Protein 7BPP (pdb70)

Radius of gyration: 14.19 Å; Cα contacts (8 Å, |Δi|>4): 150; chains: 1; bounding box: 52×26×31 Å

Nearest PDB structures (foldseek):
  7bpp-assembly1_A  TM=9.429E-01  e=1.165E-19  synthetic construct
  3d2l-assembly1_A  TM=6.870E-01  e=1.429E+00  Exiguobacterium sibiricum 255-15
  2jjq-assembly1_A  TM=6.645E-01  e=1.250E+00  Pyrococcus abyssi
  3p83-assembly1_E  TM=3.292E-01  e=1.337E+00  Archaeoglobus fulgidus
  3qtt-assembly1_A  TM=3.866E-01  e=7.632E+00  Francisella tularensis subsp. tularensis

Solvent-accessible surface area: 7589 Å² total; per-residue (Å²): 80,97,33,92,113,25,30,107,136,2,74,41,42,34,180,147,69,108,120,65,56,0,0,2,10,15,37,134,110,38,121,5,62,44,37,83,0,52,54,104,148,37,0,105,108,0,2,152,156,32,62,14,25,105,84,0,11,138,94,0,38,80,7,22,187,79,51,140,79,31,4,3,1,4,0,55,64,112,120,17,42,116,28,0,142,71,6,81,151,173,6,73,91,56,1,54,50,10,119,17,41,113,137,173,182,150,171,165,240

Sequence (109 aa):
GEDDEILQRAKDILKEDPNRKILIILNPDGKIELYEVTSEEDIKRIAKKAGISEELLRRILQSFRDGQYDLFFIAKTEDDERRARELKERMGKPVEILRGSLEHHHHHHGEDDEILQRAKDILKEDPNRKILIILNPDGKIELYEVTSEEDIKRIAKKAGISEELLRRILQSFRDGQYDLFFIAKTEDDERRARELKERMGKPVEILRGSLEHHHHHHGEDDEILQRAKDILKEDPNRKILIILNPDGKIELYEVTSEEDIKRIAKKAGISEELLRRILQSFRDGQYDLFFIAKTEDDERRARELKERMGKPVEILRGSLEHHHHHHGEDDEILQRAKDILKEDPNRKILIILNPDGKIELYEVTSEEDIKRIAKKAGISEELLRRILQSFRDGQYDLFFIAKTEDDERRARELKERMGKPVEILRGSLEHHHHHHGEDDEILQRAKDILKEDPNRKILIILNPDGKIELYEVTSEEDIKRIAKKAGISEELLRRILQSFRDGQYDLFFIAKTEDDERRARELKERMGKPVEILRGSLEHHHHHHGEDDEILQRAKDILKEDPNRKILIILNPDGKIELYEVTSEEDIKRIAKKAGISEELLRRILQSFRDGQYDLFFIAKTEDDERRARELKERMGKPVEILRGSLEHHHHHHGEDDEILQRAKDILKEDPNRKILIILNPDGKIELYEVTSEEDIKRIAKKAGISEELLRRILQSFRDGQYDLFFIAKTEDDERRARELKERMGKPVEILRGSLEHHHHHHGEDDEILQRAKDILKEDPNRKILIILNPDGKIELYEVTSEEDIKRIAKKAGISEELLRRILQSFRDGQYDLFFIAKTEDDERRARELKERMGKPVEILRGSLEHHHHHHGEDDEILQRAKDILKEDPNRKILIILNPDGKIELYEVTSEEDIKRIAKKAGISEELLRRILQSFRDGQYDLFFIAKTEDDERRARELKERMGKPVEILRGSLEHHHHHHGEDDEILQRAKDILKEDPNRKILIILNPDGKIELYEVTSEEDIKRIAKKAGISEELLRRILQSFRDGQYDLFFIAKTEDDERRARELKERMGKPVEILRGSLEHHHHHHGEDDEILQRAKDILKEDPNRKILIILNPDGKIELYEVTSEEDIKRIAKKAGISEELLRRILQSFRDGQYDLFFIAKTEDDERRARELKERMGKPVEILRGSLEHHHHHHGEDDEILQRAKDILKEDPNRKILIILNPDGKIELYEVTSEEDIKRIAKKAGISEELLRRILQSFRDGQYDLFFIAKTEDDERRARELKERMGKPVEILRGSLEHHHHHHGEDDEILQRAKDILKEDPNRKILIILNPDGKIELYEVTSEEDIKRIAKKAGISEELLRRILQSFRDGQYDLFFIAKTEDDERRARELKERMGKPVEILRGSLEHHHHHHGEDDEILQRAKDILKEDPNRKILIILNPDGKIELYEVTSEEDIKRIAKKAGISEELLRRILQSFRDGQYDLFFIAKTEDDERRARELKERMGKPVEILRGSLEHHHHHHGEDDEILQRAKDILKEDPNRKILIILNPDGKIELYEVTSEEDIKRIAKKAGISEELLRRILQSFRDGQYDLFFIAKTEDDERRARELKERMGKPVEILRGSLEHHHHHHGEDDEILQRAKDILKEDPNRKILIILNPDGKIELYEVTSEEDIKRIAKKAGISEELLRRILQSFRDGQYDLFFIAKTEDDERRARELKERMGKPVEILRGSLEHHHHHHGEDDEILQRAKDILKEDPNRKILIILNPDGKIELYEVTSEEDIKRIAKKAGISEELLRRILQSFRDGQYDLFFIAKTEDDERRARELKERMGKPVEILRGSLEHHHHHHGEDDEILQRAKDILKEDPNRKILIILNPDGKIELYEVTSEEDIKRIAKKAGISEELLRRILQSFRDGQYDLFFIAKTEDDERRARELKERMGKPVEILRGSLEHHHHHHGEDDEILQRAKDILKEDPNRKILIILNPDGKIELYEVTSEEDIKRIAKKAGISEELLRRILQSFRDGQYDLFFIAKTEDDERRARELKERMGKPVEILRGSLEHHHHHHGEDDEILQRAKDILKEDPNRKILIILNPDGKIELYEVTSEEDIKRIAKKAGISEELLRRILQSFRDGQYDLFFIAKTEDDERRARELKERMGKPVEILRGSLEHHHHHH

Structure (mmCIF, N/CA/C/O backbone):
data_7BPP
#
_entry.id   7BPP
#
loop_
_atom_site.group_PDB
_atom_site.id
_atom_site.type_symbol
_atom_site.label_atom_id
_atom_site.label_alt_id
_atom_site.label_comp_id
_atom_site.label_asym_id
_atom_site.label_entity_id
_atom_site.label_seq_id
_atom_site.pdbx_PDB_ins_code
_atom_site.Cartn_x
_atom_site.Cartn_y
_atom_site.Cartn_z
_atom_site.occupancy
_atom_site.B_iso_or_equiv
_atom_site.auth_seq_id
_atom_site.auth_comp_id
_atom_site.auth_asym_id
_atom_site.auth_atom_id
_atom_site.pdbx_PDB_model_num
ATOM 1 N N . GLY A 1 1 ? -0.552 1.759 18.937 1.00 0.00 1 GLY A N 1
ATOM 2 C CA . GLY A 1 1 ? -0.182 2.927 18.110 1.00 0.00 1 GLY A CA 1
ATOM 3 C C . GLY A 1 1 ? -0.865 2.908 16.750 1.00 0.00 1 GLY A C 1
ATOM 4 O O . GLY A 1 1 ? -1.545 1.947 16.389 1.00 0.00 1 GLY A O 1
ATOM 10 N N . GLU A 1 2 ? -0.683 3.979 15.974 1.00 0.00 2 GLU A N 1
ATOM 11 C CA . GLU A 1 2 ? -1.368 4.216 14.688 1.00 0.00 2 GLU A CA 1
ATOM 12 C C . GLU A 1 2 ? -1.128 3.106 13.648 1.00 0.00 2 GLU A C 1
ATOM 13 O O . GLU A 1 2 ? -2.042 2.733 12.914 1.00 0.00 2 GLU A O 1
ATOM 25 N N . ASP A 1 3 ? 0.084 2.547 13.595 1.00 0.00 3 ASP A N 1
ATOM 26 C CA . ASP A 1 3 ? 0.435 1.463 12.670 1.00 0.00 3 ASP A CA 1
ATOM 27 C C . ASP A 1 3 ? -0.005 0.053 13.118 1.00 0.00 3 ASP A C 1
ATOM 28 O O . ASP A 1 3 ? 0.075 -0.880 12.323 1.00 0.00 3 ASP A O 1
ATOM 37 N N . ASP A 1 4 ? -0.490 -0.128 14.353 1.00 0.00 4 ASP A N 1
ATOM 38 C CA . ASP A 1 4 ? -1.057 -1.405 14.822 1.00 0.00 4 ASP A CA 1
ATOM 39 C C . ASP A 1 4 ? -2.501 -1.623 14.338 1.00 0.00 4 ASP A C 1
ATOM 40 O O . ASP A 1 4 ? -2.856 -2.707 13.875 1.00 0.00 4 ASP A O 1
ATOM 49 N N . GLU A 1 5 ? -3.349 -0.595 14.446 1.00 0.00 5 GLU A N 1
ATOM 50 C CA . GLU A 1 5 ? -4.785 -0.694 14.140 1.00 0.00 5 GLU A CA 1
ATOM 51 C C . GLU A 1 5 ? -5.052 -0.847 12.637 1.00 0.00 5 GLU A C 1
ATOM 52 O O . GLU A 1 5 ? -5.813 -1.717 12.211 1.00 0.00 5 GLU A O 1
ATOM 64 N N . ILE A 1 6 ? -4.365 -0.049 11.820 1.00 0.00 6 ILE A N 1
ATOM 65 C CA . ILE A 1 6 ? -4.487 -0.066 10.356 1.00 0.00 6 ILE A CA 1
ATOM 66 C C . ILE A 1 6 ? -4.004 -1.390 9.761 1.00 0.00 6 ILE A C 1
ATOM 67 O O . ILE A 1 6 ? -4.542 -1.852 8.757 1.00 0.00 6 ILE A O 1
ATOM 83 N N . LEU A 1 7 ? -3.016 -2.021 10.403 1.00 0.00 7 LEU A N 1
ATOM 84 C CA . LEU A 1 7 ? -2.451 -3.295 9.960 1.00 0.00 7 LEU A CA 1
ATOM 85 C C . LEU A 1 7 ? -3.524 -4.394 10.015 1.00 0.00 7 LEU A C 1
ATOM 86 O O . LEU A 1 7 ? -3.631 -5.220 9.108 1.00 0.00 7 LEU A O 1
ATOM 102 N N . GLN A 1 8 ? -4.358 -4.365 11.062 1.00 0.00 8 GLN A N 1
ATOM 103 C CA . GLN A 1 8 ? -5.519 -5.239 11.199 1.00 0.00 8 GLN A CA 1
ATOM 104 C C . GLN A 1 8 ? -6.653 -4.836 10.236 1.00 0.00 8 GLN A C 1
ATOM 105 O O . GLN A 1 8 ? -7.231 -5.697 9.572 1.00 0.00 8 GLN A O 1
ATOM 119 N N . ARG A 1 9 ? -6.943 -3.534 10.092 1.00 0.00 9 ARG A N 1
ATOM 120 C CA . ARG A 1 9 ? -8.023 -3.033 9.215 1.00 0.00 9 ARG A CA 1
ATOM 121 C C . ARG A 1 9 ? -7.805 -3.344 7.737 1.00 0.00 9 ARG A C 1
ATOM 122 O O . ARG A 1 9 ? -8.764 -3.668 7.043 1.00 0.00 9 ARG A O 1
ATOM 143 N N . ALA A 1 10 ? -6.559 -3.340 7.272 1.00 0.00 10 ALA A N 1
ATOM 144 C CA . ALA A 1 10 ? -6.197 -3.825 5.935 1.00 0.00 10 ALA A CA 1
ATOM 145 C C . ALA A 1 10 ? -6.692 -5.267 5.681 1.00 0.00 10 ALA A C 1
ATOM 146 O O . ALA A 1 10 ? -7.280 -5.546 4.634 1.00 0.00 10 ALA A O 1
ATOM 153 N N . LYS A 1 11 ? -6.530 -6.168 6.663 1.00 0.00 11 LYS A N 1
ATOM 154 C CA . LYS A 1 11 ? -7.042 -7.548 6.612 1.00 0.00 11 LYS A CA 1
ATOM 155 C C . LYS A 1 11 ? -8.568 -7.607 6.744 1.00 0.00 11 LYS A C 1
ATOM 156 O O . LYS A 1 11 ? -9.206 -8.398 6.055 1.00 0.00 11 LYS A O 1
ATOM 175 N N . ASP A 1 12 ? -9.164 -6.749 7.573 1.00 0.00 12 ASP A N 1
ATOM 176 C CA . ASP A 1 12 ? -10.619 -6.673 7.779 1.00 0.00 12 ASP A CA 1
ATOM 177 C C . ASP A 1 12 ? -11.366 -6.243 6.502 1.00 0.00 12 ASP A C 1
ATOM 178 O O . ASP A 1 12 ? -12.384 -6.845 6.149 1.00 0.00 12 ASP A O 1
ATOM 187 N N . ILE A 1 13 ? -10.839 -5.249 5.771 1.00 0.00 13 ILE A N 1
ATOM 188 C CA . ILE A 1 13 ? -11.380 -4.802 4.474 1.00 0.00 13 ILE A CA 1
ATOM 189 C C . ILE A 1 13 ? -11.403 -5.980 3.491 1.00 0.00 13 ILE A C 1
ATOM 190 O O . ILE A 1 13 ? -12.407 -6.218 2.823 1.00 0.00 13 ILE A O 1
ATOM 206 N N . LEU A 1 14 ? -10.318 -6.755 3.441 1.00 0.00 14 LEU A N 1
ATOM 207 C CA . LEU A 1 14 ? -10.161 -7.899 2.541 1.00 0.00 14 LEU A CA 1
ATOM 208 C C . LEU A 1 14 ? -11.032 -9.103 2.923 1.00 0.00 14 LEU A C 1
ATOM 209 O O . LEU A 1 14 ? -11.550 -9.798 2.052 1.00 0.00 14 LEU A O 1
ATOM 225 N N . LYS A 1 15 ? -11.209 -9.336 4.228 1.00 0.00 15 LYS A N 1
ATOM 226 C CA . LYS A 1 15 ? -12.086 -10.385 4.775 1.00 0.00 15 LYS A CA 1
ATOM 227 C C . LYS A 1 15 ? -13.547 -10.178 4.356 1.00 0.00 15 LYS A C 1
ATOM 228 O O . LYS A 1 15 ? -14.227 -11.144 4.009 1.00 0.00 15 LYS A O 1
ATOM 247 N N . GLU A 1 16 ? -14.021 -8.931 4.352 1.00 0.00 16 GLU A N 1
ATOM 248 C CA . GLU A 1 16 ? -15.383 -8.584 3.917 1.00 0.00 16 GLU A CA 1
ATOM 249 C C . GLU A 1 16 ? -15.510 -8.356 2.401 1.00 0.00 16 GLU A C 1
ATOM 250 O O . GLU A 1 16 ? -16.547 -8.695 1.828 1.00 0.00 16 GLU A O 1
ATOM 262 N N . ASP A 1 17 ? -14.477 -7.831 1.733 1.00 0.00 17 ASP A N 1
ATOM 263 C CA . ASP A 1 17 ? -14.475 -7.545 0.297 1.00 0.00 17 ASP A CA 1
ATOM 264 C C . ASP A 1 17 ? -13.148 -8.001 -0.351 1.00 0.00 17 ASP A C 1
ATOM 265 O O . ASP A 1 17 ? -12.272 -7.177 -0.630 1.00 0.00 17 ASP A O 1
ATOM 274 N N . PRO A 1 18 ? -12.978 -9.307 -0.638 1.00 0.00 18 PRO A N 1
ATOM 275 C CA . PRO A 1 18 ? -11.754 -9.849 -1.240 1.00 0.00 18 PRO A CA 1
ATOM 276 C C . PRO A 1 18 ? -11.540 -9.388 -2.692 1.00 0.00 18 PRO A C 1
ATOM 277 O O . PRO A 1 18 ? -10.441 -9.524 -3.231 1.00 0.00 18 PRO A O 1
ATOM 288 N N . ASN A 1 19 ? -12.577 -8.831 -3.332 1.00 0.00 19 ASN A N 1
ATOM 289 C CA . ASN A 1 19 ? -12.510 -8.224 -4.659 1.00 0.00 19 ASN A CA 1
ATOM 290 C C . ASN A 1 19 ? -11.877 -6.813 -4.650 1.00 0.00 19 ASN A C 1
ATOM 291 O O . ASN A 1 19 ? -11.449 -6.310 -5.694 1.00 0.00 19 ASN A O 1
ATOM 302 N N . ARG A 1 20 ? -11.811 -6.173 -3.473 1.00 0.00 20 ARG A N 1
ATOM 303 C CA . ARG A 1 20 ? -11.215 -4.847 -3.250 1.00 0.00 20 ARG A CA 1
ATOM 304 C C . ARG A 1 20 ? -9.729 -4.942 -2.885 1.00 0.00 20 ARG A C 1
ATOM 305 O O . ARG A 1 20 ? -9.207 -6.020 -2.595 1.00 0.00 20 ARG A O 1
ATOM 326 N N . LYS A 1 21 ? -9.045 -3.800 -2.951 1.00 0.00 21 LYS A N 1
ATOM 327 C CA . LYS A 1 21 ? -7.593 -3.647 -2.820 1.00 0.00 21 LYS A CA 1
ATOM 328 C C . LYS A 1 21 ? -7.257 -2.667 -1.696 1.00 0.00 21 LYS A C 1
ATOM 329 O O . LYS A 1 21 ? -8.088 -1.857 -1.275 1.00 0.00 21 LYS A O 1
ATOM 348 N N . ILE A 1 22 ? -6.015 -2.735 -1.226 1.00 0.00 22 ILE A N 1
ATOM 349 C CA . ILE A 1 22 ? -5.496 -1.879 -0.161 1.00 0.00 22 ILE A CA 1
ATOM 350 C C . ILE A 1 22 ? -4.179 -1.227 -0.583 1.00 0.00 22 ILE A C 1
ATOM 351 O O . ILE A 1 22 ? -3.256 -1.910 -1.030 1.00 0.00 22 ILE A O 1
ATOM 367 N N . LEU A 1 23 ? -4.085 0.085 -0.365 1.00 0.00 23 LEU A N 1
ATOM 368 C CA . LEU A 1 23 ? -2.859 0.873 -0.492 1.00 0.00 23 LEU A CA 1
ATOM 369 C C . LEU A 1 23 ? -2.397 1.381 0.879 1.00 0.00 23 LEU A C 1
ATOM 370 O O . LEU A 1 23 ? -3.213 1.790 1.707 1.00 0.00 23 LEU A O 1
ATOM 386 N N . ILE A 1 24 ? -1.083 1.394 1.089 1.00 0.00 24 ILE A N 1
ATOM 387 C CA . ILE A 1 24 ? -0.427 1.875 2.304 1.00 0.00 24 ILE A CA 1
ATOM 388 C C . ILE A 1 24 ? 0.649 2.900 1.934 1.00 0.00 24 ILE A C 1
ATOM 389 O O . ILE A 1 24 ? 1.505 2.639 1.080 1.00 0.00 2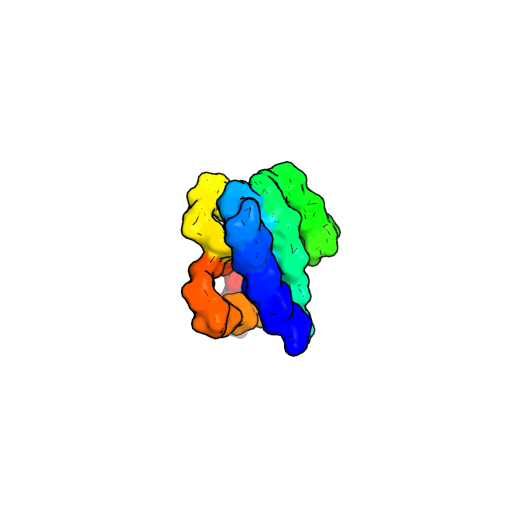4 ILE A O 1
ATOM 405 N N . ILE A 1 25 ? 0.625 4.055 2.602 1.00 0.00 25 ILE A N 1
ATOM 406 C CA . ILE A 1 25 ? 1.567 5.157 2.373 1.00 0.00 25 ILE A CA 1
ATOM 407 C C . ILE A 1 25 ? 2.598 5.188 3.501 1.00 0.00 25 ILE A C 1
ATOM 408 O O . ILE A 1 25 ? 2.254 5.326 4.677 1.00 0.00 25 ILE A O 1
ATOM 424 N N . LEU A 1 26 ? 3.868 5.098 3.116 1.00 0.00 26 LEU A N 1
ATOM 425 C CA . LEU A 1 26 ? 5.022 5.314 3.985 1.00 0.00 26 LEU A CA 1
ATOM 426 C C . LEU A 1 26 ? 5.209 6.821 4.235 1.00 0.00 26 LEU A C 1
ATOM 427 O O . LEU A 1 26 ? 5.341 7.590 3.279 1.00 0.00 26 LEU A O 1
ATOM 443 N N . ASN A 1 27 ? 5.260 7.248 5.500 1.00 0.00 27 ASN A N 1
ATOM 444 C CA . ASN A 1 27 ? 5.671 8.608 5.872 1.00 0.00 27 ASN A CA 1
ATOM 445 C C . ASN A 1 27 ? 7.126 8.602 6.401 1.00 0.00 27 ASN A C 1
ATOM 446 O O . ASN A 1 27 ? 7.490 7.689 7.153 1.00 0.00 27 ASN A O 1
ATOM 457 N N . PRO A 1 28 ? 7.957 9.619 6.093 1.00 0.00 28 PRO A N 1
ATOM 458 C CA . PRO A 1 28 ? 9.373 9.652 6.486 1.00 0.00 28 PRO A CA 1
ATOM 459 C C . PRO A 1 28 ? 9.587 9.818 8.002 1.00 0.00 28 PRO A C 1
ATOM 460 O O . PRO A 1 28 ? 10.646 9.471 8.525 1.00 0.00 28 PRO A O 1
ATOM 471 N N . ASP A 1 29 ? 8.573 10.309 8.723 1.00 0.00 29 ASP A N 1
ATOM 472 C CA . ASP A 1 29 ? 8.549 10.434 10.188 1.00 0.00 29 ASP A CA 1
ATOM 473 C C . ASP A 1 29 ? 8.267 9.097 10.920 1.00 0.00 29 ASP A C 1
ATOM 474 O O . ASP A 1 29 ? 8.245 9.050 12.151 1.00 0.00 29 ASP A O 1
ATOM 483 N N . GLY A 1 30 ? 8.028 8.000 10.186 1.00 0.00 30 GLY A N 1
ATOM 484 C CA . GLY A 1 30 ? 7.629 6.697 10.740 1.00 0.00 30 GLY A CA 1
ATOM 485 C C . GLY A 1 30 ? 6.118 6.538 10.968 1.00 0.00 30 GLY A C 1
ATOM 486 O O . GLY A 1 30 ? 5.669 5.466 11.385 1.00 0.00 30 GLY A O 1
ATOM 490 N N . LYS A 1 31 ? 5.305 7.553 10.644 1.00 0.00 31 LYS A N 1
ATOM 491 C CA . LYS A 1 31 ? 3.835 7.426 10.572 1.00 0.00 31 LYS A CA 1
ATOM 492 C C . LYS A 1 31 ? 3.432 6.519 9.395 1.00 0.00 31 LYS A C 1
ATOM 493 O O . LYS A 1 31 ? 4.271 6.186 8.550 1.00 0.00 31 LYS A O 1
ATOM 512 N N . ILE A 1 32 ? 2.181 6.065 9.358 1.00 0.00 32 ILE A N 1
ATOM 513 C CA . ILE A 1 32 ? 1.628 5.301 8.228 1.00 0.00 32 ILE A CA 1
ATOM 514 C C . ILE A 1 32 ? 0.194 5.752 7.905 1.00 0.00 32 ILE A C 1
ATOM 515 O O . ILE A 1 32 ? -0.538 6.194 8.794 1.00 0.00 32 ILE A O 1
ATOM 531 N N . GLU A 1 33 ? -0.233 5.600 6.650 1.00 0.00 33 GLU A N 1
ATOM 532 C CA . GLU A 1 33 ? -1.620 5.840 6.222 1.00 0.00 33 GLU A CA 1
ATOM 533 C C . GLU A 1 33 ? -2.176 4.625 5.469 1.00 0.00 33 GLU A C 1
ATOM 534 O O . GLU A 1 33 ? -1.487 4.052 4.623 1.00 0.00 33 GLU A O 1
ATOM 546 N N . LEU A 1 34 ? -3.437 4.272 5.734 1.00 0.00 34 LEU A N 1
ATOM 547 C CA . LEU A 1 34 ? -4.184 3.203 5.062 1.00 0.00 34 LEU A CA 1
ATOM 548 C C . LEU A 1 34 ? -5.254 3.800 4.140 1.00 0.00 34 LEU A C 1
ATOM 549 O O . LEU A 1 34 ? -6.009 4.686 4.548 1.00 0.00 34 LEU A O 1
ATOM 565 N N . TYR A 1 35 ? -5.349 3.262 2.925 1.00 0.00 35 TYR A N 1
ATOM 566 C CA . TYR A 1 35 ? -6.335 3.636 1.918 1.00 0.00 35 TYR A CA 1
ATOM 567 C C . TYR A 1 35 ? -7.062 2.425 1.331 1.00 0.00 35 TYR A C 1
ATOM 568 O O . TYR A 1 35 ? -6.462 1.395 1.015 1.00 0.00 35 TYR A O 1
ATOM 586 N N . GLU A 1 36 ? -8.368 2.598 1.130 1.00 0.00 36 GLU A N 1
ATOM 587 C CA . GLU A 1 36 ? -9.228 1.640 0.422 1.00 0.00 36 GLU A CA 1
ATOM 588 C C . GLU A 1 36 ? -9.355 2.021 -1.060 1.00 0.00 36 GLU A C 1
ATOM 589 O O . GLU A 1 36 ? -9.532 3.198 -1.391 1.00 0.00 36 GLU A O 1
ATOM 601 N N . VAL A 1 37 ? -9.248 1.036 -1.956 1.00 0.00 37 VAL A N 1
ATOM 602 C CA . VAL A 1 37 ? -9.230 1.226 -3.418 1.00 0.00 37 VAL A CA 1
ATOM 603 C C . VAL A 1 37 ? -9.795 -0.003 -4.141 1.00 0.00 37 VAL A C 1
ATOM 604 O O . VAL A 1 37 ? -9.674 -1.124 -3.652 1.00 0.00 37 VAL A O 1
ATOM 617 N N . THR A 1 38 ? -10.418 0.183 -5.308 1.00 0.00 38 THR A N 1
ATOM 618 C CA . THR A 1 38 ? -11.135 -0.905 -6.019 1.00 0.00 38 THR A CA 1
ATOM 619 C C . THR A 1 38 ? -10.600 -1.186 -7.433 1.00 0.00 38 THR A C 1
ATOM 620 O O . THR A 1 38 ? -10.704 -2.315 -7.919 1.00 0.00 38 THR A O 1
ATOM 631 N N . SER A 1 39 ? -9.991 -0.191 -8.082 1.00 0.00 39 SER A N 1
ATOM 632 C CA . SER A 1 39 ? -9.598 -0.184 -9.506 1.00 0.00 39 SER A CA 1
ATOM 633 C C . SER A 1 39 ? -8.535 0.892 -9.762 1.00 0.00 39 SER A C 1
ATOM 634 O O . SER A 1 39 ? -8.409 1.819 -8.965 1.00 0.00 39 SER A O 1
ATOM 642 N N . GLU A 1 40 ? -7.829 0.846 -10.898 1.00 0.00 40 GLU A N 1
ATOM 643 C CA . GLU A 1 40 ? -6.843 1.874 -11.303 1.00 0.00 40 GLU A CA 1
ATOM 644 C C . GLU A 1 40 ? -7.398 3.310 -11.305 1.00 0.00 40 GLU A C 1
ATOM 645 O O . GLU A 1 40 ? -6.695 4.240 -10.914 1.00 0.00 40 GLU A O 1
ATOM 657 N N . GLU A 1 41 ? -8.671 3.497 -11.672 1.00 0.00 41 GLU A N 1
ATOM 658 C CA . GLU A 1 41 ? -9.366 4.794 -11.625 1.00 0.00 41 GLU A CA 1
ATOM 659 C C . GLU A 1 41 ? -9.458 5.349 -10.190 1.00 0.00 41 GLU A C 1
ATOM 660 O O . GLU A 1 41 ? -9.397 6.561 -9.978 1.00 0.00 41 GLU A O 1
ATOM 672 N N . ASP A 1 42 ? -9.567 4.467 -9.194 1.00 0.00 42 ASP A N 1
ATOM 673 C CA . ASP A 1 42 ? -9.593 4.816 -7.776 1.00 0.00 42 ASP A CA 1
ATOM 674 C C . ASP A 1 42 ? -8.194 5.206 -7.256 1.00 0.00 42 ASP A C 1
ATOM 675 O O . ASP A 1 42 ? -8.055 6.132 -6.457 1.00 0.00 42 ASP A O 1
ATOM 684 N N . ILE A 1 43 ? -7.137 4.557 -7.767 1.00 0.00 43 ILE A N 1
ATOM 685 C CA . ILE A 1 43 ? -5.730 4.864 -7.436 1.00 0.00 43 ILE A CA 1
ATOM 686 C C . ILE A 1 43 ? -5.344 6.295 -7.844 1.00 0.00 43 ILE A C 1
ATOM 687 O O . ILE A 1 43 ? -4.581 6.945 -7.126 1.00 0.00 43 ILE A O 1
ATOM 703 N N . LYS A 1 44 ? -5.911 6.839 -8.933 1.00 0.00 44 LYS A N 1
ATOM 704 C CA . LYS A 1 44 ? -5.683 8.251 -9.322 1.00 0.00 44 LYS A CA 1
ATOM 705 C C . LYS A 1 44 ? -6.043 9.240 -8.203 1.00 0.00 44 LYS A C 1
ATOM 706 O O . LYS A 1 44 ? -5.377 10.269 -8.070 1.00 0.00 44 LYS A O 1
ATOM 725 N N . ARG A 1 45 ? -7.046 8.926 -7.368 1.00 0.00 45 ARG A N 1
ATOM 726 C CA . ARG A 1 45 ? -7.407 9.738 -6.188 1.00 0.00 45 ARG A CA 1
ATOM 727 C C . ARG A 1 45 ? -6.279 9.725 -5.154 1.00 0.00 45 ARG A C 1
ATOM 728 O O . ARG A 1 45 ? -5.871 10.774 -4.657 1.00 0.00 45 ARG A O 1
ATOM 749 N N . ILE A 1 46 ? -5.727 8.539 -4.895 1.00 0.00 46 ILE A N 1
ATOM 750 C CA . ILE A 1 46 ? -4.627 8.325 -3.943 1.00 0.00 46 ILE A CA 1
ATOM 751 C C . ILE A 1 46 ? -3.355 9.040 -4.401 1.00 0.00 46 ILE A C 1
ATOM 752 O O . ILE A 1 46 ? -2.669 9.638 -3.575 1.00 0.00 46 ILE A O 1
ATOM 768 N N . ALA A 1 47 ? -3.074 9.063 -5.709 1.00 0.00 47 ALA A N 1
ATOM 769 C CA . ALA A 1 47 ? -1.890 9.710 -6.279 1.00 0.00 47 ALA A CA 1
ATOM 770 C C . ALA A 1 47 ? -1.751 11.171 -5.827 1.00 0.00 47 ALA A C 1
ATOM 771 O O . ALA A 1 47 ? -0.694 11.577 -5.339 1.00 0.00 47 ALA A O 1
ATOM 778 N N . LYS A 1 48 ? -2.842 11.941 -5.929 1.00 0.00 48 LYS A N 1
ATOM 779 C CA . LYS A 1 48 ? -2.900 13.355 -5.530 1.00 0.00 48 LYS A CA 1
ATOM 780 C C . LYS A 1 48 ? -3.163 13.552 -4.027 1.00 0.00 48 LYS A C 1
ATOM 781 O O . LYS A 1 48 ? -2.694 14.543 -3.467 1.00 0.00 48 LYS A O 1
ATOM 800 N N . LYS A 1 49 ? -3.846 12.613 -3.351 1.00 0.00 49 LYS A N 1
ATOM 801 C CA . LYS A 1 49 ? -4.099 12.662 -1.892 1.00 0.00 49 LYS A CA 1
ATOM 802 C C . LYS A 1 49 ? -2.835 12.401 -1.059 1.00 0.00 49 LYS A C 1
ATOM 803 O O . LYS A 1 49 ? -2.584 13.107 -0.082 1.00 0.00 49 LYS A O 1
ATOM 822 N N . ALA A 1 50 ? -2.031 11.417 -1.463 1.00 0.00 50 ALA A N 1
ATOM 823 C CA . ALA A 1 50 ? -0.800 10.993 -0.790 1.00 0.00 50 ALA A CA 1
ATOM 824 C C . ALA A 1 50 ? 0.470 11.671 -1.354 1.00 0.00 50 ALA A C 1
ATOM 825 O O . ALA A 1 50 ? 1.504 11.703 -0.683 1.00 0.00 50 ALA A O 1
ATOM 832 N N . GLY A 1 51 ? 0.401 12.221 -2.574 1.00 0.00 51 GLY A N 1
ATOM 833 C CA . GLY A 1 51 ? 1.507 12.929 -3.234 1.00 0.00 51 GLY A CA 1
ATOM 834 C C . GLY A 1 51 ? 2.528 12.007 -3.915 1.00 0.00 51 GLY A C 1
ATOM 835 O O . GLY A 1 51 ? 3.732 12.268 -3.869 1.00 0.00 51 GLY A O 1
ATOM 839 N N . ILE A 1 52 ? 2.059 10.903 -4.504 1.00 0.00 52 ILE A N 1
ATOM 840 C CA . ILE A 1 52 ? 2.889 9.859 -5.125 1.00 0.00 52 ILE A CA 1
ATOM 841 C C . ILE A 1 52 ? 3.447 10.349 -6.476 1.00 0.00 52 ILE A C 1
ATOM 842 O O . ILE A 1 52 ? 2.717 10.944 -7.273 1.00 0.00 52 ILE A O 1
ATOM 858 N N . SER A 1 53 ? 4.731 10.084 -6.755 1.00 0.00 53 SER A N 1
ATOM 859 C CA . SER A 1 53 ? 5.363 10.411 -8.047 1.00 0.00 53 SER A CA 1
ATOM 860 C C . SER A 1 53 ? 4.735 9.605 -9.187 1.00 0.00 53 SER A C 1
ATOM 861 O O . SER A 1 53 ? 4.441 8.425 -9.019 1.00 0.00 53 SER A O 1
ATOM 869 N N . GLU A 1 54 ? 4.577 10.189 -10.375 1.00 0.00 54 GLU A N 1
ATOM 870 C CA . GLU A 1 54 ? 3.906 9.521 -11.507 1.00 0.00 54 GLU A CA 1
ATOM 871 C C . GLU A 1 54 ? 4.669 8.272 -12.007 1.00 0.00 54 GLU A C 1
ATOM 872 O O . GLU A 1 54 ? 4.059 7.321 -12.499 1.00 0.00 54 GLU A O 1
ATOM 884 N N . GLU A 1 55 ? 5.994 8.230 -11.818 1.00 0.00 55 GLU A N 1
ATOM 885 C CA . GLU A 1 55 ? 6.848 7.071 -12.142 1.00 0.00 55 GLU A CA 1
ATOM 886 C C . GLU A 1 55 ? 6.623 5.879 -11.199 1.00 0.00 55 GLU A C 1
ATOM 887 O O . GLU A 1 55 ? 6.731 4.721 -11.612 1.00 0.00 55 GLU A O 1
ATOM 899 N N . LEU A 1 56 ? 6.304 6.176 -9.935 1.00 0.00 56 LEU A N 1
ATOM 900 C CA . LEU A 1 56 ? 5.857 5.217 -8.919 1.00 0.00 56 LEU A CA 1
ATOM 901 C C . LEU A 1 56 ? 4.394 4.819 -9.184 1.00 0.00 56 LEU A C 1
ATOM 902 O O . LEU A 1 56 ? 4.058 3.637 -9.182 1.00 0.00 56 LEU A O 1
ATOM 918 N N . LEU A 1 57 ? 3.519 5.787 -9.471 1.00 0.00 57 LEU A N 1
ATOM 919 C CA . LEU A 1 57 ? 2.077 5.572 -9.614 1.00 0.00 57 LEU A CA 1
ATOM 920 C C . LEU A 1 57 ? 1.749 4.454 -10.618 1.00 0.00 57 LEU A C 1
ATOM 921 O O . LEU A 1 57 ? 0.930 3.583 -10.320 1.00 0.00 57 LEU A O 1
ATOM 937 N N . ARG A 1 58 ? 2.436 4.413 -11.769 1.00 0.00 58 ARG A N 1
ATOM 938 C CA . ARG A 1 58 ? 2.228 3.367 -12.790 1.00 0.00 58 ARG A CA 1
ATOM 939 C C . ARG A 1 58 ? 2.536 1.955 -12.271 1.00 0.00 58 ARG A C 1
ATOM 940 O O . ARG A 1 58 ? 1.908 0.996 -12.714 1.00 0.00 58 ARG A O 1
ATOM 961 N N . ARG A 1 59 ? 3.457 1.821 -11.307 1.00 0.00 59 ARG A N 1
ATOM 962 C CA . ARG A 1 59 ? 3.773 0.555 -10.615 1.00 0.00 59 ARG A CA 1
ATOM 963 C C . ARG A 1 59 ? 2.605 0.109 -9.734 1.00 0.00 59 ARG A C 1
ATOM 964 O O . ARG A 1 59 ? 2.278 -1.074 -9.726 1.00 0.00 59 ARG A O 1
ATOM 985 N N . ILE A 1 60 ? 1.929 1.044 -9.055 1.00 0.00 60 ILE A N 1
ATOM 986 C CA . ILE A 1 60 ? 0.708 0.752 -8.281 1.00 0.00 60 ILE A CA 1
ATOM 987 C C . ILE A 1 60 ? -0.392 0.221 -9.219 1.00 0.00 60 ILE A C 1
ATOM 988 O O . ILE A 1 60 ? -0.967 -0.839 -8.969 1.00 0.00 60 ILE A O 1
ATOM 1004 N N . LEU A 1 61 ? -0.644 0.917 -10.339 1.00 0.00 61 LEU A N 1
ATOM 1005 C CA . LEU A 1 61 ? -1.647 0.503 -11.332 1.00 0.00 61 LEU A CA 1
ATOM 1006 C C . LEU A 1 61 ? -1.329 -0.887 -11.926 1.00 0.00 61 LEU A C 1
ATOM 1007 O O . LEU A 1 61 ? -2.221 -1.727 -12.055 1.00 0.00 61 LEU A O 1
ATOM 1023 N N . GLN A 1 62 ? -0.057 -1.160 -12.240 1.00 0.00 62 GLN A N 1
ATOM 1024 C CA . GLN A 1 62 ? 0.401 -2.472 -12.716 1.00 0.00 62 GLN A CA 1
ATOM 1025 C C . GLN A 1 62 ? 0.211 -3.568 -11.652 1.00 0.00 62 GLN A C 1
ATOM 1026 O O . GLN A 1 62 ? -0.221 -4.675 -11.974 1.00 0.00 62 GLN A O 1
ATOM 1040 N N . SER A 1 63 ? 0.464 -3.256 -10.378 1.00 0.00 63 SER A N 1
ATOM 1041 C CA . SER A 1 63 ? 0.311 -4.198 -9.259 1.00 0.00 63 SER A CA 1
ATOM 1042 C C . SER A 1 63 ? -1.139 -4.654 -9.069 1.00 0.00 63 SER A C 1
ATOM 1043 O O . SER A 1 63 ? -1.381 -5.815 -8.739 1.00 0.00 63 SER A O 1
ATOM 1051 N N . PHE A 1 64 ? -2.115 -3.786 -9.359 1.00 0.00 64 PHE A N 1
ATOM 1052 C CA . PHE A 1 64 ? -3.540 -4.146 -9.369 1.00 0.00 64 PHE A CA 1
ATOM 1053 C C . PHE A 1 64 ? -3.873 -5.112 -10.518 1.00 0.00 64 PHE A C 1
ATOM 1054 O O . PHE A 1 64 ? -4.658 -6.046 -10.337 1.00 0.00 64 PHE A O 1
ATOM 1071 N N . ARG A 1 65 ? -3.269 -4.895 -11.697 1.00 0.00 65 ARG A N 1
ATOM 1072 C CA . ARG A 1 65 ? -3.462 -5.718 -12.905 1.00 0.00 65 ARG A CA 1
ATOM 1073 C C . ARG A 1 65 ? -2.852 -7.114 -12.763 1.00 0.00 65 ARG A C 1
ATOM 1074 O O . ARG A 1 65 ? -3.408 -8.074 -13.297 1.00 0.00 65 ARG A O 1
ATOM 1095 N N . ASP A 1 66 ? -1.743 -7.245 -12.038 1.00 0.00 66 ASP A N 1
ATOM 1096 C CA . ASP A 1 66 ? -1.170 -8.530 -11.635 1.00 0.00 66 ASP A CA 1
ATOM 1097 C C . ASP A 1 66 ? -1.989 -9.194 -10.509 1.00 0.00 66 ASP A C 1
ATOM 1098 O O . ASP A 1 66 ? -2.303 -10.383 -10.592 1.00 0.00 66 ASP A O 1
ATOM 1107 N N . GLY A 1 67 ? -2.379 -8.431 -9.479 1.00 0.00 67 GLY A N 1
ATOM 1108 C CA . GLY A 1 67 ? -3.342 -8.842 -8.447 1.00 0.00 67 GLY A CA 1
ATOM 1109 C C . GLY A 1 67 ? -2.894 -9.978 -7.514 1.00 0.00 67 GLY A C 1
ATOM 1110 O O . GLY A 1 67 ? -3.742 -10.678 -6.958 1.00 0.00 67 GLY A O 1
ATOM 1114 N N . GLN A 1 68 ? -1.582 -10.193 -7.348 1.00 0.00 68 GLN A N 1
ATOM 1115 C CA . GLN A 1 68 ? -1.032 -11.375 -6.657 1.00 0.00 68 GLN A CA 1
ATOM 1116 C C . GLN A 1 68 ? -0.925 -11.221 -5.124 1.00 0.00 68 GLN A C 1
ATOM 1117 O O . GLN A 1 68 ? -0.808 -12.226 -4.418 1.00 0.00 68 GLN A O 1
ATOM 1131 N N . TYR A 1 69 ? -0.974 -9.988 -4.605 1.00 0.00 69 TYR A N 1
ATOM 1132 C CA . TYR A 1 69 ? -0.777 -9.653 -3.185 1.00 0.00 69 TYR A CA 1
ATOM 1133 C C . TYR A 1 69 ? -2.039 -9.112 -2.495 1.00 0.00 69 TYR A C 1
ATOM 1134 O O . TYR A 1 69 ? -2.965 -8.610 -3.136 1.00 0.00 69 TYR A O 1
ATOM 1152 N N . ASP A 1 70 ? -2.056 -9.202 -1.164 1.00 0.00 70 ASP A N 1
ATOM 1153 C CA . ASP A 1 70 ? -3.199 -8.848 -0.311 1.00 0.00 70 ASP A CA 1
ATOM 1154 C C . ASP A 1 70 ? -3.271 -7.334 -0.004 1.00 0.00 70 ASP A C 1
ATOM 1155 O O . ASP A 1 70 ? -4.352 -6.808 0.266 1.00 0.00 70 ASP A O 1
ATOM 1164 N N . LEU A 1 71 ? -2.134 -6.628 -0.071 1.00 0.00 71 LEU A N 1
ATOM 1165 C CA . LEU A 1 71 ? -1.999 -5.174 0.098 1.00 0.00 71 LEU A CA 1
ATOM 1166 C C . LEU A 1 71 ? -0.731 -4.631 -0.593 1.00 0.00 71 LEU A C 1
ATOM 1167 O O . LEU A 1 71 ? 0.175 -5.399 -0.934 1.00 0.00 71 LEU A O 1
ATOM 1183 N N . PHE A 1 72 ? -0.651 -3.306 -0.755 1.00 0.00 72 PHE A N 1
ATOM 1184 C CA . PHE A 1 72 ? 0.433 -2.638 -1.494 1.00 0.00 72 PHE A CA 1
ATOM 1185 C C . PHE A 1 72 ? 1.108 -1.532 -0.658 1.00 0.00 72 PHE A C 1
ATOM 1186 O O . PHE A 1 72 ? 0.422 -0.691 -0.078 1.00 0.00 72 PHE A O 1
ATOM 1203 N N . PHE A 1 73 ? 2.445 -1.520 -0.605 1.00 0.00 73 PHE A N 1
ATOM 1204 C CA . PHE A 1 73 ? 3.281 -0.555 0.142 1.00 0.00 73 PHE A CA 1
ATOM 1205 C C . PHE A 1 73 ? 4.076 0.347 -0.821 1.00 0.00 73 PHE A C 1
ATOM 1206 O O . PHE A 1 73 ? 4.819 -0.146 -1.673 1.00 0.00 73 PHE A O 1
ATOM 1223 N N . ILE A 1 74 ? 3.969 1.670 -0.656 1.00 0.00 74 ILE A N 1
ATOM 1224 C CA . ILE A 1 74 ? 4.647 2.674 -1.503 1.00 0.00 74 ILE A CA 1
ATOM 1225 C C . ILE A 1 74 ? 5.981 3.085 -0.861 1.00 0.00 74 ILE A C 1
ATOM 1226 O O . ILE A 1 74 ? 6.070 4.066 -0.120 1.00 0.00 74 ILE A O 1
ATOM 1242 N N . ALA A 1 75 ? 7.049 2.355 -1.170 1.00 0.00 75 ALA A N 1
ATOM 1243 C CA . ALA A 1 75 ? 8.394 2.671 -0.710 1.00 0.00 75 ALA A CA 1
ATOM 1244 C C . ALA A 1 75 ? 9.067 3.625 -1.712 1.00 0.00 75 ALA A C 1
ATOM 1245 O O . ALA A 1 75 ? 9.873 3.219 -2.550 1.00 0.00 75 ALA A O 1
ATOM 1252 N N . LYS A 1 76 ? 8.734 4.920 -1.629 1.00 0.00 76 LYS A N 1
ATOM 1253 C CA . LYS A 1 76 ? 9.160 5.940 -2.608 1.00 0.00 76 LYS A CA 1
ATOM 1254 C C . LYS A 1 76 ? 10.683 6.138 -2.626 1.00 0.00 76 LYS A C 1
ATOM 1255 O O . LYS A 1 76 ? 11.249 6.501 -3.657 1.00 0.00 76 LYS A O 1
ATOM 1274 N N . THR A 1 77 ? 11.331 5.835 -1.506 1.00 0.00 77 THR A N 1
ATOM 1275 C CA . THR A 1 77 ? 12.785 5.837 -1.298 1.00 0.00 77 THR A CA 1
ATOM 1276 C C . THR A 1 77 ? 13.193 4.624 -0.455 1.00 0.00 77 THR A C 1
ATOM 1277 O O . THR A 1 77 ? 12.384 4.086 0.301 1.00 0.00 77 THR A O 1
ATOM 1288 N N . GLU A 1 78 ? 14.455 4.191 -0.521 1.00 0.00 78 GLU A N 1
ATOM 1289 C CA . GLU A 1 78 ? 14.956 3.078 0.313 1.00 0.00 78 GLU A CA 1
ATOM 1290 C C . GLU A 1 78 ? 14.898 3.381 1.828 1.00 0.00 78 GLU A C 1
ATOM 1291 O O . GLU A 1 78 ? 14.746 2.469 2.641 1.00 0.00 78 GLU A O 1
ATOM 1303 N N . ASP A 1 79 ? 14.934 4.663 2.211 1.00 0.00 79 ASP A N 1
ATOM 1304 C CA . ASP A 1 79 ? 14.713 5.131 3.587 1.00 0.00 79 ASP A CA 1
ATOM 1305 C C . ASP A 1 79 ? 13.274 4.873 4.081 1.00 0.00 79 ASP A C 1
ATOM 1306 O O . ASP A 1 79 ? 13.057 4.644 5.271 1.00 0.00 79 ASP A O 1
ATOM 1315 N N . ASP A 1 80 ? 12.291 4.873 3.173 1.00 0.00 80 ASP A N 1
ATOM 1316 C CA . ASP A 1 80 ? 10.912 4.449 3.447 1.00 0.00 80 ASP A CA 1
ATOM 1317 C C . ASP A 1 80 ? 10.784 2.919 3.435 1.00 0.00 80 ASP A C 1
ATOM 1318 O O . ASP A 1 80 ? 10.108 2.325 4.277 1.00 0.00 80 ASP A O 1
ATOM 1327 N N . GLU A 1 81 ? 11.484 2.262 2.507 1.00 0.00 81 GLU A N 1
ATOM 1328 C CA . GLU A 1 81 ? 11.503 0.803 2.373 1.00 0.00 81 GLU A CA 1
ATOM 1329 C C . GLU A 1 81 ? 12.013 0.088 3.631 1.00 0.00 81 GLU A C 1
ATOM 1330 O O . GLU A 1 81 ? 11.568 -1.018 3.941 1.00 0.00 81 GLU A O 1
ATOM 1342 N N . ARG A 1 82 ? 12.896 0.743 4.395 1.00 0.00 82 ARG A N 1
ATOM 1343 C CA . ARG A 1 82 ? 13.380 0.282 5.705 1.00 0.00 82 ARG A CA 1
ATOM 1344 C C . ARG A 1 82 ? 12.230 -0.054 6.657 1.00 0.00 82 ARG A C 1
ATOM 1345 O O . ARG A 1 82 ? 12.310 -1.045 7.379 1.00 0.00 82 ARG A O 1
ATOM 1366 N N . ARG A 1 83 ? 11.130 0.706 6.614 1.00 0.00 83 ARG A N 1
ATOM 1367 C CA . ARG A 1 83 ? 9.899 0.407 7.362 1.00 0.00 83 ARG A CA 1
ATOM 1368 C C . ARG A 1 83 ? 9.030 -0.649 6.671 1.00 0.00 83 ARG A C 1
ATOM 1369 O O . ARG A 1 83 ? 8.567 -1.573 7.334 1.00 0.00 83 ARG A O 1
ATOM 1390 N N . ALA A 1 84 ? 8.852 -0.561 5.351 1.00 0.00 84 ALA A N 1
ATOM 1391 C CA . ALA A 1 84 ? 8.053 -1.504 4.551 1.00 0.00 84 ALA A CA 1
ATOM 1392 C C . ALA A 1 84 ? 8.522 -2.970 4.703 1.00 0.00 84 ALA A C 1
ATOM 1393 O O . ALA A 1 84 ? 7.707 -3.866 4.939 1.00 0.00 84 ALA A O 1
ATOM 1400 N N . ARG A 1 85 ? 9.842 -3.212 4.631 1.00 0.00 85 ARG A N 1
ATOM 1401 C CA . ARG A 1 85 ? 10.457 -4.552 4.737 1.00 0.00 85 ARG A CA 1
ATOM 1402 C C . ARG A 1 85 ? 10.286 -5.173 6.134 1.00 0.00 85 ARG A C 1
ATOM 1403 O O . ARG A 1 85 ? 10.055 -6.373 6.266 1.00 0.00 85 ARG A O 1
ATOM 1424 N N . GLU A 1 86 ? 10.390 -4.346 7.175 1.00 0.00 86 GLU A N 1
ATOM 1425 C CA . GLU A 1 86 ? 10.309 -4.742 8.589 1.00 0.00 86 GLU A CA 1
ATOM 1426 C C . GLU A 1 86 ? 8.856 -4.929 9.052 1.00 0.00 86 GLU A C 1
ATOM 1427 O O . GLU A 1 86 ? 8.574 -5.814 9.863 1.00 0.00 86 GLU A O 1
ATOM 1439 N N . LEU A 1 87 ? 7.912 -4.167 8.488 1.00 0.00 87 LEU A N 1
ATOM 1440 C CA . LEU A 1 87 ? 6.478 -4.372 8.702 1.00 0.00 87 LEU A CA 1
ATOM 1441 C C . LEU A 1 87 ? 5.994 -5.704 8.108 1.00 0.00 87 LEU A C 1
ATOM 1442 O O . LEU A 1 87 ? 5.237 -6.425 8.759 1.00 0.00 87 LEU A O 1
ATOM 1458 N N . LYS A 1 88 ? 6.456 -6.068 6.905 1.00 0.00 88 LYS A N 1
ATOM 1459 C CA . LYS A 1 88 ? 6.080 -7.323 6.228 1.00 0.00 88 LYS A CA 1
ATOM 1460 C C . LYS A 1 88 ? 6.364 -8.571 7.084 1.00 0.00 88 LYS A C 1
ATOM 1461 O O . LYS A 1 88 ? 5.584 -9.522 7.063 1.00 0.00 88 LYS A O 1
ATOM 1480 N N . GLU A 1 89 ? 7.427 -8.543 7.890 1.00 0.00 89 GLU A N 1
ATOM 1481 C CA . GLU A 1 89 ? 7.794 -9.622 8.820 1.00 0.00 89 GLU A CA 1
ATOM 1482 C C . GLU A 1 89 ? 6.768 -9.803 9.956 1.00 0.00 89 GLU A C 1
ATOM 1483 O O . GLU A 1 89 ? 6.301 -10.919 10.198 1.00 0.00 89 GLU A O 1
ATOM 1495 N N . ARG A 1 90 ? 6.375 -8.710 10.630 1.00 0.00 90 ARG A N 1
ATOM 1496 C CA . ARG A 1 90 ? 5.393 -8.739 11.737 1.00 0.00 90 ARG A CA 1
ATOM 1497 C C . ARG A 1 90 ? 3.951 -8.944 11.265 1.00 0.00 90 ARG A C 1
ATOM 1498 O O . ARG A 1 90 ? 3.128 -9.471 12.014 1.00 0.00 90 ARG A O 1
ATOM 1519 N N . MET A 1 91 ? 3.646 -8.538 10.031 1.00 0.00 91 MET A N 1
ATOM 1520 C CA . MET A 1 91 ? 2.286 -8.576 9.473 1.00 0.00 91 MET A CA 1
ATOM 1521 C C . MET A 1 91 ? 1.814 -9.989 9.094 1.00 0.00 91 MET A C 1
ATOM 1522 O O . MET A 1 91 ? 0.610 -10.253 9.125 1.00 0.00 91 MET A O 1
ATOM 1536 N N . GLY A 1 92 ? 2.726 -10.898 8.733 1.00 0.00 92 GLY A N 1
ATOM 1537 C CA . GLY A 1 92 ? 2.446 -12.302 8.381 1.00 0.00 92 GLY A CA 1
ATOM 1538 C C . GLY A 1 92 ? 1.780 -12.519 7.010 1.00 0.00 92 GLY A C 1
ATOM 1539 O O . GLY A 1 92 ? 2.102 -13.484 6.312 1.00 0.00 92 GLY A O 1
ATOM 1543 N N . LYS A 1 93 ? 0.907 -11.596 6.586 1.00 0.00 93 LYS A N 1
ATOM 1544 C CA . LYS A 1 93 ? 0.323 -11.524 5.235 1.00 0.00 93 LYS A CA 1
ATOM 1545 C C . LYS A 1 93 ? 1.331 -10.951 4.222 1.00 0.00 93 LYS A C 1
ATOM 1546 O O . LYS A 1 93 ? 2.161 -10.121 4.603 1.00 0.00 93 LYS A O 1
ATOM 1565 N N . PRO A 1 94 ? 1.289 -11.380 2.946 1.00 0.00 94 PRO A N 1
ATOM 1566 C CA . PRO A 1 94 ? 2.277 -10.984 1.951 1.00 0.00 94 PRO A CA 1
ATOM 1567 C C . PRO A 1 94 ? 1.999 -9.567 1.425 1.00 0.00 94 PRO A C 1
ATOM 1568 O O . PRO A 1 94 ? 0.858 -9.190 1.145 1.00 0.00 94 PRO A O 1
ATOM 1579 N N . VAL A 1 95 ? 3.074 -8.795 1.265 1.00 0.00 95 VAL A N 1
ATOM 1580 C CA . VAL A 1 95 ? 3.063 -7.385 0.846 1.00 0.00 95 VAL A CA 1
ATOM 1581 C C . VAL A 1 95 ? 3.972 -7.212 -0.368 1.00 0.00 95 VAL A C 1
ATOM 1582 O O . VAL A 1 95 ? 5.089 -7.739 -0.376 1.00 0.00 95 VAL A O 1
ATOM 1595 N N . GLU A 1 96 ? 3.530 -6.449 -1.368 1.00 0.00 96 GLU A N 1
ATOM 1596 C CA . GLU A 1 96 ? 4.380 -6.035 -2.490 1.00 0.00 96 GLU A CA 1
ATOM 1597 C C . GLU A 1 96 ? 4.921 -4.616 -2.271 1.00 0.00 96 GLU A C 1
ATOM 1598 O O . GLU A 1 96 ? 4.187 -3.692 -1.906 1.00 0.00 96 GLU A O 1
ATOM 1610 N N . ILE A 1 97 ? 6.232 -4.473 -2.476 1.00 0.00 97 ILE A N 1
ATOM 1611 C CA . ILE A 1 97 ? 7.030 -3.291 -2.141 1.00 0.00 97 ILE A CA 1
ATOM 1612 C C . ILE A 1 97 ? 7.321 -2.512 -3.429 1.00 0.00 97 ILE A C 1
ATOM 1613 O O . ILE A 1 97 ? 8.037 -3.002 -4.307 1.00 0.00 97 ILE A O 1
ATOM 1629 N N . LEU A 1 98 ? 6.753 -1.311 -3.561 1.00 0.00 98 LEU A N 1
ATOM 1630 C CA . LEU A 1 98 ? 6.803 -0.519 -4.795 1.00 0.00 98 LEU A CA 1
ATOM 1631 C C . LEU A 1 98 ? 7.867 0.581 -4.698 1.00 0.00 98 LEU A C 1
ATOM 1632 O O . LEU A 1 98 ? 7.828 1.383 -3.767 1.00 0.00 98 LEU A O 1
ATOM 1648 N N . ARG A 1 99 ? 8.792 0.622 -5.667 1.00 0.00 99 ARG A N 1
ATOM 1649 C CA . ARG A 1 99 ? 9.934 1.555 -5.757 1.00 0.00 99 ARG A CA 1
ATOM 1650 C C . ARG A 1 99 ? 9.921 2.349 -7.069 1.00 0.00 99 ARG A C 1
ATOM 1651 O O . ARG A 1 99 ? 9.482 1.842 -8.103 1.00 0.00 99 ARG A O 1
ATOM 1672 N N . GLY A 1 100 ? 10.446 3.576 -7.033 1.00 0.00 100 GLY A N 1
ATOM 1673 C CA . GLY A 1 100 ? 10.599 4.448 -8.205 1.00 0.00 100 GLY A CA 1
ATOM 1674 C C . GLY A 1 100 ? 10.753 5.927 -7.833 1.00 0.00 100 GLY A C 1
ATOM 1675 O O . GLY A 1 100 ? 9.853 6.517 -7.233 1.00 0.00 100 GLY A O 1
ATOM 1679 N N . SER A 1 101 ? 11.891 6.528 -8.190 1.00 0.00 101 SER A N 1
ATOM 1680 C CA . SER A 1 101 ? 12.165 7.965 -8.031 1.00 0.00 101 SER A CA 1
ATOM 1681 C C . SER A 1 101 ? 13.115 8.503 -9.115 1.00 0.00 101 SER A C 1
ATOM 1682 O O . SER A 1 101 ? 13.796 7.734 -9.801 1.00 0.00 101 SER A O 1
ATOM 1690 N N . LEU A 1 102 ? 13.150 9.829 -9.275 1.00 0.00 102 LEU A N 1
ATOM 1691 C CA . LEU A 1 102 ? 13.824 10.536 -10.373 1.00 0.00 102 LEU A CA 1
ATOM 1692 C C . LEU A 1 102 ? 15.365 10.557 -10.246 1.00 0.00 102 LEU A C 1
ATOM 1693 O O . LEU A 1 102 ? 16.065 10.824 -11.226 1.00 0.00 102 LEU A O 1
ATOM 1709 N N . GLU A 1 103 ? 15.915 10.283 -9.062 1.00 0.00 103 GLU A N 1
ATOM 1710 C CA . GLU A 1 103 ? 17.354 10.353 -8.775 1.00 0.00 103 GLU A CA 1
ATOM 1711 C C . GLU A 1 103 ? 18.156 9.256 -9.507 1.00 0.00 103 GLU A C 1
ATOM 1712 O O . GLU A 1 103 ? 17.792 8.077 -9.492 1.00 0.00 103 GLU A O 1
ATOM 1724 N N . HIS A 1 104 ? 19.271 9.654 -10.130 1.00 0.00 104 HIS A N 1
ATOM 1725 C CA . HIS A 1 104 ? 20.201 8.781 -10.860 1.00 0.00 104 HIS A CA 1
ATOM 1726 C C . HIS A 1 104 ? 21.523 8.598 -10.089 1.00 0.00 104 HIS A C 1
ATOM 1727 O O . HIS A 1 104 ? 22.067 9.557 -9.532 1.00 0.00 104 HIS A O 1
ATOM 1741 N N . HIS A 1 105 ? 22.052 7.370 -10.061 1.00 0.00 105 HIS A N 1
ATOM 1742 C CA . HIS A 1 105 ? 23.311 7.033 -9.380 1.00 0.00 105 HIS A CA 1
ATOM 1743 C C . HIS A 1 105 ? 24.556 7.472 -10.178 1.00 0.00 105 HIS A C 1
ATOM 1744 O O . HIS A 1 105 ? 24.568 7.435 -11.413 1.00 0.00 105 HIS A O 1
ATOM 1758 N N . HIS A 1 106 ? 25.619 7.863 -9.466 1.00 0.00 106 HIS A N 1
ATOM 1759 C CA . HIS A 1 106 ? 26.920 8.269 -10.018 1.00 0.00 106 HIS A CA 1
ATOM 1760 C C . HIS A 1 106 ? 28.059 7.996 -9.011 1.00 0.00 106 HIS A C 1
ATOM 1761 O O . HIS A 1 106 ? 27.820 7.899 -7.803 1.00 0.00 106 HIS A O 1
ATOM 1775 N N . HIS A 1 107 ? 29.299 7.901 -9.499 1.00 0.00 107 HIS A N 1
ATOM 1776 C CA . HIS A 1 107 ? 30.522 7.794 -8.692 1.00 0.00 107 HIS A CA 1
ATOM 1777 C C . HIS A 1 107 ? 31.622 8.723 -9.239 1.00 0.00 107 HIS A C 1
ATOM 1778 O O . HIS A 1 107 ? 31.800 8.843 -10.454 1.00 0.00 107 HIS A O 1
ATOM 1792 N N . HIS A 1 108 ? 32.349 9.395 -8.340 1.00 0.00 108 HIS A N 1
ATOM 1793 C CA . HIS A 1 108 ? 33.288 10.472 -8.679 1.00 0.00 108 HIS A CA 1
ATOM 1794 C C . HIS A 1 108 ? 34.491 10.518 -7.716 1.00 0.00 108 HIS A C 1
ATOM 1795 O O . HIS A 1 108 ? 34.365 10.158 -6.540 1.00 0.00 108 HIS A O 1
ATOM 1809 N N . HIS A 1 109 ? 35.647 10.987 -8.204 1.00 0.00 109 HIS A N 1
ATOM 1810 C CA . HIS A 1 109 ? 36.881 11.187 -7.426 1.00 0.00 109 HIS A CA 1
ATOM 1811 C C . HIS A 1 109 ? 37.689 12.395 -7.945 1.00 0.00 109 HIS A C 1
ATOM 1812 O O . HIS A 1 109 ? 37.916 13.342 -7.158 1.00 0.00 109 HIS A O 1
ATOM 1827 N N . GLY A 1 1 ? -1.681 3.196 19.286 1.00 0.00 1 GLY A N 2
ATOM 1828 C CA . GLY A 1 1 ? -0.686 3.330 18.198 1.00 0.00 1 GLY A CA 2
ATOM 1829 C C . GLY A 1 1 ? -1.365 3.334 16.840 1.00 0.00 1 GLY A C 2
ATOM 1830 O O . GLY A 1 1 ? -2.040 2.370 16.485 1.00 0.00 1 GLY A O 2
ATOM 1836 N N . GLU A 1 2 ? -1.196 4.404 16.060 1.00 0.00 2 GLU A N 2
ATOM 1837 C CA . GLU A 1 2 ? -1.903 4.592 14.780 1.00 0.00 2 GLU A CA 2
ATOM 1838 C C . GLU A 1 2 ? -1.516 3.549 13.712 1.00 0.00 2 GLU A C 2
ATOM 1839 O O . GLU A 1 2 ? -2.355 3.135 12.917 1.00 0.00 2 GLU A O 2
ATOM 1851 N N . ASP A 1 3 ? -0.270 3.068 13.721 1.00 0.00 3 ASP A N 2
ATOM 1852 C CA . ASP A 1 3 ? 0.193 1.977 12.852 1.00 0.00 3 ASP A CA 2
ATOM 1853 C C . ASP A 1 3 ? -0.242 0.565 13.303 1.00 0.00 3 ASP A C 2
ATOM 1854 O O . ASP A 1 3 ? -0.083 -0.392 12.546 1.00 0.00 3 ASP A O 2
ATOM 1863 N N . ASP A 1 4 ? -0.786 0.414 14.516 1.00 0.00 4 ASP A N 2
ATOM 1864 C CA . ASP A 1 4 ? -1.307 -0.854 15.051 1.00 0.00 4 ASP A CA 2
ATOM 1865 C C . ASP A 1 4 ? -2.801 -1.065 14.752 1.00 0.00 4 ASP A C 2
ATOM 1866 O O . ASP A 1 4 ? -3.217 -2.162 14.382 1.00 0.00 4 ASP A O 2
ATOM 1875 N N . GLU A 1 5 ? -3.620 -0.015 14.875 1.00 0.00 5 GLU A N 2
ATOM 1876 C CA . GLU A 1 5 ? -5.068 -0.094 14.610 1.00 0.00 5 GLU A CA 2
ATOM 1877 C C . GLU A 1 5 ? -5.374 -0.356 13.128 1.00 0.00 5 GLU A C 2
ATOM 1878 O O . GLU A 1 5 ? -6.190 -1.214 12.789 1.00 0.00 5 GLU A O 2
ATOM 1890 N N . ILE A 1 6 ? -4.648 0.328 12.239 1.00 0.00 6 ILE A N 2
ATOM 1891 C CA . ILE A 1 6 ? -4.765 0.170 10.779 1.00 0.00 6 ILE A CA 2
ATOM 1892 C C . ILE A 1 6 ? -4.383 -1.239 10.332 1.00 0.00 6 ILE A C 2
ATOM 1893 O O . ILE A 1 6 ? -4.912 -1.744 9.344 1.00 0.00 6 ILE A O 2
ATOM 1909 N N . LEU A 1 7 ? -3.479 -1.883 11.073 1.00 0.00 7 LEU A N 2
ATOM 1910 C CA . LEU A 1 7 ? -2.964 -3.214 10.760 1.00 0.00 7 LEU A CA 2
ATOM 1911 C C . LEU A 1 7 ? -4.098 -4.255 10.838 1.00 0.00 7 LEU A C 2
ATOM 1912 O O . LEU A 1 7 ? -4.259 -5.087 9.941 1.00 0.00 7 LEU A O 2
ATOM 1928 N N . GLN A 1 8 ? -4.950 -4.142 11.866 1.00 0.00 8 GLN A N 2
ATOM 1929 C CA . GLN A 1 8 ? -6.171 -4.941 11.997 1.00 0.00 8 GLN A CA 2
ATOM 1930 C C . GLN A 1 8 ? -7.244 -4.513 10.985 1.00 0.00 8 GLN A C 2
ATOM 1931 O O . GLN A 1 8 ? -7.858 -5.374 10.354 1.00 0.00 8 GLN A O 2
ATOM 1945 N N . ARG A 1 9 ? -7.443 -3.205 10.765 1.00 0.00 9 ARG A N 2
ATOM 1946 C CA . ARG A 1 9 ? -8.438 -2.690 9.800 1.00 0.00 9 ARG A CA 2
ATOM 1947 C C . ARG A 1 9 ? -8.169 -3.167 8.374 1.00 0.00 9 ARG A C 2
ATOM 1948 O O . ARG A 1 9 ? -9.110 -3.532 7.679 1.00 0.00 9 ARG A O 2
ATOM 1969 N N . ALA A 1 10 ? -6.905 -3.261 7.963 1.00 0.00 10 ALA A N 2
ATOM 1970 C CA . ALA A 1 10 ? -6.520 -3.861 6.685 1.00 0.00 10 ALA A CA 2
ATOM 1971 C C . ALA A 1 10 ? -6.945 -5.341 6.584 1.00 0.00 10 ALA A C 2
ATOM 1972 O O . ALA A 1 10 ? -7.531 -5.758 5.584 1.00 0.00 10 ALA A O 2
ATOM 1979 N N . LYS A 1 11 ? -6.735 -6.124 7.653 1.00 0.00 11 LYS A N 2
ATOM 1980 C CA . LYS A 1 11 ? -7.219 -7.512 7.750 1.00 0.00 11 LYS A CA 2
ATOM 1981 C C . LYS A 1 11 ? -8.749 -7.602 7.742 1.00 0.00 11 LYS A C 2
ATOM 1982 O O . LYS A 1 11 ? -9.299 -8.528 7.154 1.00 0.00 11 LYS A O 2
ATOM 2001 N N . ASP A 1 12 ? -9.447 -6.645 8.349 1.00 0.00 12 ASP A N 2
ATOM 2002 C CA . ASP A 1 12 ? -10.916 -6.607 8.400 1.00 0.00 12 ASP A CA 2
ATOM 2003 C C . ASP A 1 12 ? -11.552 -6.180 7.064 1.00 0.00 12 ASP A C 2
ATOM 2004 O O . ASP A 1 12 ? -12.562 -6.757 6.660 1.00 0.00 12 ASP A O 2
ATOM 2013 N N . ILE A 1 13 ? -10.927 -5.261 6.316 1.00 0.00 13 ILE A N 2
ATOM 2014 C CA . ILE A 1 13 ? -11.314 -4.921 4.934 1.00 0.00 13 ILE A CA 2
ATOM 2015 C C . ILE A 1 13 ? -11.242 -6.168 4.043 1.00 0.00 13 ILE A C 2
ATOM 2016 O O . ILE A 1 13 ? -12.202 -6.475 3.340 1.00 0.00 13 ILE A O 2
ATOM 2032 N N . LEU A 1 14 ? -10.142 -6.928 4.102 1.00 0.00 14 LEU A N 2
ATOM 2033 C CA . LEU A 1 14 ? -9.970 -8.155 3.312 1.00 0.00 14 LEU A CA 2
ATOM 2034 C C . LEU A 1 14 ? -10.860 -9.318 3.796 1.00 0.00 14 LEU A C 2
ATOM 2035 O O . LEU A 1 14 ? -11.285 -10.140 2.984 1.00 0.00 14 LEU A O 2
ATOM 2051 N N . LYS A 1 15 ? -11.178 -9.381 5.096 1.00 0.00 15 LYS A N 2
ATOM 2052 C CA . LYS A 1 15 ? -12.128 -10.347 5.682 1.00 0.00 15 LYS A CA 2
ATOM 2053 C C . LYS A 1 15 ? -13.550 -10.132 5.154 1.00 0.00 15 LYS A C 2
ATOM 2054 O O . LYS A 1 15 ? -14.223 -11.097 4.792 1.00 0.00 15 LYS A O 2
ATOM 2073 N N . GLU A 1 16 ? -14.003 -8.879 5.087 1.00 0.00 16 GLU A N 2
ATOM 2074 C CA . GLU A 1 16 ? -15.339 -8.529 4.583 1.00 0.00 16 GLU A CA 2
ATOM 2075 C C . GLU A 1 16 ? -15.413 -8.459 3.047 1.00 0.00 16 GLU A C 2
ATOM 2076 O O . GLU A 1 16 ? -16.453 -8.793 2.477 1.00 0.00 16 GLU A O 2
ATOM 2088 N N . ASP A 1 17 ? -14.328 -8.073 2.366 1.00 0.00 17 ASP A N 2
ATOM 2089 C CA . ASP A 1 17 ? -14.267 -7.928 0.910 1.00 0.00 17 ASP A CA 2
ATOM 2090 C C . ASP A 1 17 ? -12.934 -8.489 0.360 1.00 0.00 17 ASP A C 2
ATOM 2091 O O . ASP A 1 17 ? -12.024 -7.727 0.018 1.00 0.00 17 ASP A O 2
ATOM 2100 N N . PRO A 1 18 ? -12.801 -9.825 0.218 1.00 0.00 18 PRO A N 2
ATOM 2101 C CA . PRO A 1 18 ? -11.590 -10.465 -0.310 1.00 0.00 18 PRO A CA 2
ATOM 2102 C C . PRO A 1 18 ? -11.346 -10.159 -1.800 1.00 0.00 18 PRO A C 2
ATOM 2103 O O . PRO A 1 18 ? -10.247 -10.385 -2.310 1.00 0.00 18 PRO A O 2
ATOM 2114 N N . ASN A 1 19 ? -12.357 -9.633 -2.504 1.00 0.00 19 ASN A N 2
ATOM 2115 C CA . ASN A 1 19 ? -12.271 -9.186 -3.892 1.00 0.00 19 ASN A CA 2
ATOM 2116 C C . ASN A 1 19 ? -11.554 -7.824 -4.052 1.00 0.00 19 ASN A C 2
ATOM 2117 O O . ASN A 1 19 ? -11.130 -7.473 -5.157 1.00 0.00 19 ASN A O 2
ATOM 2128 N N . ARG A 1 20 ? -11.423 -7.056 -2.960 1.00 0.00 20 ARG A N 2
ATOM 2129 C CA . ARG A 1 20 ? -10.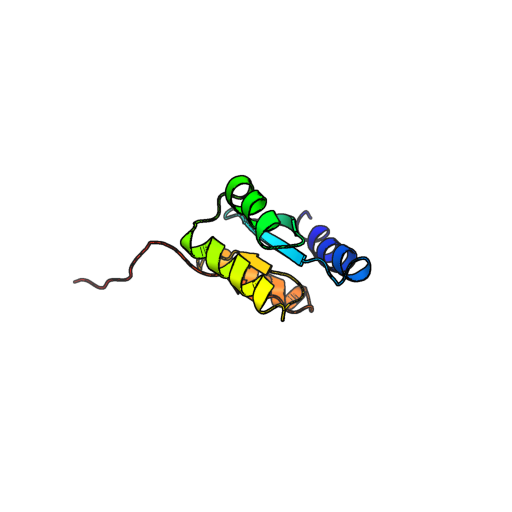817 -5.713 -2.920 1.00 0.00 20 ARG A CA 2
ATOM 2130 C C . ARG A 1 20 ? -9.315 -5.756 -2.609 1.00 0.00 20 ARG A C 2
ATOM 2131 O O . ARG A 1 20 ? -8.749 -6.816 -2.333 1.00 0.00 20 ARG A O 2
ATOM 2152 N N . LYS A 1 21 ? -8.673 -4.589 -2.673 1.00 0.00 21 LYS A N 2
ATOM 2153 C CA . LYS A 1 21 ? -7.231 -4.367 -2.492 1.00 0.00 21 LYS A CA 2
ATOM 2154 C C . LYS A 1 21 ? -6.968 -3.240 -1.488 1.00 0.00 21 LYS A C 2
ATOM 2155 O O . LYS A 1 21 ? -7.874 -2.512 -1.076 1.00 0.00 21 LYS A O 2
ATOM 2174 N N . ILE A 1 22 ? -5.711 -3.106 -1.077 1.00 0.00 22 ILE A N 2
ATOM 2175 C CA . ILE A 1 22 ? -5.254 -2.080 -0.137 1.00 0.00 22 ILE A CA 2
ATOM 2176 C C . ILE A 1 22 ? -4.019 -1.349 -0.681 1.00 0.00 22 ILE A C 2
ATOM 2177 O O . ILE A 1 22 ? -3.143 -1.955 -1.299 1.00 0.00 22 ILE A O 2
ATOM 2193 N N . LEU A 1 23 ? -3.933 -0.045 -0.414 1.00 0.00 23 LEU A N 2
ATOM 2194 C CA . LEU A 1 23 ? -2.760 0.790 -0.676 1.00 0.00 23 LEU A CA 2
ATOM 2195 C C . LEU A 1 23 ? -2.294 1.454 0.628 1.00 0.00 23 LEU A C 2
ATOM 2196 O O . LEU A 1 23 ? -3.112 1.833 1.469 1.00 0.00 23 LEU A O 2
ATOM 2212 N N . ILE A 1 24 ? -0.981 1.579 0.801 1.00 0.00 24 ILE A N 2
ATOM 2213 C CA . ILE A 1 24 ? -0.330 2.067 2.019 1.00 0.00 24 ILE A CA 2
ATOM 2214 C C . ILE A 1 24 ? 0.689 3.152 1.675 1.00 0.00 24 ILE A C 2
ATOM 2215 O O . ILE A 1 24 ? 1.543 2.958 0.804 1.00 0.00 24 ILE A O 2
ATOM 2231 N N . ILE A 1 25 ? 0.638 4.270 2.401 1.00 0.00 25 ILE A N 2
ATOM 2232 C CA . ILE A 1 25 ? 1.563 5.394 2.227 1.00 0.00 25 ILE A CA 2
ATOM 2233 C C . ILE A 1 25 ? 2.600 5.388 3.349 1.00 0.00 25 ILE A C 2
ATOM 2234 O O . ILE A 1 25 ? 2.262 5.406 4.536 1.00 0.00 25 ILE A O 2
ATOM 2250 N N . LEU A 1 26 ? 3.869 5.386 2.947 1.00 0.00 26 LEU A N 2
ATOM 2251 C CA . LEU A 1 26 ? 5.037 5.506 3.818 1.00 0.00 26 LEU A CA 2
ATOM 2252 C C . LEU A 1 26 ? 5.469 6.974 3.984 1.00 0.00 26 LEU A C 2
ATOM 2253 O O . LEU A 1 26 ? 5.685 7.683 2.997 1.00 0.00 26 LEU A O 2
ATOM 2269 N N . ASN A 1 27 ? 5.621 7.417 5.235 1.00 0.00 27 ASN A N 2
ATOM 2270 C CA . ASN A 1 27 ? 6.245 8.692 5.614 1.00 0.00 27 ASN A CA 2
ATOM 2271 C C . ASN A 1 27 ? 7.575 8.440 6.365 1.00 0.00 27 ASN A C 2
ATOM 2272 O O . ASN A 1 27 ? 7.667 7.451 7.104 1.00 0.00 27 ASN A O 2
ATOM 2283 N N . PRO A 1 28 ? 8.591 9.321 6.250 1.00 0.00 28 PRO A N 2
ATOM 2284 C CA . PRO A 1 28 ? 9.921 9.114 6.842 1.00 0.00 28 PRO A CA 2
ATOM 2285 C C . PRO A 1 28 ? 9.936 9.078 8.383 1.00 0.00 28 PRO A C 2
ATOM 2286 O O . PRO A 1 28 ? 10.861 8.526 8.979 1.00 0.00 28 PRO A O 2
ATOM 2297 N N . ASP A 1 29 ? 8.902 9.613 9.045 1.00 0.00 29 ASP A N 2
ATOM 2298 C CA . ASP A 1 29 ? 8.703 9.525 10.502 1.00 0.00 29 ASP A CA 2
ATOM 2299 C C . ASP A 1 29 ? 8.194 8.141 10.973 1.00 0.00 29 ASP A C 2
ATOM 2300 O O . ASP A 1 29 ? 8.000 7.921 12.170 1.00 0.00 29 ASP A O 2
ATOM 2309 N N . GLY A 1 30 ? 7.935 7.208 10.046 1.00 0.00 30 GLY A N 2
ATOM 2310 C CA . GLY A 1 30 ? 7.309 5.902 10.303 1.00 0.00 30 GLY A CA 2
ATOM 2311 C C . GLY A 1 30 ? 5.779 5.941 10.393 1.00 0.00 30 GLY A C 2
ATOM 2312 O O . GLY A 1 30 ? 5.145 4.886 10.481 1.00 0.00 30 GLY A O 2
ATOM 2316 N N . LYS A 1 31 ? 5.180 7.138 10.318 1.00 0.00 31 LYS A N 2
ATOM 2317 C CA . LYS A 1 31 ? 3.730 7.375 10.303 1.00 0.00 31 LYS A CA 2
ATOM 2318 C C . LYS A 1 31 ? 3.113 6.768 9.040 1.00 0.00 31 LYS A C 2
ATOM 2319 O O . LYS A 1 31 ? 3.371 7.238 7.932 1.00 0.00 31 LYS A O 2
ATOM 2338 N N . ILE A 1 32 ? 2.317 5.714 9.200 1.00 0.00 32 ILE A N 2
ATOM 2339 C CA . ILE A 1 32 ? 1.725 4.965 8.086 1.00 0.00 32 ILE A CA 2
ATOM 2340 C C . ILE A 1 32 ? 0.270 5.389 7.834 1.00 0.00 32 ILE A C 2
ATOM 2341 O O . ILE A 1 32 ? -0.457 5.708 8.778 1.00 0.00 32 ILE A O 2
ATOM 2357 N N . GLU A 1 33 ? -0.169 5.393 6.573 1.00 0.00 33 GLU A N 2
ATOM 2358 C CA . GLU A 1 33 ? -1.544 5.752 6.193 1.00 0.00 33 GLU A CA 2
ATOM 2359 C C . GLU A 1 33 ? -2.169 4.648 5.329 1.00 0.00 33 GLU A C 2
ATOM 2360 O O . GLU A 1 33 ? -1.553 4.187 4.366 1.00 0.00 33 GLU A O 2
ATOM 2372 N N . LEU A 1 34 ? -3.399 4.243 5.664 1.00 0.00 34 LEU A N 2
ATOM 2373 C CA . LEU A 1 34 ? -4.140 3.157 5.011 1.00 0.00 34 LEU A CA 2
ATOM 2374 C C . LEU A 1 34 ? -5.211 3.708 4.057 1.00 0.00 34 LEU A C 2
ATOM 2375 O O . LEU A 1 34 ? -6.015 4.561 4.444 1.00 0.00 34 LEU A O 2
ATOM 2391 N N . TYR A 1 35 ? -5.258 3.165 2.840 1.00 0.00 35 TYR A N 2
ATOM 2392 C CA . TYR A 1 35 ? -6.267 3.449 1.822 1.00 0.00 35 TYR A CA 2
ATOM 2393 C C . TYR A 1 35 ? -6.969 2.178 1.336 1.00 0.00 35 TYR A C 2
ATOM 2394 O O . TYR A 1 35 ? -6.341 1.141 1.103 1.00 0.00 35 TYR A O 2
ATOM 2412 N N . GLU A 1 36 ? -8.283 2.290 1.132 1.00 0.00 36 GLU A N 2
ATOM 2413 C CA . GLU A 1 36 ? -9.118 1.236 0.535 1.00 0.00 36 GLU A CA 2
ATOM 2414 C C . GLU A 1 36 ? -9.336 1.489 -0.965 1.00 0.00 36 GLU A C 2
ATOM 2415 O O . GLU A 1 36 ? -9.595 2.618 -1.389 1.00 0.00 36 GLU A O 2
ATOM 2427 N N . VAL A 1 37 ? -9.206 0.438 -1.777 1.00 0.00 37 VAL A N 2
ATOM 2428 C CA . VAL A 1 37 ? -9.150 0.513 -3.245 1.00 0.00 37 VAL A CA 2
ATOM 2429 C C . VAL A 1 37 ? -9.640 -0.794 -3.873 1.00 0.00 37 VAL A C 2
ATOM 2430 O O . VAL A 1 37 ? -9.487 -1.874 -3.306 1.00 0.00 37 VAL A O 2
ATOM 2443 N N . THR A 1 38 ? -10.220 -0.715 -5.064 1.00 0.00 38 THR A N 2
ATOM 2444 C CA . THR A 1 38 ? -10.667 -1.887 -5.835 1.00 0.00 38 THR A CA 2
ATOM 2445 C C . THR A 1 38 ? -10.032 -1.930 -7.230 1.00 0.00 38 THR A C 2
ATOM 2446 O O . THR A 1 38 ? -9.824 -3.017 -7.774 1.00 0.00 38 THR A O 2
ATOM 2457 N N . SER A 1 39 ? -9.672 -0.768 -7.790 1.00 0.00 39 SER A N 2
ATOM 2458 C CA . SER A 1 39 ? -9.295 -0.617 -9.207 1.00 0.00 39 SER A CA 2
ATOM 2459 C C . SER A 1 39 ? -8.301 0.523 -9.439 1.00 0.00 39 SER A C 2
ATOM 2460 O O . SER A 1 39 ? -8.141 1.405 -8.599 1.00 0.00 39 SER A O 2
ATOM 2468 N N . GLU A 1 40 ? -7.688 0.564 -10.624 1.00 0.00 40 GLU A N 2
ATOM 2469 C CA . GLU A 1 40 ? -6.789 1.648 -11.060 1.00 0.00 40 GLU A CA 2
ATOM 2470 C C . GLU A 1 40 ? -7.414 3.056 -10.955 1.00 0.00 40 GLU A C 2
ATOM 2471 O O . GLU A 1 40 ? -6.733 4.015 -10.593 1.00 0.00 40 GLU A O 2
ATOM 2483 N N . GLU A 1 41 ? -8.727 3.176 -11.175 1.00 0.00 41 GLU A N 2
ATOM 2484 C CA . GLU A 1 41 ? -9.495 4.420 -11.021 1.00 0.00 41 GLU A CA 2
ATOM 2485 C C . GLU A 1 41 ? -9.488 4.947 -9.573 1.00 0.00 41 GLU A C 2
ATOM 2486 O O . GLU A 1 41 ? -9.537 6.157 -9.350 1.00 0.00 41 GLU A O 2
ATOM 2498 N N . ASP A 1 42 ? -9.401 4.058 -8.579 1.00 0.00 42 ASP A N 2
ATOM 2499 C CA . ASP A 1 42 ? -9.314 4.421 -7.165 1.00 0.00 42 ASP A CA 2
ATOM 2500 C C . ASP A 1 42 ? -7.917 4.961 -6.810 1.00 0.00 42 ASP A C 2
ATOM 2501 O O . ASP A 1 42 ? -7.783 5.966 -6.108 1.00 0.00 42 ASP A O 2
ATOM 2510 N N . ILE A 1 43 ? -6.870 4.348 -7.374 1.00 0.00 43 ILE A N 2
ATOM 2511 C CA . ILE A 1 43 ? -5.461 4.751 -7.226 1.00 0.00 43 ILE A CA 2
ATOM 2512 C C . ILE A 1 43 ? -5.207 6.131 -7.856 1.00 0.00 43 ILE A C 2
ATOM 2513 O O . ILE A 1 43 ? -4.461 6.942 -7.302 1.00 0.00 43 ILE A O 2
ATOM 2529 N N . LYS A 1 44 ? -5.875 6.434 -8.978 1.00 0.00 44 LYS A N 2
ATOM 2530 C CA . LYS A 1 44 ? -5.817 7.734 -9.675 1.00 0.00 44 LYS A CA 2
ATOM 2531 C C . LYS A 1 44 ? -6.144 8.931 -8.774 1.00 0.00 44 LYS A C 2
ATOM 2532 O O . LYS A 1 44 ? -5.589 10.009 -8.996 1.00 0.00 44 LYS A O 2
ATOM 2551 N N . ARG A 1 45 ? -7.015 8.759 -7.771 1.00 0.00 45 ARG A N 2
ATOM 2552 C CA . ARG A 1 45 ? -7.319 9.767 -6.732 1.00 0.00 45 ARG A CA 2
ATOM 2553 C C . ARG A 1 45 ? -6.185 9.883 -5.709 1.00 0.00 45 ARG A C 2
ATOM 2554 O O . ARG A 1 45 ? -5.707 10.978 -5.411 1.00 0.00 45 ARG A O 2
ATOM 2575 N N . ILE A 1 46 ? -5.726 8.733 -5.209 1.00 0.00 46 ILE A N 2
ATOM 2576 C CA . ILE A 1 46 ? -4.694 8.609 -4.163 1.00 0.00 46 ILE A CA 2
ATOM 2577 C C . ILE A 1 46 ? -3.362 9.230 -4.604 1.00 0.00 46 ILE A C 2
ATOM 2578 O O . ILE A 1 46 ? -2.673 9.814 -3.774 1.00 0.00 46 ILE A O 2
ATOM 2594 N N . ALA A 1 47 ? -3.033 9.213 -5.902 1.00 0.00 47 ALA A N 2
ATOM 2595 C CA . ALA A 1 47 ? -1.846 9.887 -6.444 1.00 0.00 47 ALA A CA 2
ATOM 2596 C C . ALA A 1 47 ? -1.722 11.351 -5.981 1.00 0.00 47 ALA A C 2
ATOM 2597 O O . ALA A 1 47 ? -0.663 11.770 -5.509 1.00 0.00 47 ALA A O 2
ATOM 2604 N N . LYS A 1 48 ? -2.825 12.105 -6.059 1.00 0.00 48 LYS A N 2
ATOM 2605 C CA . LYS A 1 48 ? -2.920 13.502 -5.615 1.00 0.00 48 LYS A CA 2
ATOM 2606 C C . LYS A 1 48 ? -3.085 13.627 -4.096 1.00 0.00 48 LYS A C 2
ATOM 2607 O O . LYS A 1 48 ? -2.504 14.528 -3.489 1.00 0.00 48 LYS A O 2
ATOM 2626 N N . LYS A 1 49 ? -3.842 12.711 -3.474 1.00 0.00 49 LYS A N 2
ATOM 2627 C CA . LYS A 1 49 ? -4.144 12.712 -2.028 1.00 0.00 49 LYS A CA 2
ATOM 2628 C C . LYS A 1 49 ? -2.912 12.428 -1.153 1.00 0.00 49 LYS A C 2
ATOM 2629 O O . LYS A 1 49 ? -2.737 13.056 -0.109 1.00 0.00 49 LYS A O 2
ATOM 2648 N N . ALA A 1 50 ? -2.059 11.504 -1.598 1.00 0.00 50 ALA A N 2
ATOM 2649 C CA . ALA A 1 50 ? -0.852 11.045 -0.911 1.00 0.00 50 ALA A CA 2
ATOM 2650 C C . ALA A 1 50 ? 0.448 11.688 -1.446 1.00 0.00 50 ALA A C 2
ATOM 2651 O O . ALA A 1 50 ? 1.480 11.636 -0.772 1.00 0.00 50 ALA A O 2
ATOM 2658 N N . GLY A 1 51 ? 0.420 12.292 -2.643 1.00 0.00 51 GLY A N 2
ATOM 2659 C CA . GLY A 1 51 ? 1.582 12.942 -3.265 1.00 0.00 51 GLY A CA 2
ATOM 2660 C C . GLY A 1 51 ? 2.548 11.968 -3.951 1.00 0.00 51 GLY A C 2
ATOM 2661 O O . GLY A 1 51 ? 3.767 12.109 -3.824 1.00 0.00 51 GLY A O 2
ATOM 2665 N N . ILE A 1 52 ? 2.021 10.939 -4.619 1.00 0.00 52 ILE A N 2
ATOM 2666 C CA . ILE A 1 52 ? 2.809 9.872 -5.258 1.00 0.00 52 ILE A CA 2
ATOM 2667 C C . ILE A 1 52 ? 3.374 10.371 -6.599 1.00 0.00 52 ILE A C 2
ATOM 2668 O O . ILE A 1 52 ? 2.635 10.900 -7.433 1.00 0.00 52 ILE A O 2
ATOM 2684 N N . SER A 1 53 ? 4.680 10.186 -6.817 1.00 0.00 53 SER A N 2
ATOM 2685 C CA . SER A 1 53 ? 5.368 10.532 -8.072 1.00 0.00 53 SER A CA 2
ATOM 2686 C C . SER A 1 53 ? 4.798 9.746 -9.256 1.00 0.00 53 SER A C 2
ATOM 2687 O O . SER A 1 53 ? 4.519 8.558 -9.119 1.00 0.00 53 SER A O 2
ATOM 2695 N N . GLU A 1 54 ? 4.686 10.352 -10.441 1.00 0.00 54 GLU A N 2
ATOM 2696 C CA . GLU A 1 54 ? 4.082 9.693 -11.619 1.00 0.00 54 GLU A CA 2
ATOM 2697 C C . GLU A 1 54 ? 4.856 8.436 -12.064 1.00 0.00 54 GLU A C 2
ATOM 2698 O O . GLU A 1 54 ? 4.260 7.445 -12.494 1.00 0.00 54 GLU A O 2
ATOM 2710 N N . GLU A 1 55 ? 6.180 8.446 -11.891 1.00 0.00 55 GLU A N 2
ATOM 2711 C CA . GLU A 1 55 ? 7.085 7.332 -12.217 1.00 0.00 55 GLU A CA 2
ATOM 2712 C C . GLU A 1 55 ? 6.864 6.108 -11.317 1.00 0.00 55 GLU A C 2
ATOM 2713 O O . GLU A 1 55 ? 7.046 4.969 -11.751 1.00 0.00 55 GLU A O 2
ATOM 2725 N N . LEU A 1 56 ? 6.486 6.358 -10.061 1.00 0.00 56 LEU A N 2
ATOM 2726 C CA . LEU A 1 56 ? 6.069 5.342 -9.087 1.00 0.00 56 LEU A CA 2
ATOM 2727 C C . LEU A 1 56 ? 4.598 4.932 -9.297 1.00 0.00 56 LEU A C 2
ATOM 2728 O O . LEU A 1 56 ? 4.296 3.741 -9.353 1.00 0.00 56 LEU A O 2
ATOM 2744 N N . LEU A 1 57 ? 3.686 5.893 -9.490 1.00 0.00 57 LEU A N 2
ATOM 2745 C CA . LEU A 1 57 ? 2.243 5.670 -9.666 1.00 0.00 57 LEU A CA 2
ATOM 2746 C C . LEU A 1 57 ? 1.940 4.655 -10.780 1.00 0.00 57 LEU A C 2
ATOM 2747 O O . LEU A 1 57 ? 1.122 3.756 -10.578 1.00 0.00 57 LEU A O 2
ATOM 2763 N N . ARG A 1 58 ? 2.654 4.732 -11.913 1.00 0.00 58 ARG A N 2
ATOM 2764 C CA . ARG A 1 58 ? 2.597 3.754 -13.019 1.00 0.00 58 ARG A CA 2
ATOM 2765 C C . ARG A 1 58 ? 2.747 2.312 -12.523 1.00 0.00 58 ARG A C 2
ATOM 2766 O O . ARG A 1 58 ? 2.041 1.413 -12.977 1.00 0.00 58 ARG A O 2
ATOM 2787 N N . ARG A 1 59 ? 3.634 2.092 -11.557 1.00 0.00 59 ARG A N 2
ATOM 2788 C CA . ARG A 1 59 ? 3.948 0.773 -10.995 1.00 0.00 59 ARG A CA 2
ATOM 2789 C C . ARG A 1 59 ? 2.840 0.296 -10.056 1.00 0.00 59 ARG A C 2
ATOM 2790 O O . ARG A 1 59 ? 2.466 -0.868 -10.137 1.00 0.00 59 ARG A O 2
ATOM 2811 N N . ILE A 1 60 ? 2.234 1.196 -9.268 1.00 0.00 60 ILE A N 2
ATOM 2812 C CA . ILE A 1 60 ? 1.026 0.885 -8.472 1.00 0.00 60 ILE A CA 2
ATOM 2813 C C . ILE A 1 60 ? -0.112 0.417 -9.402 1.00 0.00 60 ILE A C 2
ATOM 2814 O O . ILE A 1 60 ? -0.722 -0.629 -9.181 1.00 0.00 60 ILE A O 2
ATOM 2830 N N . LEU A 1 61 ? -0.357 1.166 -10.487 1.00 0.00 61 LEU A N 2
ATOM 2831 C CA . LEU A 1 61 ? -1.382 0.863 -11.494 1.00 0.00 61 LEU A CA 2
ATOM 2832 C C . LEU A 1 61 ? -1.129 -0.492 -12.189 1.00 0.00 61 LEU A C 2
ATOM 2833 O O . LEU A 1 61 ? -2.071 -1.258 -12.402 1.00 0.00 61 LEU A O 2
ATOM 2849 N N . GLN A 1 62 ? 0.132 -0.829 -12.487 1.00 0.00 62 GLN A N 2
ATOM 2850 C CA . GLN A 1 62 ? 0.521 -2.133 -13.039 1.00 0.00 62 GLN A CA 2
ATOM 2851 C C . GLN A 1 62 ? 0.346 -3.280 -12.026 1.00 0.00 62 GLN A C 2
ATOM 2852 O O . GLN A 1 62 ? -0.184 -4.334 -12.383 1.00 0.00 62 GLN A O 2
ATOM 2866 N N . SER A 1 63 ? 0.725 -3.083 -10.759 1.00 0.00 63 SER A N 2
ATOM 2867 C CA . SER A 1 63 ? 0.607 -4.095 -9.697 1.00 0.00 63 SER A CA 2
ATOM 2868 C C . SER A 1 63 ? -0.826 -4.584 -9.487 1.00 0.00 63 SER A C 2
ATOM 2869 O O . SER A 1 63 ? -1.042 -5.759 -9.189 1.00 0.00 63 SER A O 2
ATOM 2877 N N . PHE A 1 64 ? -1.820 -3.720 -9.705 1.00 0.00 64 PHE A N 2
ATOM 2878 C CA . PHE A 1 64 ? -3.237 -4.088 -9.643 1.00 0.00 64 PHE A CA 2
ATOM 2879 C C . PHE A 1 64 ? -3.674 -5.003 -10.800 1.00 0.00 64 PHE A C 2
ATOM 2880 O O . PHE A 1 64 ? -4.540 -5.860 -10.613 1.00 0.00 64 PHE A O 2
ATOM 2897 N N . ARG A 1 65 ? -3.071 -4.840 -11.988 1.00 0.00 65 ARG A N 2
ATOM 2898 C CA . ARG A 1 65 ? -3.343 -5.654 -13.187 1.00 0.00 65 ARG A CA 2
ATOM 2899 C C . ARG A 1 65 ? -2.765 -7.063 -13.037 1.00 0.00 65 ARG A C 2
ATOM 2900 O O . ARG A 1 65 ? -3.421 -8.041 -13.392 1.00 0.00 65 ARG A O 2
ATOM 2921 N N . ASP A 1 66 ? -1.579 -7.177 -12.439 1.00 0.00 66 ASP A N 2
ATOM 2922 C CA . ASP A 1 66 ? -0.987 -8.449 -12.019 1.00 0.00 66 ASP A CA 2
ATOM 2923 C C . ASP A 1 66 ? -1.776 -9.092 -10.858 1.00 0.00 66 ASP A C 2
ATOM 2924 O O . ASP A 1 66 ? -2.032 -10.297 -10.872 1.00 0.00 66 ASP A O 2
ATOM 2933 N N . GLY A 1 67 ? -2.196 -8.294 -9.869 1.00 0.00 67 GLY A N 2
ATOM 2934 C CA . GLY A 1 67 ? -3.153 -8.666 -8.815 1.00 0.00 67 GLY A CA 2
ATOM 2935 C C . GLY A 1 67 ? -2.701 -9.718 -7.790 1.00 0.00 67 GLY A C 2
ATOM 2936 O O . GLY A 1 67 ? -3.530 -10.180 -7.004 1.00 0.00 67 GLY A O 2
ATOM 2940 N N . GLN A 1 68 ? -1.418 -10.097 -7.769 1.00 0.00 68 GLN A N 2
ATOM 2941 C CA . GLN A 1 68 ? -0.913 -11.244 -6.989 1.00 0.00 68 GLN A CA 2
ATOM 2942 C C . GLN A 1 68 ? -0.776 -10.973 -5.475 1.00 0.00 68 GLN A C 2
ATOM 2943 O O . GLN A 1 68 ? -0.659 -11.917 -4.689 1.00 0.00 68 GLN A O 2
ATOM 2957 N N . TYR A 1 69 ? -0.817 -9.704 -5.064 1.00 0.00 69 TYR A N 2
ATOM 2958 C CA . TYR A 1 69 ? -0.734 -9.244 -3.671 1.00 0.00 69 TYR A CA 2
ATOM 2959 C C . TYR A 1 69 ? -2.034 -8.538 -3.261 1.00 0.00 69 TYR A C 2
ATOM 2960 O O . TYR A 1 69 ? -2.714 -7.947 -4.103 1.00 0.00 69 TYR A O 2
ATOM 2978 N N . ASP A 1 70 ? -2.397 -8.591 -1.977 1.00 0.00 70 ASP A N 2
ATOM 2979 C CA . ASP A 1 70 ? -3.643 -7.986 -1.468 1.00 0.00 70 ASP A CA 2
ATOM 2980 C C . ASP A 1 70 ? -3.458 -6.565 -0.912 1.00 0.00 70 ASP A C 2
ATOM 2981 O O . ASP A 1 70 ? -4.423 -5.798 -0.864 1.00 0.00 70 ASP A O 2
ATOM 2990 N N . LEU A 1 71 ? -2.227 -6.194 -0.547 1.00 0.00 71 LEU A N 2
ATOM 2991 C CA . LEU A 1 71 ? -1.855 -4.832 -0.162 1.00 0.00 71 LEU A CA 2
ATOM 2992 C C . LEU A 1 71 ? -0.537 -4.372 -0.802 1.00 0.00 71 LEU A C 2
ATOM 2993 O O . LEU A 1 71 ? 0.321 -5.189 -1.156 1.00 0.00 71 LEU A O 2
ATOM 3009 N N . PHE A 1 72 ? -0.380 -3.053 -0.924 1.00 0.00 72 PHE A N 2
ATOM 3010 C CA . PHE A 1 72 ? 0.740 -2.427 -1.634 1.00 0.00 72 PHE A CA 2
ATOM 3011 C C . PHE A 1 72 ? 1.378 -1.300 -0.805 1.00 0.00 72 PHE A C 2
ATOM 3012 O O . PHE A 1 72 ? 0.666 -0.472 -0.243 1.00 0.00 72 PHE A O 2
ATOM 3029 N N . PHE A 1 73 ? 2.712 -1.260 -0.737 1.00 0.00 73 PHE A N 2
ATOM 3030 C CA . PHE A 1 73 ? 3.511 -0.257 -0.006 1.00 0.00 73 PHE A CA 2
ATOM 3031 C C . PHE A 1 73 ? 4.324 0.609 -0.988 1.00 0.00 73 PHE A C 2
ATOM 3032 O O . PHE A 1 73 ? 5.065 0.099 -1.834 1.00 0.00 73 PHE A O 2
ATOM 3049 N N . ILE A 1 74 ? 4.201 1.931 -0.849 1.00 0.00 74 ILE A N 2
ATOM 3050 C CA . ILE A 1 74 ? 4.810 2.939 -1.735 1.00 0.00 74 ILE A CA 2
ATOM 3051 C C . ILE A 1 74 ? 6.105 3.473 -1.107 1.00 0.00 74 ILE A C 2
ATOM 3052 O O . ILE A 1 74 ? 6.072 4.374 -0.269 1.00 0.00 74 ILE A O 2
ATOM 3068 N N . ALA A 1 75 ? 7.254 2.954 -1.534 1.00 0.00 75 ALA A N 2
ATOM 3069 C CA . ALA A 1 75 ? 8.568 3.374 -1.057 1.00 0.00 75 ALA A CA 2
ATOM 3070 C C . ALA A 1 75 ? 9.160 4.436 -2.004 1.00 0.00 75 ALA A C 2
ATOM 3071 O O . ALA A 1 75 ? 9.881 4.117 -2.949 1.00 0.00 75 ALA A O 2
ATOM 3078 N N . LYS A 1 76 ? 8.868 5.722 -1.759 1.00 0.00 76 LYS A N 2
ATOM 3079 C CA . LYS A 1 76 ? 9.424 6.830 -2.566 1.00 0.00 76 LYS A CA 2
ATOM 3080 C C . LYS A 1 76 ? 10.938 6.992 -2.367 1.00 0.00 76 LYS A C 2
ATOM 3081 O O . LYS A 1 76 ? 11.627 7.443 -3.283 1.00 0.00 76 LYS A O 2
ATOM 3100 N N . THR A 1 77 ? 11.461 6.573 -1.213 1.00 0.00 77 THR A N 2
ATOM 3101 C CA . THR A 1 77 ? 12.900 6.451 -0.918 1.00 0.00 77 THR A CA 2
ATOM 3102 C C . THR A 1 77 ? 13.287 5.022 -0.519 1.00 0.00 77 THR A C 2
ATOM 3103 O O . THR A 1 77 ? 12.449 4.211 -0.119 1.00 0.00 77 THR A O 2
ATOM 3114 N N . GLU A 1 78 ? 14.584 4.709 -0.572 1.00 0.00 78 GLU A N 2
ATOM 3115 C CA . GLU A 1 78 ? 15.138 3.448 -0.056 1.00 0.00 78 GLU A CA 2
ATOM 3116 C C . GLU A 1 78 ? 15.068 3.357 1.486 1.00 0.00 78 GLU A C 2
ATOM 3117 O O . GLU A 1 78 ? 15.057 2.261 2.047 1.00 0.00 78 GLU A O 2
ATOM 3129 N N . ASP A 1 79 ? 14.976 4.496 2.183 1.00 0.00 79 ASP A N 2
ATOM 3130 C CA . ASP A 1 79 ? 14.791 4.556 3.639 1.00 0.00 79 ASP A CA 2
ATOM 3131 C C . ASP A 1 79 ? 13.363 4.163 4.075 1.00 0.00 79 ASP A C 2
ATOM 3132 O O . ASP A 1 79 ? 13.189 3.537 5.122 1.00 0.00 79 ASP A O 2
ATOM 3141 N N . ASP A 1 80 ? 12.344 4.444 3.251 1.00 0.00 80 ASP A N 2
ATOM 3142 C CA . ASP A 1 80 ? 10.974 3.946 3.467 1.00 0.00 80 ASP A CA 2
ATOM 3143 C C . ASP A 1 80 ? 10.885 2.418 3.322 1.00 0.00 80 ASP A C 2
ATOM 3144 O O . ASP A 1 80 ? 10.107 1.754 4.011 1.00 0.00 80 ASP A O 2
ATOM 3153 N N . GLU A 1 81 ? 11.710 1.848 2.441 1.00 0.00 81 GLU A N 2
ATOM 3154 C CA . GLU A 1 81 ? 11.723 0.420 2.112 1.00 0.00 81 GLU A CA 2
ATOM 3155 C C . GLU A 1 81 ? 11.989 -0.471 3.341 1.00 0.00 81 GLU A C 2
ATOM 3156 O O . GLU A 1 81 ? 11.410 -1.553 3.473 1.00 0.00 81 GLU A O 2
ATOM 3168 N N . ARG A 1 82 ? 12.805 0.020 4.284 1.00 0.00 82 ARG A N 2
ATOM 3169 C CA . ARG A 1 82 ? 13.142 -0.651 5.551 1.00 0.00 82 ARG A CA 2
ATOM 3170 C C . ARG A 1 82 ? 11.911 -0.855 6.438 1.00 0.00 82 ARG A C 2
ATOM 3171 O O . ARG A 1 82 ? 11.720 -1.936 6.998 1.00 0.00 82 ARG A O 2
ATOM 3192 N N . ARG A 1 83 ? 11.059 0.171 6.542 1.00 0.00 83 ARG A N 2
ATOM 3193 C CA . ARG A 1 83 ? 9.849 0.172 7.385 1.00 0.00 83 ARG A CA 2
ATOM 3194 C C . ARG A 1 83 ? 8.785 -0.773 6.827 1.00 0.00 83 ARG A C 2
ATOM 3195 O O . ARG A 1 83 ? 8.127 -1.473 7.594 1.00 0.00 83 ARG A O 2
ATOM 3216 N N . ALA A 1 84 ? 8.674 -0.858 5.501 1.00 0.00 84 ALA A N 2
ATOM 3217 C CA . ALA A 1 84 ? 7.800 -1.804 4.806 1.00 0.00 84 ALA A CA 2
ATOM 3218 C C . ALA A 1 84 ? 8.246 -3.270 4.985 1.00 0.00 84 ALA A C 2
ATOM 3219 O O . ALA A 1 84 ? 7.423 -4.144 5.268 1.00 0.00 84 ALA A O 2
ATOM 3226 N N . ARG A 1 85 ? 9.557 -3.534 4.864 1.00 0.00 85 ARG A N 2
ATOM 3227 C CA . ARG A 1 85 ? 10.155 -4.878 4.958 1.00 0.00 85 ARG A CA 2
ATOM 3228 C C . ARG A 1 85 ? 9.939 -5.516 6.331 1.00 0.00 85 ARG A C 2
ATOM 3229 O O . ARG A 1 85 ? 9.543 -6.678 6.404 1.00 0.00 85 ARG A O 2
ATOM 3250 N N . GLU A 1 86 ? 10.133 -4.763 7.416 1.00 0.00 86 GLU A N 2
ATOM 3251 C CA . GLU A 1 86 ? 9.856 -5.247 8.779 1.00 0.00 86 GLU A CA 2
ATOM 3252 C C . GLU A 1 86 ? 8.353 -5.352 9.092 1.00 0.00 86 GLU A C 2
ATOM 3253 O O . GLU A 1 86 ? 7.949 -6.231 9.857 1.00 0.00 86 GLU A O 2
ATOM 3265 N N . LEU A 1 87 ? 7.508 -4.496 8.509 1.00 0.00 87 LEU A N 2
ATOM 3266 C CA . LEU A 1 87 ? 6.051 -4.547 8.688 1.00 0.00 87 LEU A CA 2
ATOM 3267 C C . LEU A 1 87 ? 5.442 -5.807 8.053 1.00 0.00 87 LEU A C 2
ATOM 3268 O O . LEU A 1 87 ? 4.658 -6.502 8.702 1.00 0.00 87 LEU A O 2
ATOM 3284 N N . LYS A 1 88 ? 5.836 -6.148 6.820 1.00 0.00 88 LYS A N 2
ATOM 3285 C CA . LYS A 1 88 ? 5.325 -7.316 6.078 1.00 0.00 88 LYS A CA 2
ATOM 3286 C C . LYS A 1 88 ? 5.430 -8.626 6.876 1.00 0.00 88 LYS A C 2
ATOM 3287 O O . LYS A 1 88 ? 4.507 -9.438 6.860 1.00 0.00 88 LYS A O 2
ATOM 3306 N N . GLU A 1 89 ? 6.519 -8.810 7.621 1.00 0.00 89 GLU A N 2
ATOM 3307 C CA . GLU A 1 89 ? 6.762 -10.012 8.431 1.00 0.00 89 GLU A CA 2
ATOM 3308 C C . GLU A 1 89 ? 5.758 -10.188 9.584 1.00 0.00 89 GLU A C 2
ATOM 3309 O O . GLU A 1 89 ? 5.215 -11.278 9.774 1.00 0.00 89 GLU A O 2
ATOM 3321 N N . ARG A 1 90 ? 5.485 -9.112 10.336 1.00 0.00 90 ARG A N 2
ATOM 3322 C CA . ARG A 1 90 ? 4.529 -9.108 11.463 1.00 0.00 90 ARG A CA 2
ATOM 3323 C C . ARG A 1 90 ? 3.063 -9.072 11.025 1.00 0.00 90 ARG A C 2
ATOM 3324 O O . ARG A 1 90 ? 2.186 -9.519 11.763 1.00 0.00 90 ARG A O 2
ATOM 3345 N N . MET A 1 91 ? 2.802 -8.568 9.819 1.00 0.00 91 MET A N 2
ATOM 3346 C CA . MET A 1 91 ? 1.452 -8.473 9.243 1.00 0.00 91 MET A CA 2
ATOM 3347 C C . MET A 1 91 ? 0.881 -9.827 8.785 1.00 0.00 91 MET A C 2
ATOM 3348 O O . MET A 1 91 ? -0.336 -10.017 8.808 1.00 0.00 91 MET A O 2
ATOM 3362 N N . GLY A 1 92 ? 1.734 -10.778 8.391 1.00 0.00 92 GLY A N 2
ATOM 3363 C CA . GLY A 1 92 ? 1.326 -12.142 8.018 1.00 0.00 92 GLY A CA 2
ATOM 3364 C C . GLY A 1 92 ? 0.651 -12.278 6.642 1.00 0.00 92 GLY A C 2
ATOM 3365 O O . GLY A 1 92 ? 0.109 -13.342 6.333 1.00 0.00 92 GLY A O 2
ATOM 3369 N N . LYS A 1 93 ? 0.690 -11.226 5.812 1.00 0.00 93 LYS A N 2
ATOM 3370 C CA . LYS A 1 93 ? 0.253 -11.209 4.401 1.00 0.00 93 LYS A CA 2
ATOM 3371 C C . LYS A 1 93 ? 1.420 -10.854 3.467 1.00 0.00 93 LYS A C 2
ATOM 3372 O O . LYS A 1 93 ? 2.311 -10.108 3.880 1.00 0.00 93 LYS A O 2
ATOM 3391 N N . PRO A 1 94 ? 1.425 -11.335 2.210 1.00 0.00 94 PRO A N 2
ATOM 3392 C CA . PRO A 1 94 ? 2.368 -10.883 1.188 1.00 0.00 94 PRO A CA 2
ATOM 3393 C C . PRO A 1 94 ? 2.188 -9.386 0.894 1.00 0.00 94 PRO A C 2
ATOM 3394 O O . PRO A 1 94 ? 1.057 -8.907 0.775 1.00 0.00 94 PRO A O 2
ATOM 3405 N N . VAL A 1 95 ? 3.294 -8.656 0.720 1.00 0.00 95 VAL A N 2
ATOM 3406 C CA . VAL A 1 95 ? 3.295 -7.231 0.339 1.00 0.00 95 VAL A CA 2
ATOM 3407 C C . VAL A 1 95 ? 4.258 -7.006 -0.825 1.00 0.00 95 VAL A C 2
ATOM 3408 O O . VAL A 1 95 ? 5.395 -7.481 -0.780 1.00 0.00 95 VAL A O 2
ATOM 3421 N N . GLU A 1 96 ? 3.836 -6.255 -1.844 1.00 0.00 96 GLU A N 2
ATOM 3422 C CA . GLU A 1 96 ? 4.729 -5.788 -2.912 1.00 0.00 96 GLU A CA 2
ATOM 3423 C C . GLU A 1 96 ? 5.184 -4.346 -2.650 1.00 0.00 96 GLU A C 2
ATOM 3424 O O . GLU A 1 96 ? 4.389 -3.473 -2.283 1.00 0.00 96 GLU A O 2
ATOM 3436 N N . ILE A 1 97 ? 6.487 -4.122 -2.833 1.00 0.00 97 ILE A N 2
ATOM 3437 C CA . ILE A 1 97 ? 7.185 -2.865 -2.555 1.00 0.00 97 ILE A CA 2
ATOM 3438 C C . ILE A 1 97 ? 7.488 -2.145 -3.869 1.00 0.00 97 ILE A C 2
ATOM 3439 O O . ILE A 1 97 ? 8.058 -2.743 -4.786 1.00 0.00 97 ILE A O 2
ATOM 3455 N N . LEU A 1 98 ? 7.120 -0.866 -3.959 1.00 0.00 98 LEU A N 2
ATOM 3456 C CA . LEU A 1 98 ? 7.194 -0.086 -5.198 1.00 0.00 98 LEU A CA 2
ATOM 3457 C C . LEU A 1 98 ? 8.093 1.146 -5.030 1.00 0.00 98 LEU A C 2
ATOM 3458 O O . LEU A 1 98 ? 7.865 1.961 -4.137 1.00 0.00 98 LEU A O 2
ATOM 3474 N N . ARG A 1 99 ? 9.093 1.278 -5.911 1.00 0.00 99 ARG A N 2
ATOM 3475 C CA . ARG A 1 99 ? 10.117 2.339 -5.932 1.00 0.00 99 ARG A CA 2
ATOM 3476 C C . ARG A 1 99 ? 9.907 3.291 -7.109 1.00 0.00 99 ARG A C 2
ATOM 3477 O O . ARG A 1 99 ? 9.507 2.852 -8.185 1.00 0.00 99 ARG A O 2
ATOM 3498 N N . GLY A 1 100 ? 10.199 4.578 -6.925 1.00 0.00 100 GLY A N 2
ATOM 3499 C CA . GLY A 1 100 ? 10.198 5.583 -7.998 1.00 0.00 100 GLY A CA 2
ATOM 3500 C C . GLY A 1 100 ? 11.576 5.756 -8.652 1.00 0.00 100 GLY A C 2
ATOM 3501 O O . GLY A 1 100 ? 12.601 5.650 -7.975 1.00 0.00 100 GLY A O 2
ATOM 3505 N N . SER A 1 101 ? 11.604 6.055 -9.957 1.00 0.00 101 SER A N 2
ATOM 3506 C CA . SER A 1 101 ? 12.826 6.399 -10.711 1.00 0.00 101 SER A CA 2
ATOM 3507 C C . SER A 1 101 ? 12.681 7.781 -11.365 1.00 0.00 101 SER A C 2
ATOM 3508 O O . SER A 1 101 ? 12.278 7.893 -12.523 1.00 0.00 101 SER A O 2
ATOM 3516 N N . LEU A 1 102 ? 12.996 8.846 -10.620 1.00 0.00 102 LEU A N 2
ATOM 3517 C CA . LEU A 1 102 ? 12.993 10.223 -11.133 1.00 0.00 102 LEU A CA 2
ATOM 3518 C C . LEU A 1 102 ? 14.214 10.483 -12.034 1.00 0.00 102 LEU A C 2
ATOM 3519 O O . LEU A 1 102 ? 15.298 9.938 -11.809 1.00 0.00 102 LEU A O 2
ATOM 3535 N N . GLU A 1 103 ? 14.050 11.329 -13.051 1.00 0.00 103 GLU A N 2
ATOM 3536 C CA . GLU A 1 103 ? 15.104 11.658 -14.017 1.00 0.00 103 GLU A CA 2
ATOM 3537 C C . GLU A 1 103 ? 16.242 12.481 -13.380 1.00 0.00 103 GLU A C 2
ATOM 3538 O O . GLU A 1 103 ? 15.996 13.413 -12.606 1.00 0.00 103 GLU A O 2
ATOM 3550 N N . HIS A 1 104 ? 17.490 12.167 -13.740 1.00 0.00 104 HIS A N 2
ATOM 3551 C CA . HIS A 1 104 ? 18.686 12.896 -13.305 1.00 0.00 104 HIS A CA 2
ATOM 3552 C C . HIS A 1 104 ? 19.118 13.934 -14.353 1.00 0.00 104 HIS A C 2
ATOM 3553 O O . HIS A 1 104 ? 19.177 13.636 -15.549 1.00 0.00 104 HIS A O 2
ATOM 3567 N N . HIS A 1 105 ? 19.457 15.146 -13.905 1.00 0.00 105 HIS A N 2
ATOM 3568 C CA . HIS A 1 105 ? 20.039 16.188 -14.759 1.00 0.00 105 HIS A CA 2
ATOM 3569 C C . HIS A 1 105 ? 21.513 15.882 -15.080 1.00 0.00 105 HIS A C 2
ATOM 3570 O O . HIS A 1 105 ? 22.232 15.307 -14.255 1.00 0.00 105 HIS A O 2
ATOM 3584 N N . HIS A 1 106 ? 21.969 16.255 -16.279 1.00 0.00 106 HIS A N 2
ATOM 3585 C CA . HIS A 1 106 ? 23.340 16.031 -16.769 1.00 0.00 106 HIS A CA 2
ATOM 3586 C C . HIS A 1 106 ? 23.944 17.318 -17.363 1.00 0.00 106 HIS A C 2
ATOM 3587 O O . HIS A 1 106 ? 23.229 18.154 -17.922 1.00 0.00 106 HIS A O 2
ATOM 3601 N N . HIS A 1 107 ? 25.269 17.459 -17.261 1.00 0.00 107 HIS A N 2
ATOM 3602 C CA . HIS A 1 107 ? 26.041 18.582 -17.806 1.00 0.00 107 HIS A CA 2
ATOM 3603 C C . HIS A 1 107 ? 26.737 18.202 -19.127 1.00 0.00 107 HIS A C 2
ATOM 3604 O O . HIS A 1 107 ? 27.105 17.039 -19.333 1.00 0.00 107 HIS A O 2
ATOM 3618 N N . HIS A 1 108 ? 26.931 19.174 -20.023 1.00 0.00 108 HIS A N 2
ATOM 3619 C CA . HIS A 1 108 ? 27.631 19.018 -21.307 1.00 0.00 108 HIS A CA 2
ATOM 3620 C C . HIS A 1 108 ? 28.702 20.114 -21.477 1.00 0.00 108 HIS A C 2
ATOM 3621 O O . HIS A 1 108 ? 28.476 21.273 -21.114 1.00 0.00 108 HIS A O 2
ATOM 3635 N N . HIS A 1 109 ? 29.862 19.746 -22.032 1.00 0.00 109 HIS A N 2
ATOM 3636 C CA . HIS A 1 109 ? 31.037 20.615 -22.225 1.00 0.00 109 HIS A CA 2
ATOM 3637 C C . HIS A 1 109 ? 31.792 20.278 -23.528 1.00 0.00 109 HIS A C 2
ATOM 3638 O O . HIS A 1 109 ? 32.275 21.224 -24.194 1.00 0.00 109 HIS A O 2
ATOM 3653 N N . GLY A 1 1 ? 1.461 2.245 17.618 1.00 0.00 1 GLY A N 3
ATOM 3654 C CA . GLY A 1 1 ? 0.436 3.276 17.889 1.00 0.00 1 GLY A CA 3
ATOM 3655 C C . GLY A 1 1 ? -0.600 3.318 16.781 1.00 0.00 1 GLY A C 3
ATOM 3656 O O . GLY A 1 1 ? -1.290 2.331 16.537 1.00 0.00 1 GLY A O 3
ATOM 3662 N N . GLU A 1 2 ? -0.692 4.440 16.061 1.00 0.00 2 GLU A N 3
ATOM 3663 C CA . GLU A 1 2 ? -1.625 4.643 14.930 1.00 0.00 2 GLU A CA 3
ATOM 3664 C C . GLU A 1 2 ? -1.388 3.660 13.760 1.00 0.00 2 GLU A C 3
ATOM 3665 O O . GLU A 1 2 ? -2.299 3.340 12.999 1.00 0.00 2 GLU A O 3
ATOM 3677 N N . ASP A 1 3 ? -0.169 3.132 13.644 1.00 0.00 3 ASP A N 3
ATOM 3678 C CA . ASP A 1 3 ? 0.238 2.063 12.726 1.00 0.00 3 ASP A CA 3
ATOM 3679 C C . ASP A 1 3 ? -0.161 0.632 13.153 1.00 0.00 3 ASP A C 3
ATOM 3680 O O . ASP A 1 3 ? -0.012 -0.298 12.362 1.00 0.00 3 ASP A O 3
ATOM 3689 N N . ASP A 1 4 ? -0.638 0.419 14.385 1.00 0.00 4 ASP A N 3
ATOM 3690 C CA . ASP A 1 4 ? -1.034 -0.904 14.903 1.00 0.00 4 ASP A CA 3
ATOM 3691 C C . ASP A 1 4 ? -2.511 -1.247 14.638 1.00 0.00 4 ASP A C 3
ATOM 3692 O O . ASP A 1 4 ? -2.843 -2.386 14.312 1.00 0.00 4 ASP A O 3
ATOM 3701 N N . GLU A 1 5 ? -3.408 -0.265 14.744 1.00 0.00 5 GLU A N 3
ATOM 3702 C CA . GLU A 1 5 ? -4.845 -0.456 14.492 1.00 0.00 5 GLU A CA 3
ATOM 3703 C C . GLU A 1 5 ? -5.129 -0.752 13.012 1.00 0.00 5 GLU A C 3
ATOM 3704 O O . GLU A 1 5 ? -5.862 -1.684 12.674 1.00 0.00 5 GLU A O 3
ATOM 3716 N N . ILE A 1 6 ? -4.465 -0.009 12.124 1.00 0.00 6 ILE A N 3
ATOM 3717 C CA . ILE A 1 6 ? -4.567 -0.150 10.663 1.00 0.00 6 ILE A CA 3
ATOM 3718 C C . ILE A 1 6 ? -4.070 -1.519 10.190 1.00 0.00 6 ILE A C 3
ATOM 3719 O O . ILE A 1 6 ? -4.565 -2.052 9.200 1.00 0.00 6 ILE A O 3
ATOM 3735 N N . LEU A 1 7 ? -3.107 -2.094 10.918 1.00 0.00 7 LEU A N 3
ATOM 3736 C CA . LEU A 1 7 ? -2.488 -3.383 10.611 1.00 0.00 7 LEU A CA 3
ATOM 3737 C C . LEU A 1 7 ? -3.553 -4.495 10.640 1.00 0.00 7 LEU A C 3
ATOM 3738 O O . LEU A 1 7 ? -3.654 -5.300 9.713 1.00 0.00 7 LEU A O 3
ATOM 3754 N N . GLN A 1 8 ? -4.406 -4.488 11.672 1.00 0.00 8 GLN A N 3
ATOM 3755 C CA . GLN A 1 8 ? -5.576 -5.364 11.784 1.00 0.00 8 GLN A CA 3
ATOM 3756 C C . GLN A 1 8 ? -6.713 -4.958 10.835 1.00 0.00 8 GLN A C 3
ATOM 3757 O O . GLN A 1 8 ? -7.308 -5.831 10.198 1.00 0.00 8 GLN A O 3
ATOM 3771 N N . ARG A 1 9 ? -6.992 -3.653 10.680 1.00 0.00 9 ARG A N 3
ATOM 3772 C CA . ARG A 1 9 ? -8.041 -3.151 9.766 1.00 0.00 9 ARG A CA 3
ATOM 3773 C C . ARG A 1 9 ? -7.810 -3.598 8.322 1.00 0.00 9 ARG A C 3
ATOM 3774 O O . ARG A 1 9 ? -8.773 -3.916 7.631 1.00 0.00 9 ARG A O 3
ATOM 3795 N N . ALA A 1 10 ? -6.557 -3.698 7.879 1.00 0.00 10 ALA A N 3
ATOM 3796 C CA . ALA A 1 10 ? -6.225 -4.189 6.545 1.00 0.00 10 ALA A CA 3
ATOM 3797 C C . ALA A 1 10 ? -6.688 -5.643 6.322 1.00 0.00 10 ALA A C 3
ATOM 3798 O O . ALA A 1 10 ? -7.357 -5.930 5.329 1.00 0.00 10 ALA A O 3
ATOM 3805 N N . LYS A 1 11 ? -6.423 -6.552 7.272 1.00 0.00 11 LYS A N 3
ATOM 3806 C CA . LYS A 1 11 ? -6.941 -7.932 7.213 1.00 0.00 11 LYS A CA 3
ATOM 3807 C C . LYS A 1 11 ? -8.469 -7.977 7.346 1.00 0.00 11 LYS A C 3
ATOM 3808 O O . LYS A 1 11 ? -9.120 -8.754 6.653 1.00 0.00 11 LYS A O 3
ATOM 3827 N N . ASP A 1 12 ? -9.050 -7.117 8.180 1.00 0.00 12 ASP A N 3
ATOM 3828 C CA . ASP A 1 12 ? -10.501 -7.024 8.390 1.00 0.00 12 ASP A CA 3
ATOM 3829 C C . ASP A 1 12 ? -11.269 -6.556 7.132 1.00 0.00 12 ASP A C 3
ATOM 3830 O O . ASP A 1 12 ? -12.338 -7.088 6.831 1.00 0.00 12 ASP A O 3
ATOM 3839 N N . ILE A 1 13 ? -10.699 -5.640 6.338 1.00 0.00 13 ILE A N 3
ATOM 3840 C CA . ILE A 1 13 ? -11.257 -5.215 5.040 1.00 0.00 13 ILE A CA 3
ATOM 3841 C C . ILE A 1 13 ? -11.276 -6.381 4.040 1.00 0.00 13 ILE A C 3
ATOM 3842 O O . ILE A 1 13 ? -12.283 -6.585 3.366 1.00 0.00 13 ILE A O 3
ATOM 3858 N N . LEU A 1 14 ? -10.213 -7.190 3.963 1.00 0.00 14 LEU A N 3
ATOM 3859 C CA . LEU A 1 14 ? -10.191 -8.387 3.106 1.00 0.00 14 LEU A CA 3
ATOM 3860 C C . LEU A 1 14 ? -11.102 -9.509 3.635 1.00 0.00 14 LEU A C 3
ATOM 3861 O O . LEU A 1 14 ? -11.641 -10.279 2.840 1.00 0.00 14 LEU A O 3
ATOM 3877 N N . LYS A 1 15 ? -11.315 -9.601 4.954 1.00 0.00 15 LYS A N 3
ATOM 3878 C CA . LYS A 1 15 ? -12.269 -10.541 5.566 1.00 0.00 15 LYS A CA 3
ATOM 3879 C C . LYS A 1 15 ? -13.702 -10.240 5.123 1.00 0.00 15 LYS A C 3
ATOM 3880 O O . LYS A 1 15 ? -14.442 -11.165 4.787 1.00 0.00 15 LYS A O 3
ATOM 3899 N N . GLU A 1 16 ? -14.093 -8.964 5.099 1.00 0.00 16 GLU A N 3
ATOM 3900 C CA . GLU A 1 16 ? -15.437 -8.543 4.679 1.00 0.00 16 GLU A CA 3
ATOM 3901 C C . GLU A 1 16 ? -15.608 -8.332 3.172 1.00 0.00 16 GLU A C 3
ATOM 3902 O O . GLU A 1 16 ? -16.718 -8.515 2.663 1.00 0.00 16 GLU A O 3
ATOM 3914 N N . ASP A 1 17 ? -14.542 -7.991 2.442 1.00 0.00 17 ASP A N 3
ATOM 3915 C CA . ASP A 1 17 ? -14.575 -7.927 0.982 1.00 0.00 17 ASP A CA 3
ATOM 3916 C C . ASP A 1 17 ? -13.260 -8.437 0.347 1.00 0.00 17 ASP A C 3
ATOM 3917 O O . ASP A 1 17 ? -12.369 -7.648 0.012 1.00 0.00 17 ASP A O 3
ATOM 3926 N N . PRO A 1 18 ? -13.119 -9.765 0.150 1.00 0.00 18 PRO A N 3
ATOM 3927 C CA . PRO A 1 18 ? -11.913 -10.399 -0.403 1.00 0.00 18 PRO A CA 3
ATOM 3928 C C . PRO A 1 18 ? -11.667 -10.036 -1.878 1.00 0.00 18 PRO A C 3
ATOM 3929 O O . PRO A 1 18 ? -10.599 -10.307 -2.428 1.00 0.00 18 PRO A O 3
ATOM 3940 N N . ASN A 1 19 ? -12.666 -9.431 -2.523 1.00 0.00 19 ASN A N 3
ATOM 3941 C CA . ASN A 1 19 ? -12.657 -8.981 -3.911 1.00 0.00 19 ASN A CA 3
ATOM 3942 C C . ASN A 1 19 ? -11.893 -7.649 -4.105 1.00 0.00 19 ASN A C 3
ATOM 3943 O O . ASN A 1 19 ? -11.574 -7.281 -5.239 1.00 0.00 19 ASN A O 3
ATOM 3954 N N . ARG A 1 20 ? -11.622 -6.914 -3.014 1.00 0.00 20 ARG A N 3
ATOM 3955 C CA . ARG A 1 20 ? -10.982 -5.583 -3.003 1.00 0.00 20 ARG A CA 3
ATOM 3956 C C . ARG A 1 20 ? -9.469 -5.647 -2.762 1.00 0.00 20 ARG A C 3
ATOM 3957 O O . ARG A 1 20 ? -8.908 -6.714 -2.506 1.00 0.00 20 ARG A O 3
ATOM 3978 N N . LYS A 1 21 ? -8.812 -4.487 -2.849 1.00 0.00 21 LYS A N 3
ATOM 3979 C CA . LYS A 1 21 ? -7.370 -4.272 -2.656 1.00 0.00 21 LYS A CA 3
ATOM 3980 C C . LYS A 1 21 ? -7.111 -3.191 -1.596 1.00 0.00 21 LYS A C 3
ATOM 3981 O O . LYS A 1 21 ? -8.023 -2.493 -1.148 1.00 0.00 21 LYS A O 3
ATOM 4000 N N . ILE A 1 22 ? -5.849 -3.048 -1.199 1.00 0.00 22 ILE A N 3
ATOM 4001 C CA . ILE A 1 22 ? -5.375 -2.027 -0.257 1.00 0.00 22 ILE A CA 3
ATOM 4002 C C . ILE A 1 22 ? -4.133 -1.310 -0.802 1.00 0.00 22 ILE A C 3
ATOM 4003 O O . ILE A 1 22 ? -3.263 -1.929 -1.416 1.00 0.00 22 ILE A O 3
ATOM 4019 N N . LEU A 1 23 ? -4.029 -0.009 -0.526 1.00 0.00 23 LEU A N 3
ATOM 4020 C CA . LEU A 1 23 ? -2.837 0.811 -0.756 1.00 0.00 23 LEU A CA 3
ATOM 4021 C C . LEU A 1 23 ? -2.377 1.435 0.570 1.00 0.00 23 LEU A C 3
ATOM 4022 O O . LEU A 1 23 ? -3.200 1.807 1.408 1.00 0.00 23 LEU A O 3
ATOM 4038 N N . ILE A 1 24 ? -1.065 1.549 0.757 1.00 0.00 24 ILE A N 3
ATOM 4039 C CA . ILE A 1 24 ? -0.429 2.043 1.979 1.00 0.00 24 ILE A CA 3
ATOM 4040 C C . ILE A 1 24 ? 0.587 3.131 1.634 1.00 0.00 24 ILE A C 3
ATOM 4041 O O . ILE A 1 24 ? 1.452 2.935 0.773 1.00 0.00 24 ILE A O 3
ATOM 4057 N N . ILE A 1 25 ? 0.515 4.254 2.349 1.00 0.00 25 ILE A N 3
ATOM 4058 C CA . ILE A 1 25 ? 1.439 5.383 2.207 1.00 0.00 25 ILE A CA 3
ATOM 4059 C C . ILE A 1 25 ? 2.401 5.395 3.391 1.00 0.00 25 ILE A C 3
ATOM 4060 O O . ILE A 1 25 ? 1.986 5.380 4.552 1.00 0.00 25 ILE A O 3
ATOM 4076 N N . LEU A 1 26 ? 3.691 5.425 3.079 1.00 0.00 26 LEU A N 3
ATOM 4077 C CA . LEU A 1 26 ? 4.791 5.448 4.038 1.00 0.00 26 LEU A CA 3
ATOM 4078 C C . LEU A 1 26 ? 5.248 6.902 4.243 1.00 0.00 26 LEU A C 3
ATOM 4079 O O . LEU A 1 26 ? 5.610 7.580 3.278 1.00 0.00 26 LEU A O 3
ATOM 4095 N N . ASN A 1 27 ? 5.232 7.387 5.487 1.00 0.00 27 ASN A N 3
ATOM 4096 C CA . ASN A 1 27 ? 5.667 8.743 5.835 1.00 0.00 27 ASN A CA 3
ATOM 4097 C C . ASN A 1 27 ? 7.138 8.749 6.317 1.00 0.00 27 ASN A C 3
ATOM 4098 O O . ASN A 1 27 ? 7.538 7.833 7.045 1.00 0.00 27 ASN A O 3
ATOM 4109 N N . PRO A 1 28 ? 7.941 9.784 5.994 1.00 0.00 28 PRO A N 3
ATOM 4110 C CA . PRO A 1 28 ? 9.356 9.861 6.386 1.00 0.00 28 PRO A CA 3
ATOM 4111 C C . PRO A 1 28 ? 9.567 9.998 7.906 1.00 0.00 28 PRO A C 3
ATOM 4112 O O . PRO A 1 28 ? 10.638 9.671 8.417 1.00 0.00 28 PRO A O 3
ATOM 4123 N N . ASP A 1 29 ? 8.539 10.429 8.648 1.00 0.00 29 ASP A N 3
ATOM 4124 C CA . ASP A 1 29 ? 8.510 10.463 10.119 1.00 0.00 29 ASP A CA 3
ATOM 4125 C C . ASP A 1 29 ? 8.274 9.077 10.770 1.00 0.00 29 ASP A C 3
ATOM 4126 O O . ASP A 1 29 ? 8.199 8.970 11.997 1.00 0.00 29 ASP A O 3
ATOM 4135 N N . GLY A 1 30 ? 8.133 8.009 9.972 1.00 0.00 30 GLY A N 3
ATOM 4136 C CA . GLY A 1 30 ? 7.858 6.636 10.421 1.00 0.00 30 GLY A CA 3
ATOM 4137 C C . GLY A 1 30 ? 6.369 6.290 10.562 1.00 0.00 30 GLY A C 3
ATOM 4138 O O . GLY A 1 30 ? 6.032 5.123 10.778 1.00 0.00 30 GLY A O 3
ATOM 4142 N N . LYS A 1 31 ? 5.461 7.261 10.394 1.00 0.00 31 LYS A N 3
ATOM 4143 C CA . LYS A 1 31 ? 4.010 7.015 10.319 1.00 0.00 31 LYS A CA 3
ATOM 4144 C C . LYS A 1 31 ? 3.602 6.263 9.042 1.00 0.00 31 LYS A C 3
ATOM 4145 O O . LYS A 1 31 ? 4.383 6.113 8.097 1.00 0.00 31 LYS A O 3
ATOM 4164 N N . ILE A 1 32 ? 2.367 5.766 9.049 1.00 0.00 32 ILE A N 3
ATOM 4165 C CA . ILE A 1 32 ? 1.740 5.036 7.944 1.00 0.00 32 ILE A CA 3
ATOM 4166 C C . ILE A 1 32 ? 0.295 5.521 7.724 1.00 0.00 32 ILE A C 3
ATOM 4167 O O . ILE A 1 32 ? -0.367 5.950 8.674 1.00 0.00 32 ILE A O 3
ATOM 4183 N N . GLU A 1 33 ? -0.222 5.424 6.497 1.00 0.00 33 GLU A N 3
ATOM 4184 C CA . GLU A 1 33 ? -1.622 5.732 6.163 1.00 0.00 33 GLU A CA 3
ATOM 4185 C C . GLU A 1 33 ? -2.238 4.605 5.320 1.00 0.00 33 GLU A C 3
ATOM 4186 O O . GLU A 1 33 ? -1.634 4.161 4.340 1.00 0.00 33 GLU A O 3
ATOM 4198 N N . LEU A 1 34 ? -3.449 4.167 5.680 1.00 0.00 34 LEU A N 3
ATOM 4199 C CA . LEU A 1 34 ? -4.192 3.090 5.015 1.00 0.00 34 LEU A CA 3
ATOM 4200 C C . LEU A 1 34 ? -5.267 3.660 4.076 1.00 0.00 34 LEU A C 3
ATOM 4201 O O . LEU A 1 34 ? -6.087 4.484 4.489 1.00 0.00 34 LEU A O 3
ATOM 4217 N N . TYR A 1 35 ? -5.290 3.174 2.833 1.00 0.00 35 TYR A N 3
ATOM 4218 C CA . TYR A 1 35 ? -6.280 3.504 1.808 1.00 0.00 35 TYR A CA 3
ATOM 4219 C C . TYR A 1 35 ? -7.012 2.260 1.288 1.00 0.00 35 TYR A C 3
ATOM 4220 O O . TYR A 1 35 ? -6.417 1.202 1.067 1.00 0.00 35 TYR A O 3
ATOM 4238 N N . GLU A 1 36 ? -8.311 2.425 1.032 1.00 0.00 36 GLU A N 3
ATOM 4239 C CA . GLU A 1 36 ? -9.158 1.414 0.384 1.00 0.00 36 GLU A CA 3
ATOM 4240 C C . GLU A 1 36 ? -9.279 1.677 -1.126 1.00 0.00 36 GLU A C 3
ATOM 4241 O O . GLU A 1 36 ? -9.449 2.818 -1.563 1.00 0.00 36 GLU A O 3
ATOM 4253 N N . VAL A 1 37 ? -9.165 0.617 -1.930 1.00 0.00 37 VAL A N 3
ATOM 4254 C CA . VAL A 1 37 ? -9.039 0.686 -3.396 1.00 0.00 37 VAL A CA 3
ATOM 4255 C C . VAL A 1 37 ? -9.585 -0.591 -4.041 1.00 0.00 37 VAL A C 3
ATOM 4256 O O . VAL A 1 37 ? -9.456 -1.688 -3.500 1.00 0.00 37 VAL A O 3
ATOM 4269 N N . THR A 1 38 ? -10.180 -0.464 -5.223 1.00 0.00 38 THR A N 3
ATOM 4270 C CA . THR A 1 38 ? -10.694 -1.595 -6.014 1.00 0.00 38 THR A CA 3
ATOM 4271 C C . THR A 1 38 ? -10.168 -1.567 -7.454 1.00 0.00 38 THR A C 3
ATOM 4272 O O . THR A 1 38 ? -10.018 -2.625 -8.072 1.00 0.00 38 THR A O 3
ATOM 4283 N N . SER A 1 39 ? -9.834 -0.378 -7.976 1.00 0.00 39 SER A N 3
ATOM 4284 C CA . SER A 1 39 ? -9.557 -0.144 -9.406 1.00 0.00 39 SER A CA 3
ATOM 4285 C C . SER A 1 39 ? -8.579 1.014 -9.632 1.00 0.00 39 SER A C 3
ATOM 4286 O O . SER A 1 39 ? -8.335 1.817 -8.733 1.00 0.00 39 SER A O 3
ATOM 4294 N N . GLU A 1 40 ? -8.067 1.166 -10.859 1.00 0.00 40 GLU A N 3
ATOM 4295 C CA . GLU A 1 40 ? -7.176 2.283 -11.225 1.00 0.00 40 GLU A CA 3
ATOM 4296 C C . GLU A 1 40 ? -7.776 3.672 -10.945 1.00 0.00 40 GLU A C 3
ATOM 4297 O O . GLU A 1 40 ? -7.047 4.583 -10.564 1.00 0.00 40 GLU A O 3
ATOM 4309 N N . GLU A 1 41 ? -9.096 3.835 -11.070 1.00 0.00 41 GLU A N 3
ATOM 4310 C CA . GLU A 1 41 ? -9.800 5.099 -10.799 1.00 0.00 41 GLU A CA 3
ATOM 4311 C C . GLU A 1 41 ? -9.722 5.515 -9.319 1.00 0.00 41 GLU A C 3
ATOM 4312 O O . GLU A 1 41 ? -9.748 6.707 -9.005 1.00 0.00 41 GLU A O 3
ATOM 4324 N N . ASP A 1 42 ? -9.585 4.547 -8.409 1.00 0.00 42 ASP A N 3
ATOM 4325 C CA . ASP A 1 42 ? -9.364 4.785 -6.983 1.00 0.00 42 ASP A CA 3
ATOM 4326 C C . ASP A 1 42 ? -7.914 5.252 -6.743 1.00 0.00 42 ASP A C 3
ATOM 4327 O O . ASP A 1 42 ? -7.674 6.250 -6.061 1.00 0.00 42 ASP A O 3
ATOM 4336 N N . ILE A 1 43 ? -6.945 4.587 -7.388 1.00 0.00 43 ILE A N 3
ATOM 4337 C CA . ILE A 1 43 ? -5.509 4.918 -7.328 1.00 0.00 43 ILE A CA 3
ATOM 4338 C C . ILE A 1 43 ? -5.215 6.303 -7.937 1.00 0.00 43 ILE A C 3
ATOM 4339 O O . ILE A 1 43 ? -4.410 7.057 -7.384 1.00 0.00 43 ILE A O 3
ATOM 4355 N N . LYS A 1 44 ? -5.903 6.682 -9.025 1.00 0.00 44 LYS A N 3
ATOM 4356 C CA . LYS A 1 44 ? -5.788 7.999 -9.690 1.00 0.00 44 LYS A CA 3
ATOM 4357 C C . LYS A 1 44 ? -5.968 9.174 -8.716 1.00 0.00 44 LYS A C 3
ATOM 4358 O O . LYS A 1 44 ? -5.223 10.152 -8.796 1.00 0.00 44 LYS A O 3
ATOM 4377 N N . ARG A 1 45 ? -6.919 9.068 -7.778 1.00 0.00 45 ARG A N 3
ATOM 4378 C CA . ARG A 1 45 ? -7.163 10.076 -6.727 1.00 0.00 45 ARG A CA 3
ATOM 4379 C C . ARG A 1 45 ? -6.068 10.057 -5.660 1.00 0.00 45 ARG A C 3
ATOM 4380 O O . ARG A 1 45 ? -5.538 11.109 -5.300 1.00 0.00 45 ARG A O 3
ATOM 4401 N N . ILE A 1 46 ? -5.688 8.864 -5.195 1.00 0.00 46 ILE A N 3
ATOM 4402 C CA . ILE A 1 46 ? -4.659 8.674 -4.157 1.00 0.00 46 ILE A CA 3
ATOM 4403 C C . ILE A 1 46 ? -3.304 9.236 -4.605 1.00 0.00 46 ILE A C 3
ATOM 4404 O O . ILE A 1 46 ? -2.599 9.810 -3.781 1.00 0.00 46 ILE A O 3
ATOM 4420 N N . ALA A 1 47 ? -2.974 9.193 -5.901 1.00 0.00 47 ALA A N 3
ATOM 4421 C CA . ALA A 1 47 ? -1.737 9.771 -6.433 1.00 0.00 47 ALA A CA 3
ATOM 4422 C C . ALA A 1 47 ? -1.548 11.243 -6.031 1.00 0.00 47 ALA A C 3
ATOM 4423 O O . ALA A 1 47 ? -0.501 11.617 -5.500 1.00 0.00 47 ALA A O 3
ATOM 4430 N N . LYS A 1 48 ? -2.586 12.064 -6.228 1.00 0.00 48 LYS A N 3
ATOM 4431 C CA . LYS A 1 48 ? -2.592 13.496 -5.884 1.00 0.00 48 LYS A CA 3
ATOM 4432 C C . LYS A 1 48 ? -2.863 13.746 -4.392 1.00 0.00 48 LYS A C 3
ATOM 4433 O O . LYS A 1 48 ? -2.351 14.722 -3.842 1.00 0.00 48 LYS A O 3
ATOM 4452 N N . LYS A 1 49 ? -3.610 12.858 -3.720 1.00 0.00 49 LYS A N 3
ATOM 4453 C CA . LYS A 1 49 ? -3.935 12.952 -2.281 1.00 0.00 49 LYS A CA 3
ATOM 4454 C C . LYS A 1 49 ? -2.744 12.636 -1.364 1.00 0.00 49 LYS A C 3
ATOM 4455 O O . LYS A 1 49 ? -2.511 13.344 -0.384 1.00 0.00 49 LYS A O 3
ATOM 4474 N N . ALA A 1 50 ? -1.981 11.596 -1.700 1.00 0.00 50 ALA A N 3
ATOM 4475 C CA . ALA A 1 50 ? -0.811 11.118 -0.963 1.00 0.00 50 ALA A CA 3
ATOM 4476 C C . ALA A 1 50 ? 0.513 11.741 -1.465 1.00 0.00 50 ALA A C 3
ATOM 4477 O O . ALA A 1 50 ? 1.522 11.699 -0.760 1.00 0.00 50 ALA A O 3
ATOM 4484 N N . GLY A 1 51 ? 0.518 12.321 -2.674 1.00 0.00 51 GLY A N 3
ATOM 4485 C CA . GLY A 1 51 ? 1.687 12.966 -3.287 1.00 0.00 51 GLY A CA 3
ATOM 4486 C C . GLY A 1 51 ? 2.676 11.988 -3.934 1.00 0.00 51 GLY A C 3
ATOM 4487 O O . GLY A 1 51 ? 3.890 12.182 -3.849 1.00 0.00 51 GLY A O 3
ATOM 4491 N N . ILE A 1 52 ? 2.167 10.914 -4.544 1.00 0.00 52 ILE A N 3
ATOM 4492 C CA . ILE A 1 52 ? 2.960 9.842 -5.164 1.00 0.00 52 ILE A CA 3
ATOM 4493 C C . ILE A 1 52 ? 3.508 10.313 -6.520 1.00 0.00 52 ILE A C 3
ATOM 4494 O O . ILE A 1 52 ? 2.759 10.836 -7.350 1.00 0.00 52 ILE A O 3
ATOM 4510 N N . SER A 1 53 ? 4.807 10.109 -6.764 1.00 0.00 53 SER A N 3
ATOM 4511 C CA . SER A 1 53 ? 5.458 10.457 -8.037 1.00 0.00 53 SER A CA 3
ATOM 4512 C C . SER A 1 53 ? 4.900 9.626 -9.197 1.00 0.00 53 SER A C 3
ATOM 4513 O O . SER A 1 53 ? 4.685 8.424 -9.053 1.00 0.00 53 SER A O 3
ATOM 4521 N N . GLU A 1 54 ? 4.735 10.226 -10.378 1.00 0.00 54 GLU A N 3
ATOM 4522 C CA . GLU A 1 54 ? 4.111 9.564 -11.543 1.00 0.00 54 GLU A CA 3
ATOM 4523 C C . GLU A 1 54 ? 4.910 8.335 -12.028 1.00 0.00 54 GLU A C 3
ATOM 4524 O O . GLU A 1 54 ? 4.340 7.353 -12.506 1.00 0.00 54 GLU A O 3
ATOM 4536 N N . GLU A 1 55 ? 6.233 8.356 -11.833 1.00 0.00 55 GLU A N 3
ATOM 4537 C CA . GLU A 1 55 ? 7.162 7.256 -12.142 1.00 0.00 55 GLU A CA 3
ATOM 4538 C C . GLU A 1 55 ? 6.950 5.990 -11.307 1.00 0.00 55 GLU A C 3
ATOM 4539 O O . GLU A 1 55 ? 7.165 4.873 -11.781 1.00 0.00 55 GLU A O 3
ATOM 4551 N N . LEU A 1 56 ? 6.531 6.185 -10.060 1.00 0.00 56 LEU A N 3
ATOM 4552 C CA . LEU A 1 56 ? 6.102 5.136 -9.138 1.00 0.00 56 LEU A CA 3
ATOM 4553 C C . LEU A 1 56 ? 4.624 4.795 -9.376 1.00 0.00 56 LEU A C 3
ATOM 4554 O O . LEU A 1 56 ? 4.253 3.624 -9.387 1.00 0.00 56 LEU A O 3
ATOM 4570 N N . LEU A 1 57 ? 3.781 5.793 -9.651 1.00 0.00 57 LEU A N 3
ATOM 4571 C CA . LEU A 1 57 ? 2.329 5.617 -9.800 1.00 0.00 57 LEU A CA 3
ATOM 4572 C C . LEU A 1 57 ? 1.975 4.576 -10.872 1.00 0.00 57 LEU A C 3
ATOM 4573 O O . LEU A 1 57 ? 1.142 3.703 -10.630 1.00 0.00 57 LEU A O 3
ATOM 4589 N N . ARG A 1 58 ? 2.652 4.613 -12.028 1.00 0.00 58 ARG A N 3
ATOM 4590 C CA . ARG A 1 58 ? 2.492 3.607 -13.096 1.00 0.00 58 ARG A CA 3
ATOM 4591 C C . ARG A 1 58 ? 2.791 2.175 -12.630 1.00 0.00 58 ARG A C 3
ATOM 4592 O O . ARG A 1 58 ? 2.198 1.233 -13.151 1.00 0.00 58 ARG A O 3
ATOM 4613 N N . ARG A 1 59 ? 3.653 2.001 -11.619 1.00 0.00 59 ARG A N 3
ATOM 4614 C CA . ARG A 1 59 ? 3.938 0.704 -10.977 1.00 0.00 59 ARG A CA 3
ATOM 4615 C C . ARG A 1 59 ? 2.791 0.275 -10.065 1.00 0.00 59 ARG A C 3
ATOM 4616 O O . ARG A 1 59 ? 2.379 -0.875 -10.160 1.00 0.00 59 ARG A O 3
ATOM 4637 N N . ILE A 1 60 ? 2.203 1.188 -9.279 1.00 0.00 60 ILE A N 3
ATOM 4638 C CA . ILE A 1 60 ? 0.971 0.904 -8.508 1.00 0.00 60 ILE A CA 3
ATOM 4639 C C . ILE A 1 60 ? -0.143 0.429 -9.460 1.00 0.00 60 ILE A C 3
ATOM 4640 O O . ILE A 1 60 ? -0.779 -0.600 -9.227 1.00 0.00 60 ILE A O 3
ATOM 4656 N N . LEU A 1 61 ? -0.336 1.144 -10.575 1.00 0.00 61 LEU A N 3
ATOM 4657 C CA . LEU A 1 61 ? -1.352 0.829 -11.584 1.00 0.00 61 LEU A CA 3
ATOM 4658 C C . LEU A 1 61 ? -1.092 -0.545 -12.246 1.00 0.00 61 LEU A C 3
ATOM 4659 O O . LEU A 1 61 ? -2.020 -1.337 -12.423 1.00 0.00 61 LEU A O 3
ATOM 4675 N N . GLN A 1 62 ? 0.171 -0.869 -12.552 1.00 0.00 62 GLN A N 3
ATOM 4676 C CA . GLN A 1 62 ? 0.588 -2.170 -13.095 1.00 0.00 62 GLN A CA 3
ATOM 4677 C C . GLN A 1 62 ? 0.434 -3.321 -12.081 1.00 0.00 62 GLN A C 3
ATOM 4678 O O . GLN A 1 62 ? 0.030 -4.420 -12.469 1.00 0.00 62 GLN A O 3
ATOM 4692 N N . SER A 1 63 ? 0.695 -3.086 -10.793 1.00 0.00 63 SER A N 3
ATOM 4693 C CA . SER A 1 63 ? 0.521 -4.079 -9.721 1.00 0.00 63 SER A CA 3
ATOM 4694 C C . SER A 1 63 ? -0.931 -4.521 -9.551 1.00 0.00 63 SER A C 3
ATOM 4695 O O . SER A 1 63 ? -1.191 -5.689 -9.260 1.00 0.00 63 SER A O 3
ATOM 4703 N N . PHE A 1 64 ? -1.894 -3.629 -9.802 1.00 0.00 64 PHE A N 3
ATOM 4704 C CA . PHE A 1 64 ? -3.318 -3.979 -9.801 1.00 0.00 64 PHE A CA 3
ATOM 4705 C C . PHE A 1 64 ? -3.694 -4.876 -10.991 1.00 0.00 64 PHE A C 3
ATOM 4706 O O . PHE A 1 64 ? -4.494 -5.802 -10.843 1.00 0.00 64 PHE A O 3
ATOM 4723 N N . ARG A 1 65 ? -3.087 -4.630 -12.163 1.00 0.00 65 ARG A N 3
ATOM 4724 C CA . ARG A 1 65 ? -3.226 -5.466 -13.368 1.00 0.00 65 ARG A CA 3
ATOM 4725 C C . ARG A 1 65 ? -2.596 -6.852 -13.199 1.00 0.00 65 ARG A C 3
ATOM 4726 O O . ARG A 1 65 ? -3.125 -7.827 -13.732 1.00 0.00 65 ARG A O 3
ATOM 4747 N N . ASP A 1 66 ? -1.505 -6.950 -12.440 1.00 0.00 66 ASP A N 3
ATOM 4748 C CA . ASP A 1 66 ? -0.893 -8.231 -12.059 1.00 0.00 66 ASP A CA 3
ATOM 4749 C C . ASP A 1 66 ? -1.753 -8.989 -11.025 1.00 0.00 66 ASP A C 3
ATOM 4750 O O . ASP A 1 66 ? -1.982 -10.192 -11.158 1.00 0.00 66 ASP A O 3
ATOM 4759 N N . GLY A 1 67 ? -2.273 -8.272 -10.022 1.00 0.00 67 GLY A N 3
ATOM 4760 C CA . GLY A 1 67 ? -3.303 -8.729 -9.080 1.00 0.00 67 GLY A CA 3
ATOM 4761 C C . GLY A 1 67 ? -2.891 -9.751 -8.011 1.00 0.00 67 GLY A C 3
ATOM 4762 O O . GLY A 1 67 ? -3.750 -10.167 -7.230 1.00 0.00 67 GLY A O 3
ATOM 4766 N N . GLN A 1 68 ? -1.615 -10.147 -7.931 1.00 0.00 68 GLN A N 3
ATOM 4767 C CA . GLN A 1 68 ? -1.155 -11.272 -7.096 1.00 0.00 68 GLN A CA 3
ATOM 4768 C C . GLN A 1 68 ? -1.089 -10.984 -5.580 1.00 0.00 68 GLN A C 3
ATOM 4769 O O . GLN A 1 68 ? -0.997 -11.926 -4.787 1.00 0.00 68 GLN A O 3
ATOM 4783 N N . TYR A 1 69 ? -1.160 -9.715 -5.165 1.00 0.00 69 TYR A N 3
ATOM 4784 C CA . TYR A 1 69 ? -1.092 -9.277 -3.761 1.00 0.00 69 TYR A CA 3
ATOM 4785 C C . TYR A 1 69 ? -2.397 -8.605 -3.312 1.00 0.00 69 TYR A C 3
ATOM 4786 O O . TYR A 1 69 ? -3.111 -8.013 -4.124 1.00 0.00 69 TYR A O 3
ATOM 4804 N N . ASP A 1 70 ? -2.713 -8.682 -2.017 1.00 0.00 70 ASP A N 3
ATOM 4805 C CA . ASP A 1 70 ? -3.925 -8.074 -1.440 1.00 0.00 70 ASP A CA 3
ATOM 4806 C C . ASP A 1 70 ? -3.715 -6.615 -0.995 1.00 0.00 70 ASP A C 3
ATOM 4807 O O . ASP A 1 70 ? -4.662 -5.825 -1.004 1.00 0.00 70 ASP A O 3
ATOM 4816 N N . LEU A 1 71 ? -2.478 -6.248 -0.637 1.00 0.00 71 LEU A N 3
ATOM 4817 C CA . LEU A 1 71 ? -2.086 -4.892 -0.246 1.00 0.00 71 LEU A CA 3
ATOM 4818 C C . LEU A 1 71 ? -0.754 -4.450 -0.874 1.00 0.00 71 LEU A C 3
ATOM 4819 O O . LEU A 1 71 ? 0.097 -5.279 -1.212 1.00 0.00 71 LEU A O 3
ATOM 4835 N N . PHE A 1 72 ? -0.575 -3.132 -0.992 1.00 0.00 72 PHE A N 3
ATOM 4836 C CA . PHE A 1 72 ? 0.566 -2.517 -1.682 1.00 0.00 72 PHE A CA 3
ATOM 4837 C C . PHE A 1 72 ? 1.224 -1.420 -0.830 1.00 0.00 72 PHE A C 3
ATOM 4838 O O . PHE A 1 72 ? 0.537 -0.543 -0.311 1.00 0.00 72 PHE A O 3
ATOM 4855 N N . PHE A 1 73 ? 2.552 -1.462 -0.701 1.00 0.00 73 PHE A N 3
ATOM 4856 C CA . PHE A 1 73 ? 3.379 -0.496 0.049 1.00 0.00 73 PHE A CA 3
ATOM 4857 C C . PHE A 1 73 ? 4.204 0.373 -0.912 1.00 0.00 73 PHE A C 3
ATOM 4858 O O . PHE A 1 73 ? 4.978 -0.133 -1.729 1.00 0.00 73 PHE A O 3
ATOM 4875 N N . ILE A 1 74 ? 4.075 1.694 -0.774 1.00 0.00 74 ILE A N 3
ATOM 4876 C CA . ILE A 1 74 ? 4.781 2.689 -1.599 1.00 0.00 74 ILE A CA 3
ATOM 4877 C C . ILE A 1 74 ? 6.091 3.086 -0.899 1.00 0.00 74 ILE A C 3
ATOM 4878 O O . ILE A 1 74 ? 6.165 4.066 -0.155 1.00 0.00 74 ILE A O 3
ATOM 4894 N N . ALA A 1 75 ? 7.159 2.337 -1.170 1.00 0.00 75 ALA A N 3
ATOM 4895 C CA . ALA A 1 75 ? 8.510 2.644 -0.712 1.00 0.00 75 ALA A CA 3
ATOM 4896 C C . ALA A 1 75 ? 9.157 3.649 -1.670 1.00 0.00 75 ALA A C 3
ATOM 4897 O O . ALA A 1 75 ? 9.996 3.310 -2.504 1.00 0.00 75 ALA A O 3
ATOM 4904 N N . LYS A 1 76 ? 8.774 4.925 -1.553 1.00 0.00 76 LYS A N 3
ATOM 4905 C CA . LYS A 1 76 ? 9.205 5.962 -2.501 1.00 0.00 76 LYS A CA 3
ATOM 4906 C C . LYS A 1 76 ? 10.717 6.186 -2.469 1.00 0.00 76 LYS A C 3
ATOM 4907 O O . LYS A 1 76 ? 11.316 6.509 -3.493 1.00 0.00 76 LYS A O 3
ATOM 4926 N N . THR A 1 77 ? 11.339 5.916 -1.328 1.00 0.00 77 THR A N 3
ATOM 4927 C CA . THR A 1 77 ? 12.776 6.055 -1.063 1.00 0.00 77 THR A CA 3
ATOM 4928 C C . THR A 1 77 ? 13.273 4.851 -0.253 1.00 0.00 77 THR A C 3
ATOM 4929 O O . THR A 1 77 ? 12.500 4.213 0.463 1.00 0.00 77 THR A O 3
ATOM 4940 N N . GLU A 1 78 ? 14.565 4.523 -0.334 1.00 0.00 78 GLU A N 3
ATOM 4941 C CA . GLU A 1 78 ? 15.144 3.365 0.379 1.00 0.00 78 GLU A CA 3
ATOM 4942 C C . GLU A 1 78 ? 15.045 3.478 1.916 1.00 0.00 78 GLU A C 3
ATOM 4943 O O . GLU A 1 78 ? 14.981 2.465 2.614 1.00 0.00 78 GLU A O 3
ATOM 4955 N N . ASP A 1 79 ? 14.967 4.702 2.447 1.00 0.00 79 ASP A N 3
ATOM 4956 C CA . ASP A 1 79 ? 14.706 4.977 3.866 1.00 0.00 79 ASP A CA 3
ATOM 4957 C C . ASP A 1 79 ? 13.271 4.596 4.293 1.00 0.00 79 ASP A C 3
ATOM 4958 O O . ASP A 1 79 ? 13.053 4.186 5.436 1.00 0.00 79 ASP A O 3
ATOM 4967 N N . ASP A 1 80 ? 12.297 4.671 3.377 1.00 0.00 80 ASP A N 3
ATOM 4968 C CA . ASP A 1 80 ? 10.924 4.200 3.603 1.00 0.00 80 ASP A CA 3
ATOM 4969 C C . ASP A 1 80 ? 10.822 2.672 3.472 1.00 0.00 80 ASP A C 3
ATOM 4970 O O . ASP A 1 80 ? 10.078 2.026 4.207 1.00 0.00 80 ASP A O 3
ATOM 4979 N N . GLU A 1 81 ? 11.607 2.073 2.573 1.00 0.00 81 GLU A N 3
ATOM 4980 C CA . GLU A 1 81 ? 11.602 0.631 2.284 1.00 0.00 81 GLU A CA 3
ATOM 4981 C C . GLU A 1 81 ? 11.853 -0.242 3.531 1.00 0.00 81 GLU A C 3
ATOM 4982 O O . GLU A 1 81 ? 11.256 -1.311 3.689 1.00 0.00 81 GLU A O 3
ATOM 4994 N N . ARG A 1 82 ? 12.671 0.257 4.469 1.00 0.00 82 ARG A N 3
ATOM 4995 C CA . ARG A 1 82 ? 12.942 -0.368 5.777 1.00 0.00 82 ARG A CA 3
ATOM 4996 C C . ARG A 1 82 ? 11.672 -0.513 6.628 1.00 0.00 82 ARG A C 3
ATOM 4997 O O . ARG A 1 82 ? 11.490 -1.527 7.305 1.00 0.00 82 ARG A O 3
ATOM 5018 N N . ARG A 1 83 ? 10.778 0.480 6.567 1.00 0.00 83 ARG A N 3
ATOM 5019 C CA . ARG A 1 83 ? 9.521 0.549 7.335 1.00 0.00 83 ARG A CA 3
ATOM 5020 C C . ARG A 1 83 ? 8.491 -0.460 6.820 1.00 0.00 83 ARG A C 3
ATOM 5021 O O . ARG A 1 83 ? 7.792 -1.087 7.613 1.00 0.00 83 ARG A O 3
ATOM 5042 N N . ALA A 1 84 ? 8.455 -0.670 5.503 1.00 0.00 84 ALA A N 3
ATOM 5043 C CA . ALA A 1 84 ? 7.669 -1.715 4.847 1.00 0.00 84 ALA A CA 3
ATOM 5044 C C . ALA A 1 84 ? 8.157 -3.128 5.217 1.00 0.00 84 ALA A C 3
ATOM 5045 O O . ALA A 1 84 ? 7.344 -3.990 5.547 1.00 0.00 84 ALA A O 3
ATOM 5052 N N . ARG A 1 85 ? 9.479 -3.364 5.207 1.00 0.00 85 ARG A N 3
ATOM 5053 C CA . ARG A 1 85 ? 10.075 -4.683 5.493 1.00 0.00 85 ARG A CA 3
ATOM 5054 C C . ARG A 1 85 ? 9.765 -5.174 6.911 1.00 0.00 85 ARG A C 3
ATOM 5055 O O . ARG A 1 85 ? 9.238 -6.274 7.077 1.00 0.00 85 ARG A O 3
ATOM 5076 N N . GLU A 1 86 ? 10.008 -4.340 7.925 1.00 0.00 86 GLU A N 3
ATOM 5077 C CA . GLU A 1 86 ? 9.731 -4.693 9.329 1.00 0.00 86 GLU A CA 3
ATOM 5078 C C . GLU A 1 86 ? 8.230 -4.822 9.635 1.00 0.00 86 GLU A C 3
ATOM 5079 O O . GLU A 1 86 ? 7.854 -5.513 10.586 1.00 0.00 86 GLU A O 3
ATOM 5091 N N . LEU A 1 87 ? 7.367 -4.181 8.838 1.00 0.00 87 LEU A N 3
ATOM 5092 C CA . LEU A 1 87 ? 5.918 -4.385 8.873 1.00 0.00 87 LEU A CA 3
ATOM 5093 C C . LEU A 1 87 ? 5.499 -5.718 8.225 1.00 0.00 87 LEU A C 3
ATOM 5094 O O . LEU A 1 87 ? 4.725 -6.470 8.815 1.00 0.00 87 LEU A O 3
ATOM 5110 N N . LYS A 1 88 ? 6.021 -6.056 7.042 1.00 0.00 88 LYS A N 3
ATOM 5111 C CA . LYS A 1 88 ? 5.700 -7.308 6.328 1.00 0.00 88 LYS A CA 3
ATOM 5112 C C . LYS A 1 88 ? 6.004 -8.551 7.169 1.00 0.00 88 LYS A C 3
ATOM 5113 O O . LYS A 1 88 ? 5.220 -9.498 7.201 1.00 0.00 88 LYS A O 3
ATOM 5132 N N . GLU A 1 89 ? 7.112 -8.504 7.903 1.00 0.00 89 GLU A N 3
ATOM 5133 C CA . GLU A 1 89 ? 7.578 -9.557 8.809 1.00 0.00 89 GLU A CA 3
ATOM 5134 C C . GLU A 1 89 ? 6.580 -9.872 9.943 1.00 0.00 89 GLU A C 3
ATOM 5135 O O . GLU A 1 89 ? 6.368 -11.043 10.268 1.00 0.00 89 GLU A O 3
ATOM 5147 N N . ARG A 1 90 ? 5.950 -8.844 10.529 1.00 0.00 90 ARG A N 3
ATOM 5148 C CA . ARG A 1 90 ? 4.940 -8.974 11.604 1.00 0.00 90 ARG A CA 3
ATOM 5149 C C . ARG A 1 90 ? 3.505 -9.171 11.104 1.00 0.00 90 ARG A C 3
ATOM 5150 O O . ARG A 1 90 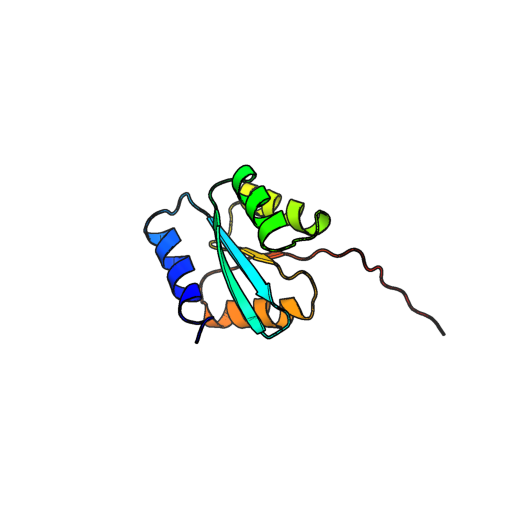? 2.679 -9.733 11.822 1.00 0.00 90 ARG A O 3
ATOM 5171 N N . MET A 1 91 ? 3.202 -8.707 9.890 1.00 0.00 91 MET A N 3
ATOM 5172 C CA . MET A 1 91 ? 1.832 -8.653 9.349 1.00 0.00 91 MET A CA 3
ATOM 5173 C C . MET A 1 91 ? 1.263 -10.025 8.946 1.00 0.00 91 MET A C 3
ATOM 5174 O O . MET A 1 91 ? 0.041 -10.200 8.944 1.00 0.00 91 MET A O 3
ATOM 5188 N N . GLY A 1 92 ? 2.118 -11.005 8.635 1.00 0.00 92 GLY A N 3
ATOM 5189 C CA . GLY A 1 92 ? 1.709 -12.392 8.360 1.00 0.00 92 GLY A CA 3
ATOM 5190 C C . GLY A 1 92 ? 1.003 -12.615 7.013 1.00 0.00 92 GLY A C 3
ATOM 5191 O O . GLY A 1 92 ? 0.377 -13.661 6.816 1.00 0.00 92 GLY A O 3
ATOM 5195 N N . LYS A 1 93 ? 1.093 -11.650 6.087 1.00 0.00 93 LYS A N 3
ATOM 5196 C CA . LYS A 1 93 ? 0.551 -11.705 4.717 1.00 0.00 93 LYS A CA 3
ATOM 5197 C C . LYS A 1 93 ? 1.555 -11.178 3.676 1.00 0.00 93 LYS A C 3
ATOM 5198 O O . LYS A 1 93 ? 2.437 -10.392 4.034 1.00 0.00 93 LYS A O 3
ATOM 5217 N N . PRO A 1 94 ? 1.440 -11.589 2.398 1.00 0.00 94 PRO A N 3
ATOM 5218 C CA . PRO A 1 94 ? 2.300 -11.104 1.322 1.00 0.00 94 PRO A CA 3
ATOM 5219 C C . PRO A 1 94 ? 1.995 -9.640 0.971 1.00 0.00 94 PRO A C 3
ATOM 5220 O O . PRO A 1 94 ? 0.840 -9.211 0.928 1.00 0.00 94 PRO A O 3
ATOM 5231 N N . VAL A 1 95 ? 3.057 -8.880 0.697 1.00 0.00 95 VAL A N 3
ATOM 5232 C CA . VAL A 1 95 ? 3.032 -7.450 0.346 1.00 0.00 95 VAL A CA 3
ATOM 5233 C C . VAL A 1 95 ? 4.035 -7.201 -0.780 1.00 0.00 95 VAL A C 3
ATOM 5234 O O . VAL A 1 95 ? 5.160 -7.706 -0.711 1.00 0.00 95 VAL A O 3
ATOM 5247 N N . GLU A 1 96 ? 3.661 -6.406 -1.783 1.00 0.00 96 GLU A N 3
ATOM 5248 C CA . GLU A 1 96 ? 4.586 -5.934 -2.822 1.00 0.00 96 GLU A CA 3
ATOM 5249 C C . GLU A 1 96 ? 5.086 -4.511 -2.522 1.00 0.00 96 GLU A C 3
ATOM 5250 O O . GLU A 1 96 ? 4.323 -3.634 -2.100 1.00 0.00 96 GLU A O 3
ATOM 5262 N N . ILE A 1 97 ? 6.388 -4.305 -2.738 1.00 0.00 97 ILE A N 3
ATOM 5263 C CA . ILE A 1 97 ? 7.135 -3.086 -2.413 1.00 0.00 97 ILE A CA 3
ATOM 5264 C C . ILE A 1 97 ? 7.382 -2.287 -3.702 1.00 0.00 97 ILE A C 3
ATOM 5265 O O . ILE A 1 97 ? 8.011 -2.797 -4.633 1.00 0.00 97 ILE A O 3
ATOM 5281 N N . LEU A 1 98 ? 6.890 -1.046 -3.768 1.00 0.00 98 LEU A N 3
ATOM 5282 C CA . LEU A 1 98 ? 6.888 -0.229 -4.990 1.00 0.00 98 LEU A CA 3
ATOM 5283 C C . LEU A 1 98 ? 7.807 0.995 -4.860 1.00 0.00 98 LEU A C 3
ATOM 5284 O O . LEU A 1 98 ? 7.666 1.776 -3.921 1.00 0.00 98 LEU A O 3
ATOM 5300 N N . ARG A 1 99 ? 8.740 1.149 -5.810 1.00 0.00 99 ARG A N 3
ATOM 5301 C CA . ARG A 1 99 ? 9.858 2.115 -5.799 1.00 0.00 99 ARG A CA 3
ATOM 5302 C C . ARG A 1 99 ? 9.893 3.001 -7.047 1.00 0.00 99 ARG A C 3
ATOM 5303 O O . ARG A 1 99 ? 9.421 2.597 -8.109 1.00 0.00 99 ARG A O 3
ATOM 5324 N N . GLY A 1 100 ? 10.505 4.180 -6.941 1.00 0.00 100 GLY A N 3
ATOM 5325 C CA . GLY A 1 100 ? 10.820 5.039 -8.094 1.00 0.00 100 GLY A CA 3
ATOM 5326 C C . GLY A 1 100 ? 11.875 4.428 -9.034 1.00 0.00 100 GLY A C 3
ATOM 5327 O O . GLY A 1 100 ? 12.406 3.344 -8.775 1.00 0.00 100 GLY A O 3
ATOM 5331 N N . SER A 1 101 ? 12.182 5.117 -10.135 1.00 0.00 101 SER A N 3
ATOM 5332 C CA . SER A 1 101 ? 13.201 4.712 -11.117 1.00 0.00 101 SER A CA 3
ATOM 5333 C C . SER A 1 101 ? 13.987 5.921 -11.641 1.00 0.00 101 SER A C 3
ATOM 5334 O O . SER A 1 101 ? 13.415 6.830 -12.250 1.00 0.00 101 SER A O 3
ATOM 5342 N N . LEU A 1 102 ? 15.306 5.927 -11.414 1.00 0.00 102 LEU A N 3
ATOM 5343 C CA . LEU A 1 102 ? 16.215 7.023 -11.769 1.00 0.00 102 LEU A CA 3
ATOM 5344 C C . LEU A 1 102 ? 17.205 6.592 -12.862 1.00 0.00 102 LEU A C 3
ATOM 5345 O O . LEU A 1 102 ? 18.116 5.796 -12.622 1.00 0.00 102 LEU A O 3
ATOM 5361 N N . GLU A 1 103 ? 17.050 7.148 -14.064 1.00 0.00 103 GLU A N 3
ATOM 5362 C CA . GLU A 1 103 ? 18.001 6.967 -15.167 1.00 0.00 103 GLU A CA 3
ATOM 5363 C C . GLU A 1 103 ? 19.261 7.827 -14.947 1.00 0.00 103 GLU A C 3
ATOM 5364 O O . GLU A 1 103 ? 19.168 9.018 -14.639 1.00 0.00 103 GLU A O 3
ATOM 5376 N N . HIS A 1 104 ? 20.439 7.219 -15.110 1.00 0.00 104 HIS A N 3
ATOM 5377 C CA . HIS A 1 104 ? 21.747 7.858 -14.926 1.00 0.00 104 HIS A CA 3
ATOM 5378 C C . HIS A 1 104 ? 22.446 8.086 -16.279 1.00 0.00 104 HIS A C 3
ATOM 5379 O O . HIS A 1 104 ? 22.467 7.198 -17.136 1.00 0.00 104 HIS A O 3
ATOM 5393 N N . HIS A 1 105 ? 23.032 9.271 -16.475 1.00 0.00 105 HIS A N 3
ATOM 5394 C CA . HIS A 1 105 ? 23.724 9.643 -17.715 1.00 0.00 105 HIS A CA 3
ATOM 5395 C C . HIS A 1 105 ? 25.072 8.911 -17.856 1.00 0.00 105 HIS A C 3
ATOM 5396 O O . HIS A 1 105 ? 25.921 8.973 -16.960 1.00 0.00 105 HIS A O 3
ATOM 5410 N N . HIS A 1 106 ? 25.286 8.235 -18.989 1.00 0.00 106 HIS A N 3
ATOM 5411 C CA . HIS A 1 106 ? 26.515 7.487 -19.272 1.00 0.00 106 HIS A CA 3
ATOM 5412 C C . HIS A 1 106 ? 27.652 8.406 -19.756 1.00 0.00 106 HIS A C 3
ATOM 5413 O O . HIS A 1 106 ? 27.460 9.232 -20.653 1.00 0.00 106 HIS A O 3
ATOM 5427 N N . HIS A 1 107 ? 28.846 8.225 -19.185 1.00 0.00 107 HIS A N 3
ATOM 5428 C CA . HIS A 1 107 ? 30.075 8.960 -19.512 1.00 0.00 107 HIS A CA 3
ATOM 5429 C C . HIS A 1 107 ? 31.305 8.032 -19.463 1.00 0.00 107 HIS A C 3
ATOM 5430 O O . HIS A 1 107 ? 31.306 7.022 -18.752 1.00 0.00 107 HIS A O 3
ATOM 5444 N N . HIS A 1 108 ? 32.361 8.383 -20.203 1.00 0.00 108 HIS A N 3
ATOM 5445 C CA . HIS A 1 108 ? 33.617 7.624 -20.287 1.00 0.00 108 HIS A CA 3
ATOM 5446 C C . HIS A 1 108 ? 34.839 8.554 -20.447 1.00 0.00 108 HIS A C 3
ATOM 5447 O O . HIS A 1 108 ? 34.711 9.691 -20.916 1.00 0.00 108 HIS A O 3
ATOM 5461 N N . HIS A 1 109 ? 36.026 8.059 -20.076 1.00 0.00 109 HIS A N 3
ATOM 5462 C CA . HIS A 1 109 ? 37.326 8.703 -20.322 1.00 0.00 109 HIS A CA 3
ATOM 5463 C C . HIS A 1 109 ? 37.645 8.807 -21.832 1.00 0.00 109 HIS A C 3
ATOM 5464 O O . HIS A 1 109 ? 37.341 7.854 -22.587 1.00 0.00 109 HIS A O 3
ATOM 5479 N N . GLY A 1 1 ? -0.017 2.059 18.503 1.00 0.00 1 GLY A N 4
ATOM 5480 C CA . GLY A 1 1 ? 0.701 2.751 17.410 1.00 0.00 1 GLY A CA 4
ATOM 5481 C C . GLY A 1 1 ? -0.166 2.869 16.169 1.00 0.00 1 GLY A C 4
ATOM 5482 O O . GLY A 1 1 ? -0.870 1.923 15.816 1.00 0.00 1 GLY A O 4
ATOM 5488 N N . GLU A 1 2 ? -0.108 4.012 15.479 1.00 0.00 2 GLU A N 4
ATOM 5489 C CA . GLU A 1 2 ? -0.961 4.319 14.310 1.00 0.00 2 GLU A CA 4
ATOM 5490 C C . GLU A 1 2 ? -0.748 3.361 13.121 1.00 0.00 2 GLU A C 4
ATOM 5491 O O . GLU A 1 2 ? -1.647 3.160 12.310 1.00 0.00 2 GLU A O 4
ATOM 5503 N N . ASP A 1 3 ? 0.431 2.744 13.030 1.00 0.00 3 ASP A N 4
ATOM 5504 C CA . ASP A 1 3 ? 0.801 1.720 12.047 1.00 0.00 3 ASP A CA 4
ATOM 5505 C C . ASP A 1 3 ? 0.472 0.268 12.459 1.00 0.00 3 ASP A C 4
ATOM 5506 O O . ASP A 1 3 ? 0.461 -0.618 11.604 1.00 0.00 3 ASP A O 4
ATOM 5515 N N . ASP A 1 4 ? 0.168 0.007 13.734 1.00 0.00 4 ASP A N 4
ATOM 5516 C CA . ASP A 1 4 ? -0.301 -1.302 14.217 1.00 0.00 4 ASP A CA 4
ATOM 5517 C C . ASP A 1 4 ? -1.831 -1.450 14.171 1.00 0.00 4 ASP A C 4
ATOM 5518 O O . ASP A 1 4 ? -2.339 -2.535 13.895 1.00 0.00 4 ASP A O 4
ATOM 5527 N N . GLU A 1 5 ? -2.589 -0.378 14.423 1.00 0.00 5 GLU A N 4
ATOM 5528 C CA . GLU A 1 5 ? -4.061 -0.426 14.387 1.00 0.00 5 GLU A CA 4
ATOM 5529 C C . GLU A 1 5 ? -4.598 -0.641 12.963 1.00 0.00 5 GLU A C 4
ATOM 5530 O O . GLU A 1 5 ? -5.475 -1.472 12.729 1.00 0.00 5 GLU A O 4
ATOM 5542 N N . ILE A 1 6 ? -4.001 0.050 11.992 1.00 0.00 6 ILE A N 4
ATOM 5543 C CA . ILE A 1 6 ? -4.348 -0.048 10.562 1.00 0.00 6 ILE A CA 4
ATOM 5544 C C . ILE A 1 6 ? -4.057 -1.437 10.001 1.00 0.00 6 ILE A C 4
ATOM 5545 O O . ILE A 1 6 ? -4.722 -1.884 9.069 1.00 0.00 6 ILE A O 4
ATOM 5561 N N . LEU A 1 7 ? -3.071 -2.128 10.577 1.00 0.00 7 LEU A N 4
ATOM 5562 C CA . LEU A 1 7 ? -2.634 -3.446 10.123 1.00 0.00 7 LEU A CA 4
ATOM 5563 C C . LEU A 1 7 ? -3.780 -4.467 10.230 1.00 0.00 7 LEU A C 4
ATOM 5564 O O . LEU A 1 7 ? -4.030 -5.223 9.290 1.00 0.00 7 LEU A O 4
ATOM 5580 N N . GLN A 1 8 ? -4.506 -4.466 11.355 1.00 0.00 8 GLN A N 4
ATOM 5581 C CA . GLN A 1 8 ? -5.670 -5.342 11.543 1.00 0.00 8 GLN A CA 4
ATOM 5582 C C . GLN A 1 8 ? -6.909 -4.846 10.787 1.00 0.00 8 GLN A C 4
ATOM 5583 O O . GLN A 1 8 ? -7.679 -5.645 10.253 1.00 0.00 8 GLN A O 4
ATOM 5597 N N . ARG A 1 9 ? -7.061 -3.522 10.669 1.00 0.00 9 ARG A N 4
ATOM 5598 C CA . ARG A 1 9 ? -8.114 -2.891 9.847 1.00 0.00 9 ARG A CA 4
ATOM 5599 C C . ARG A 1 9 ? -8.005 -3.303 8.380 1.00 0.00 9 ARG A C 4
ATOM 5600 O O . ARG A 1 9 ? -9.029 -3.569 7.760 1.00 0.00 9 ARG A O 4
ATOM 5621 N N . ALA A 1 10 ? -6.790 -3.455 7.847 1.00 0.00 10 ALA A N 4
ATOM 5622 C CA . ALA A 1 10 ? -6.550 -3.977 6.502 1.00 0.00 10 ALA A CA 4
ATOM 5623 C C . ALA A 1 10 ? -7.172 -5.373 6.311 1.00 0.00 10 ALA A C 4
ATOM 5624 O O . ALA A 1 10 ? -7.914 -5.616 5.357 1.00 0.00 10 ALA A O 4
ATOM 5631 N N . LYS A 1 11 ? -6.919 -6.273 7.267 1.00 0.00 11 LYS A N 4
ATOM 5632 C CA . LYS A 1 11 ? -7.441 -7.646 7.279 1.00 0.00 11 LYS A CA 4
ATOM 5633 C C . LYS A 1 11 ? -8.967 -7.685 7.438 1.00 0.00 11 LYS A C 4
ATOM 5634 O O . LYS A 1 11 ? -9.623 -8.486 6.776 1.00 0.00 11 LYS A O 4
ATOM 5653 N N . ASP A 1 12 ? -9.547 -6.777 8.224 1.00 0.00 12 ASP A N 4
ATOM 5654 C CA . ASP A 1 12 ? -11.004 -6.641 8.382 1.00 0.00 12 ASP A CA 4
ATOM 5655 C C . ASP A 1 12 ? -11.694 -6.068 7.127 1.00 0.00 12 ASP A C 4
ATOM 5656 O O . ASP A 1 12 ? -12.739 -6.581 6.721 1.00 0.00 12 ASP A O 4
ATOM 5665 N N . ILE A 1 13 ? -11.099 -5.067 6.460 1.00 0.00 13 ILE A N 4
ATOM 5666 C CA . ILE A 1 13 ? -11.577 -4.550 5.162 1.00 0.00 13 ILE A CA 4
ATOM 5667 C C . ILE A 1 13 ? -11.600 -5.684 4.132 1.00 0.00 13 ILE A C 4
ATOM 5668 O O . ILE A 1 13 ? -12.597 -5.861 3.438 1.00 0.00 13 ILE A O 4
ATOM 5684 N N . LEU A 1 14 ? -10.542 -6.498 4.067 1.00 0.00 14 LEU A N 4
ATOM 5685 C CA . LEU A 1 14 ? -10.442 -7.625 3.136 1.00 0.00 14 LEU A CA 4
ATOM 5686 C C . LEU A 1 14 ? -11.440 -8.750 3.444 1.00 0.00 14 LEU A C 4
ATOM 5687 O O . LEU A 1 14 ? -12.005 -9.351 2.531 1.00 0.00 14 LEU A O 4
ATOM 5703 N N . LYS A 1 15 ? -11.675 -9.021 4.732 1.00 0.00 15 LYS A N 4
ATOM 5704 C CA . LYS A 1 15 ? -12.665 -10.006 5.202 1.00 0.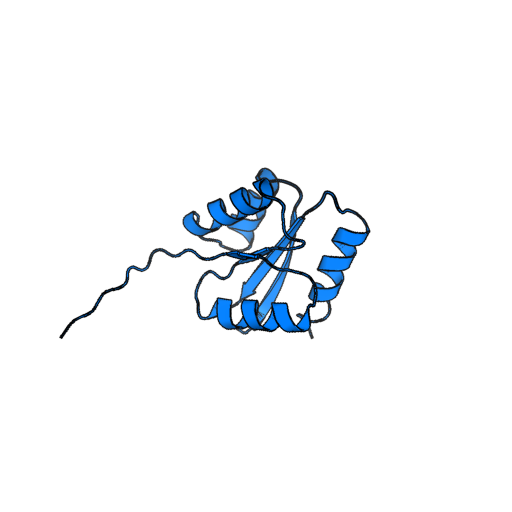00 15 LYS A CA 4
ATOM 5705 C C . LYS A 1 15 ? -14.092 -9.644 4.766 1.00 0.00 15 LYS A C 4
ATOM 5706 O O . LYS A 1 15 ? -14.859 -10.532 4.389 1.00 0.00 15 LYS A O 4
ATOM 5725 N N . GLU A 1 16 ? -14.444 -8.357 4.776 1.00 0.00 16 GLU A N 4
ATOM 5726 C CA . GLU A 1 16 ? -15.750 -7.865 4.310 1.00 0.00 16 GLU A CA 4
ATOM 5727 C C . GLU A 1 16 ? -15.813 -7.603 2.793 1.00 0.00 16 GLU A C 4
ATOM 5728 O O . GLU A 1 16 ? -16.870 -7.798 2.188 1.00 0.00 16 GLU A O 4
ATOM 5740 N N . ASP A 1 17 ? -14.702 -7.214 2.157 1.00 0.00 17 ASP A N 4
ATOM 5741 C CA . ASP A 1 17 ? -14.610 -6.902 0.731 1.00 0.00 17 ASP A CA 4
ATOM 5742 C C . ASP A 1 17 ? -13.394 -7.624 0.099 1.00 0.00 17 ASP A C 4
ATOM 5743 O O . ASP A 1 17 ? -12.364 -7.000 -0.181 1.00 0.00 17 ASP A O 4
ATOM 5752 N N . PRO A 1 18 ? -13.493 -8.943 -0.169 1.00 0.00 18 PRO A N 4
ATOM 5753 C CA . PRO A 1 18 ? -12.381 -9.759 -0.673 1.00 0.00 18 PRO A CA 4
ATOM 5754 C C . PRO A 1 18 ? -12.027 -9.465 -2.141 1.00 0.00 18 PRO A C 4
ATOM 5755 O O . PRO A 1 18 ? -10.959 -9.856 -2.616 1.00 0.00 18 PRO A O 4
ATOM 5766 N N . ASN A 1 19 ? -12.913 -8.765 -2.859 1.00 0.00 19 ASN A N 4
ATOM 5767 C CA . ASN A 1 19 ? -12.731 -8.349 -4.251 1.00 0.00 19 ASN A CA 4
ATOM 5768 C C . ASN A 1 19 ? -11.915 -7.042 -4.385 1.00 0.00 19 ASN A C 4
ATOM 5769 O O . ASN A 1 19 ? -11.560 -6.651 -5.501 1.00 0.00 19 ASN A O 4
ATOM 5780 N N . ARG A 1 20 ? -11.618 -6.360 -3.266 1.00 0.00 20 ARG A N 4
ATOM 5781 C CA . ARG A 1 20 ? -10.869 -5.093 -3.209 1.00 0.00 20 ARG A CA 4
ATOM 5782 C C . ARG A 1 20 ? -9.387 -5.303 -2.876 1.00 0.00 20 ARG A C 4
ATOM 5783 O O . ARG A 1 20 ? -8.957 -6.395 -2.501 1.00 0.00 20 ARG A O 4
ATOM 5804 N N . LYS A 1 21 ? -8.620 -4.224 -3.017 1.00 0.00 21 LYS A N 4
ATOM 5805 C CA . LYS A 1 21 ? -7.184 -4.095 -2.742 1.00 0.00 21 LYS A CA 4
ATOM 5806 C C . LYS A 1 21 ? -6.941 -2.950 -1.752 1.00 0.00 21 LYS A C 4
ATOM 5807 O O . LYS A 1 21 ? -7.848 -2.188 -1.405 1.00 0.00 21 LYS A O 4
ATOM 5826 N N . ILE A 1 22 ? -5.705 -2.842 -1.276 1.00 0.00 22 ILE A N 4
ATOM 5827 C CA . ILE A 1 22 ? -5.302 -1.873 -0.253 1.00 0.00 22 ILE A CA 4
ATOM 5828 C C . ILE A 1 22 ? -4.016 -1.158 -0.678 1.00 0.00 22 ILE A C 4
ATOM 5829 O O . ILE A 1 22 ? -3.082 -1.798 -1.160 1.00 0.00 22 ILE A O 4
ATOM 5845 N N . LEU A 1 23 ? -3.953 0.158 -0.460 1.00 0.00 23 LEU A N 4
ATOM 5846 C CA . LEU A 1 23 ? -2.759 0.985 -0.667 1.00 0.00 23 LEU A CA 4
ATOM 5847 C C . LEU A 1 23 ? -2.258 1.569 0.662 1.00 0.00 23 LEU A C 4
ATOM 5848 O O . LEU A 1 23 ? -3.052 1.943 1.525 1.00 0.00 23 LEU A O 4
ATOM 5864 N N . ILE A 1 24 ? -0.939 1.649 0.820 1.00 0.00 24 ILE A N 4
ATOM 5865 C CA . ILE A 1 24 ? -0.262 2.037 2.059 1.00 0.00 24 ILE A CA 4
ATOM 5866 C C . ILE A 1 24 ? 0.772 3.139 1.795 1.00 0.00 24 ILE A C 4
ATOM 5867 O O . ILE A 1 24 ? 1.634 3.005 0.921 1.00 0.00 24 ILE A O 4
ATOM 5883 N N . ILE A 1 25 ? 0.707 4.211 2.588 1.00 0.00 25 ILE A N 4
ATOM 5884 C CA . ILE A 1 25 ? 1.528 5.420 2.448 1.00 0.00 25 ILE A CA 4
ATOM 5885 C C . ILE A 1 25 ? 2.516 5.533 3.608 1.00 0.00 25 ILE A C 4
ATOM 5886 O O . ILE A 1 25 ? 2.118 5.716 4.760 1.00 0.00 25 ILE A O 4
ATOM 5902 N N . LEU A 1 26 ? 3.807 5.481 3.293 1.00 0.00 26 LEU A N 4
ATOM 5903 C CA . LEU A 1 26 ? 4.894 5.652 4.263 1.00 0.00 26 LEU A CA 4
ATOM 5904 C C . LEU A 1 26 ? 5.276 7.131 4.461 1.00 0.00 26 LEU A C 4
ATOM 5905 O O . LEU A 1 26 ? 5.514 7.863 3.497 1.00 0.00 26 LEU A O 4
ATOM 5921 N N . ASN A 1 27 ? 5.346 7.561 5.724 1.00 0.00 27 ASN A N 4
ATOM 5922 C CA . ASN A 1 27 ? 5.795 8.886 6.162 1.00 0.00 27 ASN A CA 4
ATOM 5923 C C . ASN A 1 27 ? 7.286 8.856 6.569 1.00 0.00 27 ASN A C 4
ATOM 5924 O O . ASN A 1 27 ? 7.748 7.840 7.096 1.00 0.00 27 ASN A O 4
ATOM 5935 N N . PRO A 1 28 ? 8.042 9.960 6.400 1.00 0.00 28 PRO A N 4
ATOM 5936 C CA . PRO A 1 28 ? 9.478 10.016 6.706 1.00 0.00 28 PRO A CA 4
ATOM 5937 C C . PRO A 1 28 ? 9.805 9.852 8.204 1.00 0.00 28 PRO A C 4
ATOM 5938 O O . PRO A 1 28 ? 10.923 9.471 8.555 1.00 0.00 28 PRO A O 4
ATOM 5949 N N . ASP A 1 29 ? 8.833 10.080 9.095 1.00 0.00 29 ASP A N 4
ATOM 5950 C CA . ASP A 1 29 ? 8.929 9.798 10.538 1.00 0.00 29 ASP A CA 4
ATOM 5951 C C . ASP A 1 29 ? 8.788 8.295 10.885 1.00 0.00 29 ASP A C 4
ATOM 5952 O O . ASP A 1 29 ? 8.926 7.907 12.047 1.00 0.00 29 ASP A O 4
ATOM 5961 N N . GLY A 1 30 ? 8.492 7.442 9.895 1.00 0.00 30 GLY A N 4
ATOM 5962 C CA . GLY A 1 30 ? 8.235 6.002 10.036 1.00 0.00 30 GLY A CA 4
ATOM 5963 C C . GLY A 1 30 ? 6.753 5.645 10.216 1.00 0.00 30 GLY A C 4
ATOM 5964 O O . GLY A 1 30 ? 6.403 4.462 10.217 1.00 0.00 30 GLY A O 4
ATOM 5968 N N . LYS A 1 31 ? 5.878 6.655 10.344 1.00 0.00 31 LYS A N 4
ATOM 5969 C CA . LYS A 1 31 ? 4.425 6.492 10.515 1.00 0.00 31 LYS A CA 4
ATOM 5970 C C . LYS A 1 31 ? 3.716 6.130 9.206 1.00 0.00 31 LYS A C 4
ATOM 5971 O O . LYS A 1 31 ? 4.291 6.262 8.122 1.00 0.00 31 LYS A O 4
ATOM 5990 N N . ILE A 1 32 ? 2.466 5.676 9.283 1.00 0.00 32 ILE A N 4
ATOM 5991 C CA . ILE A 1 32 ? 1.763 5.148 8.107 1.00 0.00 32 ILE A CA 4
ATOM 5992 C C . ILE A 1 32 ? 0.296 5.565 7.986 1.00 0.00 32 ILE A C 4
ATOM 5993 O O . ILE A 1 32 ? -0.377 5.832 8.981 1.00 0.00 32 ILE A O 4
ATOM 6009 N N . GLU A 1 33 ? -0.196 5.579 6.747 1.00 0.00 33 GLU A N 4
ATOM 6010 C CA . GLU A 1 33 ? -1.612 5.726 6.403 1.00 0.00 33 GLU A CA 4
ATOM 6011 C C . GLU A 1 33 ? -2.055 4.581 5.486 1.00 0.00 33 GLU A C 4
ATOM 6012 O O . GLU A 1 33 ? -1.266 4.056 4.697 1.00 0.00 33 GLU A O 4
ATOM 6024 N N . LEU A 1 34 ? -3.335 4.224 5.576 1.00 0.00 34 LEU A N 4
ATOM 6025 C CA . LEU A 1 34 ? -3.969 3.146 4.807 1.00 0.00 34 LEU A CA 4
ATOM 6026 C C . LEU A 1 34 ? -5.166 3.649 3.988 1.00 0.00 34 LEU A C 4
ATOM 6027 O O . LEU A 1 34 ? -5.973 4.449 4.466 1.00 0.00 34 LEU A O 4
ATOM 6043 N N . TYR A 1 35 ? -5.287 3.123 2.770 1.00 0.00 35 TYR A N 4
ATOM 6044 C CA . TYR A 1 35 ? -6.342 3.412 1.802 1.00 0.00 35 TYR A CA 4
ATOM 6045 C C . TYR A 1 35 ? -6.978 2.135 1.251 1.00 0.00 35 TYR A C 4
ATOM 6046 O O . TYR A 1 35 ? -6.307 1.125 1.036 1.00 0.00 35 TYR A O 4
ATOM 6064 N N . GLU A 1 36 ? -8.275 2.213 0.954 1.00 0.00 36 GLU A N 4
ATOM 6065 C CA . GLU A 1 36 ? -9.021 1.162 0.245 1.00 0.00 36 GLU A CA 4
ATOM 6066 C C . GLU A 1 36 ? -9.202 1.530 -1.236 1.00 0.00 36 GLU A C 4
ATOM 6067 O O . GLU A 1 36 ? -9.496 2.683 -1.564 1.00 0.00 36 GLU A O 4
ATOM 6079 N N . VAL A 1 37 ? -8.990 0.564 -2.134 1.00 0.00 37 VAL A N 4
ATOM 6080 C CA . VAL A 1 37 ? -8.952 0.772 -3.594 1.00 0.00 37 VAL A CA 4
ATOM 6081 C C . VAL A 1 37 ? -9.421 -0.478 -4.341 1.00 0.00 37 VAL A C 4
ATOM 6082 O O . VAL A 1 37 ? -9.155 -1.598 -3.913 1.00 0.00 37 VAL A O 4
ATOM 6095 N N . THR A 1 38 ? -10.096 -0.309 -5.478 1.00 0.00 38 THR A N 4
ATOM 6096 C CA . THR A 1 38 ? -10.787 -1.429 -6.160 1.00 0.00 38 THR A CA 4
ATOM 6097 C C . THR A 1 38 ? -10.298 -1.678 -7.594 1.00 0.00 38 THR A C 4
ATOM 6098 O O . THR A 1 38 ? -10.431 -2.789 -8.108 1.00 0.00 38 THR A O 4
ATOM 6109 N N . SER A 1 39 ? -9.717 -0.668 -8.252 1.00 0.00 39 SER A N 4
ATOM 6110 C CA . SER A 1 39 ? -9.193 -0.710 -9.632 1.00 0.00 39 SER A CA 4
ATOM 6111 C C . SER A 1 39 ? -8.249 0.474 -9.877 1.00 0.00 39 SER A C 4
ATOM 6112 O O . SER A 1 39 ? -8.235 1.425 -9.101 1.00 0.00 39 SER A O 4
ATOM 6120 N N . GLU A 1 40 ? -7.499 0.464 -10.979 1.00 0.00 40 GLU A N 4
ATOM 6121 C CA . GLU A 1 40 ? -6.551 1.518 -11.385 1.00 0.00 40 GLU A CA 4
ATOM 6122 C C . GLU A 1 40 ? -7.141 2.945 -11.378 1.00 0.00 40 GLU A C 4
ATOM 6123 O O . GLU A 1 40 ? -6.465 3.894 -10.978 1.00 0.00 40 GLU A O 4
ATOM 6135 N N . GLU A 1 41 ? -8.411 3.104 -11.762 1.00 0.00 41 GLU A N 4
ATOM 6136 C CA . GLU A 1 41 ? -9.134 4.389 -11.731 1.00 0.00 41 GLU A CA 4
ATOM 6137 C C . GLU A 1 41 ? -9.326 4.911 -10.291 1.00 0.00 41 GLU A C 4
ATOM 6138 O O . GLU A 1 41 ? -9.316 6.117 -10.048 1.00 0.00 41 GLU A O 4
ATOM 6150 N N . ASP A 1 42 ? -9.442 4.004 -9.316 1.00 0.00 42 ASP A N 4
ATOM 6151 C CA . ASP A 1 42 ? -9.499 4.318 -7.890 1.00 0.00 42 ASP A CA 4
ATOM 6152 C C . ASP A 1 42 ? -8.118 4.777 -7.376 1.00 0.00 42 ASP A C 4
ATOM 6153 O O . ASP A 1 42 ? -8.023 5.740 -6.617 1.00 0.00 42 ASP A O 4
ATOM 6162 N N . ILE A 1 43 ? -7.027 4.160 -7.861 1.00 0.00 43 ILE A N 4
ATOM 6163 C CA . ILE A 1 43 ? -5.637 4.514 -7.503 1.00 0.00 43 ILE A CA 4
ATOM 6164 C C . ILE A 1 43 ? -5.278 5.931 -7.978 1.00 0.00 43 ILE A C 4
ATOM 6165 O O . ILE A 1 43 ? -4.613 6.679 -7.257 1.00 0.00 43 ILE A O 4
ATOM 6181 N N . LYS A 1 44 ? -5.767 6.339 -9.158 1.00 0.00 44 LYS A N 4
ATOM 6182 C CA . LYS A 1 44 ? -5.590 7.698 -9.711 1.00 0.00 44 LYS A CA 4
ATOM 6183 C C . LYS A 1 44 ? -6.014 8.809 -8.734 1.00 0.00 44 LYS A C 4
ATOM 6184 O O . LYS A 1 44 ? -5.413 9.883 -8.727 1.00 0.00 44 LYS A O 4
ATOM 6203 N N . ARG A 1 45 ? -7.021 8.544 -7.893 1.00 0.00 45 ARG A N 4
ATOM 6204 C CA . ARG A 1 45 ? -7.528 9.453 -6.846 1.00 0.00 45 ARG A CA 4
ATOM 6205 C C . ARG A 1 45 ? -6.567 9.528 -5.653 1.00 0.00 45 ARG A C 4
ATOM 6206 O O . ARG A 1 45 ? -6.276 10.619 -5.160 1.00 0.00 45 ARG A O 4
ATOM 6227 N N . ILE A 1 46 ? -6.009 8.384 -5.245 1.00 0.00 46 ILE A N 4
ATOM 6228 C CA . ILE A 1 46 ? -4.994 8.282 -4.177 1.00 0.00 46 ILE A CA 4
ATOM 6229 C C . ILE A 1 46 ? -3.729 9.075 -4.533 1.00 0.00 46 ILE A C 4
ATOM 6230 O O . ILE A 1 46 ? -3.132 9.690 -3.655 1.00 0.00 46 ILE A O 4
ATOM 6246 N N . ALA A 1 47 ? -3.346 9.123 -5.815 1.00 0.00 47 ALA A N 4
ATOM 6247 C CA . ALA A 1 47 ? -2.143 9.822 -6.277 1.00 0.00 47 ALA A CA 4
ATOM 6248 C C . ALA A 1 47 ? -2.088 11.288 -5.815 1.00 0.00 47 ALA A C 4
ATOM 6249 O O . ALA A 1 47 ? -1.096 11.718 -5.220 1.00 0.00 47 ALA A O 4
ATOM 6256 N N . LYS A 1 48 ? -3.184 12.029 -6.023 1.00 0.00 48 LYS A N 4
ATOM 6257 C CA . LYS A 1 48 ? -3.342 13.422 -5.578 1.00 0.00 48 LYS A CA 4
ATOM 6258 C C . LYS A 1 48 ? -3.598 13.533 -4.068 1.00 0.00 48 LYS A C 4
ATOM 6259 O O . LYS A 1 48 ? -3.118 14.481 -3.444 1.00 0.00 48 LYS A O 4
ATOM 6278 N N . LYS A 1 49 ? -4.311 12.569 -3.467 1.00 0.00 49 LYS A N 4
ATOM 6279 C CA . LYS A 1 49 ? -4.653 12.562 -2.029 1.00 0.00 49 LYS A CA 4
ATOM 6280 C C . LYS A 1 49 ? -3.433 12.342 -1.122 1.00 0.00 49 LYS A C 4
ATOM 6281 O O . LYS A 1 49 ? -3.326 12.972 -0.070 1.00 0.00 49 LYS A O 4
ATOM 6300 N N . ALA A 1 50 ? -2.511 11.474 -1.543 1.00 0.00 50 ALA A N 4
ATOM 6301 C CA . ALA A 1 50 ? -1.332 11.051 -0.787 1.00 0.00 50 ALA A CA 4
ATOM 6302 C C . ALA A 1 50 ? -0.012 11.682 -1.278 1.00 0.00 50 ALA A C 4
ATOM 6303 O O . ALA A 1 50 ? 0.997 11.612 -0.571 1.00 0.00 50 ALA A O 4
ATOM 6310 N N . GLY A 1 51 ? 0.009 12.301 -2.467 1.00 0.00 51 GLY A N 4
ATOM 6311 C CA . GLY A 1 51 ? 1.216 12.919 -3.032 1.00 0.00 51 GLY A CA 4
ATOM 6312 C C . GLY A 1 51 ? 2.186 11.906 -3.653 1.00 0.00 51 GLY A C 4
ATOM 6313 O O . GLY A 1 51 ? 3.407 12.029 -3.506 1.00 0.00 51 GLY A O 4
ATOM 6317 N N . ILE A 1 52 ? 1.650 10.865 -4.294 1.00 0.00 52 ILE A N 4
ATOM 6318 C CA . ILE A 1 52 ? 2.433 9.800 -4.940 1.00 0.00 52 ILE A CA 4
ATOM 6319 C C . ILE A 1 52 ? 3.003 10.346 -6.256 1.00 0.00 52 ILE A C 4
ATOM 6320 O O . ILE A 1 52 ? 2.253 10.872 -7.084 1.00 0.00 52 ILE A O 4
ATOM 6336 N N . SER A 1 53 ? 4.317 10.218 -6.465 1.00 0.00 53 SER A N 4
ATOM 6337 C CA . SER A 1 53 ? 4.975 10.615 -7.718 1.00 0.00 53 SER A CA 4
ATOM 6338 C C . SER A 1 53 ? 4.380 9.841 -8.893 1.00 0.00 53 SER A C 4
ATOM 6339 O O . SER A 1 53 ? 4.206 8.627 -8.800 1.00 0.00 53 SER A O 4
ATOM 6347 N N . GLU A 1 54 ? 4.103 10.491 -10.022 1.00 0.00 54 GLU A N 4
ATOM 6348 C CA . GLU A 1 54 ? 3.391 9.829 -11.131 1.00 0.00 54 GLU A CA 4
ATOM 6349 C C . GLU A 1 54 ? 4.245 8.758 -11.846 1.00 0.00 54 GLU A C 4
ATOM 6350 O O . GLU A 1 54 ? 3.711 7.823 -12.444 1.00 0.00 54 GLU A O 4
ATOM 6362 N N . GLU A 1 55 ? 5.573 8.832 -11.702 1.00 0.00 55 GLU A N 4
ATOM 6363 C CA . GLU A 1 55 ? 6.524 7.787 -12.123 1.00 0.00 55 GLU A CA 4
ATOM 6364 C C . GLU A 1 55 ? 6.431 6.520 -11.259 1.00 0.00 55 GLU A C 4
ATOM 6365 O O . GLU A 1 55 ? 6.601 5.405 -11.757 1.00 0.00 55 GLU A O 4
ATOM 6377 N N . LEU A 1 56 ? 6.140 6.693 -9.966 1.00 0.00 56 LEU A N 4
ATOM 6378 C CA . LEU A 1 56 ? 5.830 5.608 -9.028 1.00 0.00 56 LEU A CA 4
ATOM 6379 C C . LEU A 1 56 ? 4.402 5.083 -9.249 1.00 0.00 56 LEU A C 4
ATOM 6380 O O . LEU A 1 56 ? 4.183 3.878 -9.295 1.00 0.00 56 LEU A O 4
ATOM 6396 N N . LEU A 1 57 ? 3.428 5.970 -9.459 1.00 0.00 57 LEU A N 4
ATOM 6397 C CA . LEU A 1 57 ? 2.002 5.640 -9.564 1.00 0.00 57 LEU A CA 4
ATOM 6398 C C . LEU A 1 57 ? 1.703 4.541 -10.597 1.00 0.00 57 LEU A C 4
ATOM 6399 O O . LEU A 1 57 ? 0.961 3.606 -10.295 1.00 0.00 57 LEU A O 4
ATOM 6415 N N . ARG A 1 58 ? 2.316 4.593 -11.787 1.00 0.00 58 ARG A N 4
ATOM 6416 C CA . ARG A 1 58 ? 2.145 3.557 -12.827 1.00 0.00 58 ARG A CA 4
ATOM 6417 C C . ARG A 1 58 ? 2.588 2.160 -12.367 1.00 0.00 58 ARG A C 4
ATOM 6418 O O . ARG A 1 58 ? 2.044 1.159 -12.828 1.00 0.00 58 ARG A O 4
ATOM 6439 N N . ARG A 1 59 ? 3.535 2.087 -11.424 1.00 0.00 59 ARG A N 4
ATOM 6440 C CA . ARG A 1 59 ? 4.011 0.853 -10.766 1.00 0.00 59 ARG A CA 4
ATOM 6441 C C . ARG A 1 59 ? 2.940 0.289 -9.823 1.00 0.00 59 ARG A C 4
ATOM 6442 O O . ARG A 1 59 ? 2.723 -0.922 -9.798 1.00 0.00 59 ARG A O 4
ATOM 6463 N N . ILE A 1 60 ? 2.208 1.162 -9.120 1.00 0.00 60 ILE A N 4
ATOM 6464 C CA . ILE A 1 60 ? 1.023 0.791 -8.323 1.00 0.00 60 ILE A CA 4
ATOM 6465 C C . ILE A 1 60 ? -0.063 0.206 -9.247 1.00 0.00 60 ILE A C 4
ATOM 6466 O O . ILE A 1 60 ? -0.560 -0.892 -8.998 1.00 0.00 60 ILE A O 4
ATOM 6482 N N . LEU A 1 61 ? -0.383 0.888 -10.360 1.00 0.00 61 LEU A N 4
ATOM 6483 C CA . LEU A 1 61 ? -1.368 0.402 -11.343 1.00 0.00 61 LEU A CA 4
ATOM 6484 C C . LEU A 1 61 ? -0.970 -0.957 -11.951 1.00 0.00 61 LEU A C 4
ATOM 6485 O O . LEU A 1 61 ? -1.803 -1.859 -12.055 1.00 0.00 61 LEU A O 4
ATOM 6501 N N . GLN A 1 62 ? 0.306 -1.139 -12.307 1.00 0.00 62 GLN A N 4
ATOM 6502 C CA . GLN A 1 62 ? 0.818 -2.410 -12.833 1.00 0.00 62 GLN A CA 4
ATOM 6503 C C . GLN A 1 62 ? 0.739 -3.544 -11.795 1.00 0.00 62 GLN A C 4
ATOM 6504 O O . GLN A 1 62 ? 0.477 -4.691 -12.156 1.00 0.00 62 GLN A O 4
ATOM 6518 N N . SER A 1 63 ? 0.888 -3.235 -10.504 1.00 0.00 63 SER A N 4
ATOM 6519 C CA . SER A 1 63 ? 0.757 -4.214 -9.414 1.00 0.00 63 SER A CA 4
ATOM 6520 C C . SER A 1 63 ? -0.676 -4.723 -9.241 1.00 0.00 63 SER A C 4
ATOM 6521 O O . SER A 1 63 ? -0.880 -5.900 -8.935 1.00 0.00 63 SER A O 4
ATOM 6529 N N . PHE A 1 64 ? -1.680 -3.881 -9.509 1.00 0.00 64 PHE A N 4
ATOM 6530 C CA . PHE A 1 64 ? -3.086 -4.304 -9.535 1.00 0.00 64 PHE A CA 4
ATOM 6531 C C . PHE A 1 64 ? -3.360 -5.252 -10.713 1.00 0.00 64 PHE A C 4
ATOM 6532 O O . PHE A 1 64 ? -4.096 -6.231 -10.562 1.00 0.00 64 PHE A O 4
ATOM 6549 N N . ARG A 1 65 ? -2.743 -4.973 -11.871 1.00 0.00 65 ARG A N 4
ATOM 6550 C CA . ARG A 1 65 ? -2.840 -5.779 -13.102 1.00 0.00 65 ARG A CA 4
ATOM 6551 C C . ARG A 1 65 ? -2.168 -7.147 -12.937 1.00 0.00 65 ARG A C 4
ATOM 6552 O O . ARG A 1 65 ? -2.713 -8.157 -13.379 1.00 0.00 65 ARG A O 4
ATOM 6573 N N . ASP A 1 66 ? -1.034 -7.197 -12.236 1.00 0.00 66 ASP A N 4
ATOM 6574 C CA . ASP A 1 66 ? -0.376 -8.445 -11.817 1.00 0.00 66 ASP A CA 4
ATOM 6575 C C . ASP A 1 66 ? -1.243 -9.237 -10.816 1.00 0.00 66 ASP A C 4
ATOM 6576 O O . ASP A 1 66 ? -1.381 -10.456 -10.931 1.00 0.00 66 ASP A O 4
ATOM 6585 N N . GLY A 1 67 ? -1.870 -8.540 -9.859 1.00 0.00 67 GLY A N 4
ATOM 6586 C CA . GLY A 1 67 ? -2.925 -9.069 -8.983 1.00 0.00 67 GLY A CA 4
ATOM 6587 C C . GLY A 1 67 ? -2.517 -10.136 -7.960 1.00 0.00 67 GLY A C 4
ATOM 6588 O O . GLY A 1 67 ? -3.386 -10.830 -7.431 1.00 0.00 67 GLY A O 4
ATOM 6592 N N . GLN A 1 68 ? -1.220 -10.286 -7.670 1.00 0.00 68 GLN A N 4
ATOM 6593 C CA . GLN A 1 68 ? -0.690 -11.381 -6.839 1.00 0.00 68 GLN A CA 4
ATOM 6594 C C . GLN A 1 68 ? -0.672 -11.083 -5.322 1.00 0.00 68 GLN A C 4
ATOM 6595 O O . GLN A 1 68 ? -0.347 -11.971 -4.530 1.00 0.00 68 GLN A O 4
ATOM 6609 N N . TYR A 1 69 ? -1.027 -9.860 -4.910 1.00 0.00 69 TYR A N 4
ATOM 6610 C CA . TYR A 1 69 ? -0.939 -9.374 -3.525 1.00 0.00 69 TYR A CA 4
ATOM 6611 C C . TYR A 1 69 ? -2.257 -8.743 -3.041 1.00 0.00 69 TYR A C 4
ATOM 6612 O O . TYR A 1 69 ? -3.019 -8.186 -3.835 1.00 0.00 69 TYR A O 4
ATOM 6630 N N . ASP A 1 70 ? -2.512 -8.797 -1.729 1.00 0.00 70 ASP A N 4
ATOM 6631 C CA . ASP A 1 70 ? -3.718 -8.214 -1.111 1.00 0.00 70 ASP A CA 4
ATOM 6632 C C . ASP A 1 70 ? -3.569 -6.708 -0.808 1.00 0.00 70 ASP A C 4
ATOM 6633 O O . ASP A 1 70 ? -4.559 -5.970 -0.804 1.00 0.00 70 ASP A O 4
ATOM 6642 N N . LEU A 1 71 ? -2.336 -6.251 -0.557 1.00 0.00 71 LEU A N 4
ATOM 6643 C CA . LEU A 1 71 ? -1.993 -4.876 -0.184 1.00 0.00 71 LEU A CA 4
ATOM 6644 C C . LEU A 1 71 ? -0.685 -4.395 -0.836 1.00 0.00 71 LEU A C 4
ATOM 6645 O O . LEU A 1 71 ? 0.137 -5.205 -1.279 1.00 0.00 71 LEU A O 4
ATOM 6661 N N . PHE A 1 72 ? -0.492 -3.074 -0.867 1.00 0.00 72 PHE A N 4
ATOM 6662 C CA . PHE A 1 72 ? 0.593 -2.428 -1.624 1.00 0.00 72 PHE A CA 4
ATOM 6663 C C . PHE A 1 72 ? 1.260 -1.294 -0.824 1.00 0.00 72 PHE A C 4
ATOM 6664 O O . PHE A 1 72 ? 0.574 -0.405 -0.331 1.00 0.00 72 PHE A O 4
ATOM 6681 N N . PHE A 1 73 ? 2.591 -1.311 -0.706 1.00 0.00 73 PHE A N 4
ATOM 6682 C CA . PHE A 1 73 ? 3.415 -0.331 0.031 1.00 0.00 73 PHE A CA 4
ATOM 6683 C C . PHE A 1 73 ? 4.196 0.578 -0.940 1.00 0.00 73 PHE A C 4
ATOM 6684 O O . PHE A 1 73 ? 4.889 0.096 -1.840 1.00 0.00 73 PHE A O 4
ATOM 6701 N N . ILE A 1 74 ? 4.112 1.899 -0.741 1.00 0.00 74 ILE A N 4
ATOM 6702 C CA . ILE A 1 74 ? 4.722 2.920 -1.618 1.00 0.00 74 ILE A CA 4
ATOM 6703 C C . ILE A 1 74 ? 6.056 3.399 -1.034 1.00 0.00 74 ILE A C 4
ATOM 6704 O O . ILE A 1 74 ? 6.093 4.266 -0.157 1.00 0.00 74 ILE A O 4
ATOM 6720 N N . ALA A 1 75 ? 7.171 2.889 -1.555 1.00 0.00 75 ALA A N 4
ATOM 6721 C CA . ALA A 1 75 ? 8.507 3.234 -1.090 1.00 0.00 75 ALA A CA 4
ATOM 6722 C C . ALA A 1 75 ? 9.175 4.259 -2.026 1.00 0.00 75 ALA A C 4
ATOM 6723 O O . ALA A 1 75 ? 9.934 3.914 -2.939 1.00 0.00 75 ALA A O 4
ATOM 6730 N N . LYS A 1 76 ? 8.911 5.551 -1.779 1.00 0.00 76 LYS A N 4
ATOM 6731 C CA . LYS A 1 76 ? 9.524 6.665 -2.526 1.00 0.00 76 LYS A CA 4
ATOM 6732 C C . LYS A 1 76 ? 11.034 6.789 -2.250 1.00 0.00 76 LYS A C 4
ATOM 6733 O O . LYS A 1 76 ? 11.759 7.313 -3.096 1.00 0.00 76 LYS A O 4
ATOM 6752 N N . THR A 1 77 ? 11.515 6.270 -1.114 1.00 0.00 77 THR A N 4
ATOM 6753 C CA . THR A 1 77 ? 12.941 6.185 -0.737 1.00 0.00 77 THR A CA 4
ATOM 6754 C C . THR A 1 77 ? 13.341 4.771 -0.290 1.00 0.00 77 THR A C 4
ATOM 6755 O O . THR A 1 77 ? 12.496 3.936 0.040 1.00 0.00 77 THR A O 4
ATOM 6766 N N . GLU A 1 78 ? 14.647 4.492 -0.240 1.00 0.00 78 GLU A N 4
ATOM 6767 C CA . GLU A 1 78 ? 15.193 3.201 0.214 1.00 0.00 78 GLU A CA 4
ATOM 6768 C C . GLU A 1 78 ? 14.913 2.913 1.704 1.00 0.00 78 GLU A C 4
ATOM 6769 O O . GLU A 1 78 ? 14.742 1.758 2.095 1.00 0.00 78 GLU A O 4
ATOM 6781 N N . ASP A 1 79 ? 14.800 3.950 2.540 1.00 0.00 79 ASP A N 4
ATOM 6782 C CA . ASP A 1 79 ? 14.464 3.808 3.963 1.00 0.00 79 ASP A CA 4
ATOM 6783 C C . ASP A 1 79 ? 12.967 3.517 4.208 1.00 0.00 79 ASP A C 4
ATOM 6784 O O . ASP A 1 79 ? 12.592 3.007 5.265 1.00 0.00 79 ASP A O 4
ATOM 6793 N N . ASP A 1 80 ? 12.097 3.778 3.228 1.00 0.00 80 ASP A N 4
ATOM 6794 C CA . ASP A 1 80 ? 10.703 3.325 3.294 1.00 0.00 80 ASP A CA 4
ATOM 6795 C C . ASP A 1 80 ? 10.600 1.810 3.071 1.00 0.00 80 ASP A C 4
ATOM 6796 O O . ASP A 1 80 ? 9.796 1.149 3.722 1.00 0.00 80 ASP A O 4
ATOM 6805 N N . GLU A 1 81 ? 11.452 1.220 2.225 1.00 0.00 81 GLU A N 4
ATOM 6806 C CA . GLU A 1 81 ? 11.505 -0.243 2.067 1.00 0.00 81 GLU A CA 4
ATOM 6807 C C . GLU A 1 81 ? 11.932 -0.951 3.356 1.00 0.00 81 GLU A C 4
ATOM 6808 O O . GLU A 1 81 ? 11.410 -2.022 3.674 1.00 0.00 81 GLU A O 4
ATOM 6820 N N . ARG A 1 82 ? 12.821 -0.325 4.143 1.00 0.00 82 ARG A N 4
ATOM 6821 C CA . ARG A 1 82 ? 13.187 -0.783 5.493 1.00 0.00 82 ARG A CA 4
ATOM 6822 C C . ARG A 1 82 ? 11.943 -0.847 6.377 1.00 0.00 82 ARG A C 4
ATOM 6823 O O . ARG A 1 82 ? 11.681 -1.883 6.989 1.00 0.00 82 ARG A O 4
ATOM 6844 N N . ARG A 1 83 ? 11.140 0.224 6.406 1.00 0.00 83 ARG A N 4
ATOM 6845 C CA . ARG A 1 83 ? 9.907 0.300 7.210 1.00 0.00 83 ARG A CA 4
ATOM 6846 C C . ARG A 1 83 ? 8.871 -0.720 6.733 1.00 0.00 83 ARG A C 4
ATOM 6847 O O . ARG A 1 83 ? 8.288 -1.416 7.563 1.00 0.00 83 ARG A O 4
ATOM 6868 N N . ALA A 1 84 ? 8.675 -0.842 5.423 1.00 0.00 84 ALA A N 4
ATOM 6869 C CA . ALA A 1 84 ? 7.747 -1.782 4.794 1.00 0.00 84 ALA A CA 4
ATOM 6870 C C . ALA A 1 84 ? 8.081 -3.249 5.119 1.00 0.00 84 ALA A C 4
ATOM 6871 O O . ALA A 1 84 ? 7.195 -4.023 5.480 1.00 0.00 84 ALA A O 4
ATOM 6878 N N . ARG A 1 85 ? 9.364 -3.630 5.042 1.00 0.00 85 ARG A N 4
ATOM 6879 C CA . ARG A 1 85 ? 9.821 -5.005 5.301 1.00 0.00 85 ARG A CA 4
ATOM 6880 C C . ARG A 1 85 ? 9.761 -5.359 6.794 1.00 0.00 85 ARG A C 4
ATOM 6881 O O . ARG A 1 85 ? 9.370 -6.470 7.149 1.00 0.00 85 ARG A O 4
ATOM 6902 N N . GLU A 1 86 ? 10.065 -4.403 7.677 1.00 0.00 86 GLU A N 4
ATOM 6903 C CA . GLU A 1 86 ? 9.862 -4.525 9.134 1.00 0.00 86 GLU A CA 4
ATOM 6904 C C . GLU A 1 86 ? 8.377 -4.688 9.508 1.00 0.00 86 GLU A C 4
ATOM 6905 O O . GLU A 1 86 ? 8.044 -5.489 10.383 1.00 0.00 86 GLU A O 4
ATOM 6917 N N . LEU A 1 87 ? 7.472 -3.973 8.826 1.00 0.00 87 LEU A N 4
ATOM 6918 C CA . LEU A 1 87 ? 6.021 -4.102 9.008 1.00 0.00 87 LEU A CA 4
ATOM 6919 C C . LEU A 1 87 ? 5.527 -5.471 8.515 1.00 0.00 87 LEU A C 4
ATOM 6920 O O . LEU A 1 87 ? 4.805 -6.163 9.232 1.00 0.00 87 LEU A O 4
ATOM 6936 N N . LYS A 1 88 ? 5.970 -5.916 7.332 1.00 0.00 88 LYS A N 4
ATOM 6937 C CA . LYS A 1 88 ? 5.624 -7.232 6.770 1.00 0.00 88 LYS A CA 4
ATOM 6938 C C . LYS A 1 88 ? 5.942 -8.387 7.731 1.00 0.00 88 LYS A C 4
ATOM 6939 O O . LYS A 1 88 ? 5.157 -9.330 7.836 1.00 0.00 88 LYS A O 4
ATOM 6958 N N . GLU A 1 89 ? 7.040 -8.289 8.481 1.00 0.00 89 GLU A N 4
ATOM 6959 C CA . GLU A 1 89 ? 7.481 -9.316 9.437 1.00 0.00 89 GLU A CA 4
ATOM 6960 C C . GLU A 1 89 ? 6.450 -9.541 10.562 1.00 0.00 89 GLU A C 4
ATOM 6961 O O . GLU A 1 89 ? 6.106 -10.688 10.862 1.00 0.00 89 GLU A O 4
ATOM 6973 N N . ARG A 1 90 ? 5.893 -8.459 11.129 1.00 0.00 90 ARG A N 4
ATOM 6974 C CA . ARG A 1 90 ? 4.797 -8.516 12.120 1.00 0.00 90 ARG A CA 4
ATOM 6975 C C . ARG A 1 90 ? 3.422 -8.797 11.505 1.00 0.00 90 ARG A C 4
ATOM 6976 O O . ARG A 1 90 ? 2.546 -9.341 12.177 1.00 0.00 90 ARG A O 4
ATOM 6997 N N . MET A 1 91 ? 3.238 -8.455 10.229 1.00 0.00 91 MET A N 4
ATOM 6998 C CA . MET A 1 91 ? 1.975 -8.636 9.495 1.00 0.00 91 MET A CA 4
ATOM 6999 C C . MET A 1 91 ? 1.698 -10.084 9.064 1.00 0.00 91 MET A C 4
ATOM 7000 O O . MET A 1 91 ? 0.542 -10.513 9.090 1.00 0.00 91 MET A O 4
ATOM 7014 N N . GLY A 1 92 ? 2.731 -10.838 8.678 1.00 0.00 92 GLY A N 4
ATOM 7015 C CA . GLY A 1 92 ? 2.622 -12.260 8.316 1.00 0.00 92 GLY A CA 4
ATOM 7016 C C . GLY A 1 92 ? 1.849 -12.558 7.020 1.00 0.00 92 GLY A C 4
ATOM 7017 O O . GLY A 1 92 ? 1.356 -13.677 6.853 1.00 0.00 92 GLY A O 4
ATOM 7021 N N . LYS A 1 93 ? 1.719 -11.577 6.112 1.00 0.00 93 LYS A N 4
ATOM 7022 C CA . LYS A 1 93 ? 1.001 -11.683 4.825 1.00 0.00 93 LYS A CA 4
ATOM 7023 C C . LYS A 1 93 ? 1.804 -11.122 3.636 1.00 0.00 93 LYS A C 4
ATOM 7024 O O . LYS A 1 93 ? 2.672 -10.267 3.842 1.00 0.00 93 LYS A O 4
ATOM 7043 N N . PRO A 1 94 ? 1.535 -11.580 2.395 1.00 0.00 94 PRO A N 4
ATOM 7044 C CA . PRO A 1 94 ? 2.225 -11.105 1.198 1.00 0.00 94 PRO A CA 4
ATOM 7045 C C . PRO A 1 94 ? 1.834 -9.658 0.851 1.00 0.00 94 PRO A C 4
ATOM 7046 O O . PRO A 1 94 ? 0.657 -9.290 0.815 1.00 0.00 94 PRO A O 4
ATOM 7057 N N . VAL A 1 95 ? 2.851 -8.844 0.567 1.00 0.00 95 VAL A N 4
ATOM 7058 C CA . VAL A 1 95 ? 2.764 -7.422 0.198 1.00 0.00 95 VAL A CA 4
ATOM 7059 C C . VAL A 1 95 ? 3.812 -7.105 -0.871 1.00 0.00 95 VAL A C 4
ATOM 7060 O O . VAL A 1 95 ? 4.924 -7.638 -0.820 1.00 0.00 95 VAL A O 4
ATOM 7073 N N . GLU A 1 96 ? 3.477 -6.237 -1.826 1.00 0.00 96 GLU A N 4
ATOM 7074 C CA . GLU A 1 96 ? 4.422 -5.735 -2.834 1.00 0.00 96 GLU A CA 4
ATOM 7075 C C . GLU A 1 96 ? 4.884 -4.306 -2.518 1.00 0.00 96 GLU A C 4
ATOM 7076 O O . GLU A 1 96 ? 4.103 -3.459 -2.071 1.00 0.00 96 GLU A O 4
ATOM 7088 N N . ILE A 1 97 ? 6.172 -4.059 -2.756 1.00 0.00 97 ILE A N 4
ATOM 7089 C CA . ILE A 1 97 ? 6.871 -2.797 -2.510 1.00 0.00 97 ILE A CA 4
ATOM 7090 C C . ILE A 1 97 ? 7.116 -2.085 -3.847 1.00 0.00 97 ILE A C 4
ATOM 7091 O O . ILE A 1 97 ? 7.738 -2.661 -4.744 1.00 0.00 97 ILE A O 4
ATOM 7107 N N . LEU A 1 98 ? 6.672 -0.831 -3.988 1.00 0.00 98 LEU A N 4
ATOM 7108 C CA . LEU A 1 98 ? 6.904 -0.032 -5.200 1.00 0.00 98 LEU A CA 4
ATOM 7109 C C . LEU A 1 98 ? 7.966 1.052 -5.004 1.00 0.00 98 LEU A C 4
ATOM 7110 O O . LEU A 1 98 ? 7.832 1.911 -4.136 1.00 0.00 98 LEU A O 4
ATOM 7126 N N . ARG A 1 99 ? 8.976 1.038 -5.884 1.00 0.00 99 ARG A N 4
ATOM 7127 C CA . ARG A 1 99 ? 10.053 2.038 -6.009 1.00 0.00 99 ARG A CA 4
ATOM 7128 C C . ARG A 1 99 ? 9.755 3.045 -7.119 1.00 0.00 99 ARG A C 4
ATOM 7129 O O . ARG A 1 99 ? 9.336 2.652 -8.210 1.00 0.00 99 ARG A O 4
ATOM 7150 N N . GLY A 1 100 ? 10.065 4.315 -6.863 1.00 0.00 100 GLY A N 4
ATOM 7151 C CA . GLY A 1 100 ? 9.954 5.417 -7.832 1.00 0.00 100 GLY A CA 4
ATOM 7152 C C . GLY A 1 100 ? 10.880 6.605 -7.541 1.00 0.00 100 GLY A C 4
ATOM 7153 O O . GLY A 1 100 ? 10.516 7.750 -7.815 1.00 0.00 100 GLY A O 4
ATOM 7157 N N . SER A 1 101 ? 12.057 6.349 -6.955 1.00 0.00 101 SER A N 4
ATOM 7158 C CA . SER A 1 101 ? 13.080 7.375 -6.683 1.00 0.00 101 SER A CA 4
ATOM 7159 C C . SER A 1 101 ? 13.704 7.921 -7.980 1.00 0.00 101 SER A C 4
ATOM 7160 O O . SER A 1 101 ? 13.718 7.240 -9.011 1.00 0.00 101 SER A O 4
ATOM 7168 N N . LEU A 1 102 ? 14.212 9.157 -7.939 1.00 0.00 102 LEU A N 4
ATOM 7169 C CA . LEU A 1 102 ? 14.708 9.908 -9.102 1.00 0.00 102 LEU A CA 4
ATOM 7170 C C . LEU A 1 102 ? 16.241 10.028 -9.113 1.00 0.00 102 LEU A C 4
ATOM 7171 O O . LEU A 1 102 ? 16.888 10.109 -8.065 1.00 0.00 102 LEU A O 4
ATOM 7187 N N . GLU A 1 103 ? 16.831 10.081 -10.310 1.00 0.00 103 GLU A N 4
ATOM 7188 C CA . GLU A 1 103 ? 18.281 10.236 -10.499 1.00 0.00 103 GLU A CA 4
ATOM 7189 C C . GLU A 1 103 ? 18.751 11.667 -10.167 1.00 0.00 103 GLU A C 4
ATOM 7190 O O . GLU A 1 103 ? 18.068 12.645 -10.485 1.00 0.00 103 GLU A O 4
ATOM 7202 N N . HIS A 1 104 ? 19.919 11.791 -9.527 1.00 0.00 104 HIS A N 4
ATOM 7203 C CA . HIS A 1 104 ? 20.511 13.060 -9.080 1.00 0.00 104 HIS A CA 4
ATOM 7204 C C . HIS A 1 104 ? 21.979 13.185 -9.526 1.00 0.00 104 HIS A C 4
ATOM 7205 O O . HIS A 1 104 ? 22.803 12.312 -9.240 1.00 0.00 104 HIS A O 4
ATOM 7219 N N . HIS A 1 105 ? 22.323 14.291 -10.196 1.00 0.00 105 HIS A N 4
ATOM 7220 C CA . HIS A 1 105 ? 23.688 14.568 -10.660 1.00 0.00 105 HIS A CA 4
ATOM 7221 C C . HIS A 1 105 ? 24.623 14.970 -9.501 1.00 0.00 105 HIS A C 4
ATOM 7222 O O . HIS A 1 105 ? 24.201 15.630 -8.546 1.00 0.00 105 HIS A O 4
ATOM 7236 N N . HIS A 1 106 ? 25.902 14.595 -9.587 1.00 0.00 106 HIS A N 4
ATOM 7237 C CA . HIS A 1 106 ? 26.894 14.845 -8.537 1.00 0.00 106 HIS A CA 4
ATOM 7238 C C . HIS A 1 106 ? 27.280 16.334 -8.431 1.00 0.00 106 HIS A C 4
ATOM 7239 O O . HIS A 1 106 ? 27.530 17.002 -9.438 1.00 0.00 106 HIS A O 4
ATOM 7253 N N . HIS A 1 107 ? 27.356 16.837 -7.196 1.00 0.00 107 HIS A N 4
ATOM 7254 C CA . HIS A 1 107 ? 27.710 18.219 -6.848 1.00 0.00 107 HIS A CA 4
ATOM 7255 C C . HIS A 1 107 ? 28.631 18.255 -5.611 1.00 0.00 107 HIS A C 4
ATOM 7256 O O . HIS A 1 107 ? 28.621 17.332 -4.790 1.00 0.00 107 HIS A O 4
ATOM 7270 N N . HIS A 1 108 ? 29.421 19.323 -5.471 1.00 0.00 108 HIS A N 4
ATOM 7271 C CA . HIS A 1 108 ? 30.373 19.527 -4.368 1.00 0.00 108 HIS A CA 4
ATOM 7272 C C . HIS A 1 108 ? 30.508 21.011 -3.969 1.00 0.00 108 HIS A C 4
ATOM 7273 O O . HIS A 1 108 ? 30.077 21.912 -4.696 1.00 0.00 108 HIS A O 4
ATOM 7287 N N . HIS A 1 109 ? 31.134 21.257 -2.811 1.00 0.00 109 HIS A N 4
ATOM 7288 C CA . HIS A 1 109 ? 31.541 22.588 -2.334 1.00 0.00 109 HIS A CA 4
ATOM 7289 C C . HIS A 1 109 ? 32.700 23.190 -3.161 1.00 0.00 109 HIS A C 4
ATOM 7290 O O . HIS A 1 109 ? 32.723 24.429 -3.338 1.00 0.00 109 HIS A O 4
ATOM 7305 N N . GLY A 1 1 ? -0.726 3.329 19.185 1.00 0.00 1 GLY A N 5
ATOM 7306 C CA . GLY A 1 1 ? 0.086 3.688 18.002 1.00 0.00 1 GLY A CA 5
ATOM 7307 C C . GLY A 1 1 ? -0.709 3.504 16.722 1.00 0.00 1 GLY A C 5
ATOM 7308 O O . GLY A 1 1 ? -1.357 2.475 16.541 1.00 0.00 1 GLY A O 5
ATOM 7314 N N . GLU A 1 2 ? -0.675 4.483 15.815 1.00 0.00 2 GLU A N 5
ATOM 7315 C CA . GLU A 1 2 ? -1.527 4.500 14.609 1.00 0.00 2 GLU A CA 5
ATOM 7316 C C . GLU A 1 2 ? -1.219 3.342 13.640 1.00 0.00 2 GLU A C 5
ATOM 7317 O O . GLU A 1 2 ? -2.123 2.788 13.018 1.00 0.00 2 GLU A O 5
ATOM 7329 N N . ASP A 1 3 ? 0.050 2.934 13.544 1.00 0.00 3 ASP A N 5
ATOM 7330 C CA . ASP A 1 3 ? 0.503 1.818 12.702 1.00 0.00 3 ASP A CA 5
ATOM 7331 C C . ASP A 1 3 ? 0.114 0.417 13.221 1.00 0.00 3 ASP A C 5
ATOM 7332 O O . ASP A 1 3 ? 0.256 -0.567 12.493 1.00 0.00 3 ASP A O 5
ATOM 7341 N N . ASP A 1 4 ? -0.373 0.306 14.461 1.00 0.00 4 ASP A N 5
ATOM 7342 C CA . ASP A 1 4 ? -0.882 -0.947 15.033 1.00 0.00 4 ASP A CA 5
ATOM 7343 C C . ASP A 1 4 ? -2.315 -1.275 14.577 1.00 0.00 4 ASP A C 5
ATOM 7344 O O . ASP A 1 4 ? -2.593 -2.408 14.179 1.00 0.00 4 ASP A O 5
ATOM 7353 N N . GLU A 1 5 ? -3.232 -0.298 14.606 1.00 0.00 5 GLU A N 5
ATOM 7354 C CA . GLU A 1 5 ? -4.651 -0.550 14.301 1.00 0.00 5 GLU A CA 5
ATOM 7355 C C . GLU A 1 5 ? -4.888 -0.822 12.818 1.00 0.00 5 GLU A C 5
ATOM 7356 O O . GLU A 1 5 ? -5.622 -1.736 12.447 1.00 0.00 5 GLU A O 5
ATOM 7368 N N . ILE A 1 6 ? -4.231 -0.039 11.966 1.00 0.00 6 ILE A N 5
ATOM 7369 C CA . ILE A 1 6 ? -4.409 -0.063 10.507 1.00 0.00 6 ILE A CA 5
ATOM 7370 C C . ILE A 1 6 ? -4.036 -1.421 9.927 1.00 0.00 6 ILE A C 5
ATOM 7371 O O . ILE A 1 6 ? -4.607 -1.857 8.932 1.00 0.00 6 ILE A O 5
ATOM 7387 N N . LEU A 1 7 ? -3.096 -2.105 10.580 1.00 0.00 7 LEU A N 5
ATOM 7388 C CA . LEU A 1 7 ? -2.643 -3.427 10.177 1.00 0.00 7 LEU A CA 5
ATOM 7389 C C . LEU A 1 7 ? -3.811 -4.430 10.266 1.00 0.00 7 LEU A C 5
ATOM 7390 O O . LEU A 1 7 ? -4.036 -5.227 9.355 1.00 0.00 7 LEU A O 5
ATOM 7406 N N . GLN A 1 8 ? -4.595 -4.338 11.348 1.00 0.00 8 GLN A N 5
ATOM 7407 C CA . GLN A 1 8 ? -5.824 -5.104 11.556 1.00 0.00 8 GLN A CA 5
ATOM 7408 C C . GLN A 1 8 ? -6.977 -4.613 10.664 1.00 0.00 8 GLN A C 5
ATOM 7409 O O . GLN A 1 8 ? -7.700 -5.433 10.098 1.00 0.00 8 GLN A O 5
ATOM 7423 N N . ARG A 1 9 ? -7.127 -3.291 10.477 1.00 0.00 9 ARG A N 5
ATOM 7424 C CA . ARG A 1 9 ? -8.142 -2.690 9.582 1.00 0.00 9 ARG A CA 5
ATOM 7425 C C . ARG A 1 9 ? -7.985 -3.197 8.143 1.00 0.00 9 ARG A C 5
ATOM 7426 O O . ARG A 1 9 ? -8.974 -3.567 7.520 1.00 0.00 9 ARG A O 5
ATOM 7447 N N . ALA A 1 10 ? -6.750 -3.286 7.642 1.00 0.00 10 ALA A N 5
ATOM 7448 C CA . ALA A 1 10 ? -6.430 -3.836 6.324 1.00 0.00 10 ALA A CA 5
ATOM 7449 C C . ALA A 1 10 ? -6.896 -5.299 6.191 1.00 0.00 10 ALA A C 5
ATOM 7450 O O . ALA A 1 10 ? -7.632 -5.635 5.260 1.00 0.00 10 ALA A O 5
ATOM 7457 N N . LYS A 1 11 ? -6.552 -6.161 7.160 1.00 0.00 11 LYS A N 5
ATOM 7458 C CA . LYS A 1 11 ? -7.009 -7.560 7.196 1.00 0.00 11 LYS A CA 5
ATOM 7459 C C . LYS A 1 11 ? -8.534 -7.685 7.288 1.00 0.00 11 LYS A C 5
ATOM 7460 O O . LYS A 1 11 ? -9.104 -8.572 6.658 1.00 0.00 11 LYS A O 5
ATOM 7479 N N . ASP A 1 12 ? -9.207 -6.788 8.007 1.00 0.00 12 ASP A N 5
ATOM 7480 C CA . ASP A 1 12 ? -10.669 -6.794 8.148 1.00 0.00 12 ASP A CA 5
ATOM 7481 C C . ASP A 1 12 ? -11.394 -6.319 6.873 1.00 0.00 12 ASP A C 5
ATOM 7482 O O . ASP A 1 12 ? -12.380 -6.933 6.466 1.00 0.00 12 ASP A O 5
ATOM 7491 N N . ILE A 1 13 ? -10.868 -5.302 6.175 1.00 0.00 13 ILE A N 5
ATOM 7492 C CA . ILE A 1 13 ? -11.356 -4.889 4.844 1.00 0.00 13 ILE A CA 5
ATOM 7493 C C . ILE A 1 13 ? -11.257 -6.064 3.861 1.00 0.00 13 ILE A C 5
ATOM 7494 O O . ILE A 1 13 ? -12.202 -6.326 3.122 1.00 0.00 13 ILE A O 5
ATOM 7510 N N . LEU A 1 14 ? -10.156 -6.819 3.888 1.00 0.00 14 LEU A N 5
ATOM 7511 C CA . LEU A 1 14 ? -9.942 -7.982 3.018 1.00 0.00 14 LEU A CA 5
ATOM 7512 C C . LEU A 1 14 ? -10.862 -9.166 3.356 1.00 0.00 14 LEU A C 5
ATOM 7513 O O . LEU A 1 14 ? -11.415 -9.810 2.465 1.00 0.00 14 LEU A O 5
ATOM 7529 N N . LYS A 1 15 ? -11.037 -9.428 4.653 1.00 0.00 15 LYS A N 5
ATOM 7530 C CA . LYS A 1 15 ? -11.958 -10.431 5.216 1.00 0.00 15 LYS A CA 5
ATOM 7531 C C . LYS A 1 15 ? -13.411 -10.188 4.787 1.00 0.00 15 LYS A C 5
ATOM 7532 O O . LYS A 1 15 ? -14.111 -11.143 4.449 1.00 0.00 15 LYS A O 5
ATOM 7551 N N . GLU A 1 16 ? -13.856 -8.930 4.760 1.00 0.00 16 GLU A N 5
ATOM 7552 C CA . GLU A 1 16 ? -15.206 -8.564 4.307 1.00 0.00 16 GLU A CA 5
ATOM 7553 C C . GLU A 1 16 ? -15.320 -8.396 2.781 1.00 0.00 16 GLU A C 5
ATOM 7554 O O . GLU A 1 16 ? -16.367 -8.718 2.217 1.00 0.00 16 GLU A O 5
ATOM 7566 N N . ASP A 1 17 ? -14.267 -7.935 2.095 1.00 0.00 17 ASP A N 5
ATOM 7567 C CA . ASP A 1 17 ? -14.260 -7.672 0.655 1.00 0.00 17 ASP A CA 5
ATOM 7568 C C . ASP A 1 17 ? -12.964 -8.205 0.000 1.00 0.00 17 ASP A C 5
ATOM 7569 O O . ASP A 1 17 ? -12.056 -7.432 -0.320 1.00 0.00 17 ASP A O 5
ATOM 7578 N N . PRO A 1 18 ? -12.865 -9.525 -0.262 1.00 0.00 18 PRO A N 5
ATOM 7579 C CA . PRO A 1 18 ? -11.689 -10.142 -0.889 1.00 0.00 18 PRO A CA 5
ATOM 7580 C C . PRO A 1 18 ? -11.510 -9.734 -2.363 1.00 0.00 18 PRO A C 5
ATOM 7581 O O . PRO A 1 18 ? -10.440 -9.928 -2.942 1.00 0.00 18 PRO A O 5
ATOM 7592 N N . ASN A 1 19 ? -12.552 -9.152 -2.969 1.00 0.00 19 ASN A N 5
ATOM 7593 C CA . ASN A 1 19 ? -12.552 -8.603 -4.329 1.00 0.00 19 ASN A CA 5
ATOM 7594 C C . ASN A 1 19 ? -11.918 -7.193 -4.410 1.00 0.00 19 ASN A C 5
ATOM 7595 O O . ASN A 1 19 ? -11.626 -6.701 -5.508 1.00 0.00 19 ASN A O 5
ATOM 7606 N N . ARG A 1 20 ? -11.707 -6.533 -3.260 1.00 0.00 20 ARG A N 5
ATOM 7607 C CA . ARG A 1 20 ? -11.109 -5.192 -3.142 1.00 0.00 20 ARG A CA 5
ATOM 7608 C C . ARG A 1 20 ? -9.604 -5.253 -2.860 1.00 0.00 20 ARG A C 5
ATOM 7609 O O . ARG A 1 20 ? -9.049 -6.310 -2.552 1.00 0.00 20 ARG A O 5
ATOM 7630 N N . LYS A 1 21 ? -8.948 -4.101 -3.006 1.00 0.00 21 LYS A N 5
ATOM 7631 C CA . LYS A 1 21 ? -7.498 -3.900 -2.940 1.00 0.00 21 LYS A CA 5
ATOM 7632 C C . LYS A 1 21 ? -7.166 -2.903 -1.825 1.00 0.00 21 LYS A C 5
ATOM 7633 O O . LYS A 1 21 ? -8.026 -2.151 -1.356 1.00 0.00 21 LYS A O 5
ATOM 7652 N N . ILE A 1 22 ? -5.907 -2.895 -1.396 1.00 0.00 22 ILE A N 5
ATOM 7653 C CA . ILE A 1 22 ? -5.423 -2.058 -0.292 1.00 0.00 22 ILE A CA 5
ATOM 7654 C C . ILE A 1 22 ? -4.132 -1.348 -0.707 1.00 0.00 22 ILE A C 5
ATOM 7655 O O . ILE A 1 22 ? -3.189 -1.994 -1.168 1.00 0.00 22 ILE A O 5
ATOM 7671 N N . LEU A 1 23 ? -4.081 -0.030 -0.499 1.00 0.00 23 LEU A N 5
ATOM 7672 C CA . LEU A 1 23 ? -2.879 0.794 -0.656 1.00 0.00 23 LEU A CA 5
ATOM 7673 C C . LEU A 1 23 ? -2.420 1.341 0.701 1.00 0.00 23 LEU A C 5
ATOM 7674 O O . LEU A 1 23 ? -3.242 1.715 1.540 1.00 0.00 23 LEU A O 5
ATOM 7690 N N . ILE A 1 24 ? -1.106 1.427 0.894 1.00 0.00 24 ILE A N 5
ATOM 7691 C CA . ILE A 1 24 ? -0.467 1.923 2.114 1.00 0.00 24 ILE A CA 5
ATOM 7692 C C . ILE A 1 24 ? 0.536 3.025 1.763 1.00 0.00 24 ILE A C 5
ATOM 7693 O O . ILE A 1 24 ? 1.372 2.853 0.871 1.00 0.00 24 ILE A O 5
ATOM 7709 N N . ILE A 1 25 ? 0.470 4.143 2.489 1.00 0.00 25 ILE A N 5
ATOM 7710 C CA . ILE A 1 25 ? 1.329 5.317 2.288 1.00 0.00 25 ILE A CA 5
ATOM 7711 C C . ILE A 1 25 ? 2.350 5.412 3.420 1.00 0.00 25 ILE A C 5
ATOM 7712 O O . ILE A 1 25 ? 1.999 5.431 4.602 1.00 0.00 25 ILE A O 5
ATOM 7728 N N . LEU A 1 26 ? 3.618 5.485 3.028 1.00 0.00 26 LEU A N 5
ATOM 7729 C CA . LEU A 1 26 ? 4.782 5.535 3.905 1.00 0.00 26 LEU A CA 5
ATOM 7730 C C . LEU A 1 26 ? 5.264 6.989 4.073 1.00 0.00 26 LEU A C 5
ATOM 7731 O O . LEU A 1 26 ? 5.602 7.648 3.086 1.00 0.00 26 LEU A O 5
ATOM 7747 N N . ASN A 1 27 ? 5.335 7.484 5.312 1.00 0.00 27 ASN A N 5
ATOM 7748 C CA . ASN A 1 27 ? 5.968 8.766 5.652 1.00 0.00 27 ASN A CA 5
ATOM 7749 C C . ASN A 1 27 ? 7.418 8.549 6.144 1.00 0.00 27 ASN A C 5
ATOM 7750 O O . ASN A 1 27 ? 7.689 7.541 6.805 1.00 0.00 27 ASN A O 5
ATOM 7761 N N . PRO A 1 28 ? 8.355 9.486 5.889 1.00 0.00 28 PRO A N 5
ATOM 7762 C CA . PRO A 1 28 ? 9.761 9.359 6.295 1.00 0.00 28 PRO A CA 5
ATOM 7763 C C . PRO A 1 28 ? 9.970 9.379 7.823 1.00 0.00 28 PRO A C 5
ATOM 7764 O O . PRO A 1 28 ? 10.986 8.890 8.317 1.00 0.00 28 PRO A O 5
ATOM 7775 N N . ASP A 1 29 ? 9.000 9.894 8.588 1.00 0.00 29 ASP A N 5
ATOM 7776 C CA . ASP A 1 29 ? 8.965 9.831 10.060 1.00 0.00 29 ASP A CA 5
ATOM 7777 C C . ASP A 1 29 ? 8.555 8.438 10.606 1.00 0.00 29 ASP A C 5
ATOM 7778 O O . ASP A 1 29 ? 8.580 8.204 11.815 1.00 0.00 29 ASP A O 5
ATOM 7787 N N . GLY A 1 30 ? 8.169 7.505 9.725 1.00 0.00 30 GLY A N 5
ATOM 7788 C CA . GLY A 1 30 ? 7.704 6.150 10.056 1.00 0.00 30 GLY A CA 5
ATOM 7789 C C . GLY A 1 30 ? 6.184 6.019 10.223 1.00 0.00 30 GLY A C 5
ATOM 7790 O O . GLY A 1 30 ? 5.675 4.897 10.296 1.00 0.00 30 GLY A O 5
ATOM 7794 N N . LYS A 1 31 ? 5.438 7.133 10.228 1.00 0.00 31 LYS A N 5
ATOM 7795 C CA . LYS A 1 31 ? 3.965 7.128 10.252 1.00 0.00 31 LYS A CA 5
ATOM 7796 C C . LYS A 1 31 ? 3.392 6.504 8.973 1.00 0.00 31 LYS A C 5
ATOM 7797 O O . LYS A 1 31 ? 3.904 6.732 7.874 1.00 0.00 31 LYS A O 5
ATOM 7816 N N . ILE A 1 32 ? 2.319 5.731 9.115 1.00 0.00 32 ILE A N 5
ATOM 7817 C CA . ILE A 1 32 ? 1.706 4.963 8.025 1.00 0.00 32 ILE A CA 5
ATOM 7818 C C . ILE A 1 32 ? 0.220 5.314 7.862 1.00 0.00 32 ILE A C 5
ATOM 7819 O O . ILE A 1 32 ? -0.464 5.590 8.851 1.00 0.00 32 ILE A O 5
ATOM 7835 N N . GLU A 1 33 ? -0.293 5.306 6.628 1.00 0.00 33 GLU A N 5
ATOM 7836 C CA . GLU A 1 33 ? -1.694 5.623 6.326 1.00 0.00 33 GLU A CA 5
ATOM 7837 C C . GLU A 1 33 ? -2.298 4.549 5.408 1.00 0.00 33 GLU A C 5
ATOM 7838 O O . GLU A 1 33 ? -1.673 4.141 4.427 1.00 0.00 33 GLU A O 5
ATOM 7850 N N . LEU A 1 34 ? -3.517 4.104 5.721 1.00 0.00 34 LEU A N 5
ATOM 7851 C CA . LEU A 1 34 ? -4.238 3.041 5.011 1.00 0.00 34 LEU A CA 5
ATOM 7852 C C . LEU A 1 34 ? -5.304 3.625 4.074 1.00 0.00 34 LEU A C 5
ATOM 7853 O O . LEU A 1 34 ? -6.076 4.502 4.470 1.00 0.00 34 LEU A O 5
ATOM 7869 N N . TYR A 1 35 ? -5.385 3.073 2.863 1.00 0.00 35 TYR A N 5
ATOM 7870 C CA . TYR A 1 35 ? -6.408 3.380 1.869 1.00 0.00 35 TYR A CA 5
ATOM 7871 C C . TYR A 1 35 ? -7.081 2.123 1.311 1.00 0.00 35 TYR A C 5
ATOM 7872 O O . TYR A 1 35 ? -6.434 1.130 0.970 1.00 0.00 35 TYR A O 5
ATOM 7890 N N . GLU A 1 36 ? -8.400 2.214 1.167 1.00 0.00 36 GLU A N 5
ATOM 7891 C CA . GLU A 1 36 ? -9.233 1.242 0.453 1.00 0.00 36 GLU A CA 5
ATOM 7892 C C . GLU A 1 36 ? -9.371 1.653 -1.023 1.00 0.00 36 GLU A C 5
ATOM 7893 O O . GLU A 1 36 ? -9.572 2.831 -1.332 1.00 0.00 36 GLU A O 5
ATOM 7905 N N . VAL A 1 37 ? -9.237 0.691 -1.938 1.00 0.00 37 VAL A N 5
ATOM 7906 C CA . VAL A 1 37 ? -9.214 0.921 -3.393 1.00 0.00 37 VAL A CA 5
ATOM 7907 C C . VAL A 1 37 ? -9.787 -0.295 -4.130 1.00 0.00 37 VAL A C 5
ATOM 7908 O O . VAL A 1 37 ? -9.648 -1.428 -3.674 1.00 0.00 37 VAL A O 5
ATOM 7921 N N . THR A 1 38 ? -10.451 -0.083 -5.267 1.00 0.00 38 THR A N 5
ATOM 7922 C CA . THR A 1 38 ? -11.209 -1.153 -5.963 1.00 0.00 38 THR A CA 5
ATOM 7923 C C . THR A 1 38 ? -10.710 -1.419 -7.391 1.00 0.00 38 THR A C 5
ATOM 7924 O O . THR A 1 38 ? -10.846 -2.536 -7.896 1.00 0.00 38 THR A O 5
ATOM 7935 N N . SER A 1 39 ? -10.081 -0.422 -8.019 1.00 0.00 39 SER A N 5
ATOM 7936 C CA . SER A 1 39 ? -9.648 -0.405 -9.427 1.00 0.00 39 SER A CA 5
ATOM 7937 C C . SER A 1 39 ? -8.529 0.627 -9.629 1.00 0.00 39 SER A C 5
ATOM 7938 O O . SER A 1 39 ? -8.385 1.543 -8.820 1.00 0.00 39 SER A O 5
ATOM 7946 N N . GLU A 1 40 ? -7.789 0.546 -10.738 1.00 0.00 40 GLU A N 5
ATOM 7947 C CA . GLU A 1 40 ? -6.749 1.525 -11.126 1.00 0.00 40 GLU A CA 5
ATOM 7948 C C . GLU A 1 40 ? -7.277 2.971 -11.196 1.00 0.00 40 GLU A C 5
ATOM 7949 O O . GLU A 1 40 ? -6.560 3.910 -10.856 1.00 0.00 40 GLU A O 5
ATOM 7961 N N . GLU A 1 41 ? -8.544 3.159 -11.575 1.00 0.00 41 GLU A N 5
ATOM 7962 C CA . GLU A 1 41 ? -9.213 4.470 -11.601 1.00 0.00 41 GLU A CA 5
ATOM 7963 C C . GLU A 1 41 ? -9.363 5.097 -10.201 1.00 0.00 41 GLU A C 5
ATOM 7964 O O . GLU A 1 41 ? -9.392 6.321 -10.072 1.00 0.00 41 GLU A O 5
ATOM 7976 N N . ASP A 1 42 ? -9.445 4.282 -9.144 1.00 0.00 42 ASP A N 5
ATOM 7977 C CA . ASP A 1 42 ? -9.499 4.745 -7.753 1.00 0.00 42 ASP A CA 5
ATOM 7978 C C . ASP A 1 42 ? -8.112 5.228 -7.275 1.00 0.00 42 ASP A C 5
ATOM 7979 O O . ASP A 1 42 ? -7.991 6.257 -6.608 1.00 0.00 42 ASP A O 5
ATOM 7988 N N . ILE A 1 43 ? -7.042 4.543 -7.706 1.00 0.00 43 ILE A N 5
ATOM 7989 C CA . ILE A 1 43 ? -5.633 4.876 -7.405 1.00 0.00 43 ILE A CA 5
ATOM 7990 C C . ILE A 1 43 ? -5.257 6.299 -7.861 1.00 0.00 43 ILE A C 5
ATOM 7991 O O . ILE A 1 43 ? -4.495 6.985 -7.176 1.00 0.00 43 ILE A O 5
ATOM 8007 N N . LYS A 1 44 ? -5.834 6.792 -8.968 1.00 0.00 44 LYS A N 5
ATOM 8008 C CA . LYS A 1 44 ? -5.625 8.174 -9.454 1.00 0.00 44 LYS A CA 5
ATOM 8009 C C . LYS A 1 44 ? -5.979 9.244 -8.407 1.00 0.00 44 LYS A C 5
ATOM 8010 O O . LYS A 1 44 ? -5.313 10.278 -8.356 1.00 0.00 44 LYS A O 5
ATOM 8029 N N . ARG A 1 45 ? -6.973 8.996 -7.545 1.00 0.00 45 ARG A N 5
ATOM 8030 C CA . ARG A 1 45 ? -7.328 9.886 -6.420 1.00 0.00 45 ARG A CA 5
ATOM 8031 C C . ARG A 1 45 ? -6.262 9.843 -5.321 1.00 0.00 45 ARG A C 5
ATOM 8032 O O . ARG A 1 45 ? -5.836 10.886 -4.824 1.00 0.00 45 ARG A O 5
ATOM 8053 N N . ILE A 1 46 ? -5.785 8.639 -4.995 1.00 0.00 46 ILE A N 5
ATOM 8054 C CA . ILE A 1 46 ? -4.724 8.408 -4.002 1.00 0.00 46 ILE A CA 5
ATOM 8055 C C . ILE A 1 46 ? -3.432 9.141 -4.393 1.00 0.00 46 ILE A C 5
ATOM 8056 O O . ILE A 1 46 ? -2.789 9.728 -3.529 1.00 0.00 46 ILE A O 5
ATOM 8072 N N . ALA A 1 47 ? -3.082 9.193 -5.684 1.00 0.00 47 ALA A N 5
ATOM 8073 C CA . ALA A 1 47 ? -1.884 9.887 -6.176 1.00 0.00 47 ALA A CA 5
ATOM 8074 C C . ALA A 1 47 ? -1.800 11.353 -5.720 1.00 0.00 47 ALA A C 5
ATOM 8075 O O . ALA A 1 47 ? -0.758 11.789 -5.227 1.00 0.00 47 ALA A O 5
ATOM 8082 N N . LYS A 1 48 ? -2.915 12.088 -5.823 1.00 0.00 48 LYS A N 5
ATOM 8083 C CA . LYS A 1 48 ? -3.026 13.492 -5.398 1.00 0.00 48 LYS A CA 5
ATOM 8084 C C . LYS A 1 48 ? -3.102 13.639 -3.875 1.00 0.00 48 LYS A C 5
ATOM 8085 O O . LYS A 1 48 ? -2.496 14.561 -3.327 1.00 0.00 48 LYS A O 5
ATOM 8104 N N . LYS A 1 49 ? -3.806 12.730 -3.185 1.00 0.00 49 LYS A N 5
ATOM 8105 C CA . LYS A 1 49 ? -3.924 12.746 -1.710 1.00 0.00 49 LYS A CA 5
ATOM 8106 C C . LYS A 1 49 ? -2.603 12.475 -1.008 1.00 0.00 49 LYS A C 5
ATOM 8107 O O . LYS A 1 49 ? -2.243 13.170 -0.057 1.00 0.00 49 LYS A O 5
ATOM 8126 N N . ALA A 1 50 ? -1.913 11.440 -1.470 1.00 0.00 50 ALA A N 5
ATOM 8127 C CA . ALA A 1 50 ? -0.753 10.884 -0.806 1.00 0.00 50 ALA A CA 5
ATOM 8128 C C . ALA A 1 50 ? 0.567 11.492 -1.322 1.00 0.00 50 ALA A C 5
ATOM 8129 O O . ALA A 1 50 ? 1.602 11.375 -0.664 1.00 0.00 50 ALA A O 5
ATOM 8136 N N . GLY A 1 51 ? 0.539 12.141 -2.497 1.00 0.00 51 GLY A N 5
ATOM 8137 C CA . GLY A 1 51 ? 1.714 12.765 -3.114 1.00 0.00 51 GLY A CA 5
ATOM 8138 C C . GLY A 1 51 ? 2.639 11.765 -3.819 1.00 0.00 51 GLY A C 5
ATOM 8139 O O . GLY A 1 51 ? 3.864 11.836 -3.681 1.00 0.00 51 GLY A O 5
ATOM 8143 N N . ILE A 1 52 ? 2.057 10.785 -4.515 1.00 0.00 52 ILE A N 5
ATOM 8144 C CA . ILE A 1 52 ? 2.786 9.693 -5.182 1.00 0.00 52 ILE A CA 5
ATOM 8145 C C . ILE A 1 52 ? 3.368 10.212 -6.508 1.00 0.00 52 ILE A C 5
ATOM 8146 O O . ILE A 1 52 ? 2.635 10.754 -7.340 1.00 0.00 52 ILE A O 5
ATOM 8162 N N . SER A 1 53 ? 4.679 10.040 -6.712 1.00 0.00 53 SER A N 5
ATOM 8163 C CA . SER A 1 53 ? 5.377 10.415 -7.953 1.00 0.00 53 SER A CA 5
ATOM 8164 C C . SER A 1 53 ? 4.791 9.680 -9.159 1.00 0.00 53 SER A C 5
ATOM 8165 O O . SER A 1 53 ? 4.472 8.499 -9.052 1.00 0.00 53 SER A O 5
ATOM 8173 N N . GLU A 1 54 ? 4.697 10.320 -10.327 1.00 0.00 54 GLU A N 5
ATOM 8174 C CA . GLU A 1 54 ? 4.070 9.711 -11.517 1.00 0.00 54 GLU A CA 5
ATOM 8175 C C . GLU A 1 54 ? 4.791 8.430 -11.986 1.00 0.00 54 GLU A C 5
ATOM 8176 O O . GLU A 1 54 ? 4.152 7.482 -12.445 1.00 0.00 54 GLU A O 5
ATOM 8188 N N . GLU A 1 55 ? 6.115 8.369 -11.809 1.00 0.00 55 GLU A N 5
ATOM 8189 C CA . GLU A 1 55 ? 6.940 7.202 -12.156 1.00 0.00 55 GLU A CA 5
ATOM 8190 C C . GLU A 1 55 ? 6.692 6.007 -11.226 1.00 0.00 55 GLU A C 5
ATOM 8191 O O . GLU A 1 55 ? 6.713 4.852 -11.657 1.00 0.00 55 GLU A O 5
ATOM 8203 N N . LEU A 1 56 ? 6.431 6.296 -9.949 1.00 0.00 56 LEU A N 5
ATOM 8204 C CA . LEU A 1 56 ? 6.057 5.310 -8.933 1.00 0.00 56 LEU A CA 5
ATOM 8205 C C . LEU A 1 56 ? 4.591 4.871 -9.116 1.00 0.00 56 LEU A C 5
ATOM 8206 O O . LEU A 1 56 ? 4.302 3.675 -9.150 1.00 0.00 56 LEU A O 5
ATOM 8222 N N . LEU A 1 57 ? 3.673 5.822 -9.323 1.00 0.00 57 LEU A N 5
ATOM 8223 C CA . LEU A 1 57 ? 2.233 5.593 -9.488 1.00 0.00 57 LEU A CA 5
ATOM 8224 C C . LEU A 1 57 ? 1.936 4.554 -10.577 1.00 0.00 57 LEU A C 5
ATOM 8225 O O . LEU A 1 57 ? 1.143 3.645 -10.335 1.00 0.00 57 LEU A O 5
ATOM 8241 N N . ARG A 1 58 ? 2.624 4.624 -11.726 1.00 0.00 58 ARG A N 5
ATOM 8242 C CA . ARG A 1 58 ? 2.535 3.633 -12.819 1.00 0.00 58 ARG A CA 5
ATOM 8243 C C . ARG A 1 58 ? 2.716 2.202 -12.303 1.00 0.00 58 ARG A C 5
ATOM 8244 O O . ARG A 1 58 ? 1.970 1.305 -12.696 1.00 0.00 58 ARG A O 5
ATOM 8265 N N . ARG A 1 59 ? 3.647 1.980 -11.376 1.00 0.00 59 ARG A N 5
ATOM 8266 C CA . ARG A 1 59 ? 3.892 0.651 -10.804 1.00 0.00 59 ARG A CA 5
ATOM 8267 C C . ARG A 1 59 ? 2.766 0.200 -9.874 1.00 0.00 59 ARG A C 5
ATOM 8268 O O . ARG A 1 59 ? 2.413 -0.975 -9.898 1.00 0.00 59 ARG A O 5
ATOM 8289 N N . ILE A 1 60 ? 2.127 1.123 -9.146 1.00 0.00 60 ILE A N 5
ATOM 8290 C CA . ILE A 1 60 ? 0.903 0.831 -8.376 1.00 0.00 60 ILE A CA 5
ATOM 8291 C C . ILE A 1 60 ? -0.223 0.372 -9.326 1.00 0.00 60 ILE A C 5
ATOM 8292 O O . ILE A 1 60 ? -0.872 -0.645 -9.072 1.00 0.00 60 ILE A O 5
ATOM 8308 N N . LEU A 1 61 ? -0.420 1.070 -10.457 1.00 0.00 61 LEU A N 5
ATOM 8309 C CA . LEU A 1 61 ? -1.415 0.685 -11.471 1.00 0.00 61 LEU A CA 5
ATOM 8310 C C . LEU A 1 61 ? -1.129 -0.727 -12.033 1.00 0.00 61 LEU A C 5
ATOM 8311 O O . LEU A 1 61 ? -2.036 -1.546 -12.181 1.00 0.00 61 LEU A O 5
ATOM 8327 N N . GLN A 1 62 ? 0.147 -1.036 -12.300 1.00 0.00 62 GLN A N 5
ATOM 8328 C CA . GLN A 1 62 ? 0.595 -2.343 -12.799 1.00 0.00 62 GLN A CA 5
ATOM 8329 C C . GLN A 1 62 ? 0.383 -3.478 -11.781 1.00 0.00 62 GLN A C 5
ATOM 8330 O O . GLN A 1 62 ? 0.015 -4.591 -12.163 1.00 0.00 62 GLN A O 5
ATOM 8344 N N . SER A 1 63 ? 0.584 -3.220 -10.490 1.00 0.00 63 SER A N 5
ATOM 8345 C CA . SER A 1 63 ? 0.323 -4.193 -9.418 1.00 0.00 63 SER A CA 5
ATOM 8346 C C . SER A 1 63 ? -1.142 -4.629 -9.349 1.00 0.00 63 SER A C 5
ATOM 8347 O O . SER A 1 63 ? -1.424 -5.796 -9.078 1.00 0.00 63 SER A O 5
ATOM 8355 N N . PHE A 1 64 ? -2.082 -3.730 -9.658 1.00 0.00 64 PHE A N 5
ATOM 8356 C CA . PHE A 1 64 ? -3.514 -4.049 -9.702 1.00 0.00 64 PHE A CA 5
ATOM 8357 C C . PHE A 1 64 ? -3.875 -4.979 -10.874 1.00 0.00 64 PHE A C 5
ATOM 8358 O O . PHE A 1 64 ? -4.748 -5.839 -10.731 1.00 0.00 64 PHE A O 5
ATOM 8375 N N . ARG A 1 65 ? -3.188 -4.835 -12.019 1.00 0.00 65 ARG A N 5
ATOM 8376 C CA . ARG A 1 65 ? -3.318 -5.709 -13.196 1.00 0.00 65 ARG A CA 5
ATOM 8377 C C . ARG A 1 65 ? -2.841 -7.127 -12.866 1.00 0.00 65 ARG A C 5
ATOM 8378 O O . ARG A 1 65 ? -3.468 -8.101 -13.280 1.00 0.00 65 ARG A O 5
ATOM 8399 N N . ASP A 1 66 ? -1.771 -7.246 -12.080 1.00 0.00 66 ASP A N 5
ATOM 8400 C CA . ASP A 1 66 ? -1.206 -8.536 -11.667 1.00 0.00 66 ASP A CA 5
ATOM 8401 C C . ASP A 1 66 ? -2.011 -9.225 -10.547 1.00 0.00 66 ASP A C 5
ATOM 8402 O O . ASP A 1 66 ? -2.310 -10.416 -10.646 1.00 0.00 66 ASP A O 5
ATOM 8411 N N . GLY A 1 67 ? -2.411 -8.480 -9.509 1.00 0.00 67 GLY A N 5
ATOM 8412 C CA . GLY A 1 67 ? -3.379 -8.908 -8.488 1.00 0.00 67 GLY A CA 5
ATOM 8413 C C . GLY A 1 67 ? -2.978 -10.076 -7.570 1.00 0.00 67 GLY A C 5
ATOM 8414 O O . GLY A 1 67 ? -3.854 -10.647 -6.916 1.00 0.00 67 GLY A O 5
ATOM 8418 N N . GLN A 1 68 ? -1.694 -10.451 -7.496 1.00 0.00 68 GLN A N 5
ATOM 8419 C CA . GLN A 1 68 ? -1.230 -11.622 -6.725 1.00 0.00 68 GLN A CA 5
ATOM 8420 C C . GLN A 1 68 ? -0.983 -11.342 -5.224 1.00 0.00 68 GLN A C 5
ATOM 8421 O O . GLN A 1 68 ? -0.744 -12.277 -4.456 1.00 0.00 68 GLN A O 5
ATOM 8435 N N . TYR A 1 69 ? -1.063 -10.078 -4.794 1.00 0.00 69 TYR A N 5
ATOM 8436 C CA . TYR A 1 69 ? -0.817 -9.627 -3.416 1.00 0.00 69 TYR A CA 5
ATOM 8437 C C . TYR A 1 69 ? -2.083 -9.092 -2.732 1.00 0.00 69 TYR A C 5
ATOM 8438 O O . TYR A 1 69 ? -3.012 -8.617 -3.390 1.00 0.00 69 TYR A O 5
ATOM 8456 N N . ASP A 1 70 ? -2.109 -9.149 -1.397 1.00 0.00 70 ASP A N 5
ATOM 8457 C CA . ASP A 1 70 ? -3.265 -8.729 -0.590 1.00 0.00 70 ASP A CA 5
ATOM 8458 C C . ASP A 1 70 ? -3.279 -7.214 -0.298 1.00 0.00 70 ASP A C 5
ATOM 8459 O O . ASP A 1 70 ? -4.346 -6.637 -0.076 1.00 0.00 70 ASP A O 5
ATOM 8468 N N . LEU A 1 71 ? -2.109 -6.567 -0.321 1.00 0.00 71 LEU A N 5
ATOM 8469 C CA . LEU A 1 71 ? -1.925 -5.125 -0.126 1.00 0.00 71 LEU A CA 5
ATOM 8470 C C . LEU A 1 71 ? -0.664 -4.602 -0.838 1.00 0.00 71 LEU A C 5
ATOM 8471 O O . LEU A 1 71 ? 0.222 -5.379 -1.214 1.00 0.00 71 LEU A O 5
ATOM 8487 N N . PHE A 1 72 ? -0.568 -3.277 -0.978 1.00 0.00 72 PHE A N 5
ATOM 8488 C CA . PHE A 1 72 ? 0.499 -2.605 -1.729 1.00 0.00 72 PHE A CA 5
ATOM 8489 C C . PHE A 1 72 ? 1.159 -1.484 -0.905 1.00 0.00 72 PHE A C 5
ATOM 8490 O O . PHE A 1 72 ? 0.468 -0.673 -0.288 1.00 0.00 72 PHE A O 5
ATOM 8507 N N . PHE A 1 73 ? 2.495 -1.435 -0.900 1.00 0.00 73 PHE A N 5
ATOM 8508 C CA . PHE A 1 73 ? 3.327 -0.454 -0.175 1.00 0.00 73 PHE A CA 5
ATOM 8509 C C . PHE A 1 73 ? 4.120 0.423 -1.159 1.00 0.00 73 PHE A C 5
ATOM 8510 O O . PHE A 1 73 ? 4.751 -0.069 -2.098 1.00 0.00 73 PHE A O 5
ATOM 8527 N N . ILE A 1 74 ? 4.109 1.735 -0.918 1.00 0.00 74 ILE A N 5
ATOM 8528 C CA . ILE A 1 74 ? 4.729 2.764 -1.771 1.00 0.00 74 ILE A CA 5
ATOM 8529 C C . ILE A 1 74 ? 6.074 3.217 -1.178 1.00 0.00 74 ILE A C 5
ATOM 8530 O O . ILE A 1 74 ? 6.118 4.124 -0.346 1.00 0.00 74 ILE A O 5
ATOM 8546 N N . ALA A 1 75 ? 7.184 2.632 -1.629 1.00 0.00 75 ALA A N 5
ATOM 8547 C CA . ALA A 1 75 ? 8.525 3.043 -1.219 1.00 0.00 75 ALA A CA 5
ATOM 8548 C C . ALA A 1 75 ? 9.076 4.131 -2.158 1.00 0.00 75 ALA A C 5
ATOM 8549 O O . ALA A 1 75 ? 9.474 3.856 -3.293 1.00 0.00 75 ALA A O 5
ATOM 8556 N N . LYS A 1 76 ? 9.130 5.378 -1.685 1.00 0.00 76 LYS A N 5
ATOM 8557 C CA . LYS A 1 76 ? 9.774 6.487 -2.406 1.00 0.00 76 LYS A CA 5
ATOM 8558 C C . LYS A 1 76 ? 11.276 6.573 -2.084 1.00 0.00 76 LYS A C 5
ATOM 8559 O O . LYS A 1 76 ? 12.042 7.042 -2.928 1.00 0.00 76 LYS A O 5
ATOM 8578 N N . THR A 1 77 ? 11.722 6.080 -0.919 1.00 0.00 77 THR A N 5
ATOM 8579 C CA . THR A 1 77 ? 13.142 6.093 -0.494 1.00 0.00 77 THR A CA 5
ATOM 8580 C C . THR A 1 77 ? 13.535 4.816 0.255 1.00 0.00 77 THR A C 5
ATOM 8581 O O . THR A 1 77 ? 12.688 4.118 0.803 1.00 0.00 77 THR A O 5
ATOM 8592 N N . GLU A 1 78 ? 14.833 4.509 0.323 1.00 0.00 78 GLU A N 5
ATOM 8593 C CA . GLU A 1 78 ? 15.361 3.284 0.961 1.00 0.00 78 GLU A CA 5
ATOM 8594 C C . GLU A 1 78 ? 14.989 3.161 2.452 1.00 0.00 78 GLU A C 5
ATOM 8595 O O . GLU A 1 78 ? 14.745 2.056 2.937 1.00 0.00 78 GLU A O 5
ATOM 8607 N N . ASP A 1 79 ? 14.917 4.276 3.186 1.00 0.00 79 ASP A N 5
ATOM 8608 C CA . ASP A 1 79 ? 14.563 4.260 4.612 1.00 0.00 79 ASP A CA 5
ATOM 8609 C C . ASP A 1 79 ? 13.074 3.943 4.848 1.00 0.00 79 ASP A C 5
ATOM 8610 O O . ASP A 1 79 ? 12.730 3.271 5.821 1.00 0.00 79 ASP A O 5
ATOM 8619 N N . ASP A 1 80 ? 12.186 4.357 3.937 1.00 0.00 80 ASP A N 5
ATOM 8620 C CA . ASP A 1 80 ? 10.787 3.914 3.950 1.00 0.00 80 ASP A CA 5
ATOM 8621 C C . ASP A 1 80 ? 10.606 2.505 3.348 1.00 0.00 80 ASP A C 5
ATOM 8622 O O . ASP A 1 80 ? 9.837 1.706 3.879 1.00 0.00 80 ASP A O 5
ATOM 8631 N N . GLU A 1 81 ? 11.407 2.116 2.354 1.00 0.00 81 GLU A N 5
ATOM 8632 C CA . GLU A 1 81 ? 11.474 0.736 1.852 1.00 0.00 81 GLU A CA 5
ATOM 8633 C C . GLU A 1 81 ? 11.819 -0.273 2.970 1.00 0.00 81 GLU A C 5
ATOM 8634 O O . GLU A 1 81 ? 11.218 -1.346 3.062 1.00 0.00 81 GLU A O 5
ATOM 8646 N N . ARG A 1 82 ? 12.734 0.106 3.873 1.00 0.00 82 ARG A N 5
ATOM 8647 C CA . ARG A 1 82 ? 13.076 -0.624 5.103 1.00 0.00 82 ARG A CA 5
ATOM 8648 C C . ARG A 1 82 ? 11.868 -0.746 6.038 1.00 0.00 82 ARG A C 5
ATOM 8649 O O . ARG A 1 82 ? 11.576 -1.841 6.521 1.00 0.00 82 ARG A O 5
ATOM 8670 N N . ARG A 1 83 ? 11.127 0.345 6.258 1.00 0.00 83 ARG A N 5
ATOM 8671 C CA . ARG A 1 83 ? 9.930 0.384 7.124 1.00 0.00 83 ARG A CA 5
ATOM 8672 C C . ARG A 1 83 ? 8.819 -0.553 6.634 1.00 0.00 83 ARG A C 5
ATOM 8673 O O . ARG A 1 83 ? 8.145 -1.185 7.447 1.00 0.00 83 ARG A O 5
ATOM 8694 N N . ALA A 1 84 ? 8.662 -0.684 5.318 1.00 0.00 84 ALA A N 5
ATOM 8695 C CA . ALA A 1 84 ? 7.714 -1.590 4.669 1.00 0.00 84 ALA A CA 5
ATOM 8696 C C . ALA A 1 84 ? 7.990 -3.072 4.980 1.00 0.00 84 ALA A C 5
ATOM 8697 O O . ALA A 1 84 ? 7.077 -3.793 5.389 1.00 0.00 84 ALA A O 5
ATOM 8704 N N . ARG A 1 85 ? 9.245 -3.532 4.850 1.00 0.00 85 ARG A N 5
ATOM 8705 C CA . ARG A 1 85 ? 9.606 -4.928 5.172 1.00 0.00 85 ARG A CA 5
ATOM 8706 C C . ARG A 1 85 ? 9.597 -5.216 6.678 1.00 0.00 85 ARG A C 5
ATOM 8707 O O . ARG A 1 85 ? 9.212 -6.312 7.081 1.00 0.00 85 ARG A O 5
ATOM 8728 N N . GLU A 1 86 ? 9.914 -4.228 7.519 1.00 0.00 86 GLU A N 5
ATOM 8729 C CA . GLU A 1 86 ? 9.725 -4.336 8.976 1.00 0.00 86 GLU A CA 5
ATOM 8730 C C . GLU A 1 86 ? 8.242 -4.472 9.363 1.00 0.00 86 GLU A C 5
ATOM 8731 O O . GLU A 1 86 ? 7.922 -5.209 10.297 1.00 0.00 86 GLU A O 5
ATOM 8743 N N . LEU A 1 87 ? 7.322 -3.835 8.624 1.00 0.00 87 LEU A N 5
ATOM 8744 C CA . LEU A 1 87 ? 5.886 -4.071 8.795 1.00 0.00 87 LEU A CA 5
ATOM 8745 C C . LEU A 1 87 ? 5.474 -5.460 8.282 1.00 0.00 87 LEU A C 5
ATOM 8746 O O . LEU A 1 87 ? 4.740 -6.168 8.968 1.00 0.00 87 LEU A O 5
ATOM 8762 N N . LYS A 1 88 ? 5.968 -5.897 7.117 1.00 0.00 88 LYS A N 5
ATOM 8763 C CA . LYS A 1 88 ? 5.661 -7.231 6.569 1.00 0.00 88 LYS A CA 5
ATOM 8764 C C . LYS A 1 88 ? 6.024 -8.362 7.547 1.00 0.00 88 LYS A C 5
ATOM 8765 O O . LYS A 1 88 ? 5.271 -9.327 7.676 1.00 0.00 88 LYS A O 5
ATOM 8784 N N . GLU A 1 89 ? 7.115 -8.199 8.295 1.00 0.00 89 GLU A N 5
ATOM 8785 C CA . GLU A 1 89 ? 7.596 -9.159 9.301 1.00 0.00 89 GLU A CA 5
ATOM 8786 C C . GLU A 1 89 ? 6.590 -9.386 10.447 1.00 0.00 89 GLU A C 5
ATOM 8787 O O . GLU A 1 89 ? 6.324 -10.534 10.814 1.00 0.00 89 GLU A O 5
ATOM 8799 N N . ARG A 1 90 ? 5.991 -8.311 10.984 1.00 0.00 90 ARG A N 5
ATOM 8800 C CA . ARG A 1 90 ? 4.929 -8.389 12.009 1.00 0.00 90 ARG A CA 5
ATOM 8801 C C . ARG A 1 90 ? 3.564 -8.784 11.427 1.00 0.00 90 ARG A C 5
ATOM 8802 O O . ARG A 1 90 ? 2.745 -9.381 12.125 1.00 0.00 90 ARG A O 5
ATOM 8823 N N . MET A 1 91 ? 3.314 -8.443 10.159 1.00 0.00 91 MET A N 5
ATOM 8824 C CA . MET A 1 91 ? 2.004 -8.588 9.510 1.00 0.00 91 MET A CA 5
ATOM 8825 C C . MET A 1 91 ? 1.715 -10.013 9.018 1.00 0.00 91 MET A C 5
ATOM 8826 O O . MET A 1 91 ? 0.568 -10.457 9.100 1.00 0.00 91 MET A O 5
ATOM 8840 N N . GLY A 1 92 ? 2.724 -10.735 8.518 1.00 0.00 92 GLY A N 5
ATOM 8841 C CA . GLY A 1 92 ? 2.578 -12.117 8.035 1.00 0.00 92 GLY A CA 5
ATOM 8842 C C . GLY A 1 92 ? 1.741 -12.272 6.751 1.00 0.00 92 GLY A C 5
ATOM 8843 O O . GLY A 1 92 ? 1.218 -13.357 6.486 1.00 0.00 92 GLY A O 5
ATOM 8847 N N . LYS A 1 93 ? 1.589 -11.194 5.969 1.00 0.00 93 LYS A N 5
ATOM 8848 C CA . LYS A 1 93 ? 0.819 -11.126 4.712 1.00 0.00 93 LYS A CA 5
ATOM 8849 C C . LYS A 1 93 ? 1.723 -10.933 3.485 1.00 0.00 93 LYS A C 5
ATOM 8850 O O . LYS A 1 93 ? 2.811 -10.367 3.619 1.00 0.00 93 LYS A O 5
ATOM 8869 N N . PRO A 1 94 ? 1.287 -11.353 2.282 1.00 0.00 94 PRO A N 5
ATOM 8870 C CA . PRO A 1 94 ? 1.967 -11.005 1.039 1.00 0.00 94 PRO A CA 5
ATOM 8871 C C . PRO A 1 94 ? 1.781 -9.507 0.740 1.00 0.00 94 PRO A C 5
ATOM 8872 O O . PRO A 1 94 ? 0.658 -9.006 0.644 1.00 0.00 94 PRO A O 5
ATOM 8883 N N . VAL A 1 95 ? 2.902 -8.811 0.537 1.00 0.00 95 VAL A N 5
ATOM 8884 C CA . VAL A 1 95 ? 2.977 -7.379 0.208 1.00 0.00 95 VAL A CA 5
ATOM 8885 C C . VAL A 1 95 ? 3.927 -7.188 -0.969 1.00 0.00 95 VAL A C 5
ATOM 8886 O O . VAL A 1 95 ? 5.023 -7.755 -0.968 1.00 0.00 95 VAL A O 5
ATOM 8899 N N . GLU A 1 96 ? 3.536 -6.369 -1.943 1.00 0.00 96 GLU A N 5
ATOM 8900 C CA . GLU A 1 96 ? 4.427 -5.910 -3.014 1.00 0.00 96 GLU A CA 5
ATOM 8901 C C . GLU A 1 96 ? 4.862 -4.460 -2.761 1.00 0.00 96 GLU A C 5
ATOM 8902 O O . GLU A 1 96 ? 4.038 -3.583 -2.477 1.00 0.00 96 GLU A O 5
ATOM 8914 N N . ILE A 1 97 ? 6.174 -4.224 -2.854 1.00 0.00 97 ILE A N 5
ATOM 8915 C CA . ILE A 1 97 ? 6.805 -2.913 -2.685 1.00 0.00 97 ILE A CA 5
ATOM 8916 C C . ILE A 1 97 ? 6.996 -2.273 -4.064 1.00 0.00 97 ILE A C 5
ATOM 8917 O O . ILE A 1 97 ? 7.647 -2.864 -4.931 1.00 0.00 97 ILE A O 5
ATOM 8933 N N . LEU A 1 98 ? 6.474 -1.060 -4.267 1.00 0.00 98 LEU A N 5
ATOM 8934 C CA . LEU A 1 98 ? 6.727 -0.260 -5.471 1.00 0.00 98 LEU A CA 5
ATOM 8935 C C . LEU A 1 98 ? 7.779 0.822 -5.217 1.00 0.00 98 LEU A C 5
ATOM 8936 O O . LEU A 1 98 ? 7.821 1.400 -4.133 1.00 0.00 98 LEU A O 5
ATOM 8952 N N . ARG A 1 99 ? 8.607 1.099 -6.234 1.00 0.00 99 ARG A N 5
ATOM 8953 C CA . ARG A 1 99 ? 9.757 2.020 -6.188 1.00 0.00 99 ARG A CA 5
ATOM 8954 C C . ARG A 1 99 ? 9.673 3.136 -7.231 1.00 0.00 99 ARG A C 5
ATOM 8955 O O . ARG A 1 99 ? 9.195 2.915 -8.344 1.00 0.00 99 ARG A O 5
ATOM 8976 N N . GLY A 1 100 ? 10.184 4.316 -6.884 1.00 0.00 100 GLY A N 5
ATOM 8977 C CA . GLY A 1 100 ? 10.352 5.453 -7.797 1.00 0.00 100 GLY A CA 5
ATOM 8978 C C . GLY A 1 100 ? 10.701 6.755 -7.064 1.00 0.00 100 GLY A C 5
ATOM 8979 O O . GLY A 1 100 ? 10.117 7.061 -6.026 1.00 0.00 100 GLY A O 5
ATOM 8983 N N . SER A 1 101 ? 11.659 7.518 -7.596 1.00 0.00 101 SER A N 5
ATOM 8984 C CA . SER A 1 101 ? 12.067 8.836 -7.082 1.00 0.00 101 SER A CA 5
ATOM 8985 C C . SER A 1 101 ? 12.531 9.761 -8.216 1.00 0.00 101 SER A C 5
ATOM 8986 O O . SER A 1 101 ? 13.020 9.291 -9.247 1.00 0.00 101 SER A O 5
ATOM 8994 N N . LEU A 1 102 ? 12.397 11.078 -8.027 1.00 0.00 102 LEU A N 5
ATOM 8995 C CA . LEU A 1 102 ? 12.838 12.099 -8.983 1.00 0.00 102 LEU A CA 5
ATOM 8996 C C . LEU A 1 102 ? 14.360 12.305 -8.884 1.00 0.00 102 LEU A C 5
ATOM 8997 O O . LEU A 1 102 ? 14.857 12.955 -7.961 1.00 0.00 102 LEU A O 5
ATOM 9013 N N . GLU A 1 103 ? 15.114 11.766 -9.843 1.00 0.00 103 GLU A N 5
ATOM 9014 C CA . GLU A 1 103 ? 16.572 11.938 -9.915 1.00 0.00 103 GLU A CA 5
ATOM 9015 C C . GLU A 1 103 ? 16.933 13.380 -10.325 1.00 0.00 103 GLU A C 5
ATOM 9016 O O . GLU A 1 103 ? 16.517 13.860 -11.384 1.00 0.00 103 GLU A O 5
ATOM 9028 N N . HIS A 1 104 ? 17.702 14.075 -9.481 1.00 0.00 104 HIS A N 5
ATOM 9029 C CA . HIS A 1 104 ? 18.100 15.474 -9.679 1.00 0.00 104 HIS A CA 5
ATOM 9030 C C . HIS A 1 104 ? 19.507 15.590 -10.293 1.00 0.00 104 HIS A C 5
ATOM 9031 O O . HIS A 1 104 ? 20.448 14.910 -9.871 1.00 0.00 104 HIS A O 5
ATOM 9045 N N . HIS A 1 105 ? 19.652 16.472 -11.285 1.00 0.00 105 HIS A N 5
ATOM 9046 C CA . HIS A 1 105 ? 20.909 16.746 -11.991 1.00 0.00 105 HIS A CA 5
ATOM 9047 C C . HIS A 1 105 ? 21.821 17.729 -11.230 1.00 0.00 105 HIS A C 5
ATOM 9048 O O . HIS A 1 105 ? 21.347 18.585 -10.476 1.00 0.00 105 HIS A O 5
ATOM 9062 N N . HIS A 1 106 ? 23.134 17.622 -11.457 1.00 0.00 106 HIS A N 5
ATOM 9063 C CA . HIS A 1 106 ? 24.172 18.519 -10.925 1.00 0.00 106 HIS A CA 5
ATOM 9064 C C . HIS A 1 106 ? 25.116 19.016 -12.040 1.00 0.00 106 HIS A C 5
ATOM 9065 O O . HIS A 1 106 ? 25.197 18.412 -13.115 1.00 0.00 106 HIS A O 5
ATOM 9079 N N . HIS A 1 107 ? 25.830 20.118 -11.789 1.00 0.00 107 HIS A N 5
ATOM 9080 C CA . HIS A 1 107 ? 26.751 20.751 -12.744 1.00 0.00 107 HIS A CA 5
ATOM 9081 C C . HIS A 1 107 ? 27.956 21.421 -12.053 1.00 0.00 107 HIS A C 5
ATOM 9082 O O . HIS A 1 107 ? 27.930 21.702 -10.852 1.00 0.00 107 HIS A O 5
ATOM 9096 N N . HIS A 1 108 ? 29.003 21.707 -12.831 1.00 0.00 108 HIS A N 5
ATOM 9097 C CA . HIS A 1 108 ? 30.161 22.507 -12.405 1.00 0.00 108 HIS A CA 5
ATOM 9098 C C . HIS A 1 108 ? 29.897 24.021 -12.544 1.00 0.00 108 HIS A C 5
ATOM 9099 O O . HIS A 1 108 ? 28.967 24.443 -13.243 1.00 0.00 108 HIS A O 5
ATOM 9113 N N . HIS A 1 109 ? 30.717 24.841 -11.877 1.00 0.00 109 HIS A N 5
ATOM 9114 C CA . HIS A 1 109 ? 30.660 26.313 -11.891 1.00 0.00 109 HIS A CA 5
ATOM 9115 C C . HIS A 1 109 ? 32.058 26.963 -11.795 1.00 0.00 109 HIS A C 5
ATOM 9116 O O . HIS A 1 109 ? 32.211 28.109 -12.275 1.00 0.00 109 HIS A O 5
ATOM 9131 N N . GLY A 1 1 ? 0.276 2.564 18.876 1.00 0.00 1 GLY A N 6
ATOM 9132 C CA . GLY A 1 1 ? 1.047 2.595 17.614 1.00 0.00 1 GLY A CA 6
ATOM 9133 C C . GLY A 1 1 ? 0.120 2.683 16.415 1.00 0.00 1 GLY A C 6
ATOM 9134 O O . GLY A 1 1 ? -0.759 1.840 16.254 1.00 0.00 1 GLY A O 6
ATOM 9140 N N . GLU A 1 2 ? 0.298 3.693 15.560 1.00 0.00 2 GLU A N 6
ATOM 9141 C CA . GLU A 1 2 ? -0.610 3.983 14.430 1.00 0.00 2 GLU A CA 6
ATOM 9142 C C . GLU A 1 2 ? -0.601 2.902 13.331 1.00 0.00 2 GLU A C 6
ATOM 9143 O O . GLU A 1 2 ? -1.586 2.746 12.611 1.00 0.00 2 GLU A O 6
ATOM 9155 N N . ASP A 1 3 ? 0.480 2.125 13.211 1.00 0.00 3 ASP A N 6
ATOM 9156 C CA . ASP A 1 3 ? 0.545 0.952 12.329 1.00 0.00 3 ASP A CA 6
ATOM 9157 C C . ASP A 1 3 ? -0.282 -0.244 12.834 1.00 0.00 3 ASP A C 6
ATOM 9158 O O . ASP A 1 3 ? -0.758 -1.033 12.027 1.00 0.00 3 ASP A O 6
ATOM 9167 N N . ASP A 1 4 ? -0.482 -0.403 14.145 1.00 0.00 4 ASP A N 6
ATOM 9168 C CA . ASP A 1 4 ? -1.163 -1.575 14.716 1.00 0.00 4 ASP A CA 6
ATOM 9169 C C . ASP A 1 4 ? -2.667 -1.601 14.393 1.00 0.00 4 ASP A C 6
ATOM 9170 O O . ASP A 1 4 ? -3.223 -2.643 14.034 1.00 0.00 4 ASP A O 6
ATOM 9179 N N . GLU A 1 5 ? -3.322 -0.441 14.479 1.00 0.00 5 GLU A N 6
ATOM 9180 C CA . GLU A 1 5 ? -4.756 -0.299 14.207 1.00 0.00 5 GLU A CA 6
ATOM 9181 C C . GLU A 1 5 ? -5.078 -0.466 12.719 1.00 0.00 5 GLU A C 6
ATOM 9182 O O . GLU A 1 5 ? -5.969 -1.234 12.354 1.00 0.00 5 GLU A O 6
ATOM 9194 N N . ILE A 1 6 ? -4.312 0.189 11.844 1.00 0.00 6 ILE A N 6
ATOM 9195 C CA . ILE A 1 6 ? -4.521 0.118 10.387 1.00 0.00 6 ILE A CA 6
ATOM 9196 C C . ILE A 1 6 ? -4.186 -1.272 9.850 1.00 0.00 6 ILE A C 6
ATOM 9197 O O . ILE A 1 6 ? -4.841 -1.744 8.921 1.00 0.00 6 ILE A O 6
ATOM 9213 N N . LEU A 1 7 ? -3.211 -1.954 10.461 1.00 0.00 7 LEU A N 6
ATOM 9214 C CA . LEU A 1 7 ? -2.837 -3.312 10.080 1.00 0.00 7 LEU A CA 6
ATOM 9215 C C . LEU A 1 7 ? -4.028 -4.258 10.304 1.00 0.00 7 LEU A C 6
ATOM 9216 O O . LEU A 1 7 ? -4.353 -5.073 9.441 1.00 0.00 7 LEU A O 6
ATOM 9232 N N . GLN A 1 8 ? -4.721 -4.104 11.439 1.00 0.00 8 GLN A N 6
ATOM 9233 C CA . GLN A 1 8 ? -5.922 -4.870 11.772 1.00 0.00 8 GLN A CA 6
ATOM 9234 C C . GLN A 1 8 ? -7.107 -4.517 10.856 1.00 0.00 8 GLN A C 6
ATOM 9235 O O . GLN A 1 8 ? -7.816 -5.412 10.390 1.00 0.00 8 GLN A O 6
ATOM 9249 N N . ARG A 1 9 ? -7.291 -3.230 10.527 1.00 0.00 9 ARG A N 6
ATOM 9250 C CA . ARG A 1 9 ? -8.312 -2.771 9.563 1.00 0.00 9 ARG A CA 6
ATOM 9251 C C . ARG A 1 9 ? -8.090 -3.349 8.167 1.00 0.00 9 ARG A C 6
ATOM 9252 O O . ARG A 1 9 ? -9.060 -3.703 7.504 1.00 0.00 9 ARG A O 6
ATOM 9273 N N . ALA A 1 10 ? -6.837 -3.523 7.744 1.00 0.00 10 ALA A N 6
ATOM 9274 C CA . ALA A 1 10 ? -6.521 -4.194 6.483 1.00 0.00 10 ALA A CA 6
ATOM 9275 C C . ALA A 1 10 ? -7.065 -5.634 6.445 1.00 0.00 10 ALA A C 6
ATOM 9276 O O . ALA A 1 10 ? -7.761 -6.009 5.501 1.00 0.00 10 ALA A O 6
ATOM 9283 N N . LYS A 1 11 ? -6.827 -6.421 7.505 1.00 0.00 11 LYS A N 6
ATOM 9284 C CA . LYS A 1 11 ? -7.373 -7.785 7.630 1.00 0.00 11 LYS A CA 6
ATOM 9285 C C . LYS A 1 11 ? -8.906 -7.783 7.636 1.00 0.00 11 LYS A C 6
ATOM 9286 O O . LYS A 1 11 ? -9.524 -8.618 6.980 1.00 0.00 11 LYS A O 6
ATOM 9305 N N . ASP A 1 12 ? -9.517 -6.818 8.322 1.00 0.00 12 ASP A N 6
ATOM 9306 C CA . ASP A 1 12 ? -10.977 -6.660 8.403 1.00 0.00 12 ASP A CA 6
ATOM 9307 C C . ASP A 1 12 ? -11.627 -6.321 7.042 1.00 0.00 12 ASP A C 6
ATOM 9308 O O . ASP A 1 12 ? -12.700 -6.840 6.731 1.00 0.00 12 ASP A O 6
ATOM 9317 N N . ILE A 1 13 ? -10.956 -5.528 6.193 1.00 0.00 13 ILE A N 6
ATOM 9318 C CA . ILE A 1 13 ? -11.383 -5.262 4.807 1.00 0.00 13 ILE A CA 6
ATOM 9319 C C . ILE A 1 13 ? -11.373 -6.557 3.982 1.00 0.00 13 ILE A C 6
ATOM 9320 O O . ILE A 1 13 ? -12.391 -6.901 3.384 1.00 0.00 13 ILE A O 6
ATOM 9336 N N . LEU A 1 14 ? -10.268 -7.317 3.980 1.00 0.00 14 LEU A N 6
ATOM 9337 C CA . LEU A 1 14 ? -10.168 -8.571 3.213 1.00 0.00 14 LEU A CA 6
ATOM 9338 C C . LEU A 1 14 ? -11.111 -9.672 3.734 1.00 0.00 14 LEU A C 6
ATOM 9339 O O . LEU A 1 14 ? -11.560 -10.506 2.948 1.00 0.00 14 LEU A O 6
ATOM 9355 N N . LYS A 1 15 ? -11.435 -9.681 5.036 1.00 0.00 15 LYS A N 6
ATOM 9356 C CA . LYS A 1 15 ? -12.366 -10.646 5.647 1.00 0.00 15 LYS A CA 6
ATOM 9357 C C . LYS A 1 15 ? -13.774 -10.547 5.046 1.00 0.00 15 LYS A C 6
ATOM 9358 O O . LYS A 1 15 ? -14.390 -11.575 4.763 1.00 0.00 15 LYS A O 6
ATOM 9377 N N . GLU A 1 16 ? -14.272 -9.329 4.829 1.00 0.00 16 GLU A N 6
ATOM 9378 C CA . GLU A 1 16 ? -15.572 -9.088 4.184 1.00 0.00 16 GLU A CA 6
ATOM 9379 C C . GLU A 1 16 ? -15.497 -8.962 2.654 1.00 0.00 16 GLU A C 6
ATOM 9380 O O . GLU A 1 16 ? -16.449 -9.344 1.970 1.00 0.00 16 GLU A O 6
ATOM 9392 N N . ASP A 1 17 ? -14.387 -8.465 2.098 1.00 0.00 17 ASP A N 6
ATOM 9393 C CA . ASP A 1 17 ? -14.219 -8.214 0.668 1.00 0.00 17 ASP A CA 6
ATOM 9394 C C . ASP A 1 17 ? -12.833 -8.706 0.191 1.00 0.00 17 ASP A C 6
ATOM 9395 O O . ASP A 1 17 ? -11.925 -7.901 -0.038 1.00 0.00 17 ASP A O 6
ATOM 9404 N N . PRO A 1 18 ? -12.653 -10.027 -0.013 1.00 0.00 18 PRO A N 6
ATOM 9405 C CA . PRO A 1 18 ? -11.377 -10.616 -0.434 1.00 0.00 18 PRO A CA 6
ATOM 9406 C C . PRO A 1 18 ? -10.993 -10.251 -1.880 1.00 0.00 18 PRO A C 6
ATOM 9407 O O . PRO A 1 18 ? -9.842 -10.425 -2.282 1.00 0.00 18 PRO A O 6
ATOM 9418 N N . ASN A 1 19 ? -11.951 -9.734 -2.660 1.00 0.00 19 ASN A N 6
ATOM 9419 C CA . ASN A 1 19 ? -11.763 -9.279 -4.039 1.00 0.00 19 ASN A CA 6
ATOM 9420 C C . ASN A 1 19 ? -11.290 -7.810 -4.136 1.00 0.00 19 ASN A C 6
ATOM 9421 O O . ASN A 1 19 ? -10.879 -7.366 -5.216 1.00 0.00 19 ASN A O 6
ATOM 9432 N N . ARG A 1 20 ? -11.337 -7.050 -3.029 1.00 0.00 20 ARG A N 6
ATOM 9433 C CA . ARG A 1 20 ? -10.877 -5.651 -2.943 1.00 0.00 20 ARG A CA 6
ATOM 9434 C C . ARG A 1 20 ? -9.389 -5.548 -2.594 1.00 0.00 20 ARG A C 6
ATOM 9435 O O . ARG A 1 20 ? -8.769 -6.506 -2.132 1.00 0.00 20 ARG A O 6
ATOM 9456 N N . LYS A 1 21 ? -8.816 -4.377 -2.881 1.00 0.00 21 LYS A N 6
ATOM 9457 C CA . LYS A 1 21 ? -7.381 -4.070 -2.814 1.00 0.00 21 LYS A CA 6
ATOM 9458 C C . LYS A 1 21 ? -7.123 -3.060 -1.686 1.00 0.00 21 LYS A C 6
ATOM 9459 O O . LYS A 1 21 ? -8.044 -2.416 -1.176 1.00 0.00 21 LYS A O 6
ATOM 9478 N N . ILE A 1 22 ? -5.861 -2.905 -1.295 1.00 0.00 22 ILE A N 6
ATOM 9479 C CA . ILE A 1 22 ? -5.426 -1.936 -0.280 1.00 0.00 22 ILE A CA 6
ATOM 9480 C C . ILE A 1 22 ? -4.165 -1.211 -0.758 1.00 0.00 22 ILE A C 6
ATOM 9481 O O . ILE A 1 22 ? -3.268 -1.830 -1.333 1.00 0.00 22 ILE A O 6
ATOM 9497 N N . LEU A 1 23 ? -4.078 0.090 -0.477 1.00 0.00 23 LEU A N 6
ATOM 9498 C CA . LEU A 1 23 ? -2.897 0.922 -0.716 1.00 0.00 23 LEU A CA 6
ATOM 9499 C C . LEU A 1 23 ? -2.420 1.555 0.600 1.00 0.00 23 LEU A C 6
ATOM 9500 O O . LEU A 1 23 ? -3.233 1.938 1.442 1.00 0.00 23 LEU A O 6
ATOM 9516 N N . ILE A 1 24 ? -1.105 1.656 0.777 1.00 0.00 24 ILE A N 6
ATOM 9517 C CA . ILE A 1 24 ? -0.451 2.089 2.015 1.00 0.00 24 ILE A CA 6
ATOM 9518 C C . ILE A 1 24 ? 0.581 3.178 1.718 1.00 0.00 24 ILE A C 6
ATOM 9519 O O . ILE A 1 24 ? 1.445 3.007 0.852 1.00 0.00 24 ILE A O 6
ATOM 9535 N N . ILE A 1 25 ? 0.524 4.281 2.470 1.00 0.00 25 ILE A N 6
ATOM 9536 C CA . ILE A 1 25 ? 1.403 5.439 2.283 1.00 0.00 25 ILE A CA 6
ATOM 9537 C C . ILE A 1 25 ? 2.512 5.428 3.332 1.00 0.00 25 ILE A C 6
ATOM 9538 O O . ILE A 1 25 ? 2.265 5.505 4.538 1.00 0.00 25 ILE A O 6
ATOM 9554 N N . LEU A 1 26 ? 3.746 5.362 2.840 1.00 0.00 26 LEU A N 6
ATOM 9555 C CA . LEU A 1 26 ? 4.985 5.456 3.608 1.00 0.00 26 LEU A CA 6
ATOM 9556 C C . LEU A 1 26 ? 5.397 6.939 3.723 1.00 0.00 26 LEU A C 6
ATOM 9557 O O . LEU A 1 26 ? 5.720 7.575 2.716 1.00 0.00 26 LEU A O 6
ATOM 9573 N N . ASN A 1 27 ? 5.337 7.506 4.932 1.00 0.00 27 ASN A N 6
ATOM 9574 C CA . ASN A 1 27 ? 5.764 8.881 5.243 1.00 0.00 27 ASN A CA 6
ATOM 9575 C C . ASN A 1 27 ? 7.201 8.927 5.819 1.00 0.00 27 ASN A C 6
ATOM 9576 O O . ASN A 1 27 ? 7.565 8.044 6.596 1.00 0.00 27 ASN A O 6
ATOM 9587 N N . PRO A 1 28 ? 8.012 9.963 5.543 1.00 0.00 28 PRO A N 6
ATOM 9588 C CA . PRO A 1 28 ? 9.426 10.012 5.939 1.00 0.00 28 PRO A CA 6
ATOM 9589 C C . PRO A 1 28 ? 9.653 10.041 7.464 1.00 0.00 28 PRO A C 6
ATOM 9590 O O . PRO A 1 28 ? 10.737 9.698 7.935 1.00 0.00 28 PRO A O 6
ATOM 9601 N N . ASP A 1 29 ? 8.632 10.411 8.247 1.00 0.00 29 ASP A N 6
ATOM 9602 C CA . ASP A 1 29 ? 8.643 10.387 9.718 1.00 0.00 29 ASP A CA 6
ATOM 9603 C C . ASP A 1 29 ? 8.420 8.978 10.329 1.00 0.00 29 ASP A C 6
ATOM 9604 O O . ASP A 1 29 ? 8.422 8.827 11.552 1.00 0.00 29 ASP A O 6
ATOM 9613 N N . GLY A 1 30 ? 8.211 7.936 9.510 1.00 0.00 30 GLY A N 6
ATOM 9614 C CA . GLY A 1 30 ? 7.963 6.555 9.962 1.00 0.00 30 GLY A CA 6
ATOM 9615 C C . GLY A 1 30 ? 6.483 6.205 10.183 1.00 0.00 30 GLY A C 6
ATOM 9616 O O . GLY A 1 30 ? 6.139 5.024 10.270 1.00 0.00 30 GLY A O 6
ATOM 9620 N N . LYS A 1 31 ? 5.587 7.200 10.180 1.00 0.00 31 LYS A N 6
ATOM 9621 C CA . LYS A 1 31 ? 4.124 7.025 10.273 1.00 0.00 31 LYS A CA 6
ATOM 9622 C C . LYS A 1 31 ? 3.532 6.382 9.012 1.00 0.00 31 LYS A C 6
ATOM 9623 O O . LYS A 1 31 ? 4.116 6.489 7.931 1.00 0.00 31 LYS A O 6
ATOM 9642 N N . ILE A 1 32 ? 2.387 5.713 9.134 1.00 0.00 32 ILE A N 6
ATOM 9643 C CA . ILE A 1 32 ? 1.739 4.978 8.035 1.00 0.00 32 ILE A CA 6
ATOM 9644 C C . ILE A 1 32 ? 0.254 5.354 7.892 1.00 0.00 32 ILE A C 6
ATOM 9645 O O . ILE A 1 32 ? -0.414 5.640 8.888 1.00 0.00 32 ILE A O 6
ATOM 9661 N N . GLU A 1 33 ? -0.273 5.353 6.663 1.00 0.00 33 GLU A N 6
ATOM 9662 C CA . GLU A 1 33 ? -1.682 5.643 6.359 1.00 0.00 33 GLU A CA 6
ATOM 9663 C C . GLU A 1 33 ? -2.240 4.581 5.402 1.00 0.00 33 GLU A C 6
ATOM 9664 O O . GLU A 1 33 ? -1.543 4.174 4.470 1.00 0.00 33 GLU A O 6
ATOM 9676 N N . LEU A 1 34 ? -3.492 4.152 5.599 1.00 0.00 34 LEU A N 6
ATOM 9677 C CA . LEU A 1 34 ? -4.154 3.133 4.774 1.00 0.00 34 LEU A CA 6
ATOM 9678 C C . LEU A 1 34 ? -5.299 3.725 3.944 1.00 0.00 34 LEU A C 6
ATOM 9679 O O . LEU A 1 34 ? -6.100 4.519 4.444 1.00 0.00 34 LEU A O 6
ATOM 9695 N N . TYR A 1 35 ? -5.393 3.279 2.692 1.00 0.00 35 TYR A N 6
ATOM 9696 C CA . TYR A 1 35 ? -6.452 3.610 1.743 1.00 0.00 35 TYR A CA 6
ATOM 9697 C C . TYR A 1 35 ? -7.154 2.356 1.215 1.00 0.00 35 TYR A C 6
ATOM 9698 O O . TYR A 1 35 ? -6.516 1.346 0.901 1.00 0.00 35 TYR A O 6
ATOM 9716 N N . GLU A 1 36 ? -8.477 2.451 1.075 1.00 0.00 36 GLU A N 6
ATOM 9717 C CA . GLU A 1 36 ? -9.299 1.414 0.434 1.00 0.00 36 GLU A CA 6
ATOM 9718 C C . GLU A 1 36 ? -9.480 1.700 -1.065 1.00 0.00 36 GLU A C 6
ATOM 9719 O O . GLU A 1 36 ? -9.709 2.842 -1.473 1.00 0.00 36 GLU A O 6
ATOM 9731 N N . VAL A 1 37 ? -9.351 0.660 -1.889 1.00 0.00 37 VAL A N 6
ATOM 9732 C CA . VAL A 1 37 ? -9.266 0.749 -3.354 1.00 0.00 37 VAL A CA 6
ATOM 9733 C C . VAL A 1 37 ? -9.769 -0.550 -3.991 1.00 0.00 37 VAL A C 6
ATOM 9734 O O . VAL A 1 37 ? -9.671 -1.627 -3.404 1.00 0.00 37 VAL A O 6
ATOM 9747 N N . THR A 1 38 ? -10.312 -0.469 -5.201 1.00 0.00 38 THR A N 6
ATOM 9748 C CA . THR A 1 38 ? -10.778 -1.635 -5.971 1.00 0.00 38 THR A CA 6
ATOM 9749 C C . THR A 1 38 ? -10.149 -1.685 -7.371 1.00 0.00 38 THR A C 6
ATOM 9750 O O . THR A 1 38 ? -9.936 -2.779 -7.902 1.00 0.00 38 THR A O 6
ATOM 9761 N N . SER A 1 39 ? -9.793 -0.525 -7.938 1.00 0.00 39 SER A N 6
ATOM 9762 C CA . SER A 1 39 ? -9.385 -0.365 -9.348 1.00 0.00 39 SER A CA 6
ATOM 9763 C C . SER A 1 39 ? -8.411 0.805 -9.524 1.00 0.00 39 SER A C 6
ATOM 9764 O O . SER A 1 39 ? -8.292 1.647 -8.634 1.00 0.00 39 SER A O 6
ATOM 9772 N N . GLU A 1 40 ? -7.753 0.934 -10.684 1.00 0.00 40 GLU A N 6
ATOM 9773 C CA . GLU A 1 40 ? -6.842 2.067 -10.946 1.00 0.00 40 GLU A CA 6
ATOM 9774 C C . GLU A 1 40 ? -7.514 3.442 -10.802 1.00 0.00 40 GLU A C 6
ATOM 9775 O O . GLU A 1 40 ? -6.872 4.399 -10.374 1.00 0.00 40 GLU A O 6
ATOM 9787 N N . GLU A 1 41 ? -8.809 3.550 -11.109 1.00 0.00 41 GLU A N 6
ATOM 9788 C CA . GLU A 1 41 ? -9.594 4.781 -10.949 1.00 0.00 41 GLU A CA 6
ATOM 9789 C C . GLU A 1 41 ? -9.650 5.264 -9.492 1.00 0.00 41 GLU A C 6
ATOM 9790 O O . GLU A 1 41 ? -9.793 6.462 -9.252 1.00 0.00 41 GLU A O 6
ATOM 9802 N N . ASP A 1 42 ? -9.515 4.359 -8.522 1.00 0.00 42 ASP A N 6
ATOM 9803 C CA . ASP A 1 42 ? -9.386 4.688 -7.103 1.00 0.00 42 ASP A CA 6
ATOM 9804 C C . ASP A 1 42 ? -7.971 5.230 -6.790 1.00 0.00 42 ASP A C 6
ATOM 9805 O O . ASP A 1 42 ? -7.816 6.199 -6.043 1.00 0.00 42 ASP A O 6
ATOM 9814 N N . ILE A 1 43 ? -6.939 4.661 -7.428 1.00 0.00 43 ILE A N 6
ATOM 9815 C CA . ILE A 1 43 ? -5.519 5.042 -7.284 1.00 0.00 43 ILE A CA 6
ATOM 9816 C C . ILE A 1 43 ? -5.212 6.448 -7.838 1.00 0.00 43 ILE A C 6
ATOM 9817 O O . ILE A 1 43 ? -4.499 7.208 -7.178 1.00 0.00 43 ILE A O 6
ATOM 9833 N N . LYS A 1 44 ? -5.764 6.851 -8.997 1.00 0.00 44 LYS A N 6
ATOM 9834 C CA . LYS A 1 44 ? -5.525 8.197 -9.579 1.00 0.00 44 LYS A CA 6
ATOM 9835 C C . LYS A 1 44 ? -5.849 9.364 -8.636 1.00 0.00 44 LYS A C 6
ATOM 9836 O O . LYS A 1 44 ? -5.185 10.399 -8.711 1.00 0.00 44 LYS A O 6
ATOM 9855 N N . ARG A 1 45 ? -6.845 9.224 -7.755 1.00 0.00 45 ARG A N 6
ATOM 9856 C CA . ARG A 1 45 ? -7.180 10.222 -6.715 1.00 0.00 45 ARG A CA 6
ATOM 9857 C C . ARG A 1 45 ? -6.172 10.216 -5.567 1.00 0.00 45 ARG A C 6
ATOM 9858 O O . ARG A 1 45 ? -5.674 11.271 -5.169 1.00 0.00 45 ARG A O 6
ATOM 9879 N N . ILE A 1 46 ? -5.829 9.021 -5.084 1.00 0.00 46 ILE A N 6
ATOM 9880 C CA . ILE A 1 46 ? -4.802 8.807 -4.045 1.00 0.00 46 ILE A CA 6
ATOM 9881 C C . ILE A 1 46 ? -3.451 9.411 -4.454 1.00 0.00 46 ILE A C 6
ATOM 9882 O O . ILE A 1 46 ? -2.756 9.948 -3.596 1.00 0.00 46 ILE A O 6
ATOM 9898 N N . ALA A 1 47 ? -3.108 9.442 -5.748 1.00 0.00 47 ALA A N 6
ATOM 9899 C CA . ALA A 1 47 ? -1.888 10.084 -6.248 1.00 0.00 47 ALA A CA 6
ATOM 9900 C C . ALA A 1 47 ? -1.721 11.538 -5.764 1.00 0.00 47 ALA A C 6
ATOM 9901 O O . ALA A 1 47 ? -0.662 11.896 -5.246 1.00 0.00 47 ALA A O 6
ATOM 9908 N N . LYS A 1 48 ? -2.778 12.357 -5.864 1.00 0.00 48 LYS A N 6
ATOM 9909 C CA . LYS A 1 48 ? -2.780 13.754 -5.391 1.00 0.00 48 LYS A CA 6
ATOM 9910 C C . LYS A 1 48 ? -2.907 13.874 -3.867 1.00 0.00 48 LYS A C 6
ATOM 9911 O O . LYS A 1 48 ? -2.271 14.747 -3.275 1.00 0.00 48 LYS A O 6
ATOM 9930 N N . LYS A 1 49 ? -3.682 12.991 -3.221 1.00 0.00 49 LYS A N 6
ATOM 9931 C CA . LYS A 1 49 ? -3.860 12.962 -1.751 1.00 0.00 49 LYS A CA 6
ATOM 9932 C C . LYS A 1 49 ? -2.581 12.609 -0.998 1.00 0.00 49 LYS A C 6
ATOM 9933 O O . LYS A 1 49 ? -2.246 13.255 -0.003 1.00 0.00 49 LYS A O 6
ATOM 9952 N N . ALA A 1 50 ? -1.882 11.582 -1.469 1.00 0.00 50 ALA A N 6
ATOM 9953 C CA . ALA A 1 50 ? -0.724 11.002 -0.806 1.00 0.00 50 ALA A CA 6
ATOM 9954 C C . ALA A 1 50 ? 0.612 11.597 -1.307 1.00 0.00 50 ALA A C 6
ATOM 9955 O O . ALA A 1 50 ? 1.650 11.428 -0.662 1.00 0.00 50 ALA A O 6
ATOM 9962 N N . GLY A 1 51 ? 0.593 12.286 -2.456 1.00 0.00 51 GLY A N 6
ATOM 9963 C CA . GLY A 1 51 ? 1.760 12.937 -3.063 1.00 0.00 51 GLY A CA 6
ATOM 9964 C C . GLY A 1 51 ? 2.661 11.994 -3.874 1.00 0.00 51 GLY A C 6
ATOM 9965 O O . GLY A 1 51 ? 3.887 12.116 -3.832 1.00 0.00 51 GLY A O 6
ATOM 9969 N N . ILE A 1 52 ? 2.064 11.024 -4.572 1.00 0.00 52 ILE A N 6
ATOM 9970 C CA . ILE A 1 52 ? 2.767 9.988 -5.349 1.00 0.00 52 ILE A CA 6
ATOM 9971 C C . ILE A 1 52 ? 3.168 10.563 -6.721 1.00 0.00 52 ILE A C 6
ATOM 9972 O O . ILE A 1 52 ? 2.334 11.156 -7.412 1.00 0.00 52 ILE A O 6
ATOM 9988 N N . SER A 1 53 ? 4.430 10.390 -7.132 1.00 0.00 53 SER A N 6
ATOM 9989 C CA . SER A 1 53 ? 4.913 10.796 -8.465 1.00 0.00 53 SER A CA 6
ATOM 9990 C C . SER A 1 53 ? 4.309 9.930 -9.568 1.00 0.00 53 SER A C 6
ATOM 9991 O O . SER A 1 53 ? 3.975 8.771 -9.337 1.00 0.00 53 SER A O 6
ATOM 9999 N N . GLU A 1 54 ? 4.221 10.441 -10.797 1.00 0.00 54 GLU A N 6
ATOM 10000 C CA . GLU A 1 54 ? 3.755 9.662 -11.955 1.00 0.00 54 GLU A CA 6
ATOM 10001 C C . GLU A 1 54 ? 4.629 8.416 -12.208 1.00 0.00 54 GLU A C 6
ATOM 10002 O O . GLU A 1 54 ? 4.133 7.374 -12.644 1.00 0.00 54 GLU A O 6
ATOM 10014 N N . GLU A 1 55 ? 5.923 8.502 -11.880 1.00 0.00 55 GLU A N 6
ATOM 10015 C CA . GLU A 1 55 ? 6.909 7.426 -12.044 1.00 0.00 55 GLU A CA 6
ATOM 10016 C C . GLU A 1 55 ? 6.664 6.257 -11.077 1.00 0.00 55 GLU A C 6
ATOM 10017 O O . GLU A 1 55 ? 6.781 5.091 -11.459 1.00 0.00 55 GLU A O 6
ATOM 10029 N N . LEU A 1 56 ? 6.295 6.570 -9.831 1.00 0.00 56 LEU A N 6
ATOM 10030 C CA . LEU A 1 56 ? 5.879 5.591 -8.824 1.00 0.00 56 LEU A CA 6
ATOM 10031 C C . LEU A 1 56 ? 4.443 5.101 -9.101 1.00 0.00 56 LEU A C 6
ATOM 10032 O O . LEU A 1 56 ? 4.185 3.900 -9.123 1.00 0.00 56 LEU A O 6
ATOM 10048 N N . LEU A 1 57 ? 3.509 6.014 -9.387 1.00 0.00 57 LEU A N 6
ATOM 10049 C CA . LEU A 1 57 ? 2.090 5.733 -9.640 1.00 0.00 57 LEU A CA 6
ATOM 10050 C C . LEU A 1 57 ? 1.877 4.700 -10.758 1.00 0.00 57 LEU A C 6
ATOM 10051 O O . LEU A 1 57 ? 1.029 3.818 -10.617 1.00 0.00 57 LEU A O 6
ATOM 10067 N N . ARG A 1 58 ? 2.704 4.742 -11.812 1.00 0.00 58 ARG A N 6
ATOM 10068 C CA . ARG A 1 58 ? 2.784 3.720 -12.874 1.00 0.00 58 ARG A CA 6
ATOM 10069 C C . ARG A 1 58 ? 2.925 2.309 -12.298 1.00 0.00 58 ARG A C 6
ATOM 10070 O O . ARG A 1 58 ? 2.223 1.393 -12.725 1.00 0.00 58 ARG A O 6
ATOM 10091 N N . ARG A 1 59 ? 3.797 2.129 -11.305 1.00 0.00 59 ARG A N 6
ATOM 10092 C CA . ARG A 1 59 ? 4.057 0.832 -10.669 1.00 0.00 59 ARG A CA 6
ATOM 10093 C C . ARG A 1 59 ? 2.872 0.386 -9.807 1.00 0.00 59 ARG A C 6
ATOM 10094 O O . ARG A 1 59 ? 2.505 -0.782 -9.873 1.00 0.00 59 ARG A O 6
ATOM 10115 N N . ILE A 1 60 ? 2.205 1.307 -9.094 1.00 0.00 60 ILE A N 6
ATOM 10116 C CA . ILE A 1 60 ? 0.961 0.993 -8.361 1.00 0.00 60 ILE A CA 6
ATOM 10117 C C . ILE A 1 60 ? -0.129 0.503 -9.334 1.00 0.00 60 ILE A C 6
ATOM 10118 O O . ILE A 1 60 ? -0.724 -0.555 -9.122 1.00 0.00 60 ILE A O 6
ATOM 10134 N N . LEU A 1 61 ? -0.344 1.227 -10.439 1.00 0.00 61 LEU A N 6
ATOM 10135 C CA . LEU A 1 61 ? -1.298 0.857 -11.493 1.00 0.00 61 LEU A CA 6
ATOM 10136 C C . LEU A 1 61 ? -0.988 -0.534 -12.095 1.00 0.00 61 LEU A C 6
ATOM 10137 O O . LEU A 1 61 ? -1.893 -1.351 -12.271 1.00 0.00 61 LEU A O 6
ATOM 10153 N N . GLN A 1 62 ? 0.288 -0.823 -12.373 1.00 0.00 62 GLN A N 6
ATOM 10154 C CA . GLN A 1 62 ? 0.753 -2.115 -12.896 1.00 0.00 62 GLN A CA 6
ATOM 10155 C C . GLN A 1 62 ? 0.504 -3.270 -11.908 1.00 0.00 62 GLN A C 6
ATOM 10156 O O . GLN A 1 62 ? 0.037 -4.339 -12.308 1.00 0.00 62 GLN A O 6
ATOM 10170 N N . SER A 1 63 ? 0.750 -3.058 -10.613 1.00 0.00 63 SER A N 6
ATOM 10171 C CA . SER A 1 63 ? 0.551 -4.074 -9.571 1.00 0.00 63 SER A CA 6
ATOM 10172 C C . SER A 1 63 ? -0.911 -4.514 -9.425 1.00 0.00 63 SER A C 6
ATOM 10173 O O . SER A 1 63 ? -1.180 -5.675 -9.115 1.00 0.00 63 SER A O 6
ATOM 10181 N N . PHE A 1 64 ? -1.868 -3.628 -9.718 1.00 0.00 64 PHE A N 6
ATOM 10182 C CA . PHE A 1 64 ? -3.300 -3.955 -9.711 1.00 0.00 64 PHE A CA 6
ATOM 10183 C C . PHE A 1 64 ? -3.695 -4.884 -10.870 1.00 0.00 64 PHE A C 6
ATOM 10184 O O . PHE A 1 64 ? -4.512 -5.788 -10.682 1.00 0.00 64 PHE A O 6
ATOM 10201 N N . ARG A 1 65 ? -3.090 -4.697 -12.053 1.00 0.00 65 ARG A N 6
ATOM 10202 C CA . ARG A 1 65 ? -3.243 -5.596 -13.212 1.00 0.00 65 ARG A CA 6
ATOM 10203 C C . ARG A 1 65 ? -2.677 -6.985 -12.916 1.00 0.00 65 ARG A C 6
ATOM 10204 O O . ARG A 1 65 ? -3.282 -7.988 -13.291 1.00 0.00 65 ARG A O 6
ATOM 10225 N N . ASP A 1 66 ? -1.542 -7.048 -12.222 1.00 0.00 66 ASP A N 6
ATOM 10226 C CA . ASP A 1 66 ? -0.875 -8.296 -11.854 1.00 0.00 66 ASP A CA 6
ATOM 10227 C C . ASP A 1 66 ? -1.599 -9.048 -10.714 1.00 0.00 66 ASP A C 6
ATOM 10228 O O . ASP A 1 66 ? -1.538 -10.277 -10.664 1.00 0.00 66 ASP A O 6
ATOM 10237 N N . GLY A 1 67 ? -2.300 -8.329 -9.825 1.00 0.00 67 GLY A N 6
ATOM 10238 C CA . GLY A 1 67 ? -3.293 -8.840 -8.861 1.00 0.00 67 GLY A CA 6
ATOM 10239 C C . GLY A 1 67 ? -2.881 -9.902 -7.828 1.00 0.00 67 GLY A C 6
ATOM 10240 O O . GLY A 1 67 ? -3.760 -10.543 -7.249 1.00 0.00 67 GLY A O 6
ATOM 10244 N N . GLN A 1 68 ? -1.587 -10.119 -7.580 1.00 0.00 68 GLN A N 6
ATOM 10245 C CA . GLN A 1 68 ? -1.086 -11.242 -6.763 1.00 0.00 68 GLN A CA 6
ATOM 10246 C C . GLN A 1 68 ? -0.990 -10.963 -5.249 1.00 0.00 68 GLN A C 6
ATOM 10247 O O . GLN A 1 68 ? -0.684 -11.877 -4.478 1.00 0.00 68 GLN A O 6
ATOM 10261 N N . TYR A 1 69 ? -1.267 -9.730 -4.811 1.00 0.00 69 TYR A N 6
ATOM 10262 C CA . TYR A 1 69 ? -1.118 -9.278 -3.421 1.00 0.00 69 TYR A CA 6
ATOM 10263 C C . TYR A 1 69 ? -2.412 -8.681 -2.845 1.00 0.00 69 TYR A C 6
ATOM 10264 O O . TYR A 1 69 ? -3.237 -8.128 -3.575 1.00 0.00 69 TYR A O 6
ATOM 10282 N N . ASP A 1 70 ? -2.574 -8.763 -1.522 1.00 0.00 70 ASP A N 6
ATOM 10283 C CA . ASP A 1 70 ? -3.749 -8.233 -0.810 1.00 0.00 70 ASP A CA 6
ATOM 10284 C C . ASP A 1 70 ? -3.637 -6.725 -0.507 1.00 0.00 70 ASP A C 6
ATOM 10285 O O . ASP A 1 70 ? -4.655 -6.035 -0.398 1.00 0.00 70 ASP A O 6
ATOM 10294 N N . LEU A 1 71 ? -2.408 -6.207 -0.391 1.00 0.00 71 LEU A N 6
ATOM 10295 C CA . LEU A 1 71 ? -2.099 -4.800 -0.117 1.00 0.00 71 LEU A CA 6
ATOM 10296 C C . LEU A 1 71 ? -0.781 -4.341 -0.765 1.00 0.00 71 LEU A C 6
ATOM 10297 O O . LEU A 1 71 ? 0.053 -5.167 -1.156 1.00 0.00 71 LEU A O 6
ATOM 10313 N N . PHE A 1 72 ? -0.588 -3.021 -0.844 1.00 0.00 72 PHE A N 6
ATOM 10314 C CA . PHE A 1 72 ? 0.528 -2.404 -1.580 1.00 0.00 72 PHE A CA 6
ATOM 10315 C C . PHE A 1 72 ? 1.205 -1.268 -0.793 1.00 0.00 72 PHE A C 6
ATOM 10316 O O . PHE A 1 72 ? 0.523 -0.399 -0.259 1.00 0.00 72 PHE A O 6
ATOM 10333 N N . PHE A 1 73 ? 2.542 -1.261 -0.746 1.00 0.00 73 PHE A N 6
ATOM 10334 C CA . PHE A 1 73 ? 3.390 -0.292 -0.018 1.00 0.00 73 PHE A CA 6
ATOM 10335 C C . PHE A 1 73 ? 4.206 0.576 -1.003 1.00 0.00 73 PHE A C 6
ATOM 10336 O O . PHE A 1 73 ? 4.930 0.052 -1.851 1.00 0.00 73 PHE A O 6
ATOM 10353 N N . ILE A 1 74 ? 4.117 1.906 -0.875 1.00 0.00 74 ILE A N 6
ATOM 10354 C CA . ILE A 1 74 ? 4.687 2.901 -1.817 1.00 0.00 74 ILE A CA 6
ATOM 10355 C C . ILE A 1 74 ? 6.061 3.394 -1.327 1.00 0.00 74 ILE A C 6
ATOM 10356 O O . ILE A 1 74 ? 6.182 4.441 -0.685 1.00 0.00 74 ILE A O 6
ATOM 10372 N N . ALA A 1 75 ? 7.115 2.624 -1.590 1.00 0.00 75 ALA A N 6
ATOM 10373 C CA . ALA A 1 75 ? 8.454 2.872 -1.059 1.00 0.00 75 ALA A CA 6
ATOM 10374 C C . ALA A 1 75 ? 9.249 3.805 -1.986 1.00 0.00 75 ALA A C 6
ATOM 10375 O O . ALA A 1 75 ? 10.028 3.375 -2.838 1.00 0.00 75 ALA A O 6
ATOM 10382 N N . LYS A 1 76 ? 9.078 5.117 -1.793 1.00 0.00 76 LYS A N 6
ATOM 10383 C CA . LYS A 1 76 ? 9.753 6.160 -2.591 1.00 0.00 76 LYS A CA 6
ATOM 10384 C C . LYS A 1 76 ? 11.262 6.209 -2.308 1.00 0.00 76 LYS A C 6
ATOM 10385 O O . LYS A 1 76 ? 12.052 6.464 -3.216 1.00 0.00 76 LYS A O 6
ATOM 10404 N N . THR A 1 77 ? 11.660 5.876 -1.079 1.00 0.00 77 THR A N 6
ATOM 10405 C CA . THR A 1 77 ? 13.055 5.807 -0.604 1.00 0.00 77 THR A CA 6
ATOM 10406 C C . THR A 1 77 ? 13.390 4.434 -0.014 1.00 0.00 77 THR A C 6
ATOM 10407 O O . THR A 1 77 ? 12.504 3.666 0.370 1.00 0.00 77 THR A O 6
ATOM 10418 N N . GLU A 1 78 ? 14.682 4.132 0.113 1.00 0.00 78 GLU A N 6
ATOM 10419 C CA . GLU A 1 78 ? 15.181 2.962 0.847 1.00 0.00 78 GLU A CA 6
ATOM 10420 C C . GLU A 1 78 ? 14.974 3.079 2.372 1.00 0.00 78 GLU A C 6
ATOM 10421 O O . GLU A 1 78 ? 14.829 2.064 3.054 1.00 0.00 78 GLU A O 6
ATOM 10433 N N . ASP A 1 79 ? 14.891 4.301 2.912 1.00 0.00 79 ASP A N 6
ATOM 10434 C CA . ASP A 1 79 ? 14.543 4.548 4.319 1.00 0.00 79 ASP A CA 6
ATOM 10435 C C . ASP A 1 79 ? 13.073 4.201 4.611 1.00 0.00 79 ASP A C 6
ATOM 10436 O O . ASP A 1 79 ? 12.759 3.659 5.673 1.00 0.00 79 ASP A O 6
ATOM 10445 N N . ASP A 1 80 ? 12.171 4.443 3.654 1.00 0.00 80 ASP A N 6
ATOM 10446 C CA . ASP A 1 80 ? 10.784 3.983 3.730 1.00 0.00 80 ASP A CA 6
ATOM 10447 C C . ASP A 1 80 ? 10.656 2.473 3.497 1.00 0.00 80 ASP A C 6
ATOM 10448 O O . ASP A 1 80 ? 9.932 1.802 4.235 1.00 0.00 80 ASP A O 6
ATOM 10457 N N . GLU A 1 81 ? 11.402 1.919 2.537 1.00 0.00 81 GLU A N 6
ATOM 10458 C CA . GLU A 1 81 ? 11.455 0.474 2.271 1.00 0.00 81 GLU A CA 6
ATOM 10459 C C . GLU A 1 81 ? 11.883 -0.333 3.512 1.00 0.00 81 GLU A C 6
ATOM 10460 O O . GLU A 1 81 ? 11.358 -1.420 3.761 1.00 0.00 81 GLU A O 6
ATOM 10472 N N . ARG A 1 82 ? 12.778 0.228 4.337 1.00 0.00 82 ARG A N 6
ATOM 10473 C CA . ARG A 1 82 ? 13.247 -0.384 5.591 1.00 0.00 82 ARG A CA 6
ATOM 10474 C C . ARG A 1 82 ? 12.108 -0.596 6.593 1.00 0.00 82 ARG A C 6
ATOM 10475 O O . ARG A 1 82 ? 12.039 -1.649 7.223 1.00 0.00 82 ARG A O 6
ATOM 10496 N N . ARG A 1 83 ? 11.183 0.363 6.704 1.00 0.00 83 ARG A N 6
ATOM 10497 C CA . ARG A 1 83 ? 9.957 0.236 7.513 1.00 0.00 83 ARG A CA 6
ATOM 10498 C C . ARG A 1 83 ? 8.897 -0.649 6.836 1.00 0.00 83 ARG A C 6
ATOM 10499 O O . ARG A 1 83 ? 8.247 -1.437 7.518 1.00 0.00 83 ARG A O 6
ATOM 10520 N N . ALA A 1 84 ? 8.763 -0.591 5.508 1.00 0.00 84 ALA A N 6
ATOM 10521 C CA . ALA A 1 84 ? 7.859 -1.441 4.717 1.00 0.00 84 ALA A CA 6
ATOM 10522 C C . ALA A 1 84 ? 8.122 -2.950 4.924 1.00 0.00 84 ALA A C 6
ATOM 10523 O O . ALA A 1 84 ? 7.198 -3.710 5.224 1.00 0.00 84 ALA A O 6
ATOM 10530 N N . ARG A 1 85 ? 9.388 -3.384 4.828 1.00 0.00 85 ARG A N 6
ATOM 10531 C CA . ARG A 1 85 ? 9.788 -4.796 4.999 1.00 0.00 85 ARG A CA 6
ATOM 10532 C C . ARG A 1 85 ? 9.689 -5.297 6.447 1.00 0.00 85 ARG A C 6
ATOM 10533 O O . ARG A 1 85 ? 9.364 -6.461 6.671 1.00 0.00 85 ARG A O 6
ATOM 10554 N N . GLU A 1 86 ? 9.897 -4.423 7.434 1.00 0.00 86 GLU A N 6
ATOM 10555 C CA . GLU A 1 86 ? 9.699 -4.751 8.857 1.00 0.00 86 GLU A CA 6
ATOM 10556 C C . GLU A 1 86 ? 8.211 -4.819 9.244 1.00 0.00 86 GLU A C 6
ATOM 10557 O O . GLU A 1 86 ? 7.826 -5.658 10.058 1.00 0.00 86 GLU A O 6
ATOM 10569 N N . LEU A 1 87 ? 7.354 -4.002 8.621 1.00 0.00 87 LEU A N 6
ATOM 10570 C CA . LEU A 1 87 ? 5.898 -4.088 8.770 1.00 0.00 87 LEU A CA 6
ATOM 10571 C C . LEU A 1 87 ? 5.366 -5.407 8.187 1.00 0.00 87 LEU A C 6
ATOM 10572 O O . LEU A 1 87 ? 4.611 -6.119 8.853 1.00 0.00 87 LEU A O 6
ATOM 10588 N N . LYS A 1 88 ? 5.815 -5.785 6.983 1.00 0.00 88 LYS A N 6
ATOM 10589 C CA . LYS A 1 88 ? 5.456 -7.054 6.322 1.00 0.00 88 LYS A CA 6
ATOM 10590 C C . LYS A 1 88 ? 5.710 -8.281 7.215 1.00 0.00 88 LYS A C 6
ATOM 10591 O O . LYS A 1 88 ? 4.895 -9.203 7.240 1.00 0.00 88 LYS A O 6
ATOM 10610 N N . GLU A 1 89 ? 6.791 -8.266 7.999 1.00 0.00 89 GLU A N 6
ATOM 10611 C CA . GLU A 1 89 ? 7.147 -9.338 8.941 1.00 0.00 89 GLU A CA 6
ATOM 10612 C C . GLU A 1 89 ? 6.101 -9.524 10.060 1.00 0.00 89 GLU A C 6
ATOM 10613 O O . GLU A 1 89 ? 5.637 -10.643 10.292 1.00 0.00 89 GLU A O 6
ATOM 10625 N N . ARG A 1 90 ? 5.681 -8.434 10.724 1.00 0.00 90 ARG A N 6
ATOM 10626 C CA . ARG A 1 90 ? 4.655 -8.474 11.792 1.00 0.00 90 ARG A CA 6
ATOM 10627 C C . ARG A 1 90 ? 3.235 -8.699 11.264 1.00 0.00 90 ARG A C 6
ATOM 10628 O O . ARG A 1 90 ? 2.387 -9.227 11.982 1.00 0.00 90 ARG A O 6
ATOM 10649 N N . MET A 1 91 ? 2.987 -8.324 10.009 1.00 0.00 91 MET A N 6
ATOM 10650 C CA . MET A 1 91 ? 1.682 -8.455 9.347 1.00 0.00 91 MET A CA 6
ATOM 10651 C C . MET A 1 91 ? 1.347 -9.888 8.904 1.00 0.00 91 MET A C 6
ATOM 10652 O O . MET A 1 91 ? 0.168 -10.240 8.839 1.00 0.00 91 MET A O 6
ATOM 10666 N N . GLY A 1 92 ? 2.352 -10.730 8.632 1.00 0.00 92 GLY A N 6
ATOM 10667 C CA . GLY A 1 92 ? 2.170 -12.166 8.368 1.00 0.00 92 GLY A CA 6
ATOM 10668 C C . GLY A 1 92 ? 1.402 -12.506 7.082 1.00 0.00 92 GLY A C 6
ATOM 10669 O O . GLY A 1 92 ? 0.824 -13.591 6.977 1.00 0.00 92 GLY A O 6
ATOM 10673 N N . LYS A 1 93 ? 1.354 -11.580 6.116 1.00 0.00 93 LYS A N 6
ATOM 10674 C CA . LYS A 1 93 ? 0.672 -11.698 4.812 1.00 0.00 93 LYS A CA 6
ATOM 10675 C C . LYS A 1 93 ? 1.528 -11.094 3.685 1.00 0.00 93 LYS A C 6
ATOM 10676 O O . LYS A 1 93 ? 2.360 -10.225 3.963 1.00 0.00 93 LYS A O 6
ATOM 10695 N N . PRO A 1 94 ? 1.357 -11.539 2.425 1.00 0.00 94 PRO A N 6
ATOM 10696 C CA . PRO A 1 94 ? 2.121 -11.032 1.288 1.00 0.00 94 PRO A CA 6
ATOM 10697 C C . PRO A 1 94 ? 1.805 -9.558 0.981 1.00 0.00 94 PRO A C 6
ATOM 10698 O O . PRO A 1 94 ? 0.647 -9.137 0.930 1.00 0.00 94 PRO A O 6
ATOM 10709 N N . VAL A 1 95 ? 2.868 -8.791 0.728 1.00 0.00 95 VAL A N 6
ATOM 10710 C CA . VAL A 1 95 ? 2.856 -7.367 0.354 1.00 0.00 95 VAL A CA 6
ATOM 10711 C C . VAL A 1 95 ? 3.885 -7.157 -0.755 1.00 0.00 95 VAL A C 6
ATOM 10712 O O . VAL A 1 95 ? 4.999 -7.682 -0.656 1.00 0.00 95 VAL A O 6
ATOM 10725 N N . GLU A 1 96 ? 3.546 -6.375 -1.778 1.00 0.00 96 GLU A N 6
ATOM 10726 C CA . GLU A 1 96 ? 4.510 -5.930 -2.790 1.00 0.00 96 GLU A CA 6
ATOM 10727 C C . GLU A 1 96 ? 5.002 -4.510 -2.481 1.00 0.00 96 GLU A C 6
ATOM 10728 O O . GLU A 1 96 ? 4.208 -3.599 -2.216 1.00 0.00 96 GLU A O 6
ATOM 10740 N N . ILE A 1 97 ? 6.327 -4.339 -2.503 1.00 0.00 97 ILE A N 6
ATOM 10741 C CA . ILE A 1 97 ? 7.011 -3.080 -2.200 1.00 0.00 97 ILE A CA 6
ATOM 10742 C C . ILE A 1 97 ? 7.350 -2.370 -3.514 1.00 0.00 97 ILE A C 6
ATOM 10743 O O . ILE A 1 97 ? 8.092 -2.903 -4.343 1.00 0.00 97 ILE A O 6
ATOM 10759 N N . LEU A 1 98 ? 6.789 -1.178 -3.719 1.00 0.00 98 LEU A N 6
ATOM 10760 C CA . LEU A 1 98 ? 6.841 -0.455 -4.992 1.00 0.00 98 LEU A CA 6
ATOM 10761 C C . LEU A 1 98 ? 7.923 0.628 -4.947 1.00 0.00 98 LEU A C 6
ATOM 10762 O O . LEU A 1 98 ? 7.888 1.488 -4.069 1.00 0.00 98 LEU A O 6
ATOM 10778 N N . ARG A 1 99 ? 8.876 0.594 -5.886 1.00 0.00 99 ARG A N 6
ATOM 10779 C CA . ARG A 1 99 ? 10.077 1.445 -5.908 1.00 0.00 99 ARG A CA 6
ATOM 10780 C C . ARG A 1 99 ? 10.081 2.421 -7.087 1.00 0.00 99 ARG A C 6
ATOM 10781 O O . ARG A 1 99 ? 9.619 2.090 -8.181 1.00 0.00 99 ARG A O 6
ATOM 10802 N N . GLY A 1 100 ? 10.643 3.612 -6.868 1.00 0.00 100 GLY A N 6
ATOM 10803 C CA . GLY A 1 100 ? 10.894 4.607 -7.917 1.00 0.00 100 GLY A CA 6
ATOM 10804 C C . GLY A 1 100 ? 12.123 4.268 -8.771 1.00 0.00 100 GLY A C 6
ATOM 10805 O O . GLY A 1 100 ? 13.034 3.571 -8.317 1.00 0.00 100 GLY A O 6
ATOM 10809 N N . SER A 1 101 ? 12.158 4.775 -10.008 1.00 0.00 101 SER A N 6
ATOM 10810 C CA . SER A 1 101 ? 13.276 4.598 -10.954 1.00 0.00 101 SER A CA 6
ATOM 10811 C C . SER A 1 101 ? 14.151 5.860 -11.007 1.00 0.00 101 SER A C 6
ATOM 10812 O O . SER A 1 101 ? 13.639 6.960 -11.233 1.00 0.00 101 SER A O 6
ATOM 10820 N N . LEU A 1 102 ? 15.464 5.714 -10.789 1.00 0.00 102 LEU A N 6
ATOM 10821 C CA . LEU A 1 102 ? 16.437 6.817 -10.715 1.00 0.00 102 LEU A CA 6
ATOM 10822 C C . LEU A 1 102 ? 17.845 6.356 -11.145 1.00 0.00 102 LEU A C 6
ATOM 10823 O O . LEU A 1 102 ? 18.242 5.220 -10.877 1.00 0.00 102 LEU A O 6
ATOM 10839 N N . GLU A 1 103 ? 18.619 7.240 -11.782 1.00 0.00 103 GLU A N 6
ATOM 10840 C CA . GLU A 1 103 ? 20.022 6.990 -12.147 1.00 0.00 103 GLU A CA 6
ATOM 10841 C C . GLU A 1 103 ? 20.956 7.111 -10.925 1.00 0.00 103 GLU A C 6
ATOM 10842 O O . GLU A 1 103 ? 20.926 8.110 -10.201 1.00 0.00 103 GLU A O 6
ATOM 10854 N N . HIS A 1 104 ? 21.801 6.099 -10.698 1.00 0.00 104 HIS A N 6
ATOM 10855 C CA . HIS A 1 104 ? 22.734 6.037 -9.566 1.00 0.00 104 HIS A CA 6
ATOM 10856 C C . HIS A 1 104 ? 24.103 6.661 -9.896 1.00 0.00 104 HIS A C 6
ATOM 10857 O O . HIS A 1 104 ? 24.644 6.469 -10.988 1.00 0.00 104 HIS A O 6
ATOM 10871 N N . HIS A 1 105 ? 24.689 7.391 -8.943 1.00 0.00 105 HIS A N 6
ATOM 10872 C CA . HIS A 1 105 ? 26.030 7.972 -9.062 1.00 0.00 105 HIS A CA 6
ATOM 10873 C C . HIS A 1 105 ? 27.127 6.886 -9.019 1.00 0.00 105 HIS A C 6
ATOM 10874 O O . HIS A 1 105 ? 27.194 6.084 -8.088 1.00 0.00 105 HIS A O 6
ATOM 10888 N N . HIS A 1 106 ? 27.997 6.865 -10.036 1.00 0.00 106 HIS A N 6
ATOM 10889 C CA . HIS A 1 106 ? 29.037 5.837 -10.219 1.00 0.00 106 HIS A CA 6
ATOM 10890 C C . HIS A 1 106 ? 30.442 6.257 -9.731 1.00 0.00 106 HIS A C 6
ATOM 10891 O O . HIS A 1 106 ? 31.362 5.434 -9.736 1.00 0.00 106 HIS A O 6
ATOM 10905 N N . HIS A 1 107 ? 30.624 7.510 -9.295 1.00 0.00 107 HIS A N 6
ATOM 10906 C CA . HIS A 1 107 ? 31.896 8.050 -8.788 1.00 0.00 107 HIS A CA 6
ATOM 10907 C C . HIS A 1 107 ? 31.831 8.382 -7.284 1.00 0.00 107 HIS A C 6
ATOM 10908 O O . HIS A 1 107 ? 30.760 8.684 -6.748 1.00 0.00 107 HIS A O 6
ATOM 10922 N N . HIS A 1 108 ? 32.976 8.315 -6.594 1.00 0.00 108 HIS A N 6
ATOM 10923 C CA . HIS A 1 108 ? 33.057 8.391 -5.126 1.00 0.00 108 HIS A CA 6
ATOM 10924 C C . HIS A 1 108 ? 33.213 9.817 -4.556 1.00 0.00 108 HIS A C 6
ATOM 10925 O O . HIS A 1 108 ? 33.021 10.011 -3.351 1.00 0.00 108 HIS A O 6
ATOM 10939 N N . HIS A 1 109 ? 33.543 10.811 -5.393 1.00 0.00 109 HIS A N 6
ATOM 10940 C CA . HIS A 1 109 ? 33.612 12.240 -5.036 1.00 0.00 109 HIS A CA 6
ATOM 10941 C C . HIS A 1 109 ? 33.137 13.174 -6.170 1.00 0.00 109 HIS A C 6
ATOM 10942 O O . HIS A 1 109 ? 32.772 14.333 -5.869 1.00 0.00 109 HIS A O 6
ATOM 10957 N N . GLY A 1 1 ? 2.264 2.235 16.991 1.00 0.00 1 GLY A N 7
ATOM 10958 C CA . GLY A 1 1 ? 1.417 3.445 16.981 1.00 0.00 1 GLY A CA 7
ATOM 10959 C C . GLY A 1 1 ? 0.261 3.285 16.010 1.00 0.00 1 GLY A C 7
ATOM 10960 O O . GLY A 1 1 ? -0.509 2.333 16.108 1.00 0.00 1 GLY A O 7
ATOM 10966 N N . GLU A 1 2 ? 0.147 4.185 15.031 1.00 0.00 2 GLU A N 7
ATOM 10967 C CA . GLU A 1 2 ? -0.868 4.119 13.959 1.00 0.00 2 GLU A CA 7
ATOM 10968 C C . GLU A 1 2 ? -0.752 2.853 13.093 1.00 0.00 2 GLU A C 7
ATOM 10969 O O . GLU A 1 2 ? -1.742 2.381 12.540 1.00 0.00 2 GLU A O 7
ATOM 10981 N N . ASP A 1 3 ? 0.441 2.263 13.020 1.00 0.00 3 ASP A N 7
ATOM 10982 C CA . ASP A 1 3 ? 0.706 1.010 12.317 1.00 0.00 3 ASP A CA 7
ATOM 10983 C C . ASP A 1 3 ? 0.047 -0.224 12.963 1.00 0.00 3 ASP A C 7
ATOM 10984 O O . ASP A 1 3 ? -0.143 -1.225 12.280 1.00 0.00 3 ASP A O 7
ATOM 10993 N N . ASP A 1 4 ? -0.328 -0.180 14.248 1.00 0.00 4 ASP A N 7
ATOM 10994 C CA . ASP A 1 4 ? -0.979 -1.309 14.929 1.00 0.00 4 ASP A CA 7
ATOM 10995 C C . ASP A 1 4 ? -2.441 -1.503 14.491 1.00 0.00 4 ASP A C 7
ATOM 10996 O O . ASP A 1 4 ? -2.875 -2.630 14.243 1.00 0.00 4 ASP A O 7
ATOM 11005 N N . GLU A 1 5 ? -3.210 -0.415 14.390 1.00 0.00 5 GLU A N 7
ATOM 11006 C CA . GLU A 1 5 ? -4.644 -0.476 14.073 1.00 0.00 5 GLU A CA 7
ATOM 11007 C C . GLU A 1 5 ? -4.894 -0.771 12.591 1.00 0.00 5 GLU A C 7
ATOM 11008 O O . GLU A 1 5 ? -5.653 -1.677 12.246 1.00 0.00 5 GLU A O 7
ATOM 11020 N N . ILE A 1 6 ? -4.202 -0.058 11.703 1.00 0.00 6 ILE A N 7
ATOM 11021 C CA . ILE A 1 6 ? -4.343 -0.194 10.245 1.00 0.00 6 ILE A CA 7
ATOM 11022 C C . ILE A 1 6 ? -3.970 -1.597 9.768 1.00 0.00 6 ILE A C 7
ATOM 11023 O O . ILE A 1 6 ? -4.539 -2.093 8.796 1.00 0.00 6 ILE A O 7
ATOM 11039 N N . LEU A 1 7 ? -3.038 -2.251 10.471 1.00 0.00 7 LEU A N 7
ATOM 11040 C CA . LEU A 1 7 ? -2.565 -3.590 10.135 1.00 0.00 7 LEU A CA 7
ATOM 11041 C C . LEU A 1 7 ? -3.715 -4.605 10.222 1.00 0.00 7 LEU A C 7
ATOM 11042 O O . LEU A 1 7 ? -3.921 -5.398 9.302 1.00 0.00 7 LEU A O 7
ATOM 11058 N N . GLN A 1 8 ? -4.485 -4.562 11.317 1.00 0.00 8 GLN A N 7
ATOM 11059 C CA . GLN A 1 8 ? -5.669 -5.406 11.479 1.00 0.00 8 GLN A CA 7
ATOM 11060 C C . GLN A 1 8 ? -6.844 -4.953 10.600 1.00 0.00 8 GLN A C 7
ATOM 11061 O O . GLN A 1 8 ? -7.542 -5.793 10.030 1.00 0.00 8 GLN A O 7
ATOM 11075 N N . ARG A 1 9 ? -7.018 -3.637 10.415 1.00 0.00 9 ARG A N 7
ATOM 11076 C CA . ARG A 1 9 ? -8.043 -3.067 9.513 1.00 0.00 9 ARG A CA 7
ATOM 11077 C C . ARG A 1 9 ? -7.873 -3.571 8.079 1.00 0.00 9 ARG A C 7
ATOM 11078 O O . ARG A 1 9 ? -8.868 -3.881 7.433 1.00 0.00 9 ARG A O 7
ATOM 11099 N N . ALA A 1 10 ? -6.635 -3.729 7.605 1.00 0.00 10 ALA A N 7
ATOM 11100 C CA . ALA A 1 10 ? -6.346 -4.293 6.289 1.00 0.00 10 ALA A CA 7
ATOM 11101 C C . ALA A 1 10 ? -6.896 -5.723 6.141 1.00 0.00 10 ALA A C 7
ATOM 11102 O O . ALA A 1 10 ? -7.601 -6.036 5.181 1.00 0.00 10 ALA A O 7
ATOM 11109 N N . LYS A 1 11 ? -6.629 -6.579 7.135 1.00 0.00 11 LYS A N 7
ATOM 11110 C CA . LYS A 1 11 ? -7.142 -7.953 7.183 1.00 0.00 11 LYS A CA 7
ATOM 11111 C C . LYS A 1 11 ? -8.669 -7.982 7.290 1.00 0.00 11 LYS A C 7
ATOM 11112 O O . LYS A 1 11 ? -9.303 -8.772 6.600 1.00 0.00 11 LYS A O 7
ATOM 11131 N N . ASP A 1 12 ? -9.274 -7.088 8.073 1.00 0.00 12 ASP A N 7
ATOM 11132 C CA . ASP A 1 12 ? -10.736 -6.974 8.193 1.00 0.00 12 ASP A CA 7
ATOM 11133 C C . ASP A 1 12 ? -11.412 -6.514 6.887 1.00 0.00 12 ASP A C 7
ATOM 11134 O O . ASP A 1 12 ? -12.426 -7.093 6.491 1.00 0.00 12 ASP A O 7
ATOM 11143 N N . ILE A 1 13 ? -10.821 -5.559 6.156 1.00 0.00 13 ILE A N 7
ATOM 11144 C CA . ILE A 1 13 ? -11.278 -5.153 4.814 1.00 0.00 13 ILE A CA 7
ATOM 11145 C C . ILE A 1 13 ? -11.278 -6.357 3.859 1.00 0.00 13 ILE A C 7
ATOM 11146 O O . ILE A 1 13 ? -12.261 -6.580 3.158 1.00 0.00 13 ILE A O 7
ATOM 11162 N N . LEU A 1 14 ? -10.218 -7.169 3.857 1.00 0.00 14 LEU A N 7
ATOM 11163 C CA . LEU A 1 14 ? -10.103 -8.356 2.998 1.00 0.00 14 LEU A CA 7
ATOM 11164 C C . LEU A 1 14 ? -11.021 -9.518 3.421 1.00 0.00 14 LEU A C 7
ATOM 11165 O O . LEU A 1 14 ? -11.543 -10.223 2.557 1.00 0.00 14 LEU A O 7
ATOM 11181 N N . LYS A 1 15 ? -11.254 -9.718 4.726 1.00 0.00 15 LYS A N 7
ATOM 11182 C CA . LYS A 1 15 ? -12.213 -10.710 5.255 1.00 0.00 15 LYS A CA 7
ATOM 11183 C C . LYS A 1 15 ? -13.640 -10.405 4.799 1.00 0.00 15 LYS A C 7
ATOM 11184 O O . LYS A 1 15 ? -14.371 -11.313 4.402 1.00 0.00 15 LYS A O 7
ATOM 11203 N N . GLU A 1 16 ? -14.034 -9.134 4.860 1.00 0.00 16 GLU A N 7
ATOM 11204 C CA . GLU A 1 16 ? -15.390 -8.686 4.528 1.00 0.00 16 GLU A CA 7
ATOM 11205 C C . GLU A 1 16 ? -15.593 -8.395 3.029 1.00 0.00 16 GLU A C 7
ATOM 11206 O O . GLU A 1 16 ? -16.697 -8.592 2.520 1.00 0.00 16 GLU A O 7
ATOM 11218 N N . ASP A 1 17 ? -14.547 -7.982 2.302 1.00 0.00 17 ASP A N 7
ATOM 11219 C CA . ASP A 1 17 ? -14.582 -7.699 0.864 1.00 0.00 17 ASP A CA 7
ATOM 11220 C C . ASP A 1 17 ? -13.296 -8.225 0.176 1.00 0.00 17 ASP A C 7
ATOM 11221 O O . ASP A 1 17 ? -12.398 -7.446 -0.165 1.00 0.00 17 ASP A O 7
ATOM 11230 N N . PRO A 1 18 ? -13.192 -9.545 -0.084 1.00 0.00 18 PRO A N 7
ATOM 11231 C CA . PRO A 1 18 ? -12.004 -10.167 -0.685 1.00 0.00 18 PRO A CA 7
ATOM 11232 C C . PRO A 1 18 ? -11.780 -9.764 -2.153 1.00 0.00 18 PRO A C 7
ATOM 11233 O O . PRO A 1 18 ? -10.696 -9.980 -2.697 1.00 0.00 18 PRO A O 7
ATOM 11244 N N . ASN A 1 19 ? -12.790 -9.170 -2.801 1.00 0.00 19 ASN A N 7
ATOM 11245 C CA . ASN A 1 19 ? -12.721 -8.663 -4.169 1.00 0.00 19 ASN A CA 7
ATOM 11246 C C . ASN A 1 19 ? -11.954 -7.326 -4.283 1.00 0.00 19 ASN A C 7
ATOM 11247 O O . ASN A 1 19 ? -11.539 -6.938 -5.378 1.00 0.00 19 ASN A O 7
ATOM 11258 N N . ARG A 1 20 ? -11.772 -6.616 -3.159 1.00 0.00 20 ARG A N 7
ATOM 11259 C CA . ARG A 1 20 ? -11.154 -5.282 -3.074 1.00 0.00 20 ARG A CA 7
ATOM 11260 C C . ARG A 1 20 ? -9.642 -5.342 -2.825 1.00 0.00 20 ARG A C 7
ATOM 11261 O O . ARG A 1 20 ? -9.085 -6.402 -2.529 1.00 0.00 20 ARG A O 7
ATOM 11282 N N . LYS A 1 21 ? -8.980 -4.189 -2.958 1.00 0.00 21 LYS A N 7
ATOM 11283 C CA . LYS A 1 21 ? -7.526 -3.996 -2.842 1.00 0.00 21 LYS A CA 7
ATOM 11284 C C . LYS A 1 21 ? -7.200 -2.936 -1.779 1.00 0.00 21 LYS A C 7
ATOM 11285 O O . LYS A 1 21 ? -8.084 -2.235 -1.282 1.00 0.00 21 LYS A O 7
ATOM 11304 N N . ILE A 1 22 ? -5.924 -2.838 -1.403 1.00 0.00 22 ILE A N 7
ATOM 11305 C CA . ILE A 1 22 ? -5.439 -1.954 -0.331 1.00 0.00 22 ILE A CA 7
ATOM 11306 C C . ILE A 1 22 ? -4.154 -1.244 -0.764 1.00 0.00 22 ILE A C 7
ATOM 11307 O O . ILE A 1 22 ? -3.240 -1.885 -1.282 1.00 0.00 22 ILE A O 7
ATOM 11323 N N . LEU A 1 23 ? -4.063 0.061 -0.496 1.00 0.00 23 LEU A N 7
ATOM 11324 C CA . LEU A 1 23 ? -2.876 0.891 -0.738 1.00 0.00 23 LEU A CA 7
ATOM 11325 C C . LEU A 1 23 ? -2.375 1.515 0.578 1.00 0.00 23 LEU A C 7
ATOM 11326 O O . LEU A 1 23 ? -3.178 1.884 1.435 1.00 0.00 23 LEU A O 7
ATOM 11342 N N . ILE A 1 24 ? -1.057 1.632 0.740 1.00 0.00 24 ILE A N 7
ATOM 11343 C CA . ILE A 1 24 ? -0.390 2.075 1.972 1.00 0.00 24 ILE A CA 7
ATOM 11344 C C . ILE A 1 24 ? 0.626 3.186 1.677 1.00 0.00 24 ILE A C 7
ATOM 11345 O O . ILE A 1 24 ? 1.460 3.040 0.778 1.00 0.00 24 ILE A O 7
ATOM 11361 N N . ILE A 1 25 ? 0.598 4.266 2.464 1.00 0.00 25 ILE A N 7
ATOM 11362 C CA . ILE A 1 25 ? 1.458 5.446 2.282 1.00 0.00 25 ILE A CA 7
ATOM 11363 C C . ILE A 1 25 ? 2.547 5.498 3.357 1.00 0.00 25 ILE A C 7
ATOM 11364 O O . ILE A 1 25 ? 2.273 5.594 4.557 1.00 0.00 25 ILE A O 7
ATOM 11380 N N . LEU A 1 26 ? 3.795 5.481 2.892 1.00 0.00 26 LEU A N 7
ATOM 11381 C CA . LEU A 1 26 ? 5.019 5.618 3.679 1.00 0.00 26 LEU A CA 7
ATOM 11382 C C . LEU A 1 26 ? 5.300 7.119 3.909 1.00 0.00 26 LEU A C 7
ATOM 11383 O O . LEU A 1 26 ? 5.599 7.846 2.958 1.00 0.00 26 LEU A O 7
ATOM 11399 N N . ASN A 1 27 ? 5.217 7.595 5.155 1.00 0.00 27 ASN A N 7
ATOM 11400 C CA . ASN A 1 27 ? 5.593 8.965 5.540 1.00 0.00 27 ASN A CA 7
ATOM 11401 C C . ASN A 1 27 ? 7.037 9.022 6.095 1.00 0.00 27 ASN A C 7
ATOM 11402 O O . ASN A 1 27 ? 7.448 8.101 6.804 1.00 0.00 27 ASN A O 7
ATOM 11413 N N . PRO A 1 28 ? 7.816 10.090 5.847 1.00 0.00 28 PRO A N 7
ATOM 11414 C CA . PRO A 1 28 ? 9.254 10.137 6.147 1.00 0.00 28 PRO A CA 7
ATOM 11415 C C . PRO A 1 28 ? 9.595 10.065 7.648 1.00 0.00 28 PRO A C 7
ATOM 11416 O O . PRO A 1 28 ? 10.716 9.711 8.012 1.00 0.00 28 PRO A O 7
ATOM 11427 N N . ASP A 1 29 ? 8.633 10.365 8.527 1.00 0.00 29 ASP A N 7
ATOM 11428 C CA . ASP A 1 29 ? 8.755 10.235 9.987 1.00 0.00 29 ASP A CA 7
ATOM 11429 C C . ASP A 1 29 ? 8.516 8.792 10.506 1.00 0.00 29 ASP A C 7
ATOM 11430 O O . ASP A 1 29 ? 8.481 8.565 11.717 1.00 0.00 29 ASP A O 7
ATOM 11439 N N . GLY A 1 30 ? 8.319 7.804 9.618 1.00 0.00 30 GLY A N 7
ATOM 11440 C CA . GLY A 1 30 ? 8.018 6.408 9.979 1.00 0.00 30 GLY A CA 7
ATOM 11441 C C . GLY A 1 30 ? 6.525 6.099 10.168 1.00 0.00 30 GLY A C 7
ATOM 11442 O O . GLY A 1 30 ? 6.146 4.928 10.248 1.00 0.00 30 GLY A O 7
ATOM 11446 N N . LYS A 1 31 ? 5.663 7.124 10.159 1.00 0.00 31 LYS A N 7
ATOM 11447 C CA . LYS A 1 31 ? 4.194 7.004 10.248 1.00 0.00 31 LYS A CA 7
ATOM 11448 C C . LYS A 1 31 ? 3.612 6.293 9.017 1.00 0.00 31 LYS A C 7
ATOM 11449 O O . LYS A 1 31 ? 4.222 6.320 7.944 1.00 0.00 31 LYS A O 7
ATOM 11468 N N . ILE A 1 32 ? 2.444 5.666 9.146 1.00 0.00 32 ILE A N 7
ATOM 11469 C CA . ILE A 1 32 ? 1.787 4.936 8.047 1.00 0.00 32 ILE A CA 7
ATOM 11470 C C . ILE A 1 32 ? 0.302 5.308 7.917 1.00 0.00 32 ILE A C 7
ATOM 11471 O O . ILE A 1 32 ? -0.364 5.582 8.916 1.00 0.00 32 ILE A O 7
ATOM 11487 N N . GLU A 1 33 ? -0.222 5.308 6.689 1.00 0.00 33 GLU A N 7
ATOM 11488 C CA . GLU A 1 33 ? -1.637 5.562 6.387 1.00 0.00 33 GLU A CA 7
ATOM 11489 C C . GLU A 1 33 ? -2.166 4.486 5.429 1.00 0.00 33 GLU A C 7
ATOM 11490 O O . GLU A 1 33 ? -1.465 4.108 4.488 1.00 0.00 33 GLU A O 7
ATOM 11502 N N . LEU A 1 34 ? -3.403 4.021 5.634 1.00 0.00 34 LEU A N 7
ATOM 11503 C CA . LEU A 1 34 ? -4.062 3.028 4.777 1.00 0.00 34 LEU A CA 7
ATOM 11504 C C . LEU A 1 34 ? -5.200 3.662 3.968 1.00 0.00 34 LEU A C 7
ATOM 11505 O O . LEU A 1 34 ? -5.995 4.447 4.491 1.00 0.00 34 LEU A O 7
ATOM 11521 N N . TYR A 1 35 ? -5.291 3.266 2.700 1.00 0.00 35 TYR A N 7
ATOM 11522 C CA . TYR A 1 35 ? -6.325 3.655 1.749 1.00 0.00 35 TYR A CA 7
ATOM 11523 C C . TYR A 1 35 ? -7.073 2.439 1.195 1.00 0.00 35 TYR A C 7
ATOM 11524 O O . TYR A 1 35 ? -6.485 1.390 0.916 1.00 0.00 35 TYR A O 7
ATOM 11542 N N . GLU A 1 36 ? -8.379 2.615 0.989 1.00 0.00 36 GLU A N 7
ATOM 11543 C CA . GLU A 1 36 ? -9.240 1.623 0.332 1.00 0.00 36 GLU A CA 7
ATOM 11544 C C . GLU A 1 36 ? -9.358 1.905 -1.174 1.00 0.00 36 GLU A C 7
ATOM 11545 O O . GLU A 1 36 ? -9.515 3.056 -1.594 1.00 0.00 36 GLU A O 7
ATOM 11557 N N . VAL A 1 37 ? -9.262 0.855 -1.993 1.00 0.00 37 VAL A N 7
ATOM 11558 C CA . VAL A 1 37 ? -9.184 0.950 -3.461 1.00 0.00 37 VAL A CA 7
ATOM 11559 C C . VAL A 1 37 ? -9.813 -0.283 -4.115 1.00 0.00 37 VAL A C 7
ATOM 11560 O O . VAL A 1 37 ? -9.678 -1.404 -3.622 1.00 0.00 37 VAL A O 7
ATOM 11573 N N . THR A 1 38 ? -10.490 -0.087 -5.245 1.00 0.00 38 THR A N 7
ATOM 11574 C CA . THR A 1 38 ? -11.136 -1.167 -6.015 1.00 0.00 38 THR A CA 7
ATOM 11575 C C . THR A 1 38 ? -10.625 -1.213 -7.462 1.00 0.00 38 THR A C 7
ATOM 11576 O O . THR A 1 38 ? -10.653 -2.271 -8.094 1.00 0.00 38 THR A O 7
ATOM 11587 N N . SER A 1 39 ? -10.117 -0.092 -7.987 1.00 0.00 39 SER A N 7
ATOM 11588 C CA . SER A 1 39 ? -9.707 0.077 -9.388 1.00 0.00 39 SER A CA 7
ATOM 11589 C C . SER A 1 39 ? -8.538 1.053 -9.536 1.00 0.00 39 SER A C 7
ATOM 11590 O O . SER A 1 39 ? -8.250 1.837 -8.633 1.00 0.00 39 SER A O 7
ATOM 11598 N N . GLU A 1 40 ? -7.905 1.075 -10.708 1.00 0.00 40 GLU A N 7
ATOM 11599 C CA . GLU A 1 40 ? -6.904 2.083 -11.087 1.00 0.00 40 GLU A CA 7
ATOM 11600 C C . GLU A 1 40 ? -7.429 3.530 -10.998 1.00 0.00 40 GLU A C 7
ATOM 11601 O O . GLU A 1 40 ? -6.659 4.446 -10.706 1.00 0.00 40 GLU A O 7
ATOM 11613 N N . GLU A 1 41 ? -8.736 3.751 -11.183 1.00 0.00 41 GLU A N 7
ATOM 11614 C CA . GLU A 1 41 ? -9.369 5.068 -11.026 1.00 0.00 41 GLU A CA 7
ATOM 11615 C C . GLU A 1 41 ? -9.348 5.543 -9.560 1.00 0.00 41 GLU A C 7
ATOM 11616 O O . GLU A 1 41 ? -9.171 6.734 -9.289 1.00 0.00 41 GLU A O 7
ATOM 11628 N N . ASP A 1 42 ? -9.455 4.615 -8.603 1.00 0.00 42 ASP A N 7
ATOM 11629 C CA . ASP A 1 42 ? -9.307 4.904 -7.176 1.00 0.00 42 ASP A CA 7
ATOM 11630 C C . ASP A 1 42 ? -7.846 5.246 -6.824 1.00 0.00 42 ASP A C 7
ATOM 11631 O O . ASP A 1 42 ? -7.596 6.148 -6.022 1.00 0.00 42 ASP A O 7
ATOM 11640 N N . ILE A 1 43 ? -6.870 4.597 -7.476 1.00 0.00 43 ILE A N 7
ATOM 11641 C CA . ILE A 1 43 ? -5.437 4.896 -7.308 1.00 0.00 43 ILE A CA 7
ATOM 11642 C C . ILE A 1 43 ? -5.100 6.293 -7.860 1.00 0.00 43 ILE A C 7
ATOM 11643 O O . ILE A 1 43 ? -4.343 7.040 -7.237 1.00 0.00 43 ILE A O 7
ATOM 11659 N N . LYS A 1 44 ? -5.710 6.692 -8.985 1.00 0.00 44 LYS A N 7
ATOM 11660 C CA . LYS A 1 44 ? -5.536 8.021 -9.602 1.00 0.00 44 LYS A CA 7
ATOM 11661 C C . LYS A 1 44 ? -5.888 9.183 -8.662 1.00 0.00 44 LYS A C 7
ATOM 11662 O O . LYS A 1 44 ? -5.199 10.205 -8.674 1.00 0.00 44 LYS A O 7
ATOM 11681 N N . ARG A 1 45 ? -6.912 9.019 -7.815 1.00 0.00 45 ARG A N 7
ATOM 11682 C CA . ARG A 1 45 ? -7.279 9.982 -6.756 1.00 0.00 45 ARG A CA 7
ATOM 11683 C C . ARG A 1 45 ? -6.213 10.046 -5.657 1.00 0.00 45 ARG A C 7
ATOM 11684 O O . ARG A 1 45 ? -5.784 11.131 -5.265 1.00 0.00 45 ARG A O 7
ATOM 11705 N N . ILE A 1 46 ? -5.745 8.883 -5.201 1.00 0.00 46 ILE A N 7
ATOM 11706 C CA . ILE A 1 46 ? -4.727 8.759 -4.143 1.00 0.00 46 ILE A CA 7
ATOM 11707 C C . ILE A 1 46 ? -3.383 9.347 -4.584 1.00 0.00 46 ILE A C 7
ATOM 11708 O O . ILE A 1 46 ? -2.695 9.935 -3.755 1.00 0.00 46 ILE A O 7
ATOM 11724 N N . ALA A 1 47 ? -3.035 9.297 -5.875 1.00 0.00 47 ALA A N 7
ATOM 11725 C CA . ALA A 1 47 ? -1.814 9.912 -6.404 1.00 0.00 47 ALA A CA 7
ATOM 11726 C C . ALA A 1 47 ? -1.669 11.386 -5.990 1.00 0.00 47 ALA A C 7
ATOM 11727 O O . ALA A 1 47 ? -0.639 11.783 -5.443 1.00 0.00 47 ALA A O 7
ATOM 11734 N N . LYS A 1 48 ? -2.729 12.181 -6.179 1.00 0.00 48 LYS A N 7
ATOM 11735 C CA . LYS A 1 48 ? -2.772 13.604 -5.800 1.00 0.00 48 LYS A CA 7
ATOM 11736 C C . LYS A 1 48 ? -2.993 13.811 -4.293 1.00 0.00 48 LYS A C 7
ATOM 11737 O O . LYS A 1 48 ? -2.477 14.781 -3.735 1.00 0.00 48 LYS A O 7
ATOM 11756 N N . LYS A 1 49 ? -3.713 12.901 -3.621 1.00 0.00 49 LYS A N 7
ATOM 11757 C CA . LYS A 1 49 ? -4.033 12.983 -2.180 1.00 0.00 49 LYS A CA 7
ATOM 11758 C C . LYS A 1 49 ? -2.843 12.660 -1.263 1.00 0.00 49 LYS A C 7
ATOM 11759 O O . LYS A 1 49 ? -2.612 13.363 -0.278 1.00 0.00 49 LYS A O 7
ATOM 11778 N N . ALA A 1 50 ? -2.079 11.625 -1.604 1.00 0.00 50 ALA A N 7
ATOM 11779 C CA . ALA A 1 50 ? -0.894 11.158 -0.882 1.00 0.00 50 ALA A CA 7
ATOM 11780 C C . ALA A 1 50 ? 0.412 11.810 -1.392 1.00 0.00 50 ALA A C 7
ATOM 11781 O O . ALA A 1 50 ? 1.429 11.785 -0.695 1.00 0.00 50 ALA A O 7
ATOM 11788 N N . GLY A 1 51 ? 0.397 12.393 -2.600 1.00 0.00 51 GLY A N 7
ATOM 11789 C CA . GLY A 1 51 ? 1.555 13.053 -3.219 1.00 0.00 51 GLY A CA 7
ATOM 11790 C C . GLY A 1 51 ? 2.528 12.094 -3.918 1.00 0.00 51 GLY A C 7
ATOM 11791 O O . GLY A 1 51 ? 3.745 12.294 -3.871 1.00 0.00 51 GLY A O 7
ATOM 11795 N N . ILE A 1 52 ? 2.007 11.029 -4.536 1.00 0.00 52 ILE A N 7
ATOM 11796 C CA . ILE A 1 52 ? 2.780 9.998 -5.246 1.00 0.00 52 ILE A CA 7
ATOM 11797 C C . ILE A 1 52 ? 3.169 10.515 -6.641 1.00 0.00 52 ILE A C 7
ATOM 11798 O O . ILE A 1 52 ? 2.312 10.960 -7.406 1.00 0.00 52 ILE A O 7
ATOM 11814 N N . SER A 1 53 ? 4.459 10.434 -6.987 1.00 0.00 53 SER A N 7
ATOM 11815 C CA . SER A 1 53 ? 4.962 10.822 -8.315 1.00 0.00 53 SER A CA 7
ATOM 11816 C C . SER A 1 53 ? 4.433 9.888 -9.404 1.00 0.00 53 SER A C 7
ATOM 11817 O O . SER A 1 53 ? 4.339 8.680 -9.194 1.00 0.00 53 SER A O 7
ATOM 11825 N N . GLU A 1 54 ? 4.143 10.422 -10.592 1.00 0.00 54 GLU A N 7
ATOM 11826 C CA . GLU A 1 54 ? 3.558 9.660 -11.713 1.00 0.00 54 GLU A CA 7
ATOM 11827 C C . GLU A 1 54 ? 4.444 8.474 -12.163 1.00 0.00 54 GLU A C 7
ATOM 11828 O O . GLU A 1 54 ? 3.942 7.449 -12.629 1.00 0.00 54 GLU A O 7
ATOM 11840 N N . GLU A 1 55 ? 5.762 8.585 -11.966 1.00 0.00 55 GLU A N 7
ATOM 11841 C CA . GLU A 1 55 ? 6.762 7.551 -12.281 1.00 0.00 55 GLU A CA 7
ATOM 11842 C C . GLU A 1 55 ? 6.657 6.328 -11.354 1.00 0.00 55 GLU A C 7
ATOM 11843 O O . GLU A 1 55 ? 6.827 5.191 -11.796 1.00 0.00 55 GLU A O 7
ATOM 11855 N N . LEU A 1 56 ? 6.349 6.559 -10.072 1.00 0.00 56 LEU A N 7
ATOM 11856 C CA . LEU A 1 56 ? 6.013 5.507 -9.108 1.00 0.00 56 LEU A CA 7
ATOM 11857 C C . LEU A 1 56 ? 4.568 5.020 -9.328 1.00 0.00 56 LEU A C 7
ATOM 11858 O O . LEU A 1 56 ? 4.320 3.817 -9.377 1.00 0.00 56 LEU A O 7
ATOM 11874 N N . LEU A 1 57 ? 3.617 5.935 -9.552 1.00 0.00 57 LEU A N 7
ATOM 11875 C CA . LEU A 1 57 ? 2.185 5.647 -9.721 1.00 0.00 57 LEU A CA 7
ATOM 11876 C C . LEU A 1 57 ? 1.897 4.583 -10.796 1.00 0.00 57 LEU A C 7
ATOM 11877 O O . LEU A 1 57 ? 1.068 3.698 -10.575 1.00 0.00 57 LEU A O 7
ATOM 11893 N N . ARG A 1 58 ? 2.635 4.614 -11.915 1.00 0.00 58 ARG A N 7
ATOM 11894 C CA . ARG A 1 58 ? 2.617 3.589 -12.977 1.00 0.00 58 ARG A CA 7
ATOM 11895 C C . ARG A 1 58 ? 2.776 2.176 -12.406 1.00 0.00 58 ARG A C 7
ATOM 11896 O O . ARG A 1 58 ? 2.058 1.260 -12.806 1.00 0.00 58 ARG A O 7
ATOM 11917 N N . ARG A 1 59 ? 3.674 2.000 -11.438 1.00 0.00 59 ARG A N 7
ATOM 11918 C CA . ARG A 1 59 ? 3.943 0.705 -10.802 1.00 0.00 59 ARG A CA 7
ATOM 11919 C C . ARG A 1 59 ? 2.817 0.276 -9.861 1.00 0.00 59 ARG A C 7
ATOM 11920 O O . ARG A 1 59 ? 2.499 -0.908 -9.815 1.00 0.00 59 ARG A O 7
ATOM 11941 N N . ILE A 1 60 ? 2.152 1.217 -9.179 1.00 0.00 60 ILE A N 7
ATOM 11942 C CA . ILE A 1 60 ? 0.949 0.918 -8.378 1.00 0.00 60 ILE A CA 7
ATOM 11943 C C . ILE A 1 60 ? -0.178 0.393 -9.283 1.00 0.00 60 ILE A C 7
ATOM 11944 O O . ILE A 1 60 ? -0.779 -0.643 -8.993 1.00 0.00 60 ILE A O 7
ATOM 11960 N N . LEU A 1 61 ? -0.424 1.048 -10.426 1.00 0.00 61 LEU A N 7
ATOM 11961 C CA . LEU A 1 61 ? -1.420 0.592 -11.404 1.00 0.00 61 LEU A CA 7
ATOM 11962 C C . LEU A 1 61 ? -1.054 -0.787 -11.997 1.00 0.00 61 LEU A C 7
ATOM 11963 O O . LEU A 1 61 ? -1.921 -1.649 -12.149 1.00 0.00 61 LEU A O 7
ATOM 11979 N N . GLN A 1 62 ? 0.231 -1.032 -12.285 1.00 0.00 62 GLN A N 7
ATOM 11980 C CA . GLN A 1 62 ? 0.718 -2.331 -12.769 1.00 0.00 62 GLN A CA 7
ATOM 11981 C C . GLN A 1 62 ? 0.588 -3.445 -11.711 1.00 0.00 62 GLN A C 7
ATOM 11982 O O . GLN A 1 62 ? 0.315 -4.595 -12.055 1.00 0.00 62 GLN A O 7
ATOM 11996 N N . SER A 1 63 ? 0.708 -3.112 -10.422 1.00 0.00 63 SER A N 7
ATOM 11997 C CA . SER A 1 63 ? 0.528 -4.057 -9.306 1.00 0.00 63 SER A CA 7
ATOM 11998 C C . SER A 1 63 ? -0.901 -4.593 -9.224 1.00 0.00 63 SER A C 7
ATOM 11999 O O . SER A 1 63 ? -1.113 -5.776 -8.954 1.00 0.00 63 SER A O 7
ATOM 12007 N N . PHE A 1 64 ? -1.890 -3.751 -9.538 1.00 0.00 64 PHE A N 7
ATOM 12008 C CA . PHE A 1 64 ? -3.292 -4.159 -9.651 1.00 0.00 64 PHE A CA 7
ATOM 12009 C C . PHE A 1 64 ? -3.511 -5.116 -10.834 1.00 0.00 64 PHE A C 7
ATOM 12010 O O . PHE A 1 64 ? -4.299 -6.059 -10.732 1.00 0.00 64 PHE A O 7
ATOM 12027 N N . ARG A 1 65 ? -2.795 -4.883 -11.944 1.00 0.00 65 ARG A N 7
ATOM 12028 C CA . ARG A 1 65 ? -2.819 -5.712 -13.162 1.00 0.00 65 ARG A CA 7
ATOM 12029 C C . ARG A 1 65 ? -2.201 -7.099 -12.937 1.00 0.00 65 ARG A C 7
ATOM 12030 O O . ARG A 1 65 ? -2.682 -8.077 -13.506 1.00 0.00 65 ARG A O 7
ATOM 12051 N N . ASP A 1 66 ? -1.184 -7.196 -12.078 1.00 0.00 66 ASP A N 7
ATOM 12052 C CA . ASP A 1 66 ? -0.635 -8.476 -11.604 1.00 0.00 66 ASP A CA 7
ATOM 12053 C C . ASP A 1 66 ? -1.598 -9.178 -10.625 1.00 0.00 66 ASP A C 7
ATOM 12054 O O . ASP A 1 66 ? -1.904 -10.360 -10.790 1.00 0.00 66 ASP A O 7
ATOM 12063 N N . GLY A 1 67 ? -2.120 -8.439 -9.637 1.00 0.00 67 GLY A N 7
ATOM 12064 C CA . GLY A 1 67 ? -3.226 -8.853 -8.763 1.00 0.00 67 GLY A CA 7
ATOM 12065 C C . GLY A 1 67 ? -2.942 -9.970 -7.745 1.00 0.00 67 GLY A C 7
ATOM 12066 O O . GLY A 1 67 ? -3.885 -10.474 -7.133 1.00 0.00 67 GLY A O 7
ATOM 12070 N N . GLN A 1 68 ? -1.680 -10.363 -7.539 1.00 0.00 68 GLN A N 7
ATOM 12071 C CA . GLN A 1 68 ? -1.309 -11.518 -6.702 1.00 0.00 68 GLN A CA 7
ATOM 12072 C C . GLN A 1 68 ? -1.219 -11.209 -5.193 1.00 0.00 68 GLN A C 7
ATOM 12073 O O . GLN A 1 68 ? -1.236 -12.139 -4.381 1.00 0.00 68 GLN A O 7
ATOM 12087 N N . TYR A 1 69 ? -1.130 -9.932 -4.806 1.00 0.00 69 TYR A N 7
ATOM 12088 C CA . TYR A 1 69 ? -0.904 -9.489 -3.422 1.00 0.00 69 TYR A CA 7
ATOM 12089 C C . TYR A 1 69 ? -2.150 -8.916 -2.727 1.00 0.00 69 TYR A C 7
ATOM 12090 O O . TYR A 1 69 ? -3.076 -8.407 -3.363 1.00 0.00 69 TYR A O 7
ATOM 12108 N N . ASP A 1 70 ? -2.149 -8.990 -1.394 1.00 0.00 70 ASP A N 7
ATOM 12109 C CA . ASP A 1 70 ? -3.266 -8.599 -0.525 1.00 0.00 70 ASP A CA 7
ATOM 12110 C C . ASP A 1 70 ? -3.298 -7.083 -0.240 1.00 0.00 70 ASP A C 7
ATOM 12111 O O . ASP A 1 70 ? -4.374 -6.498 -0.099 1.00 0.00 70 ASP A O 7
ATOM 12120 N N . LEU A 1 71 ? -2.125 -6.439 -0.187 1.00 0.00 71 LEU A N 7
ATOM 12121 C CA . LEU A 1 71 ? -1.950 -4.996 0.009 1.00 0.00 71 LEU A CA 7
ATOM 12122 C C . LEU A 1 71 ? -0.683 -4.473 -0.695 1.00 0.00 71 LEU A C 7
ATOM 12123 O O . LEU A 1 71 ? 0.235 -5.243 -1.001 1.00 0.00 71 LEU A O 7
ATOM 12139 N N . PHE A 1 72 ? -0.630 -3.157 -0.921 1.00 0.00 72 PHE A N 7
ATOM 12140 C CA . PHE A 1 72 ? 0.422 -2.510 -1.721 1.00 0.00 72 PHE A CA 7
ATOM 12141 C C . PHE A 1 72 ? 1.120 -1.382 -0.941 1.00 0.00 72 PHE A C 7
ATOM 12142 O O . PHE A 1 72 ? 0.459 -0.487 -0.417 1.00 0.00 72 PHE A O 7
ATOM 12159 N N . PHE A 1 73 ? 2.455 -1.415 -0.867 1.00 0.00 73 PHE A N 7
ATOM 12160 C CA . PHE A 1 73 ? 3.307 -0.474 -0.115 1.00 0.00 73 PHE A CA 7
ATOM 12161 C C . PHE A 1 73 ? 4.125 0.424 -1.060 1.00 0.00 73 PHE A C 7
ATOM 12162 O O . PHE A 1 73 ? 4.872 -0.062 -1.911 1.00 0.00 73 PHE A O 7
ATOM 12179 N N . ILE A 1 74 ? 4.026 1.743 -0.867 1.00 0.00 74 ILE A N 7
ATOM 12180 C CA . ILE A 1 74 ? 4.671 2.774 -1.708 1.00 0.00 74 ILE A CA 7
ATOM 12181 C C . ILE A 1 74 ? 6.006 3.208 -1.083 1.00 0.00 74 ILE A C 7
ATOM 12182 O O . ILE A 1 74 ? 6.084 4.189 -0.343 1.00 0.00 74 ILE A O 7
ATOM 12198 N N . ALA A 1 75 ? 7.089 2.509 -1.409 1.00 0.00 75 ALA A N 7
ATOM 12199 C CA . ALA A 1 75 ? 8.425 2.822 -0.911 1.00 0.00 75 ALA A CA 7
ATOM 12200 C C . ALA A 1 75 ? 9.059 3.939 -1.761 1.00 0.00 75 ALA A C 7
ATOM 12201 O O . ALA A 1 75 ? 9.864 3.689 -2.661 1.00 0.00 75 ALA A O 7
ATOM 12208 N N . LYS A 1 76 ? 8.717 5.203 -1.476 1.00 0.00 76 LYS A N 7
ATOM 12209 C CA . LYS A 1 76 ? 9.182 6.357 -2.274 1.00 0.00 76 LYS A CA 7
ATOM 12210 C C . LYS A 1 76 ? 10.695 6.574 -2.125 1.00 0.00 76 LYS A C 7
ATOM 12211 O O . LYS A 1 76 ? 11.352 7.042 -3.054 1.00 0.00 76 LYS A O 7
ATOM 12230 N N . THR A 1 77 ? 11.255 6.118 -1.003 1.00 0.00 77 THR A N 7
ATOM 12231 C CA . THR A 1 77 ? 12.694 5.999 -0.719 1.00 0.00 77 THR A CA 7
ATOM 12232 C C . THR A 1 77 ? 13.031 4.583 -0.234 1.00 0.00 77 THR A C 7
ATOM 12233 O O . THR A 1 77 ? 12.165 3.838 0.229 1.00 0.00 77 THR A O 7
ATOM 12244 N N . GLU A 1 78 ? 14.306 4.207 -0.300 1.00 0.00 78 GLU A N 7
ATOM 12245 C CA . GLU A 1 78 ? 14.827 2.979 0.319 1.00 0.00 78 GLU A CA 7
ATOM 12246 C C . GLU A 1 78 ? 14.889 3.074 1.858 1.00 0.00 78 GLU A C 7
ATOM 12247 O O . GLU A 1 78 ? 14.810 2.056 2.547 1.00 0.00 78 GLU A O 7
ATOM 12259 N N . ASP A 1 79 ? 14.969 4.289 2.414 1.00 0.00 79 ASP A N 7
ATOM 12260 C CA . ASP A 1 79 ? 14.870 4.536 3.860 1.00 0.00 79 ASP A CA 7
ATOM 12261 C C . ASP A 1 79 ? 13.451 4.257 4.399 1.00 0.00 79 ASP A C 7
ATOM 12262 O O . ASP A 1 79 ? 13.298 3.687 5.481 1.00 0.00 79 ASP A O 7
ATOM 12271 N N . ASP A 1 80 ? 12.410 4.573 3.622 1.00 0.00 80 ASP A N 7
ATOM 12272 C CA . ASP A 1 80 ? 11.030 4.162 3.910 1.00 0.00 80 ASP A CA 7
ATOM 12273 C C . ASP A 1 80 ? 10.824 2.649 3.752 1.00 0.00 80 ASP A C 7
ATOM 12274 O O . ASP A 1 80 ? 10.085 2.041 4.532 1.00 0.00 80 ASP A O 7
ATOM 12283 N N . GLU A 1 81 ? 11.500 2.026 2.782 1.00 0.00 81 GLU A N 7
ATOM 12284 C CA . GLU A 1 81 ? 11.386 0.590 2.503 1.00 0.00 81 GLU A CA 7
ATOM 12285 C C . GLU A 1 81 ? 11.829 -0.294 3.681 1.00 0.00 81 GLU A C 7
ATOM 12286 O O . GLU A 1 81 ? 11.270 -1.372 3.887 1.00 0.00 81 GLU A O 7
ATOM 12298 N N . ARG A 1 82 ? 12.776 0.174 4.508 1.00 0.00 82 ARG A N 7
ATOM 12299 C CA . ARG A 1 82 ? 13.197 -0.522 5.739 1.00 0.00 82 ARG A CA 7
ATOM 12300 C C . ARG A 1 82 ? 12.006 -0.764 6.675 1.00 0.00 82 ARG A C 7
ATOM 12301 O O . ARG A 1 82 ? 11.849 -1.865 7.206 1.00 0.00 82 ARG A O 7
ATOM 12322 N N . ARG A 1 83 ? 11.121 0.228 6.814 1.00 0.00 83 ARG A N 7
ATOM 12323 C CA . ARG A 1 83 ? 9.876 0.119 7.593 1.00 0.00 83 ARG A CA 7
ATOM 12324 C C . ARG A 1 83 ? 8.825 -0.745 6.882 1.00 0.00 83 ARG A C 7
ATOM 12325 O O . ARG A 1 83 ? 8.168 -1.533 7.553 1.00 0.00 83 ARG A O 7
ATOM 12346 N N . ALA A 1 84 ? 8.709 -0.687 5.551 1.00 0.00 84 ALA A N 7
ATOM 12347 C CA . ALA A 1 84 ? 7.845 -1.591 4.769 1.00 0.00 84 ALA A CA 7
ATOM 12348 C C . ALA A 1 84 ? 8.207 -3.078 4.994 1.00 0.00 84 ALA A C 7
ATOM 12349 O O . ALA A 1 84 ? 7.338 -3.911 5.262 1.00 0.00 84 ALA A O 7
ATOM 12356 N N . ARG A 1 85 ? 9.509 -3.399 4.946 1.00 0.00 85 ARG A N 7
ATOM 12357 C CA . ARG A 1 85 ? 10.061 -4.750 5.143 1.00 0.00 85 ARG A CA 7
ATOM 12358 C C . ARG A 1 85 ? 9.901 -5.261 6.576 1.00 0.00 85 ARG A C 7
ATOM 12359 O O . ARG A 1 85 ? 9.643 -6.450 6.763 1.00 0.00 85 ARG A O 7
ATOM 12380 N N . GLU A 1 86 ? 10.050 -4.416 7.593 1.00 0.00 86 GLU A N 7
ATOM 12381 C CA . GLU A 1 86 ? 9.813 -4.823 8.991 1.00 0.00 86 GLU A CA 7
ATOM 12382 C C . GLU A 1 86 ? 8.316 -4.914 9.340 1.00 0.00 86 GLU A C 7
ATOM 12383 O O . GLU A 1 86 ? 7.922 -5.794 10.106 1.00 0.00 86 GLU A O 7
ATOM 12395 N N . LEU A 1 87 ? 7.463 -4.081 8.731 1.00 0.00 87 LEU A N 7
ATOM 12396 C CA . LEU A 1 87 ? 6.004 -4.155 8.877 1.00 0.00 87 LEU A CA 7
ATOM 12397 C C . LEU A 1 87 ? 5.460 -5.484 8.331 1.00 0.00 87 LEU A C 7
ATOM 12398 O O . LEU A 1 87 ? 4.690 -6.160 9.017 1.00 0.00 87 LEU A O 7
ATOM 12414 N N . LYS A 1 88 ? 5.921 -5.918 7.150 1.00 0.00 88 LYS A N 7
ATOM 12415 C CA . LYS A 1 88 ? 5.562 -7.219 6.555 1.00 0.00 88 LYS A CA 7
ATOM 12416 C C . LYS A 1 88 ? 5.790 -8.389 7.527 1.00 0.00 88 LYS A C 7
ATOM 12417 O O . LYS A 1 88 ? 4.960 -9.293 7.612 1.00 0.00 88 LYS A O 7
ATOM 12436 N N . GLU A 1 89 ? 6.879 -8.356 8.297 1.00 0.00 89 GLU A N 7
ATOM 12437 C CA . GLU A 1 89 ? 7.265 -9.438 9.215 1.00 0.00 89 GLU A CA 7
ATOM 12438 C C . GLU A 1 89 ? 6.297 -9.607 10.398 1.00 0.00 89 GLU A C 7
ATOM 12439 O O . GLU A 1 89 ? 5.918 -10.733 10.728 1.00 0.00 89 GLU A O 7
ATOM 12451 N N . ARG A 1 90 ? 5.848 -8.497 11.005 1.00 0.00 90 ARG A N 7
ATOM 12452 C CA . ARG A 1 90 ? 4.814 -8.500 12.062 1.00 0.00 90 ARG A CA 7
ATOM 12453 C C . ARG A 1 90 ? 3.404 -8.746 11.518 1.00 0.00 90 ARG A C 7
ATOM 12454 O O . ARG A 1 90 ? 2.544 -9.255 12.236 1.00 0.00 90 ARG A O 7
ATOM 12475 N N . MET A 1 91 ? 3.176 -8.408 10.249 1.00 0.00 91 MET A N 7
ATOM 12476 C CA . MET A 1 91 ? 1.883 -8.563 9.571 1.00 0.00 91 MET A CA 7
ATOM 12477 C C . MET A 1 91 ? 1.604 -9.991 9.079 1.00 0.00 91 MET A C 7
ATOM 12478 O O . MET A 1 91 ? 0.457 -10.434 9.131 1.00 0.00 91 MET A O 7
ATOM 12492 N N . GLY A 1 92 ? 2.616 -10.722 8.605 1.00 0.00 92 GLY A N 7
ATOM 12493 C CA . GLY A 1 92 ? 2.509 -12.125 8.166 1.00 0.00 92 GLY A CA 7
ATOM 12494 C C . GLY A 1 92 ? 1.781 -12.370 6.830 1.00 0.00 92 GLY A C 7
ATOM 12495 O O . GLY A 1 92 ? 1.876 -13.470 6.282 1.00 0.00 92 GLY A O 7
ATOM 12499 N N . LYS A 1 93 ? 1.093 -11.362 6.277 1.00 0.00 93 LYS A N 7
ATOM 12500 C CA . LYS A 1 93 ? 0.468 -11.384 4.940 1.00 0.00 93 LYS A CA 7
ATOM 12501 C C . LYS A 1 93 ? 1.478 -11.025 3.837 1.00 0.00 93 LYS A C 7
ATOM 12502 O O . LYS A 1 93 ? 2.448 -10.313 4.115 1.00 0.00 93 LYS A O 7
ATOM 12521 N N . PRO A 1 94 ? 1.264 -11.464 2.580 1.00 0.00 94 PRO A N 7
ATOM 12522 C CA . PRO A 1 94 ? 2.057 -11.016 1.439 1.00 0.00 94 PRO A CA 7
ATOM 12523 C C . PRO A 1 94 ? 1.853 -9.515 1.174 1.00 0.00 94 PRO A C 7
ATOM 12524 O O . PRO A 1 94 ? 0.724 -9.018 1.171 1.00 0.00 94 PRO A O 7
ATOM 12535 N N . VAL A 1 95 ? 2.950 -8.807 0.903 1.00 0.00 95 VAL A N 7
ATOM 12536 C CA . VAL A 1 95 ? 2.983 -7.370 0.585 1.00 0.00 95 VAL A CA 7
ATOM 12537 C C . VAL A 1 95 ? 3.873 -7.153 -0.637 1.00 0.00 95 VAL A C 7
ATOM 12538 O O . VAL A 1 95 ? 4.992 -7.670 -0.674 1.00 0.00 95 VAL A O 7
ATOM 12551 N N . GLU A 1 96 ? 3.411 -6.373 -1.615 1.00 0.00 96 GLU A N 7
ATOM 12552 C CA . GLU A 1 96 ? 4.243 -5.940 -2.744 1.00 0.00 96 GLU A CA 7
ATOM 12553 C C . GLU A 1 96 ? 4.789 -4.523 -2.510 1.00 0.00 96 GLU A C 7
ATOM 12554 O O . GLU A 1 96 ? 4.058 -3.601 -2.135 1.00 0.00 96 GLU A O 7
ATOM 12566 N N . ILE A 1 97 ? 6.100 -4.383 -2.715 1.00 0.00 97 ILE A N 7
ATOM 12567 C CA . ILE A 1 97 ? 6.907 -3.205 -2.382 1.00 0.00 97 ILE A CA 7
ATOM 12568 C C . ILE A 1 97 ? 7.244 -2.438 -3.665 1.00 0.00 97 ILE A C 7
ATOM 12569 O O . ILE A 1 97 ? 7.784 -3.020 -4.610 1.00 0.00 97 ILE A O 7
ATOM 12585 N N . LEU A 1 98 ? 6.935 -1.139 -3.705 1.00 0.00 98 LEU A N 7
ATOM 12586 C CA . LEU A 1 98 ? 6.999 -0.333 -4.928 1.00 0.00 98 LEU A CA 7
ATOM 12587 C C . LEU A 1 98 ? 7.970 0.838 -4.784 1.00 0.00 98 LEU A C 7
ATOM 12588 O O . LEU A 1 98 ? 7.648 1.851 -4.164 1.00 0.00 98 LEU A O 7
ATOM 12604 N N . ARG A 1 99 ? 9.152 0.705 -5.397 1.00 0.00 99 ARG A N 7
ATOM 12605 C CA . ARG A 1 99 ? 10.189 1.744 -5.449 1.00 0.00 99 ARG A CA 7
ATOM 12606 C C . ARG A 1 99 ? 9.960 2.692 -6.627 1.00 0.00 99 ARG A C 7
ATOM 12607 O O . ARG A 1 99 ? 9.683 2.236 -7.741 1.00 0.00 99 ARG A O 7
ATOM 12628 N N . GLY A 1 100 ? 10.110 3.998 -6.402 1.00 0.00 100 GLY A N 7
ATOM 12629 C CA . GLY A 1 100 ? 10.098 5.003 -7.473 1.00 0.00 100 GLY A CA 7
ATOM 12630 C C . GLY A 1 100 ? 11.326 4.908 -8.388 1.00 0.00 100 GLY A C 7
ATOM 12631 O O . GLY A 1 100 ? 12.415 4.536 -7.944 1.00 0.00 100 GLY A O 7
ATOM 12635 N N . SER A 1 101 ? 11.147 5.261 -9.662 1.00 0.00 101 SER A N 7
ATOM 12636 C CA . SER A 1 101 ? 12.215 5.353 -10.672 1.00 0.00 101 SER A CA 7
ATOM 12637 C C . SER A 1 101 ? 12.397 6.799 -11.151 1.00 0.00 101 SER A C 7
ATOM 12638 O O . SER A 1 101 ? 11.456 7.597 -11.104 1.00 0.00 101 SER A O 7
ATOM 12646 N N . LEU A 1 102 ? 13.612 7.143 -11.584 1.00 0.00 102 LEU A N 7
ATOM 12647 C CA . LEU A 1 102 ? 14.013 8.483 -12.029 1.00 0.00 102 LEU A CA 7
ATOM 12648 C C . LEU A 1 102 ? 15.133 8.401 -13.082 1.00 0.00 102 LEU A C 7
ATOM 12649 O O . LEU A 1 102 ? 16.042 7.574 -12.972 1.00 0.00 102 LEU A O 7
ATOM 12665 N N . GLU A 1 103 ? 15.100 9.298 -14.068 1.00 0.00 103 GLU A N 7
ATOM 12666 C CA . GLU A 1 103 ? 16.181 9.530 -15.034 1.00 0.00 103 GLU A CA 7
ATOM 12667 C C . GLU A 1 103 ? 16.687 10.980 -14.913 1.00 0.00 103 GLU A C 7
ATOM 12668 O O . GLU A 1 103 ? 15.903 11.929 -14.991 1.00 0.00 103 GLU A O 7
ATOM 12680 N N . HIS A 1 104 ? 17.997 11.147 -14.711 1.00 0.00 104 HIS A N 7
ATOM 12681 C CA . HIS A 1 104 ? 18.674 12.440 -14.548 1.00 0.00 104 HIS A CA 7
ATOM 12682 C C . HIS A 1 104 ? 19.521 12.807 -15.779 1.00 0.00 104 HIS A C 7
ATOM 12683 O O . HIS A 1 104 ? 20.032 11.931 -16.485 1.00 0.00 104 HIS A O 7
ATOM 12697 N N . HIS A 1 105 ? 19.680 14.108 -16.043 1.00 0.00 105 HIS A N 7
ATOM 12698 C CA . HIS A 1 105 ? 20.491 14.611 -17.159 1.00 0.00 105 HIS A CA 7
ATOM 12699 C C . HIS A 1 105 ? 21.994 14.364 -16.924 1.00 0.00 105 HIS A C 7
ATOM 12700 O O . HIS A 1 105 ? 22.498 14.526 -15.806 1.00 0.00 105 HIS A O 7
ATOM 12714 N N . HIS A 1 106 ? 22.728 14.006 -17.982 1.00 0.00 106 HIS A N 7
ATOM 12715 C CA . HIS A 1 106 ? 24.182 13.824 -17.920 1.00 0.00 106 HIS A CA 7
ATOM 12716 C C . HIS A 1 106 ? 24.913 15.146 -17.611 1.00 0.00 106 HIS A C 7
ATOM 12717 O O . HIS A 1 106 ? 24.435 16.232 -17.952 1.00 0.00 106 HIS A O 7
ATOM 12731 N N . HIS A 1 107 ? 26.076 15.051 -16.967 1.00 0.00 107 HIS A N 7
ATOM 12732 C CA . HIS A 1 107 ? 26.942 16.188 -16.643 1.00 0.00 107 HIS A CA 7
ATOM 12733 C C . HIS A 1 107 ? 28.290 16.012 -17.360 1.00 0.00 107 HIS A C 7
ATOM 12734 O O . HIS A 1 107 ? 29.041 15.079 -17.059 1.00 0.00 107 HIS A O 7
ATOM 12748 N N . HIS A 1 108 ? 28.579 16.904 -18.317 1.00 0.00 108 HIS A N 7
ATOM 12749 C CA . HIS A 1 108 ? 29.694 16.802 -19.277 1.00 0.00 108 HIS A CA 7
ATOM 12750 C C . HIS A 1 108 ? 29.673 15.488 -20.102 1.00 0.00 108 HIS A C 7
ATOM 12751 O O . HIS A 1 108 ? 28.681 14.747 -20.093 1.00 0.00 108 HIS A O 7
ATOM 12765 N N . HIS A 1 109 ? 30.738 15.226 -20.868 1.00 0.00 109 HIS A N 7
ATOM 12766 C CA . HIS A 1 109 ? 30.931 14.025 -21.700 1.00 0.00 109 HIS A CA 7
ATOM 12767 C C . HIS A 1 109 ? 32.410 13.586 -21.769 1.00 0.00 109 HIS A C 7
ATOM 12768 O O . HIS A 1 109 ? 32.659 12.381 -22.004 1.00 0.00 109 HIS A O 7
ATOM 12783 N N . GLY A 1 1 ? 1.113 2.134 18.463 1.00 0.00 1 GLY A N 8
ATOM 12784 C CA . GLY A 1 1 ? 1.387 3.111 17.386 1.00 0.00 1 GLY A CA 8
ATOM 12785 C C . GLY A 1 1 ? 0.308 3.075 16.317 1.00 0.00 1 GLY A C 8
ATOM 12786 O O . GLY A 1 1 ? -0.399 2.079 16.168 1.00 0.00 1 GLY A O 8
ATOM 12792 N N . GLU A 1 2 ? 0.182 4.149 15.534 1.00 0.00 2 GLU A N 8
ATOM 12793 C CA . GLU A 1 2 ? -0.848 4.292 14.487 1.00 0.00 2 GLU A CA 8
ATOM 12794 C C . GLU A 1 2 ? -0.709 3.253 13.357 1.00 0.00 2 GLU A C 8
ATOM 12795 O O . GLU A 1 2 ? -1.690 2.910 12.699 1.00 0.00 2 GLU A O 8
ATOM 12807 N N . ASP A 1 3 ? 0.495 2.722 13.141 1.00 0.00 3 ASP A N 8
ATOM 12808 C CA . ASP A 1 3 ? 0.765 1.633 12.198 1.00 0.00 3 ASP A CA 8
ATOM 12809 C C . ASP A 1 3 ? 0.381 0.221 12.698 1.00 0.00 3 ASP A C 8
ATOM 12810 O O . ASP A 1 3 ? 0.337 -0.708 11.894 1.00 0.00 3 ASP A O 8
ATOM 12819 N N . ASP A 1 4 ? 0.075 0.036 13.990 1.00 0.00 4 ASP A N 8
ATOM 12820 C CA . ASP A 1 4 ? -0.428 -1.234 14.541 1.00 0.00 4 ASP A CA 8
ATOM 12821 C C . ASP A 1 4 ? -1.957 -1.375 14.455 1.00 0.00 4 ASP A C 8
ATOM 12822 O O . ASP A 1 4 ? -2.464 -2.465 14.191 1.00 0.00 4 ASP A O 8
ATOM 12831 N N . GLU A 1 5 ? -2.714 -0.295 14.678 1.00 0.00 5 GLU A N 8
ATOM 12832 C CA . GLU A 1 5 ? -4.187 -0.349 14.651 1.00 0.00 5 GLU A CA 8
ATOM 12833 C C . GLU A 1 5 ? -4.730 -0.567 13.236 1.00 0.00 5 GLU A C 8
ATOM 12834 O O . GLU A 1 5 ? -5.623 -1.383 13.021 1.00 0.00 5 GLU A O 8
ATOM 12846 N N . ILE A 1 6 ? -4.141 0.109 12.253 1.00 0.00 6 ILE A N 8
ATOM 12847 C CA . ILE A 1 6 ? -4.507 -0.010 10.830 1.00 0.00 6 ILE A CA 8
ATOM 12848 C C . ILE A 1 6 ? -4.205 -1.404 10.278 1.00 0.00 6 ILE A C 8
ATOM 12849 O O . ILE A 1 6 ? -4.876 -1.866 9.358 1.00 0.00 6 ILE A O 8
ATOM 12865 N N . LEU A 1 7 ? -3.203 -2.080 10.845 1.00 0.00 7 LEU A N 8
ATOM 12866 C CA . LEU A 1 7 ? -2.708 -3.376 10.377 1.00 0.00 7 LEU A CA 8
ATOM 12867 C C . LEU A 1 7 ? -3.785 -4.470 10.465 1.00 0.00 7 LEU A C 8
ATOM 12868 O O . LEU A 1 7 ? -3.954 -5.252 9.528 1.00 0.00 7 LEU A O 8
ATOM 12884 N N . GLN A 1 8 ? -4.544 -4.506 11.569 1.00 0.00 8 GLN A N 8
ATOM 12885 C CA . GLN A 1 8 ? -5.672 -5.432 11.715 1.00 0.00 8 GLN A CA 8
ATOM 12886 C C . GLN A 1 8 ? -6.887 -5.022 10.867 1.00 0.00 8 GLN A C 8
ATOM 12887 O O . GLN A 1 8 ? -7.540 -5.874 10.265 1.00 0.00 8 GLN A O 8
ATOM 12901 N N . ARG A 1 9 ? -7.164 -3.715 10.760 1.00 0.00 9 ARG A N 8
ATOM 12902 C CA . ARG A 1 9 ? -8.250 -3.171 9.919 1.00 0.00 9 ARG A CA 8
ATOM 12903 C C . ARG A 1 9 ? -8.044 -3.465 8.430 1.00 0.00 9 ARG A C 8
ATOM 12904 O O . ARG A 1 9 ? -9.005 -3.788 7.735 1.00 0.00 9 ARG A O 8
ATOM 12925 N N . ALA A 1 10 ? -6.798 -3.442 7.958 1.00 0.00 10 ALA A N 8
ATOM 12926 C CA . ALA A 1 10 ? -6.437 -3.854 6.602 1.00 0.00 10 ALA A CA 8
ATOM 12927 C C . ALA A 1 10 ? -6.843 -5.314 6.320 1.00 0.00 10 ALA A C 8
ATOM 12928 O O . ALA A 1 10 ? -7.508 -5.592 5.321 1.00 0.00 10 ALA A O 8
ATOM 12935 N N . LYS A 1 11 ? -6.531 -6.247 7.231 1.00 0.00 11 LYS A N 8
ATOM 12936 C CA . LYS A 1 11 ? -6.969 -7.649 7.121 1.00 0.00 11 LYS A CA 8
ATOM 12937 C C . LYS A 1 11 ? -8.492 -7.793 7.205 1.00 0.00 11 LYS A C 8
ATOM 12938 O O . LYS A 1 11 ? -9.067 -8.600 6.479 1.00 0.00 11 LYS A O 8
ATOM 12957 N N . ASP A 1 12 ? -9.156 -6.995 8.040 1.00 0.00 12 ASP A N 8
ATOM 12958 C CA . ASP A 1 12 ? -10.615 -7.026 8.213 1.00 0.00 12 ASP A CA 8
ATOM 12959 C C . ASP A 1 12 ? -11.384 -6.583 6.948 1.00 0.00 12 ASP A C 8
ATOM 12960 O O . ASP A 1 12 ? -12.425 -7.163 6.632 1.00 0.00 12 ASP A O 8
ATOM 12969 N N . ILE A 1 13 ? -10.842 -5.637 6.168 1.00 0.00 13 ILE A N 8
ATOM 12970 C CA . ILE A 1 13 ? -11.388 -5.263 4.848 1.00 0.00 13 ILE A CA 8
ATOM 12971 C C . ILE A 1 13 ? -11.349 -6.471 3.900 1.00 0.00 13 ILE A C 8
ATOM 12972 O O . ILE A 1 13 ? -12.366 -6.801 3.291 1.00 0.00 13 ILE A O 8
ATOM 12988 N N . LEU A 1 14 ? -10.218 -7.182 3.815 1.00 0.00 14 LEU A N 8
ATOM 12989 C CA . LEU A 1 14 ? -10.078 -8.383 2.974 1.00 0.00 14 LEU A CA 8
ATOM 12990 C C . LEU A 1 14 ? -10.910 -9.573 3.490 1.00 0.00 14 LEU A C 8
ATOM 12991 O O . LEU A 1 14 ? -11.337 -10.407 2.693 1.00 0.00 14 LEU A O 8
ATOM 13007 N N . LYS A 1 15 ? -11.165 -9.657 4.803 1.00 0.00 15 LYS A N 8
ATOM 13008 C CA . LYS A 1 15 ? -12.010 -10.702 5.410 1.00 0.00 15 LYS A CA 8
ATOM 13009 C C . LYS A 1 15 ? -13.470 -10.597 4.952 1.00 0.00 15 LYS A C 8
ATOM 13010 O O . LYS A 1 15 ? -14.105 -11.621 4.696 1.00 0.00 15 LYS A O 8
ATOM 13029 N N . GLU A 1 16 ? -13.995 -9.378 4.811 1.00 0.00 16 GLU A N 8
ATOM 13030 C CA . GLU A 1 16 ? -15.337 -9.128 4.259 1.00 0.00 16 GLU A CA 8
ATOM 13031 C C . GLU A 1 16 ? -15.366 -9.021 2.726 1.00 0.00 16 GLU A C 8
ATOM 13032 O O . GLU A 1 16 ? -16.340 -9.451 2.107 1.00 0.00 16 GLU A O 8
ATOM 13044 N N . ASP A 1 17 ? -14.312 -8.485 2.099 1.00 0.00 17 ASP A N 8
ATOM 13045 C CA . ASP A 1 17 ? -14.232 -8.255 0.656 1.00 0.00 17 ASP A CA 8
ATOM 13046 C C . ASP A 1 17 ? -12.872 -8.737 0.098 1.00 0.00 17 ASP A C 8
ATOM 13047 O O . ASP A 1 17 ? -11.992 -7.926 -0.205 1.00 0.00 17 ASP A O 8
ATOM 13056 N N . PRO A 1 18 ? -12.685 -10.059 -0.095 1.00 0.00 18 PRO A N 8
ATOM 13057 C CA . PRO A 1 18 ? -11.425 -10.647 -0.571 1.00 0.00 18 PRO A CA 8
ATOM 13058 C C . PRO A 1 18 ? -11.118 -10.313 -2.041 1.00 0.00 18 PRO A C 8
ATOM 13059 O O . PRO A 1 18 ? -9.990 -10.490 -2.503 1.00 0.00 18 PRO A O 8
ATOM 13070 N N . ASN A 1 19 ? -12.119 -9.819 -2.778 1.00 0.00 19 ASN A N 8
ATOM 13071 C CA . ASN A 1 19 ? -12.001 -9.364 -4.164 1.00 0.00 19 ASN A CA 8
ATOM 13072 C C . ASN A 1 19 ? -11.386 -7.951 -4.280 1.00 0.00 19 ASN A C 8
ATOM 13073 O O . ASN A 1 19 ? -10.932 -7.565 -5.360 1.00 0.00 19 ASN A O 8
ATOM 13084 N N . ARG A 1 20 ? -11.368 -7.177 -3.183 1.00 0.00 20 ARG A N 8
ATOM 13085 C CA . ARG A 1 20 ? -10.836 -5.804 -3.114 1.00 0.00 20 ARG A CA 8
ATOM 13086 C C . ARG A 1 20 ? -9.346 -5.769 -2.763 1.00 0.00 20 ARG A C 8
ATOM 13087 O O . ARG A 1 20 ? -8.732 -6.805 -2.504 1.00 0.00 20 ARG A O 8
ATOM 13108 N N . LYS A 1 21 ? -8.755 -4.572 -2.799 1.00 0.00 21 LYS A N 8
ATOM 13109 C CA . LYS A 1 21 ? -7.316 -4.319 -2.634 1.00 0.00 21 LYS A CA 8
ATOM 13110 C C . LYS A 1 21 ? -7.062 -3.161 -1.664 1.00 0.00 21 LYS A C 8
ATOM 13111 O O . LYS A 1 21 ? -7.961 -2.390 -1.321 1.00 0.00 21 LYS A O 8
ATOM 13130 N N . ILE A 1 22 ? -5.817 -3.041 -1.217 1.00 0.00 22 ILE A N 8
ATOM 13131 C CA . ILE A 1 22 ? -5.363 -1.993 -0.299 1.00 0.00 22 ILE A CA 8
ATOM 13132 C C . ILE A 1 22 ? -4.114 -1.294 -0.846 1.00 0.00 22 ILE A C 8
ATOM 13133 O O . ILE A 1 22 ? -3.238 -1.931 -1.433 1.00 0.00 22 ILE A O 8
ATOM 13149 N N . LEU A 1 23 ? -4.022 0.014 -0.610 1.00 0.00 23 LEU A N 8
ATOM 13150 C CA . LEU A 1 23 ? -2.845 0.841 -0.878 1.00 0.00 23 LEU A CA 8
ATOM 13151 C C . LEU A 1 23 ? -2.364 1.493 0.429 1.00 0.00 23 LEU A C 8
ATOM 13152 O O . LEU A 1 23 ? -3.174 1.856 1.284 1.00 0.00 23 LEU A O 8
ATOM 13168 N N . ILE A 1 24 ? -1.052 1.633 0.591 1.00 0.00 24 ILE A N 8
ATOM 13169 C CA . ILE A 1 24 ? -0.412 2.120 1.817 1.00 0.00 24 ILE A CA 8
ATOM 13170 C C . ILE A 1 24 ? 0.606 3.215 1.491 1.00 0.00 24 ILE A C 8
ATOM 13171 O O . ILE A 1 24 ? 1.440 3.043 0.598 1.00 0.00 24 ILE A O 8
ATOM 13187 N N . ILE A 1 25 ? 0.577 4.312 2.252 1.00 0.00 25 ILE A N 8
ATOM 13188 C CA . ILE A 1 25 ? 1.501 5.447 2.103 1.00 0.00 25 ILE A CA 8
ATOM 13189 C C . ILE A 1 25 ? 2.522 5.433 3.244 1.00 0.00 25 ILE A C 8
ATOM 13190 O O . ILE A 1 25 ? 2.163 5.427 4.424 1.00 0.00 25 ILE A O 8
ATOM 13206 N N . LEU A 1 26 ? 3.800 5.416 2.870 1.00 0.00 26 LEU A N 8
ATOM 13207 C CA . LEU A 1 26 ? 4.949 5.299 3.771 1.00 0.00 26 LEU A CA 8
ATOM 13208 C C . LEU A 1 26 ? 5.521 6.699 4.050 1.00 0.00 26 LEU A C 8
ATOM 13209 O O . LEU A 1 26 ? 6.068 7.336 3.143 1.00 0.00 26 LEU A O 8
ATOM 13225 N N . ASN A 1 27 ? 5.381 7.181 5.290 1.00 0.00 27 ASN A N 8
ATOM 13226 C CA . ASN A 1 27 ? 5.800 8.527 5.698 1.00 0.00 27 ASN A CA 8
ATOM 13227 C C . ASN A 1 27 ? 7.184 8.522 6.397 1.00 0.00 27 ASN A C 8
ATOM 13228 O O . ASN A 1 27 ? 7.477 7.602 7.170 1.00 0.00 27 ASN A O 8
ATOM 13239 N N . PRO A 1 28 ? 8.032 9.551 6.185 1.00 0.00 28 PRO A N 8
ATOM 13240 C CA . PRO A 1 28 ? 9.420 9.590 6.671 1.00 0.00 28 PRO A CA 8
ATOM 13241 C C . PRO A 1 28 ? 9.545 9.708 8.201 1.00 0.00 28 PRO A C 8
ATOM 13242 O O . PRO A 1 28 ? 10.585 9.364 8.765 1.00 0.00 28 PRO A O 8
ATOM 13253 N N . ASP A 1 29 ? 8.485 10.148 8.890 1.00 0.00 29 ASP A N 8
ATOM 13254 C CA . ASP A 1 29 ? 8.401 10.201 10.358 1.00 0.00 29 ASP A CA 8
ATOM 13255 C C . ASP A 1 29 ? 8.172 8.816 11.009 1.00 0.00 29 ASP A C 8
ATOM 13256 O O . ASP A 1 29 ? 8.055 8.713 12.233 1.00 0.00 29 ASP A O 8
ATOM 13265 N N . GLY A 1 30 ? 8.081 7.745 10.209 1.00 0.00 30 GLY A N 8
ATOM 13266 C CA . GLY A 1 30 ? 7.793 6.376 10.665 1.00 0.00 30 GLY A CA 8
ATOM 13267 C C . GLY A 1 30 ? 6.297 6.069 10.813 1.00 0.00 30 GLY A C 8
ATOM 13268 O O . GLY A 1 30 ? 5.924 4.962 11.211 1.00 0.00 30 GLY A O 8
ATOM 13272 N N . LYS A 1 31 ? 5.427 7.023 10.458 1.00 0.00 31 LYS A N 8
ATOM 13273 C CA . LYS A 1 31 ? 3.968 6.856 10.386 1.00 0.00 31 LYS A CA 8
ATOM 13274 C C . LYS A 1 31 ? 3.542 6.156 9.086 1.00 0.00 31 LYS A C 8
ATOM 13275 O O . LYS A 1 31 ? 4.337 5.993 8.154 1.00 0.00 31 LYS A O 8
ATOM 13294 N N . ILE A 1 32 ? 2.285 5.727 9.035 1.00 0.00 32 ILE A N 8
ATOM 13295 C CA . ILE A 1 32 ? 1.670 5.077 7.871 1.00 0.00 32 ILE A CA 8
ATOM 13296 C C . ILE A 1 32 ? 0.257 5.626 7.618 1.00 0.00 32 ILE A C 8
ATOM 13297 O O . ILE A 1 32 ? -0.409 6.072 8.556 1.00 0.00 32 ILE A O 8
ATOM 13313 N N . GLU A 1 33 ? -0.228 5.565 6.375 1.00 0.00 33 GLU A N 8
ATOM 13314 C CA . GLU A 1 33 ? -1.626 5.862 6.029 1.00 0.00 33 GLU A CA 8
ATOM 13315 C C . GLU A 1 33 ? -2.222 4.738 5.168 1.00 0.00 33 GLU A C 8
ATOM 13316 O O . GLU A 1 33 ? -1.574 4.249 4.240 1.00 0.00 33 GLU A O 8
ATOM 13328 N N . LEU A 1 34 ? -3.462 4.340 5.472 1.00 0.00 34 LEU A N 8
ATOM 13329 C CA . LEU A 1 34 ? -4.175 3.218 4.850 1.00 0.00 34 LEU A CA 8
ATOM 13330 C C . LEU A 1 34 ? -5.269 3.720 3.893 1.00 0.00 34 LEU A C 8
ATOM 13331 O O . LEU A 1 34 ? -6.107 4.539 4.278 1.00 0.00 34 LEU A O 8
ATOM 13347 N N . TYR A 1 35 ? -5.290 3.175 2.676 1.00 0.00 35 TYR A N 8
ATOM 13348 C CA . TYR A 1 35 ? -6.307 3.413 1.653 1.00 0.00 35 TYR A CA 8
ATOM 13349 C C . TYR A 1 35 ? -6.983 2.115 1.201 1.00 0.00 35 TYR A C 8
ATOM 13350 O O . TYR A 1 35 ? -6.342 1.081 1.005 1.00 0.00 35 TYR A O 8
ATOM 13368 N N . GLU A 1 36 ? -8.295 2.200 0.988 1.00 0.00 36 GLU A N 8
ATOM 13369 C CA . GLU A 1 36 ? -9.153 1.100 0.518 1.00 0.00 36 GLU A CA 8
ATOM 13370 C C . GLU A 1 36 ? -9.559 1.341 -0.941 1.00 0.00 36 GLU A C 8
ATOM 13371 O O . GLU A 1 36 ? -10.010 2.435 -1.287 1.00 0.00 36 GLU A O 8
ATOM 13383 N N . VAL A 1 37 ? -9.356 0.343 -1.809 1.00 0.00 37 VAL A N 8
ATOM 13384 C CA . VAL A 1 37 ? -9.430 0.495 -3.270 1.00 0.00 37 VAL A CA 8
ATOM 13385 C C . VAL A 1 37 ? -9.873 -0.788 -3.979 1.00 0.00 37 VAL A C 8
ATOM 13386 O O . VAL A 1 37 ? -9.815 -1.891 -3.438 1.00 0.00 37 VAL A O 8
ATOM 13399 N N . THR A 1 38 ? -10.323 -0.637 -5.223 1.00 0.00 38 THR A N 8
ATOM 13400 C CA . THR A 1 38 ? -10.799 -1.751 -6.066 1.00 0.00 38 THR A CA 8
ATOM 13401 C C . THR A 1 38 ? -10.156 -1.775 -7.460 1.00 0.00 38 THR A C 8
ATOM 13402 O O . THR A 1 38 ? -9.946 -2.849 -8.024 1.00 0.00 38 THR A O 8
ATOM 13413 N N . SER A 1 39 ? -9.808 -0.598 -7.996 1.00 0.00 39 SER A N 8
ATOM 13414 C CA . SER A 1 39 ? -9.418 -0.380 -9.400 1.00 0.00 39 SER A CA 8
ATOM 13415 C C . SER A 1 39 ? -8.554 0.878 -9.552 1.00 0.00 39 SER A C 8
ATOM 13416 O O . SER A 1 39 ? -8.498 1.714 -8.646 1.00 0.00 39 SER A O 8
ATOM 13424 N N . GLU A 1 40 ? -7.943 1.062 -10.727 1.00 0.00 40 GLU A N 8
ATOM 13425 C CA . GLU A 1 40 ? -7.104 2.229 -11.049 1.00 0.00 40 GLU A CA 8
ATOM 13426 C C . GLU A 1 40 ? -7.790 3.592 -10.854 1.00 0.00 40 GLU A C 8
ATOM 13427 O O . GLU A 1 40 ? -7.117 4.568 -10.537 1.00 0.00 40 GLU A O 8
ATOM 13439 N N . GLU A 1 41 ? -9.115 3.674 -11.006 1.00 0.00 41 GLU A N 8
ATOM 13440 C CA . GLU A 1 41 ? -9.869 4.928 -10.879 1.00 0.00 41 GLU A CA 8
ATOM 13441 C C . GLU A 1 41 ? -9.746 5.547 -9.476 1.00 0.00 41 GLU A C 8
ATOM 13442 O O . GLU A 1 41 ? -9.685 6.770 -9.339 1.00 0.00 41 GLU A O 8
ATOM 13454 N N . ASP A 1 42 ? -9.650 4.716 -8.432 1.00 0.00 42 ASP A N 8
ATOM 13455 C CA . ASP A 1 42 ? -9.389 5.185 -7.072 1.00 0.00 42 ASP A CA 8
ATOM 13456 C C . ASP A 1 42 ? -7.910 5.595 -6.900 1.00 0.00 42 ASP A C 8
ATOM 13457 O O . ASP A 1 42 ? -7.602 6.655 -6.354 1.00 0.00 42 ASP A O 8
ATOM 13466 N N . ILE A 1 43 ? -6.981 4.810 -7.464 1.00 0.00 43 ILE A N 8
ATOM 13467 C CA . ILE A 1 43 ? -5.530 5.092 -7.458 1.00 0.00 43 ILE A CA 8
ATOM 13468 C C . ILE A 1 43 ? -5.203 6.442 -8.124 1.00 0.00 43 ILE A C 8
ATOM 13469 O O . ILE A 1 43 ? -4.377 7.196 -7.606 1.00 0.00 43 ILE A O 8
ATOM 13485 N N . LYS A 1 44 ? -5.894 6.799 -9.218 1.00 0.00 44 LYS A N 8
ATOM 13486 C CA . LYS A 1 44 ? -5.779 8.111 -9.890 1.00 0.00 44 LYS A CA 8
ATOM 13487 C C . LYS A 1 44 ? -6.044 9.286 -8.936 1.00 0.00 44 LYS A C 8
ATOM 13488 O O . LYS A 1 44 ? -5.354 10.305 -9.020 1.00 0.00 44 LYS A O 8
ATOM 13507 N N . ARG A 1 45 ? -6.999 9.141 -8.007 1.00 0.00 45 ARG A N 8
ATOM 13508 C CA . ARG A 1 45 ? -7.274 10.113 -6.931 1.00 0.00 45 ARG A CA 8
ATOM 13509 C C . ARG A 1 45 ? -6.204 10.071 -5.837 1.00 0.00 45 ARG A C 8
ATOM 13510 O O . ARG A 1 45 ? -5.683 11.118 -5.454 1.00 0.00 45 ARG A O 8
ATOM 13531 N N . ILE A 1 46 ? -5.829 8.874 -5.371 1.00 0.00 46 ILE A N 8
ATOM 13532 C CA . ILE A 1 46 ? -4.819 8.686 -4.309 1.00 0.00 46 ILE A CA 8
ATOM 13533 C C . ILE A 1 46 ? -3.462 9.283 -4.702 1.00 0.00 46 ILE A C 8
ATOM 13534 O O . ILE A 1 46 ? -2.791 9.848 -3.842 1.00 0.00 46 ILE A O 8
ATOM 13550 N N . ALA A 1 47 ? -3.088 9.280 -5.986 1.00 0.00 47 ALA A N 8
ATOM 13551 C CA . ALA A 1 47 ? -1.858 9.920 -6.464 1.00 0.00 47 ALA A CA 8
ATOM 13552 C C . ALA A 1 47 ? -1.747 11.390 -6.027 1.00 0.00 47 ALA A C 8
ATOM 13553 O O . ALA A 1 47 ? -0.719 11.805 -5.487 1.00 0.00 47 ALA A O 8
ATOM 13560 N N . LYS A 1 48 ? -2.828 12.161 -6.198 1.00 0.00 48 LYS A N 8
ATOM 13561 C CA . LYS A 1 48 ? -2.917 13.577 -5.810 1.00 0.00 48 LYS A CA 8
ATOM 13562 C C . LYS A 1 48 ? -3.250 13.766 -4.320 1.00 0.00 48 LYS A C 8
ATOM 13563 O O . LYS A 1 48 ? -2.801 14.744 -3.722 1.00 0.00 48 LYS A O 8
ATOM 13582 N N . LYS A 1 49 ? -3.977 12.824 -3.702 1.00 0.00 49 LYS A N 8
ATOM 13583 C CA . LYS A 1 49 ? -4.337 12.844 -2.265 1.00 0.00 49 LYS A CA 8
ATOM 13584 C C . LYS A 1 49 ? -3.131 12.590 -1.345 1.00 0.00 49 LYS A C 8
ATOM 13585 O O . LYS A 1 49 ? -2.966 13.278 -0.337 1.00 0.00 49 LYS A O 8
ATOM 13604 N N . ALA A 1 50 ? -2.285 11.626 -1.712 1.00 0.00 50 ALA A N 8
ATOM 13605 C CA . ALA A 1 50 ? -1.101 11.193 -0.966 1.00 0.00 50 ALA A CA 8
ATOM 13606 C C . ALA A 1 50 ? 0.203 11.873 -1.440 1.00 0.00 50 ALA A C 8
ATOM 13607 O O . ALA A 1 50 ? 1.190 11.897 -0.702 1.00 0.00 50 ALA A O 8
ATOM 13614 N N . GLY A 1 51 ? 0.217 12.428 -2.659 1.00 0.00 51 GLY A N 8
ATOM 13615 C CA . GLY A 1 51 ? 1.378 13.100 -3.256 1.00 0.00 51 GLY A CA 8
ATOM 13616 C C . GLY A 1 51 ? 2.411 12.140 -3.859 1.00 0.00 51 GLY A C 8
ATOM 13617 O O . GLY A 1 51 ? 3.617 12.376 -3.754 1.00 0.00 51 GLY A O 8
ATOM 13621 N N . ILE A 1 52 ? 1.948 11.038 -4.457 1.00 0.00 52 ILE A N 8
ATOM 13622 C CA . ILE A 1 52 ? 2.790 10.003 -5.074 1.00 0.00 52 ILE A CA 8
ATOM 13623 C C . ILE A 1 52 ? 3.379 10.527 -6.395 1.00 0.00 52 ILE A C 8
ATOM 13624 O O . ILE A 1 52 ? 2.670 11.143 -7.196 1.00 0.00 52 ILE A O 8
ATOM 13640 N N . SER A 1 53 ? 4.670 10.274 -6.640 1.00 0.00 53 SER A N 8
ATOM 13641 C CA . SER A 1 53 ? 5.345 10.662 -7.890 1.00 0.00 53 SER A CA 8
ATOM 13642 C C . SER A 1 53 ? 4.768 9.891 -9.079 1.00 0.00 53 SER A C 8
ATOM 13643 O O . SER A 1 53 ? 4.498 8.698 -8.965 1.00 0.00 53 SER A O 8
ATOM 13651 N N . GLU A 1 54 ? 4.631 10.522 -10.246 1.00 0.00 54 GLU A N 8
ATOM 13652 C CA . GLU A 1 54 ? 3.999 9.895 -11.423 1.00 0.00 54 GLU A CA 8
ATOM 13653 C C . GLU A 1 54 ? 4.786 8.668 -11.940 1.00 0.00 54 GLU A C 8
ATOM 13654 O O . GLU A 1 54 ? 4.207 7.734 -12.497 1.00 0.00 54 GLU A O 8
ATOM 13666 N N . GLU A 1 55 ? 6.099 8.629 -11.695 1.00 0.00 55 GLU A N 8
ATOM 13667 C CA . GLU A 1 55 ? 6.974 7.496 -12.029 1.00 0.00 55 GLU A CA 8
ATOM 13668 C C . GLU A 1 55 ? 6.755 6.262 -11.142 1.00 0.00 55 GLU A C 8
ATOM 13669 O O . GLU A 1 55 ? 6.735 5.128 -11.621 1.00 0.00 55 GLU A O 8
ATOM 13681 N N . LEU A 1 56 ? 6.512 6.503 -9.853 1.00 0.00 56 LEU A N 8
ATOM 13682 C CA . LEU A 1 56 ? 6.072 5.493 -8.885 1.00 0.00 56 LEU A CA 8
ATOM 13683 C C . LEU A 1 56 ? 4.622 5.075 -9.195 1.00 0.00 56 LEU A C 8
ATOM 13684 O O . LEU A 1 56 ? 4.301 3.889 -9.218 1.00 0.00 56 LEU A O 8
ATOM 13700 N N . LEU A 1 57 ? 3.754 6.038 -9.522 1.00 0.00 57 LEU A N 8
ATOM 13701 C CA . LEU A 1 57 ? 2.326 5.815 -9.777 1.00 0.00 57 LEU A CA 8
ATOM 13702 C C . LEU A 1 57 ? 2.083 4.785 -10.891 1.00 0.00 57 LEU A C 8
ATOM 13703 O O . LEU A 1 57 ? 1.235 3.908 -10.733 1.00 0.00 57 LEU A O 8
ATOM 13719 N N . ARG A 1 58 ? 2.886 4.826 -11.965 1.00 0.00 58 ARG A N 8
ATOM 13720 C CA . ARG A 1 58 ? 2.900 3.813 -13.038 1.00 0.00 58 ARG A CA 8
ATOM 13721 C C . ARG A 1 58 ? 3.004 2.393 -12.476 1.00 0.00 58 ARG A C 8
ATOM 13722 O O . ARG A 1 58 ? 2.279 1.504 -12.921 1.00 0.00 58 ARG A O 8
ATOM 13743 N N . ARG A 1 59 ? 3.847 2.178 -11.464 1.00 0.00 59 ARG A N 8
ATOM 13744 C CA . ARG A 1 59 ? 4.035 0.865 -10.833 1.00 0.00 59 ARG A CA 8
ATOM 13745 C C . ARG A 1 59 ? 2.843 0.454 -9.971 1.00 0.00 59 ARG A C 8
ATOM 13746 O O . ARG A 1 59 ? 2.501 -0.724 -9.979 1.00 0.00 59 ARG A O 8
ATOM 13767 N N . ILE A 1 60 ? 2.156 1.390 -9.303 1.00 0.00 60 ILE A N 8
ATOM 13768 C CA . ILE A 1 60 ? 0.901 1.083 -8.587 1.00 0.00 60 ILE A CA 8
ATOM 13769 C C . ILE A 1 60 ? -0.168 0.609 -9.584 1.00 0.00 60 ILE A C 8
ATOM 13770 O O . ILE A 1 60 ? -0.777 -0.446 -9.406 1.00 0.00 60 ILE A O 8
ATOM 13786 N N . LEU A 1 61 ? -0.345 1.356 -10.677 1.00 0.00 61 LEU A N 8
ATOM 13787 C CA . LEU A 1 61 ? -1.331 1.064 -11.725 1.00 0.00 61 LEU A CA 8
ATOM 13788 C C . LEU A 1 61 ? -1.042 -0.290 -12.410 1.00 0.00 61 LEU A C 8
ATOM 13789 O O . LEU A 1 61 ? -1.954 -1.092 -12.618 1.00 0.00 61 LEU A O 8
ATOM 13805 N N . GLN A 1 62 ? 0.234 -0.580 -12.688 1.00 0.00 62 GLN A N 8
ATOM 13806 C CA . GLN A 1 62 ? 0.704 -1.863 -13.230 1.00 0.00 62 GLN A CA 8
ATOM 13807 C C . GLN A 1 62 ? 0.523 -3.029 -12.240 1.00 0.00 62 GLN A C 8
ATOM 13808 O O . GLN A 1 62 ? 0.191 -4.142 -12.658 1.00 0.00 62 GLN A O 8
ATOM 13822 N N . SER A 1 63 ? 0.697 -2.793 -10.936 1.00 0.00 63 SER A N 8
ATOM 13823 C CA . SER A 1 63 ? 0.543 -3.820 -9.894 1.00 0.00 63 SER A CA 8
ATOM 13824 C C . SER A 1 63 ? -0.903 -4.281 -9.726 1.00 0.00 63 SER A C 8
ATOM 13825 O O . SER A 1 63 ? -1.149 -5.460 -9.476 1.00 0.00 63 SER A O 8
ATOM 13833 N N . PHE A 1 64 ? -1.875 -3.391 -9.943 1.00 0.00 64 PHE A N 8
ATOM 13834 C CA . PHE A 1 64 ? -3.298 -3.747 -9.939 1.00 0.00 64 PHE A CA 8
ATOM 13835 C C . PHE A 1 64 ? -3.701 -4.616 -11.143 1.00 0.00 64 PHE A C 8
ATOM 13836 O O . PHE A 1 64 ? -4.599 -5.451 -11.023 1.00 0.00 64 PHE A O 8
ATOM 13853 N N . ARG A 1 65 ? -3.029 -4.447 -12.294 1.00 0.00 65 ARG A N 8
ATOM 13854 C CA . ARG A 1 65 ? -3.227 -5.277 -13.498 1.00 0.00 65 ARG A CA 8
ATOM 13855 C C . ARG A 1 65 ? -2.765 -6.722 -13.272 1.00 0.00 65 ARG A C 8
ATOM 13856 O O . ARG A 1 65 ? -3.374 -7.647 -13.809 1.00 0.00 65 ARG A O 8
ATOM 13877 N N . ASP A 1 66 ? -1.726 -6.929 -12.457 1.00 0.00 66 ASP A N 8
ATOM 13878 C CA . ASP A 1 66 ? -1.346 -8.261 -11.961 1.00 0.00 66 ASP A CA 8
ATOM 13879 C C . ASP A 1 66 ? -2.353 -8.746 -10.897 1.00 0.00 66 ASP A C 8
ATOM 13880 O O . ASP A 1 66 ? -2.895 -9.848 -10.996 1.00 0.00 66 ASP A O 8
ATOM 13889 N N . GLY A 1 67 ? -2.646 -7.889 -9.911 1.00 0.00 67 GLY A N 8
ATOM 13890 C CA . GLY A 1 67 ? -3.742 -8.028 -8.944 1.00 0.00 67 GLY A CA 8
ATOM 13891 C C . GLY A 1 67 ? -3.628 -9.146 -7.899 1.00 0.00 67 GLY A C 8
ATOM 13892 O O . GLY A 1 67 ? -4.611 -9.397 -7.199 1.00 0.00 67 GLY A O 8
ATOM 13896 N N . GLN A 1 68 ? -2.475 -9.810 -7.772 1.00 0.00 68 GLN A N 8
ATOM 13897 C CA . GLN A 1 68 ? -2.320 -11.034 -6.966 1.00 0.00 68 GLN A CA 8
ATOM 13898 C C . GLN A 1 68 ? -2.148 -10.802 -5.449 1.00 0.00 68 GLN A C 8
ATOM 13899 O O . GLN A 1 68 ? -2.350 -11.734 -4.667 1.00 0.00 68 GLN A O 8
ATOM 13913 N N . TYR A 1 69 ? -1.791 -9.588 -5.019 1.00 0.00 69 TYR A N 8
ATOM 13914 C CA . TYR A 1 69 ? -1.553 -9.241 -3.610 1.00 0.00 69 TYR A CA 8
ATOM 13915 C C . TYR A 1 69 ? -2.787 -8.635 -2.921 1.00 0.00 69 TYR A C 8
ATOM 13916 O O . TYR A 1 69 ? -3.646 -8.031 -3.564 1.00 0.00 69 TYR A O 8
ATOM 13934 N N . ASP A 1 70 ? -2.849 -8.756 -1.591 1.00 0.00 70 ASP A N 8
ATOM 13935 C CA . ASP A 1 70 ? -3.929 -8.189 -0.766 1.00 0.00 70 ASP A CA 8
ATOM 13936 C C . ASP A 1 70 ? -3.730 -6.680 -0.524 1.00 0.00 70 ASP A C 8
ATOM 13937 O O . ASP A 1 70 ? -4.704 -5.924 -0.476 1.00 0.00 70 ASP A O 8
ATOM 13946 N N . LEU A 1 71 ? -2.472 -6.238 -0.397 1.00 0.00 71 LEU A N 8
ATOM 13947 C CA . LEU A 1 71 ? -2.080 -4.850 -0.140 1.00 0.00 71 LEU A CA 8
ATOM 13948 C C . LEU A 1 71 ? -0.790 -4.447 -0.880 1.00 0.00 71 LEU A C 8
ATOM 13949 O O . LEU A 1 71 ? 0.036 -5.297 -1.232 1.00 0.00 71 LEU A O 8
ATOM 13965 N N . PHE A 1 72 ? -0.604 -3.137 -1.065 1.00 0.00 72 PHE A N 8
ATOM 13966 C CA . PHE A 1 72 ? 0.521 -2.543 -1.801 1.00 0.00 72 PHE A CA 8
ATOM 13967 C C . PHE A 1 72 ? 1.190 -1.418 -0.989 1.00 0.00 72 PHE A C 8
ATOM 13968 O O . PHE A 1 72 ? 0.512 -0.520 -0.494 1.00 0.00 72 PHE A O 8
ATOM 13985 N N . PHE A 1 73 ? 2.521 -1.460 -0.868 1.00 0.00 73 PHE A N 8
ATOM 13986 C CA . PHE A 1 73 ? 3.363 -0.495 -0.136 1.00 0.00 73 PHE A CA 8
ATOM 13987 C C . PHE A 1 73 ? 4.192 0.368 -1.113 1.00 0.00 73 PHE A C 8
ATOM 13988 O O . PHE A 1 73 ? 4.926 -0.154 -1.955 1.00 0.00 73 PHE A O 8
ATOM 14005 N N . ILE A 1 74 ? 4.102 1.695 -0.969 1.00 0.00 74 ILE A N 8
ATOM 14006 C CA . ILE A 1 74 ? 4.741 2.713 -1.828 1.00 0.00 74 ILE A CA 8
ATOM 14007 C C . ILE A 1 74 ? 6.086 3.151 -1.213 1.00 0.00 74 ILE A C 8
ATOM 14008 O O . ILE A 1 74 ? 6.164 4.133 -0.469 1.00 0.00 74 ILE A O 8
ATOM 14024 N N . ALA A 1 75 ? 7.171 2.446 -1.540 1.00 0.00 75 ALA A N 8
ATOM 14025 C CA . ALA A 1 75 ? 8.521 2.735 -1.052 1.00 0.00 75 ALA A CA 8
ATOM 14026 C C . ALA A 1 75 ? 9.280 3.671 -2.009 1.00 0.00 75 ALA A C 8
ATOM 14027 O O . ALA A 1 75 ? 10.042 3.240 -2.877 1.00 0.00 75 ALA A O 8
ATOM 14034 N N . LYS A 1 76 ? 9.112 4.984 -1.820 1.00 0.00 76 LYS A N 8
ATOM 14035 C CA . LYS A 1 76 ? 9.758 6.022 -2.649 1.00 0.00 76 LYS A CA 8
ATOM 14036 C C . LYS A 1 76 ? 11.278 6.045 -2.441 1.00 0.00 76 LYS A C 8
ATOM 14037 O O . LYS A 1 76 ? 12.033 6.170 -3.405 1.00 0.00 76 LYS A O 8
ATOM 14056 N N . THR A 1 77 ? 11.723 5.825 -1.204 1.00 0.00 77 THR A N 8
ATOM 14057 C CA . THR A 1 77 ? 13.139 5.723 -0.802 1.00 0.00 77 THR A CA 8
ATOM 14058 C C . THR A 1 77 ? 13.481 4.347 -0.216 1.00 0.00 77 THR A C 8
ATOM 14059 O O . THR A 1 77 ? 12.600 3.567 0.152 1.00 0.00 77 THR A O 8
ATOM 14070 N N . GLU A 1 78 ? 14.774 4.042 -0.076 1.00 0.00 78 GLU A N 8
ATOM 14071 C CA . GLU A 1 78 ? 15.234 2.860 0.676 1.00 0.00 78 GLU A CA 8
ATOM 14072 C C . GLU A 1 78 ? 14.956 2.977 2.190 1.00 0.00 78 GLU A C 8
ATOM 14073 O O . GLU A 1 78 ? 14.771 1.966 2.868 1.00 0.00 78 GLU A O 8
ATOM 14085 N N . ASP A 1 79 ? 14.852 4.203 2.720 1.00 0.00 79 ASP A N 8
ATOM 14086 C CA . ASP A 1 79 ? 14.416 4.466 4.098 1.00 0.00 79 ASP A CA 8
ATOM 14087 C C . ASP A 1 79 ? 12.925 4.133 4.299 1.00 0.00 79 ASP A C 8
ATOM 14088 O O . ASP A 1 79 ? 12.539 3.651 5.366 1.00 0.00 79 ASP A O 8
ATOM 14097 N N . ASP A 1 80 ? 12.092 4.313 3.268 1.00 0.00 80 ASP A N 8
ATOM 14098 C CA . ASP A 1 80 ? 10.710 3.820 3.276 1.00 0.00 80 ASP A CA 8
ATOM 14099 C C . ASP A 1 80 ? 10.665 2.292 3.163 1.00 0.00 80 ASP A C 8
ATOM 14100 O O . ASP A 1 80 ? 9.916 1.635 3.883 1.00 0.00 80 ASP A O 8
ATOM 14109 N N . GLU A 1 81 ? 11.495 1.695 2.304 1.00 0.00 81 GLU A N 8
ATOM 14110 C CA . GLU A 1 81 ? 11.527 0.239 2.130 1.00 0.00 81 GLU A CA 8
ATOM 14111 C C . GLU A 1 81 ? 11.921 -0.498 3.422 1.00 0.00 81 GLU A C 8
ATOM 14112 O O . GLU A 1 81 ? 11.394 -1.576 3.702 1.00 0.00 81 GLU A O 8
ATOM 14124 N N . ARG A 1 82 ? 12.743 0.129 4.277 1.00 0.00 82 ARG A N 8
ATOM 14125 C CA . ARG A 1 82 ? 13.062 -0.367 5.627 1.00 0.00 82 ARG A CA 8
ATOM 14126 C C . ARG A 1 82 ? 11.804 -0.466 6.491 1.00 0.00 82 ARG A C 8
ATOM 14127 O O . ARG A 1 82 ? 11.612 -1.475 7.175 1.00 0.00 82 ARG A O 8
ATOM 14148 N N . ARG A 1 83 ? 10.929 0.545 6.437 1.00 0.00 83 ARG A N 8
ATOM 14149 C CA . ARG A 1 83 ? 9.666 0.577 7.196 1.00 0.00 83 ARG A CA 8
ATOM 14150 C C . ARG A 1 83 ? 8.620 -0.384 6.621 1.00 0.00 83 ARG A C 8
ATOM 14151 O O . ARG A 1 83 ? 7.875 -0.995 7.381 1.00 0.00 83 ARG A O 8
ATOM 14172 N N . ALA A 1 84 ? 8.586 -0.568 5.302 1.00 0.00 84 ALA A N 8
ATOM 14173 C CA . ALA A 1 84 ? 7.763 -1.592 4.644 1.00 0.00 84 ALA A CA 8
ATOM 14174 C C . ALA A 1 84 ? 8.164 -3.016 5.087 1.00 0.00 84 ALA A C 8
ATOM 14175 O O . ALA A 1 84 ? 7.307 -3.838 5.424 1.00 0.00 84 ALA A O 8
ATOM 14182 N N . ARG A 1 85 ? 9.475 -3.288 5.148 1.00 0.00 85 ARG A N 8
ATOM 14183 C CA . ARG A 1 85 ? 10.060 -4.588 5.513 1.00 0.00 85 ARG A CA 8
ATOM 14184 C C . ARG A 1 85 ? 9.788 -4.982 6.967 1.00 0.00 85 ARG A C 8
ATOM 14185 O O . ARG A 1 85 ? 9.363 -6.109 7.217 1.00 0.00 85 ARG A O 8
ATOM 14206 N N . GLU A 1 86 ? 9.980 -4.076 7.933 1.00 0.00 86 GLU A N 8
ATOM 14207 C CA . GLU A 1 86 ? 9.671 -4.383 9.347 1.00 0.00 86 GLU A CA 8
ATOM 14208 C C . GLU A 1 86 ? 8.168 -4.567 9.594 1.00 0.00 86 GLU A C 8
ATOM 14209 O O . GLU A 1 86 ? 7.770 -5.424 10.385 1.00 0.00 86 GLU A O 8
ATOM 14221 N N . LEU A 1 87 ? 7.331 -3.816 8.872 1.00 0.00 87 LEU A N 8
ATOM 14222 C CA . LEU A 1 87 ? 5.881 -3.908 8.981 1.00 0.00 87 LEU A CA 8
ATOM 14223 C C . LEU A 1 87 ? 5.397 -5.274 8.482 1.00 0.00 87 LEU A C 8
ATOM 14224 O O . LEU A 1 87 ? 4.643 -5.943 9.185 1.00 0.00 87 LEU A O 8
ATOM 14240 N N . LYS A 1 88 ? 5.892 -5.759 7.335 1.00 0.00 88 LYS A N 8
ATOM 14241 C CA . LYS A 1 88 ? 5.581 -7.112 6.841 1.00 0.00 88 LYS A CA 8
ATOM 14242 C C . LYS A 1 88 ? 5.909 -8.207 7.871 1.00 0.00 88 LYS A C 8
ATOM 14243 O O . LYS A 1 88 ? 5.135 -9.152 8.020 1.00 0.00 88 LYS A O 8
ATOM 14262 N N . GLU A 1 89 ? 7.004 -8.062 8.619 1.00 0.00 89 GLU A N 8
ATOM 14263 C CA . GLU A 1 89 ? 7.436 -9.031 9.638 1.00 0.00 89 GLU A CA 8
ATOM 14264 C C . GLU A 1 89 ? 6.419 -9.182 10.787 1.00 0.00 89 GLU A C 8
ATOM 14265 O O . GLU A 1 89 ? 6.111 -10.308 11.186 1.00 0.00 89 GLU A O 8
ATOM 14277 N N . ARG A 1 90 ? 5.841 -8.075 11.289 1.00 0.00 90 ARG A N 8
ATOM 14278 C CA . ARG A 1 90 ? 4.744 -8.116 12.276 1.00 0.00 90 ARG A CA 8
ATOM 14279 C C . ARG A 1 90 ? 3.386 -8.467 11.663 1.00 0.00 90 ARG A C 8
ATOM 14280 O O . ARG A 1 90 ? 2.520 -9.003 12.355 1.00 0.00 90 ARG A O 8
ATOM 14301 N N . MET A 1 91 ? 3.204 -8.186 10.373 1.00 0.00 91 MET A N 8
ATOM 14302 C CA . MET A 1 91 ? 1.940 -8.415 9.655 1.00 0.00 91 MET A CA 8
ATOM 14303 C C . MET A 1 91 ? 1.694 -9.880 9.271 1.00 0.00 91 MET A C 8
ATOM 14304 O O . MET A 1 91 ? 0.552 -10.336 9.337 1.00 0.00 91 MET A O 8
ATOM 14318 N N . GLY A 1 92 ? 2.733 -10.629 8.890 1.00 0.00 92 GLY A N 8
ATOM 14319 C CA . GLY A 1 92 ? 2.633 -12.060 8.564 1.00 0.00 92 GLY A CA 8
ATOM 14320 C C . GLY A 1 92 ? 1.790 -12.400 7.319 1.00 0.00 92 GLY A C 8
ATOM 14321 O O . GLY A 1 92 ? 1.353 -13.545 7.178 1.00 0.00 92 GLY A O 8
ATOM 14325 N N . LYS A 1 93 ? 1.544 -11.426 6.430 1.00 0.00 93 LYS A N 8
ATOM 14326 C CA . LYS A 1 93 ? 0.767 -11.560 5.180 1.00 0.00 93 LYS A CA 8
ATOM 14327 C C . LYS A 1 93 ? 1.542 -11.052 3.951 1.00 0.00 93 LYS A C 8
ATOM 14328 O O . LYS A 1 93 ? 2.446 -10.225 4.106 1.00 0.00 93 LYS A O 8
ATOM 14347 N N . PRO A 1 94 ? 1.212 -11.525 2.730 1.00 0.00 94 PRO A N 8
ATOM 14348 C CA . PRO A 1 94 ? 1.890 -11.106 1.506 1.00 0.00 94 PRO A CA 8
ATOM 14349 C C . PRO A 1 94 ? 1.549 -9.653 1.139 1.00 0.00 94 PRO A C 8
ATOM 14350 O O . PRO A 1 94 ? 0.386 -9.250 1.079 1.00 0.00 94 PRO A O 8
ATOM 14361 N N . VAL A 1 95 ? 2.596 -8.878 0.863 1.00 0.00 95 VAL A N 8
ATOM 14362 C CA . VAL A 1 95 ? 2.558 -7.471 0.440 1.00 0.00 95 VAL A CA 8
ATOM 14363 C C . VAL A 1 95 ? 3.593 -7.251 -0.661 1.00 0.00 95 VAL A C 8
ATOM 14364 O O . VAL A 1 95 ? 4.693 -7.805 -0.595 1.00 0.00 95 VAL A O 8
ATOM 14377 N N . GLU A 1 96 ? 3.256 -6.447 -1.670 1.00 0.00 96 GLU A N 8
ATOM 14378 C CA . GLU A 1 96 ? 4.188 -6.069 -2.738 1.00 0.00 96 GLU A CA 8
ATOM 14379 C C . GLU A 1 96 ? 4.795 -4.678 -2.494 1.00 0.00 96 GLU A C 8
ATOM 14380 O O . GLU A 1 96 ? 4.115 -3.741 -2.061 1.00 0.00 96 GLU A O 8
ATOM 14392 N N . ILE A 1 97 ? 6.097 -4.570 -2.764 1.00 0.00 97 ILE A N 8
ATOM 14393 C CA . ILE A 1 97 ? 6.961 -3.428 -2.454 1.00 0.00 97 ILE A CA 8
ATOM 14394 C C . ILE A 1 97 ? 7.287 -2.674 -3.748 1.00 0.00 97 ILE A C 8
ATOM 14395 O O . ILE A 1 97 ? 7.992 -3.197 -4.618 1.00 0.00 97 ILE A O 8
ATOM 14411 N N . LEU A 1 98 ? 6.792 -1.443 -3.886 1.00 0.00 98 LEU A N 8
ATOM 14412 C CA . LEU A 1 98 ? 6.981 -0.623 -5.090 1.00 0.00 98 LEU A CA 8
ATOM 14413 C C . LEU A 1 98 ? 8.090 0.399 -4.884 1.00 0.00 98 LEU A C 8
ATOM 14414 O O . LEU A 1 98 ? 8.042 1.189 -3.945 1.00 0.00 98 LEU A O 8
ATOM 14430 N N . ARG A 1 99 ? 9.067 0.389 -5.793 1.00 0.00 99 ARG A N 8
ATOM 14431 C CA . ARG A 1 99 ? 10.285 1.210 -5.744 1.00 0.00 99 ARG A CA 8
ATOM 14432 C C . ARG A 1 99 ? 10.380 2.191 -6.915 1.00 0.00 99 ARG A C 8
ATOM 14433 O O . ARG A 1 99 ? 10.044 1.838 -8.047 1.00 0.00 99 ARG A O 8
ATOM 14454 N N . GLY A 1 100 ? 10.875 3.399 -6.649 1.00 0.00 100 GLY A N 8
ATOM 14455 C CA . GLY A 1 100 ? 11.101 4.427 -7.670 1.00 0.00 100 GLY A CA 8
ATOM 14456 C C . GLY A 1 100 ? 12.293 4.120 -8.587 1.00 0.00 100 GLY A C 8
ATOM 14457 O O . GLY A 1 100 ? 13.232 3.420 -8.191 1.00 0.00 100 GLY A O 8
ATOM 14461 N N . SER A 1 101 ? 12.262 4.653 -9.808 1.00 0.00 101 SER A N 8
ATOM 14462 C CA . SER A 1 101 ? 13.307 4.502 -10.836 1.00 0.00 101 SER A CA 8
ATOM 14463 C C . SER A 1 101 ? 14.141 5.779 -11.013 1.00 0.00 101 SER A C 8
ATOM 14464 O O . SER A 1 101 ? 13.627 6.897 -10.906 1.00 0.00 101 SER A O 8
ATOM 14472 N N . LEU A 1 102 ? 15.433 5.616 -11.318 1.00 0.00 102 LEU A N 8
ATOM 14473 C CA . LEU A 1 102 ? 16.371 6.714 -11.590 1.00 0.00 102 LEU A CA 8
ATOM 14474 C C . LEU A 1 102 ? 16.355 7.099 -13.081 1.00 0.00 102 LEU A C 8
ATOM 14475 O O . LEU A 1 102 ? 16.458 6.237 -13.956 1.00 0.00 102 LEU A O 8
ATOM 14491 N N . GLU A 1 103 ? 16.266 8.399 -13.372 1.00 0.00 103 GLU A N 8
ATOM 14492 C CA . GLU A 1 103 ? 16.374 8.953 -14.730 1.00 0.00 103 GLU A CA 8
ATOM 14493 C C . GLU A 1 103 ? 17.843 9.261 -15.070 1.00 0.00 103 GLU A C 8
ATOM 14494 O O . GLU A 1 103 ? 18.504 10.028 -14.364 1.00 0.00 103 GLU A O 8
ATOM 14506 N N . HIS A 1 104 ? 18.364 8.669 -16.149 1.00 0.00 104 HIS A N 8
ATOM 14507 C CA . HIS A 1 104 ? 19.766 8.823 -16.551 1.00 0.00 104 HIS A CA 8
ATOM 14508 C C . HIS A 1 104 ? 19.969 10.116 -17.359 1.00 0.00 104 HIS A C 8
ATOM 14509 O O . HIS A 1 104 ? 19.422 10.268 -18.458 1.00 0.00 104 HIS A O 8
ATOM 14523 N N . HIS A 1 105 ? 20.786 11.040 -16.846 1.00 0.00 105 HIS A N 8
ATOM 14524 C CA . HIS A 1 105 ? 21.151 12.275 -17.550 1.00 0.00 105 HIS A CA 8
ATOM 14525 C C . HIS A 1 105 ? 21.993 11.969 -18.801 1.00 0.00 105 HIS A C 8
ATOM 14526 O O . HIS A 1 105 ? 22.858 11.089 -18.773 1.00 0.00 105 HIS A O 8
ATOM 14540 N N . HIS A 1 106 ? 21.722 12.666 -19.907 1.00 0.00 106 HIS A N 8
ATOM 14541 C CA . HIS A 1 106 ? 22.362 12.439 -21.210 1.00 0.00 106 HIS A CA 8
ATOM 14542 C C . HIS A 1 106 ? 22.279 13.679 -22.122 1.00 0.00 106 HIS A C 8
ATOM 14543 O O . HIS A 1 106 ? 21.397 14.528 -21.963 1.00 0.00 106 HIS A O 8
ATOM 14557 N N . HIS A 1 107 ? 23.191 13.766 -23.096 1.00 0.00 107 HIS A N 8
ATOM 14558 C CA . HIS A 1 107 ? 23.190 14.793 -24.155 1.00 0.00 107 HIS A CA 8
ATOM 14559 C C . HIS A 1 107 ? 23.852 14.304 -25.461 1.00 0.00 107 HIS A C 8
ATOM 14560 O O . HIS A 1 107 ? 23.347 14.598 -26.548 1.00 0.00 107 HIS A O 8
ATOM 14574 N N . HIS A 1 108 ? 24.931 13.514 -25.351 1.00 0.00 108 HIS A N 8
ATOM 14575 C CA . HIS A 1 108 ? 25.709 12.929 -26.459 1.00 0.00 108 HIS A CA 8
ATOM 14576 C C . HIS A 1 108 ? 26.306 13.965 -27.443 1.00 0.00 108 HIS A C 8
ATOM 14577 O O . HIS A 1 108 ? 26.256 15.180 -27.210 1.00 0.00 108 HIS A O 8
ATOM 14591 N N . HIS A 1 109 ? 26.959 13.483 -28.509 1.00 0.00 109 HIS A N 8
ATOM 14592 C CA . HIS A 1 109 ? 27.702 14.277 -29.505 1.00 0.00 109 HIS A CA 8
ATOM 14593 C C . HIS A 1 109 ? 27.286 13.921 -30.947 1.00 0.00 109 HIS A C 8
ATOM 14594 O O . HIS A 1 109 ? 27.042 14.856 -31.743 1.00 0.00 109 HIS A O 8
ATOM 14609 N N . GLY A 1 1 ? 3.256 1.094 16.485 1.00 0.00 1 GLY A N 9
ATOM 14610 C CA . GLY A 1 1 ? 2.466 2.258 16.935 1.00 0.00 1 GLY A CA 9
ATOM 14611 C C . GLY A 1 1 ? 1.175 2.379 16.145 1.00 0.00 1 GLY A C 9
ATOM 14612 O O . GLY A 1 1 ? 0.394 1.431 16.086 1.00 0.00 1 GLY A O 9
ATOM 14618 N N . GLU A 1 2 ? 0.941 3.526 15.498 1.00 0.00 2 GLU A N 9
ATOM 14619 C CA . GLU A 1 2 ? -0.265 3.780 14.678 1.00 0.00 2 GLU A CA 9
ATOM 14620 C C . GLU A 1 2 ? -0.378 2.854 13.449 1.00 0.00 2 GLU A C 9
ATOM 14621 O O . GLU A 1 2 ? -1.459 2.674 12.890 1.00 0.00 2 GLU A O 9
ATOM 14633 N N . ASP A 1 3 ? 0.726 2.230 13.036 1.00 0.00 3 ASP A N 9
ATOM 14634 C CA . ASP A 1 3 ? 0.771 1.177 12.020 1.00 0.00 3 ASP A CA 9
ATOM 14635 C C . ASP A 1 3 ? 0.206 -0.185 12.468 1.00 0.00 3 ASP A C 9
ATOM 14636 O O . ASP A 1 3 ? -0.182 -0.976 11.614 1.00 0.00 3 ASP A O 9
ATOM 14645 N N . ASP A 1 4 ? 0.123 -0.482 13.769 1.00 0.00 4 ASP A N 9
ATOM 14646 C CA . ASP A 1 4 ? -0.428 -1.755 14.269 1.00 0.00 4 ASP A CA 9
ATOM 14647 C C . ASP A 1 4 ? -1.967 -1.807 14.269 1.00 0.00 4 ASP A C 9
ATOM 14648 O O . ASP A 1 4 ? -2.558 -2.859 14.019 1.00 0.00 4 ASP A O 9
ATOM 14657 N N . GLU A 1 5 ? -2.640 -0.686 14.544 1.00 0.00 5 GLU A N 9
ATOM 14658 C CA . GLU A 1 5 ? -4.111 -0.624 14.562 1.00 0.00 5 GLU A CA 9
ATOM 14659 C C . GLU A 1 5 ? -4.703 -0.665 13.150 1.00 0.00 5 GLU A C 9
ATOM 14660 O O . GLU A 1 5 ? -5.640 -1.415 12.875 1.00 0.00 5 GLU A O 9
ATOM 14672 N N . ILE A 1 6 ? -4.105 0.092 12.229 1.00 0.00 6 ILE A N 9
ATOM 14673 C CA . ILE A 1 6 ? -4.527 0.136 10.820 1.00 0.00 6 ILE A CA 9
ATOM 14674 C C . ILE A 1 6 ? -4.242 -1.192 10.126 1.00 0.00 6 ILE A C 9
ATOM 14675 O O . ILE A 1 6 ? -4.988 -1.583 9.235 1.00 0.00 6 ILE A O 9
ATOM 14691 N N . LEU A 1 7 ? -3.191 -1.903 10.550 1.00 0.00 7 LEU A N 9
ATOM 14692 C CA . LEU A 1 7 ? -2.859 -3.233 10.044 1.00 0.00 7 LEU A CA 9
ATOM 14693 C C . LEU A 1 7 ? -4.029 -4.197 10.280 1.00 0.00 7 LEU A C 9
ATOM 14694 O O . LEU A 1 7 ? -4.429 -4.943 9.385 1.00 0.00 7 LEU A O 9
ATOM 14710 N N . GLN A 1 8 ? -4.603 -4.147 11.487 1.00 0.00 8 GLN A N 9
ATOM 14711 C CA . GLN A 1 8 ? -5.740 -4.979 11.874 1.00 0.00 8 GLN A CA 9
ATOM 14712 C C . GLN A 1 8 ? -7.002 -4.595 11.086 1.00 0.00 8 GLN A C 9
ATOM 14713 O O . GLN A 1 8 ? -7.698 -5.472 10.573 1.00 0.00 8 GLN A O 9
ATOM 14727 N N . ARG A 1 9 ? -7.261 -3.288 10.913 1.00 0.00 9 ARG A N 9
ATOM 14728 C CA . ARG A 1 9 ? -8.366 -2.770 10.082 1.00 0.00 9 ARG A CA 9
ATOM 14729 C C . ARG A 1 9 ? -8.224 -3.172 8.609 1.00 0.00 9 ARG A C 9
ATOM 14730 O O . ARG A 1 9 ? -9.209 -3.572 7.995 1.00 0.00 9 ARG A O 9
ATOM 14751 N N . ALA A 1 10 ? -7.011 -3.150 8.059 1.00 0.00 10 ALA A N 9
ATOM 14752 C CA . ALA A 1 10 ? -6.718 -3.583 6.694 1.00 0.00 10 ALA A CA 9
ATOM 14753 C C . ALA A 1 10 ? -7.044 -5.072 6.480 1.00 0.00 10 ALA A C 9
ATOM 14754 O O . ALA A 1 10 ? -7.770 -5.425 5.549 1.00 0.00 10 ALA A O 9
ATOM 14761 N N . LYS A 1 11 ? -6.579 -5.947 7.381 1.00 0.00 11 LYS A N 9
ATOM 14762 C CA . LYS A 1 11 ? -6.883 -7.388 7.343 1.00 0.00 11 LYS A CA 9
ATOM 14763 C C . LYS A 1 11 ? -8.369 -7.689 7.581 1.00 0.00 11 LYS A C 9
ATOM 14764 O O . LYS A 1 11 ? -8.901 -8.599 6.952 1.00 0.00 11 LYS A O 9
ATOM 14783 N N . ASP A 1 12 ? -9.069 -6.893 8.390 1.00 0.00 12 ASP A N 9
ATOM 14784 C CA . ASP A 1 12 ? -10.527 -6.992 8.559 1.00 0.00 12 ASP A CA 9
ATOM 14785 C C . ASP A 1 12 ? -11.303 -6.578 7.290 1.00 0.00 12 ASP A C 9
ATOM 14786 O O . ASP A 1 12 ? -12.223 -7.286 6.877 1.00 0.00 12 ASP A O 9
ATOM 14795 N N . ILE A 1 13 ? -10.893 -5.497 6.612 1.00 0.00 13 ILE A N 9
ATOM 14796 C CA . ILE A 1 13 ? -11.465 -5.076 5.318 1.00 0.00 13 ILE A CA 9
ATOM 14797 C C . ILE A 1 13 ? -11.266 -6.173 4.262 1.00 0.00 13 ILE A C 9
ATOM 14798 O O . ILE A 1 13 ? -12.213 -6.534 3.570 1.00 0.00 13 ILE A O 9
ATOM 14814 N N . LEU A 1 14 ? -10.069 -6.759 4.167 1.00 0.00 14 LEU A N 9
ATOM 14815 C CA . LEU A 1 14 ? -9.766 -7.841 3.218 1.00 0.00 14 LEU A CA 9
ATOM 14816 C C . LEU A 1 14 ? -10.508 -9.152 3.543 1.00 0.00 14 LEU A C 9
ATOM 14817 O O . LEU A 1 14 ? -10.905 -9.870 2.625 1.00 0.00 14 LEU A O 9
ATOM 14833 N N . LYS A 1 15 ? -10.729 -9.459 4.829 1.00 0.00 15 LYS A N 9
ATOM 14834 C CA . LYS A 1 15 ? -11.530 -10.609 5.282 1.00 0.00 15 LYS A CA 9
ATOM 14835 C C . LYS A 1 15 ? -12.998 -10.474 4.864 1.00 0.00 15 LYS A C 9
ATOM 14836 O O . LYS A 1 15 ? -13.582 -11.430 4.350 1.00 0.00 15 LYS A O 9
ATOM 14855 N N . GLU A 1 16 ? -13.591 -9.298 5.066 1.00 0.00 16 GLU A N 9
ATOM 14856 C CA . GLU A 1 16 ? -15.004 -9.044 4.755 1.00 0.00 16 GLU A CA 9
ATOM 14857 C C . GLU A 1 16 ? -15.254 -8.720 3.270 1.00 0.00 16 GLU A C 9
ATOM 14858 O O . GLU A 1 16 ? -16.342 -9.003 2.763 1.00 0.00 16 GLU A O 9
ATOM 14870 N N . ASP A 1 17 ? -14.262 -8.182 2.551 1.00 0.00 17 ASP A N 9
ATOM 14871 C CA . ASP A 1 17 ? -14.334 -7.872 1.118 1.00 0.00 17 ASP A CA 9
ATOM 14872 C C . ASP A 1 17 ? -13.085 -8.414 0.379 1.00 0.00 17 ASP A C 9
ATOM 14873 O O . ASP A 1 17 ? -12.173 -7.653 0.038 1.00 0.00 17 ASP A O 9
ATOM 14882 N N . PRO A 1 18 ? -13.033 -9.731 0.085 1.00 0.00 18 PRO A N 9
ATOM 14883 C CA . PRO A 1 18 ? -11.871 -10.389 -0.529 1.00 0.00 18 PRO A CA 9
ATOM 14884 C C . PRO A 1 18 ? -11.673 -10.031 -2.013 1.00 0.00 18 PRO A C 9
ATOM 14885 O O . PRO A 1 18 ? -10.612 -10.293 -2.583 1.00 0.00 18 PRO A O 9
ATOM 14896 N N . ASN A 1 19 ? -12.685 -9.422 -2.643 1.00 0.00 19 ASN A N 9
ATOM 14897 C CA . ASN A 1 19 ? -12.660 -8.953 -4.032 1.00 0.00 19 ASN A CA 9
ATOM 14898 C C . ASN A 1 19 ? -11.977 -7.574 -4.192 1.00 0.00 19 ASN A C 9
ATOM 14899 O O . ASN A 1 19 ? -11.810 -7.095 -5.317 1.00 0.00 19 ASN A O 9
ATOM 14910 N N . ARG A 1 20 ? -11.593 -6.927 -3.080 1.00 0.00 20 ARG A N 9
ATOM 14911 C CA . ARG A 1 20 ? -10.977 -5.588 -3.025 1.00 0.00 20 ARG A CA 9
ATOM 14912 C C . ARG A 1 20 ? -9.468 -5.651 -2.751 1.00 0.00 20 ARG A C 9
ATOM 14913 O O . ARG A 1 20 ? -8.920 -6.713 -2.445 1.00 0.00 20 ARG A O 9
ATOM 14934 N N . LYS A 1 21 ? -8.801 -4.501 -2.866 1.00 0.00 21 LYS A N 9
ATOM 14935 C CA . LYS A 1 21 ? -7.363 -4.285 -2.644 1.00 0.00 21 LYS A CA 9
ATOM 14936 C C . LYS A 1 21 ? -7.136 -3.199 -1.582 1.00 0.00 21 LYS A C 9
ATOM 14937 O O . LYS A 1 21 ? -8.060 -2.486 -1.181 1.00 0.00 21 LYS A O 9
ATOM 14956 N N . ILE A 1 22 ? -5.892 -3.061 -1.130 1.00 0.00 22 ILE A N 9
ATOM 14957 C CA . ILE A 1 22 ? -5.464 -2.013 -0.194 1.00 0.00 22 ILE A CA 9
ATOM 14958 C C . ILE A 1 22 ? -4.182 -1.326 -0.685 1.00 0.00 22 ILE A C 9
ATOM 14959 O O . ILE A 1 22 ? -3.282 -1.981 -1.212 1.00 0.00 22 ILE A O 9
ATOM 14975 N N . LEU A 1 23 ? -4.090 -0.009 -0.478 1.00 0.00 23 LEU A N 9
ATOM 14976 C CA . LEU A 1 23 ? -2.896 0.807 -0.713 1.00 0.00 23 LEU A CA 9
ATOM 14977 C C . LEU A 1 23 ? -2.443 1.462 0.602 1.00 0.00 23 LEU A C 9
ATOM 14978 O O . LEU A 1 23 ? -3.266 1.854 1.431 1.00 0.00 23 LEU A O 9
ATOM 14994 N N . ILE A 1 24 ? -1.132 1.579 0.790 1.00 0.00 24 ILE A N 9
ATOM 14995 C CA . ILE A 1 24 ? -0.496 2.069 2.015 1.00 0.00 24 ILE A CA 9
ATOM 14996 C C . ILE A 1 24 ? 0.524 3.158 1.678 1.00 0.00 24 ILE A C 9
ATOM 14997 O O . ILE A 1 24 ? 1.396 2.957 0.826 1.00 0.00 24 ILE A O 9
ATOM 15013 N N . ILE A 1 25 ? 0.451 4.288 2.384 1.00 0.00 25 ILE A N 9
ATOM 15014 C CA . ILE A 1 25 ? 1.362 5.426 2.215 1.00 0.00 25 ILE A CA 9
ATOM 15015 C C . ILE A 1 25 ? 2.335 5.472 3.390 1.00 0.00 25 ILE A C 9
ATOM 15016 O O . ILE A 1 25 ? 1.928 5.512 4.551 1.00 0.00 25 ILE A O 9
ATOM 15032 N N . LEU A 1 26 ? 3.623 5.483 3.072 1.00 0.00 26 LEU A N 9
ATOM 15033 C CA . LEU A 1 26 ? 4.723 5.555 4.031 1.00 0.00 26 LEU A CA 9
ATOM 15034 C C . LEU A 1 26 ? 5.138 7.021 4.231 1.00 0.00 26 LEU A C 9
ATOM 15035 O O . LEU A 1 26 ? 5.489 7.711 3.271 1.00 0.00 26 LEU A O 9
ATOM 15051 N N . ASN A 1 27 ? 5.107 7.500 5.477 1.00 0.00 27 ASN A N 9
ATOM 15052 C CA . ASN A 1 27 ? 5.535 8.852 5.849 1.00 0.00 27 ASN A CA 9
ATOM 15053 C C . ASN A 1 27 ? 7.033 8.871 6.234 1.00 0.00 27 ASN A C 9
ATOM 15054 O O . ASN A 1 27 ? 7.504 7.926 6.877 1.00 0.00 27 ASN A O 9
ATOM 15065 N N . PRO A 1 28 ? 7.787 9.945 5.921 1.00 0.00 28 PRO A N 9
ATOM 15066 C CA . PRO A 1 28 ? 9.224 10.040 6.213 1.00 0.00 28 PRO A CA 9
ATOM 15067 C C . PRO A 1 28 ? 9.551 10.074 7.719 1.00 0.00 28 PRO A C 9
ATOM 15068 O O . PRO A 1 28 ? 10.671 9.751 8.117 1.00 0.00 28 PRO A O 9
ATOM 15079 N N . ASP A 1 29 ? 8.575 10.413 8.570 1.00 0.00 29 ASP A N 9
ATOM 15080 C CA . ASP A 1 29 ? 8.666 10.339 10.037 1.00 0.00 29 ASP A CA 9
ATOM 15081 C C . ASP A 1 29 ? 8.539 8.895 10.592 1.00 0.00 29 ASP A C 9
ATOM 15082 O O . ASP A 1 29 ? 8.608 8.680 11.804 1.00 0.00 29 ASP A O 9
ATOM 15091 N N . GLY A 1 30 ? 8.340 7.895 9.723 1.00 0.00 30 GLY A N 9
ATOM 15092 C CA . GLY A 1 30 ? 8.137 6.483 10.073 1.00 0.00 30 GLY A CA 9
ATOM 15093 C C . GLY A 1 30 ? 6.668 6.083 10.260 1.00 0.00 30 GLY A C 9
ATOM 15094 O O . GLY A 1 30 ? 6.382 4.899 10.444 1.00 0.00 30 GLY A O 9
ATOM 15098 N N . LYS A 1 31 ? 5.727 7.031 10.183 1.00 0.00 31 LYS A N 9
ATOM 15099 C CA . LYS A 1 31 ? 4.275 6.779 10.262 1.00 0.00 31 LYS A CA 9
ATOM 15100 C C . LYS A 1 31 ? 3.704 6.167 8.971 1.00 0.00 31 LYS A C 9
ATOM 15101 O O . LYS A 1 31 ? 4.405 6.038 7.962 1.00 0.00 31 LYS A O 9
ATOM 15120 N N . ILE A 1 32 ? 2.436 5.755 9.026 1.00 0.00 32 ILE A N 9
ATOM 15121 C CA . ILE A 1 32 ? 1.721 5.097 7.924 1.00 0.00 32 ILE A CA 9
ATOM 15122 C C . ILE A 1 32 ? 0.296 5.653 7.739 1.00 0.00 32 ILE A C 9
ATOM 15123 O O . ILE A 1 32 ? -0.331 6.091 8.707 1.00 0.00 32 ILE A O 9
ATOM 15139 N N . GLU A 1 33 ? -0.248 5.583 6.519 1.00 0.00 33 GLU A N 9
ATOM 15140 C CA . GLU A 1 33 ? -1.654 5.885 6.208 1.00 0.00 33 GLU A CA 9
ATOM 15141 C C . GLU A 1 33 ? -2.264 4.777 5.332 1.00 0.00 33 GLU A C 9
ATOM 15142 O O . GLU A 1 33 ? -1.608 4.267 4.422 1.00 0.00 33 GLU A O 9
ATOM 15154 N N . LEU A 1 34 ? -3.526 4.417 5.594 1.00 0.00 34 LEU A N 9
ATOM 15155 C CA . LEU A 1 34 ? -4.257 3.334 4.922 1.00 0.00 34 LEU A CA 9
ATOM 15156 C C . LEU A 1 34 ? -5.306 3.885 3.942 1.00 0.00 34 LEU A C 9
ATOM 15157 O O . LEU A 1 34 ? -6.080 4.779 4.297 1.00 0.00 34 LEU A O 9
ATOM 15173 N N . TYR A 1 35 ? -5.378 3.296 2.745 1.00 0.00 35 TYR A N 9
ATOM 15174 C CA . TYR A 1 35 ? -6.395 3.564 1.729 1.00 0.00 35 TYR A CA 9
ATOM 15175 C C . TYR A 1 35 ? -7.050 2.281 1.205 1.00 0.00 35 TYR A C 9
ATOM 15176 O O . TYR A 1 35 ? -6.391 1.265 0.964 1.00 0.00 35 TYR A O 9
ATOM 15194 N N . GLU A 1 36 ? -8.358 2.359 0.974 1.00 0.00 36 GLU A N 9
ATOM 15195 C CA . GLU A 1 36 ? -9.158 1.309 0.333 1.00 0.00 36 GLU A CA 9
ATOM 15196 C C . GLU A 1 36 ? -9.295 1.563 -1.178 1.00 0.00 36 GLU A C 9
ATOM 15197 O O . GLU A 1 36 ? -9.534 2.691 -1.616 1.00 0.00 36 GLU A O 9
ATOM 15209 N N . VAL A 1 37 ? -9.113 0.512 -1.984 1.00 0.00 37 VAL A N 9
ATOM 15210 C CA . VAL A 1 37 ? -8.986 0.593 -3.450 1.00 0.00 37 VAL A CA 9
ATOM 15211 C C . VAL A 1 37 ? -9.542 -0.671 -4.109 1.00 0.00 37 VAL A C 9
ATOM 15212 O O . VAL A 1 37 ? -9.437 -1.772 -3.575 1.00 0.00 37 VAL A O 9
ATOM 15225 N N . THR A 1 38 ? -10.140 -0.525 -5.287 1.00 0.00 38 THR A N 9
ATOM 15226 C CA . THR A 1 38 ? -10.743 -1.632 -6.051 1.00 0.00 38 THR A CA 9
ATOM 15227 C C . THR A 1 38 ? -10.264 -1.647 -7.508 1.00 0.00 38 THR A C 9
ATOM 15228 O O . THR A 1 38 ? -10.293 -2.696 -8.155 1.00 0.00 38 THR A O 9
ATOM 15239 N N . SER A 1 39 ? -9.810 -0.505 -8.041 1.00 0.00 39 SER A N 9
ATOM 15240 C CA . SER A 1 39 ? -9.400 -0.333 -9.449 1.00 0.00 39 SER A CA 9
ATOM 15241 C C . SER A 1 39 ? -8.437 0.847 -9.633 1.00 0.00 39 SER A C 9
ATOM 15242 O O . SER A 1 39 ? -8.284 1.684 -8.746 1.00 0.00 39 SER A O 9
ATOM 15250 N N . GLU A 1 40 ? -7.820 0.962 -10.812 1.00 0.00 40 GLU A N 9
ATOM 15251 C CA . GLU A 1 40 ? -6.909 2.066 -11.172 1.00 0.00 40 GLU A CA 9
ATOM 15252 C C . GLU A 1 40 ? -7.510 3.471 -10.968 1.00 0.00 40 GLU A C 9
ATOM 15253 O O . GLU A 1 40 ? -6.796 4.391 -10.575 1.00 0.00 40 GLU A O 9
ATOM 15265 N N . GLU A 1 41 ? -8.823 3.638 -11.154 1.00 0.00 41 GLU A N 9
ATOM 15266 C CA . GLU A 1 41 ? -9.536 4.906 -10.922 1.00 0.00 41 GLU A CA 9
ATOM 15267 C C . GLU A 1 41 ? -9.522 5.342 -9.444 1.00 0.00 41 GLU A C 9
ATOM 15268 O O . GLU A 1 41 ? -9.578 6.537 -9.144 1.00 0.00 41 GLU A O 9
ATOM 15280 N N . ASP A 1 42 ? -9.429 4.389 -8.514 1.00 0.00 42 ASP A N 9
ATOM 15281 C CA . ASP A 1 42 ? -9.263 4.645 -7.085 1.00 0.00 42 ASP A CA 9
ATOM 15282 C C . ASP A 1 42 ? -7.822 5.098 -6.782 1.00 0.00 42 ASP A C 9
ATOM 15283 O O . ASP A 1 42 ? -7.603 6.069 -6.057 1.00 0.00 42 ASP A O 9
ATOM 15292 N N . ILE A 1 43 ? -6.829 4.458 -7.413 1.00 0.00 43 ILE A N 9
ATOM 15293 C CA . ILE A 1 43 ? -5.401 4.806 -7.294 1.00 0.00 43 ILE A CA 9
ATOM 15294 C C . ILE A 1 43 ? -5.106 6.201 -7.875 1.00 0.00 43 ILE A C 9
ATOM 15295 O O . ILE A 1 43 ? -4.363 6.978 -7.271 1.00 0.00 43 ILE A O 9
ATOM 15311 N N . LYS A 1 44 ? -5.730 6.565 -9.006 1.00 0.00 44 LYS A N 9
ATOM 15312 C CA . LYS A 1 44 ? -5.602 7.892 -9.645 1.00 0.00 44 LYS A CA 9
ATOM 15313 C C . LYS A 1 44 ? -5.981 9.049 -8.710 1.00 0.00 44 LYS A C 9
ATOM 15314 O O . LYS A 1 44 ? -5.339 10.099 -8.743 1.00 0.00 44 LYS A O 9
ATOM 15333 N N . ARG A 1 45 ? -6.984 8.847 -7.845 1.00 0.00 45 ARG A N 9
ATOM 15334 C CA . ARG A 1 45 ? -7.387 9.804 -6.796 1.00 0.00 45 ARG A CA 9
ATOM 15335 C C . ARG A 1 45 ? -6.339 9.881 -5.684 1.00 0.00 45 ARG A C 9
ATOM 15336 O O . ARG A 1 45 ? -5.911 10.973 -5.310 1.00 0.00 45 ARG A O 9
ATOM 15357 N N . ILE A 1 46 ? -5.871 8.726 -5.205 1.00 0.00 46 ILE A N 9
ATOM 15358 C CA . ILE A 1 46 ? -4.855 8.625 -4.140 1.00 0.00 46 ILE A CA 9
ATOM 15359 C C . ILE A 1 46 ? -3.535 9.285 -4.558 1.00 0.00 46 ILE A C 9
ATOM 15360 O O . ILE A 1 46 ? -2.886 9.902 -3.717 1.00 0.00 46 ILE A O 9
ATOM 15376 N N . ALA A 1 47 ? -3.166 9.261 -5.843 1.00 0.00 47 ALA A N 9
ATOM 15377 C CA . ALA A 1 47 ? -1.940 9.894 -6.338 1.00 0.00 47 ALA A CA 9
ATOM 15378 C C . ALA A 1 47 ? -1.819 11.378 -5.950 1.00 0.00 47 ALA A C 9
ATOM 15379 O O . ALA A 1 47 ? -0.771 11.804 -5.463 1.00 0.00 47 ALA A O 9
ATOM 15386 N N . LYS A 1 48 ? -2.901 12.151 -6.098 1.00 0.00 48 LYS A N 9
ATOM 15387 C CA . LYS A 1 48 ? -2.954 13.577 -5.727 1.00 0.00 48 LYS A CA 9
ATOM 15388 C C . LYS A 1 48 ? -3.086 13.805 -4.214 1.00 0.00 48 LYS A C 9
ATOM 15389 O O . LYS A 1 48 ? -2.549 14.784 -3.696 1.00 0.00 48 LYS A O 9
ATOM 15408 N N . LYS A 1 49 ? -3.762 12.896 -3.499 1.00 0.00 49 LYS A N 9
ATOM 15409 C CA . LYS A 1 49 ? -3.959 12.940 -2.031 1.00 0.00 49 LYS A CA 9
ATOM 15410 C C . LYS A 1 49 ? -2.680 12.646 -1.245 1.00 0.00 49 LYS A C 9
ATOM 15411 O O . LYS A 1 49 ? -2.337 13.365 -0.306 1.00 0.00 49 LYS A O 9
ATOM 15430 N N . ALA A 1 50 ? -1.986 11.586 -1.645 1.00 0.00 50 ALA A N 9
ATOM 15431 C CA . ALA A 1 50 ? -0.788 11.053 -1.003 1.00 0.00 50 ALA A CA 9
ATOM 15432 C C . ALA A 1 50 ? 0.514 11.657 -1.572 1.00 0.00 50 ALA A C 9
ATOM 15433 O O . ALA A 1 50 ? 1.570 11.561 -0.943 1.00 0.00 50 ALA A O 9
ATOM 15440 N N . GLY A 1 51 ? 0.450 12.279 -2.758 1.00 0.00 51 GLY A N 9
ATOM 15441 C CA . GLY A 1 51 ? 1.591 12.920 -3.421 1.00 0.00 51 GLY A CA 9
ATOM 15442 C C . GLY A 1 51 ? 2.507 11.951 -4.183 1.00 0.00 51 GLY A C 9
ATOM 15443 O O . GLY A 1 51 ? 3.730 12.099 -4.168 1.00 0.00 51 GLY A O 9
ATOM 15447 N N . ILE A 1 52 ? 1.921 10.928 -4.809 1.00 0.00 52 ILE A N 9
ATOM 15448 C CA . ILE A 1 52 ? 2.627 9.873 -5.550 1.00 0.00 52 ILE A CA 9
ATOM 15449 C C . ILE A 1 52 ? 3.011 10.411 -6.943 1.00 0.00 52 ILE A C 9
ATOM 15450 O O . ILE A 1 52 ? 2.139 10.775 -7.736 1.00 0.00 52 ILE A O 9
ATOM 15466 N N . SER A 1 53 ? 4.313 10.456 -7.249 1.00 0.00 53 SER A N 9
ATOM 15467 C CA . SER A 1 53 ? 4.851 10.892 -8.552 1.00 0.00 53 SER A CA 9
ATOM 15468 C C . SER A 1 53 ? 4.417 9.966 -9.686 1.00 0.00 53 SER A C 9
ATOM 15469 O O . SER A 1 53 ? 4.319 8.763 -9.476 1.00 0.00 53 SER A O 9
ATOM 15477 N N . GLU A 1 54 ? 4.233 10.477 -10.904 1.00 0.00 54 GLU A N 9
ATOM 15478 C CA . GLU A 1 54 ? 3.762 9.683 -12.057 1.00 0.00 54 GLU A CA 9
ATOM 15479 C C . GLU A 1 54 ? 4.688 8.495 -12.398 1.00 0.00 54 GLU A C 9
ATOM 15480 O O . GLU A 1 54 ? 4.212 7.416 -12.756 1.00 0.00 54 GLU A O 9
ATOM 15492 N N . GLU A 1 55 ? 6.004 8.662 -12.220 1.00 0.00 55 GLU A N 9
ATOM 15493 C CA . GLU A 1 55 ? 7.013 7.622 -12.485 1.00 0.00 55 GLU A CA 9
ATOM 15494 C C . GLU A 1 55 ? 6.906 6.437 -11.511 1.00 0.00 55 GLU A C 9
ATOM 15495 O O . GLU A 1 55 ? 7.092 5.279 -11.889 1.00 0.00 55 GLU A O 9
ATOM 15507 N N . LEU A 1 56 ? 6.564 6.738 -10.256 1.00 0.00 56 LEU A N 9
ATOM 15508 C CA . LEU A 1 56 ? 6.214 5.759 -9.225 1.00 0.00 56 LEU A CA 9
ATOM 15509 C C . LEU A 1 56 ? 4.797 5.195 -9.443 1.00 0.00 56 LEU A C 9
ATOM 15510 O O . LEU A 1 56 ? 4.585 3.987 -9.353 1.00 0.00 56 LEU A O 9
ATOM 15526 N N . LEU A 1 57 ? 3.821 6.060 -9.724 1.00 0.00 57 LEU A N 9
ATOM 15527 C CA . LEU A 1 57 ? 2.397 5.729 -9.787 1.00 0.00 57 LEU A CA 9
ATOM 15528 C C . LEU A 1 57 ? 2.116 4.639 -10.837 1.00 0.00 57 LEU A C 9
ATOM 15529 O O . LEU A 1 57 ? 1.321 3.732 -10.585 1.00 0.00 57 LEU A O 9
ATOM 15545 N N . ARG A 1 58 ? 2.846 4.670 -11.962 1.00 0.00 58 ARG A N 9
ATOM 15546 C CA . ARG A 1 58 ? 2.892 3.616 -12.995 1.00 0.00 58 ARG A CA 9
ATOM 15547 C C . ARG A 1 58 ? 3.085 2.223 -12.388 1.00 0.00 58 ARG A C 9
ATOM 15548 O O . ARG A 1 58 ? 2.417 1.273 -12.795 1.00 0.00 58 ARG A O 9
ATOM 15569 N N . ARG A 1 59 ? 3.952 2.098 -11.384 1.00 0.00 59 ARG A N 9
ATOM 15570 C CA . ARG A 1 59 ? 4.253 0.824 -10.719 1.00 0.00 59 ARG A CA 9
ATOM 15571 C C . ARG A 1 59 ? 3.099 0.361 -9.826 1.00 0.00 59 ARG A C 9
ATOM 15572 O O . ARG A 1 59 ? 2.757 -0.816 -9.862 1.00 0.00 59 ARG A O 9
ATOM 15593 N N . ILE A 1 60 ? 2.429 1.280 -9.118 1.00 0.00 60 ILE A N 9
ATOM 15594 C CA . ILE A 1 60 ? 1.218 0.960 -8.332 1.00 0.00 60 ILE A CA 9
ATOM 15595 C C . ILE A 1 60 ? 0.102 0.444 -9.264 1.00 0.00 60 ILE A C 9
ATOM 15596 O O . ILE A 1 60 ? -0.516 -0.590 -9.004 1.00 0.00 60 ILE A O 9
ATOM 15612 N N . LEU A 1 61 ? -0.113 1.134 -10.390 1.00 0.00 61 LEU A N 9
ATOM 15613 C CA . LEU A 1 61 ? -1.090 0.769 -11.422 1.00 0.00 61 LEU A CA 9
ATOM 15614 C C . LEU A 1 61 ? -0.774 -0.610 -12.044 1.00 0.00 61 LEU A C 9
ATOM 15615 O O . LEU A 1 61 ? -1.681 -1.415 -12.260 1.00 0.00 61 LEU A O 9
ATOM 15631 N N . GLN A 1 62 ? 0.508 -0.918 -12.281 1.00 0.00 62 GLN A N 9
ATOM 15632 C CA . GLN A 1 62 ? 0.961 -2.225 -12.777 1.00 0.00 62 GLN A CA 9
ATOM 15633 C C . GLN A 1 62 ? 0.751 -3.352 -11.749 1.00 0.00 62 GLN A C 9
ATOM 15634 O O . GLN A 1 62 ? 0.303 -4.437 -12.124 1.00 0.00 62 GLN A O 9
ATOM 15648 N N . SER A 1 63 ? 0.995 -3.107 -10.457 1.00 0.00 63 SER A N 9
ATOM 15649 C CA . SER A 1 63 ? 0.766 -4.094 -9.388 1.00 0.00 63 SER A CA 9
ATOM 15650 C C . SER A 1 63 ? -0.682 -4.584 -9.322 1.00 0.00 63 SER A C 9
ATOM 15651 O O . SER A 1 63 ? -0.925 -5.756 -9.033 1.00 0.00 63 SER A O 9
ATOM 15659 N N . PHE A 1 64 ? -1.648 -3.725 -9.654 1.00 0.00 64 PHE A N 9
ATOM 15660 C CA . PHE A 1 64 ? -3.059 -4.106 -9.756 1.00 0.00 64 PHE A CA 9
ATOM 15661 C C . PHE A 1 64 ? -3.347 -5.012 -10.965 1.00 0.00 64 PHE A C 9
ATOM 15662 O O . PHE A 1 64 ? -4.208 -5.890 -10.888 1.00 0.00 64 PHE A O 9
ATOM 15679 N N . ARG A 1 65 ? -2.618 -4.814 -12.074 1.00 0.00 65 ARG A N 9
ATOM 15680 C CA . ARG A 1 65 ? -2.725 -5.610 -13.311 1.00 0.00 65 ARG A CA 9
ATOM 15681 C C . ARG A 1 65 ? -2.171 -7.024 -13.105 1.00 0.00 65 ARG A C 9
ATOM 15682 O O . ARG A 1 65 ? -2.773 -7.993 -13.565 1.00 0.00 65 ARG A O 9
ATOM 15703 N N . ASP A 1 66 ? -1.077 -7.151 -12.353 1.00 0.00 66 ASP A N 9
ATOM 15704 C CA . ASP A 1 66 ? -0.554 -8.431 -11.872 1.00 0.00 66 ASP A CA 9
ATOM 15705 C C . ASP A 1 66 ? -1.517 -9.076 -10.852 1.00 0.00 66 ASP A C 9
ATOM 15706 O O . ASP A 1 66 ? -1.873 -10.248 -10.984 1.00 0.00 66 ASP A O 9
ATOM 15715 N N . GLY A 1 67 ? -1.981 -8.305 -9.862 1.00 0.00 67 GLY A N 9
ATOM 15716 C CA . GLY A 1 67 ? -3.085 -8.650 -8.954 1.00 0.00 67 GLY A CA 9
ATOM 15717 C C . GLY A 1 67 ? -2.842 -9.753 -7.910 1.00 0.00 67 GLY A C 9
ATOM 15718 O O . GLY A 1 67 ? -3.787 -10.115 -7.206 1.00 0.00 67 GLY A O 9
ATOM 15722 N N . GLN A 1 68 ? -1.618 -10.273 -7.767 1.00 0.00 68 GLN A N 9
ATOM 15723 C CA . GLN A 1 68 ? -1.321 -11.464 -6.945 1.00 0.00 68 GLN A CA 9
ATOM 15724 C C . GLN A 1 68 ? -1.208 -11.191 -5.428 1.00 0.00 68 GLN A C 9
ATOM 15725 O O . GLN A 1 68 ? -1.095 -12.132 -4.638 1.00 0.00 68 GLN A O 9
ATOM 15739 N N . TYR A 1 69 ? -1.250 -9.922 -5.010 1.00 0.00 69 TYR A N 9
ATOM 15740 C CA . TYR A 1 69 ? -1.078 -9.470 -3.622 1.00 0.00 69 TYR A CA 9
ATOM 15741 C C . TYR A 1 69 ? -2.372 -8.878 -3.049 1.00 0.00 69 TYR A C 9
ATOM 15742 O O . TYR A 1 69 ? -3.212 -8.363 -3.792 1.00 0.00 69 TYR A O 9
ATOM 15760 N N . ASP A 1 70 ? -2.536 -8.930 -1.724 1.00 0.00 70 ASP A N 9
ATOM 15761 C CA . ASP A 1 70 ? -3.731 -8.404 -1.045 1.00 0.00 70 ASP A CA 9
ATOM 15762 C C . ASP A 1 70 ? -3.636 -6.891 -0.765 1.00 0.00 70 ASP A C 9
ATOM 15763 O O . ASP A 1 70 ? -4.645 -6.183 -0.807 1.00 0.00 70 ASP A O 9
ATOM 15772 N N . LEU A 1 71 ? -2.421 -6.387 -0.513 1.00 0.00 71 LEU A N 9
ATOM 15773 C CA . LEU A 1 71 ? -2.134 -4.978 -0.233 1.00 0.00 71 LEU A CA 9
ATOM 15774 C C . LEU A 1 71 ? -0.814 -4.501 -0.864 1.00 0.00 71 LEU A C 9
ATOM 15775 O O . LEU A 1 71 ? 0.048 -5.311 -1.223 1.00 0.00 71 LEU A O 9
ATOM 15791 N N . PHE A 1 72 ? -0.650 -3.180 -0.959 1.00 0.00 72 PHE A N 9
ATOM 15792 C CA . PHE A 1 72 ? 0.484 -2.542 -1.640 1.00 0.00 72 PHE A CA 9
ATOM 15793 C C . PHE A 1 72 ? 1.132 -1.445 -0.779 1.00 0.00 72 PHE A C 9
ATOM 15794 O O . PHE A 1 72 ? 0.429 -0.627 -0.189 1.00 0.00 72 PHE A O 9
ATOM 15811 N N . PHE A 1 73 ? 2.467 -1.420 -0.718 1.00 0.00 73 PHE A N 9
ATOM 15812 C CA . PHE A 1 73 ? 3.275 -0.483 0.084 1.00 0.00 73 PHE A CA 9
ATOM 15813 C C . PHE A 1 73 ? 4.133 0.413 -0.825 1.00 0.00 73 PHE A C 9
ATOM 15814 O O . PHE A 1 73 ? 4.858 -0.077 -1.691 1.00 0.00 73 PHE A O 9
ATOM 15831 N N . ILE A 1 74 ? 4.074 1.730 -0.610 1.00 0.00 74 ILE A N 9
ATOM 15832 C CA . ILE A 1 74 ? 4.786 2.736 -1.424 1.00 0.00 74 ILE A CA 9
ATOM 15833 C C . ILE A 1 74 ? 6.092 3.192 -0.745 1.00 0.00 74 ILE A C 9
ATOM 15834 O O . ILE A 1 74 ? 6.102 4.135 0.047 1.00 0.00 74 ILE A O 9
ATOM 15850 N N . ALA A 1 75 ? 7.224 2.589 -1.107 1.00 0.00 75 ALA A N 9
ATOM 15851 C CA . ALA A 1 75 ? 8.548 3.024 -0.663 1.00 0.00 75 ALA A CA 9
ATOM 15852 C C . ALA A 1 75 ? 9.109 4.082 -1.631 1.00 0.00 75 ALA A C 9
ATOM 15853 O O . ALA A 1 75 ? 9.791 3.766 -2.610 1.00 0.00 75 ALA A O 9
ATOM 15860 N N . LYS A 1 76 ? 8.835 5.369 -1.375 1.00 0.00 76 LYS A N 9
ATOM 15861 C CA . LYS A 1 76 ? 9.229 6.452 -2.298 1.00 0.00 76 LYS A CA 9
ATOM 15862 C C . LYS A 1 76 ? 10.756 6.627 -2.358 1.00 0.00 76 LYS A C 9
ATOM 15863 O O . LYS A 1 76 ? 11.293 6.946 -3.418 1.00 0.00 76 LYS A O 9
ATOM 15882 N N . THR A 1 77 ? 11.450 6.306 -1.264 1.00 0.00 77 THR A N 9
ATOM 15883 C CA . THR A 1 77 ? 12.917 6.182 -1.145 1.00 0.00 77 THR A CA 9
ATOM 15884 C C . THR A 1 77 ? 13.340 4.774 -0.689 1.00 0.00 77 THR A C 9
ATOM 15885 O O . THR A 1 77 ? 12.516 3.974 -0.240 1.00 0.00 77 THR A O 9
ATOM 15896 N N . GLU A 1 78 ? 14.641 4.463 -0.765 1.00 0.00 78 GLU A N 9
ATOM 15897 C CA . GLU A 1 78 ? 15.226 3.245 -0.169 1.00 0.00 78 GLU A CA 9
ATOM 15898 C C . GLU A 1 78 ? 15.085 3.224 1.369 1.00 0.00 78 GLU A C 9
ATOM 15899 O O . GLU A 1 78 ? 15.019 2.152 1.972 1.00 0.00 78 GLU A O 9
ATOM 15911 N N . ASP A 1 79 ? 15.028 4.394 2.018 1.00 0.00 79 ASP A N 9
ATOM 15912 C CA . ASP A 1 79 ? 14.918 4.520 3.479 1.00 0.00 79 ASP A CA 9
ATOM 15913 C C . ASP A 1 79 ? 13.502 4.204 3.993 1.00 0.00 79 ASP A C 9
ATOM 15914 O O . ASP A 1 79 ? 13.347 3.670 5.093 1.00 0.00 79 ASP A O 9
ATOM 15923 N N . ASP A 1 80 ? 12.467 4.467 3.185 1.00 0.00 80 ASP A N 9
ATOM 15924 C CA . ASP A 1 80 ? 11.088 4.049 3.479 1.00 0.00 80 ASP A CA 9
ATOM 15925 C C . ASP A 1 80 ? 10.930 2.519 3.420 1.00 0.00 80 ASP A C 9
ATOM 15926 O O . ASP A 1 80 ? 10.127 1.940 4.151 1.00 0.00 80 ASP A O 9
ATOM 15935 N N . GLU A 1 81 ? 11.718 1.848 2.576 1.00 0.00 81 GLU A N 9
ATOM 15936 C CA . GLU A 1 81 ? 11.609 0.408 2.306 1.00 0.00 81 GLU A CA 9
ATOM 15937 C C . GLU A 1 81 ? 11.780 -0.463 3.567 1.00 0.00 81 GLU A C 9
ATOM 15938 O O . GLU A 1 81 ? 11.150 -1.517 3.693 1.00 0.00 81 GLU A O 9
ATOM 15950 N N . ARG A 1 82 ? 12.579 0.006 4.537 1.00 0.00 82 ARG A N 9
ATOM 15951 C CA . ARG A 1 82 ? 12.798 -0.659 5.833 1.00 0.00 82 ARG A CA 9
ATOM 15952 C C . ARG A 1 82 ? 11.496 -0.798 6.623 1.00 0.00 82 ARG A C 9
ATOM 15953 O O . ARG A 1 82 ? 11.176 -1.891 7.087 1.00 0.00 82 ARG A O 9
ATOM 15974 N N . ARG A 1 83 ? 10.710 0.278 6.746 1.00 0.00 83 ARG A N 9
ATOM 15975 C CA . ARG A 1 83 ? 9.484 0.306 7.573 1.00 0.00 83 ARG A CA 9
ATOM 15976 C C . ARG A 1 83 ? 8.355 -0.548 6.989 1.00 0.00 83 ARG A C 9
ATOM 15977 O O . ARG A 1 83 ? 7.487 -1.007 7.728 1.00 0.00 83 ARG A O 9
ATOM 15998 N N . ALA A 1 84 ? 8.383 -0.779 5.678 1.00 0.00 84 ALA A N 9
ATOM 15999 C CA . ALA A 1 84 ? 7.527 -1.743 4.981 1.00 0.00 84 ALA A CA 9
ATOM 16000 C C . ALA A 1 84 ? 7.884 -3.199 5.328 1.00 0.00 84 ALA A C 9
ATOM 16001 O O . ALA A 1 84 ? 7.013 -3.988 5.699 1.00 0.00 84 ALA A O 9
ATOM 16008 N N . ARG A 1 85 ? 9.174 -3.555 5.242 1.00 0.00 85 ARG A N 9
ATOM 16009 C CA . ARG A 1 85 ? 9.666 -4.926 5.478 1.00 0.00 85 ARG A CA 9
ATOM 16010 C C . ARG A 1 85 ? 9.498 -5.356 6.942 1.00 0.00 85 ARG A C 9
ATOM 16011 O O . ARG A 1 85 ? 9.103 -6.489 7.214 1.00 0.00 85 ARG A O 9
ATOM 16032 N N . GLU A 1 86 ? 9.721 -4.433 7.880 1.00 0.00 86 GLU A N 9
ATOM 16033 C CA . GLU A 1 86 ? 9.463 -4.621 9.321 1.00 0.00 86 GLU A CA 9
ATOM 16034 C C . GLU A 1 86 ? 7.971 -4.864 9.622 1.00 0.00 86 GLU A C 9
ATOM 16035 O O . GLU A 1 86 ? 7.631 -5.675 10.486 1.00 0.00 86 GLU A O 9
ATOM 16047 N N . LEU A 1 87 ? 7.076 -4.189 8.891 1.00 0.00 87 LEU A N 9
ATOM 16048 C CA . LEU A 1 87 ? 5.623 -4.314 9.034 1.00 0.00 87 LEU A CA 9
ATOM 16049 C C . LEU A 1 87 ? 5.112 -5.638 8.443 1.00 0.00 87 LEU A C 9
ATOM 16050 O O . LEU A 1 87 ? 4.342 -6.339 9.100 1.00 0.00 87 LEU A O 9
ATOM 16066 N N . LYS A 1 88 ? 5.584 -6.041 7.256 1.00 0.00 88 LYS A N 9
ATOM 16067 C CA . LYS A 1 88 ? 5.193 -7.314 6.620 1.00 0.00 88 LYS A CA 9
ATOM 16068 C C . LYS A 1 88 ? 5.452 -8.529 7.523 1.00 0.00 88 LYS A C 9
ATOM 16069 O O . LYS A 1 88 ? 4.632 -9.446 7.573 1.00 0.00 88 LYS A O 9
ATOM 16088 N N . GLU A 1 89 ? 6.552 -8.510 8.277 1.00 0.00 89 GLU A N 9
ATOM 16089 C CA . GLU A 1 89 ? 6.967 -9.603 9.169 1.00 0.00 89 GLU A CA 9
ATOM 16090 C C . GLU A 1 89 ? 5.934 -9.869 10.282 1.00 0.00 89 GLU A C 9
ATOM 16091 O O . GLU A 1 89 ? 5.560 -11.022 10.515 1.00 0.00 89 GLU A O 9
ATOM 16103 N N . ARG A 1 90 ? 5.412 -8.808 10.914 1.00 0.00 90 ARG A N 9
ATOM 16104 C CA . ARG A 1 90 ? 4.329 -8.889 11.917 1.00 0.00 90 ARG A CA 9
ATOM 16105 C C . ARG A 1 90 ? 2.937 -9.099 11.310 1.00 0.00 90 ARG A C 9
ATOM 16106 O O . ARG A 1 90 ? 2.052 -9.641 11.971 1.00 0.00 90 ARG A O 9
ATOM 16127 N N . MET A 1 91 ? 2.745 -8.686 10.056 1.00 0.00 91 MET A N 9
ATOM 16128 C CA . MET A 1 91 ? 1.453 -8.737 9.354 1.00 0.00 91 MET A CA 9
ATOM 16129 C C . MET A 1 91 ? 1.055 -10.130 8.845 1.00 0.00 91 MET A C 9
ATOM 16130 O O . MET A 1 91 ? -0.136 -10.456 8.829 1.00 0.00 91 MET A O 9
ATOM 16144 N N . GLY A 1 92 ? 2.022 -10.951 8.419 1.00 0.00 92 GLY A N 9
ATOM 16145 C CA . GLY A 1 92 ? 1.773 -12.319 7.936 1.00 0.00 92 GLY A CA 9
ATOM 16146 C C . GLY A 1 92 ? 0.974 -12.400 6.623 1.00 0.00 92 GLY A C 9
ATOM 16147 O O . GLY A 1 92 ? 0.277 -13.391 6.387 1.00 0.00 92 GLY A O 9
ATOM 16151 N N . LYS A 1 93 ? 1.041 -11.354 5.788 1.00 0.00 93 LYS A N 9
ATOM 16152 C CA . LYS A 1 93 ? 0.327 -11.212 4.503 1.00 0.00 93 LYS A CA 9
ATOM 16153 C C . LYS A 1 93 ? 1.292 -11.006 3.326 1.00 0.00 93 LYS A C 9
ATOM 16154 O O . LYS A 1 93 ? 2.387 -10.474 3.527 1.00 0.00 93 LYS A O 9
ATOM 16173 N N . PRO A 1 94 ? 0.900 -11.380 2.092 1.00 0.00 94 PRO A N 9
ATOM 16174 C CA . PRO A 1 94 ? 1.640 -11.013 0.891 1.00 0.00 94 PRO A CA 9
ATOM 16175 C C . PRO A 1 94 ? 1.492 -9.504 0.631 1.00 0.00 94 PRO A C 9
ATOM 16176 O O . PRO A 1 94 ? 0.381 -8.974 0.546 1.00 0.00 94 PRO A O 9
ATOM 16187 N N . VAL A 1 95 ? 2.628 -8.827 0.461 1.00 0.00 95 VAL A N 9
ATOM 16188 C CA . VAL A 1 95 ? 2.724 -7.389 0.157 1.00 0.00 95 VAL A CA 9
ATOM 16189 C C . VAL A 1 95 ? 3.741 -7.189 -0.961 1.00 0.00 95 VAL A C 9
ATOM 16190 O O . VAL A 1 95 ? 4.832 -7.760 -0.907 1.00 0.00 95 VAL A O 9
ATOM 16203 N N . GLU A 1 96 ? 3.408 -6.357 -1.946 1.00 0.00 96 GLU A N 9
ATOM 16204 C CA . GLU A 1 96 ? 4.372 -5.896 -2.951 1.00 0.00 96 GLU A CA 9
ATOM 16205 C C . GLU A 1 96 ? 4.801 -4.455 -2.648 1.00 0.00 96 GLU A C 9
ATOM 16206 O O . GLU A 1 96 ? 3.970 -3.579 -2.381 1.00 0.00 96 GLU A O 9
ATOM 16218 N N . ILE A 1 97 ? 6.117 -4.226 -2.678 1.00 0.00 97 ILE A N 9
ATOM 16219 C CA . ILE A 1 97 ? 6.736 -2.922 -2.441 1.00 0.00 97 ILE A CA 9
ATOM 16220 C C . ILE A 1 97 ? 6.950 -2.224 -3.786 1.00 0.00 97 ILE A C 9
ATOM 16221 O O . ILE A 1 97 ? 7.616 -2.775 -4.668 1.00 0.00 97 ILE A O 9
ATOM 16237 N N . LEU A 1 98 ? 6.436 -1.003 -3.936 1.00 0.00 98 LEU A N 9
ATOM 16238 C CA . LEU A 1 98 ? 6.752 -0.136 -5.072 1.00 0.00 98 LEU A CA 9
ATOM 16239 C C . LEU A 1 98 ? 7.850 0.856 -4.701 1.00 0.00 98 LEU A C 9
ATOM 16240 O O . LEU A 1 98 ? 7.754 1.536 -3.680 1.00 0.00 98 LEU A O 9
ATOM 16256 N N . ARG A 1 99 ? 8.876 0.951 -5.553 1.00 0.00 99 ARG A N 9
ATOM 16257 C CA . ARG A 1 99 ? 10.017 1.860 -5.402 1.00 0.00 99 ARG A CA 9
ATOM 16258 C C . ARG A 1 99 ? 9.960 2.996 -6.424 1.00 0.00 99 ARG A C 9
ATOM 16259 O O . ARG A 1 99 ? 9.909 2.747 -7.629 1.00 0.00 99 ARG A O 9
ATOM 16280 N N . GLY A 1 100 ? 9.987 4.240 -5.943 1.00 0.00 100 GLY A N 9
ATOM 16281 C CA . GLY A 1 100 ? 10.176 5.429 -6.779 1.00 0.00 100 GLY A CA 9
ATOM 16282 C C . GLY A 1 100 ? 11.617 5.501 -7.296 1.00 0.00 100 GLY A C 9
ATOM 16283 O O . GLY A 1 100 ? 12.553 5.637 -6.501 1.00 0.00 100 GLY A O 9
ATOM 16287 N N . SER A 1 101 ? 11.785 5.384 -8.616 1.00 0.00 101 SER A N 9
ATOM 16288 C CA . SER A 1 101 ? 13.083 5.282 -9.306 1.00 0.00 101 SER A CA 9
ATOM 16289 C C . SER A 1 101 ? 13.216 6.279 -10.468 1.00 0.00 101 SER A C 9
ATOM 16290 O O . SER A 1 101 ? 12.217 6.770 -11.002 1.00 0.00 101 SER A O 9
ATOM 16298 N N . LEU A 1 102 ? 14.459 6.553 -10.878 1.00 0.00 102 LEU A N 9
ATOM 16299 C CA . LEU A 1 102 ? 14.824 7.419 -12.008 1.00 0.00 102 LEU A CA 9
ATOM 16300 C C . LEU A 1 102 ? 16.056 6.850 -12.742 1.00 0.00 102 LEU A C 9
ATOM 16301 O O . LEU A 1 102 ? 16.942 6.265 -12.115 1.00 0.00 102 LEU A O 9
ATOM 16317 N N . GLU A 1 103 ? 16.127 7.025 -14.063 1.00 0.00 103 GLU A N 9
ATOM 16318 C CA . GLU A 1 103 ? 17.236 6.538 -14.897 1.00 0.00 103 GLU A CA 9
ATOM 16319 C C . GLU A 1 103 ? 18.548 7.298 -14.614 1.00 0.00 103 GLU A C 9
ATOM 16320 O O . GLU A 1 103 ? 18.556 8.523 -14.461 1.00 0.00 103 GLU A O 9
ATOM 16332 N N . HIS A 1 104 ? 19.669 6.572 -14.564 1.00 0.00 104 HIS A N 9
ATOM 16333 C CA . HIS A 1 104 ? 20.988 7.126 -14.239 1.00 0.00 104 HIS A CA 9
ATOM 16334 C C . HIS A 1 104 ? 21.696 7.714 -15.473 1.00 0.00 104 HIS A C 9
ATOM 16335 O O . HIS A 1 104 ? 21.739 7.089 -16.538 1.00 0.00 104 HIS A O 9
ATOM 16349 N N . HIS A 1 105 ? 22.287 8.903 -15.322 1.00 0.00 105 HIS A N 9
ATOM 16350 C CA . HIS A 1 105 ? 23.125 9.549 -16.341 1.00 0.00 105 HIS A CA 9
ATOM 16351 C C . HIS A 1 105 ? 24.569 9.006 -16.315 1.00 0.00 105 HIS A C 9
ATOM 16352 O O . HIS A 1 105 ? 25.093 8.657 -15.252 1.00 0.00 105 HIS A O 9
ATOM 16366 N N . HIS A 1 106 ? 25.228 8.951 -17.476 1.00 0.00 106 HIS A N 9
ATOM 16367 C CA . HIS A 1 106 ? 26.644 8.575 -17.597 1.00 0.00 106 HIS A CA 9
ATOM 16368 C C . HIS A 1 106 ? 27.583 9.589 -16.907 1.00 0.00 106 HIS A C 9
ATOM 16369 O O . HIS A 1 106 ? 27.242 10.769 -16.763 1.00 0.00 106 HIS A O 9
ATOM 16383 N N . HIS A 1 107 ? 28.780 9.145 -16.512 1.00 0.00 107 HIS A N 9
ATOM 16384 C CA . HIS A 1 107 ? 29.828 9.992 -15.927 1.00 0.00 107 HIS A CA 9
ATOM 16385 C C . HIS A 1 107 ? 31.215 9.651 -16.502 1.00 0.00 107 HIS A C 9
ATOM 16386 O O . HIS A 1 107 ? 31.502 8.489 -16.804 1.00 0.00 107 HIS A O 9
ATOM 16400 N N . HIS A 1 108 ? 32.071 10.667 -16.650 1.00 0.00 108 HIS A N 9
ATOM 16401 C CA . HIS A 1 108 ? 33.384 10.582 -17.304 1.00 0.00 108 HIS A CA 9
ATOM 16402 C C . HIS A 1 108 ? 34.458 11.382 -16.540 1.00 0.00 108 HIS A C 9
ATOM 16403 O O . HIS A 1 108 ? 34.141 12.318 -15.798 1.00 0.00 108 HIS A O 9
ATOM 16417 N N . HIS A 1 109 ? 35.730 11.009 -16.732 1.00 0.00 109 HIS A N 9
ATOM 16418 C CA . HIS A 1 109 ? 36.905 11.557 -16.034 1.00 0.00 109 HIS A CA 9
ATOM 16419 C C . HIS A 1 109 ? 38.052 11.885 -17.010 1.00 0.00 109 HIS A C 9
ATOM 16420 O O . HIS A 1 109 ? 38.621 12.997 -16.910 1.00 0.00 109 HIS A O 9
ATOM 16435 N N . GLY A 1 1 ? 0.337 4.122 18.527 1.00 0.00 1 GLY A N 10
ATOM 16436 C CA . GLY A 1 1 ? 0.976 4.063 17.194 1.00 0.00 1 GLY A CA 10
ATOM 16437 C C . GLY A 1 1 ? -0.056 3.844 16.102 1.00 0.00 1 GLY A C 10
ATOM 16438 O O . GLY A 1 1 ? -0.801 2.867 16.148 1.00 0.00 1 GLY A O 10
ATOM 16444 N N . GLU A 1 2 ? -0.110 4.736 15.108 1.00 0.00 2 GLU A N 10
ATOM 16445 C CA . GLU A 1 2 ? -1.098 4.695 14.008 1.00 0.00 2 GLU A CA 10
ATOM 16446 C C . GLU A 1 2 ? -1.012 3.398 13.178 1.00 0.00 2 GLU A C 10
ATOM 16447 O O . GLU A 1 2 ? -2.026 2.862 12.732 1.00 0.00 2 GLU A O 10
ATOM 16459 N N . ASP A 1 3 ? 0.198 2.859 13.015 1.00 0.00 3 ASP A N 10
ATOM 16460 C CA . ASP A 1 3 ? 0.483 1.625 12.274 1.00 0.00 3 ASP A CA 10
ATOM 16461 C C . ASP A 1 3 ? 0.034 0.321 12.966 1.00 0.00 3 ASP A C 10
ATOM 16462 O O . ASP A 1 3 ? 0.011 -0.729 12.325 1.00 0.00 3 ASP A O 10
ATOM 16471 N N . ASP A 1 4 ? -0.346 0.362 14.248 1.00 0.00 4 ASP A N 10
ATOM 16472 C CA . ASP A 1 4 ? -0.829 -0.810 14.989 1.00 0.00 4 ASP A CA 10
ATOM 16473 C C . ASP A 1 4 ? -2.277 -1.190 14.625 1.00 0.00 4 ASP A C 10
ATOM 16474 O O . ASP A 1 4 ? -2.572 -2.356 14.355 1.00 0.00 4 ASP A O 10
ATOM 16483 N N . GLU A 1 5 ? -3.191 -0.214 14.610 1.00 0.00 5 GLU A N 10
ATOM 16484 C CA . GLU A 1 5 ? -4.628 -0.463 14.417 1.00 0.00 5 GLU A CA 10
ATOM 16485 C C . GLU A 1 5 ? -5.010 -0.764 12.966 1.00 0.00 5 GLU A C 10
ATOM 16486 O O . GLU A 1 5 ? -5.786 -1.680 12.685 1.00 0.00 5 GLU A O 10
ATOM 16498 N N . ILE A 1 6 ? -4.435 -0.005 12.035 1.00 0.00 6 ILE A N 10
ATOM 16499 C CA . ILE A 1 6 ? -4.685 -0.105 10.586 1.00 0.00 6 ILE A CA 10
ATOM 16500 C C . ILE A 1 6 ? -4.289 -1.476 10.043 1.00 0.00 6 ILE A C 10
ATOM 16501 O O . ILE A 1 6 ? -4.872 -1.957 9.073 1.00 0.00 6 ILE A O 10
ATOM 16517 N N . LEU A 1 7 ? -3.313 -2.119 10.691 1.00 0.00 7 LEU A N 10
ATOM 16518 C CA . LEU A 1 7 ? -2.843 -3.447 10.323 1.00 0.00 7 LEU A CA 10
ATOM 16519 C C . LEU A 1 7 ? -4.003 -4.460 10.426 1.00 0.00 7 LEU A C 10
ATOM 16520 O O . LEU A 1 7 ? -4.208 -5.274 9.528 1.00 0.00 7 LEU A O 10
ATOM 16536 N N . GLN A 1 8 ? -4.814 -4.349 11.487 1.00 0.00 8 GLN A N 10
ATOM 16537 C CA . GLN A 1 8 ? -6.026 -5.148 11.692 1.00 0.00 8 GLN A CA 10
ATOM 16538 C C . GLN A 1 8 ? -7.174 -4.733 10.754 1.00 0.00 8 GLN A C 10
ATOM 16539 O O . GLN A 1 8 ? -7.876 -5.600 10.227 1.00 0.00 8 GLN A O 10
ATOM 16553 N N . ARG A 1 9 ? -7.331 -3.428 10.478 1.00 0.00 9 ARG A N 10
ATOM 16554 C CA . ARG A 1 9 ? -8.312 -2.913 9.496 1.00 0.00 9 ARG A CA 10
ATOM 16555 C C . ARG A 1 9 ? -8.086 -3.528 8.113 1.00 0.00 9 ARG A C 10
ATOM 16556 O O . ARG A 1 9 ? -9.051 -3.880 7.441 1.00 0.00 9 ARG A O 10
ATOM 16577 N N . ALA A 1 10 ? -6.827 -3.718 7.712 1.00 0.00 10 ALA A N 10
ATOM 16578 C CA . ALA A 1 10 ? -6.484 -4.342 6.437 1.00 0.00 10 ALA A CA 10
ATOM 16579 C C . ALA A 1 10 ? -7.038 -5.771 6.322 1.00 0.00 10 ALA A C 10
ATOM 16580 O O . ALA A 1 10 ? -7.698 -6.108 5.337 1.00 0.00 10 ALA A O 10
ATOM 16587 N N . LYS A 1 11 ? -6.838 -6.596 7.359 1.00 0.00 11 LYS A N 10
ATOM 16588 C CA . LYS A 1 11 ? -7.374 -7.965 7.414 1.00 0.00 11 LYS A CA 10
ATOM 16589 C C . LYS A 1 11 ? -8.906 -7.971 7.378 1.00 0.00 11 LYS A C 10
ATOM 16590 O O . LYS A 1 11 ? -9.501 -8.774 6.663 1.00 0.00 11 LYS A O 10
ATOM 16609 N N . ASP A 1 12 ? -9.539 -7.043 8.095 1.00 0.00 12 ASP A N 10
ATOM 16610 C CA . ASP A 1 12 ? -11.000 -6.893 8.137 1.00 0.00 12 ASP A CA 10
ATOM 16611 C C . ASP A 1 12 ? -11.604 -6.501 6.771 1.00 0.00 12 ASP A C 10
ATOM 16612 O O . ASP A 1 12 ? -12.629 -7.060 6.375 1.00 0.00 12 ASP A O 10
ATOM 16621 N N . ILE A 1 13 ? -10.939 -5.618 6.011 1.00 0.00 13 ILE A N 10
ATOM 16622 C CA . ILE A 1 13 ? -11.342 -5.252 4.640 1.00 0.00 13 ILE A CA 10
ATOM 16623 C C . ILE A 1 13 ? -11.341 -6.489 3.732 1.00 0.00 13 ILE A C 10
ATOM 16624 O O . ILE A 1 13 ? -12.349 -6.751 3.081 1.00 0.00 13 ILE A O 10
ATOM 16640 N N . LEU A 1 14 ? -10.271 -7.292 3.713 1.00 0.00 14 LEU A N 10
ATOM 16641 C CA . LEU A 1 14 ? -10.216 -8.506 2.879 1.00 0.00 14 LEU A CA 10
ATOM 16642 C C . LEU A 1 14 ? -11.178 -9.607 3.362 1.00 0.00 14 LEU A C 10
ATOM 16643 O O . LEU A 1 14 ? -11.698 -10.364 2.542 1.00 0.00 14 LEU A O 10
ATOM 16659 N N . LYS A 1 15 ? -11.438 -9.700 4.672 1.00 0.00 15 LYS A N 10
ATOM 16660 C CA . LYS A 1 15 ? -12.365 -10.684 5.257 1.00 0.00 15 LYS A CA 10
ATOM 16661 C C . LYS A 1 15 ? -13.825 -10.429 4.856 1.00 0.00 15 LYS A C 10
ATOM 16662 O O . LYS A 1 15 ? -14.594 -11.384 4.727 1.00 0.00 15 LYS A O 10
ATOM 16681 N N . GLU A 1 16 ? -14.210 -9.172 4.639 1.00 0.00 16 GLU A N 10
ATOM 16682 C CA . GLU A 1 16 ? -15.525 -8.791 4.098 1.00 0.00 16 GLU A CA 10
ATOM 16683 C C . GLU A 1 16 ? -15.553 -8.653 2.564 1.00 0.00 16 GLU A C 10
ATOM 16684 O O . GLU A 1 16 ? -16.562 -8.990 1.939 1.00 0.00 16 GLU A O 10
ATOM 16696 N N . ASP A 1 17 ? -14.462 -8.196 1.942 1.00 0.00 17 ASP A N 10
ATOM 16697 C CA . ASP A 1 17 ? -14.365 -7.902 0.512 1.00 0.00 17 ASP A CA 10
ATOM 16698 C C . ASP A 1 17 ? -13.053 -8.486 -0.065 1.00 0.00 17 ASP A C 10
ATOM 16699 O O . ASP A 1 17 ? -12.099 -7.750 -0.337 1.00 0.00 17 ASP A O 10
ATOM 16708 N N . PRO A 1 18 ? -12.985 -9.813 -0.305 1.00 0.00 18 PRO A N 10
ATOM 16709 C CA . PRO A 1 18 ? -11.792 -10.485 -0.833 1.00 0.00 18 PRO A CA 10
ATOM 16710 C C . PRO A 1 18 ? -11.495 -10.120 -2.300 1.00 0.00 18 PRO A C 10
ATOM 16711 O O . PRO A 1 18 ? -10.399 -10.376 -2.800 1.00 0.00 18 PRO A O 10
ATOM 16722 N N . ASN A 1 19 ? -12.468 -9.514 -2.991 1.00 0.00 19 ASN A N 10
ATOM 16723 C CA . ASN A 1 19 ? -12.361 -9.034 -4.370 1.00 0.00 19 ASN A CA 10
ATOM 16724 C C . ASN A 1 19 ? -11.698 -7.639 -4.475 1.00 0.00 19 ASN A C 10
ATOM 16725 O O . ASN A 1 19 ? -11.436 -7.166 -5.584 1.00 0.00 19 ASN A O 10
ATOM 16736 N N . ARG A 1 20 ? -11.434 -6.974 -3.339 1.00 0.00 20 ARG A N 10
ATOM 16737 C CA . ARG A 1 20 ? -10.832 -5.630 -3.243 1.00 0.00 20 ARG A CA 10
ATOM 16738 C C . ARG A 1 20 ? -9.360 -5.688 -2.826 1.00 0.00 20 ARG A C 10
ATOM 16739 O O . ARG A 1 20 ? -8.844 -6.742 -2.456 1.00 0.00 20 ARG A O 10
ATOM 16760 N N . LYS A 1 21 ? -8.682 -4.545 -2.917 1.00 0.00 21 LYS A N 10
ATOM 16761 C CA . LYS A 1 21 ? -7.242 -4.357 -2.684 1.00 0.00 21 LYS A CA 10
ATOM 16762 C C . LYS A 1 21 ? -7.008 -3.222 -1.676 1.00 0.00 21 LYS A C 10
ATOM 16763 O O . LYS A 1 21 ? -7.929 -2.503 -1.282 1.00 0.00 21 LYS A O 10
ATOM 16782 N N . ILE A 1 22 ? -5.762 -3.063 -1.243 1.00 0.00 22 ILE A N 10
ATOM 16783 C CA . ILE A 1 22 ? -5.340 -2.026 -0.295 1.00 0.00 22 ILE A CA 10
ATOM 16784 C C . ILE A 1 22 ? -4.085 -1.316 -0.812 1.00 0.00 22 ILE A C 10
ATOM 16785 O O . ILE A 1 22 ? -3.180 -1.951 -1.351 1.00 0.00 22 ILE A O 10
ATOM 16801 N N . LEU A 1 23 ? -4.009 -0.004 -0.593 1.00 0.00 23 LEU A N 10
ATOM 16802 C CA . LEU A 1 23 ? -2.817 0.814 -0.817 1.00 0.00 23 LEU A CA 10
ATOM 16803 C C . LEU A 1 23 ? -2.369 1.446 0.509 1.00 0.00 23 LEU A C 10
ATOM 16804 O O . LEU A 1 23 ? -3.196 1.831 1.336 1.00 0.00 23 LEU A O 10
ATOM 16820 N N . ILE A 1 24 ? -1.059 1.552 0.707 1.00 0.00 24 ILE A N 10
ATOM 16821 C CA . ILE A 1 24 ? -0.427 2.021 1.937 1.00 0.00 24 ILE A CA 10
ATOM 16822 C C . ILE A 1 24 ? 0.584 3.117 1.616 1.00 0.00 24 ILE A C 10
ATOM 16823 O O . ILE A 1 24 ? 1.459 2.943 0.762 1.00 0.00 24 ILE A O 10
ATOM 16839 N N . ILE A 1 25 ? 0.492 4.229 2.343 1.00 0.00 25 ILE A N 10
ATOM 16840 C CA . ILE A 1 25 ? 1.361 5.390 2.173 1.00 0.00 25 ILE A CA 10
ATOM 16841 C C . ILE A 1 25 ? 2.330 5.472 3.349 1.00 0.00 25 ILE A C 10
ATOM 16842 O O . ILE A 1 25 ? 1.928 5.485 4.516 1.00 0.00 25 ILE A O 10
ATOM 16858 N N . LEU A 1 26 ? 3.613 5.540 3.014 1.00 0.00 26 LEU A N 10
ATOM 16859 C CA . LEU A 1 26 ? 4.719 5.684 3.951 1.00 0.00 26 LEU A CA 10
ATOM 16860 C C . LEU A 1 26 ? 5.044 7.174 4.116 1.00 0.00 26 LEU A C 10
ATOM 16861 O O . LEU A 1 26 ? 5.450 7.839 3.158 1.00 0.00 26 LEU A O 10
ATOM 16877 N N . ASN A 1 27 ? 4.865 7.700 5.329 1.00 0.00 27 ASN A N 10
ATOM 16878 C CA . ASN A 1 27 ? 5.153 9.094 5.668 1.00 0.00 27 ASN A CA 10
ATOM 16879 C C . ASN A 1 27 ? 6.604 9.228 6.188 1.00 0.00 27 ASN A C 10
ATOM 16880 O O . ASN A 1 27 ? 7.107 8.300 6.831 1.00 0.00 27 ASN A O 10
ATOM 16891 N N . PRO A 1 28 ? 7.301 10.353 5.931 1.00 0.00 28 PRO A N 10
ATOM 16892 C CA . PRO A 1 28 ? 8.743 10.499 6.188 1.00 0.00 28 PRO A CA 10
ATOM 16893 C C . PRO A 1 28 ? 9.136 10.425 7.677 1.00 0.00 28 PRO A C 10
ATOM 16894 O O . PRO A 1 28 ? 10.288 10.135 8.000 1.00 0.00 28 PRO A O 10
ATOM 16905 N N . ASP A 1 29 ? 8.184 10.637 8.590 1.00 0.00 29 ASP A N 10
ATOM 16906 C CA . ASP A 1 29 ? 8.341 10.440 10.041 1.00 0.00 29 ASP A CA 10
ATOM 16907 C C . ASP A 1 29 ? 8.306 8.950 10.474 1.00 0.00 29 ASP A C 10
ATOM 16908 O O . ASP A 1 29 ? 8.462 8.632 11.655 1.00 0.00 29 ASP A O 10
ATOM 16917 N N . GLY A 1 30 ? 8.088 8.021 9.532 1.00 0.00 30 GLY A N 10
ATOM 16918 C CA . GLY A 1 30 ? 7.952 6.572 9.753 1.00 0.00 30 GLY A CA 10
ATOM 16919 C C . GLY A 1 30 ? 6.511 6.095 9.990 1.00 0.00 30 GLY A C 10
ATOM 16920 O O . GLY A 1 30 ? 6.254 4.886 9.975 1.00 0.00 30 GLY A O 10
ATOM 16924 N N . LYS A 1 31 ? 5.560 7.025 10.167 1.00 0.00 31 LYS A N 10
ATOM 16925 C CA . LYS A 1 31 ? 4.122 6.739 10.304 1.00 0.00 31 LYS A CA 10
ATOM 16926 C C . LYS A 1 31 ? 3.502 6.248 8.987 1.00 0.00 31 LYS A C 10
ATOM 16927 O O . LYS A 1 31 ? 4.090 6.382 7.911 1.00 0.00 31 LYS A O 10
ATOM 16946 N N . ILE A 1 32 ? 2.304 5.676 9.088 1.00 0.00 32 ILE A N 10
ATOM 16947 C CA . ILE A 1 32 ? 1.592 5.029 7.980 1.00 0.00 32 ILE A CA 10
ATOM 16948 C C . ILE A 1 32 ? 0.145 5.529 7.857 1.00 0.00 32 ILE A C 10
ATOM 16949 O O . ILE A 1 32 ? -0.475 5.919 8.848 1.00 0.00 32 ILE A O 10
ATOM 16965 N N . GLU A 1 33 ? -0.411 5.483 6.647 1.00 0.00 33 GLU A N 10
ATOM 16966 C CA . GLU A 1 33 ? -1.846 5.670 6.389 1.00 0.00 33 GLU A CA 10
ATOM 16967 C C . GLU A 1 33 ? -2.330 4.685 5.311 1.00 0.00 33 GLU A C 10
ATOM 16968 O O . GLU A 1 33 ? -1.616 4.395 4.348 1.00 0.00 33 GLU A O 10
ATOM 16980 N N . LEU A 1 34 ? -3.538 4.147 5.504 1.00 0.00 34 LEU A N 10
ATOM 16981 C CA . LEU A 1 34 ? -4.120 3.067 4.702 1.00 0.00 34 LEU A CA 10
ATOM 16982 C C . LEU A 1 34 ? -5.308 3.572 3.874 1.00 0.00 34 LEU A C 10
ATOM 16983 O O . LEU A 1 34 ? -6.148 4.325 4.373 1.00 0.00 34 LEU A O 10
ATOM 16999 N N . TYR A 1 35 ? -5.393 3.103 2.629 1.00 0.00 35 TYR A N 10
ATOM 17000 C CA . TYR A 1 35 ? -6.473 3.396 1.692 1.00 0.00 35 TYR A CA 10
ATOM 17001 C C . TYR A 1 35 ? -7.131 2.119 1.166 1.00 0.00 35 TYR A C 10
ATOM 17002 O O . TYR A 1 35 ? -6.465 1.152 0.788 1.00 0.00 35 TYR A O 10
ATOM 17020 N N . GLU A 1 36 ? -8.460 2.151 1.116 1.00 0.00 36 GLU A N 10
ATOM 17021 C CA . GLU A 1 36 ? -9.309 1.082 0.575 1.00 0.00 36 GLU A CA 10
ATOM 17022 C C . GLU A 1 36 ? -9.656 1.361 -0.896 1.00 0.00 36 GLU A C 10
ATOM 17023 O O . GLU A 1 36 ? -10.097 2.459 -1.245 1.00 0.00 36 GLU A O 10
ATOM 17035 N N . VAL A 1 37 ? -9.430 0.377 -1.773 1.00 0.00 37 VAL A N 10
ATOM 17036 C CA . VAL A 1 37 ? -9.460 0.546 -3.233 1.00 0.00 37 VAL A CA 10
ATOM 17037 C C . VAL A 1 37 ? -9.829 -0.749 -3.956 1.00 0.00 37 VAL A C 10
ATOM 17038 O O . VAL A 1 37 ? -9.624 -1.854 -3.457 1.00 0.00 37 VAL A O 10
ATOM 17051 N N . THR A 1 38 ? -10.373 -0.619 -5.161 1.00 0.00 38 THR A N 10
ATOM 17052 C CA . THR A 1 38 ? -10.806 -1.748 -5.997 1.00 0.00 38 THR A CA 10
ATOM 17053 C C . THR A 1 38 ? -10.229 -1.674 -7.417 1.00 0.00 38 THR A C 10
ATOM 17054 O O . THR A 1 38 ? -10.078 -2.714 -8.064 1.00 0.00 38 THR A O 10
ATOM 17065 N N . SER A 1 39 ? -9.853 -0.477 -7.891 1.00 0.00 39 SER A N 10
ATOM 17066 C CA . SER A 1 39 ? -9.513 -0.225 -9.305 1.00 0.00 39 SER A CA 10
ATOM 17067 C C . SER A 1 39 ? -8.454 0.867 -9.476 1.00 0.00 39 SER A C 10
ATOM 17068 O O . SER A 1 39 ? -8.272 1.708 -8.602 1.00 0.00 39 SER A O 10
ATOM 17076 N N . GLU A 1 40 ? -7.809 0.923 -10.644 1.00 0.00 40 GLU A N 10
ATOM 17077 C CA . GLU A 1 40 ? -6.835 1.970 -11.013 1.00 0.00 40 GLU A CA 10
ATOM 17078 C C . GLU A 1 40 ? -7.411 3.396 -10.900 1.00 0.00 40 GLU A C 10
ATOM 17079 O O . GLU A 1 40 ? -6.709 4.324 -10.499 1.00 0.00 40 GLU A O 10
ATOM 17091 N N . GLU A 1 41 ? -8.708 3.570 -11.177 1.00 0.00 41 GLU A N 10
ATOM 17092 C CA . GLU A 1 41 ? -9.430 4.836 -10.979 1.00 0.00 41 GLU A CA 10
ATOM 17093 C C . GLU A 1 41 ? -9.471 5.284 -9.507 1.00 0.00 41 GLU A C 10
ATOM 17094 O O . GLU A 1 41 ? -9.477 6.488 -9.241 1.00 0.00 41 GLU A O 10
ATOM 17106 N N . ASP A 1 42 ? -9.464 4.358 -8.544 1.00 0.00 42 ASP A N 10
ATOM 17107 C CA . ASP A 1 42 ? -9.401 4.686 -7.119 1.00 0.00 42 ASP A CA 10
ATOM 17108 C C . ASP A 1 42 ? -7.990 5.183 -6.741 1.00 0.00 42 ASP A C 10
ATOM 17109 O O . ASP A 1 42 ? -7.835 6.149 -5.991 1.00 0.00 42 ASP A O 10
ATOM 17118 N N . ILE A 1 43 ? -6.954 4.579 -7.338 1.00 0.00 43 ILE A N 10
ATOM 17119 C CA . ILE A 1 43 ? -5.537 4.948 -7.167 1.00 0.00 43 ILE A CA 10
ATOM 17120 C C . ILE A 1 43 ? -5.244 6.348 -7.736 1.00 0.00 43 ILE A C 10
ATOM 17121 O O . ILE A 1 43 ? -4.491 7.113 -7.130 1.00 0.00 43 ILE A O 10
ATOM 17137 N N . LYS A 1 44 ? -5.877 6.718 -8.860 1.00 0.00 44 LYS A N 10
ATOM 17138 C CA . LYS A 1 44 ? -5.733 8.041 -9.508 1.00 0.00 44 LYS A CA 10
ATOM 17139 C C . LYS A 1 44 ? -5.937 9.212 -8.535 1.00 0.00 44 LYS A C 10
ATOM 17140 O O . LYS A 1 44 ? -5.198 10.195 -8.592 1.00 0.00 44 LYS A O 10
ATOM 17159 N N . ARG A 1 45 ? -6.925 9.103 -7.635 1.00 0.00 45 ARG A N 10
ATOM 17160 C CA . ARG A 1 45 ? -7.236 10.117 -6.607 1.00 0.00 45 ARG A CA 10
ATOM 17161 C C . ARG A 1 45 ? -6.239 10.082 -5.445 1.00 0.00 45 ARG A C 10
ATOM 17162 O O . ARG A 1 45 ? -5.834 11.135 -4.950 1.00 0.00 45 ARG A O 10
ATOM 17183 N N . ILE A 1 46 ? -5.786 8.889 -5.050 1.00 0.00 46 ILE A N 10
ATOM 17184 C CA . ILE A 1 46 ? -4.790 8.702 -3.980 1.00 0.00 46 ILE A CA 10
ATOM 17185 C C . ILE A 1 46 ? -3.446 9.341 -4.344 1.00 0.00 46 ILE A C 10
ATOM 17186 O O . ILE A 1 46 ? -2.796 9.888 -3.462 1.00 0.00 46 ILE A O 10
ATOM 17202 N N . ALA A 1 47 ? -3.056 9.385 -5.623 1.00 0.00 47 ALA A N 10
ATOM 17203 C CA . ALA A 1 47 ? -1.808 10.030 -6.054 1.00 0.00 47 ALA A CA 10
ATOM 17204 C C . ALA A 1 47 ? -1.669 11.480 -5.552 1.00 0.00 47 ALA A C 10
ATOM 17205 O O . ALA A 1 47 ? -0.608 11.863 -5.051 1.00 0.00 47 ALA A O 10
ATOM 17212 N N . LYS A 1 48 ? -2.756 12.262 -5.621 1.00 0.00 48 LYS A N 10
ATOM 17213 C CA . LYS A 1 48 ? -2.834 13.644 -5.113 1.00 0.00 48 LYS A CA 10
ATOM 17214 C C . LYS A 1 48 ? -2.966 13.721 -3.586 1.00 0.00 48 LYS A C 10
ATOM 17215 O O . LYS A 1 48 ? -2.376 14.612 -2.975 1.00 0.00 48 LYS A O 10
ATOM 17234 N N . LYS A 1 49 ? -3.698 12.787 -2.961 1.00 0.00 49 LYS A N 10
ATOM 17235 C CA . LYS A 1 49 ? -3.857 12.709 -1.487 1.00 0.00 49 LYS A CA 10
ATOM 17236 C C . LYS A 1 49 ? -2.548 12.398 -0.777 1.00 0.00 49 LYS A C 10
ATOM 17237 O O . LYS A 1 49 ? -2.236 12.981 0.262 1.00 0.00 49 LYS A O 10
ATOM 17256 N N . ALA A 1 50 ? -1.804 11.460 -1.351 1.00 0.00 50 ALA A N 10
ATOM 17257 C CA . ALA A 1 50 ? -0.649 10.840 -0.740 1.00 0.00 50 ALA A CA 10
ATOM 17258 C C . ALA A 1 50 ? 0.685 11.478 -1.181 1.00 0.00 50 ALA A C 10
ATOM 17259 O O . ALA A 1 50 ? 1.705 11.312 -0.507 1.00 0.00 50 ALA A O 10
ATOM 17266 N N . GLY A 1 51 ? 0.693 12.186 -2.319 1.00 0.00 51 GLY A N 10
ATOM 17267 C CA . GLY A 1 51 ? 1.898 12.778 -2.906 1.00 0.00 51 GLY A CA 10
ATOM 17268 C C . GLY A 1 51 ? 2.796 11.761 -3.623 1.00 0.00 51 GLY A C 10
ATOM 17269 O O . GLY A 1 51 ? 4.009 11.730 -3.399 1.00 0.00 51 GLY A O 10
ATOM 17273 N N . ILE A 1 52 ? 2.200 10.873 -4.427 1.00 0.00 52 ILE A N 10
ATOM 17274 C CA . ILE A 1 52 ? 2.906 9.807 -5.160 1.00 0.00 52 ILE A CA 10
ATOM 17275 C C . ILE A 1 52 ? 3.449 10.357 -6.489 1.00 0.00 52 ILE A C 10
ATOM 17276 O O . ILE A 1 52 ? 2.710 10.966 -7.267 1.00 0.00 52 ILE A O 10
ATOM 17292 N N . SER A 1 53 ? 4.736 10.125 -6.756 1.00 0.00 53 SER A N 10
ATOM 17293 C CA . SER A 1 53 ? 5.413 10.508 -8.007 1.00 0.00 53 SER A CA 10
ATOM 17294 C C . SER A 1 53 ? 4.817 9.764 -9.207 1.00 0.00 53 SER A C 10
ATOM 17295 O O . SER A 1 53 ? 4.483 8.589 -9.084 1.00 0.00 53 SER A O 10
ATOM 17303 N N . GLU A 1 54 ? 4.708 10.388 -10.381 1.00 0.00 54 GLU A N 10
ATOM 17304 C CA . GLU A 1 54 ? 4.076 9.765 -11.563 1.00 0.00 54 GLU A CA 10
ATOM 17305 C C . GLU A 1 54 ? 4.779 8.464 -12.007 1.00 0.00 54 GLU A C 10
ATOM 17306 O O . GLU A 1 54 ? 4.128 7.500 -12.413 1.00 0.00 54 GLU A O 10
ATOM 17318 N N . GLU A 1 55 ? 6.104 8.406 -11.858 1.00 0.00 55 GLU A N 10
ATOM 17319 C CA . GLU A 1 55 ? 6.937 7.229 -12.138 1.00 0.00 55 GLU A CA 10
ATOM 17320 C C . GLU A 1 55 ? 6.680 6.036 -11.213 1.00 0.00 55 GLU A C 10
ATOM 17321 O O . GLU A 1 55 ? 6.719 4.883 -11.641 1.00 0.00 55 GLU A O 10
ATOM 17333 N N . LEU A 1 56 ? 6.402 6.332 -9.947 1.00 0.00 56 LEU A N 10
ATOM 17334 C CA . LEU A 1 56 ? 5.971 5.367 -8.932 1.00 0.00 56 LEU A CA 10
ATOM 17335 C C . LEU A 1 56 ? 4.502 4.975 -9.175 1.00 0.00 56 LEU A C 10
ATOM 17336 O O . LEU A 1 56 ? 4.156 3.797 -9.160 1.00 0.00 56 LEU A O 10
ATOM 17352 N N . LEU A 1 57 ? 3.639 5.945 -9.484 1.00 0.00 57 LEU A N 10
ATOM 17353 C CA . LEU A 1 57 ? 2.192 5.746 -9.634 1.00 0.00 57 LEU A CA 10
ATOM 17354 C C . LEU A 1 57 ? 1.864 4.727 -10.741 1.00 0.00 57 LEU A C 10
ATOM 17355 O O . LEU A 1 57 ? 1.025 3.850 -10.537 1.00 0.00 57 LEU A O 10
ATOM 17371 N N . ARG A 1 58 ? 2.597 4.773 -11.862 1.00 0.00 58 ARG A N 10
ATOM 17372 C CA . ARG A 1 58 ? 2.551 3.770 -12.946 1.00 0.00 58 ARG A CA 10
ATOM 17373 C C . ARG A 1 58 ? 2.722 2.343 -12.414 1.00 0.00 58 ARG A C 10
ATOM 17374 O O . ARG A 1 58 ? 2.018 1.430 -12.846 1.00 0.00 58 ARG A O 10
ATOM 17395 N N . ARG A 1 59 ? 3.609 2.151 -11.439 1.00 0.00 59 ARG A N 10
ATOM 17396 C CA . ARG A 1 59 ? 3.915 0.849 -10.829 1.00 0.00 59 ARG A CA 10
ATOM 17397 C C . ARG A 1 59 ? 2.784 0.401 -9.906 1.00 0.00 59 ARG A C 10
ATOM 17398 O O . ARG A 1 59 ? 2.424 -0.772 -9.949 1.00 0.00 59 ARG A O 10
ATOM 17419 N N . ILE A 1 60 ? 2.149 1.321 -9.168 1.00 0.00 60 ILE A N 10
ATOM 17420 C CA . ILE A 1 60 ? 0.938 1.011 -8.384 1.00 0.00 60 ILE A CA 10
ATOM 17421 C C . ILE A 1 60 ? -0.186 0.528 -9.319 1.00 0.00 60 ILE A C 10
ATOM 17422 O O . ILE A 1 60 ? -0.778 -0.528 -9.094 1.00 0.00 60 ILE A O 10
ATOM 17438 N N . LEU A 1 61 ? -0.437 1.260 -10.415 1.00 0.00 61 LEU A N 10
ATOM 17439 C CA . LEU A 1 61 ? -1.429 0.885 -11.434 1.00 0.00 61 LEU A CA 10
ATOM 17440 C C . LEU A 1 61 ? -1.129 -0.500 -12.051 1.00 0.00 61 LEU A C 10
ATOM 17441 O O . LEU A 1 61 ? -2.034 -1.325 -12.198 1.00 0.00 61 LEU A O 10
ATOM 17457 N N . GLN A 1 62 ? 0.141 -0.793 -12.357 1.00 0.00 62 GLN A N 10
ATOM 17458 C CA . GLN A 1 62 ? 0.577 -2.093 -12.887 1.00 0.00 62 GLN A CA 10
ATOM 17459 C C . GLN A 1 62 ? 0.420 -3.239 -11.867 1.00 0.00 62 GLN A C 10
ATOM 17460 O O . GLN A 1 62 ? 0.026 -4.344 -12.242 1.00 0.00 62 GLN A O 10
ATOM 17474 N N . SER A 1 63 ? 0.661 -2.992 -10.578 1.00 0.00 63 SER A N 10
ATOM 17475 C CA . SER A 1 63 ? 0.444 -3.985 -9.515 1.00 0.00 63 SER A CA 10
ATOM 17476 C C . SER A 1 63 ? -1.023 -4.400 -9.379 1.00 0.00 63 SER A C 10
ATOM 17477 O O . SER A 1 63 ? -1.301 -5.561 -9.081 1.00 0.00 63 SER A O 10
ATOM 17485 N N . PHE A 1 64 ? -1.972 -3.501 -9.662 1.00 0.00 64 PHE A N 10
ATOM 17486 C CA . PHE A 1 64 ? -3.405 -3.823 -9.662 1.00 0.00 64 PHE A CA 10
ATOM 17487 C C . PHE A 1 64 ? -3.827 -4.698 -10.853 1.00 0.00 64 PHE A C 10
ATOM 17488 O O . PHE A 1 64 ? -4.715 -5.542 -10.708 1.00 0.00 64 PHE A O 10
ATOM 17505 N N . ARG A 1 65 ? -3.186 -4.522 -12.018 1.00 0.00 65 ARG A N 10
ATOM 17506 C CA . ARG A 1 65 ? -3.416 -5.334 -13.228 1.00 0.00 65 ARG A CA 10
ATOM 17507 C C . ARG A 1 65 ? -3.084 -6.809 -12.986 1.00 0.00 65 ARG A C 10
ATOM 17508 O O . ARG A 1 65 ? -3.818 -7.685 -13.443 1.00 0.00 65 ARG A O 10
ATOM 17529 N N . ASP A 1 66 ? -2.019 -7.087 -12.237 1.00 0.00 66 ASP A N 10
ATOM 17530 C CA . ASP A 1 66 ? -1.665 -8.434 -11.782 1.00 0.00 66 ASP A CA 10
ATOM 17531 C C . ASP A 1 66 ? -2.519 -8.878 -10.574 1.00 0.00 66 ASP A C 10
ATOM 17532 O O . ASP A 1 66 ? -3.036 -9.996 -10.561 1.00 0.00 66 ASP A O 10
ATOM 17541 N N . GLY A 1 67 ? -2.702 -8.008 -9.573 1.00 0.00 67 GLY A N 10
ATOM 17542 C CA . GLY A 1 67 ? -3.658 -8.165 -8.466 1.00 0.00 67 GLY A CA 10
ATOM 17543 C C . GLY A 1 67 ? -3.391 -9.297 -7.462 1.00 0.00 67 GLY A C 10
ATOM 17544 O O . GLY A 1 67 ? -4.263 -9.588 -6.639 1.00 0.00 67 GLY A O 10
ATOM 17548 N N . GLN A 1 68 ? -2.217 -9.941 -7.502 1.00 0.00 68 GLN A N 10
ATOM 17549 C CA . GLN A 1 68 ? -1.934 -11.173 -6.742 1.00 0.00 68 GLN A CA 10
ATOM 17550 C C . GLN A 1 68 ? -1.641 -10.932 -5.247 1.00 0.00 68 GLN A C 10
ATOM 17551 O O . GLN A 1 68 ? -1.829 -11.835 -4.429 1.00 0.00 68 GLN A O 10
ATOM 17565 N N . TYR A 1 69 ? -1.221 -9.717 -4.882 1.00 0.00 69 TYR A N 10
ATOM 17566 C CA . TYR A 1 69 ? -1.039 -9.264 -3.496 1.00 0.00 69 TYR A CA 10
ATOM 17567 C C . TYR A 1 69 ? -2.276 -8.496 -3.011 1.00 0.00 69 TYR A C 10
ATOM 17568 O O . TYR A 1 69 ? -2.975 -7.867 -3.808 1.00 0.00 69 TYR A O 10
ATOM 17586 N N . ASP A 1 70 ? -2.570 -8.544 -1.709 1.00 0.00 70 ASP A N 10
ATOM 17587 C CA . ASP A 1 70 ? -3.778 -7.924 -1.138 1.00 0.00 70 ASP A CA 10
ATOM 17588 C C . ASP A 1 70 ? -3.570 -6.493 -0.625 1.00 0.00 70 ASP A C 10
ATOM 17589 O O . ASP A 1 70 ? -4.520 -5.707 -0.632 1.00 0.00 70 ASP A O 10
ATOM 17598 N N . LEU A 1 71 ? -2.339 -6.135 -0.246 1.00 0.00 71 LEU A N 10
ATOM 17599 C CA . LEU A 1 71 ? -1.942 -4.769 0.097 1.00 0.00 71 LEU A CA 10
ATOM 17600 C C . LEU A 1 71 ? -0.633 -4.351 -0.591 1.00 0.00 71 LEU A C 10
ATOM 17601 O O . LEU A 1 71 ? 0.203 -5.191 -0.939 1.00 0.00 71 LEU A O 10
ATOM 17617 N N . PHE A 1 72 ? -0.463 -3.038 -0.761 1.00 0.00 72 PHE A N 10
ATOM 17618 C CA . PHE A 1 72 ? 0.632 -2.449 -1.544 1.00 0.00 72 PHE A CA 10
ATOM 17619 C C . PHE A 1 72 ? 1.343 -1.329 -0.770 1.00 0.00 72 PHE A C 10
ATOM 17620 O O . PHE A 1 72 ? 0.700 -0.389 -0.312 1.00 0.00 72 PHE A O 10
ATOM 17637 N N . PHE A 1 73 ? 2.670 -1.421 -0.641 1.00 0.00 73 PHE A N 10
ATOM 17638 C CA . PHE A 1 73 ? 3.543 -0.469 0.074 1.00 0.00 73 PHE A CA 10
ATOM 17639 C C . PHE A 1 73 ? 4.368 0.379 -0.912 1.00 0.00 73 PHE A C 10
ATOM 17640 O O . PHE A 1 73 ? 5.082 -0.151 -1.769 1.00 0.00 73 PHE A O 10
ATOM 17657 N N . ILE A 1 74 ? 4.298 1.703 -0.754 1.00 0.00 74 ILE A N 10
ATOM 17658 C CA . ILE A 1 74 ? 4.943 2.705 -1.622 1.00 0.00 74 ILE A CA 10
ATOM 17659 C C . ILE A 1 74 ? 6.274 3.153 -0.987 1.00 0.00 74 ILE A C 10
ATOM 17660 O O . ILE A 1 74 ? 6.302 4.050 -0.143 1.00 0.00 74 ILE A O 10
ATOM 17676 N N . ALA A 1 75 ? 7.394 2.575 -1.419 1.00 0.00 75 ALA A N 10
ATOM 17677 C CA . ALA A 1 75 ? 8.730 2.951 -0.959 1.00 0.00 75 ALA A CA 10
ATOM 17678 C C . ALA A 1 75 ? 9.409 3.883 -1.984 1.00 0.00 75 ALA A C 10
ATOM 17679 O O . ALA A 1 75 ? 10.102 3.432 -2.897 1.00 0.00 75 ALA A O 10
ATOM 17686 N N . LYS A 1 76 ? 9.230 5.205 -1.843 1.00 0.00 76 LYS A N 10
ATOM 17687 C CA . LYS A 1 76 ? 9.844 6.189 -2.760 1.00 0.00 76 LYS A CA 10
ATOM 17688 C C . LYS A 1 76 ? 11.372 6.227 -2.615 1.00 0.00 76 LYS A C 10
ATOM 17689 O O . LYS A 1 76 ? 12.081 6.367 -3.613 1.00 0.00 76 LYS A O 10
ATOM 17708 N N . THR A 1 77 ? 11.868 6.035 -1.394 1.00 0.00 77 THR A N 10
ATOM 17709 C CA . THR A 1 77 ? 13.290 5.822 -1.058 1.00 0.00 77 THR A CA 10
ATOM 17710 C C . THR A 1 77 ? 13.540 4.444 -0.427 1.00 0.00 77 THR A C 10
ATOM 17711 O O . THR A 1 77 ? 12.620 3.758 0.020 1.00 0.00 77 THR A O 10
ATOM 17722 N N . GLU A 1 78 ? 14.807 4.034 -0.336 1.00 0.00 78 GLU A N 10
ATOM 17723 C CA . GLU A 1 78 ? 15.211 2.808 0.373 1.00 0.00 78 GLU A CA 10
ATOM 17724 C C . GLU A 1 78 ? 15.051 2.927 1.906 1.00 0.00 78 GLU A C 10
ATOM 17725 O O . GLU A 1 78 ? 14.840 1.924 2.586 1.00 0.00 78 GLU A O 10
ATOM 17737 N N . ASP A 1 79 ? 15.080 4.146 2.461 1.00 0.00 79 ASP A N 10
ATOM 17738 C CA . ASP A 1 79 ? 14.732 4.394 3.870 1.00 0.00 79 ASP A CA 10
ATOM 17739 C C . ASP A 1 79 ? 13.224 4.217 4.137 1.00 0.00 79 ASP A C 10
ATOM 17740 O O . ASP A 1 79 ? 12.829 3.790 5.222 1.00 0.00 79 ASP A O 10
ATOM 17749 N N . ASP A 1 80 ? 12.366 4.474 3.141 1.00 0.00 80 ASP A N 10
ATOM 17750 C CA . ASP A 1 80 ? 10.952 4.089 3.219 1.00 0.00 80 ASP A CA 10
ATOM 17751 C C . ASP A 1 80 ? 10.817 2.559 3.128 1.00 0.00 80 ASP A C 10
ATOM 17752 O O . ASP A 1 80 ? 10.056 1.941 3.869 1.00 0.00 80 ASP A O 10
ATOM 17761 N N . GLU A 1 81 ? 11.628 1.907 2.292 1.00 0.00 81 GLU A N 10
ATOM 17762 C CA . GLU A 1 81 ? 11.651 0.443 2.196 1.00 0.00 81 GLU A CA 10
ATOM 17763 C C . GLU A 1 81 ? 12.033 -0.241 3.523 1.00 0.00 81 GLU A C 10
ATOM 17764 O O . GLU A 1 81 ? 11.510 -1.307 3.851 1.00 0.00 81 GLU A O 10
ATOM 17776 N N . ARG A 1 82 ? 12.875 0.409 4.336 1.00 0.00 82 ARG A N 10
ATOM 17777 C CA . ARG A 1 82 ? 13.235 -0.012 5.703 1.00 0.00 82 ARG A CA 10
ATOM 17778 C C . ARG A 1 82 ? 12.021 -0.051 6.645 1.00 0.00 82 ARG A C 10
ATOM 17779 O O . ARG A 1 82 ? 11.943 -0.931 7.504 1.00 0.00 82 ARG A O 10
ATOM 17800 N N . ARG A 1 83 ? 11.035 0.833 6.445 1.00 0.00 83 ARG A N 10
ATOM 17801 C CA . ARG A 1 83 ? 9.736 0.841 7.150 1.00 0.00 83 ARG A CA 10
ATOM 17802 C C . ARG A 1 83 ? 8.836 -0.304 6.661 1.00 0.00 83 ARG A C 10
ATOM 17803 O O . ARG A 1 83 ? 8.230 -1.010 7.469 1.00 0.00 83 ARG A O 10
ATOM 17824 N N . ALA A 1 84 ? 8.780 -0.524 5.348 1.00 0.00 84 ALA A N 10
ATOM 17825 C CA . ALA A 1 84 ? 7.993 -1.591 4.716 1.00 0.00 84 ALA A CA 10
ATOM 17826 C C . ALA A 1 84 ? 8.479 -3.008 5.093 1.00 0.00 84 ALA A C 10
ATOM 17827 O O . ALA A 1 84 ? 7.662 -3.891 5.358 1.00 0.00 84 ALA A O 10
ATOM 17834 N N . ARG A 1 85 ? 9.802 -3.216 5.163 1.00 0.00 85 ARG A N 10
ATOM 17835 C CA . ARG A 1 85 ? 10.448 -4.498 5.506 1.00 0.00 85 ARG A CA 10
ATOM 17836 C C . ARG A 1 85 ? 10.094 -4.944 6.924 1.00 0.00 85 ARG A C 10
ATOM 17837 O O . ARG A 1 85 ? 9.727 -6.097 7.142 1.00 0.00 85 ARG A O 10
ATOM 17858 N N . GLU A 1 86 ? 10.144 -4.007 7.869 1.00 0.00 86 GLU A N 10
ATOM 17859 C CA . GLU A 1 86 ? 9.694 -4.206 9.250 1.00 0.00 86 GLU A CA 10
ATOM 17860 C C . GLU A 1 86 ? 8.215 -4.590 9.321 1.00 0.00 86 GLU A C 10
ATOM 17861 O O . GLU A 1 86 ? 7.849 -5.522 10.038 1.00 0.00 86 GLU A O 10
ATOM 17873 N N . LEU A 1 87 ? 7.354 -3.897 8.573 1.00 0.00 87 LEU A N 10
ATOM 17874 C CA . LEU A 1 87 ? 5.912 -4.128 8.612 1.00 0.00 87 LEU A CA 10
ATOM 17875 C C . LEU A 1 87 ? 5.533 -5.501 8.034 1.00 0.00 87 LEU A C 10
ATOM 17876 O O . LEU A 1 87 ? 4.803 -6.258 8.675 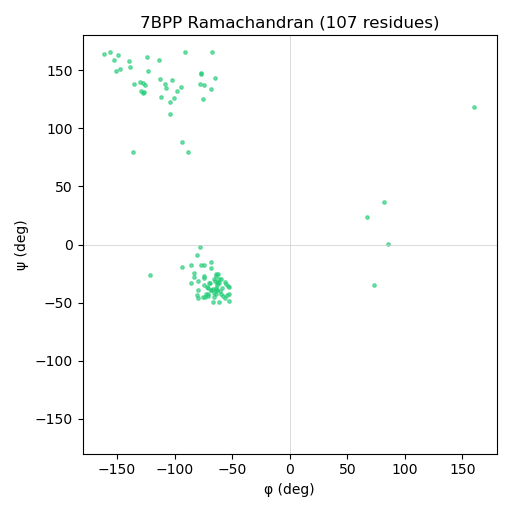1.00 0.00 87 LEU A O 10
ATOM 17892 N N . LYS A 1 88 ? 6.077 -5.859 6.865 1.00 0.00 88 LYS A N 10
ATOM 17893 C CA . LYS A 1 88 ? 5.804 -7.135 6.179 1.00 0.00 88 LYS A CA 10
ATOM 17894 C C . LYS A 1 88 ? 6.124 -8.361 7.049 1.00 0.00 88 LYS A C 10
ATOM 17895 O O . LYS A 1 88 ? 5.401 -9.354 6.999 1.00 0.00 88 LYS A O 10
ATOM 17914 N N . GLU A 1 89 ? 7.161 -8.277 7.884 1.00 0.00 89 GLU A N 10
ATOM 17915 C CA . GLU A 1 89 ? 7.573 -9.352 8.798 1.00 0.00 89 GLU A CA 10
ATOM 17916 C C . GLU A 1 89 ? 6.517 -9.629 9.885 1.00 0.00 89 GLU A C 10
ATOM 17917 O O . GLU A 1 89 ? 6.110 -10.777 10.077 1.00 0.00 89 GLU A O 10
ATOM 17929 N N . ARG A 1 90 ? 6.031 -8.577 10.562 1.00 0.00 90 ARG A N 10
ATOM 17930 C CA . ARG A 1 90 ? 5.041 -8.683 11.654 1.00 0.00 90 ARG A CA 10
ATOM 17931 C C . ARG A 1 90 ? 3.605 -8.924 11.182 1.00 0.00 90 ARG A C 10
ATOM 17932 O O . ARG A 1 90 ? 2.799 -9.478 11.930 1.00 0.00 90 ARG A O 10
ATOM 17953 N N . MET A 1 91 ? 3.284 -8.510 9.957 1.00 0.00 91 MET A N 10
ATOM 17954 C CA . MET A 1 91 ? 1.907 -8.522 9.431 1.00 0.00 91 MET A CA 10
ATOM 17955 C C . MET A 1 91 ? 1.379 -9.923 9.068 1.00 0.00 91 MET A C 10
ATOM 17956 O O . MET A 1 91 ? 0.165 -10.138 9.077 1.00 0.00 91 MET A O 10
ATOM 17970 N N . GLY A 1 92 ? 2.255 -10.889 8.772 1.00 0.00 92 GLY A N 10
ATOM 17971 C CA . GLY A 1 92 ? 1.879 -12.296 8.554 1.00 0.00 92 GLY A CA 10
ATOM 17972 C C . GLY A 1 92 ? 1.144 -12.605 7.235 1.00 0.00 92 GLY A C 10
ATOM 17973 O O . GLY A 1 92 ? 0.662 -13.726 7.056 1.00 0.00 92 GLY A O 10
ATOM 17977 N N . LYS A 1 93 ? 1.065 -11.637 6.311 1.00 0.00 93 LYS A N 10
ATOM 17978 C CA . LYS A 1 93 ? 0.569 -11.786 4.926 1.00 0.00 93 LYS A CA 10
ATOM 17979 C C . LYS A 1 93 ? 1.567 -11.191 3.918 1.00 0.00 93 LYS A C 10
ATOM 17980 O O . LYS A 1 93 ? 2.343 -10.307 4.294 1.00 0.00 93 LYS A O 10
ATOM 17999 N N . PRO A 1 94 ? 1.572 -11.648 2.649 1.00 0.00 94 PRO A N 10
ATOM 18000 C CA . PRO A 1 94 ? 2.465 -11.123 1.623 1.00 0.00 94 PRO A CA 10
ATOM 18001 C C . PRO A 1 94 ? 2.097 -9.683 1.232 1.00 0.00 94 PRO A C 10
ATOM 18002 O O . PRO A 1 94 ? 0.926 -9.302 1.181 1.00 0.00 94 PRO A O 10
ATOM 18013 N N . VAL A 1 95 ? 3.127 -8.893 0.923 1.00 0.00 95 VAL A N 10
ATOM 18014 C CA . VAL A 1 95 ? 3.055 -7.473 0.537 1.00 0.00 95 VAL A CA 10
ATOM 18015 C C . VAL A 1 95 ? 4.021 -7.250 -0.624 1.00 0.00 95 VAL A C 10
ATOM 18016 O O . VAL A 1 95 ? 5.148 -7.756 -0.577 1.00 0.00 95 VAL A O 10
ATOM 18029 N N . GLU A 1 96 ? 3.624 -6.483 -1.637 1.00 0.00 96 GLU A N 10
ATOM 18030 C CA . GLU A 1 96 ? 4.524 -6.095 -2.732 1.00 0.00 96 GLU A CA 10
ATOM 18031 C C . GLU A 1 96 ? 5.108 -4.696 -2.484 1.00 0.00 96 GLU A C 10
ATOM 18032 O O . GLU A 1 96 ? 4.401 -3.754 -2.112 1.00 0.00 96 GLU A O 10
ATOM 18044 N N . ILE A 1 97 ? 6.425 -4.593 -2.676 1.00 0.00 97 ILE A N 10
ATOM 18045 C CA . ILE A 1 97 ? 7.248 -3.418 -2.382 1.00 0.00 97 ILE A CA 10
ATOM 18046 C C . ILE A 1 97 ? 7.526 -2.659 -3.682 1.00 0.00 97 ILE A C 10
ATOM 18047 O O . ILE A 1 97 ? 8.190 -3.188 -4.578 1.00 0.00 97 ILE A O 10
ATOM 18063 N N . LEU A 1 98 ? 7.034 -1.421 -3.791 1.00 0.00 98 LEU A N 10
ATOM 18064 C CA . LEU A 1 98 ? 7.207 -0.588 -4.986 1.00 0.00 98 LEU A CA 10
ATOM 18065 C C . LEU A 1 98 ? 8.297 0.458 -4.773 1.00 0.00 98 LEU A C 10
ATOM 18066 O O . LEU A 1 98 ? 8.225 1.250 -3.835 1.00 0.00 98 LEU A O 10
ATOM 18082 N N . ARG A 1 99 ? 9.270 0.469 -5.688 1.00 0.00 99 ARG A N 10
ATOM 18083 C CA . ARG A 1 99 ? 10.422 1.380 -5.745 1.00 0.00 99 ARG A CA 10
ATOM 18084 C C . ARG A 1 99 ? 10.396 2.211 -7.027 1.00 0.00 99 ARG A C 10
ATOM 18085 O O . ARG A 1 99 ? 10.018 1.700 -8.082 1.00 0.00 99 ARG A O 10
ATOM 18106 N N . GLY A 1 100 ? 10.820 3.471 -6.941 1.00 0.00 100 GLY A N 10
ATOM 18107 C CA . GLY A 1 100 ? 10.970 4.375 -8.089 1.00 0.00 100 GLY A CA 10
ATOM 18108 C C . GLY A 1 100 ? 12.301 4.200 -8.837 1.00 0.00 100 GLY A C 10
ATOM 18109 O O . GLY A 1 100 ? 13.233 3.567 -8.332 1.00 0.00 100 GLY A O 10
ATOM 18113 N N . SER A 1 101 ? 12.392 4.781 -10.038 1.00 0.00 101 SER A N 10
ATOM 18114 C CA . SER A 1 101 ? 13.624 4.870 -10.847 1.00 0.00 101 SER A CA 10
ATOM 18115 C C . SER A 1 101 ? 14.015 6.328 -11.118 1.00 0.00 101 SER A C 10
ATOM 18116 O O . SER A 1 101 ? 13.146 7.192 -11.257 1.00 0.00 101 SER A O 10
ATOM 18124 N N . LEU A 1 102 ? 15.320 6.594 -11.236 1.00 0.00 102 LEU A N 10
ATOM 18125 C CA . LEU A 1 102 ? 15.892 7.882 -11.648 1.00 0.00 102 LEU A CA 10
ATOM 18126 C C . LEU A 1 102 ? 16.966 7.672 -12.730 1.00 0.00 102 LEU A C 10
ATOM 18127 O O . LEU A 1 102 ? 17.611 6.620 -12.788 1.00 0.00 102 LEU A O 10
ATOM 18143 N N . GLU A 1 103 ? 17.182 8.678 -13.579 1.00 0.00 103 GLU A N 10
ATOM 18144 C CA . GLU A 1 103 ? 18.217 8.656 -14.623 1.00 0.00 103 GLU A CA 10
ATOM 18145 C C . GLU A 1 103 ? 19.633 8.790 -14.027 1.00 0.00 103 GLU A C 10
ATOM 18146 O O . GLU A 1 103 ? 19.853 9.528 -13.061 1.00 0.00 103 GLU A O 10
ATOM 18158 N N . HIS A 1 104 ? 20.608 8.097 -14.624 1.00 0.00 104 HIS A N 10
ATOM 18159 C CA . HIS A 1 104 ? 22.020 8.161 -14.225 1.00 0.00 104 HIS A CA 10
ATOM 18160 C C . HIS A 1 104 ? 22.648 9.522 -14.575 1.00 0.00 104 HIS A C 10
ATOM 18161 O O . HIS A 1 104 ? 22.380 10.085 -15.640 1.00 0.00 104 HIS A O 10
ATOM 18175 N N . HIS A 1 105 ? 23.512 10.047 -13.697 1.00 0.00 105 HIS A N 10
ATOM 18176 C CA . HIS A 1 105 ? 24.195 11.337 -13.878 1.00 0.00 105 HIS A CA 10
ATOM 18177 C C . HIS A 1 105 ? 25.401 11.223 -14.839 1.00 0.00 105 HIS A C 10
ATOM 18178 O O . HIS A 1 105 ? 26.558 11.444 -14.469 1.00 0.00 105 HIS A O 10
ATOM 18192 N N . HIS A 1 106 ? 25.132 10.874 -16.099 1.00 0.00 106 HIS A N 10
ATOM 18193 C CA . HIS A 1 106 ? 26.123 10.866 -17.177 1.00 0.00 106 HIS A CA 10
ATOM 18194 C C . HIS A 1 106 ? 26.432 12.306 -17.624 1.00 0.00 106 HIS A C 10
ATOM 18195 O O . HIS A 1 106 ? 25.519 13.077 -17.940 1.00 0.00 106 HIS A O 10
ATOM 18209 N N . HIS A 1 107 ? 27.713 12.677 -17.628 1.00 0.00 107 HIS A N 10
ATOM 18210 C CA . HIS A 1 107 ? 28.186 14.048 -17.862 1.00 0.00 107 HIS A CA 10
ATOM 18211 C C . HIS A 1 107 ? 29.595 14.079 -18.488 1.00 0.00 107 HIS A C 10
ATOM 18212 O O . HIS A 1 107 ? 30.302 13.066 -18.518 1.00 0.00 107 HIS A O 10
ATOM 18226 N N . HIS A 1 108 ? 30.008 15.254 -18.972 1.00 0.00 108 HIS A N 10
ATOM 18227 C CA . HIS A 1 108 ? 31.319 15.511 -19.581 1.00 0.00 108 HIS A CA 10
ATOM 18228 C C . HIS A 1 108 ? 32.012 16.729 -18.936 1.00 0.00 108 HIS A C 10
ATOM 18229 O O . HIS A 1 108 ? 31.346 17.707 -18.579 1.00 0.00 108 HIS A O 10
ATOM 18243 N N . HIS A 1 109 ? 33.347 16.661 -18.810 1.00 0.00 109 HIS A N 10
ATOM 18244 C CA . HIS A 1 109 ? 34.228 17.661 -18.179 1.00 0.00 109 HIS A CA 10
ATOM 18245 C C . HIS A 1 109 ? 33.727 18.127 -16.784 1.00 0.00 109 HIS A C 10
ATOM 18246 O O . HIS A 1 109 ? 33.666 17.262 -15.878 1.00 0.00 109 HIS A O 10
ATOM 18261 N N . GLY A 1 1 ? -0.000 2.136 19.041 1.00 0.00 1 GLY A N 11
ATOM 18262 C CA . GLY A 1 1 ? 0.705 2.692 17.865 1.00 0.00 1 GLY A CA 11
ATOM 18263 C C . GLY A 1 1 ? -0.168 2.628 16.622 1.00 0.00 1 GLY A C 11
ATOM 18264 O O . GLY A 1 1 ? -0.839 1.623 16.388 1.00 0.00 1 GLY A O 11
ATOM 18270 N N . GLU A 1 2 ? -0.164 3.684 15.805 1.00 0.00 2 GLU A N 11
ATOM 18271 C CA . GLU A 1 2 ? -1.009 3.786 14.599 1.00 0.00 2 GLU A CA 11
ATOM 18272 C C . GLU A 1 2 ? -0.761 2.664 13.574 1.00 0.00 2 GLU A C 11
ATOM 18273 O O . GLU A 1 2 ? -1.704 2.184 12.949 1.00 0.00 2 GLU A O 11
ATOM 18285 N N . ASP A 1 3 ? 0.483 2.201 13.429 1.00 0.00 3 ASP A N 11
ATOM 18286 C CA . ASP A 1 3 ? 0.850 1.110 12.518 1.00 0.00 3 ASP A CA 11
ATOM 18287 C C . ASP A 1 3 ? 0.404 -0.305 12.960 1.00 0.00 3 ASP A C 11
ATOM 18288 O O . ASP A 1 3 ? 0.596 -1.264 12.213 1.00 0.00 3 ASP A O 11
ATOM 18297 N N . ASP A 1 4 ? -0.191 -0.454 14.151 1.00 0.00 4 ASP A N 11
ATOM 18298 C CA . ASP A 1 4 ? -0.744 -1.716 14.668 1.00 0.00 4 ASP A CA 11
ATOM 18299 C C . ASP A 1 4 ? -2.257 -1.875 14.416 1.00 0.00 4 ASP A C 11
ATOM 18300 O O . ASP A 1 4 ? -2.719 -2.947 14.027 1.00 0.00 4 ASP A O 11
ATOM 18309 N N . GLU A 1 5 ? -3.043 -0.811 14.607 1.00 0.00 5 GLU A N 11
ATOM 18310 C CA . GLU A 1 5 ? -4.507 -0.851 14.429 1.00 0.00 5 GLU A CA 11
ATOM 18311 C C . GLU A 1 5 ? -4.907 -0.989 12.953 1.00 0.00 5 GLU A C 11
ATOM 18312 O O . GLU A 1 5 ? -5.762 -1.800 12.592 1.00 0.00 5 GLU A O 11
ATOM 18324 N N . ILE A 1 6 ? -4.220 -0.249 12.083 1.00 0.00 6 ILE A N 11
ATOM 18325 C CA . ILE A 1 6 ? -4.396 -0.286 10.624 1.00 0.00 6 ILE A CA 11
ATOM 18326 C C . ILE A 1 6 ? -4.030 -1.652 10.044 1.00 0.00 6 ILE A C 11
ATOM 18327 O O . ILE A 1 6 ? -4.603 -2.075 9.043 1.00 0.00 6 ILE A O 11
ATOM 18343 N N . LEU A 1 7 ? -3.081 -2.346 10.680 1.00 0.00 7 LEU A N 11
ATOM 18344 C CA . LEU A 1 7 ? -2.605 -3.656 10.245 1.00 0.00 7 LEU A CA 11
ATOM 18345 C C . LEU A 1 7 ? -3.761 -4.667 10.316 1.00 0.00 7 LEU A C 11
ATOM 18346 O O . LEU A 1 7 ? -4.054 -5.361 9.341 1.00 0.00 7 LEU A O 11
ATOM 18362 N N . GLN A 1 8 ? -4.477 -4.678 11.447 1.00 0.00 8 GLN A N 11
ATOM 18363 C CA . GLN A 1 8 ? -5.698 -5.464 11.635 1.00 0.00 8 GLN A CA 11
ATOM 18364 C C . GLN A 1 8 ? -6.809 -5.015 10.675 1.00 0.00 8 GLN A C 11
ATOM 18365 O O . GLN A 1 8 ? -7.468 -5.862 10.070 1.00 0.00 8 GLN A O 11
ATOM 18379 N N . ARG A 1 9 ? -6.993 -3.702 10.469 1.00 0.00 9 ARG A N 11
ATOM 18380 C CA . ARG A 1 9 ? -8.012 -3.176 9.544 1.00 0.00 9 ARG A CA 11
ATOM 18381 C C . ARG A 1 9 ? -7.795 -3.575 8.091 1.00 0.00 9 ARG A C 11
ATOM 18382 O O . ARG A 1 9 ? -8.766 -3.850 7.396 1.00 0.00 9 ARG A O 11
ATOM 18403 N N . ALA A 1 10 ? -6.549 -3.689 7.644 1.00 0.00 10 ALA A N 11
ATOM 18404 C CA . ALA A 1 10 ? -6.252 -4.208 6.306 1.00 0.00 10 ALA A CA 11
ATOM 18405 C C . ALA A 1 10 ? -6.778 -5.647 6.106 1.00 0.00 10 ALA A C 11
ATOM 18406 O O . ALA A 1 10 ? -7.399 -5.939 5.083 1.00 0.00 10 ALA A O 11
ATOM 18413 N N . LYS A 1 11 ? -6.621 -6.529 7.107 1.00 0.00 11 LYS A N 11
ATOM 18414 C CA . LYS A 1 11 ? -7.234 -7.873 7.098 1.00 0.00 11 LYS A CA 11
ATOM 18415 C C . LYS A 1 11 ? -8.763 -7.805 7.220 1.00 0.00 11 LYS A C 11
ATOM 18416 O O . LYS A 1 11 ? -9.465 -8.552 6.545 1.00 0.00 11 LYS A O 11
ATOM 18435 N N . ASP A 1 12 ? -9.285 -6.893 8.039 1.00 0.00 12 ASP A N 11
ATOM 18436 C CA . ASP A 1 12 ? -10.722 -6.721 8.323 1.00 0.00 12 ASP A CA 11
ATOM 18437 C C . ASP A 1 12 ? -11.522 -6.250 7.092 1.00 0.00 12 ASP A C 11
ATOM 18438 O O . ASP A 1 12 ? -12.588 -6.791 6.793 1.00 0.00 12 ASP A O 11
ATOM 18447 N N . ILE A 1 13 ? -10.973 -5.300 6.323 1.00 0.00 13 ILE A N 11
ATOM 18448 C CA . ILE A 1 13 ? -11.534 -4.835 5.043 1.00 0.00 13 ILE A CA 11
ATOM 18449 C C . ILE A 1 13 ? -11.618 -6.005 4.054 1.00 0.00 13 ILE A C 11
ATOM 18450 O O . ILE A 1 13 ? -12.652 -6.209 3.422 1.00 0.00 13 ILE A O 11
ATOM 18466 N N . LEU A 1 14 ? -10.553 -6.803 3.951 1.00 0.00 14 LEU A N 11
ATOM 18467 C CA . LEU A 1 14 ? -10.456 -7.931 3.019 1.00 0.00 14 LEU A CA 11
ATOM 18468 C C . LEU A 1 14 ? -11.345 -9.119 3.411 1.00 0.00 14 LEU A C 11
ATOM 18469 O O . LEU A 1 14 ? -11.895 -9.799 2.547 1.00 0.00 14 LEU A O 11
ATOM 18485 N N . LYS A 1 15 ? -11.507 -9.348 4.716 1.00 0.00 15 LYS A N 11
ATOM 18486 C CA . LYS A 1 15 ? -12.406 -10.365 5.286 1.00 0.00 15 LYS A CA 11
ATOM 18487 C C . LYS A 1 15 ? -13.866 -10.109 4.897 1.00 0.00 15 LYS A C 11
ATOM 18488 O O . LYS A 1 15 ? -14.570 -11.049 4.528 1.00 0.00 15 LYS A O 11
ATOM 18507 N N . GLU A 1 16 ? -14.318 -8.855 4.955 1.00 0.00 16 GLU A N 11
ATOM 18508 C CA . GLU A 1 16 ? -15.683 -8.471 4.561 1.00 0.00 16 GLU A CA 11
ATOM 18509 C C . GLU A 1 16 ? -15.851 -8.163 3.067 1.00 0.00 16 GLU A C 11
ATOM 18510 O O . GLU A 1 16 ? -16.941 -8.375 2.530 1.00 0.00 16 GLU A O 11
ATOM 18522 N N . ASP A 1 17 ? -14.804 -7.706 2.373 1.00 0.00 17 ASP A N 11
ATOM 18523 C CA . ASP A 1 17 ? -14.838 -7.478 0.927 1.00 0.00 17 ASP A CA 11
ATOM 18524 C C . ASP A 1 17 ? -13.517 -7.911 0.248 1.00 0.00 17 ASP A C 11
ATOM 18525 O O . ASP A 1 17 ? -12.632 -7.084 0.001 1.00 0.00 17 ASP A O 11
ATOM 18534 N N . PRO A 1 18 ? -13.364 -9.210 -0.082 1.00 0.00 18 PRO A N 11
ATOM 18535 C CA . PRO A 1 18 ? -12.158 -9.758 -0.711 1.00 0.00 18 PRO A CA 11
ATOM 18536 C C . PRO A 1 18 ? -11.963 -9.279 -2.160 1.00 0.00 18 PRO A C 11
ATOM 18537 O O . PRO A 1 18 ? -10.909 -9.509 -2.755 1.00 0.00 18 PRO A O 11
ATOM 18548 N N . ASN A 1 19 ? -12.977 -8.625 -2.740 1.00 0.00 19 ASN A N 11
ATOM 18549 C CA . ASN A 1 19 ? -12.951 -8.060 -4.087 1.00 0.00 19 ASN A CA 11
ATOM 18550 C C . ASN A 1 19 ? -12.371 -6.627 -4.127 1.00 0.00 19 ASN A C 11
ATOM 18551 O O . ASN A 1 19 ? -12.053 -6.131 -5.212 1.00 0.00 19 ASN A O 11
ATOM 18562 N N . ARG A 1 20 ? -12.187 -5.971 -2.969 1.00 0.00 20 ARG A N 11
ATOM 18563 C CA . ARG A 1 20 ? -11.450 -4.696 -2.837 1.00 0.00 20 ARG A CA 11
ATOM 18564 C C . ARG A 1 20 ? -9.937 -4.927 -2.762 1.00 0.00 20 ARG A C 11
ATOM 18565 O O . ARG A 1 20 ? -9.471 -6.013 -2.416 1.00 0.00 20 ARG A O 11
ATOM 18586 N N . LYS A 1 21 ? -9.175 -3.877 -3.069 1.00 0.00 21 LYS A N 11
ATOM 18587 C CA . LYS A 1 21 ? -7.710 -3.795 -2.977 1.00 0.00 21 LYS A CA 11
ATOM 18588 C C . LYS A 1 21 ? -7.312 -2.749 -1.930 1.00 0.00 21 LYS A C 11
ATOM 18589 O O . LYS A 1 21 ? -8.132 -1.932 -1.499 1.00 0.00 21 LYS A O 11
ATOM 18608 N N . ILE A 1 22 ? -6.050 -2.780 -1.505 1.00 0.00 22 ILE A N 11
ATOM 18609 C CA . ILE A 1 22 ? -5.526 -1.920 -0.438 1.00 0.00 22 ILE A CA 11
ATOM 18610 C C . ILE A 1 22 ? -4.215 -1.251 -0.861 1.00 0.00 22 ILE A C 11
ATOM 18611 O O . ILE A 1 22 ? -3.292 -1.922 -1.324 1.00 0.00 22 ILE A O 11
ATOM 18627 N N . LEU A 1 23 ? -4.122 0.061 -0.629 1.00 0.00 23 LEU A N 11
ATOM 18628 C CA . LEU A 1 23 ? -2.895 0.850 -0.736 1.00 0.00 23 LEU A CA 11
ATOM 18629 C C . LEU A 1 23 ? -2.453 1.328 0.653 1.00 0.00 23 LEU A C 11
ATOM 18630 O O . LEU A 1 23 ? -3.278 1.706 1.486 1.00 0.00 23 LEU A O 11
ATOM 18646 N N . ILE A 1 24 ? -1.143 1.350 0.885 1.00 0.00 24 ILE A N 11
ATOM 18647 C CA . ILE A 1 24 ? -0.515 1.815 2.122 1.00 0.00 24 ILE A CA 11
ATOM 18648 C C . ILE A 1 24 ? 0.478 2.927 1.790 1.00 0.00 24 ILE A C 11
ATOM 18649 O O . ILE A 1 24 ? 1.356 2.761 0.937 1.00 0.00 24 ILE A O 11
ATOM 18665 N N . ILE A 1 25 ? 0.353 4.051 2.493 1.00 0.00 25 ILE A N 11
ATOM 18666 C CA . ILE A 1 25 ? 1.235 5.212 2.362 1.00 0.00 25 ILE A CA 11
ATOM 18667 C C . ILE A 1 25 ? 2.120 5.285 3.601 1.00 0.00 25 ILE A C 11
ATOM 18668 O O . ILE A 1 25 ? 1.631 5.325 4.729 1.00 0.00 25 ILE A O 11
ATOM 18684 N N . LEU A 1 26 ? 3.427 5.312 3.377 1.00 0.00 26 LEU A N 11
ATOM 18685 C CA . LEU A 1 26 ? 4.452 5.421 4.408 1.00 0.00 26 LEU A CA 11
ATOM 18686 C C . LEU A 1 26 ? 5.050 6.833 4.458 1.00 0.00 26 LEU A C 11
ATOM 18687 O O . LEU A 1 26 ? 5.506 7.372 3.447 1.00 0.00 26 LEU A O 11
ATOM 18703 N N . ASN A 1 27 ? 5.018 7.432 5.649 1.00 0.00 27 ASN A N 11
ATOM 18704 C CA . ASN A 1 27 ? 5.442 8.802 5.932 1.00 0.00 27 ASN A CA 11
ATOM 18705 C C . ASN A 1 27 ? 6.928 8.852 6.357 1.00 0.00 27 ASN A C 11
ATOM 18706 O O . ASN A 1 27 ? 7.397 7.925 7.026 1.00 0.00 27 ASN A O 11
ATOM 18717 N N . PRO A 1 28 ? 7.663 9.942 6.060 1.00 0.00 28 PRO A N 11
ATOM 18718 C CA . PRO A 1 28 ? 9.081 10.091 6.415 1.00 0.00 28 PRO A CA 11
ATOM 18719 C C . PRO A 1 28 ? 9.341 10.148 7.934 1.00 0.00 28 PRO A C 11
ATOM 18720 O O . PRO A 1 28 ? 10.452 9.869 8.384 1.00 0.00 28 PRO A O 11
ATOM 18731 N N . ASP A 1 29 ? 8.316 10.454 8.740 1.00 0.00 29 ASP A N 11
ATOM 18732 C CA . ASP A 1 29 ? 8.338 10.365 10.210 1.00 0.00 29 ASP A CA 11
ATOM 18733 C C . ASP A 1 29 ? 8.222 8.915 10.751 1.00 0.00 29 ASP A C 11
ATOM 18734 O O . ASP A 1 29 ? 8.210 8.698 11.964 1.00 0.00 29 ASP A O 11
ATOM 18743 N N . GLY A 1 30 ? 8.108 7.915 9.866 1.00 0.00 30 GLY A N 11
ATOM 18744 C CA . GLY A 1 30 ? 7.908 6.495 10.190 1.00 0.00 30 GLY A CA 11
ATOM 18745 C C . GLY A 1 30 ? 6.441 6.071 10.343 1.00 0.00 30 GLY A C 11
ATOM 18746 O O . GLY A 1 30 ? 6.154 4.873 10.417 1.00 0.00 30 GLY A O 11
ATOM 18750 N N . LYS A 1 31 ? 5.500 7.024 10.349 1.00 0.00 31 LYS A N 11
ATOM 18751 C CA . LYS A 1 31 ? 4.048 6.777 10.412 1.00 0.00 31 LYS A CA 11
ATOM 18752 C C . LYS A 1 31 ? 3.505 6.121 9.133 1.00 0.00 31 LYS A C 11
ATOM 18753 O O . LYS A 1 31 ? 4.196 6.039 8.113 1.00 0.00 31 LYS A O 11
ATOM 18772 N N . ILE A 1 32 ? 2.271 5.622 9.212 1.00 0.00 32 ILE A N 11
ATOM 18773 C CA . ILE A 1 32 ? 1.593 4.898 8.130 1.00 0.00 32 ILE A CA 11
ATOM 18774 C C . ILE A 1 32 ? 0.133 5.355 7.960 1.00 0.00 32 ILE A C 11
ATOM 18775 O O . ILE A 1 32 ? -0.519 5.736 8.936 1.00 0.00 32 ILE A O 11
ATOM 18791 N N . GLU A 1 33 ? -0.401 5.283 6.738 1.00 0.00 33 GLU A N 11
ATOM 18792 C CA . GLU A 1 33 ? -1.801 5.576 6.407 1.00 0.00 33 GLU A CA 11
ATOM 18793 C C . GLU A 1 33 ? -2.378 4.471 5.504 1.00 0.00 33 GLU A C 11
ATOM 18794 O O . GLU A 1 33 ? -1.701 3.987 4.593 1.00 0.00 33 GLU A O 11
ATOM 18806 N N . LEU A 1 34 ? -3.638 4.090 5.741 1.00 0.00 34 LEU A N 11
ATOM 18807 C CA . LEU A 1 34 ? -4.331 2.998 5.046 1.00 0.00 34 LEU A CA 11
ATOM 18808 C C . LEU A 1 34 ? -5.384 3.567 4.080 1.00 0.00 34 LEU A C 11
ATOM 18809 O O . LEU A 1 34 ? -6.202 4.403 4.478 1.00 0.00 34 LEU A O 11
ATOM 18825 N N . TYR A 1 35 ? -5.402 3.084 2.837 1.00 0.00 35 TYR A N 11
ATOM 18826 C CA . TYR A 1 35 ? -6.414 3.399 1.828 1.00 0.00 35 TYR A CA 11
ATOM 18827 C C . TYR A 1 35 ? -7.056 2.141 1.241 1.00 0.00 35 TYR A C 11
ATOM 18828 O O . TYR A 1 35 ? -6.377 1.161 0.928 1.00 0.00 35 TYR A O 11
ATOM 18846 N N . GLU A 1 36 ? -8.370 2.205 1.031 1.00 0.00 36 GLU A N 11
ATOM 18847 C CA . GLU A 1 36 ? -9.117 1.189 0.275 1.00 0.00 36 GLU A CA 11
ATOM 18848 C C . GLU A 1 36 ? -9.420 1.695 -1.143 1.00 0.00 36 GLU A C 11
ATOM 18849 O O . GLU A 1 36 ? -9.712 2.876 -1.348 1.00 0.00 36 GLU A O 11
ATOM 18861 N N . VAL A 1 37 ? -9.308 0.801 -2.124 1.00 0.00 37 VAL A N 11
ATOM 18862 C CA . VAL A 1 37 ? -9.325 1.114 -3.561 1.00 0.00 37 VAL A CA 11
ATOM 18863 C C . VAL A 1 37 ? -9.860 -0.085 -4.349 1.00 0.00 37 VAL A C 11
ATOM 18864 O O . VAL A 1 37 ? -9.680 -1.229 -3.936 1.00 0.00 37 VAL A O 11
ATOM 18877 N N . THR A 1 38 ? -10.538 0.145 -5.476 1.00 0.00 38 THR A N 11
ATOM 18878 C CA . THR A 1 38 ? -11.273 -0.926 -6.199 1.00 0.00 38 THR A CA 11
ATOM 18879 C C . THR A 1 38 ? -10.825 -1.120 -7.653 1.00 0.00 38 THR A C 11
ATOM 18880 O O . THR A 1 38 ? -11.096 -2.158 -8.256 1.00 0.00 38 THR A O 11
ATOM 18891 N N . SER A 1 39 ? -10.124 -0.140 -8.230 1.00 0.00 39 SER A N 11
ATOM 18892 C CA . SER A 1 39 ? -9.653 -0.132 -9.623 1.00 0.00 39 SER A CA 11
ATOM 18893 C C . SER A 1 39 ? -8.483 0.841 -9.788 1.00 0.00 39 SER A C 11
ATOM 18894 O O . SER A 1 39 ? -8.330 1.763 -8.987 1.00 0.00 39 SER A O 11
ATOM 18902 N N . GLU A 1 40 ? -7.700 0.691 -10.860 1.00 0.00 40 GLU A N 11
ATOM 18903 C CA . GLU A 1 40 ? -6.694 1.672 -11.298 1.00 0.00 40 GLU A CA 11
ATOM 18904 C C . GLU A 1 40 ? -7.287 3.082 -11.488 1.00 0.00 40 GLU A C 11
ATOM 18905 O O . GLU A 1 40 ? -6.608 4.077 -11.238 1.00 0.00 40 GLU A O 11
ATOM 18917 N N . GLU A 1 41 ? -8.574 3.173 -11.836 1.00 0.00 41 GLU A N 11
ATOM 18918 C CA . GLU A 1 41 ? -9.334 4.430 -11.900 1.00 0.00 41 GLU A CA 11
ATOM 18919 C C . GLU A 1 41 ? -9.453 5.126 -10.531 1.00 0.00 41 GLU A C 11
ATOM 18920 O O . GLU A 1 41 ? -9.531 6.353 -10.472 1.00 0.00 41 GLU A O 11
ATOM 18932 N N . ASP A 1 42 ? -9.468 4.371 -9.425 1.00 0.00 42 ASP A N 11
ATOM 18933 C CA . ASP A 1 42 ? -9.509 4.919 -8.069 1.00 0.00 42 ASP A CA 11
ATOM 18934 C C . ASP A 1 42 ? -8.118 5.355 -7.566 1.00 0.00 42 ASP A C 11
ATOM 18935 O O . ASP A 1 42 ? -7.987 6.378 -6.892 1.00 0.00 42 ASP A O 11
ATOM 18944 N N . ILE A 1 43 ? -7.057 4.633 -7.955 1.00 0.00 43 ILE A N 11
ATOM 18945 C CA . ILE A 1 43 ? -5.654 4.957 -7.608 1.00 0.00 43 ILE A CA 11
ATOM 18946 C C . ILE A 1 43 ? -5.261 6.366 -8.082 1.00 0.00 43 ILE A C 11
ATOM 18947 O O . ILE A 1 43 ? -4.511 7.066 -7.398 1.00 0.00 43 ILE A O 11
ATOM 18963 N N . LYS A 1 44 ? -5.822 6.831 -9.207 1.00 0.00 44 LYS A N 11
ATOM 18964 C CA . LYS A 1 44 ? -5.653 8.209 -9.709 1.00 0.00 44 LYS A CA 11
ATOM 18965 C C . LYS A 1 44 ? -5.981 9.284 -8.658 1.00 0.00 44 LYS A C 11
ATOM 18966 O O . LYS A 1 44 ? -5.339 10.335 -8.656 1.00 0.00 44 LYS A O 11
ATOM 18985 N N . ARG A 1 45 ? -6.932 9.036 -7.744 1.00 0.00 45 ARG A N 11
ATOM 18986 C CA . ARG A 1 45 ? -7.237 9.938 -6.612 1.00 0.00 45 ARG A CA 11
ATOM 18987 C C . ARG A 1 45 ? -6.156 9.862 -5.535 1.00 0.00 45 ARG A C 11
ATOM 18988 O O . ARG A 1 45 ? -5.684 10.897 -5.065 1.00 0.00 45 ARG A O 11
ATOM 19009 N N . ILE A 1 46 ? -5.714 8.647 -5.195 1.00 0.00 46 ILE A N 11
ATOM 19010 C CA . ILE A 1 46 ? -4.655 8.397 -4.202 1.00 0.00 46 ILE A CA 11
ATOM 19011 C C . ILE A 1 46 ? -3.352 9.106 -4.597 1.00 0.00 46 ILE A C 11
ATOM 19012 O O . ILE A 1 46 ? -2.682 9.660 -3.731 1.00 0.00 46 ILE A O 11
ATOM 19028 N N . ALA A 1 47 ? -3.032 9.188 -5.894 1.00 0.00 47 ALA A N 11
ATOM 19029 C CA . ALA A 1 47 ? -1.856 9.906 -6.398 1.00 0.00 47 ALA A CA 11
ATOM 19030 C C . ALA A 1 47 ? -1.783 11.364 -5.908 1.00 0.00 47 ALA A C 11
ATOM 19031 O O . ALA A 1 47 ? -0.747 11.789 -5.395 1.00 0.00 47 ALA A O 11
ATOM 19038 N N . LYS A 1 48 ? -2.892 12.112 -6.008 1.00 0.00 48 LYS A N 11
ATOM 19039 C CA . LYS A 1 48 ? -2.992 13.500 -5.522 1.00 0.00 48 LYS A CA 11
ATOM 19040 C C . LYS A 1 48 ? -3.120 13.594 -3.995 1.00 0.00 48 LYS A C 11
ATOM 19041 O O . LYS A 1 48 ? -2.540 14.500 -3.392 1.00 0.00 48 LYS A O 11
ATOM 19060 N N . LYS A 1 49 ? -3.841 12.660 -3.361 1.00 0.00 49 LYS A N 11
ATOM 19061 C CA . LYS A 1 49 ? -4.063 12.615 -1.897 1.00 0.00 49 LYS A CA 11
ATOM 19062 C C . LYS A 1 49 ? -2.789 12.325 -1.096 1.00 0.00 49 LYS A C 11
ATOM 19063 O O . LYS A 1 49 ? -2.496 13.007 -0.115 1.00 0.00 49 LYS A O 11
ATOM 19082 N N . ALA A 1 50 ? -2.043 11.315 -1.530 1.00 0.00 50 ALA A N 11
ATOM 19083 C CA . ALA A 1 50 ? -0.822 10.820 -0.895 1.00 0.00 50 ALA A CA 11
ATOM 19084 C C . ALA A 1 50 ? 0.459 11.496 -1.434 1.00 0.00 50 ALA A C 11
ATOM 19085 O O . ALA A 1 50 ? 1.501 11.459 -0.777 1.00 0.00 50 ALA A O 11
ATOM 19092 N N . GLY A 1 51 ? 0.388 12.118 -2.619 1.00 0.00 51 GLY A N 11
ATOM 19093 C CA . GLY A 1 51 ? 1.498 12.847 -3.245 1.00 0.00 51 GLY A CA 11
ATOM 19094 C C . GLY A 1 51 ? 2.486 11.959 -4.016 1.00 0.00 51 GLY A C 11
ATOM 19095 O O . GLY A 1 51 ? 3.699 12.178 -3.955 1.00 0.00 51 GLY A O 11
ATOM 19099 N N . ILE A 1 52 ? 1.986 10.920 -4.689 1.00 0.00 52 ILE A N 11
ATOM 19100 C CA . ILE A 1 52 ? 2.794 9.890 -5.364 1.00 0.00 52 ILE A CA 11
ATOM 19101 C C . ILE A 1 52 ? 3.298 10.406 -6.724 1.00 0.00 52 ILE A C 11
ATOM 19102 O O . ILE A 1 52 ? 2.521 10.927 -7.529 1.00 0.00 52 ILE A O 11
ATOM 19118 N N . SER A 1 53 ? 4.597 10.240 -6.993 1.00 0.00 53 SER A N 11
ATOM 19119 C CA . SER A 1 53 ? 5.247 10.590 -8.267 1.00 0.00 53 SER A CA 11
ATOM 19120 C C . SER A 1 53 ? 4.681 9.776 -9.436 1.00 0.00 53 SER A C 11
ATOM 19121 O O . SER A 1 53 ? 4.376 8.599 -9.268 1.00 0.00 53 SER A O 11
ATOM 19129 N N . GLU A 1 54 ? 4.599 10.346 -10.641 1.00 0.00 54 GLU A N 11
ATOM 19130 C CA . GLU A 1 54 ? 4.016 9.658 -11.812 1.00 0.00 54 GLU A CA 11
ATOM 19131 C C . GLU A 1 54 ? 4.778 8.372 -12.197 1.00 0.00 54 GLU A C 11
ATOM 19132 O O . GLU A 1 54 ? 4.168 7.372 -12.578 1.00 0.00 54 GLU A O 11
ATOM 19144 N N . GLU A 1 55 ? 6.104 8.369 -12.028 1.00 0.00 55 GLU A N 11
ATOM 19145 C CA . GLU A 1 55 ? 6.976 7.212 -12.301 1.00 0.00 55 GLU A CA 11
ATOM 19146 C C . GLU A 1 55 ? 6.731 6.053 -11.322 1.00 0.00 55 GLU A C 11
ATOM 19147 O O . GLU A 1 55 ? 6.807 4.879 -11.691 1.00 0.00 55 GLU A O 11
ATOM 19159 N N . LEU A 1 56 ? 6.418 6.397 -10.070 1.00 0.00 56 LEU A N 11
ATOM 19160 C CA . LEU A 1 56 ? 6.055 5.461 -9.001 1.00 0.00 56 LEU A CA 11
ATOM 19161 C C . LEU A 1 56 ? 4.613 4.953 -9.197 1.00 0.00 56 LEU A C 11
ATOM 19162 O O . LEU A 1 56 ? 4.368 3.747 -9.218 1.00 0.00 56 LEU A O 11
ATOM 19178 N N . LEU A 1 57 ? 3.667 5.870 -9.419 1.00 0.00 57 LEU A N 11
ATOM 19179 C CA . LEU A 1 57 ? 2.237 5.613 -9.616 1.00 0.00 57 LEU A CA 11
ATOM 19180 C C . LEU A 1 57 ? 1.965 4.589 -10.729 1.00 0.00 57 LEU A C 11
ATOM 19181 O O . LEU A 1 57 ? 1.128 3.703 -10.552 1.00 0.00 57 LEU A O 11
ATOM 19197 N N . ARG A 1 58 ? 2.721 4.652 -11.835 1.00 0.00 58 ARG A N 11
ATOM 19198 C CA . ARG A 1 58 ? 2.691 3.665 -12.932 1.00 0.00 58 ARG A CA 11
ATOM 19199 C C . ARG A 1 58 ? 2.805 2.228 -12.411 1.00 0.00 58 ARG A C 11
ATOM 19200 O O . ARG A 1 58 ? 2.070 1.346 -12.858 1.00 0.00 58 ARG A O 11
ATOM 19221 N N . ARG A 1 59 ? 3.678 1.992 -11.428 1.00 0.00 59 ARG A N 11
ATOM 19222 C CA . ARG A 1 59 ? 3.891 0.660 -10.849 1.00 0.00 59 ARG A CA 11
ATOM 19223 C C . ARG A 1 59 ? 2.736 0.235 -9.938 1.00 0.00 59 ARG A C 11
ATOM 19224 O O . ARG A 1 59 ? 2.363 -0.933 -9.956 1.00 0.00 59 ARG A O 11
ATOM 19245 N N . ILE A 1 60 ? 2.114 1.176 -9.217 1.00 0.00 60 ILE A N 11
ATOM 19246 C CA . ILE A 1 60 ? 0.911 0.910 -8.404 1.00 0.00 60 ILE A CA 11
ATOM 19247 C C . ILE A 1 60 ? -0.237 0.413 -9.302 1.00 0.00 60 ILE A C 11
ATOM 19248 O O . ILE A 1 60 ? -0.881 -0.593 -8.999 1.00 0.00 60 ILE A O 11
ATOM 19264 N N . LEU A 1 61 ? -0.462 1.070 -10.449 1.00 0.00 61 LEU A N 11
ATOM 19265 C CA . LEU A 1 61 ? -1.475 0.633 -11.419 1.00 0.00 61 LEU A CA 11
ATOM 19266 C C . LEU A 1 61 ? -1.159 -0.759 -12.009 1.00 0.00 61 LEU A C 11
ATOM 19267 O O . LEU A 1 61 ? -2.071 -1.565 -12.201 1.00 0.00 61 LEU A O 11
ATOM 19283 N N . GLN A 1 62 ? 0.118 -1.081 -12.242 1.00 0.00 62 GLN A N 11
ATOM 19284 C CA . GLN A 1 62 ? 0.537 -2.416 -12.691 1.00 0.00 62 GLN A CA 11
ATOM 19285 C C . GLN A 1 62 ? 0.292 -3.500 -11.621 1.00 0.00 62 GLN A C 11
ATOM 19286 O O . GLN A 1 62 ? -0.162 -4.594 -11.956 1.00 0.00 62 GLN A O 11
ATOM 19300 N N . SER A 1 63 ? 0.500 -3.199 -10.334 1.00 0.00 63 SER A N 11
ATOM 19301 C CA . SER A 1 63 ? 0.216 -4.130 -9.228 1.00 0.00 63 SER A CA 11
ATOM 19302 C C . SER A 1 63 ? -1.249 -4.558 -9.163 1.00 0.00 63 SER A C 11
ATOM 19303 O O . SER A 1 63 ? -1.539 -5.712 -8.850 1.00 0.00 63 SER A O 11
ATOM 19311 N N . PHE A 1 64 ? -2.179 -3.668 -9.520 1.00 0.00 64 PHE A N 11
ATOM 19312 C CA . PHE A 1 64 ? -3.607 -3.990 -9.614 1.00 0.00 64 PHE A CA 11
ATOM 19313 C C . PHE A 1 64 ? -3.916 -4.938 -10.780 1.00 0.00 64 PHE A C 11
ATOM 19314 O O . PHE A 1 64 ? -4.761 -5.826 -10.646 1.00 0.00 64 PHE A O 11
ATOM 19331 N N . ARG A 1 65 ? -3.221 -4.758 -11.912 1.00 0.00 65 ARG A N 11
ATOM 19332 C CA . ARG A 1 65 ? -3.360 -5.578 -13.124 1.00 0.00 65 ARG A CA 11
ATOM 19333 C C . ARG A 1 65 ? -2.804 -6.994 -12.936 1.00 0.00 65 ARG A C 11
ATOM 19334 O O . ARG A 1 65 ? -3.366 -7.946 -13.475 1.00 0.00 65 ARG A O 11
ATOM 19355 N N . ASP A 1 66 ? -1.748 -7.145 -12.136 1.00 0.00 66 ASP A N 11
ATOM 19356 C CA . ASP A 1 66 ? -1.219 -8.440 -11.703 1.00 0.00 66 ASP A CA 11
ATOM 19357 C C . ASP A 1 66 ? -2.068 -9.087 -10.587 1.00 0.00 66 ASP A C 11
ATOM 19358 O O . ASP A 1 66 ? -2.414 -10.265 -10.683 1.00 0.00 66 ASP A O 11
ATOM 19367 N N . GLY A 1 67 ? -2.445 -8.326 -9.551 1.00 0.00 67 GLY A N 11
ATOM 19368 C CA . GLY A 1 67 ? -3.420 -8.732 -8.525 1.00 0.00 67 GLY A CA 11
ATOM 19369 C C . GLY A 1 67 ? -2.981 -9.854 -7.565 1.00 0.00 67 GLY A C 11
ATOM 19370 O O . GLY A 1 67 ? -3.839 -10.534 -7.000 1.00 0.00 67 GLY A O 11
ATOM 19374 N N . GLN A 1 68 ? -1.674 -10.070 -7.377 1.00 0.00 68 GLN A N 11
ATOM 19375 C CA . GLN A 1 68 ? -1.132 -11.239 -6.657 1.00 0.00 68 GLN A CA 11
ATOM 19376 C C . GLN A 1 68 ? -1.011 -11.068 -5.126 1.00 0.00 68 GLN A C 11
ATOM 19377 O O . GLN A 1 68 ? -0.825 -12.064 -4.421 1.00 0.00 68 GLN A O 11
ATOM 19391 N N . TYR A 1 69 ? -1.120 -9.841 -4.601 1.00 0.00 69 TYR A N 11
ATOM 19392 C CA . TYR A 1 69 ? -0.901 -9.508 -3.181 1.00 0.00 69 TYR A CA 11
ATOM 19393 C C . TYR A 1 69 ? -2.158 -8.972 -2.478 1.00 0.00 69 TYR A C 11
ATOM 19394 O O . TYR A 1 69 ? -3.085 -8.460 -3.109 1.00 0.00 69 TYR A O 11
ATOM 19412 N N . ASP A 1 70 ? -2.169 -9.066 -1.145 1.00 0.00 70 ASP A N 11
ATOM 19413 C CA . ASP A 1 70 ? -3.297 -8.680 -0.283 1.00 0.00 70 ASP A CA 11
ATOM 19414 C C . ASP A 1 70 ? -3.329 -7.161 0.013 1.00 0.00 70 ASP A C 11
ATOM 19415 O O . ASP A 1 70 ? -4.388 -6.610 0.321 1.00 0.00 70 ASP A O 11
ATOM 19424 N N . LEU A 1 71 ? -2.179 -6.485 -0.099 1.00 0.00 71 LEU A N 11
ATOM 19425 C CA . LEU A 1 71 ? -1.985 -5.038 0.062 1.00 0.00 71 LEU A CA 11
ATOM 19426 C C . LEU A 1 71 ? -0.752 -4.550 -0.727 1.00 0.00 71 LEU A C 11
ATOM 19427 O O . LEU A 1 71 ? 0.125 -5.350 -1.074 1.00 0.00 71 LEU A O 11
ATOM 19443 N N . PHE A 1 72 ? -0.663 -3.238 -0.962 1.00 0.00 72 PHE A N 11
ATOM 19444 C CA . PHE A 1 72 ? 0.410 -2.621 -1.757 1.00 0.00 72 PHE A CA 11
ATOM 19445 C C . PHE A 1 72 ? 1.114 -1.479 -0.998 1.00 0.00 72 PHE A C 11
ATOM 19446 O O . PHE A 1 72 ? 0.457 -0.680 -0.330 1.00 0.00 72 PHE A O 11
ATOM 19463 N N . PHE A 1 73 ? 2.444 -1.393 -1.103 1.00 0.00 73 PHE A N 11
ATOM 19464 C CA . PHE A 1 73 ? 3.316 -0.429 -0.402 1.00 0.00 73 PHE A CA 11
ATOM 19465 C C . PHE A 1 73 ? 4.115 0.456 -1.379 1.00 0.00 73 PHE A C 11
ATOM 19466 O O . PHE A 1 73 ? 4.630 -0.013 -2.396 1.00 0.00 73 PHE A O 11
ATOM 19483 N N . ILE A 1 74 ? 4.269 1.738 -1.028 1.00 0.00 74 ILE A N 11
ATOM 19484 C CA . ILE A 1 74 ? 4.880 2.787 -1.868 1.00 0.00 74 ILE A CA 11
ATOM 19485 C C . ILE A 1 74 ? 6.239 3.226 -1.290 1.00 0.00 74 ILE A C 11
ATOM 19486 O O . ILE A 1 74 ? 6.313 4.124 -0.450 1.00 0.00 74 ILE A O 11
ATOM 19502 N N . ALA A 1 75 ? 7.340 2.635 -1.756 1.00 0.00 75 ALA A N 11
ATOM 19503 C CA . ALA A 1 75 ? 8.688 3.007 -1.329 1.00 0.00 75 ALA A CA 11
ATOM 19504 C C . ALA A 1 75 ? 9.281 4.078 -2.261 1.00 0.00 75 ALA A C 11
ATOM 19505 O O . ALA A 1 75 ? 9.764 3.772 -3.351 1.00 0.00 75 ALA A O 11
ATOM 19512 N N . LYS A 1 76 ? 9.297 5.344 -1.829 1.00 0.00 76 LYS A N 11
ATOM 19513 C CA . LYS A 1 76 ? 9.944 6.439 -2.582 1.00 0.00 76 LYS A CA 11
ATOM 19514 C C . LYS A 1 76 ? 11.413 6.662 -2.181 1.00 0.00 76 LYS A C 11
ATOM 19515 O O . LYS A 1 76 ? 12.186 7.189 -2.982 1.00 0.00 76 LYS A O 11
ATOM 19534 N N . THR A 1 77 ? 11.806 6.229 -0.979 1.00 0.00 77 THR A N 11
ATOM 19535 C CA . THR A 1 77 ? 13.183 6.321 -0.443 1.00 0.00 77 THR A CA 11
ATOM 19536 C C . THR A 1 77 ? 13.560 5.069 0.359 1.00 0.00 77 THR A C 11
ATOM 19537 O O . THR A 1 77 ? 12.691 4.345 0.845 1.00 0.00 77 THR A O 11
ATOM 19548 N N . GLU A 1 78 ? 14.856 4.788 0.518 1.00 0.00 78 GLU A N 11
ATOM 19549 C CA . GLU A 1 78 ? 15.341 3.537 1.132 1.00 0.00 78 GLU A CA 11
ATOM 19550 C C . GLU A 1 78 ? 15.032 3.400 2.637 1.00 0.00 78 GLU A C 11
ATOM 19551 O O . GLU A 1 78 ? 14.797 2.291 3.114 1.00 0.00 78 GLU A O 11
ATOM 19563 N N . ASP A 1 79 ? 14.952 4.505 3.386 1.00 0.00 79 ASP A N 11
ATOM 19564 C CA . ASP A 1 79 ? 14.542 4.475 4.802 1.00 0.00 79 ASP A CA 11
ATOM 19565 C C . ASP A 1 79 ? 13.020 4.276 4.971 1.00 0.00 79 ASP A C 11
ATOM 19566 O O . ASP A 1 79 ? 12.557 3.802 6.010 1.00 0.00 79 ASP A O 11
ATOM 19575 N N . ASP A 1 80 ? 12.233 4.587 3.938 1.00 0.00 80 ASP A N 11
ATOM 19576 C CA . ASP A 1 80 ? 10.814 4.232 3.884 1.00 0.00 80 ASP A CA 11
ATOM 19577 C C . ASP A 1 80 ? 10.660 2.754 3.495 1.00 0.00 80 ASP A C 11
ATOM 19578 O O . ASP A 1 80 ? 9.944 1.997 4.147 1.00 0.00 80 ASP A O 11
ATOM 19587 N N . GLU A 1 81 ? 11.425 2.289 2.505 1.00 0.00 81 GLU A N 11
ATOM 19588 C CA . GLU A 1 81 ? 11.487 0.870 2.138 1.00 0.00 81 GLU A CA 11
ATOM 19589 C C . GLU A 1 81 ? 11.876 -0.028 3.330 1.00 0.00 81 GLU A C 11
ATOM 19590 O O . GLU A 1 81 ? 11.347 -1.131 3.488 1.00 0.00 81 GLU A O 11
ATOM 19602 N N . ARG A 1 82 ? 12.722 0.485 4.234 1.00 0.00 82 ARG A N 11
ATOM 19603 C CA . ARG A 1 82 ? 13.063 -0.142 5.518 1.00 0.00 82 ARG A CA 11
ATOM 19604 C C . ARG A 1 82 ? 11.828 -0.336 6.406 1.00 0.00 82 ARG A C 11
ATOM 19605 O O . ARG A 1 82 ? 11.627 -1.441 6.910 1.00 0.00 82 ARG A O 11
ATOM 19626 N N . ARG A 1 83 ? 10.966 0.676 6.578 1.00 0.00 83 ARG A N 11
ATOM 19627 C CA . ARG A 1 83 ? 9.757 0.568 7.431 1.00 0.00 83 ARG A CA 11
ATOM 19628 C C . ARG A 1 83 ? 8.689 -0.342 6.821 1.00 0.00 83 ARG A C 11
ATOM 19629 O O . ARG A 1 83 ? 7.924 -0.972 7.553 1.00 0.00 83 ARG A O 11
ATOM 19650 N N . ALA A 1 84 ? 8.647 -0.431 5.494 1.00 0.00 84 ALA A N 11
ATOM 19651 C CA . ALA A 1 84 ? 7.844 -1.411 4.757 1.00 0.00 84 ALA A CA 11
ATOM 19652 C C . ALA A 1 84 ? 8.331 -2.853 5.000 1.00 0.00 84 ALA A C 11
ATOM 19653 O O . ALA A 1 84 ? 7.528 -3.750 5.262 1.00 0.00 84 ALA A O 11
ATOM 19660 N N . ARG A 1 85 ? 9.654 -3.070 4.987 1.00 0.00 85 ARG A N 11
ATOM 19661 C CA . ARG A 1 85 ? 10.281 -4.361 5.315 1.00 0.00 85 ARG A CA 11
ATOM 19662 C C . ARG A 1 85 ? 10.081 -4.751 6.785 1.00 0.00 85 ARG A C 11
ATOM 19663 O O . ARG A 1 85 ? 9.919 -5.935 7.074 1.00 0.00 85 ARG A O 11
ATOM 19684 N N . GLU A 1 86 ? 10.037 -3.787 7.708 1.00 0.00 86 GLU A N 11
ATOM 19685 C CA . GLU A 1 86 ? 9.653 -4.029 9.111 1.00 0.00 86 GLU A CA 11
ATOM 19686 C C . GLU A 1 86 ? 8.172 -4.433 9.249 1.00 0.00 86 GLU A C 11
ATOM 19687 O O . GLU A 1 86 ? 7.858 -5.357 10.001 1.00 0.00 86 GLU A O 11
ATOM 19699 N N . LEU A 1 87 ? 7.264 -3.801 8.494 1.00 0.00 87 LEU A N 11
ATOM 19700 C CA . LEU A 1 87 ? 5.838 -4.157 8.460 1.00 0.00 87 LEU A CA 11
ATOM 19701 C C . LEU A 1 87 ? 5.630 -5.578 7.910 1.00 0.00 87 LEU A C 11
ATOM 19702 O O . LEU A 1 87 ? 4.920 -6.373 8.526 1.00 0.00 87 LEU A O 11
ATOM 19718 N N . LYS A 1 88 ? 6.298 -5.941 6.805 1.00 0.00 88 LYS A N 11
ATOM 19719 C CA . LYS A 1 88 ? 6.231 -7.279 6.195 1.00 0.00 88 LYS A CA 11
ATOM 19720 C C . LYS A 1 88 ? 6.550 -8.411 7.184 1.00 0.00 88 LYS A C 11
ATOM 19721 O O . LYS A 1 88 ? 5.897 -9.452 7.157 1.00 0.00 88 LYS A O 11
ATOM 19740 N N . GLU A 1 89 ? 7.512 -8.199 8.083 1.00 0.00 89 GLU A N 11
ATOM 19741 C CA . GLU A 1 89 ? 7.932 -9.192 9.081 1.00 0.00 89 GLU A CA 11
ATOM 19742 C C . GLU A 1 89 ? 6.824 -9.516 10.100 1.00 0.00 89 GLU A C 11
ATOM 19743 O O . GLU A 1 89 ? 6.546 -10.686 10.374 1.00 0.00 89 GLU A O 11
ATOM 19755 N N . ARG A 1 90 ? 6.176 -8.479 10.649 1.00 0.00 90 ARG A N 11
ATOM 19756 C CA . ARG A 1 90 ? 5.122 -8.605 11.674 1.00 0.00 90 ARG A CA 11
ATOM 19757 C C . ARG A 1 90 ? 3.757 -9.037 11.127 1.00 0.00 90 ARG A C 11
ATOM 19758 O O . ARG A 1 90 ? 2.937 -9.564 11.876 1.00 0.00 90 ARG A O 11
ATOM 19779 N N . MET A 1 91 ? 3.504 -8.801 9.836 1.00 0.00 91 MET A N 11
ATOM 19780 C CA . MET A 1 91 ? 2.156 -8.929 9.253 1.00 0.00 91 MET A CA 11
ATOM 19781 C C . MET A 1 91 ? 1.641 -10.365 9.067 1.00 0.00 91 MET A C 11
ATOM 19782 O O . MET A 1 91 ? 0.426 -10.566 9.013 1.00 0.00 91 MET A O 11
ATOM 19796 N N . GLY A 1 92 ? 2.530 -11.354 8.912 1.00 0.00 92 GLY A N 11
ATOM 19797 C CA . GLY A 1 92 ? 2.159 -12.747 8.598 1.00 0.00 92 GLY A CA 11
ATOM 19798 C C . GLY A 1 92 ? 1.506 -12.946 7.216 1.00 0.00 92 GLY A C 11
ATOM 19799 O O . GLY A 1 92 ? 0.910 -13.995 6.959 1.00 0.00 92 GLY A O 11
ATOM 19803 N N . LYS A 1 93 ? 1.592 -11.936 6.339 1.00 0.00 93 LYS A N 11
ATOM 19804 C CA . LYS A 1 93 ? 0.979 -11.842 5.000 1.00 0.00 93 LYS A CA 11
ATOM 19805 C C . LYS A 1 93 ? 1.963 -11.208 4.000 1.00 0.00 93 LYS A C 11
ATOM 19806 O O . LYS A 1 93 ? 2.799 -10.400 4.419 1.00 0.00 93 LYS A O 11
ATOM 19825 N N . PRO A 1 94 ? 1.899 -11.552 2.699 1.00 0.00 94 PRO A N 11
ATOM 19826 C CA . PRO A 1 94 ? 2.824 -11.035 1.698 1.00 0.00 94 PRO A CA 11
ATOM 19827 C C . PRO A 1 94 ? 2.461 -9.597 1.292 1.00 0.00 94 PRO A C 11
ATOM 19828 O O . PRO A 1 94 ? 1.287 -9.221 1.239 1.00 0.00 94 PRO A O 11
ATOM 19839 N N . VAL A 1 95 ? 3.482 -8.793 0.980 1.00 0.00 95 VAL A N 11
ATOM 19840 C CA . VAL A 1 95 ? 3.359 -7.365 0.632 1.00 0.00 95 VAL A CA 11
ATOM 19841 C C . VAL A 1 95 ? 4.256 -7.056 -0.566 1.00 0.00 95 VAL A C 11
ATOM 19842 O O . VAL A 1 95 ? 5.429 -7.438 -0.568 1.00 0.00 95 VAL A O 11
ATOM 19855 N N . GLU A 1 96 ? 3.746 -6.332 -1.563 1.00 0.00 96 GLU A N 11
ATOM 19856 C CA . GLU A 1 96 ? 4.554 -5.888 -2.706 1.00 0.00 96 GLU A CA 11
ATOM 19857 C C . GLU A 1 96 ? 5.079 -4.463 -2.489 1.00 0.00 96 GLU A C 11
ATOM 19858 O O . GLU A 1 96 ? 4.314 -3.533 -2.216 1.00 0.00 96 GLU A O 11
ATOM 19870 N N . ILE A 1 97 ? 6.400 -4.316 -2.618 1.00 0.00 97 ILE A N 11
ATOM 19871 C CA . ILE A 1 97 ? 7.135 -3.056 -2.480 1.00 0.00 97 ILE A CA 11
ATOM 19872 C C . ILE A 1 97 ? 7.356 -2.451 -3.871 1.00 0.00 97 ILE A C 11
ATOM 19873 O O . ILE A 1 97 ? 7.857 -3.131 -4.771 1.00 0.00 97 ILE A O 11
ATOM 19889 N N . LEU A 1 98 ? 7.014 -1.172 -4.046 1.00 0.00 98 LEU A N 11
ATOM 19890 C CA . LEU A 1 98 ? 7.103 -0.464 -5.327 1.00 0.00 98 LEU A CA 11
ATOM 19891 C C . LEU A 1 98 ? 8.063 0.723 -5.226 1.00 0.00 98 LEU A C 11
ATOM 19892 O O . LEU A 1 98 ? 7.876 1.576 -4.360 1.00 0.00 98 LEU A O 11
ATOM 19908 N N . ARG A 1 99 ? 9.064 0.780 -6.117 1.00 0.00 99 ARG A N 11
ATOM 19909 C CA . ARG A 1 99 ? 10.102 1.827 -6.161 1.00 0.00 99 ARG A CA 11
ATOM 19910 C C . ARG A 1 99 ? 10.322 2.394 -7.566 1.00 0.00 99 ARG A C 11
ATOM 19911 O O . ARG A 1 99 ? 10.169 1.674 -8.554 1.00 0.00 99 ARG A O 11
ATOM 19932 N N . GLY A 1 100 ? 10.725 3.661 -7.652 1.00 0.00 100 GLY A N 11
ATOM 19933 C CA . GLY A 1 100 ? 11.202 4.295 -8.887 1.00 0.00 100 GLY A CA 11
ATOM 19934 C C . GLY A 1 100 ? 12.712 4.104 -9.103 1.00 0.00 100 GLY A C 11
ATOM 19935 O O . GLY A 1 100 ? 13.389 3.444 -8.309 1.00 0.00 100 GLY A O 11
ATOM 19939 N N . SER A 1 101 ? 13.252 4.721 -10.158 1.00 0.00 101 SER A N 11
ATOM 19940 C CA . SER A 1 101 ? 14.700 4.790 -10.425 1.00 0.00 101 SER A CA 11
ATOM 19941 C C . SER A 1 101 ? 15.278 6.109 -9.896 1.00 0.00 101 SER A C 11
ATOM 19942 O O . SER A 1 101 ? 14.991 7.181 -10.439 1.00 0.00 101 SER A O 11
ATOM 19950 N N . LEU A 1 102 ? 16.076 6.043 -8.825 1.00 0.00 102 LEU A N 11
ATOM 19951 C CA . LEU A 1 102 ? 16.637 7.223 -8.148 1.00 0.00 102 LEU A CA 11
ATOM 19952 C C . LEU A 1 102 ? 17.920 7.761 -8.818 1.00 0.00 102 LEU A C 11
ATOM 19953 O O . LEU A 1 102 ? 18.243 8.940 -8.670 1.00 0.00 102 LEU A O 11
ATOM 19969 N N . GLU A 1 103 ? 18.629 6.925 -9.580 1.00 0.00 103 GLU A N 11
ATOM 19970 C CA . GLU A 1 103 ? 19.799 7.302 -10.391 1.00 0.00 103 GLU A CA 11
ATOM 19971 C C . GLU A 1 103 ? 19.401 7.572 -11.855 1.00 0.00 103 GLU A C 11
ATOM 19972 O O . GLU A 1 103 ? 18.519 6.904 -12.404 1.00 0.00 103 GLU A O 11
ATOM 19984 N N . HIS A 1 104 ? 20.052 8.547 -12.499 1.00 0.00 104 HIS A N 11
ATOM 19985 C CA . HIS A 1 104 ? 19.717 9.004 -13.854 1.00 0.00 104 HIS A CA 11
ATOM 19986 C C . HIS A 1 104 ? 20.601 8.348 -14.929 1.00 0.00 104 HIS A C 11
ATOM 19987 O O . HIS A 1 104 ? 21.833 8.456 -14.895 1.00 0.00 104 HIS A O 11
ATOM 20001 N N . HIS A 1 105 ? 19.975 7.709 -15.922 1.00 0.00 105 HIS A N 11
ATOM 20002 C CA . HIS A 1 105 ? 20.664 7.182 -17.106 1.00 0.00 105 HIS A CA 11
ATOM 20003 C C . HIS A 1 105 ? 21.131 8.321 -18.032 1.00 0.00 105 HIS A C 11
ATOM 20004 O O . HIS A 1 105 ? 20.473 9.360 -18.147 1.00 0.00 105 HIS A O 11
ATOM 20018 N N . HIS A 1 106 ? 22.284 8.136 -18.677 1.00 0.00 106 HIS A N 11
ATOM 20019 C CA . HIS A 1 106 ? 22.964 9.168 -19.469 1.00 0.00 106 HIS A CA 11
ATOM 20020 C C . HIS A 1 106 ? 23.882 8.566 -20.550 1.00 0.00 106 HIS A C 11
ATOM 20021 O O . HIS A 1 106 ? 24.345 7.426 -20.435 1.00 0.00 106 HIS A O 11
ATOM 20035 N N . HIS A 1 107 ? 24.157 9.348 -21.598 1.00 0.00 107 HIS A N 11
ATOM 20036 C CA . HIS A 1 107 ? 25.052 9.007 -22.710 1.00 0.00 107 HIS A CA 11
ATOM 20037 C C . HIS A 1 107 ? 25.799 10.258 -23.213 1.00 0.00 107 HIS A C 11
ATOM 20038 O O . HIS A 1 107 ? 25.249 11.364 -23.174 1.00 0.00 107 HIS A O 11
ATOM 20052 N N . HIS A 1 108 ? 27.033 10.074 -23.706 1.00 0.00 108 HIS A N 11
ATOM 20053 C CA . HIS A 1 108 ? 28.000 11.127 -24.066 1.00 0.00 108 HIS A CA 11
ATOM 20054 C C . HIS A 1 108 ? 28.422 12.035 -22.882 1.00 0.00 108 HIS A C 11
ATOM 20055 O O . HIS A 1 108 ? 27.804 12.039 -21.810 1.00 0.00 108 HIS A O 11
ATOM 20069 N N . HIS A 1 109 ? 29.508 12.795 -23.067 1.00 0.00 109 HIS A N 11
ATOM 20070 C CA . HIS A 1 109 ? 29.969 13.853 -22.154 1.00 0.00 109 HIS A CA 11
ATOM 20071 C C . HIS A 1 109 ? 29.287 15.213 -22.422 1.00 0.00 109 HIS A C 11
ATOM 20072 O O . HIS A 1 109 ? 29.197 16.028 -21.475 1.00 0.00 109 HIS A O 11
ATOM 20087 N N . GLY A 1 1 ? -1.342 2.538 18.794 1.00 0.00 1 GLY A N 12
ATOM 20088 C CA . GLY A 1 1 ? -0.263 2.058 17.902 1.00 0.00 1 GLY A CA 12
ATOM 20089 C C . GLY A 1 1 ? -0.701 2.167 16.457 1.00 0.00 1 GLY A C 12
ATOM 20090 O O . GLY A 1 1 ? -1.222 1.203 15.902 1.00 0.00 1 GLY A O 12
ATOM 20096 N N . GLU A 1 2 ? -0.475 3.329 15.841 1.00 0.00 2 GLU A N 12
ATOM 20097 C CA . GLU A 1 2 ? -1.041 3.733 14.542 1.00 0.00 2 GLU A CA 12
ATOM 20098 C C . GLU A 1 2 ? -0.774 2.757 13.384 1.00 0.00 2 GLU A C 12
ATOM 20099 O O . GLU A 1 2 ? -1.620 2.611 12.507 1.00 0.00 2 GLU A O 12
ATOM 20111 N N . ASP A 1 3 ? 0.371 2.075 13.375 1.00 0.00 3 ASP A N 12
ATOM 20112 C CA . ASP A 1 3 ? 0.759 1.080 12.368 1.00 0.00 3 ASP A CA 12
ATOM 20113 C C . ASP A 1 3 ? 0.359 -0.373 12.697 1.00 0.00 3 ASP A C 12
ATOM 20114 O O . ASP A 1 3 ? 0.430 -1.230 11.820 1.00 0.00 3 ASP A O 12
ATOM 20123 N N . ASP A 1 4 ? -0.074 -0.661 13.928 1.00 0.00 4 ASP A N 12
ATOM 20124 C CA . ASP A 1 4 ? -0.576 -1.979 14.360 1.00 0.00 4 ASP A CA 12
ATOM 20125 C C . ASP A 1 4 ? -2.112 -2.072 14.371 1.00 0.00 4 ASP A C 12
ATOM 20126 O O . ASP A 1 4 ? -2.678 -3.141 14.134 1.00 0.00 4 ASP A O 12
ATOM 20135 N N . GLU A 1 5 ? -2.810 -0.964 14.630 1.00 0.00 5 GLU A N 12
ATOM 20136 C CA . GLU A 1 5 ? -4.278 -0.916 14.580 1.00 0.00 5 GLU A CA 12
ATOM 20137 C C . GLU A 1 5 ? -4.800 -1.012 13.143 1.00 0.00 5 GLU A C 12
ATOM 20138 O O . GLU A 1 5 ? -5.725 -1.764 12.857 1.00 0.00 5 GLU A O 12
ATOM 20150 N N . ILE A 1 6 ? -4.144 -0.321 12.212 1.00 0.00 6 ILE A N 12
ATOM 20151 C CA . ILE A 1 6 ? -4.468 -0.370 10.773 1.00 0.00 6 ILE A CA 12
ATOM 20152 C C . ILE A 1 6 ? -4.183 -1.747 10.170 1.00 0.00 6 ILE A C 12
ATOM 20153 O O . ILE A 1 6 ? -4.856 -2.166 9.231 1.00 0.00 6 ILE A O 12
ATOM 20169 N N . LEU A 1 7 ? -3.192 -2.455 10.719 1.00 0.00 7 LEU A N 12
ATOM 20170 C CA . LEU A 1 7 ? -2.707 -3.746 10.221 1.00 0.00 7 LEU A CA 12
ATOM 20171 C C . LEU A 1 7 ? -3.823 -4.804 10.248 1.00 0.00 7 LEU A C 12
ATOM 20172 O O . LEU A 1 7 ? -4.057 -5.504 9.264 1.00 0.00 7 LEU A O 12
ATOM 20188 N N . GLN A 1 8 ? -4.541 -4.884 11.371 1.00 0.00 8 GLN A N 12
ATOM 20189 C CA . GLN A 1 8 ? -5.694 -5.773 11.546 1.00 0.00 8 GLN A CA 12
ATOM 20190 C C . GLN A 1 8 ? -6.944 -5.310 10.783 1.00 0.00 8 GLN A C 12
ATOM 20191 O O . GLN A 1 8 ? -7.650 -6.135 10.197 1.00 0.00 8 GLN A O 12
ATOM 20205 N N . ARG A 1 9 ? -7.195 -3.995 10.712 1.00 0.00 9 ARG A N 12
ATOM 20206 C CA . ARG A 1 9 ? -8.289 -3.426 9.905 1.00 0.00 9 ARG A CA 12
ATOM 20207 C C . ARG A 1 9 ? -8.132 -3.719 8.414 1.00 0.00 9 ARG A C 12
ATOM 20208 O O . ARG A 1 9 ? -9.111 -4.072 7.765 1.00 0.00 9 ARG A O 12
ATOM 20229 N N . ALA A 1 10 ? -6.910 -3.654 7.889 1.00 0.00 10 ALA A N 12
ATOM 20230 C CA . ALA A 1 10 ? -6.603 -4.002 6.503 1.00 0.00 10 ALA A CA 12
ATOM 20231 C C . ALA A 1 10 ? -7.016 -5.447 6.166 1.00 0.00 10 ALA A C 12
ATOM 20232 O O . ALA A 1 10 ? -7.714 -5.682 5.178 1.00 0.00 10 ALA A O 12
ATOM 20239 N N . LYS A 1 11 ? -6.664 -6.411 7.028 1.00 0.00 11 LYS A N 12
ATOM 20240 C CA . LYS A 1 11 ? -7.070 -7.819 6.886 1.00 0.00 11 LYS A CA 12
ATOM 20241 C C . LYS A 1 11 ? -8.593 -7.995 6.938 1.00 0.00 11 LYS A C 12
ATOM 20242 O O . LYS A 1 11 ? -9.155 -8.756 6.150 1.00 0.00 11 LYS A O 12
ATOM 20261 N N . ASP A 1 12 ? -9.275 -7.260 7.818 1.00 0.00 12 ASP A N 12
ATOM 20262 C CA . ASP A 1 12 ? -10.736 -7.325 7.967 1.00 0.00 12 ASP A CA 12
ATOM 20263 C C . ASP A 1 12 ? -11.498 -6.709 6.775 1.00 0.00 12 ASP A C 12
ATOM 20264 O O . ASP A 1 12 ? -12.535 -7.236 6.371 1.00 0.00 12 ASP A O 12
ATOM 20273 N N . ILE A 1 13 ? -10.960 -5.654 6.149 1.00 0.00 13 ILE A N 12
ATOM 20274 C CA . ILE A 1 13 ? -11.513 -5.070 4.914 1.00 0.00 13 ILE A CA 12
ATOM 20275 C C . ILE A 1 13 ? -11.529 -6.111 3.785 1.00 0.00 13 ILE A C 12
ATOM 20276 O O . ILE A 1 13 ? -12.558 -6.273 3.134 1.00 0.00 13 ILE A O 12
ATOM 20292 N N . LEU A 1 14 ? -10.448 -6.874 3.586 1.00 0.00 14 LEU A N 12
ATOM 20293 C CA . LEU A 1 14 ? -10.423 -7.960 2.592 1.00 0.00 14 LEU A CA 12
ATOM 20294 C C . LEU A 1 14 ? -11.315 -9.151 2.985 1.00 0.00 14 LEU A C 12
ATOM 20295 O O . LEU A 1 14 ? -11.879 -9.800 2.103 1.00 0.00 14 LEU A O 12
ATOM 20311 N N . LYS A 1 15 ? -11.473 -9.437 4.285 1.00 0.00 15 LYS A N 12
ATOM 20312 C CA . LYS A 1 15 ? -12.363 -10.503 4.778 1.00 0.00 15 LYS A CA 12
ATOM 20313 C C . LYS A 1 15 ? -13.835 -10.218 4.448 1.00 0.00 15 LYS A C 12
ATOM 20314 O O . LYS A 1 15 ? -14.560 -11.132 4.055 1.00 0.00 15 LYS A O 12
ATOM 20333 N N . GLU A 1 16 ? -14.269 -8.961 4.562 1.00 0.00 16 GLU A N 12
ATOM 20334 C CA . GLU A 1 16 ? -15.632 -8.537 4.201 1.00 0.00 16 GLU A CA 12
ATOM 20335 C C . GLU A 1 16 ? -15.801 -8.181 2.712 1.00 0.00 16 GLU A C 12
ATOM 20336 O O . GLU A 1 16 ? -16.882 -8.394 2.160 1.00 0.00 16 GLU A O 12
ATOM 20348 N N . ASP A 1 17 ? -14.756 -7.678 2.042 1.00 0.00 17 ASP A N 12
ATOM 20349 C CA . ASP A 1 17 ? -14.786 -7.258 0.636 1.00 0.00 17 ASP A CA 12
ATOM 20350 C C . ASP A 1 17 ? -13.556 -7.802 -0.129 1.00 0.00 17 ASP A C 12
ATOM 20351 O O . ASP A 1 17 ? -12.608 -7.061 -0.411 1.00 0.00 17 ASP A O 12
ATOM 20360 N N . PRO A 1 18 ? -13.562 -9.093 -0.524 1.00 0.00 18 PRO A N 12
ATOM 20361 C CA . PRO A 1 18 ? -12.447 -9.740 -1.228 1.00 0.00 18 PRO A CA 12
ATOM 20362 C C . PRO A 1 18 ? -12.268 -9.241 -2.675 1.00 0.00 18 PRO A C 12
ATOM 20363 O O . PRO A 1 18 ? -11.239 -9.497 -3.304 1.00 0.00 18 PRO A O 12
ATOM 20374 N N . ASN A 1 19 ? -13.261 -8.520 -3.205 1.00 0.00 19 ASN A N 12
ATOM 20375 C CA . ASN A 1 19 ? -13.257 -7.903 -4.535 1.00 0.00 19 ASN A CA 12
ATOM 20376 C C . ASN A 1 19 ? -12.468 -6.573 -4.584 1.00 0.00 19 ASN A C 12
ATOM 20377 O O . ASN A 1 19 ? -12.301 -5.997 -5.663 1.00 0.00 19 ASN A O 12
ATOM 20388 N N . ARG A 1 20 ? -11.997 -6.073 -3.432 1.00 0.00 20 ARG A N 12
ATOM 20389 C CA . ARG A 1 20 ? -11.280 -4.794 -3.266 1.00 0.00 20 ARG A CA 12
ATOM 20390 C C . ARG A 1 20 ? -9.778 -4.998 -3.021 1.00 0.00 20 ARG A C 12
ATOM 20391 O O . ARG A 1 20 ? -9.304 -6.129 -2.905 1.00 0.00 20 ARG A O 12
ATOM 20412 N N . LYS A 1 21 ? -9.029 -3.894 -2.947 1.00 0.00 21 LYS A N 12
ATOM 20413 C CA . LYS A 1 21 ? -7.582 -3.820 -2.681 1.00 0.00 21 LYS A CA 12
ATOM 20414 C C . LYS A 1 21 ? -7.264 -2.712 -1.670 1.00 0.00 21 LYS A C 12
ATOM 20415 O O . LYS A 1 21 ? -8.119 -1.900 -1.307 1.00 0.00 21 LYS A O 12
ATOM 20434 N N . ILE A 1 22 ? -6.014 -2.686 -1.209 1.00 0.00 22 ILE A N 12
ATOM 20435 C CA . ILE A 1 22 ? -5.501 -1.713 -0.240 1.00 0.00 22 ILE A CA 12
ATOM 20436 C C . ILE A 1 22 ? -4.202 -1.065 -0.732 1.00 0.00 22 ILE A C 12
ATOM 20437 O O . ILE A 1 22 ? -3.316 -1.742 -1.257 1.00 0.00 22 ILE A O 12
ATOM 20453 N N . LEU A 1 23 ? -4.078 0.244 -0.501 1.00 0.00 23 LEU A N 12
ATOM 20454 C CA . LEU A 1 23 ? -2.851 1.023 -0.675 1.00 0.00 23 LEU A CA 12
ATOM 20455 C C . LEU A 1 23 ? -2.394 1.577 0.680 1.00 0.00 23 LEU A C 12
ATOM 20456 O O . LEU A 1 23 ? -3.211 1.966 1.514 1.00 0.00 23 LEU A O 12
ATOM 20472 N N . ILE A 1 24 ? -1.082 1.623 0.889 1.00 0.00 24 ILE A N 12
ATOM 20473 C CA . ILE A 1 24 ? -0.449 2.055 2.132 1.00 0.00 24 ILE A CA 12
ATOM 20474 C C . ILE A 1 24 ? 0.618 3.112 1.840 1.00 0.00 24 ILE A C 12
ATOM 20475 O O . ILE A 1 24 ? 1.481 2.924 0.975 1.00 0.00 24 ILE A O 12
ATOM 20491 N N . ILE A 1 25 ? 0.578 4.211 2.595 1.00 0.00 25 ILE A N 12
ATOM 20492 C CA . ILE A 1 25 ? 1.464 5.365 2.421 1.00 0.00 25 ILE A CA 12
ATOM 20493 C C . ILE A 1 25 ? 2.496 5.411 3.550 1.00 0.00 25 ILE A C 12
ATOM 20494 O O . ILE A 1 25 ? 2.155 5.480 4.733 1.00 0.00 25 ILE A O 12
ATOM 20510 N N . LEU A 1 26 ? 3.764 5.414 3.148 1.00 0.00 26 LEU A N 12
ATOM 20511 C CA . LEU A 1 26 ? 4.937 5.597 4.003 1.00 0.00 26 LEU A CA 12
ATOM 20512 C C . LEU A 1 26 ? 5.067 7.073 4.433 1.00 0.00 26 LEU A C 12
ATOM 20513 O O . LEU A 1 26 ? 5.154 7.960 3.578 1.00 0.00 26 LEU A O 12
ATOM 20529 N N . ASN A 1 27 ? 5.129 7.344 5.741 1.00 0.00 27 ASN A N 12
ATOM 20530 C CA . ASN A 1 27 ? 5.477 8.664 6.287 1.00 0.00 27 ASN A CA 12
ATOM 20531 C C . ASN A 1 27 ? 6.980 8.732 6.649 1.00 0.00 27 ASN A C 12
ATOM 20532 O O . ASN A 1 27 ? 7.528 7.744 7.149 1.00 0.00 27 ASN A O 12
ATOM 20543 N N . PRO A 1 28 ? 7.657 9.887 6.471 1.00 0.00 28 PRO A N 12
ATOM 20544 C CA . PRO A 1 28 ? 9.093 10.033 6.745 1.00 0.00 28 PRO A CA 12
ATOM 20545 C C . PRO A 1 28 ? 9.459 9.905 8.238 1.00 0.00 28 PRO A C 12
ATOM 20546 O O . PRO A 1 28 ? 10.605 9.600 8.569 1.00 0.00 28 PRO A O 12
ATOM 20557 N N . ASP A 1 29 ? 8.492 10.085 9.144 1.00 0.00 29 ASP A N 12
ATOM 20558 C CA . ASP A 1 29 ? 8.640 9.864 10.595 1.00 0.00 29 ASP A CA 12
ATOM 20559 C C . ASP A 1 29 ? 8.550 8.371 11.004 1.00 0.00 29 ASP A C 12
ATOM 20560 O O . ASP A 1 29 ? 8.635 8.035 12.186 1.00 0.00 29 ASP A O 12
ATOM 20569 N N . GLY A 1 30 ? 8.356 7.460 10.039 1.00 0.00 30 GLY A N 12
ATOM 20570 C CA . GLY A 1 30 ? 8.188 6.013 10.244 1.00 0.00 30 GLY A CA 12
ATOM 20571 C C . GLY A 1 30 ? 6.737 5.565 10.482 1.00 0.00 30 GLY A C 12
ATOM 20572 O O . GLY A 1 30 ? 6.458 4.363 10.477 1.00 0.00 30 GLY A O 12
ATOM 20576 N N . LYS A 1 31 ? 5.803 6.512 10.643 1.00 0.00 31 LYS A N 12
ATOM 20577 C CA . LYS A 1 31 ? 4.352 6.261 10.723 1.00 0.00 31 LYS A CA 12
ATOM 20578 C C . LYS A 1 31 ? 3.784 5.755 9.385 1.00 0.00 31 LYS A C 12
ATOM 20579 O O . LYS A 1 31 ? 4.479 5.737 8.363 1.00 0.00 31 LYS A O 12
ATOM 20598 N N . ILE A 1 32 ? 2.526 5.311 9.408 1.00 0.00 32 ILE A N 12
ATOM 20599 C CA . ILE A 1 32 ? 1.831 4.773 8.234 1.00 0.00 32 ILE A CA 12
ATOM 20600 C C . ILE A 1 32 ? 0.389 5.287 8.104 1.00 0.00 32 ILE A C 12
ATOM 20601 O O . ILE A 1 32 ? -0.258 5.598 9.106 1.00 0.00 32 ILE A O 12
ATOM 20617 N N . GLU A 1 33 ? -0.135 5.323 6.874 1.00 0.00 33 GLU A N 12
ATOM 20618 C CA . GLU A 1 33 ? -1.543 5.632 6.576 1.00 0.00 33 GLU A CA 12
ATOM 20619 C C . GLU A 1 33 ? -2.155 4.597 5.619 1.00 0.00 33 GLU A C 12
ATOM 20620 O O . GLU A 1 33 ? -1.515 4.174 4.653 1.00 0.00 33 GLU A O 12
ATOM 20632 N N . LEU A 1 34 ? -3.409 4.215 5.878 1.00 0.00 34 LEU A N 12
ATOM 20633 C CA . LEU A 1 34 ? -4.161 3.179 5.160 1.00 0.00 34 LEU A CA 12
ATOM 20634 C C . LEU A 1 34 ? -5.214 3.800 4.227 1.00 0.00 34 LEU A C 12
ATOM 20635 O O . LEU A 1 34 ? -6.007 4.643 4.654 1.00 0.00 34 LEU A O 12
ATOM 20651 N N . TYR A 1 35 ? -5.256 3.334 2.976 1.00 0.00 35 TYR A N 12
ATOM 20652 C CA . TYR A 1 35 ? -6.248 3.697 1.962 1.00 0.00 35 TYR A CA 12
ATOM 20653 C C . TYR A 1 35 ? -6.953 2.473 1.366 1.00 0.00 35 TYR A C 12
ATOM 20654 O O . TYR A 1 35 ? -6.347 1.430 1.110 1.00 0.00 35 TYR A O 12
ATOM 20672 N N . GLU A 1 36 ? -8.243 2.643 1.089 1.00 0.00 36 GLU A N 12
ATOM 20673 C CA . GLU A 1 36 ? -9.076 1.673 0.364 1.00 0.00 36 GLU A CA 12
ATOM 20674 C C . GLU A 1 36 ? -9.130 2.016 -1.135 1.00 0.00 36 GLU A C 12
ATOM 20675 O O . GLU A 1 36 ? -9.245 3.189 -1.501 1.00 0.00 36 GLU A O 12
ATOM 20687 N N . VAL A 1 37 ? -9.030 1.005 -2.004 1.00 0.00 37 VAL A N 12
ATOM 20688 C CA . VAL A 1 37 ? -8.987 1.177 -3.469 1.00 0.00 37 VAL A CA 12
ATOM 20689 C C . VAL A 1 37 ? -9.626 -0.015 -4.193 1.00 0.00 37 VAL A C 12
ATOM 20690 O O . VAL A 1 37 ? -9.489 -1.161 -3.771 1.00 0.00 37 VAL A O 12
ATOM 20703 N N . THR A 1 38 ? -10.324 0.247 -5.300 1.00 0.00 38 THR A N 12
ATOM 20704 C CA . THR A 1 38 ? -11.193 -0.749 -5.973 1.00 0.00 38 THR A CA 12
ATOM 20705 C C . THR A 1 38 ? -10.837 -1.006 -7.449 1.00 0.00 38 THR A C 12
ATOM 20706 O O . THR A 1 38 ? -11.281 -1.990 -8.040 1.00 0.00 38 THR A O 12
ATOM 20717 N N . SER A 1 39 ? -10.040 -0.126 -8.060 1.00 0.00 39 SER A N 12
ATOM 20718 C CA . SER A 1 39 ? -9.671 -0.117 -9.487 1.00 0.00 39 SER A CA 12
ATOM 20719 C C . SER A 1 39 ? -8.439 0.764 -9.695 1.00 0.00 39 SER A C 12
ATOM 20720 O O . SER A 1 39 ? -8.168 1.627 -8.861 1.00 0.00 39 SER A O 12
ATOM 20728 N N . GLU A 1 40 ? -7.735 0.633 -10.824 1.00 0.00 40 GLU A N 12
ATOM 20729 C CA . GLU A 1 40 ? -6.688 1.592 -11.210 1.00 0.00 40 GLU A CA 12
ATOM 20730 C C . GLU A 1 40 ? -7.213 3.035 -11.248 1.00 0.00 40 GLU A C 12
ATOM 20731 O O . GLU A 1 40 ? -6.503 3.945 -10.827 1.00 0.00 40 GLU A O 12
ATOM 20743 N N . GLU A 1 41 ? -8.481 3.246 -11.626 1.00 0.00 41 GLU A N 12
ATOM 20744 C CA . GLU A 1 41 ? -9.089 4.584 -11.659 1.00 0.00 41 GLU A CA 12
ATOM 20745 C C . GLU A 1 41 ? -9.241 5.190 -10.248 1.00 0.00 41 GLU A C 12
ATOM 20746 O O . GLU A 1 41 ? -9.258 6.410 -10.079 1.00 0.00 41 GLU A O 12
ATOM 20758 N N . ASP A 1 42 ? -9.331 4.341 -9.222 1.00 0.00 42 ASP A N 12
ATOM 20759 C CA . ASP A 1 42 ? -9.353 4.731 -7.813 1.00 0.00 42 ASP A CA 12
ATOM 20760 C C . ASP A 1 42 ? -7.942 5.159 -7.351 1.00 0.00 42 ASP A C 12
ATOM 20761 O O . ASP A 1 42 ? -7.781 6.183 -6.687 1.00 0.00 42 ASP A O 12
ATOM 20770 N N . ILE A 1 43 ? -6.895 4.446 -7.800 1.00 0.00 43 ILE A N 12
ATOM 20771 C CA . ILE A 1 43 ? -5.476 4.760 -7.526 1.00 0.00 43 ILE A CA 12
ATOM 20772 C C . ILE A 1 43 ? -5.090 6.146 -8.072 1.00 0.00 43 ILE A C 12
ATOM 20773 O O . ILE A 1 43 ? -4.338 6.875 -7.421 1.00 0.00 43 ILE A O 12
ATOM 20789 N N . LYS A 1 44 ? -5.648 6.565 -9.220 1.00 0.00 44 LYS A N 12
ATOM 20790 C CA . LYS A 1 44 ? -5.415 7.911 -9.789 1.00 0.00 44 LYS A CA 12
ATOM 20791 C C . LYS A 1 44 ? -5.797 9.041 -8.824 1.00 0.00 44 LYS A C 12
ATOM 20792 O O . LYS A 1 44 ? -5.148 10.088 -8.839 1.00 0.00 44 LYS A O 12
ATOM 20811 N N . ARG A 1 45 ? -6.809 8.843 -7.964 1.00 0.00 45 ARG A N 12
ATOM 20812 C CA . ARG A 1 45 ? -7.160 9.814 -6.909 1.00 0.00 45 ARG A CA 12
ATOM 20813 C C . ARG A 1 45 ? -6.141 9.790 -5.764 1.00 0.00 45 ARG A C 12
ATOM 20814 O O . ARG A 1 45 ? -5.710 10.852 -5.314 1.00 0.00 45 ARG A O 12
ATOM 20835 N N . ILE A 1 46 ? -5.688 8.600 -5.346 1.00 0.00 46 ILE A N 12
ATOM 20836 C CA . ILE A 1 46 ? -4.648 8.440 -4.310 1.00 0.00 46 ILE A CA 12
ATOM 20837 C C . ILE A 1 46 ? -3.344 9.139 -4.722 1.00 0.00 46 ILE A C 12
ATOM 20838 O O . ILE A 1 46 ? -2.685 9.729 -3.871 1.00 0.00 46 ILE A O 12
ATOM 20854 N N . ALA A 1 47 ? -3.001 9.162 -6.016 1.00 0.00 47 ALA A N 12
ATOM 20855 C CA . ALA A 1 47 ? -1.809 9.847 -6.528 1.00 0.00 47 ALA A CA 12
ATOM 20856 C C . ALA A 1 47 ? -1.735 11.321 -6.096 1.00 0.00 47 ALA A C 12
ATOM 20857 O O . ALA A 1 47 ? -0.707 11.766 -5.584 1.00 0.00 47 ALA A O 12
ATOM 20864 N N . LYS A 1 48 ? -2.846 12.058 -6.231 1.00 0.00 48 LYS A N 12
ATOM 20865 C CA . LYS A 1 48 ? -2.970 13.457 -5.791 1.00 0.00 48 LYS A CA 12
ATOM 20866 C C . LYS A 1 48 ? -3.114 13.584 -4.269 1.00 0.00 48 LYS A C 12
ATOM 20867 O O . LYS A 1 48 ? -2.559 14.515 -3.682 1.00 0.00 48 LYS A O 12
ATOM 20886 N N . LYS A 1 49 ? -3.825 12.650 -3.622 1.00 0.00 49 LYS A N 12
ATOM 20887 C CA . LYS A 1 49 ? -4.102 12.667 -2.170 1.00 0.00 49 LYS A CA 12
ATOM 20888 C C . LYS A 1 49 ? -2.840 12.434 -1.326 1.00 0.00 49 LYS A C 12
ATOM 20889 O O . LYS A 1 49 ? -2.575 13.166 -0.374 1.00 0.00 49 LYS A O 12
ATOM 20908 N N . ALA A 1 50 ? -2.065 11.420 -1.702 1.00 0.00 50 ALA A N 12
ATOM 20909 C CA . ALA A 1 50 ? -0.860 10.955 -1.016 1.00 0.00 50 ALA A CA 12
ATOM 20910 C C . ALA A 1 50 ? 0.434 11.606 -1.553 1.00 0.00 50 ALA A C 12
ATOM 20911 O O . ALA A 1 50 ? 1.461 11.583 -0.871 1.00 0.00 50 ALA A O 12
ATOM 20918 N N . GLY A 1 51 ? 0.401 12.183 -2.763 1.00 0.00 51 GLY A N 12
ATOM 20919 C CA . GLY A 1 51 ? 1.553 12.844 -3.387 1.00 0.00 51 GLY A CA 12
ATOM 20920 C C . GLY A 1 51 ? 2.527 11.887 -4.091 1.00 0.00 51 GLY A C 12
ATOM 20921 O O . GLY A 1 51 ? 3.747 12.016 -3.950 1.00 0.00 51 GLY A O 12
ATOM 20925 N N . ILE A 1 52 ? 1.996 10.885 -4.797 1.00 0.00 52 ILE A N 12
ATOM 20926 C CA . ILE A 1 52 ? 2.765 9.849 -5.509 1.00 0.00 52 ILE A CA 12
ATOM 20927 C C . ILE A 1 52 ? 3.177 10.381 -6.895 1.00 0.00 52 ILE A C 12
ATOM 20928 O O . ILE A 1 52 ? 2.352 10.961 -7.607 1.00 0.00 52 ILE A O 12
ATOM 20944 N N . SER A 1 53 ? 4.439 10.186 -7.295 1.00 0.00 53 SER A N 12
ATOM 20945 C CA . SER A 1 53 ? 4.929 10.551 -8.637 1.00 0.00 53 SER A CA 12
ATOM 20946 C C . SER A 1 53 ? 4.287 9.691 -9.728 1.00 0.00 53 SER A C 12
ATOM 20947 O O . SER A 1 53 ? 3.963 8.529 -9.496 1.00 0.00 53 SER A O 12
ATOM 20955 N N . GLU A 1 54 ? 4.150 10.219 -10.948 1.00 0.00 54 GLU A N 12
ATOM 20956 C CA . GLU A 1 54 ? 3.628 9.445 -12.091 1.00 0.00 54 GLU A CA 12
ATOM 20957 C C . GLU A 1 54 ? 4.513 8.225 -12.424 1.00 0.00 54 GLU A C 12
ATOM 20958 O O . GLU A 1 54 ? 4.022 7.201 -12.903 1.00 0.00 54 GLU A O 12
ATOM 20970 N N . GLU A 1 55 ? 5.813 8.316 -12.123 1.00 0.00 55 GLU A N 12
ATOM 20971 C CA . GLU A 1 55 ? 6.809 7.265 -12.367 1.00 0.00 55 GLU A CA 12
ATOM 20972 C C . GLU A 1 55 ? 6.625 6.062 -11.432 1.00 0.00 55 GLU A C 12
ATOM 20973 O O . GLU A 1 55 ? 6.691 4.913 -11.874 1.00 0.00 55 GLU A O 12
ATOM 20985 N N . LEU A 1 56 ? 6.356 6.321 -10.148 1.00 0.00 56 LEU A N 12
ATOM 20986 C CA . LEU A 1 56 ? 6.015 5.289 -9.166 1.00 0.00 56 LEU A CA 12
ATOM 20987 C C . LEU A 1 56 ? 4.564 4.811 -9.356 1.00 0.00 56 LEU A C 12
ATOM 20988 O O . LEU A 1 56 ? 4.310 3.609 -9.352 1.00 0.00 56 LEU A O 12
ATOM 21004 N N . LEU A 1 57 ? 3.621 5.723 -9.616 1.00 0.00 57 LEU A N 12
ATOM 21005 C CA . LEU A 1 57 ? 2.188 5.434 -9.760 1.00 0.00 57 LEU A CA 12
ATOM 21006 C C . LEU A 1 57 ? 1.913 4.321 -10.779 1.00 0.00 57 LEU A C 12
ATOM 21007 O O . LEU A 1 57 ? 1.146 3.411 -10.471 1.00 0.00 57 LEU A O 12
ATOM 21023 N N . ARG A 1 58 ? 2.601 4.330 -11.932 1.00 0.00 58 ARG A N 12
ATOM 21024 C CA . ARG A 1 58 ? 2.567 3.264 -12.955 1.00 0.00 58 ARG A CA 12
ATOM 21025 C C . ARG A 1 58 ? 2.766 1.873 -12.346 1.00 0.00 58 ARG A C 12
ATOM 21026 O O . ARG A 1 58 ? 2.050 0.934 -12.688 1.00 0.00 58 ARG A O 12
ATOM 21047 N N . ARG A 1 59 ? 3.692 1.745 -11.396 1.00 0.00 59 ARG A N 12
ATOM 21048 C CA . ARG A 1 59 ? 3.996 0.488 -10.700 1.00 0.00 59 ARG A CA 12
ATOM 21049 C C . ARG A 1 59 ? 2.864 0.074 -9.755 1.00 0.00 59 ARG A C 12
ATOM 21050 O O . ARG A 1 59 ? 2.551 -1.109 -9.674 1.00 0.00 59 ARG A O 12
ATOM 21071 N N . ILE A 1 60 ? 2.174 1.033 -9.128 1.00 0.00 60 ILE A N 12
ATOM 21072 C CA . ILE A 1 60 ? 0.954 0.764 -8.343 1.00 0.00 60 ILE A CA 12
ATOM 21073 C C . ILE A 1 60 ? -0.170 0.242 -9.266 1.00 0.00 60 ILE A C 12
ATOM 21074 O O . ILE A 1 60 ? -0.840 -0.737 -8.936 1.00 0.00 60 ILE A O 12
ATOM 21090 N N . LEU A 1 61 ? -0.347 0.835 -10.460 1.00 0.00 61 LEU A N 12
ATOM 21091 C CA . LEU A 1 61 ? -1.327 0.350 -11.445 1.00 0.00 61 LEU A CA 12
ATOM 21092 C C . LEU A 1 61 ? -0.991 -1.089 -11.904 1.00 0.00 61 LEU A C 12
ATOM 21093 O O . LEU A 1 61 ? -1.874 -1.941 -12.012 1.00 0.00 61 LEU A O 12
ATOM 21109 N N . GLN A 1 62 ? 0.298 -1.380 -12.132 1.00 0.00 62 GLN A N 12
ATOM 21110 C CA . GLN A 1 62 ? 0.804 -2.714 -12.495 1.00 0.00 62 GLN A CA 12
ATOM 21111 C C . GLN A 1 62 ? 0.555 -3.751 -11.383 1.00 0.00 62 GLN A C 12
ATOM 21112 O O . GLN A 1 62 ? 0.156 -4.880 -11.675 1.00 0.00 62 GLN A O 12
ATOM 21126 N N . SER A 1 63 ? 0.715 -3.367 -10.112 1.00 0.00 63 SER A N 12
ATOM 21127 C CA . SER A 1 63 ? 0.384 -4.211 -8.956 1.00 0.00 63 SER A CA 12
ATOM 21128 C C . SER A 1 63 ? -1.083 -4.645 -8.946 1.00 0.00 63 SER A C 12
ATOM 21129 O O . SER A 1 63 ? -1.380 -5.800 -8.642 1.00 0.00 63 SER A O 12
ATOM 21137 N N . PHE A 1 64 ? -2.005 -3.764 -9.345 1.00 0.00 64 PHE A N 12
ATOM 21138 C CA . PHE A 1 64 ? -3.423 -4.107 -9.492 1.00 0.00 64 PHE A CA 12
ATOM 21139 C C . PHE A 1 64 ? -3.687 -5.037 -10.685 1.00 0.00 64 PHE A C 12
ATOM 21140 O O . PHE A 1 64 ? -4.479 -5.975 -10.569 1.00 0.00 64 PHE A O 12
ATOM 21157 N N . ARG A 1 65 ? -3.014 -4.795 -11.821 1.00 0.00 65 ARG A N 12
ATOM 21158 C CA . ARG A 1 65 ? -3.102 -5.622 -13.040 1.00 0.00 65 ARG A CA 12
ATOM 21159 C C . ARG A 1 65 ? -2.685 -7.067 -12.772 1.00 0.00 65 ARG A C 12
ATOM 21160 O O . ARG A 1 65 ? -3.363 -7.995 -13.214 1.00 0.00 65 ARG A O 12
ATOM 21181 N N . ASP A 1 66 ? -1.601 -7.261 -12.026 1.00 0.00 66 ASP A N 12
ATOM 21182 C CA . ASP A 1 66 ? -1.109 -8.574 -11.619 1.00 0.00 66 ASP A CA 12
ATOM 21183 C C . ASP A 1 66 ? -1.954 -9.174 -10.476 1.00 0.00 66 ASP A C 12
ATOM 21184 O O . ASP A 1 66 ? -2.279 -10.361 -10.502 1.00 0.00 66 ASP A O 12
ATOM 21193 N N . GLY A 1 67 ? -2.359 -8.353 -9.498 1.00 0.00 67 GLY A N 12
ATOM 21194 C CA . GLY A 1 67 ? -3.365 -8.671 -8.475 1.00 0.00 67 GLY A CA 12
ATOM 21195 C C . GLY A 1 67 ? -3.001 -9.720 -7.415 1.00 0.00 67 GLY A C 12
ATOM 21196 O O . GLY A 1 67 ? -3.881 -10.116 -6.646 1.00 0.00 67 GLY A O 12
ATOM 21200 N N . GLN A 1 68 ? -1.740 -10.156 -7.330 1.00 0.00 68 GLN A N 12
ATOM 21201 C CA . GLN A 1 68 ? -1.311 -11.310 -6.515 1.00 0.00 68 GLN A CA 12
ATOM 21202 C C . GLN A 1 68 ? -1.248 -11.051 -4.992 1.00 0.00 68 GLN A C 12
ATOM 21203 O O . GLN A 1 68 ? -1.099 -12.003 -4.221 1.00 0.00 68 GLN A O 12
ATOM 21217 N N . TYR A 1 69 ? -1.373 -9.795 -4.550 1.00 0.00 69 TYR A N 12
ATOM 21218 C CA . TYR A 1 69 ? -1.244 -9.373 -3.146 1.00 0.00 69 TYR A CA 12
ATOM 21219 C C . TYR A 1 69 ? -2.509 -8.664 -2.641 1.00 0.00 69 TYR A C 12
ATOM 21220 O O . TYR A 1 69 ? -3.268 -8.083 -3.422 1.00 0.00 69 TYR A O 12
ATOM 21238 N N . ASP A 1 70 ? -2.739 -8.698 -1.327 1.00 0.00 70 ASP A N 12
ATOM 21239 C CA . ASP A 1 70 ? -3.907 -8.078 -0.680 1.00 0.00 70 ASP A CA 12
ATOM 21240 C C . ASP A 1 70 ? -3.722 -6.574 -0.396 1.00 0.00 70 ASP A C 12
ATOM 21241 O O . ASP A 1 70 ? -4.698 -5.821 -0.384 1.00 0.00 70 ASP A O 12
ATOM 21250 N N . LEU A 1 71 ? -2.473 -6.134 -0.196 1.00 0.00 71 LEU A N 12
ATOM 21251 C CA . LEU A 1 71 ? -2.094 -4.745 0.081 1.00 0.00 71 LEU A CA 12
ATOM 21252 C C . LEU A 1 71 ? -0.786 -4.338 -0.620 1.00 0.00 71 LEU A C 12
ATOM 21253 O O . LEU A 1 71 ? 0.055 -5.186 -0.938 1.00 0.00 71 LEU A O 12
ATOM 21269 N N . PHE A 1 72 ? -0.609 -3.029 -0.811 1.00 0.00 72 PHE A N 12
ATOM 21270 C CA . PHE A 1 72 ? 0.526 -2.440 -1.531 1.00 0.00 72 PHE A CA 12
ATOM 21271 C C . PHE A 1 72 ? 1.174 -1.292 -0.733 1.00 0.00 72 PHE A C 12
ATOM 21272 O O . PHE A 1 72 ? 0.468 -0.427 -0.220 1.00 0.00 72 PHE A O 12
ATOM 21289 N N . PHE A 1 73 ? 2.508 -1.270 -0.632 1.00 0.00 73 PHE A N 12
ATOM 21290 C CA . PHE A 1 73 ? 3.318 -0.254 0.081 1.00 0.00 73 PHE A CA 12
ATOM 21291 C C . PHE A 1 73 ? 4.131 0.599 -0.914 1.00 0.00 73 PHE A C 12
ATOM 21292 O O . PHE A 1 73 ? 4.778 0.069 -1.821 1.00 0.00 73 PHE A O 12
ATOM 21309 N N . ILE A 1 74 ? 4.126 1.923 -0.723 1.00 0.00 74 ILE A N 12
ATOM 21310 C CA . ILE A 1 74 ? 4.767 2.909 -1.620 1.00 0.00 74 ILE A CA 12
ATOM 21311 C C . ILE A 1 74 ? 6.092 3.428 -1.033 1.00 0.00 74 ILE A C 12
ATOM 21312 O O . ILE A 1 74 ? 6.103 4.311 -0.176 1.00 0.00 74 ILE A O 12
ATOM 21328 N N . ALA A 1 75 ? 7.226 2.958 -1.550 1.00 0.00 75 ALA A N 12
ATOM 21329 C CA . ALA A 1 75 ? 8.558 3.381 -1.121 1.00 0.00 75 ALA A CA 12
ATOM 21330 C C . ALA A 1 75 ? 9.190 4.351 -2.142 1.00 0.00 75 ALA A C 12
ATOM 21331 O O . ALA A 1 75 ? 9.913 3.946 -3.059 1.00 0.00 75 ALA A O 12
ATOM 21338 N N . LYS A 1 76 ? 8.979 5.662 -1.968 1.00 0.00 76 LYS A N 12
ATOM 21339 C CA . LYS A 1 76 ? 9.596 6.701 -2.824 1.00 0.00 76 LYS A CA 12
ATOM 21340 C C . LYS A 1 76 ? 11.119 6.786 -2.640 1.00 0.00 76 LYS A C 12
ATOM 21341 O O . LYS A 1 76 ? 11.822 7.186 -3.569 1.00 0.00 76 LYS A O 12
ATOM 21360 N N . THR A 1 77 ? 11.629 6.317 -1.501 1.00 0.00 77 THR A N 12
ATOM 21361 C CA . THR A 1 77 ? 13.066 6.201 -1.190 1.00 0.00 77 THR A CA 12
ATOM 21362 C C . THR A 1 77 ? 13.376 4.881 -0.475 1.00 0.00 77 THR A C 12
ATOM 21363 O O . THR A 1 77 ? 12.514 4.304 0.189 1.00 0.00 77 THR A O 12
ATOM 21374 N N . GLU A 1 78 ? 14.618 4.398 -0.563 1.00 0.00 78 GLU A N 12
ATOM 21375 C CA . GLU A 1 78 ? 15.065 3.177 0.136 1.00 0.00 78 GLU A CA 12
ATOM 21376 C C . GLU A 1 78 ? 14.994 3.320 1.672 1.00 0.00 78 GLU A C 12
ATOM 21377 O O . GLU A 1 78 ? 14.725 2.351 2.382 1.00 0.00 78 GLU A O 12
ATOM 21389 N N . ASP A 1 79 ? 15.147 4.545 2.187 1.00 0.00 79 ASP A N 12
ATOM 21390 C CA . ASP A 1 79 ? 14.954 4.882 3.604 1.00 0.00 79 ASP A CA 12
ATOM 21391 C C . ASP A 1 79 ? 13.502 4.666 4.078 1.00 0.00 79 ASP A C 12
ATOM 21392 O O . ASP A 1 79 ? 13.277 4.320 5.240 1.00 0.00 79 ASP A O 12
ATOM 21401 N N . ASP A 1 80 ? 12.514 4.822 3.188 1.00 0.00 80 ASP A N 12
ATOM 21402 C CA . ASP A 1 80 ? 11.113 4.478 3.460 1.00 0.00 80 ASP A CA 12
ATOM 21403 C C . ASP A 1 80 ? 10.872 2.967 3.333 1.00 0.00 80 ASP A C 12
ATOM 21404 O O . ASP A 1 80 ? 10.089 2.389 4.084 1.00 0.00 80 ASP A O 12
ATOM 21413 N N . GLU A 1 81 ? 11.573 2.297 2.416 1.00 0.00 81 GLU A N 12
ATOM 21414 C CA . GLU A 1 81 ? 11.422 0.858 2.186 1.00 0.00 81 GLU A CA 12
ATOM 21415 C C . GLU A 1 81 ? 11.762 0.008 3.424 1.00 0.00 81 GLU A C 12
ATOM 21416 O O . GLU A 1 81 ? 11.153 -1.040 3.646 1.00 0.00 81 GLU A O 12
ATOM 21428 N N . ARG A 1 82 ? 12.681 0.490 4.274 1.00 0.00 82 ARG A N 12
ATOM 21429 C CA . ARG A 1 82 ? 13.021 -0.131 5.565 1.00 0.00 82 ARG A CA 12
ATOM 21430 C C . ARG A 1 82 ? 11.778 -0.304 6.440 1.00 0.00 82 ARG A C 12
ATOM 21431 O O . ARG A 1 82 ? 11.544 -1.388 6.967 1.00 0.00 82 ARG A O 12
ATOM 21452 N N . ARG A 1 83 ? 10.943 0.734 6.545 1.00 0.00 83 ARG A N 12
ATOM 21453 C CA . ARG A 1 83 ? 9.677 0.725 7.302 1.00 0.00 83 ARG A CA 12
ATOM 21454 C C . ARG A 1 83 ? 8.724 -0.337 6.739 1.00 0.00 83 ARG A C 12
ATOM 21455 O O . ARG A 1 83 ? 8.174 -1.130 7.504 1.00 0.00 83 ARG A O 12
ATOM 21476 N N . ALA A 1 84 ? 8.568 -0.401 5.417 1.00 0.00 84 ALA A N 12
ATOM 21477 C CA . ALA A 1 84 ? 7.723 -1.395 4.747 1.00 0.00 84 ALA A CA 12
ATOM 21478 C C . ALA A 1 84 ? 8.191 -2.841 5.016 1.00 0.00 84 ALA A C 12
ATOM 21479 O O . ALA A 1 84 ? 7.375 -3.717 5.314 1.00 0.00 84 ALA A O 12
ATOM 21486 N N . ARG A 1 85 ? 9.509 -3.086 4.979 1.00 0.00 85 ARG A N 12
ATOM 21487 C CA . ARG A 1 85 ? 10.112 -4.397 5.278 1.00 0.00 85 ARG A CA 12
ATOM 21488 C C . ARG A 1 85 ? 9.895 -4.813 6.738 1.00 0.00 85 ARG A C 12
ATOM 21489 O O . ARG A 1 85 ? 9.517 -5.954 6.999 1.00 0.00 85 ARG A O 12
ATOM 21510 N N . GLU A 1 86 ? 10.085 -3.897 7.690 1.00 0.00 86 GLU A N 12
ATOM 21511 C CA . GLU A 1 86 ? 9.844 -4.164 9.119 1.00 0.00 86 GLU A CA 12
ATOM 21512 C C . GLU A 1 86 ? 8.358 -4.422 9.427 1.00 0.00 86 GLU A C 12
ATOM 21513 O O . GLU A 1 86 ? 8.040 -5.226 10.306 1.00 0.00 86 GLU A O 12
ATOM 21525 N N . LEU A 1 87 ? 7.440 -3.792 8.684 1.00 0.00 87 LEU A N 12
ATOM 21526 C CA . LEU A 1 87 ? 5.998 -4.040 8.783 1.00 0.00 87 LEU A CA 12
ATOM 21527 C C . LEU A 1 87 ? 5.618 -5.430 8.244 1.00 0.00 87 LEU A C 12
ATOM 21528 O O . LEU A 1 87 ? 4.888 -6.163 8.912 1.00 0.00 87 LEU A O 12
ATOM 21544 N N . LYS A 1 88 ? 6.152 -5.836 7.085 1.00 0.00 88 LYS A N 12
ATOM 21545 C CA . LYS A 1 88 ? 5.907 -7.154 6.480 1.00 0.00 88 LYS A CA 12
ATOM 21546 C C . LYS A 1 88 ? 6.212 -8.311 7.445 1.00 0.00 88 LYS A C 12
ATOM 21547 O O . LYS A 1 88 ? 5.447 -9.273 7.515 1.00 0.00 88 LYS A O 12
ATOM 21566 N N . GLU A 1 89 ? 7.282 -8.189 8.233 1.00 0.00 89 GLU A N 12
ATOM 21567 C CA . GLU A 1 89 ? 7.704 -9.204 9.209 1.00 0.00 89 GLU A CA 12
ATOM 21568 C C . GLU A 1 89 ? 6.657 -9.446 10.312 1.00 0.00 89 GLU A C 12
ATOM 21569 O O . GLU A 1 89 ? 6.288 -10.593 10.574 1.00 0.00 89 GLU A O 12
ATOM 21581 N N . ARG A 1 90 ? 6.143 -8.372 10.933 1.00 0.00 90 ARG A N 12
ATOM 21582 C CA . ARG A 1 90 ? 5.112 -8.456 11.989 1.00 0.00 90 ARG A CA 12
ATOM 21583 C C . ARG A 1 90 ? 3.722 -8.804 11.450 1.00 0.00 90 ARG A C 12
ATOM 21584 O O . ARG A 1 90 ? 2.906 -9.376 12.172 1.00 0.00 90 ARG A O 12
ATOM 21605 N N . MET A 1 91 ? 3.456 -8.472 10.185 1.00 0.00 91 MET A N 12
ATOM 21606 C CA . MET A 1 91 ? 2.149 -8.671 9.545 1.00 0.00 91 MET A CA 12
ATOM 21607 C C . MET A 1 91 ? 1.857 -10.136 9.187 1.00 0.00 91 MET A C 12
ATOM 21608 O O . MET A 1 91 ? 0.688 -10.522 9.132 1.00 0.00 91 MET A O 12
ATOM 21622 N N . GLY A 1 92 ? 2.888 -10.962 8.968 1.00 0.00 92 GLY A N 12
ATOM 21623 C CA . GLY A 1 92 ? 2.746 -12.404 8.705 1.00 0.00 92 GLY A CA 12
ATOM 21624 C C . GLY A 1 92 ? 2.061 -12.752 7.372 1.00 0.00 92 GLY A C 12
ATOM 21625 O O . GLY A 1 92 ? 1.573 -13.872 7.201 1.00 0.00 92 GLY A O 12
ATOM 21629 N N . LYS A 1 93 ? 2.003 -11.790 6.443 1.00 0.00 93 LYS A N 12
ATOM 21630 C CA . LYS A 1 93 ? 1.328 -11.853 5.135 1.00 0.00 93 LYS A CA 12
ATOM 21631 C C . LYS A 1 93 ? 2.237 -11.296 4.026 1.00 0.00 93 LYS A C 12
ATOM 21632 O O . LYS A 1 93 ? 3.047 -10.408 4.305 1.00 0.00 93 LYS A O 12
ATOM 21651 N N . PRO A 1 94 ? 2.108 -11.776 2.774 1.00 0.00 94 PRO A N 12
ATOM 21652 C CA . PRO A 1 94 ? 2.810 -11.204 1.630 1.00 0.00 94 PRO A CA 12
ATOM 21653 C C . PRO A 1 94 ? 2.323 -9.774 1.334 1.00 0.00 94 PRO A C 12
ATOM 21654 O O . PRO A 1 94 ? 1.123 -9.489 1.351 1.00 0.00 94 PRO A O 12
ATOM 21665 N N . VAL A 1 95 ? 3.268 -8.879 1.039 1.00 0.00 95 VAL A N 12
ATOM 21666 C CA . VAL A 1 95 ? 3.051 -7.456 0.710 1.00 0.00 95 VAL A CA 12
ATOM 21667 C C . VAL A 1 95 ? 3.969 -7.091 -0.456 1.00 0.00 95 VAL A C 12
ATOM 21668 O O . VAL A 1 95 ? 5.160 -7.413 -0.414 1.00 0.00 95 VAL A O 12
ATOM 21681 N N . GLU A 1 96 ? 3.456 -6.402 -1.474 1.00 0.00 96 GLU A N 12
ATOM 21682 C CA . GLU A 1 96 ? 4.275 -5.930 -2.597 1.00 0.00 96 GLU A CA 12
ATOM 21683 C C . GLU A 1 96 ? 4.674 -4.457 -2.425 1.00 0.00 96 GLU A C 12
ATOM 21684 O O . GLU A 1 96 ? 3.864 -3.597 -2.066 1.00 0.00 96 GLU A O 12
ATOM 21696 N N . ILE A 1 97 ? 5.958 -4.193 -2.674 1.00 0.00 97 ILE A N 12
ATOM 21697 C CA . ILE A 1 97 ? 6.605 -2.887 -2.545 1.00 0.00 97 ILE A CA 12
ATOM 21698 C C . ILE A 1 97 ? 6.753 -2.251 -3.930 1.00 0.00 97 ILE A C 12
ATOM 21699 O O . ILE A 1 97 ? 7.285 -2.890 -4.842 1.00 0.00 97 ILE A O 12
ATOM 21715 N N . LEU A 1 98 ? 6.360 -0.984 -4.077 1.00 0.00 98 LEU A N 12
ATOM 21716 C CA . LEU A 1 98 ? 6.651 -0.182 -5.269 1.00 0.00 98 LEU A CA 12
ATOM 21717 C C . LEU A 1 98 ? 7.736 0.854 -4.966 1.00 0.00 98 LEU A C 12
ATOM 21718 O O . LEU A 1 98 ? 7.606 1.624 -4.015 1.00 0.00 98 LEU A O 12
ATOM 21734 N N . ARG A 1 99 ? 8.794 0.883 -5.786 1.00 0.00 99 ARG A N 12
ATOM 21735 C CA . ARG A 1 99 ? 9.964 1.758 -5.616 1.00 0.00 99 ARG A CA 12
ATOM 21736 C C . ARG A 1 99 ? 10.019 2.873 -6.663 1.00 0.00 99 ARG A C 12
ATOM 21737 O O . ARG A 1 99 ? 9.967 2.600 -7.864 1.00 0.00 99 ARG A O 12
ATOM 21758 N N . GLY A 1 100 ? 10.174 4.115 -6.205 1.00 0.00 100 GLY A N 12
ATOM 21759 C CA . GLY A 1 100 ? 10.483 5.274 -7.053 1.00 0.00 100 GLY A CA 12
ATOM 21760 C C . GLY A 1 100 ? 11.984 5.355 -7.361 1.00 0.00 100 GLY A C 12
ATOM 21761 O O . GLY A 1 100 ? 12.803 5.377 -6.437 1.00 0.00 100 GLY A O 12
ATOM 21765 N N . SER A 1 101 ? 12.350 5.381 -8.645 1.00 0.00 101 SER A N 12
ATOM 21766 C CA . SER A 1 101 ? 13.741 5.429 -9.134 1.00 0.00 101 SER A CA 12
ATOM 21767 C C . SER A 1 101 ? 13.958 6.555 -10.160 1.00 0.00 101 SER A C 12
ATOM 21768 O O . SER A 1 101 ? 12.997 7.055 -10.751 1.00 0.00 101 SER A O 12
ATOM 21776 N N . LEU A 1 102 ? 15.216 6.960 -10.368 1.00 0.00 102 LEU A N 12
ATOM 21777 C CA . LEU A 1 102 ? 15.630 8.068 -11.240 1.00 0.00 102 LEU A CA 12
ATOM 21778 C C . LEU A 1 102 ? 16.766 7.656 -12.195 1.00 0.00 102 LEU A C 12
ATOM 21779 O O . LEU A 1 102 ? 17.689 6.934 -11.812 1.00 0.00 102 LEU A O 12
ATOM 21795 N N . GLU A 1 103 ? 16.719 8.158 -13.431 1.00 0.00 103 GLU A N 12
ATOM 21796 C CA . GLU A 1 103 ? 17.781 8.046 -14.443 1.00 0.00 103 GLU A CA 12
ATOM 21797 C C . GLU A 1 103 ? 17.899 9.350 -15.259 1.00 0.00 103 GLU A C 12
ATOM 21798 O O . GLU A 1 103 ? 16.892 10.017 -15.521 1.00 0.00 103 GLU A O 12
ATOM 21810 N N . HIS A 1 104 ? 19.120 9.724 -15.655 1.00 0.00 104 HIS A N 12
ATOM 21811 C CA . HIS A 1 104 ? 19.422 10.964 -16.384 1.00 0.00 104 HIS A CA 12
ATOM 21812 C C . HIS A 1 104 ? 19.678 10.711 -17.882 1.00 0.00 104 HIS A C 12
ATOM 21813 O O . HIS A 1 104 ? 20.401 9.783 -18.256 1.00 0.00 104 HIS A O 12
ATOM 21827 N N . HIS A 1 105 ? 19.106 11.553 -18.749 1.00 0.00 105 HIS A N 12
ATOM 21828 C CA . HIS A 1 105 ? 19.325 11.519 -20.202 1.00 0.00 105 HIS A CA 12
ATOM 21829 C C . HIS A 1 105 ? 20.761 11.928 -20.586 1.00 0.00 105 HIS A C 12
ATOM 21830 O O . HIS A 1 105 ? 21.383 12.752 -19.908 1.00 0.00 105 HIS A O 12
ATOM 21844 N N . HIS A 1 106 ? 21.289 11.363 -21.678 1.00 0.00 106 HIS A N 12
ATOM 21845 C CA . HIS A 1 106 ? 22.624 11.667 -22.214 1.00 0.00 106 HIS A CA 12
ATOM 21846 C C . HIS A 1 106 ? 22.548 12.526 -23.493 1.00 0.00 106 HIS A C 12
ATOM 21847 O O . HIS A 1 106 ? 21.585 12.439 -24.261 1.00 0.00 106 HIS A O 12
ATOM 21861 N N . HIS A 1 107 ? 23.578 13.342 -23.739 1.00 0.00 107 HIS A N 12
ATOM 21862 C CA . HIS A 1 107 ? 23.706 14.180 -24.939 1.00 0.00 107 HIS A CA 12
ATOM 21863 C C . HIS A 1 107 ? 24.131 13.374 -26.186 1.00 0.00 107 HIS A C 12
ATOM 21864 O O . HIS A 1 107 ? 24.666 12.264 -26.078 1.00 0.00 107 HIS A O 12
ATOM 21878 N N . HIS A 1 108 ? 23.911 13.943 -27.375 1.00 0.00 108 HIS A N 12
ATOM 21879 C CA . HIS A 1 108 ? 24.293 13.372 -28.675 1.00 0.00 108 HIS A CA 12
ATOM 21880 C C . HIS A 1 108 ? 24.711 14.471 -29.680 1.00 0.00 108 HIS A C 12
ATOM 21881 O O . HIS A 1 108 ? 24.496 15.666 -29.445 1.00 0.00 108 HIS A O 12
ATOM 21895 N N . HIS A 1 109 ? 25.311 14.054 -30.802 1.00 0.00 109 HIS A N 12
ATOM 21896 C CA . HIS A 1 109 ? 25.698 14.876 -31.958 1.00 0.00 109 HIS A CA 12
ATOM 21897 C C . HIS A 1 109 ? 24.529 15.714 -32.526 1.00 0.00 109 HIS A C 12
ATOM 21898 O O . HIS A 1 109 ? 24.748 16.911 -32.827 1.00 0.00 109 HIS A O 12
ATOM 21913 N N . GLY A 1 1 ? 2.516 2.128 18.112 1.00 0.00 1 GLY A N 13
ATOM 21914 C CA . GLY A 1 1 ? 2.563 3.096 16.996 1.00 0.00 1 GLY A CA 13
ATOM 21915 C C . GLY A 1 1 ? 1.305 3.039 16.142 1.00 0.00 1 GLY A C 13
ATOM 21916 O O . GLY A 1 1 ? 0.497 2.120 16.259 1.00 0.00 1 GLY A O 13
ATOM 21922 N N . GLU A 1 2 ? 1.127 4.013 15.246 1.00 0.00 2 GLU A N 13
ATOM 21923 C CA . GLU A 1 2 ? -0.041 4.090 14.344 1.00 0.00 2 GLU A CA 13
ATOM 21924 C C . GLU A 1 2 ? -0.111 2.909 13.353 1.00 0.00 2 GLU A C 13
ATOM 21925 O O . GLU A 1 2 ? -1.193 2.505 12.927 1.00 0.00 2 GLU A O 13
ATOM 21937 N N . ASP A 1 3 ? 1.032 2.296 13.039 1.00 0.00 3 ASP A N 13
ATOM 21938 C CA . ASP A 1 3 ? 1.132 1.073 12.237 1.00 0.00 3 ASP A CA 13
ATOM 21939 C C . ASP A 1 3 ? 0.672 -0.217 12.945 1.00 0.00 3 ASP A C 13
ATOM 21940 O O . ASP A 1 3 ? 0.585 -1.252 12.287 1.00 0.00 3 ASP A O 13
ATOM 21949 N N . ASP A 1 4 ? 0.364 -0.192 14.248 1.00 0.00 4 ASP A N 13
ATOM 21950 C CA . ASP A 1 4 ? -0.228 -1.334 14.966 1.00 0.00 4 ASP A CA 13
ATOM 21951 C C . ASP A 1 4 ? -1.758 -1.427 14.819 1.00 0.00 4 ASP A C 13
ATOM 21952 O O . ASP A 1 4 ? -2.301 -2.521 14.669 1.00 0.00 4 ASP A O 13
ATOM 21961 N N . GLU A 1 5 ? -2.474 -0.298 14.877 1.00 0.00 5 GLU A N 13
ATOM 21962 C CA . GLU A 1 5 ? -3.949 -0.276 14.841 1.00 0.00 5 GLU A CA 13
ATOM 21963 C C . GLU A 1 5 ? -4.508 -0.521 13.434 1.00 0.00 5 GLU A C 13
ATOM 21964 O O . GLU A 1 5 ? -5.416 -1.332 13.245 1.00 0.00 5 GLU A O 13
ATOM 21976 N N . ILE A 1 6 ? -3.920 0.138 12.434 1.00 0.00 6 ILE A N 13
ATOM 21977 C CA . ILE A 1 6 ? -4.317 0.044 11.015 1.00 0.00 6 ILE A CA 13
ATOM 21978 C C . ILE A 1 6 ? -4.087 -1.357 10.444 1.00 0.00 6 ILE A C 13
ATOM 21979 O O . ILE A 1 6 ? -4.742 -1.763 9.487 1.00 0.00 6 ILE A O 13
ATOM 21995 N N . LEU A 1 7 ? -3.149 -2.090 11.048 1.00 0.00 7 LEU A N 13
ATOM 21996 C CA . LEU A 1 7 ? -2.746 -3.441 10.670 1.00 0.00 7 LEU A CA 13
ATOM 21997 C C . LEU A 1 7 ? -3.962 -4.384 10.667 1.00 0.00 7 LEU A C 13
ATOM 21998 O O . LEU A 1 7 ? -4.240 -5.063 9.677 1.00 0.00 7 LEU A O 13
ATOM 22014 N N . GLN A 1 8 ? -4.737 -4.361 11.756 1.00 0.00 8 GLN A N 13
ATOM 22015 C CA . GLN A 1 8 ? -5.970 -5.138 11.900 1.00 0.00 8 GLN A CA 13
ATOM 22016 C C . GLN A 1 8 ? -7.085 -4.609 10.985 1.00 0.00 8 GLN A C 13
ATOM 22017 O O . GLN A 1 8 ? -7.812 -5.407 10.397 1.00 0.00 8 GLN A O 13
ATOM 22031 N N . ARG A 1 9 ? -7.188 -3.283 10.798 1.00 0.00 9 ARG A N 13
ATOM 22032 C CA . ARG A 1 9 ? -8.171 -2.655 9.892 1.00 0.00 9 ARG A CA 13
ATOM 22033 C C . ARG A 1 9 ? -7.988 -3.112 8.443 1.00 0.00 9 ARG A C 13
ATOM 22034 O O . ARG A 1 9 ? -8.975 -3.425 7.783 1.00 0.00 9 ARG A O 13
ATOM 22055 N N . ALA A 1 10 ? -6.749 -3.243 7.969 1.00 0.00 10 ALA A N 13
ATOM 22056 C CA . ALA A 1 10 ? -6.453 -3.746 6.627 1.00 0.00 10 ALA A CA 13
ATOM 22057 C C . ALA A 1 10 ? -6.941 -5.195 6.422 1.00 0.00 10 ALA A C 13
ATOM 22058 O O . ALA A 1 10 ? -7.648 -5.487 5.455 1.00 0.00 10 ALA A O 13
ATOM 22065 N N . LYS A 1 11 ? -6.632 -6.099 7.361 1.00 0.00 11 LYS A N 13
ATOM 22066 C CA . LYS A 1 11 ? -7.088 -7.501 7.311 1.00 0.00 11 LYS A CA 13
ATOM 22067 C C . LYS A 1 11 ? -8.601 -7.648 7.530 1.00 0.00 11 LYS A C 13
ATOM 22068 O O . LYS A 1 11 ? -9.214 -8.513 6.908 1.00 0.00 11 LYS A O 13
ATOM 22087 N N . ASP A 1 12 ? -9.230 -6.775 8.315 1.00 0.00 12 ASP A N 13
ATOM 22088 C CA . ASP A 1 12 ? -10.692 -6.715 8.468 1.00 0.00 12 ASP A CA 13
ATOM 22089 C C . ASP A 1 12 ? -11.403 -6.254 7.178 1.00 0.00 12 ASP A C 13
ATOM 22090 O O . ASP A 1 12 ? -12.400 -6.855 6.776 1.00 0.00 12 ASP A O 13
ATOM 22099 N N . ILE A 1 13 ? -10.853 -5.257 6.471 1.00 0.00 13 ILE A N 13
ATOM 22100 C CA . ILE A 1 13 ? -11.335 -4.836 5.143 1.00 0.00 13 ILE A CA 13
ATOM 22101 C C . ILE A 1 13 ? -11.232 -5.997 4.144 1.00 0.00 13 ILE A C 13
ATOM 22102 O O . ILE A 1 13 ? -12.203 -6.291 3.452 1.00 0.00 13 ILE A O 13
ATOM 22118 N N . LEU A 1 14 ? -10.101 -6.708 4.100 1.00 0.00 14 LEU A N 13
ATOM 22119 C CA . LEU A 1 14 ? -9.901 -7.853 3.198 1.00 0.00 14 LEU A CA 13
ATOM 22120 C C . LEU A 1 14 ? -10.785 -9.067 3.543 1.00 0.00 14 LEU A C 13
ATOM 22121 O O . LEU A 1 14 ? -11.198 -9.791 2.638 1.00 0.00 14 LEU A O 13
ATOM 22137 N N . LYS A 1 15 ? -11.108 -9.286 4.826 1.00 0.00 15 LYS A N 13
ATOM 22138 C CA . LYS A 1 15 ? -12.051 -10.329 5.274 1.00 0.00 15 LYS A CA 13
ATOM 22139 C C . LYS A 1 15 ? -13.455 -10.081 4.710 1.00 0.00 15 LYS A C 13
ATOM 22140 O O . LYS A 1 15 ? -14.077 -11.000 4.175 1.00 0.00 15 LYS A O 13
ATOM 22159 N N . GLU A 1 16 ? -13.950 -8.849 4.825 1.00 0.00 16 GLU A N 13
ATOM 22160 C CA . GLU A 1 16 ? -15.305 -8.479 4.394 1.00 0.00 16 GLU A CA 13
ATOM 22161 C C . GLU A 1 16 ? -15.401 -8.179 2.885 1.00 0.00 16 GLU A C 13
ATOM 22162 O O . GLU A 1 16 ? -16.451 -8.412 2.282 1.00 0.00 16 GLU A O 13
ATOM 22174 N N . ASP A 1 17 ? -14.313 -7.725 2.254 1.00 0.00 17 ASP A N 13
ATOM 22175 C CA . ASP A 1 17 ? -14.230 -7.401 0.828 1.00 0.00 17 ASP A CA 13
ATOM 22176 C C . ASP A 1 17 ? -12.953 -8.028 0.211 1.00 0.00 17 ASP A C 13
ATOM 22177 O O . ASP A 1 17 ? -11.968 -7.330 -0.052 1.00 0.00 17 ASP A O 13
ATOM 22186 N N . PRO A 1 18 ? -12.953 -9.349 -0.069 1.00 0.00 18 PRO A N 13
ATOM 22187 C CA . PRO A 1 18 ? -11.792 -10.062 -0.618 1.00 0.00 18 PRO A CA 13
ATOM 22188 C C . PRO A 1 18 ? -11.514 -9.729 -2.094 1.00 0.00 18 PRO A C 13
ATOM 22189 O O . PRO A 1 18 ? -10.435 -10.030 -2.610 1.00 0.00 18 PRO A O 13
ATOM 22200 N N . ASN A 1 19 ? -12.479 -9.102 -2.779 1.00 0.00 19 ASN A N 13
ATOM 22201 C CA . ASN A 1 19 ? -12.381 -8.672 -4.178 1.00 0.00 19 ASN A CA 13
ATOM 22202 C C . ASN A 1 19 ? -11.731 -7.278 -4.335 1.00 0.00 19 ASN A C 13
ATOM 22203 O O . ASN A 1 19 ? -11.451 -6.855 -5.460 1.00 0.00 19 ASN A O 13
ATOM 22214 N N . ARG A 1 20 ? -11.484 -6.564 -3.225 1.00 0.00 20 ARG A N 13
ATOM 22215 C CA . ARG A 1 20 ? -10.779 -5.270 -3.188 1.00 0.00 20 ARG A CA 13
ATOM 22216 C C . ARG A 1 20 ? -9.273 -5.447 -2.971 1.00 0.00 20 ARG A C 13
ATOM 22217 O O . ARG A 1 20 ? -8.796 -6.527 -2.615 1.00 0.00 20 ARG A O 13
ATOM 22238 N N . LYS A 1 21 ? -8.540 -4.352 -3.156 1.00 0.00 21 LYS A N 13
ATOM 22239 C CA . LYS A 1 21 ? -7.112 -4.183 -2.865 1.00 0.00 21 LYS A CA 13
ATOM 22240 C C . LYS A 1 21 ? -6.911 -3.090 -1.813 1.00 0.00 21 LYS A C 13
ATOM 22241 O O . LYS A 1 21 ? -7.820 -2.320 -1.488 1.00 0.00 21 LYS A O 13
ATOM 22260 N N . ILE A 1 22 ? -5.700 -3.022 -1.272 1.00 0.00 22 ILE A N 13
ATOM 22261 C CA . ILE A 1 22 ? -5.289 -2.008 -0.299 1.00 0.00 22 ILE A CA 13
ATOM 22262 C C . ILE A 1 22 ? -4.014 -1.305 -0.772 1.00 0.00 22 ILE A C 13
ATOM 22263 O O . ILE A 1 22 ? -3.112 -1.940 -1.320 1.00 0.00 22 ILE A O 13
ATOM 22279 N N . LEU A 1 23 ? -3.927 0.003 -0.527 1.00 0.00 23 LEU A N 13
ATOM 22280 C CA . LEU A 1 23 ? -2.726 0.814 -0.719 1.00 0.00 23 LEU A CA 13
ATOM 22281 C C . LEU A 1 23 ? -2.229 1.360 0.625 1.00 0.00 23 LEU A C 13
ATOM 22282 O O . LEU A 1 23 ? -3.025 1.729 1.490 1.00 0.00 23 LEU A O 13
ATOM 22298 N N . ILE A 1 24 ? -0.911 1.424 0.789 1.00 0.00 24 ILE A N 13
ATOM 22299 C CA . ILE A 1 24 ? -0.237 1.852 2.013 1.00 0.00 24 ILE A CA 13
ATOM 22300 C C . ILE A 1 24 ? 0.800 2.930 1.692 1.00 0.00 24 ILE A C 13
ATOM 22301 O O . ILE A 1 24 ? 1.643 2.753 0.807 1.00 0.00 24 ILE A O 13
ATOM 22317 N N . ILE A 1 25 ? 0.769 4.024 2.456 1.00 0.00 25 ILE A N 13
ATOM 22318 C CA . ILE A 1 25 ? 1.687 5.159 2.310 1.00 0.00 25 ILE A CA 13
ATOM 22319 C C . ILE A 1 25 ? 2.688 5.158 3.467 1.00 0.00 25 ILE A C 13
ATOM 22320 O O . ILE A 1 25 ? 2.306 5.151 4.638 1.00 0.00 25 ILE A O 13
ATOM 22336 N N . LEU A 1 26 ? 3.972 5.174 3.121 1.00 0.00 26 LEU A N 13
ATOM 22337 C CA . LEU A 1 26 ? 5.115 5.213 4.037 1.00 0.00 26 LEU A CA 13
ATOM 22338 C C . LEU A 1 26 ? 5.497 6.684 4.275 1.00 0.00 26 LEU A C 13
ATOM 22339 O O . LEU A 1 26 ? 5.877 7.383 3.332 1.00 0.00 26 LEU A O 13
ATOM 22355 N N . ASN A 1 27 ? 5.404 7.166 5.517 1.00 0.00 27 ASN A N 13
ATOM 22356 C CA . ASN A 1 27 ? 5.742 8.551 5.868 1.00 0.00 27 ASN A CA 13
ATOM 22357 C C . ASN A 1 27 ? 7.207 8.678 6.350 1.00 0.00 27 ASN A C 13
ATOM 22358 O O . ASN A 1 27 ? 7.685 7.798 7.073 1.00 0.00 27 ASN A O 13
ATOM 22369 N N . PRO A 1 28 ? 7.916 9.783 6.032 1.00 0.00 28 PRO A N 13
ATOM 22370 C CA . PRO A 1 28 ? 9.312 9.996 6.440 1.00 0.00 28 PRO A CA 13
ATOM 22371 C C . PRO A 1 28 ? 9.487 10.174 7.960 1.00 0.00 28 PRO A C 13
ATOM 22372 O O . PRO A 1 28 ? 10.576 9.953 8.491 1.00 0.00 28 PRO A O 13
ATOM 22383 N N . ASP A 1 29 ? 8.412 10.520 8.679 1.00 0.00 29 ASP A N 13
ATOM 22384 C CA . ASP A 1 29 ? 8.347 10.564 10.151 1.00 0.00 29 ASP A CA 13
ATOM 22385 C C . ASP A 1 29 ? 8.193 9.163 10.803 1.00 0.00 29 ASP A C 13
ATOM 22386 O O . ASP A 1 29 ? 7.999 9.042 12.015 1.00 0.00 29 ASP A O 13
ATOM 22395 N N . GLY A 1 30 ? 8.244 8.090 10.002 1.00 0.00 30 GLY A N 13
ATOM 22396 C CA . GLY A 1 30 ? 8.135 6.687 10.429 1.00 0.00 30 GLY A CA 13
ATOM 22397 C C . GLY A 1 30 ? 6.694 6.173 10.531 1.00 0.00 30 GLY A C 13
ATOM 22398 O O . GLY A 1 30 ? 6.472 4.990 10.795 1.00 0.00 30 GLY A O 13
ATOM 22402 N N . LYS A 1 31 ? 5.708 7.045 10.306 1.00 0.00 31 LYS A N 13
ATOM 22403 C CA . LYS A 1 31 ? 4.268 6.751 10.360 1.00 0.00 31 LYS A CA 13
ATOM 22404 C C . LYS A 1 31 ? 3.778 6.001 9.109 1.00 0.00 31 LYS A C 13
ATOM 22405 O O . LYS A 1 31 ? 4.537 5.791 8.157 1.00 0.00 31 LYS A O 13
ATOM 22424 N N . ILE A 1 32 ? 2.515 5.570 9.134 1.00 0.00 32 ILE A N 13
ATOM 22425 C CA . ILE A 1 32 ? 1.854 4.872 8.023 1.00 0.00 32 ILE A CA 13
ATOM 22426 C C . ILE A 1 32 ? 0.428 5.402 7.782 1.00 0.00 32 ILE A C 13
ATOM 22427 O O . ILE A 1 32 ? -0.241 5.845 8.718 1.00 0.00 32 ILE A O 13
ATOM 22443 N N . GLU A 1 33 ? -0.064 5.302 6.545 1.00 0.00 33 GLU A N 13
ATOM 22444 C CA . GLU A 1 33 ? -1.463 5.577 6.175 1.00 0.00 33 GLU A CA 13
ATOM 22445 C C . GLU A 1 33 ? -2.061 4.413 5.371 1.00 0.00 33 GLU A C 13
ATOM 22446 O O . GLU A 1 33 ? -1.388 3.837 4.514 1.00 0.00 33 GLU A O 13
ATOM 22458 N N . LEU A 1 34 ? -3.333 4.092 5.631 1.00 0.00 34 LEU A N 13
ATOM 22459 C CA . LEU A 1 34 ? -4.067 2.951 5.071 1.00 0.00 34 LEU A CA 13
ATOM 22460 C C . LEU A 1 34 ? -5.188 3.440 4.139 1.00 0.00 34 LEU A C 13
ATOM 22461 O O . LEU A 1 34 ? -6.022 4.257 4.542 1.00 0.00 34 LEU A O 13
ATOM 22477 N N . TYR A 1 35 ? -5.220 2.918 2.910 1.00 0.00 35 TYR A N 13
ATOM 22478 C CA . TYR A 1 35 ? -6.214 3.230 1.876 1.00 0.00 35 TYR A CA 13
ATOM 22479 C C . TYR A 1 35 ? -6.846 1.967 1.279 1.00 0.00 35 TYR A C 13
ATOM 22480 O O . TYR A 1 35 ? -6.177 0.958 1.069 1.00 0.00 35 TYR A O 13
ATOM 22498 N N . GLU A 1 36 ? -8.136 2.045 0.948 1.00 0.00 36 GLU A N 13
ATOM 22499 C CA . GLU A 1 36 ? -8.885 0.967 0.275 1.00 0.00 36 GLU A CA 13
ATOM 22500 C C . GLU A 1 36 ? -9.210 1.358 -1.173 1.00 0.00 36 GLU A C 13
ATOM 22501 O O . GLU A 1 36 ? -9.599 2.500 -1.439 1.00 0.00 36 GLU A O 13
ATOM 22513 N N . VAL A 1 37 ? -9.007 0.428 -2.110 1.00 0.00 37 VAL A N 13
ATOM 22514 C CA . VAL A 1 37 ? -9.021 0.685 -3.559 1.00 0.00 37 VAL A CA 13
ATOM 22515 C C . VAL A 1 37 ? -9.451 -0.556 -4.346 1.00 0.00 37 VAL A C 13
ATOM 22516 O O . VAL A 1 37 ? -9.139 -1.683 -3.967 1.00 0.00 37 VAL A O 13
ATOM 22529 N N . THR A 1 38 ? -10.158 -0.370 -5.464 1.00 0.00 38 THR A N 13
ATOM 22530 C CA . THR A 1 38 ? -10.782 -1.486 -6.219 1.00 0.00 38 THR A CA 13
ATOM 22531 C C . THR A 1 38 ? -10.320 -1.577 -7.683 1.00 0.00 38 THR A C 13
ATOM 22532 O O . THR A 1 38 ? -10.452 -2.627 -8.313 1.00 0.00 38 THR A O 13
ATOM 22543 N N . SER A 1 39 ? -9.755 -0.500 -8.235 1.00 0.00 39 SER A N 13
ATOM 22544 C CA . SER A 1 39 ? -9.348 -0.383 -9.645 1.00 0.00 39 SER A CA 13
ATOM 22545 C C . SER A 1 39 ? -8.301 0.715 -9.850 1.00 0.00 39 SER A C 13
ATOM 22546 O O . SER A 1 39 ? -8.139 1.596 -9.005 1.00 0.00 39 SER A O 13
ATOM 22554 N N . GLU A 1 40 ? -7.647 0.715 -11.015 1.00 0.00 40 GLU A N 13
ATOM 22555 C CA . GLU A 1 40 ? -6.742 1.789 -11.457 1.00 0.00 40 GLU A CA 13
ATOM 22556 C C . GLU A 1 40 ? -7.379 3.192 -11.427 1.00 0.00 40 GLU A C 13
ATOM 22557 O O . GLU A 1 40 ? -6.684 4.179 -11.179 1.00 0.00 40 GLU A O 13
ATOM 22569 N N . GLU A 1 41 ? -8.699 3.289 -11.612 1.00 0.00 41 GLU A N 13
ATOM 22570 C CA . GLU A 1 41 ? -9.434 4.560 -11.555 1.00 0.00 41 GLU A CA 13
ATOM 22571 C C . GLU A 1 41 ? -9.461 5.137 -10.130 1.00 0.00 41 GLU A C 13
ATOM 22572 O O . GLU A 1 41 ? -9.438 6.356 -9.949 1.00 0.00 41 GLU A O 13
ATOM 22584 N N . ASP A 1 42 ? -9.486 4.273 -9.110 1.00 0.00 42 ASP A N 13
ATOM 22585 C CA . ASP A 1 42 ? -9.414 4.664 -7.705 1.00 0.00 42 ASP A CA 13
ATOM 22586 C C . ASP A 1 42 ? -7.977 5.049 -7.293 1.00 0.00 42 ASP A C 13
ATOM 22587 O O . ASP A 1 42 ? -7.776 6.017 -6.560 1.00 0.00 42 ASP A O 13
ATOM 22596 N N . ILE A 1 43 ? -6.952 4.371 -7.833 1.00 0.00 43 ILE A N 13
ATOM 22597 C CA . ILE A 1 43 ? -5.530 4.680 -7.560 1.00 0.00 43 ILE A CA 13
ATOM 22598 C C . ILE A 1 43 ? -5.164 6.095 -8.036 1.00 0.00 43 ILE A C 13
ATOM 22599 O O . ILE A 1 43 ? -4.430 6.813 -7.352 1.00 0.00 43 ILE A O 13
ATOM 22615 N N . LYS A 1 44 ? -5.741 6.545 -9.159 1.00 0.00 44 LYS A N 13
ATOM 22616 C CA . LYS A 1 44 ? -5.624 7.930 -9.658 1.00 0.00 44 LYS A CA 13
ATOM 22617 C C . LYS A 1 44 ? -6.054 8.987 -8.624 1.00 0.00 44 LYS A C 13
ATOM 22618 O O . LYS A 1 44 ? -5.451 10.059 -8.563 1.00 0.00 44 LYS A O 13
ATOM 22637 N N . ARG A 1 45 ? -7.046 8.675 -7.778 1.00 0.00 45 ARG A N 13
ATOM 22638 C CA . ARG A 1 45 ? -7.490 9.510 -6.643 1.00 0.00 45 ARG A CA 13
ATOM 22639 C C . ARG A 1 45 ? -6.480 9.489 -5.487 1.00 0.00 45 ARG A C 13
ATOM 22640 O O . ARG A 1 45 ? -6.186 10.542 -4.920 1.00 0.00 45 ARG A O 13
ATOM 22661 N N . ILE A 1 46 ? -5.894 8.327 -5.177 1.00 0.00 46 ILE A N 13
ATOM 22662 C CA . ILE A 1 46 ? -4.853 8.202 -4.138 1.00 0.00 46 ILE A CA 13
ATOM 22663 C C . ILE A 1 46 ? -3.602 9.019 -4.496 1.00 0.00 46 ILE A C 13
ATOM 22664 O O . ILE A 1 46 ? -2.992 9.608 -3.607 1.00 0.00 46 ILE A O 13
ATOM 22680 N N . ALA A 1 47 ? -3.247 9.123 -5.784 1.00 0.00 47 ALA A N 13
ATOM 22681 C CA . ALA A 1 47 ? -2.043 9.828 -6.238 1.00 0.00 47 ALA A CA 13
ATOM 22682 C C . ALA A 1 47 ? -1.955 11.271 -5.716 1.00 0.00 47 ALA A C 13
ATOM 22683 O O . ALA A 1 47 ? -0.947 11.652 -5.119 1.00 0.00 47 ALA A O 13
ATOM 22690 N N . LYS A 1 48 ? -3.030 12.054 -5.870 1.00 0.00 48 LYS A N 13
ATOM 22691 C CA . LYS A 1 48 ? -3.123 13.434 -5.366 1.00 0.00 48 LYS A CA 13
ATOM 22692 C C . LYS A 1 48 ? -3.431 13.523 -3.864 1.00 0.00 48 LYS A C 13
ATOM 22693 O O . LYS A 1 48 ? -2.999 14.486 -3.228 1.00 0.00 48 LYS A O 13
ATOM 22712 N N . LYS A 1 49 ? -4.114 12.531 -3.273 1.00 0.00 49 LYS A N 13
ATOM 22713 C CA . LYS A 1 49 ? -4.378 12.478 -1.818 1.00 0.00 49 LYS A CA 13
ATOM 22714 C C . LYS A 1 49 ? -3.096 12.249 -1.002 1.00 0.00 49 LYS A C 13
ATOM 22715 O O . LYS A 1 49 ? -2.873 12.930 -0.000 1.00 0.00 49 LYS A O 13
ATOM 22734 N N . ALA A 1 50 ? -2.260 11.307 -1.437 1.00 0.00 50 ALA A N 13
ATOM 22735 C CA . ALA A 1 50 ? -1.050 10.863 -0.741 1.00 0.00 50 ALA A CA 13
ATOM 22736 C C . ALA A 1 50 ? 0.241 11.533 -1.261 1.00 0.00 50 ALA A C 13
ATOM 22737 O O . ALA A 1 50 ? 1.277 11.477 -0.595 1.00 0.00 50 ALA A O 13
ATOM 22744 N N . GLY A 1 51 ? 0.192 12.171 -2.438 1.00 0.00 51 GLY A N 13
ATOM 22745 C CA . GLY A 1 51 ? 1.331 12.856 -3.061 1.00 0.00 51 GLY A CA 13
ATOM 22746 C C . GLY A 1 51 ? 2.296 11.915 -3.795 1.00 0.00 51 GLY A C 13
ATOM 22747 O O . GLY A 1 51 ? 3.513 12.112 -3.752 1.00 0.00 51 GLY A O 13
ATOM 22751 N N . ILE A 1 52 ? 1.766 10.868 -4.436 1.00 0.00 52 ILE A N 13
ATOM 22752 C CA . ILE A 1 52 ? 2.543 9.840 -5.144 1.00 0.00 52 ILE A CA 13
ATOM 22753 C C . ILE A 1 52 ? 2.964 10.381 -6.518 1.00 0.00 52 ILE A C 13
ATOM 22754 O O . ILE A 1 52 ? 2.113 10.760 -7.327 1.00 0.00 52 ILE A O 13
ATOM 22770 N N . SER A 1 53 ? 4.270 10.397 -6.796 1.00 0.00 53 SER A N 13
ATOM 22771 C CA . SER A 1 53 ? 4.822 10.802 -8.096 1.00 0.00 53 SER A CA 13
ATOM 22772 C C . SER A 1 53 ? 4.372 9.862 -9.209 1.00 0.00 53 SER A C 13
ATOM 22773 O O . SER A 1 53 ? 4.330 8.647 -9.022 1.00 0.00 53 SER A O 13
ATOM 22781 N N . GLU A 1 54 ? 4.100 10.403 -10.394 1.00 0.00 54 GLU A N 13
ATOM 22782 C CA . GLU A 1 54 ? 3.534 9.654 -11.524 1.00 0.00 54 GLU A CA 13
ATOM 22783 C C . GLU A 1 54 ? 4.448 8.507 -12.010 1.00 0.00 54 GLU A C 13
ATOM 22784 O O . GLU A 1 54 ? 3.969 7.477 -12.487 1.00 0.00 54 GLU A O 13
ATOM 22796 N N . GLU A 1 55 ? 5.762 8.648 -11.809 1.00 0.00 55 GLU A N 13
ATOM 22797 C CA . GLU A 1 55 ? 6.786 7.638 -12.125 1.00 0.00 55 GLU A CA 13
ATOM 22798 C C . GLU A 1 55 ? 6.687 6.383 -11.248 1.00 0.00 55 GLU A C 13
ATOM 22799 O O . GLU A 1 55 ? 7.001 5.274 -11.686 1.00 0.00 55 GLU A O 13
ATOM 22811 N N . LEU A 1 56 ? 6.258 6.568 -9.998 1.00 0.00 56 LEU A N 13
ATOM 22812 C CA . LEU A 1 56 ? 5.919 5.489 -9.066 1.00 0.00 56 LEU A CA 13
ATOM 22813 C C . LEU A 1 56 ? 4.466 5.030 -9.253 1.00 0.00 56 LEU A C 13
ATOM 22814 O O . LEU A 1 56 ? 4.205 3.832 -9.306 1.00 0.00 56 LEU A O 13
ATOM 22830 N N . LEU A 1 57 ? 3.522 5.954 -9.445 1.00 0.00 57 LEU A N 13
ATOM 22831 C CA . LEU A 1 57 ? 2.089 5.667 -9.583 1.00 0.00 57 LEU A CA 13
ATOM 22832 C C . LEU A 1 57 ? 1.794 4.614 -10.665 1.00 0.00 57 LEU A C 13
ATOM 22833 O O . LEU A 1 57 ? 0.996 3.705 -10.436 1.00 0.00 57 LEU A O 13
ATOM 22849 N N . ARG A 1 58 ? 2.481 4.672 -11.815 1.00 0.00 58 ARG A N 13
ATOM 22850 C CA . ARG A 1 58 ? 2.335 3.669 -12.888 1.00 0.00 58 ARG A CA 13
ATOM 22851 C C . ARG A 1 58 ? 2.734 2.248 -12.453 1.00 0.00 58 ARG A C 13
ATOM 22852 O O . ARG A 1 58 ? 2.156 1.277 -12.937 1.00 0.00 58 ARG A O 13
ATOM 22873 N N . ARG A 1 59 ? 3.668 2.117 -11.499 1.00 0.00 59 ARG A N 13
ATOM 22874 C CA . ARG A 1 59 ? 4.043 0.841 -10.854 1.00 0.00 59 ARG A CA 13
ATOM 22875 C C . ARG A 1 59 ? 2.905 0.315 -9.972 1.00 0.00 59 ARG A C 13
ATOM 22876 O O . ARG A 1 59 ? 2.634 -0.881 -9.993 1.00 0.00 59 ARG A O 13
ATOM 22897 N N . ILE A 1 60 ? 2.188 1.202 -9.270 1.00 0.00 60 ILE A N 13
ATOM 22898 C CA . ILE A 1 60 ? 0.969 0.853 -8.512 1.00 0.00 60 ILE A CA 13
ATOM 22899 C C . ILE A 1 60 ? -0.107 0.302 -9.462 1.00 0.00 60 ILE A C 13
ATOM 22900 O O . ILE A 1 60 ? -0.648 -0.777 -9.212 1.00 0.00 60 ILE A O 13
ATOM 22916 N N . LEU A 1 61 ? -0.368 0.982 -10.588 1.00 0.00 61 LEU A N 13
ATOM 22917 C CA . LEU A 1 61 ? -1.355 0.515 -11.576 1.00 0.00 61 LEU A CA 13
ATOM 22918 C C . LEU A 1 61 ? -0.961 -0.852 -12.180 1.00 0.00 61 LEU A C 13
ATOM 22919 O O . LEU A 1 61 ? -1.807 -1.736 -12.318 1.00 0.00 61 LEU A O 13
ATOM 22935 N N . GLN A 1 62 ? 0.326 -1.062 -12.484 1.00 0.00 62 GLN A N 13
ATOM 22936 C CA . GLN A 1 62 ? 0.849 -2.353 -12.952 1.00 0.00 62 GLN A CA 13
ATOM 22937 C C . GLN A 1 62 ? 0.708 -3.460 -11.890 1.00 0.00 62 GLN A C 13
ATOM 22938 O O . GLN A 1 62 ? 0.338 -4.588 -12.221 1.00 0.00 62 GLN A O 13
ATOM 22952 N N . SER A 1 63 ? 0.924 -3.143 -10.612 1.00 0.00 63 SER A N 13
ATOM 22953 C CA . SER A 1 63 ? 0.738 -4.090 -9.504 1.00 0.00 63 SER A CA 13
ATOM 22954 C C . SER A 1 63 ? -0.709 -4.585 -9.387 1.00 0.00 63 SER A C 13
ATOM 22955 O O . SER A 1 63 ? -0.940 -5.764 -9.115 1.00 0.00 63 SER A O 13
ATOM 22963 N N . PHE A 1 64 ? -1.694 -3.726 -9.678 1.00 0.00 64 PHE A N 13
ATOM 22964 C CA . PHE A 1 64 ? -3.110 -4.113 -9.747 1.00 0.00 64 PHE A CA 13
ATOM 22965 C C . PHE A 1 64 ? -3.413 -5.012 -10.957 1.00 0.00 64 PHE A C 13
ATOM 22966 O O . PHE A 1 64 ? -4.178 -5.971 -10.836 1.00 0.00 64 PHE A O 13
ATOM 22983 N N . ARG A 1 65 ? -2.803 -4.719 -12.118 1.00 0.00 65 ARG A N 13
ATOM 22984 C CA . ARG A 1 65 ? -2.910 -5.520 -13.353 1.00 0.00 65 ARG A CA 13
ATOM 22985 C C . ARG A 1 65 ? -2.401 -6.949 -13.152 1.00 0.00 65 ARG A C 13
ATOM 22986 O O . ARG A 1 65 ? -3.023 -7.893 -13.639 1.00 0.00 65 ARG A O 13
ATOM 23007 N N . ASP A 1 66 ? -1.307 -7.119 -12.412 1.00 0.00 66 ASP A N 13
ATOM 23008 C CA . ASP A 1 66 ? -0.784 -8.427 -12.017 1.00 0.00 66 ASP A CA 13
ATOM 23009 C C . ASP A 1 66 ? -1.649 -9.070 -10.913 1.00 0.00 66 ASP A C 13
ATOM 23010 O O . ASP A 1 66 ? -1.976 -10.256 -10.991 1.00 0.00 66 ASP A O 13
ATOM 23019 N N . GLY A 1 67 ? -2.062 -8.287 -9.910 1.00 0.00 67 GLY A N 13
ATOM 23020 C CA . GLY A 1 67 ? -3.088 -8.639 -8.920 1.00 0.00 67 GLY A CA 13
ATOM 23021 C C . GLY A 1 67 ? -2.757 -9.744 -7.909 1.00 0.00 67 GLY A C 13
ATOM 23022 O O . GLY A 1 67 ? -3.662 -10.190 -7.203 1.00 0.00 67 GLY A O 13
ATOM 23026 N N . GLN A 1 68 ? -1.497 -10.182 -7.802 1.00 0.00 68 GLN A N 13
ATOM 23027 C CA . GLN A 1 68 ? -1.104 -11.367 -7.012 1.00 0.00 68 GLN A CA 13
ATOM 23028 C C . GLN A 1 68 ? -1.020 -11.124 -5.488 1.00 0.00 68 GLN A C 13
ATOM 23029 O O . GLN A 1 68 ? -0.866 -12.077 -4.720 1.00 0.00 68 GLN A O 13
ATOM 23043 N N . TYR A 1 69 ? -1.135 -9.867 -5.044 1.00 0.00 69 TYR A N 13
ATOM 23044 C CA . TYR A 1 69 ? -1.012 -9.434 -3.645 1.00 0.00 69 TYR A CA 13
ATOM 23045 C C . TYR A 1 69 ? -2.310 -8.801 -3.129 1.00 0.00 69 TYR A C 13
ATOM 23046 O O . TYR A 1 69 ? -3.097 -8.259 -3.909 1.00 0.00 69 TYR A O 13
ATOM 23064 N N . ASP A 1 70 ? -2.544 -8.856 -1.815 1.00 0.00 70 ASP A N 13
ATOM 23065 C CA . ASP A 1 70 ? -3.756 -8.294 -1.194 1.00 0.00 70 ASP A CA 13
ATOM 23066 C C . ASP A 1 70 ? -3.617 -6.791 -0.888 1.00 0.00 70 ASP A C 13
ATOM 23067 O O . ASP A 1 70 ? -4.602 -6.049 -0.929 1.00 0.00 70 ASP A O 13
ATOM 23076 N N . LEU A 1 71 ? -2.391 -6.337 -0.611 1.00 0.00 71 LEU A N 13
ATOM 23077 C CA . LEU A 1 71 ? -2.051 -4.945 -0.317 1.00 0.00 71 LEU A CA 13
ATOM 23078 C C . LEU A 1 71 ? -0.739 -4.508 -0.991 1.00 0.00 71 LEU A C 13
ATOM 23079 O O . LEU A 1 71 ? 0.067 -5.343 -1.414 1.00 0.00 71 LEU A O 13
ATOM 23095 N N . PHE A 1 72 ? -0.520 -3.194 -1.059 1.00 0.00 72 PHE A N 13
ATOM 23096 C CA . PHE A 1 72 ? 0.613 -2.588 -1.770 1.00 0.00 72 PHE A CA 13
ATOM 23097 C C . PHE A 1 72 ? 1.280 -1.483 -0.934 1.00 0.00 72 PHE A C 13
ATOM 23098 O O . PHE A 1 72 ? 0.590 -0.634 -0.374 1.00 0.00 72 PHE A O 13
ATOM 23115 N N . PHE A 1 73 ? 2.613 -1.477 -0.857 1.00 0.00 73 PHE A N 13
ATOM 23116 C CA . PHE A 1 73 ? 3.434 -0.524 -0.085 1.00 0.00 73 PHE A CA 13
ATOM 23117 C C . PHE A 1 73 ? 4.222 0.411 -1.025 1.00 0.00 73 PHE A C 13
ATOM 23118 O O . PHE A 1 73 ? 4.923 -0.051 -1.927 1.00 0.00 73 PHE A O 13
ATOM 23135 N N . ILE A 1 74 ? 4.128 1.726 -0.798 1.00 0.00 74 ILE A N 13
ATOM 23136 C CA . ILE A 1 74 ? 4.748 2.777 -1.634 1.00 0.00 74 ILE A CA 13
ATOM 23137 C C . ILE A 1 74 ? 6.036 3.293 -0.984 1.00 0.00 74 ILE A C 13
ATOM 23138 O O . ILE A 1 74 ? 5.992 4.063 -0.026 1.00 0.00 74 ILE A O 13
ATOM 23154 N N . ALA A 1 75 ? 7.189 2.964 -1.555 1.00 0.00 75 ALA A N 13
ATOM 23155 C CA . ALA A 1 75 ? 8.483 3.375 -1.034 1.00 0.00 75 ALA A CA 13
ATOM 23156 C C . ALA A 1 75 ? 9.244 4.206 -2.066 1.00 0.00 75 ALA A C 13
ATOM 23157 O O . ALA A 1 75 ? 9.914 3.654 -2.937 1.00 0.00 75 ALA A O 13
ATOM 23164 N N . LYS A 1 76 ? 9.188 5.541 -1.963 1.00 0.00 76 LYS A N 13
ATOM 23165 C CA . LYS A 1 76 ? 9.969 6.426 -2.848 1.00 0.00 76 LYS A CA 13
ATOM 23166 C C . LYS A 1 76 ? 11.481 6.323 -2.578 1.00 0.00 76 LYS A C 13
ATOM 23167 O O . LYS A 1 76 ? 12.278 6.413 -3.515 1.00 0.00 76 LYS A O 13
ATOM 23186 N N . THR A 1 77 ? 11.869 6.093 -1.319 1.00 0.00 77 THR A N 13
ATOM 23187 C CA . THR A 1 77 ? 13.270 6.078 -0.847 1.00 0.00 77 THR A CA 13
ATOM 23188 C C . THR A 1 77 ? 13.601 4.805 -0.062 1.00 0.00 77 THR A C 13
ATOM 23189 O O . THR A 1 77 ? 12.742 4.241 0.614 1.00 0.00 77 THR A O 13
ATOM 23200 N N . GLU A 1 78 ? 14.866 4.372 -0.078 1.00 0.00 78 GLU A N 13
ATOM 23201 C CA . GLU A 1 78 ? 15.330 3.203 0.697 1.00 0.00 78 GLU A CA 13
ATOM 23202 C C . GLU A 1 78 ? 15.236 3.387 2.226 1.00 0.00 78 GLU A C 13
ATOM 23203 O O . GLU A 1 78 ? 15.021 2.415 2.953 1.00 0.00 78 GLU A O 13
ATOM 23215 N N . ASP A 1 79 ? 15.322 4.626 2.724 1.00 0.00 79 ASP A N 13
ATOM 23216 C CA . ASP A 1 79 ? 15.096 4.942 4.144 1.00 0.00 79 ASP A CA 13
ATOM 23217 C C . ASP A 1 79 ? 13.611 4.836 4.546 1.00 0.00 79 ASP A C 13
ATOM 23218 O O . ASP A 1 79 ? 13.308 4.517 5.697 1.00 0.00 79 ASP A O 13
ATOM 23227 N N . ASP A 1 80 ? 12.681 5.054 3.607 1.00 0.00 80 ASP A N 13
ATOM 23228 C CA . ASP A 1 80 ? 11.259 4.764 3.824 1.00 0.00 80 ASP A CA 13
ATOM 23229 C C . ASP A 1 80 ? 11.015 3.253 3.791 1.00 0.00 80 ASP A C 13
ATOM 23230 O O . ASP A 1 80 ? 10.391 2.701 4.694 1.00 0.00 80 ASP A O 13
ATOM 23239 N N . GLU A 1 81 ? 11.562 2.561 2.789 1.00 0.00 81 GLU A N 13
ATOM 23240 C CA . GLU A 1 81 ? 11.379 1.123 2.572 1.00 0.00 81 GLU A CA 13
ATOM 23241 C C . GLU A 1 81 ? 11.783 0.256 3.776 1.00 0.00 81 GLU A C 13
ATOM 23242 O O . GLU A 1 81 ? 11.181 -0.789 4.039 1.00 0.00 81 GLU A O 13
ATOM 23254 N N . ARG A 1 82 ? 12.746 0.727 4.574 1.00 0.00 82 ARG A N 13
ATOM 23255 C CA . ARG A 1 82 ? 13.167 0.108 5.842 1.00 0.00 82 ARG A CA 13
ATOM 23256 C C . ARG A 1 82 ? 11.981 -0.167 6.788 1.00 0.00 82 ARG A C 13
ATOM 23257 O O . ARG A 1 82 ? 12.022 -1.131 7.553 1.00 0.00 82 ARG A O 13
ATOM 23278 N N . ARG A 1 83 ? 10.907 0.633 6.711 1.00 0.00 83 ARG A N 13
ATOM 23279 C CA . ARG A 1 83 ? 9.677 0.501 7.518 1.00 0.00 83 ARG A CA 13
ATOM 23280 C C . ARG A 1 83 ? 8.623 -0.472 6.969 1.00 0.00 83 ARG A C 13
ATOM 23281 O O . ARG A 1 83 ? 7.798 -0.959 7.742 1.00 0.00 83 ARG A O 13
ATOM 23302 N N . ALA A 1 84 ? 8.623 -0.752 5.665 1.00 0.00 84 ALA A N 13
ATOM 23303 C CA . ALA A 1 84 ? 7.750 -1.756 5.032 1.00 0.00 84 ALA A CA 13
ATOM 23304 C C . ALA A 1 84 ? 8.153 -3.198 5.389 1.00 0.00 84 ALA A C 13
ATOM 23305 O O . ALA A 1 84 ? 7.308 -4.024 5.743 1.00 0.00 84 ALA A O 13
ATOM 23312 N N . ARG A 1 85 ? 9.462 -3.488 5.331 1.00 0.00 85 ARG A N 13
ATOM 23313 C CA . ARG A 1 85 ? 10.030 -4.829 5.553 1.00 0.00 85 ARG A CA 13
ATOM 23314 C C . ARG A 1 85 ? 9.716 -5.370 6.955 1.00 0.00 85 ARG A C 13
ATOM 23315 O O . ARG A 1 85 ? 9.320 -6.524 7.107 1.00 0.00 85 ARG A O 13
ATOM 23336 N N . GLU A 1 86 ? 9.832 -4.513 7.971 1.00 0.00 86 GLU A N 13
ATOM 23337 C CA . GLU A 1 86 ? 9.517 -4.830 9.374 1.00 0.00 86 GLU A CA 13
ATOM 23338 C C . GLU A 1 86 ? 8.007 -4.986 9.629 1.00 0.00 86 GLU A C 13
ATOM 23339 O O . GLU A 1 86 ? 7.596 -5.716 10.533 1.00 0.00 86 GLU A O 13
ATOM 23351 N N . LEU A 1 87 ? 7.164 -4.309 8.841 1.00 0.00 87 LEU A N 13
ATOM 23352 C CA . LEU A 1 87 ? 5.706 -4.377 8.966 1.00 0.00 87 LEU A CA 13
ATOM 23353 C C . LEU A 1 87 ? 5.155 -5.708 8.434 1.00 0.00 87 LEU A C 13
ATOM 23354 O O . LEU A 1 87 ? 4.364 -6.351 9.124 1.00 0.00 87 LEU A O 13
ATOM 23370 N N . LYS A 1 88 ? 5.612 -6.185 7.267 1.00 0.00 88 LYS A N 13
ATOM 23371 C CA . LYS A 1 88 ? 5.165 -7.475 6.703 1.00 0.00 88 LYS A CA 13
ATOM 23372 C C . LYS A 1 88 ? 5.374 -8.651 7.672 1.00 0.00 88 LYS A C 13
ATOM 23373 O O . LYS A 1 88 ? 4.519 -9.533 7.764 1.00 0.00 88 LYS A O 13
ATOM 23392 N N . GLU A 1 89 ? 6.467 -8.634 8.436 1.00 0.00 89 GLU A N 13
ATOM 23393 C CA . GLU A 1 89 ? 6.846 -9.704 9.371 1.00 0.00 89 GLU A CA 13
ATOM 23394 C C . GLU A 1 89 ? 5.797 -9.903 10.483 1.00 0.00 89 GLU A C 13
ATOM 23395 O O . GLU A 1 89 ? 5.413 -11.039 10.773 1.00 0.00 89 GLU A O 13
ATOM 23407 N N . ARG A 1 90 ? 5.274 -8.805 11.050 1.00 0.00 90 ARG A N 13
ATOM 23408 C CA . ARG A 1 90 ? 4.153 -8.821 12.014 1.00 0.00 90 ARG A CA 13
ATOM 23409 C C . ARG A 1 90 ? 2.778 -9.025 11.368 1.00 0.00 90 ARG A C 13
ATOM 23410 O O . ARG A 1 90 ? 1.855 -9.505 12.024 1.00 0.00 90 ARG A O 13
ATOM 23431 N N . MET A 1 91 ? 2.640 -8.667 10.091 1.00 0.00 91 MET A N 13
ATOM 23432 C CA . MET A 1 91 ? 1.360 -8.685 9.364 1.00 0.00 91 MET A CA 13
ATOM 23433 C C . MET A 1 91 ? 0.904 -10.071 8.886 1.00 0.00 91 MET A C 13
ATOM 23434 O O . MET A 1 91 ? -0.293 -10.365 8.924 1.00 0.00 91 MET A O 13
ATOM 23448 N N . GLY A 1 92 ? 1.830 -10.920 8.426 1.00 0.00 92 GLY A N 13
ATOM 23449 C CA . GLY A 1 92 ? 1.526 -12.277 7.943 1.00 0.00 92 GLY A CA 13
ATOM 23450 C C . GLY A 1 92 ? 0.686 -12.359 6.653 1.00 0.00 92 GLY A C 13
ATOM 23451 O O . GLY A 1 92 ? 0.117 -13.416 6.366 1.00 0.00 92 GLY A O 13
ATOM 23455 N N . LYS A 1 93 ? 0.588 -11.265 5.880 1.00 0.00 93 LYS A N 13
ATOM 23456 C CA . LYS A 1 93 ? -0.137 -11.160 4.593 1.00 0.00 93 LYS A CA 13
ATOM 23457 C C . LYS A 1 93 ? 0.815 -10.860 3.421 1.00 0.00 93 LYS A C 13
ATOM 23458 O O . LYS A 1 93 ? 1.855 -10.232 3.638 1.00 0.00 93 LYS A O 13
ATOM 23477 N N . PRO A 1 94 ? 0.487 -11.282 2.182 1.00 0.00 94 PRO A N 13
ATOM 23478 C CA . PRO A 1 94 ? 1.326 -11.024 1.020 1.00 0.00 94 PRO A CA 13
ATOM 23479 C C . PRO A 1 94 ? 1.157 -9.574 0.551 1.00 0.00 94 PRO A C 13
ATOM 23480 O O . PRO A 1 94 ? 0.048 -9.094 0.295 1.00 0.00 94 PRO A O 13
ATOM 23491 N N . VAL A 1 95 ? 2.293 -8.894 0.408 1.00 0.00 95 VAL A N 13
ATOM 23492 C CA . VAL A 1 95 ? 2.418 -7.478 0.048 1.00 0.00 95 VAL A CA 13
ATOM 23493 C C . VAL A 1 95 ? 3.555 -7.285 -0.956 1.00 0.00 95 VAL A C 13
ATOM 23494 O O . VAL A 1 95 ? 4.592 -7.945 -0.852 1.00 0.00 95 VAL A O 13
ATOM 23507 N N . GLU A 1 96 ? 3.371 -6.376 -1.914 1.00 0.00 96 GLU A N 13
ATOM 23508 C CA . GLU A 1 96 ? 4.417 -5.961 -2.856 1.00 0.00 96 GLU A CA 13
ATOM 23509 C C . GLU A 1 96 ? 4.915 -4.538 -2.563 1.00 0.00 96 GLU A C 13
ATOM 23510 O O . GLU A 1 96 ? 4.138 -3.637 -2.229 1.00 0.00 96 GLU A O 13
ATOM 23522 N N . ILE A 1 97 ? 6.229 -4.359 -2.693 1.00 0.00 97 ILE A N 13
ATOM 23523 C CA . ILE A 1 97 ? 6.954 -3.103 -2.503 1.00 0.00 97 ILE A CA 13
ATOM 23524 C C . ILE A 1 97 ? 7.110 -2.394 -3.854 1.00 0.00 97 ILE A C 13
ATOM 23525 O O . ILE A 1 97 ? 7.548 -3.003 -4.833 1.00 0.00 97 ILE A O 13
ATOM 23541 N N . LEU A 1 98 ? 6.788 -1.099 -3.908 1.00 0.00 98 LEU A N 13
ATOM 23542 C CA . LEU A 1 98 ? 6.796 -0.303 -5.137 1.00 0.00 98 LEU A CA 13
ATOM 23543 C C . LEU A 1 98 ? 7.663 0.953 -4.986 1.00 0.00 98 LEU A C 13
ATOM 23544 O O . LEU A 1 98 ? 7.384 1.802 -4.138 1.00 0.00 98 LEU A O 13
ATOM 23560 N N . ARG A 1 99 ? 8.683 1.084 -5.843 1.00 0.00 99 ARG A N 13
ATOM 23561 C CA . ARG A 1 99 ? 9.579 2.250 -5.950 1.00 0.00 99 ARG A CA 13
ATOM 23562 C C . ARG A 1 99 ? 9.576 2.816 -7.375 1.00 0.00 99 ARG A C 13
ATOM 23563 O O . ARG A 1 99 ? 9.450 2.063 -8.341 1.00 0.00 99 ARG A O 13
ATOM 23584 N N . GLY A 1 100 ? 9.693 4.139 -7.505 1.00 0.00 100 GLY A N 13
ATOM 23585 C CA . GLY A 1 100 ? 9.660 4.841 -8.795 1.00 0.00 100 GLY A CA 13
ATOM 23586 C C . GLY A 1 100 ? 10.930 4.654 -9.635 1.00 0.00 100 GLY A C 13
ATOM 23587 O O . GLY A 1 100 ? 11.963 4.190 -9.143 1.00 0.00 100 GLY A O 13
ATOM 23591 N N . SER A 1 101 ? 10.860 5.049 -10.908 1.00 0.00 101 SER A N 13
ATOM 23592 C CA . SER A 1 101 ? 11.992 4.995 -11.845 1.00 0.00 101 SER A CA 13
ATOM 23593 C C . SER A 1 101 ? 13.107 5.968 -11.424 1.00 0.00 101 SER A C 13
ATOM 23594 O O . SER A 1 101 ? 12.837 7.137 -11.131 1.00 0.00 101 SER A O 13
ATOM 23602 N N . LEU A 1 102 ? 14.356 5.491 -11.383 1.00 0.00 102 LEU A N 13
ATOM 23603 C CA . LEU A 1 102 ? 15.517 6.238 -10.878 1.00 0.00 102 LEU A CA 13
ATOM 23604 C C . LEU A 1 102 ? 16.805 5.845 -11.622 1.00 0.00 102 LEU A C 13
ATOM 23605 O O . LEU A 1 102 ? 17.154 4.664 -11.702 1.00 0.00 102 LEU A O 13
ATOM 23621 N N . GLU A 1 103 ? 17.540 6.834 -12.132 1.00 0.00 103 GLU A N 13
ATOM 23622 C CA . GLU A 1 103 ? 18.843 6.627 -12.778 1.00 0.00 103 GLU A CA 13
ATOM 23623 C C . GLU A 1 103 ? 19.944 6.354 -11.736 1.00 0.00 103 GLU A C 13
ATOM 23624 O O . GLU A 1 103 ? 20.069 7.080 -10.745 1.00 0.00 103 GLU A O 13
ATOM 23636 N N . HIS A 1 104 ? 20.748 5.312 -11.965 1.00 0.00 104 HIS A N 13
ATOM 23637 C CA . HIS A 1 104 ? 21.860 4.899 -11.101 1.00 0.00 104 HIS A CA 13
ATOM 23638 C C . HIS A 1 104 ? 23.211 5.118 -11.805 1.00 0.00 104 HIS A C 13
ATOM 23639 O O . HIS A 1 104 ? 23.427 4.635 -12.921 1.00 0.00 104 HIS A O 13
ATOM 23653 N N . HIS A 1 105 ? 24.128 5.851 -11.163 1.00 0.00 105 HIS A N 13
ATOM 23654 C CA . HIS A 1 105 ? 25.425 6.229 -11.740 1.00 0.00 105 HIS A CA 13
ATOM 23655 C C . HIS A 1 105 ? 26.486 5.115 -11.622 1.00 0.00 105 HIS A C 13
ATOM 23656 O O . HIS A 1 105 ? 26.502 4.350 -10.652 1.00 0.00 105 HIS A O 13
ATOM 23670 N N . HIS A 1 106 ? 27.379 5.030 -12.612 1.00 0.00 106 HIS A N 13
ATOM 23671 C CA . HIS A 1 106 ? 28.461 4.037 -12.691 1.00 0.00 106 HIS A CA 13
ATOM 23672 C C . HIS A 1 106 ? 29.720 4.445 -11.893 1.00 0.00 106 HIS A C 13
ATOM 23673 O O . HIS A 1 106 ? 29.831 5.574 -11.405 1.00 0.00 106 HIS A O 13
ATOM 23687 N N . HIS A 1 107 ? 30.688 3.529 -11.786 1.00 0.00 107 HIS A N 13
ATOM 23688 C CA . HIS A 1 107 ? 32.009 3.760 -11.184 1.00 0.00 107 HIS A CA 13
ATOM 23689 C C . HIS A 1 107 ? 33.141 3.498 -12.196 1.00 0.00 107 HIS A C 13
ATOM 23690 O O . HIS A 1 107 ? 33.014 2.627 -13.062 1.00 0.00 107 HIS A O 13
ATOM 23704 N N . HIS A 1 108 ? 34.256 4.227 -12.054 1.00 0.00 108 HIS A N 13
ATOM 23705 C CA . HIS A 1 108 ? 35.418 4.225 -12.964 1.00 0.00 108 HIS A CA 13
ATOM 23706 C C . HIS A 1 108 ? 35.083 4.609 -14.429 1.00 0.00 108 HIS A C 13
ATOM 23707 O O . HIS A 1 108 ? 33.945 4.971 -14.756 1.00 0.00 108 HIS A O 13
ATOM 23721 N N . HIS A 1 109 ? 36.094 4.575 -15.309 1.00 0.00 109 HIS A N 13
ATOM 23722 C CA . HIS A 1 109 ? 36.017 4.941 -16.735 1.00 0.00 109 HIS A CA 13
ATOM 23723 C C . HIS A 1 109 ? 36.664 3.873 -17.640 1.00 0.00 109 HIS A C 13
ATOM 23724 O O . HIS A 1 109 ? 37.779 3.398 -17.319 1.00 0.00 109 HIS A O 13
ATOM 23739 N N . GLY A 1 1 ? 1.576 0.400 18.209 1.00 0.00 1 GLY A N 14
ATOM 23740 C CA . GLY A 1 1 ? 1.490 1.809 17.769 1.00 0.00 1 GLY A CA 14
ATOM 23741 C C . GLY A 1 1 ? 0.415 2.021 16.714 1.00 0.00 1 GLY A C 14
ATOM 23742 O O . GLY A 1 1 ? -0.358 1.117 16.396 1.00 0.00 1 GLY A O 14
ATOM 23748 N N . GLU A 1 2 ? 0.369 3.225 16.140 1.00 0.00 2 GLU A N 14
ATOM 23749 C CA . GLU A 1 2 ? -0.599 3.633 15.099 1.00 0.00 2 GLU A CA 14
ATOM 23750 C C . GLU A 1 2 ? -0.496 2.786 13.812 1.00 0.00 2 GLU A C 14
ATOM 23751 O O . GLU A 1 2 ? -1.469 2.604 13.084 1.00 0.00 2 GLU A O 14
ATOM 23763 N N . ASP A 1 3 ? 0.679 2.213 13.558 1.00 0.00 3 ASP A N 14
ATOM 23764 C CA . ASP A 1 3 ? 0.979 1.253 12.493 1.00 0.00 3 ASP A CA 14
ATOM 23765 C C . ASP A 1 3 ? 0.493 -0.190 12.750 1.00 0.00 3 ASP A C 14
ATOM 23766 O O . ASP A 1 3 ? 0.525 -1.007 11.832 1.00 0.00 3 ASP A O 14
ATOM 23775 N N . ASP A 1 4 ? 0.040 -0.524 13.963 1.00 0.00 4 ASP A N 14
ATOM 23776 C CA . ASP A 1 4 ? -0.497 -1.853 14.312 1.00 0.00 4 ASP A CA 14
ATOM 23777 C C . ASP A 1 4 ? -2.033 -1.919 14.340 1.00 0.00 4 ASP A C 14
ATOM 23778 O O . ASP A 1 4 ? -2.613 -2.960 14.031 1.00 0.00 4 ASP A O 14
ATOM 23787 N N . GLU A 1 5 ? -2.722 -0.826 14.681 1.00 0.00 5 GLU A N 14
ATOM 23788 C CA . GLU A 1 5 ? -4.193 -0.774 14.612 1.00 0.00 5 GLU A CA 14
ATOM 23789 C C . GLU A 1 5 ? -4.684 -0.851 13.160 1.00 0.00 5 GLU A C 14
ATOM 23790 O O . GLU A 1 5 ? -5.575 -1.635 12.831 1.00 0.00 5 GLU A O 14
ATOM 23802 N N . ILE A 1 6 ? -4.027 -0.109 12.266 1.00 0.00 6 ILE A N 14
ATOM 23803 C CA . ILE A 1 6 ? -4.315 -0.087 10.821 1.00 0.00 6 ILE A CA 14
ATOM 23804 C C . ILE A 1 6 ? -4.054 -1.446 10.174 1.00 0.00 6 ILE A C 14
ATOM 23805 O O . ILE A 1 6 ? -4.729 -1.824 9.219 1.00 0.00 6 ILE A O 14
ATOM 23821 N N . LEU A 1 7 ? -3.088 -2.195 10.716 1.00 0.00 7 LEU A N 14
ATOM 23822 C CA . LEU A 1 7 ? -2.704 -3.515 10.223 1.00 0.00 7 LEU A CA 14
ATOM 23823 C C . LEU A 1 7 ? -3.893 -4.490 10.347 1.00 0.00 7 LEU A C 14
ATOM 23824 O O . LEU A 1 7 ? -4.183 -5.256 9.427 1.00 0.00 7 LEU A O 14
ATOM 23840 N N . GLN A 1 8 ? -4.623 -4.406 11.465 1.00 0.00 8 GLN A N 14
ATOM 23841 C CA . GLN A 1 8 ? -5.839 -5.182 11.717 1.00 0.00 8 GLN A CA 14
ATOM 23842 C C . GLN A 1 8 ? -7.016 -4.707 10.849 1.00 0.00 8 GLN A C 14
ATOM 23843 O O . GLN A 1 8 ? -7.727 -5.533 10.273 1.00 0.00 8 GLN A O 14
ATOM 23857 N N . ARG A 1 9 ? -7.195 -3.387 10.687 1.00 0.00 9 ARG A N 14
ATOM 23858 C CA . ARG A 1 9 ? -8.224 -2.807 9.802 1.00 0.00 9 ARG A CA 14
ATOM 23859 C C . ARG A 1 9 ? -8.047 -3.232 8.345 1.00 0.00 9 ARG A C 14
ATOM 23860 O O . ARG A 1 9 ? -9.036 -3.547 7.687 1.00 0.00 9 ARG A O 14
ATOM 23881 N N . ALA A 1 10 ? -6.808 -3.325 7.861 1.00 0.00 10 ALA A N 14
ATOM 23882 C CA . ALA A 1 10 ? -6.506 -3.811 6.514 1.00 0.00 10 ALA A CA 14
ATOM 23883 C C . ALA A 1 10 ? -7.036 -5.239 6.282 1.00 0.00 10 ALA A C 14
ATOM 23884 O O . ALA A 1 10 ? -7.744 -5.489 5.304 1.00 0.00 10 ALA A O 14
ATOM 23891 N N . LYS A 1 11 ? -6.780 -6.166 7.213 1.00 0.00 11 LYS A N 14
ATOM 23892 C CA . LYS A 1 11 ? -7.303 -7.542 7.147 1.00 0.00 11 LYS A CA 14
ATOM 23893 C C . LYS A 1 11 ? -8.835 -7.594 7.251 1.00 0.00 11 LYS A C 14
ATOM 23894 O O . LYS A 1 11 ? -9.472 -8.390 6.564 1.00 0.00 11 LYS A O 14
ATOM 23913 N N . ASP A 1 12 ? -9.437 -6.713 8.051 1.00 0.00 12 ASP A N 14
ATOM 23914 C CA . ASP A 1 12 ? -10.896 -6.627 8.214 1.00 0.00 12 ASP A CA 14
ATOM 23915 C C . ASP A 1 12 ? -11.629 -6.083 6.967 1.00 0.00 12 ASP A C 14
ATOM 23916 O O . ASP A 1 12 ? -12.760 -6.486 6.700 1.00 0.00 12 ASP A O 14
ATOM 23925 N N . ILE A 1 13 ? -10.981 -5.237 6.151 1.00 0.00 13 ILE A N 14
ATOM 23926 C CA . ILE A 1 13 ? -11.500 -4.831 4.829 1.00 0.00 13 ILE A CA 14
ATOM 23927 C C . ILE A 1 13 ? -11.571 -6.047 3.893 1.00 0.00 13 ILE A C 14
ATOM 23928 O O . ILE A 1 13 ? -12.626 -6.315 3.319 1.00 0.00 13 ILE A O 14
ATOM 23944 N N . LEU A 1 14 ? -10.491 -6.830 3.779 1.00 0.00 14 LEU A N 14
ATOM 23945 C CA . LEU A 1 14 ? -10.443 -8.026 2.919 1.00 0.00 14 LEU A CA 14
ATOM 23946 C C . LEU A 1 14 ? -11.402 -9.140 3.381 1.00 0.00 14 LEU A C 14
ATOM 23947 O O . LEU A 1 14 ? -11.881 -9.913 2.549 1.00 0.00 14 LEU A O 14
ATOM 23963 N N . LYS A 1 15 ? -11.711 -9.220 4.683 1.00 0.00 15 LYS A N 14
ATOM 23964 C CA . LYS A 1 15 ? -12.694 -10.161 5.248 1.00 0.00 15 LYS A CA 14
ATOM 23965 C C . LYS A 1 15 ? -14.087 -9.967 4.635 1.00 0.00 15 LYS A C 14
ATOM 23966 O O . LYS A 1 15 ? -14.739 -10.945 4.268 1.00 0.00 15 LYS A O 14
ATOM 23985 N N . GLU A 1 16 ? -14.536 -8.717 4.506 1.00 0.00 16 GLU A N 14
ATOM 23986 C CA . GLU A 1 16 ? -15.825 -8.373 3.886 1.00 0.00 16 GLU A CA 14
ATOM 23987 C C . GLU A 1 16 ? -15.746 -8.191 2.360 1.00 0.00 16 GLU A C 14
ATOM 23988 O O . GLU A 1 16 ? -16.712 -8.504 1.659 1.00 0.00 16 GLU A O 14
ATOM 24000 N N . ASP A 1 17 ? -14.613 -7.720 1.829 1.00 0.00 17 ASP A N 14
ATOM 24001 C CA . ASP A 1 17 ? -14.430 -7.381 0.418 1.00 0.00 17 ASP A CA 14
ATOM 24002 C C . ASP A 1 17 ? -13.099 -7.967 -0.116 1.00 0.00 17 ASP A C 14
ATOM 24003 O O . ASP A 1 17 ? -12.133 -7.232 -0.340 1.00 0.00 17 ASP A O 14
ATOM 24012 N N . PRO A 1 18 ? -13.025 -9.292 -0.366 1.00 0.00 18 PRO A N 14
ATOM 24013 C CA . PRO A 1 18 ? -11.803 -9.969 -0.818 1.00 0.00 18 PRO A CA 14
ATOM 24014 C C . PRO A 1 18 ? -11.416 -9.624 -2.268 1.00 0.00 18 PRO A C 14
ATOM 24015 O O . PRO A 1 18 ? -10.288 -9.881 -2.690 1.00 0.00 18 PRO A O 14
ATOM 24026 N N . ASN A 1 19 ? -12.343 -9.031 -3.032 1.00 0.00 19 ASN A N 14
ATOM 24027 C CA . ASN A 1 19 ? -12.137 -8.574 -4.410 1.00 0.00 19 ASN A CA 14
ATOM 24028 C C . ASN A 1 19 ? -11.547 -7.146 -4.489 1.00 0.00 19 ASN A C 14
ATOM 24029 O O . ASN A 1 19 ? -11.146 -6.695 -5.570 1.00 0.00 19 ASN A O 14
ATOM 24040 N N . ARG A 1 20 ? -11.489 -6.429 -3.356 1.00 0.00 20 ARG A N 14
ATOM 24041 C CA . ARG A 1 20 ? -10.901 -5.085 -3.232 1.00 0.00 20 ARG A CA 14
ATOM 24042 C C . ARG A 1 20 ? -9.421 -5.147 -2.849 1.00 0.00 20 ARG A C 14
ATOM 24043 O O . ARG A 1 20 ? -8.893 -6.192 -2.467 1.00 0.00 20 ARG A O 14
ATOM 24064 N N . LYS A 1 21 ? -8.751 -4.006 -3.005 1.00 0.00 21 LYS A N 14
ATOM 24065 C CA . LYS A 1 21 ? -7.308 -3.805 -2.864 1.00 0.00 21 LYS A CA 14
ATOM 24066 C C . LYS A 1 21 ? -7.050 -2.767 -1.767 1.00 0.00 21 LYS A C 14
ATOM 24067 O O . LYS A 1 21 ? -7.945 -2.018 -1.362 1.00 0.00 21 LYS A O 14
ATOM 24086 N N . ILE A 1 22 ? -5.809 -2.697 -1.302 1.00 0.00 22 ILE A N 14
ATOM 24087 C CA . ILE A 1 22 ? -5.367 -1.717 -0.310 1.00 0.00 22 ILE A CA 14
ATOM 24088 C C . ILE A 1 22 ? -4.100 -1.008 -0.789 1.00 0.00 22 ILE A C 14
ATOM 24089 O O . ILE A 1 22 ? -3.187 -1.641 -1.316 1.00 0.00 22 ILE A O 14
ATOM 24105 N N . LEU A 1 23 ? -4.035 0.300 -0.545 1.00 0.00 23 LEU A N 14
ATOM 24106 C CA . LEU A 1 23 ? -2.844 1.126 -0.716 1.00 0.00 23 LEU A CA 14
ATOM 24107 C C . LEU A 1 23 ? -2.397 1.690 0.637 1.00 0.00 23 LEU A C 14
ATOM 24108 O O . LEU A 1 23 ? -3.223 2.098 1.454 1.00 0.00 23 LEU A O 14
ATOM 24124 N N . ILE A 1 24 ? -1.089 1.728 0.865 1.00 0.00 24 ILE A N 14
ATOM 24125 C CA . ILE A 1 24 ? -0.472 2.174 2.113 1.00 0.00 24 ILE A CA 14
ATOM 24126 C C . ILE A 1 24 ? 0.597 3.228 1.819 1.00 0.00 24 ILE A C 14
ATOM 24127 O O . ILE A 1 24 ? 1.483 3.016 0.982 1.00 0.00 24 ILE A O 14
ATOM 24143 N N . ILE A 1 25 ? 0.536 4.350 2.540 1.00 0.00 25 ILE A N 14
ATOM 24144 C CA . ILE A 1 25 ? 1.446 5.487 2.364 1.00 0.00 25 ILE A CA 14
ATOM 24145 C C . ILE A 1 25 ? 2.488 5.485 3.484 1.00 0.00 25 ILE A C 14
ATOM 24146 O O . ILE A 1 25 ? 2.150 5.530 4.669 1.00 0.00 25 ILE A O 14
ATOM 24162 N N . LEU A 1 26 ? 3.756 5.439 3.086 1.00 0.00 26 LEU A N 14
ATOM 24163 C CA . LEU A 1 26 ? 4.925 5.525 3.968 1.00 0.00 26 LEU A CA 14
ATOM 24164 C C . LEU A 1 26 ? 5.364 6.982 4.179 1.00 0.00 26 LEU A C 14
ATOM 24165 O O . LEU A 1 26 ? 5.729 7.674 3.225 1.00 0.00 26 LEU A O 14
ATOM 24181 N N . ASN A 1 27 ? 5.350 7.434 5.435 1.00 0.00 27 ASN A N 14
ATOM 24182 C CA . ASN A 1 27 ? 5.797 8.769 5.843 1.00 0.00 27 ASN A CA 14
ATOM 24183 C C . ASN A 1 27 ? 7.254 8.733 6.363 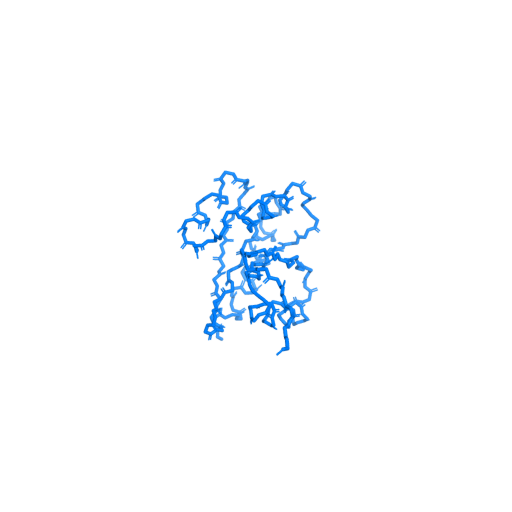1.00 0.00 27 ASN A C 14
ATOM 24184 O O . ASN A 1 27 ? 7.660 7.739 6.975 1.00 0.00 27 ASN A O 14
ATOM 24195 N N . PRO A 1 28 ? 8.055 9.800 6.164 1.00 0.00 28 PRO A N 14
ATOM 24196 C CA . PRO A 1 28 ? 9.481 9.828 6.518 1.00 0.00 28 PRO A CA 14
ATOM 24197 C C . PRO A 1 28 ? 9.757 9.733 8.032 1.00 0.00 28 PRO A C 14
ATOM 24198 O O . PRO A 1 28 ? 10.854 9.351 8.438 1.00 0.00 28 PRO A O 14
ATOM 24209 N N . ASP A 1 29 ? 8.763 10.027 8.877 1.00 0.00 29 ASP A N 14
ATOM 24210 C CA . ASP A 1 29 ? 8.811 9.838 10.336 1.00 0.00 29 ASP A CA 14
ATOM 24211 C C . ASP A 1 29 ? 8.645 8.363 10.780 1.00 0.00 29 ASP A C 14
ATOM 24212 O O . ASP A 1 29 ? 8.653 8.067 11.976 1.00 0.00 29 ASP A O 14
ATOM 24221 N N . GLY A 1 30 ? 8.460 7.430 9.836 1.00 0.00 30 GLY A N 14
ATOM 24222 C CA . GLY A 1 30 ? 8.176 6.005 10.079 1.00 0.00 30 GLY A CA 14
ATOM 24223 C C . GLY A 1 30 ? 6.687 5.676 10.263 1.00 0.00 30 GLY A C 14
ATOM 24224 O O . GLY A 1 30 ? 6.313 4.498 10.281 1.00 0.00 30 GLY A O 14
ATOM 24228 N N . LYS A 1 31 ? 5.833 6.705 10.356 1.00 0.00 31 LYS A N 14
ATOM 24229 C CA . LYS A 1 31 ? 4.367 6.592 10.398 1.00 0.00 31 LYS A CA 14
ATOM 24230 C C . LYS A 1 31 ? 3.786 6.039 9.092 1.00 0.00 31 LYS A C 14
ATOM 24231 O O . LYS A 1 31 ? 4.426 6.067 8.036 1.00 0.00 31 LYS A O 14
ATOM 24250 N N . ILE A 1 32 ? 2.550 5.551 9.180 1.00 0.00 32 ILE A N 14
ATOM 24251 C CA . ILE A 1 32 ? 1.841 4.884 8.086 1.00 0.00 32 ILE A CA 14
ATOM 24252 C C . ILE A 1 32 ? 0.386 5.364 7.962 1.00 0.00 32 ILE A C 14
ATOM 24253 O O . ILE A 1 32 ? -0.244 5.707 8.965 1.00 0.00 32 ILE A O 14
ATOM 24269 N N . GLU A 1 33 ? -0.161 5.372 6.743 1.00 0.00 33 GLU A N 14
ATOM 24270 C CA . GLU A 1 33 ? -1.563 5.727 6.465 1.00 0.00 33 GLU A CA 14
ATOM 24271 C C . GLU A 1 33 ? -2.214 4.720 5.503 1.00 0.00 33 GLU A C 14
ATOM 24272 O O . GLU A 1 33 ? -1.579 4.272 4.546 1.00 0.00 33 GLU A O 14
ATOM 24284 N N . LEU A 1 34 ? -3.484 4.374 5.750 1.00 0.00 34 LEU A N 14
ATOM 24285 C CA . LEU A 1 34 ? -4.217 3.298 5.066 1.00 0.00 34 LEU A CA 14
ATOM 24286 C C . LEU A 1 34 ? -5.282 3.873 4.111 1.00 0.00 34 LEU A C 14
ATOM 24287 O O . LEU A 1 34 ? -6.088 4.715 4.517 1.00 0.00 34 LEU A O 14
ATOM 24303 N N . TYR A 1 35 ? -5.318 3.383 2.871 1.00 0.00 35 TYR A N 14
ATOM 24304 C CA . TYR A 1 35 ? -6.313 3.714 1.851 1.00 0.00 35 TYR A CA 14
ATOM 24305 C C . TYR A 1 35 ? -6.962 2.474 1.220 1.00 0.00 35 TYR A C 14
ATOM 24306 O O . TYR A 1 35 ? -6.315 1.454 0.972 1.00 0.00 35 TYR A O 14
ATOM 24324 N N . GLU A 1 36 ? -8.252 2.599 0.908 1.00 0.00 36 GLU A N 14
ATOM 24325 C CA . GLU A 1 36 ? -9.055 1.568 0.226 1.00 0.00 36 GLU A CA 14
ATOM 24326 C C . GLU A 1 36 ? -9.229 1.890 -1.267 1.00 0.00 36 GLU A C 14
ATOM 24327 O O . GLU A 1 36 ? -9.472 3.046 -1.629 1.00 0.00 36 GLU A O 14
ATOM 24339 N N . VAL A 1 37 ? -9.084 0.880 -2.134 1.00 0.00 37 VAL A N 14
ATOM 24340 C CA . VAL A 1 37 ? -9.056 1.019 -3.603 1.00 0.00 37 VAL A CA 14
ATOM 24341 C C . VAL A 1 37 ? -9.562 -0.255 -4.299 1.00 0.00 37 VAL A C 14
ATOM 24342 O O . VAL A 1 37 ? -9.351 -1.356 -3.799 1.00 0.00 37 VAL A O 14
ATOM 24355 N N . THR A 1 38 ? -10.221 -0.142 -5.458 1.00 0.00 38 THR A N 14
ATOM 24356 C CA . THR A 1 38 ? -10.820 -1.305 -6.166 1.00 0.00 38 THR A CA 14
ATOM 24357 C C . THR A 1 38 ? -10.319 -1.508 -7.611 1.00 0.00 38 THR A C 14
ATOM 24358 O O . THR A 1 38 ? -10.343 -2.634 -8.114 1.00 0.00 38 THR A O 14
ATOM 24369 N N . SER A 1 39 ? -9.812 -0.449 -8.252 1.00 0.00 39 SER A N 14
ATOM 24370 C CA . SER A 1 39 ? -9.473 -0.348 -9.691 1.00 0.00 39 SER A CA 14
ATOM 24371 C C . SER A 1 39 ? -8.492 0.811 -9.932 1.00 0.00 39 SER A C 14
ATOM 24372 O O . SER A 1 39 ? -8.351 1.669 -9.062 1.00 0.00 39 SER A O 14
ATOM 24380 N N . GLU A 1 40 ? -7.856 0.916 -11.110 1.00 0.00 40 GLU A N 14
ATOM 24381 C CA . GLU A 1 40 ? -6.882 1.996 -11.389 1.00 0.00 40 GLU A CA 14
ATOM 24382 C C . GLU A 1 40 ? -7.449 3.417 -11.230 1.00 0.00 40 GLU A C 14
ATOM 24383 O O . GLU A 1 40 ? -6.760 4.287 -10.705 1.00 0.00 40 GLU A O 14
ATOM 24395 N N . GLU A 1 41 ? -8.707 3.660 -11.608 1.00 0.00 41 GLU A N 14
ATOM 24396 C CA . GLU A 1 41 ? -9.376 4.963 -11.447 1.00 0.00 41 GLU A CA 14
ATOM 24397 C C . GLU A 1 41 ? -9.481 5.366 -9.965 1.00 0.00 41 GLU A C 14
ATOM 24398 O O . GLU A 1 41 ? -9.420 6.545 -9.614 1.00 0.00 41 GLU A O 14
ATOM 24410 N N . ASP A 1 42 ? -9.578 4.373 -9.080 1.00 0.00 42 ASP A N 14
ATOM 24411 C CA . ASP A 1 42 ? -9.557 4.551 -7.635 1.00 0.00 42 ASP A CA 14
ATOM 24412 C C . ASP A 1 42 ? -8.137 4.906 -7.144 1.00 0.00 42 ASP A C 14
ATOM 24413 O O . ASP A 1 42 ? -7.978 5.777 -6.289 1.00 0.00 42 ASP A O 14
ATOM 24422 N N . ILE A 1 43 ? -7.092 4.318 -7.747 1.00 0.00 43 ILE A N 14
ATOM 24423 C CA . ILE A 1 43 ? -5.678 4.659 -7.490 1.00 0.00 43 ILE A CA 14
ATOM 24424 C C . ILE A 1 43 ? -5.355 6.084 -7.963 1.00 0.00 43 ILE A C 14
ATOM 24425 O O . ILE A 1 43 ? -4.648 6.812 -7.265 1.00 0.00 43 ILE A O 14
ATOM 24441 N N . LYS A 1 44 ? -5.914 6.529 -9.099 1.00 0.00 44 LYS A N 14
ATOM 24442 C CA . LYS A 1 44 ? -5.777 7.922 -9.574 1.00 0.00 44 LYS A CA 14
ATOM 24443 C C . LYS A 1 44 ? -6.280 8.929 -8.528 1.00 0.00 44 LYS A C 14
ATOM 24444 O O . LYS A 1 44 ? -5.699 10.007 -8.390 1.00 0.00 44 LYS A O 14
ATOM 24463 N N . ARG A 1 45 ? -7.305 8.566 -7.744 1.00 0.00 45 ARG A N 14
ATOM 24464 C CA . ARG A 1 45 ? -7.788 9.355 -6.595 1.00 0.00 45 ARG A CA 14
ATOM 24465 C C . ARG A 1 45 ? -6.729 9.438 -5.485 1.00 0.00 45 ARG A C 14
ATOM 24466 O O . ARG A 1 45 ? -6.468 10.525 -4.968 1.00 0.00 45 ARG A O 14
ATOM 24487 N N . ILE A 1 46 ? -6.065 8.322 -5.163 1.00 0.00 46 ILE A N 14
ATOM 24488 C CA . ILE A 1 46 ? -4.992 8.283 -4.153 1.00 0.00 46 ILE A CA 14
ATOM 24489 C C . ILE A 1 46 ? -3.769 9.092 -4.601 1.00 0.00 46 ILE A C 14
ATOM 24490 O O . ILE A 1 46 ? -3.148 9.749 -3.771 1.00 0.00 46 ILE A O 14
ATOM 24506 N N . ALA A 1 47 ? -3.446 9.118 -5.900 1.00 0.00 47 ALA A N 14
ATOM 24507 C CA . ALA A 1 47 ? -2.309 9.878 -6.432 1.00 0.00 47 ALA A CA 14
ATOM 24508 C C . ALA A 1 47 ? -2.344 11.359 -6.022 1.00 0.00 47 ALA A C 14
ATOM 24509 O O . ALA A 1 47 ? -1.338 11.897 -5.556 1.00 0.00 47 ALA A O 14
ATOM 24516 N N . LYS A 1 48 ? -3.519 11.993 -6.124 1.00 0.00 48 LYS A N 14
ATOM 24517 C CA . LYS A 1 48 ? -3.755 13.380 -5.693 1.00 0.00 48 LYS A CA 14
ATOM 24518 C C . LYS A 1 48 ? -3.857 13.518 -4.167 1.00 0.00 48 LYS A C 14
ATOM 24519 O O . LYS A 1 48 ? -3.373 14.508 -3.617 1.00 0.00 48 LYS A O 14
ATOM 24538 N N . LYS A 1 49 ? -4.454 12.536 -3.477 1.00 0.00 49 LYS A N 14
ATOM 24539 C CA . LYS A 1 49 ? -4.677 12.567 -2.016 1.00 0.00 49 LYS A CA 14
ATOM 24540 C C . LYS A 1 49 ? -3.388 12.380 -1.200 1.00 0.00 49 LYS A C 14
ATOM 24541 O O . LYS A 1 49 ? -3.174 13.088 -0.216 1.00 0.00 49 LYS A O 14
ATOM 24560 N N . ALA A 1 50 ? -2.532 11.452 -1.624 1.00 0.00 50 ALA A N 14
ATOM 24561 C CA . ALA A 1 50 ? -1.264 11.098 -0.980 1.00 0.00 50 ALA A CA 14
ATOM 24562 C C . ALA A 1 50 ? -0.044 11.821 -1.594 1.00 0.00 50 ALA A C 14
ATOM 24563 O O . ALA A 1 50 ? 1.020 11.866 -0.974 1.00 0.00 50 ALA A O 14
ATOM 24570 N N . GLY A 1 51 ? -0.182 12.387 -2.802 1.00 0.00 51 GLY A N 14
ATOM 24571 C CA . GLY A 1 51 ? 0.887 13.119 -3.498 1.00 0.00 51 GLY A CA 14
ATOM 24572 C C . GLY A 1 51 ? 1.914 12.223 -4.202 1.00 0.00 51 GLY A C 14
ATOM 24573 O O . GLY A 1 51 ? 3.113 12.512 -4.176 1.00 0.00 51 GLY A O 14
ATOM 24577 N N . ILE A 1 52 ? 1.467 11.104 -4.780 1.00 0.00 52 ILE A N 14
ATOM 24578 C CA . ILE A 1 52 ? 2.324 10.086 -5.413 1.00 0.00 52 ILE A CA 14
ATOM 24579 C C . ILE A 1 52 ? 2.840 10.588 -6.775 1.00 0.00 52 ILE A C 14
ATOM 24580 O O . ILE A 1 52 ? 2.069 11.111 -7.585 1.00 0.00 52 ILE A O 14
ATOM 24596 N N . SER A 1 53 ? 4.139 10.411 -7.042 1.00 0.00 53 SER A N 14
ATOM 24597 C CA . SER A 1 53 ? 4.783 10.783 -8.316 1.00 0.00 53 SER A CA 14
ATOM 24598 C C . SER A 1 53 ? 4.267 9.932 -9.479 1.00 0.00 53 SER A C 14
ATOM 24599 O O . SER A 1 53 ? 4.003 8.747 -9.298 1.00 0.00 53 SER A O 14
ATOM 24607 N N . GLU A 1 54 ? 4.186 10.481 -10.694 1.00 0.00 54 GLU A N 14
ATOM 24608 C CA . GLU A 1 54 ? 3.658 9.756 -11.869 1.00 0.00 54 GLU A CA 14
ATOM 24609 C C . GLU A 1 54 ? 4.468 8.488 -12.210 1.00 0.00 54 GLU A C 14
ATOM 24610 O O . GLU A 1 54 ? 3.902 7.463 -12.597 1.00 0.00 54 GLU A O 14
ATOM 24622 N N . GLU A 1 55 ? 5.789 8.530 -12.006 1.00 0.00 55 GLU A N 14
ATOM 24623 C CA . GLU A 1 55 ? 6.707 7.403 -12.244 1.00 0.00 55 GLU A CA 14
ATOM 24624 C C . GLU A 1 55 ? 6.477 6.245 -11.263 1.00 0.00 55 GLU A C 14
ATOM 24625 O O . GLU A 1 55 ? 6.605 5.074 -11.620 1.00 0.00 55 GLU A O 14
ATOM 24637 N N . LEU A 1 56 ? 6.119 6.585 -10.021 1.00 0.00 56 LEU A N 14
ATOM 24638 C CA . LEU A 1 56 ? 5.729 5.642 -8.972 1.00 0.00 56 LEU A CA 14
ATOM 24639 C C . LEU A 1 56 ? 4.291 5.134 -9.203 1.00 0.00 56 LEU A C 14
ATOM 24640 O O . LEU A 1 56 ? 4.040 3.934 -9.165 1.00 0.00 56 LEU A O 14
ATOM 24656 N N . LEU A 1 57 ? 3.348 6.024 -9.522 1.00 0.00 57 LEU A N 14
ATOM 24657 C CA . LEU A 1 57 ? 1.933 5.703 -9.740 1.00 0.00 57 LEU A CA 14
ATOM 24658 C C . LEU A 1 57 ? 1.720 4.654 -10.846 1.00 0.00 57 LEU A C 14
ATOM 24659 O O . LEU A 1 57 ? 0.892 3.758 -10.677 1.00 0.00 57 LEU A O 14
ATOM 24675 N N . ARG A 1 58 ? 2.517 4.699 -11.923 1.00 0.00 58 ARG A N 14
ATOM 24676 C CA . ARG A 1 58 ? 2.584 3.648 -12.959 1.00 0.00 58 ARG A CA 14
ATOM 24677 C C . ARG A 1 58 ? 2.819 2.265 -12.343 1.00 0.00 58 ARG A C 14
ATOM 24678 O O . ARG A 1 58 ? 2.159 1.297 -12.718 1.00 0.00 58 ARG A O 14
ATOM 24699 N N . ARG A 1 59 ? 3.710 2.169 -11.356 1.00 0.00 59 ARG A N 14
ATOM 24700 C CA . ARG A 1 59 ? 4.049 0.915 -10.670 1.00 0.00 59 ARG A CA 14
ATOM 24701 C C . ARG A 1 59 ? 2.908 0.438 -9.770 1.00 0.00 59 ARG A C 14
ATOM 24702 O O . ARG A 1 59 ? 2.623 -0.757 -9.760 1.00 0.00 59 ARG A O 14
ATOM 24723 N N . ILE A 1 60 ? 2.180 1.345 -9.106 1.00 0.00 60 ILE A N 14
ATOM 24724 C CA . ILE A 1 60 ? 0.944 1.001 -8.367 1.00 0.00 60 ILE A CA 14
ATOM 24725 C C . ILE A 1 60 ? -0.112 0.431 -9.332 1.00 0.00 60 ILE A C 14
ATOM 24726 O O . ILE A 1 60 ? -0.678 -0.634 -9.083 1.00 0.00 60 ILE A O 14
ATOM 24742 N N . LEU A 1 61 ? -0.328 1.098 -10.473 1.00 0.00 61 LEU A N 14
ATOM 24743 C CA . LEU A 1 61 ? -1.249 0.645 -11.523 1.00 0.00 61 LEU A CA 14
ATOM 24744 C C . LEU A 1 61 ? -0.884 -0.757 -12.056 1.00 0.00 61 LEU A C 14
ATOM 24745 O O . LEU A 1 61 ? -1.753 -1.614 -12.215 1.00 0.00 61 LEU A O 14
ATOM 24761 N N . GLN A 1 62 ? 0.405 -1.009 -12.304 1.00 0.00 62 GLN A N 14
ATOM 24762 C CA . GLN A 1 62 ? 0.918 -2.299 -12.782 1.00 0.00 62 GLN A CA 14
ATOM 24763 C C . GLN A 1 62 ? 0.768 -3.415 -11.733 1.00 0.00 62 GLN A C 14
ATOM 24764 O O . GLN A 1 62 ? 0.419 -4.548 -12.067 1.00 0.00 62 GLN A O 14
ATOM 24778 N N . SER A 1 63 ? 0.967 -3.085 -10.459 1.00 0.00 63 SER A N 14
ATOM 24779 C CA . SER A 1 63 ? 0.807 -4.006 -9.322 1.00 0.00 63 SER A CA 14
ATOM 24780 C C . SER A 1 63 ? -0.620 -4.554 -9.203 1.00 0.00 63 SER A C 14
ATOM 24781 O O . SER A 1 63 ? -0.817 -5.730 -8.887 1.00 0.00 63 SER A O 14
ATOM 24789 N N . PHE A 1 64 ? -1.628 -3.740 -9.535 1.00 0.00 64 PHE A N 14
ATOM 24790 C CA . PHE A 1 64 ? -3.030 -4.173 -9.588 1.00 0.00 64 PHE A CA 14
ATOM 24791 C C . PHE A 1 64 ? -3.283 -5.184 -10.720 1.00 0.00 64 PHE A C 14
ATOM 24792 O O . PHE A 1 64 ? -4.080 -6.110 -10.553 1.00 0.00 64 PHE A O 14
ATOM 24809 N N . ARG A 1 65 ? -2.589 -5.031 -11.859 1.00 0.00 65 ARG A N 14
ATOM 24810 C CA . ARG A 1 65 ? -2.636 -5.964 -12.999 1.00 0.00 65 ARG A CA 14
ATOM 24811 C C . ARG A 1 65 ? -1.953 -7.296 -12.682 1.00 0.00 65 ARG A C 14
ATOM 24812 O O . ARG A 1 65 ? -2.399 -8.332 -13.176 1.00 0.00 65 ARG A O 14
ATOM 24833 N N . ASP A 1 66 ? -0.903 -7.291 -11.859 1.00 0.00 66 ASP A N 14
ATOM 24834 C CA . ASP A 1 66 ? -0.301 -8.519 -11.318 1.00 0.00 66 ASP A CA 14
ATOM 24835 C C . ASP A 1 66 ? -1.278 -9.249 -10.373 1.00 0.00 66 ASP A C 14
ATOM 24836 O O . ASP A 1 66 ? -1.519 -10.448 -10.527 1.00 0.00 66 ASP A O 14
ATOM 24845 N N . GLY A 1 67 ? -1.894 -8.512 -9.438 1.00 0.00 67 GLY A N 14
ATOM 24846 C CA . GLY A 1 67 ? -3.031 -8.966 -8.622 1.00 0.00 67 GLY A CA 14
ATOM 24847 C C . GLY A 1 67 ? -2.762 -10.074 -7.591 1.00 0.00 67 GLY A C 14
ATOM 24848 O O . GLY A 1 67 ? -3.717 -10.631 -7.045 1.00 0.00 67 GLY A O 14
ATOM 24852 N N . GLN A 1 68 ? -1.499 -10.403 -7.299 1.00 0.00 68 GLN A N 14
ATOM 24853 C CA . GLN A 1 68 ? -1.120 -11.507 -6.396 1.00 0.00 68 GLN A CA 14
ATOM 24854 C C . GLN A 1 68 ? -1.100 -11.127 -4.898 1.00 0.00 68 GLN A C 14
ATOM 24855 O O . GLN A 1 68 ? -0.835 -11.984 -4.049 1.00 0.00 68 GLN A O 14
ATOM 24869 N N . TYR A 1 69 ? -1.384 -9.865 -4.560 1.00 0.00 69 TYR A N 14
ATOM 24870 C CA . TYR A 1 69 ? -1.239 -9.292 -3.215 1.00 0.00 69 TYR A CA 14
ATOM 24871 C C . TYR A 1 69 ? -2.528 -8.608 -2.731 1.00 0.00 69 TYR A C 14
ATOM 24872 O O . TYR A 1 69 ? -3.274 -8.030 -3.526 1.00 0.00 69 TYR A O 14
ATOM 24890 N N . ASP A 1 70 ? -2.774 -8.637 -1.417 1.00 0.00 70 ASP A N 14
ATOM 24891 C CA . ASP A 1 70 ? -3.959 -8.015 -0.798 1.00 0.00 70 ASP A CA 14
ATOM 24892 C C . ASP A 1 70 ? -3.773 -6.507 -0.534 1.00 0.00 70 ASP A C 14
ATOM 24893 O O . ASP A 1 70 ? -4.748 -5.750 -0.531 1.00 0.00 70 ASP A O 14
ATOM 24902 N N . LEU A 1 71 ? -2.526 -6.069 -0.322 1.00 0.00 71 LEU A N 14
ATOM 24903 C CA . LEU A 1 71 ? -2.151 -4.688 -0.006 1.00 0.00 71 LEU A CA 14
ATOM 24904 C C . LEU A 1 71 ? -0.828 -4.268 -0.669 1.00 0.00 71 LEU A C 14
ATOM 24905 O O . LEU A 1 71 ? 0.014 -5.110 -0.999 1.00 0.00 71 LEU A O 14
ATOM 24921 N N . PHE A 1 72 ? -0.641 -2.955 -0.826 1.00 0.00 72 PHE A N 14
ATOM 24922 C CA . PHE A 1 72 ? 0.510 -2.362 -1.521 1.00 0.00 72 PHE A CA 14
ATOM 24923 C C . PHE A 1 72 ? 1.147 -1.228 -0.696 1.00 0.00 72 PHE A C 14
ATOM 24924 O O . PHE A 1 72 ? 0.444 -0.326 -0.246 1.00 0.00 72 PHE A O 14
ATOM 24941 N N . PHE A 1 73 ? 2.472 -1.255 -0.513 1.00 0.00 73 PHE A N 14
ATOM 24942 C CA . PHE A 1 73 ? 3.267 -0.254 0.231 1.00 0.00 73 PHE A CA 14
ATOM 24943 C C . PHE A 1 73 ? 4.071 0.620 -0.752 1.00 0.00 73 PHE A C 14
ATOM 24944 O O . PHE A 1 73 ? 4.882 0.114 -1.534 1.00 0.00 73 PHE A O 14
ATOM 24961 N N . ILE A 1 74 ? 3.868 1.941 -0.694 1.00 0.00 74 ILE A N 14
ATOM 24962 C CA . ILE A 1 74 ? 4.515 2.932 -1.580 1.00 0.00 74 ILE A CA 14
ATOM 24963 C C . ILE A 1 74 ? 5.818 3.424 -0.945 1.00 0.00 74 ILE A C 14
ATOM 24964 O O . ILE A 1 74 ? 5.820 4.423 -0.219 1.00 0.00 74 ILE A O 14
ATOM 24980 N N . ALA A 1 75 ? 6.934 2.749 -1.220 1.00 0.00 75 ALA A N 14
ATOM 24981 C CA . ALA A 1 75 ? 8.245 3.284 -0.868 1.00 0.00 75 ALA A CA 14
ATOM 24982 C C . ALA A 1 75 ? 8.738 4.149 -2.041 1.00 0.00 75 ALA A C 14
ATOM 24983 O O . ALA A 1 75 ? 8.573 3.799 -3.208 1.00 0.00 75 ALA A O 14
ATOM 24990 N N . LYS A 1 76 ? 9.305 5.314 -1.746 1.00 0.00 76 LYS A N 14
ATOM 24991 C CA . LYS A 1 76 ? 9.990 6.194 -2.701 1.00 0.00 76 LYS A CA 14
ATOM 24992 C C . LYS A 1 76 ? 11.511 6.130 -2.533 1.00 0.00 76 LYS A C 14
ATOM 24993 O O . LYS A 1 76 ? 12.235 6.288 -3.517 1.00 0.00 76 LYS A O 14
ATOM 25012 N N . THR A 1 77 ? 11.990 5.850 -1.318 1.00 0.00 77 THR A N 14
ATOM 25013 C CA . THR A 1 77 ? 13.425 5.761 -0.975 1.00 0.00 77 THR A CA 14
ATOM 25014 C C . THR A 1 77 ? 13.727 4.517 -0.136 1.00 0.00 77 THR A C 14
ATOM 25015 O O . THR A 1 77 ? 12.847 3.964 0.519 1.00 0.00 77 THR A O 14
ATOM 25026 N N . GLU A 1 78 ? 14.984 4.064 -0.119 1.00 0.00 78 GLU A N 14
ATOM 25027 C CA . GLU A 1 78 ? 15.388 2.854 0.625 1.00 0.00 78 GLU A CA 14
ATOM 25028 C C . GLU A 1 78 ? 15.215 2.994 2.153 1.00 0.00 78 GLU A C 14
ATOM 25029 O O . GLU A 1 78 ? 14.975 2.004 2.846 1.00 0.00 78 GLU A O 14
ATOM 25041 N N . ASP A 1 79 ? 15.274 4.220 2.684 1.00 0.00 79 ASP A N 14
ATOM 25042 C CA . ASP A 1 79 ? 15.030 4.512 4.104 1.00 0.00 79 ASP A CA 14
ATOM 25043 C C . ASP A 1 79 ? 13.559 4.288 4.512 1.00 0.00 79 ASP A C 14
ATOM 25044 O O . ASP A 1 79 ? 13.288 3.743 5.584 1.00 0.00 79 ASP A O 14
ATOM 25053 N N . ASP A 1 80 ? 12.604 4.642 3.644 1.00 0.00 80 ASP A N 14
ATOM 25054 C CA . ASP A 1 80 ? 11.183 4.298 3.800 1.00 0.00 80 ASP A CA 14
ATOM 25055 C C . ASP A 1 80 ? 10.849 2.853 3.370 1.00 0.00 80 ASP A C 14
ATOM 25056 O O . ASP A 1 80 ? 9.963 2.228 3.950 1.00 0.00 80 ASP A O 14
ATOM 25065 N N . GLU A 1 81 ? 11.605 2.250 2.450 1.00 0.00 81 GLU A N 14
ATOM 25066 C CA . GLU A 1 81 ? 11.481 0.824 2.103 1.00 0.00 81 GLU A CA 14
ATOM 25067 C C . GLU A 1 81 ? 11.768 -0.107 3.301 1.00 0.00 81 GLU A C 14
ATOM 25068 O O . GLU A 1 81 ? 11.076 -1.109 3.497 1.00 0.00 81 GLU A O 14
ATOM 25080 N N . ARG A 1 82 ? 12.736 0.255 4.157 1.00 0.00 82 ARG A N 14
ATOM 25081 C CA . ARG A 1 82 ? 13.068 -0.467 5.400 1.00 0.00 82 ARG A CA 14
ATOM 25082 C C . ARG A 1 82 ? 11.874 -0.577 6.361 1.00 0.00 82 ARG A C 14
ATOM 25083 O O . ARG A 1 82 ? 11.674 -1.625 6.975 1.00 0.00 82 ARG A O 14
ATOM 25104 N N . ARG A 1 83 ? 11.043 0.469 6.451 1.00 0.00 83 ARG A N 14
ATOM 25105 C CA . ARG A 1 83 ? 9.811 0.500 7.268 1.00 0.00 83 ARG A CA 14
ATOM 25106 C C . ARG A 1 83 ? 8.795 -0.528 6.752 1.00 0.00 83 ARG A C 14
ATOM 25107 O O . ARG A 1 83 ? 8.238 -1.297 7.538 1.00 0.00 83 ARG A O 14
ATOM 25128 N N . ALA A 1 84 ? 8.591 -0.584 5.437 1.00 0.00 84 ALA A N 14
ATOM 25129 C CA . ALA A 1 84 ? 7.710 -1.549 4.769 1.00 0.00 84 ALA A CA 14
ATOM 25130 C C . ALA A 1 84 ? 8.170 -3.009 4.976 1.00 0.00 84 ALA A C 14
ATOM 25131 O O . ALA A 1 84 ? 7.347 -3.894 5.230 1.00 0.00 84 ALA A O 14
ATOM 25138 N N . ARG A 1 85 ? 9.488 -3.259 4.937 1.00 0.00 85 ARG A N 14
ATOM 25139 C CA . ARG A 1 85 ? 10.090 -4.587 5.158 1.00 0.00 85 ARG A CA 14
ATOM 25140 C C . ARG A 1 85 ? 9.855 -5.113 6.580 1.00 0.00 85 ARG A C 14
ATOM 25141 O O . ARG A 1 85 ? 9.457 -6.266 6.745 1.00 0.00 85 ARG A O 14
ATOM 25162 N N . GLU A 1 86 ? 10.042 -4.280 7.604 1.00 0.00 86 GLU A N 14
ATOM 25163 C CA . GLU A 1 86 ? 9.787 -4.676 9.002 1.00 0.00 86 GLU A CA 14
ATOM 25164 C C . GLU A 1 86 ? 8.289 -4.815 9.327 1.00 0.00 86 GLU A C 14
ATOM 25165 O O . GLU A 1 86 ? 7.915 -5.636 10.165 1.00 0.00 86 GLU A O 14
ATOM 25177 N N . LEU A 1 87 ? 7.416 -4.066 8.645 1.00 0.00 87 LEU A N 14
ATOM 25178 C CA . LEU A 1 87 ? 5.960 -4.227 8.750 1.00 0.00 87 LEU A CA 14
ATOM 25179 C C . LEU A 1 87 ? 5.499 -5.597 8.219 1.00 0.00 87 LEU A C 14
ATOM 25180 O O . LEU A 1 87 ? 4.720 -6.276 8.889 1.00 0.00 87 LEU A O 14
ATOM 25196 N N . LYS A 1 88 ? 6.016 -6.062 7.072 1.00 0.00 88 LYS A N 14
ATOM 25197 C CA . LYS A 1 88 ? 5.697 -7.388 6.517 1.00 0.00 88 LYS A CA 14
ATOM 25198 C C . LYS A 1 88 ? 5.960 -8.525 7.516 1.00 0.00 88 LYS A C 14
ATOM 25199 O O . LYS A 1 88 ? 5.154 -9.448 7.633 1.00 0.00 88 LYS A O 14
ATOM 25218 N N . GLU A 1 89 ? 7.050 -8.426 8.279 1.00 0.00 89 GLU A N 14
ATOM 25219 C CA . GLU A 1 89 ? 7.479 -9.436 9.255 1.00 0.00 89 GLU A CA 14
ATOM 25220 C C . GLU A 1 89 ? 6.454 -9.649 10.384 1.00 0.00 89 GLU A C 14
ATOM 25221 O O . GLU A 1 89 ? 6.125 -10.791 10.717 1.00 0.00 89 GLU A O 14
ATOM 25233 N N . ARG A 1 90 ? 5.909 -8.557 10.941 1.00 0.00 90 ARG A N 14
ATOM 25234 C CA . ARG A 1 90 ? 4.850 -8.601 11.969 1.00 0.00 90 ARG A CA 14
ATOM 25235 C C . ARG A 1 90 ? 3.465 -8.918 11.393 1.00 0.00 90 ARG A C 14
ATOM 25236 O O . ARG A 1 90 ? 2.621 -9.475 12.096 1.00 0.00 90 ARG A O 14
ATOM 25257 N N . MET A 1 91 ? 3.228 -8.571 10.126 1.00 0.00 91 MET A N 14
ATOM 25258 C CA . MET A 1 91 ? 1.919 -8.706 9.470 1.00 0.00 91 MET A CA 14
ATOM 25259 C C . MET A 1 91 ? 1.586 -10.147 9.062 1.00 0.00 91 MET A C 14
ATOM 25260 O O . MET A 1 91 ? 0.416 -10.534 9.117 1.00 0.00 91 MET A O 14
ATOM 25274 N N . GLY A 1 92 ? 2.584 -10.948 8.675 1.00 0.00 92 GLY A N 14
ATOM 25275 C CA . GLY A 1 92 ? 2.409 -12.376 8.363 1.00 0.00 92 GLY A CA 14
ATOM 25276 C C . GLY A 1 92 ? 1.588 -12.674 7.096 1.00 0.00 92 GLY A C 14
ATOM 25277 O O . GLY A 1 92 ? 1.093 -13.792 6.936 1.00 0.00 92 GLY A O 14
ATOM 25281 N N . LYS A 1 93 ? 1.428 -11.684 6.207 1.00 0.00 93 LYS A N 14
ATOM 25282 C CA . LYS A 1 93 ? 0.701 -11.762 4.925 1.00 0.00 93 LYS A CA 14
ATOM 25283 C C . LYS A 1 93 ? 1.536 -11.202 3.759 1.00 0.00 93 LYS A C 14
ATOM 25284 O O . LYS A 1 93 ? 2.462 -10.423 4.003 1.00 0.00 93 LYS A O 14
ATOM 25303 N N . PRO A 1 94 ? 1.239 -11.584 2.501 1.00 0.00 94 PRO A N 14
ATOM 25304 C CA . PRO A 1 94 ? 1.975 -11.113 1.330 1.00 0.00 94 PRO A CA 14
ATOM 25305 C C . PRO A 1 94 ? 1.730 -9.616 1.068 1.00 0.00 94 PRO A C 14
ATOM 25306 O O . PRO A 1 94 ? 0.590 -9.145 1.053 1.00 0.00 94 PRO A O 14
ATOM 25317 N N . VAL A 1 95 ? 2.817 -8.880 0.816 1.00 0.00 95 VAL A N 14
ATOM 25318 C CA . VAL A 1 95 ? 2.830 -7.444 0.474 1.00 0.00 95 VAL A CA 14
ATOM 25319 C C . VAL A 1 95 ? 3.839 -7.218 -0.650 1.00 0.00 95 VAL A C 14
ATOM 25320 O O . VAL A 1 95 ? 4.955 -7.738 -0.578 1.00 0.00 95 VAL A O 14
ATOM 25333 N N . GLU A 1 96 ? 3.490 -6.420 -1.656 1.00 0.00 96 GLU A N 14
ATOM 25334 C CA . GLU A 1 96 ? 4.435 -6.029 -2.710 1.00 0.00 96 GLU A CA 14
ATOM 25335 C C . GLU A 1 96 ? 5.030 -4.642 -2.428 1.00 0.00 96 GLU A C 14
ATOM 25336 O O . GLU A 1 96 ? 4.316 -3.688 -2.100 1.00 0.00 96 GLU A O 14
ATOM 25348 N N . ILE A 1 97 ? 6.358 -4.560 -2.539 1.00 0.00 97 ILE A N 14
ATOM 25349 C CA . ILE A 1 97 ? 7.162 -3.369 -2.261 1.00 0.00 97 ILE A CA 14
ATOM 25350 C C . ILE A 1 97 ? 7.501 -2.660 -3.572 1.00 0.00 97 ILE A C 14
ATOM 25351 O O . ILE A 1 97 ? 8.100 -3.251 -4.475 1.00 0.00 97 ILE A O 14
ATOM 25367 N N . LEU A 1 98 ? 7.126 -1.385 -3.661 1.00 0.00 98 LEU A N 14
ATOM 25368 C CA . LEU A 1 98 ? 7.382 -0.520 -4.813 1.00 0.00 98 LEU A CA 14
ATOM 25369 C C . LEU A 1 98 ? 8.501 0.473 -4.512 1.00 0.00 98 LEU A C 14
ATOM 25370 O O . LEU A 1 98 ? 8.680 0.878 -3.369 1.00 0.00 98 LEU A O 14
ATOM 25386 N N . ARG A 1 99 ? 9.220 0.871 -5.563 1.00 0.00 99 ARG A N 14
ATOM 25387 C CA . ARG A 1 99 ? 10.169 2.001 -5.578 1.00 0.00 99 ARG A CA 14
ATOM 25388 C C . ARG A 1 99 ? 10.248 2.596 -6.988 1.00 0.00 99 ARG A C 14
ATOM 25389 O O . ARG A 1 99 ? 9.983 1.883 -7.956 1.00 0.00 99 ARG A O 14
ATOM 25410 N N . GLY A 1 100 ? 10.557 3.888 -7.107 1.00 0.00 100 GLY A N 14
ATOM 25411 C CA . GLY A 1 100 ? 10.455 4.654 -8.359 1.00 0.00 100 GLY A CA 14
ATOM 25412 C C . GLY A 1 100 ? 11.430 4.245 -9.473 1.00 0.00 100 GLY A C 14
ATOM 25413 O O . GLY A 1 100 ? 12.470 3.628 -9.227 1.00 0.00 100 GLY A O 14
ATOM 25417 N N . SER A 1 101 ? 11.091 4.615 -10.712 1.00 0.00 101 SER A N 14
ATOM 25418 C CA . SER A 1 101 ? 11.900 4.360 -11.915 1.00 0.00 101 SER A CA 14
ATOM 25419 C C . SER A 1 101 ? 13.196 5.186 -11.959 1.00 0.00 101 SER A C 14
ATOM 25420 O O . SER A 1 101 ? 13.229 6.341 -11.525 1.00 0.00 101 SER A O 14
ATOM 25428 N N . LEU A 1 102 ? 14.258 4.596 -12.517 1.00 0.00 102 LEU A N 14
ATOM 25429 C CA . LEU A 1 102 ? 15.577 5.211 -12.716 1.00 0.00 102 LEU A CA 14
ATOM 25430 C C . LEU A 1 102 ? 16.297 4.571 -13.918 1.00 0.00 102 LEU A C 14
ATOM 25431 O O . LEU A 1 102 ? 16.303 3.347 -14.063 1.00 0.00 102 LEU A O 14
ATOM 25447 N N . GLU A 1 103 ? 16.937 5.389 -14.756 1.00 0.00 103 GLU A N 14
ATOM 25448 C CA . GLU A 1 103 ? 17.827 4.958 -15.843 1.00 0.00 103 GLU A CA 14
ATOM 25449 C C . GLU A 1 103 ? 19.316 5.053 -15.450 1.00 0.00 103 GLU A C 14
ATOM 25450 O O . GLU A 1 103 ? 19.721 5.956 -14.712 1.00 0.00 103 GLU A O 14
ATOM 25462 N N . HIS A 1 104 ? 20.135 4.111 -15.933 1.00 0.00 104 HIS A N 14
ATOM 25463 C CA . HIS A 1 104 ? 21.576 4.031 -15.659 1.00 0.00 104 HIS A CA 14
ATOM 25464 C C . HIS A 1 104 ? 22.394 3.854 -16.952 1.00 0.00 104 HIS A C 14
ATOM 25465 O O . HIS A 1 104 ? 22.016 3.079 -17.835 1.00 0.00 104 HIS A O 14
ATOM 25479 N N . HIS A 1 105 ? 23.524 4.557 -17.061 1.00 0.00 105 HIS A N 14
ATOM 25480 C CA . HIS A 1 105 ? 24.460 4.444 -18.187 1.00 0.00 105 HIS A CA 14
ATOM 25481 C C . HIS A 1 105 ? 25.211 3.098 -18.192 1.00 0.00 105 HIS A C 14
ATOM 25482 O O . HIS A 1 105 ? 25.462 2.511 -17.136 1.00 0.00 105 HIS A O 14
ATOM 25496 N N . HIS A 1 106 ? 25.583 2.613 -19.383 1.00 0.00 106 HIS A N 14
ATOM 25497 C CA . HIS A 1 106 ? 26.304 1.346 -19.588 1.00 0.00 106 HIS A CA 14
ATOM 25498 C C . HIS A 1 106 ? 27.454 1.505 -20.614 1.00 0.00 106 HIS A C 14
ATOM 25499 O O . HIS A 1 106 ? 27.715 0.624 -21.439 1.00 0.00 106 HIS A O 14
ATOM 25513 N N . HIS A 1 107 ? 28.118 2.666 -20.599 1.00 0.00 107 HIS A N 14
ATOM 25514 C CA . HIS A 1 107 ? 29.107 3.094 -21.599 1.00 0.00 107 HIS A CA 14
ATOM 25515 C C . HIS A 1 107 ? 30.415 3.588 -20.951 1.00 0.00 107 HIS A C 14
ATOM 25516 O O . HIS A 1 107 ? 30.403 4.142 -19.847 1.00 0.00 107 HIS A O 14
ATOM 25530 N N . HIS A 1 108 ? 31.540 3.419 -21.654 1.00 0.00 108 HIS A N 14
ATOM 25531 C CA . HIS A 1 108 ? 32.869 3.899 -21.251 1.00 0.00 108 HIS A CA 14
ATOM 25532 C C . HIS A 1 108 ? 33.743 4.222 -22.480 1.00 0.00 108 HIS A C 14
ATOM 25533 O O . HIS A 1 108 ? 33.676 3.520 -23.496 1.00 0.00 108 HIS A O 14
ATOM 25547 N N . HIS A 1 109 ? 34.563 5.275 -22.384 1.00 0.00 109 HIS A N 14
ATOM 25548 C CA . HIS A 1 109 ? 35.505 5.739 -23.416 1.00 0.00 109 HIS A CA 14
ATOM 25549 C C . HIS A 1 109 ? 36.718 6.481 -22.813 1.00 0.00 109 HIS A C 14
ATOM 25550 O O . HIS A 1 109 ? 37.813 6.408 -23.416 1.00 0.00 109 HIS A O 14
ATOM 25565 N N . GLY A 1 1 ? 2.137 1.457 18.582 1.00 0.00 1 GLY A N 15
ATOM 25566 C CA . GLY A 1 1 ? 2.117 2.579 17.617 1.00 0.00 1 GLY A CA 15
ATOM 25567 C C . GLY A 1 1 ? 0.884 2.543 16.727 1.00 0.00 1 GLY A C 15
ATOM 25568 O O . GLY A 1 1 ? 0.163 1.547 16.685 1.00 0.00 1 GLY A O 15
ATOM 25574 N N . GLU A 1 2 ? 0.634 3.623 15.981 1.00 0.00 2 GLU A N 15
ATOM 25575 C CA . GLU A 1 2 ? -0.550 3.773 15.106 1.00 0.00 2 GLU A CA 15
ATOM 25576 C C . GLU A 1 2 ? -0.559 2.803 13.904 1.00 0.00 2 GLU A C 15
ATOM 25577 O O . GLU A 1 2 ? -1.604 2.566 13.300 1.00 0.00 2 GLU A O 15
ATOM 25589 N N . ASP A 1 3 ? 0.589 2.210 13.563 1.00 0.00 3 ASP A N 15
ATOM 25590 C CA . ASP A 1 3 ? 0.694 1.131 12.574 1.00 0.00 3 ASP A CA 15
ATOM 25591 C C . ASP A 1 3 ? 0.139 -0.231 13.044 1.00 0.00 3 ASP A C 15
ATOM 25592 O O . ASP A 1 3 ? -0.051 -1.120 12.217 1.00 0.00 3 ASP A O 15
ATOM 25601 N N . ASP A 1 4 ? -0.154 -0.419 14.335 1.00 0.00 4 ASP A N 15
ATOM 25602 C CA . ASP A 1 4 ? -0.694 -1.678 14.877 1.00 0.00 4 ASP A CA 15
ATOM 25603 C C . ASP A 1 4 ? -2.189 -1.885 14.568 1.00 0.00 4 ASP A C 15
ATOM 25604 O O . ASP A 1 4 ? -2.612 -2.982 14.198 1.00 0.00 4 ASP A O 15
ATOM 25613 N N . GLU A 1 5 ? -3.000 -0.832 14.699 1.00 0.00 5 GLU A N 15
ATOM 25614 C CA . GLU A 1 5 ? -4.456 -0.899 14.502 1.00 0.00 5 GLU A CA 15
ATOM 25615 C C . GLU A 1 5 ? -4.834 -1.025 13.023 1.00 0.00 5 GLU A C 15
ATOM 25616 O O . GLU A 1 5 ? -5.649 -1.867 12.642 1.00 0.00 5 GLU A O 15
ATOM 25628 N N . ILE A 1 6 ? -4.180 -0.233 12.170 1.00 0.00 6 ILE A N 15
ATOM 25629 C CA . ILE A 1 6 ? -4.393 -0.231 10.715 1.00 0.00 6 ILE A CA 15
ATOM 25630 C C . ILE A 1 6 ? -3.977 -1.564 10.093 1.00 0.00 6 ILE A C 15
ATOM 25631 O O . ILE A 1 6 ? -4.584 -2.011 9.121 1.00 0.00 6 ILE A O 15
ATOM 25647 N N . LEU A 1 7 ? -2.968 -2.223 10.676 1.00 0.00 7 LEU A N 15
ATOM 25648 C CA . LEU A 1 7 ? -2.486 -3.519 10.208 1.00 0.00 7 LEU A CA 15
ATOM 25649 C C . LEU A 1 7 ? -3.595 -4.567 10.339 1.00 0.00 7 LEU A C 15
ATOM 25650 O O . LEU A 1 7 ? -3.812 -5.366 9.429 1.00 0.00 7 LEU A O 15
ATOM 25666 N N . GLN A 1 8 ? -4.328 -4.540 11.458 1.00 0.00 8 GLN A N 15
ATOM 25667 C CA . GLN A 1 8 ? -5.478 -5.414 11.675 1.00 0.00 8 GLN A CA 15
ATOM 25668 C C . GLN A 1 8 ? -6.681 -4.995 10.817 1.00 0.00 8 GLN A C 15
ATOM 25669 O O . GLN A 1 8 ? -7.352 -5.849 10.236 1.00 0.00 8 GLN A O 15
ATOM 25683 N N . ARG A 1 9 ? -6.919 -3.685 10.657 1.00 0.00 9 ARG A N 15
ATOM 25684 C CA . ARG A 1 9 ? -7.987 -3.148 9.791 1.00 0.00 9 ARG A CA 15
ATOM 25685 C C . ARG A 1 9 ? -7.832 -3.552 8.331 1.00 0.00 9 ARG A C 15
ATOM 25686 O O . ARG A 1 9 ? -8.831 -3.797 7.667 1.00 0.00 9 ARG A O 15
ATOM 25707 N N . ALA A 1 10 ? -6.604 -3.701 7.848 1.00 0.00 10 ALA A N 15
ATOM 25708 C CA . ALA A 1 10 ? -6.342 -4.237 6.512 1.00 0.00 10 ALA A CA 15
ATOM 25709 C C . ALA A 1 10 ? -6.953 -5.643 6.306 1.00 0.00 10 ALA A C 15
ATOM 25710 O O . ALA A 1 10 ? -7.588 -5.894 5.280 1.00 0.00 10 ALA A O 15
ATOM 25717 N N . LYS A 1 11 ? -6.858 -6.536 7.304 1.00 0.00 11 LYS A N 15
ATOM 25718 C CA . LYS A 1 11 ? -7.578 -7.825 7.299 1.00 0.00 11 LYS A CA 15
ATOM 25719 C C . LYS A 1 11 ? -9.089 -7.637 7.485 1.00 0.00 11 LYS A C 15
ATOM 25720 O O . LYS A 1 11 ? -9.874 -8.298 6.813 1.00 0.00 11 LYS A O 15
ATOM 25739 N N . ASP A 1 12 ? -9.503 -6.715 8.351 1.00 0.00 12 ASP A N 15
ATOM 25740 C CA . ASP A 1 12 ? -10.916 -6.446 8.676 1.00 0.00 12 ASP A CA 15
ATOM 25741 C C . ASP A 1 12 ? -11.730 -5.889 7.483 1.00 0.00 12 ASP A C 15
ATOM 25742 O O . ASP A 1 12 ? -12.919 -6.177 7.351 1.00 0.00 12 ASP A O 15
ATOM 25751 N N . ILE A 1 13 ? -11.082 -5.145 6.578 1.00 0.00 13 ILE A N 15
ATOM 25752 C CA . ILE A 1 13 ? -11.635 -4.696 5.290 1.00 0.00 13 ILE A CA 15
ATOM 25753 C C . ILE A 1 13 ? -11.819 -5.894 4.347 1.00 0.00 13 ILE A C 15
ATOM 25754 O O . ILE A 1 13 ? -12.914 -6.119 3.831 1.00 0.00 13 ILE A O 15
ATOM 25770 N N . LEU A 1 14 ? -10.770 -6.701 4.158 1.00 0.00 14 LEU A N 15
ATOM 25771 C CA . LEU A 1 14 ? -10.773 -7.855 3.246 1.00 0.00 14 LEU A CA 15
ATOM 25772 C C . LEU A 1 14 ? -11.703 -8.994 3.707 1.00 0.00 14 LEU A C 15
ATOM 25773 O O . LEU A 1 14 ? -12.224 -9.740 2.880 1.00 0.00 14 LEU A O 15
ATOM 25789 N N . LYS A 1 15 ? -11.963 -9.097 5.015 1.00 0.00 15 LYS A N 15
ATOM 25790 C CA . LYS A 1 15 ? -12.974 -9.979 5.624 1.00 0.00 15 LYS A CA 15
ATOM 25791 C C . LYS A 1 15 ? -14.378 -9.725 5.057 1.00 0.00 15 LYS A C 15
ATOM 25792 O O . LYS A 1 15 ? -15.102 -10.675 4.755 1.00 0.00 15 LYS A O 15
ATOM 25811 N N . GLU A 1 16 ? -14.762 -8.456 4.908 1.00 0.00 16 GLU A N 15
ATOM 25812 C CA . GLU A 1 16 ? -16.071 -8.041 4.375 1.00 0.00 16 GLU A CA 15
ATOM 25813 C C . GLU A 1 16 ? -16.079 -7.832 2.850 1.00 0.00 16 GLU A C 15
ATOM 25814 O O . GLU A 1 16 ? -17.109 -8.057 2.211 1.00 0.00 16 GLU A O 15
ATOM 25826 N N . ASP A 1 17 ? -14.945 -7.456 2.246 1.00 0.00 17 ASP A N 15
ATOM 25827 C CA . ASP A 1 17 ? -14.795 -7.234 0.804 1.00 0.00 17 ASP A CA 15
ATOM 25828 C C . ASP A 1 17 ? -13.507 -7.910 0.272 1.00 0.00 17 ASP A C 15
ATOM 25829 O O . ASP A 1 17 ? -12.506 -7.237 0.008 1.00 0.00 17 ASP A O 15
ATOM 25838 N N . PRO A 1 18 ? -13.511 -9.245 0.069 1.00 0.00 18 PRO A N 15
ATOM 25839 C CA . PRO A 1 18 ? -12.334 -10.011 -0.364 1.00 0.00 18 PRO A CA 15
ATOM 25840 C C . PRO A 1 18 ? -11.954 -9.768 -1.835 1.00 0.00 18 PRO A C 15
ATOM 25841 O O . PRO A 1 18 ? -10.854 -10.123 -2.265 1.00 0.00 18 PRO A O 15
ATOM 25852 N N . ASN A 1 19 ? -12.858 -9.162 -2.611 1.00 0.00 19 ASN A N 15
ATOM 25853 C CA . ASN A 1 19 ? -12.667 -8.814 -4.022 1.00 0.00 19 ASN A CA 15
ATOM 25854 C C . ASN A 1 19 ? -11.886 -7.493 -4.211 1.00 0.00 19 ASN A C 15
ATOM 25855 O O . ASN A 1 19 ? -11.497 -7.165 -5.335 1.00 0.00 19 ASN A O 15
ATOM 25866 N N . ARG A 1 20 ? -11.655 -6.736 -3.127 1.00 0.00 20 ARG A N 15
ATOM 25867 C CA . ARG A 1 20 ? -10.899 -5.472 -3.115 1.00 0.00 20 ARG A CA 15
ATOM 25868 C C . ARG A 1 20 ? -9.413 -5.684 -2.824 1.00 0.00 20 ARG A C 15
ATOM 25869 O O . ARG A 1 20 ? -8.975 -6.765 -2.428 1.00 0.00 20 ARG A O 15
ATOM 25890 N N . LYS A 1 21 ? -8.644 -4.620 -3.041 1.00 0.00 21 LYS A N 15
ATOM 25891 C CA . LYS A 1 21 ? -7.202 -4.490 -2.802 1.00 0.00 21 LYS A CA 15
ATOM 25892 C C . LYS A 1 21 ? -6.955 -3.338 -1.819 1.00 0.00 21 LYS A C 15
ATOM 25893 O O . LYS A 1 21 ? -7.852 -2.546 -1.518 1.00 0.00 21 LYS A O 15
ATOM 25912 N N . ILE A 1 22 ? -5.731 -3.243 -1.314 1.00 0.00 22 ILE A N 15
ATOM 25913 C CA . ILE A 1 22 ? -5.317 -2.214 -0.354 1.00 0.00 22 ILE A CA 15
ATOM 25914 C C . ILE A 1 22 ? -4.069 -1.473 -0.844 1.00 0.00 22 ILE A C 15
ATOM 25915 O O . ILE A 1 22 ? -3.166 -2.073 -1.427 1.00 0.00 22 ILE A O 15
ATOM 25931 N N . LEU A 1 23 ? -4.007 -0.171 -0.559 1.00 0.00 23 LEU A N 15
ATOM 25932 C CA . LEU A 1 23 ? -2.835 0.685 -0.745 1.00 0.00 23 LEU A CA 15
ATOM 25933 C C . LEU A 1 23 ? -2.396 1.278 0.603 1.00 0.00 23 LEU A C 15
ATOM 25934 O O . LEU A 1 23 ? -3.229 1.591 1.453 1.00 0.00 23 LEU A O 15
ATOM 25950 N N . ILE A 1 24 ? -1.090 1.439 0.797 1.00 0.00 24 ILE A N 15
ATOM 25951 C CA . ILE A 1 24 ? -0.474 1.914 2.041 1.00 0.00 24 ILE A CA 15
ATOM 25952 C C . ILE A 1 24 ? 0.529 3.025 1.726 1.00 0.00 24 ILE A C 15
ATOM 25953 O O . ILE A 1 24 ? 1.399 2.855 0.864 1.00 0.00 24 ILE A O 15
ATOM 25969 N N . ILE A 1 25 ? 0.439 4.144 2.450 1.00 0.00 25 ILE A N 15
ATOM 25970 C CA . ILE A 1 25 ? 1.304 5.315 2.250 1.00 0.00 25 ILE A CA 15
ATOM 25971 C C . ILE A 1 25 ? 2.344 5.394 3.366 1.00 0.00 25 ILE A C 15
ATOM 25972 O O . ILE A 1 25 ? 2.002 5.425 4.549 1.00 0.00 25 ILE A O 15
ATOM 25988 N N . LEU A 1 26 ? 3.612 5.455 2.966 1.00 0.00 26 LEU A N 15
ATOM 25989 C CA . LEU A 1 26 ? 4.773 5.600 3.844 1.00 0.00 26 LEU A CA 15
ATOM 25990 C C . LEU A 1 26 ? 5.236 7.066 3.894 1.00 0.00 26 LEU A C 15
ATOM 25991 O O . LEU A 1 26 ? 5.676 7.618 2.881 1.00 0.00 26 LEU A O 15
ATOM 26007 N N . ASN A 1 27 ? 5.184 7.678 5.079 1.00 0.00 27 ASN A N 15
ATOM 26008 C CA . ASN A 1 27 ? 5.730 9.011 5.351 1.00 0.00 27 ASN A CA 15
ATOM 26009 C C . ASN A 1 27 ? 7.162 8.910 5.923 1.00 0.00 27 ASN A C 15
ATOM 26010 O O . ASN A 1 27 ? 7.450 7.968 6.668 1.00 0.00 27 ASN A O 15
ATOM 26021 N N . PRO A 1 28 ? 8.057 9.880 5.643 1.00 0.00 28 PRO A N 15
ATOM 26022 C CA . PRO A 1 28 ? 9.454 9.849 6.096 1.00 0.00 28 PRO A CA 15
ATOM 26023 C C . PRO A 1 28 ? 9.615 9.947 7.627 1.00 0.00 28 PRO A C 15
ATOM 26024 O O . PRO A 1 28 ? 10.641 9.536 8.168 1.00 0.00 28 PRO A O 15
ATOM 26035 N N . ASP A 1 29 ? 8.594 10.438 8.340 1.00 0.00 29 ASP A N 15
ATOM 26036 C CA . ASP A 1 29 ? 8.508 10.431 9.810 1.00 0.00 29 ASP A CA 15
ATOM 26037 C C . ASP A 1 29 ? 8.152 9.045 10.403 1.00 0.00 29 ASP A C 15
ATOM 26038 O O . ASP A 1 29 ? 8.062 8.893 11.624 1.00 0.00 29 ASP A O 15
ATOM 26047 N N . GLY A 1 30 ? 7.925 8.031 9.558 1.00 0.00 30 GLY A N 15
ATOM 26048 C CA . GLY A 1 30 ? 7.530 6.666 9.938 1.00 0.00 30 GLY A CA 15
ATOM 26049 C C . GLY A 1 30 ? 6.015 6.447 10.053 1.00 0.00 30 GLY A C 15
ATOM 26050 O O . GLY A 1 30 ? 5.572 5.310 10.237 1.00 0.00 30 GLY A O 15
ATOM 26054 N N . LYS A 1 31 ? 5.204 7.504 9.913 1.00 0.00 31 LYS A N 15
ATOM 26055 C CA . LYS A 1 31 ? 3.733 7.439 9.959 1.00 0.00 31 LYS A CA 15
ATOM 26056 C C . LYS A 1 31 ? 3.167 6.711 8.734 1.00 0.00 31 LYS A C 15
ATOM 26057 O O . LYS A 1 31 ? 3.595 6.960 7.603 1.00 0.00 31 LYS A O 15
ATOM 26076 N N . ILE A 1 32 ? 2.189 5.835 8.959 1.00 0.00 32 ILE A N 15
ATOM 26077 C CA . ILE A 1 32 ? 1.551 5.014 7.921 1.00 0.00 32 ILE A CA 15
ATOM 26078 C C . ILE A 1 32 ? 0.073 5.396 7.731 1.00 0.00 32 ILE A C 15
ATOM 26079 O O . ILE A 1 32 ? -0.604 5.754 8.697 1.00 0.00 32 ILE A O 15
ATOM 26095 N N . GLU A 1 33 ? -0.443 5.315 6.501 1.00 0.00 33 GLU A N 15
ATOM 26096 C CA . GLU A 1 33 ? -1.848 5.611 6.174 1.00 0.00 33 GLU A CA 15
ATOM 26097 C C . GLU A 1 33 ? -2.433 4.501 5.288 1.00 0.00 33 GLU A C 15
ATOM 26098 O O . GLU A 1 33 ? -1.750 3.999 4.393 1.00 0.00 33 GLU A O 15
ATOM 26110 N N . LEU A 1 34 ? -3.695 4.121 5.529 1.00 0.00 34 LEU A N 15
ATOM 26111 C CA . LEU A 1 34 ? -4.356 2.964 4.910 1.00 0.00 34 LEU A CA 15
ATOM 26112 C C . LEU A 1 34 ? -5.453 3.417 3.928 1.00 0.00 34 LEU A C 15
ATOM 26113 O O . LEU A 1 34 ? -6.327 4.211 4.289 1.00 0.00 34 LEU A O 15
ATOM 26129 N N . TYR A 1 35 ? -5.435 2.874 2.711 1.00 0.00 35 TYR A N 15
ATOM 26130 C CA . TYR A 1 35 ? -6.446 3.061 1.670 1.00 0.00 35 TYR A CA 15
ATOM 26131 C C . TYR A 1 35 ? -7.036 1.732 1.189 1.00 0.00 35 TYR A C 15
ATOM 26132 O O . TYR A 1 35 ? -6.323 0.738 1.043 1.00 0.00 35 TYR A O 15
ATOM 26150 N N . GLU A 1 36 ? -8.328 1.742 0.862 1.00 0.00 36 GLU A N 15
ATOM 26151 C CA . GLU A 1 36 ? -8.994 0.621 0.170 1.00 0.00 36 GLU A CA 15
ATOM 26152 C C . GLU A 1 36 ? -9.355 1.020 -1.267 1.00 0.00 36 GLU A C 15
ATOM 26153 O O . GLU A 1 36 ? -9.784 2.147 -1.522 1.00 0.00 36 GLU A O 15
ATOM 26165 N N . VAL A 1 37 ? -9.146 0.099 -2.209 1.00 0.00 37 VAL A N 15
ATOM 26166 C CA . VAL A 1 37 ? -9.157 0.363 -3.654 1.00 0.00 37 VAL A CA 15
ATOM 26167 C C . VAL A 1 37 ? -9.536 -0.888 -4.447 1.00 0.00 37 VAL A C 15
ATOM 26168 O O . VAL A 1 37 ? -9.273 -2.011 -4.021 1.00 0.00 37 VAL A O 15
ATOM 26181 N N . THR A 1 38 ? -10.151 -0.707 -5.617 1.00 0.00 38 THR A N 15
ATOM 26182 C CA . THR A 1 38 ? -10.635 -1.829 -6.457 1.00 0.00 38 THR A CA 15
ATOM 26183 C C . THR A 1 38 ? -10.049 -1.814 -7.875 1.00 0.00 38 THR A C 15
ATOM 26184 O O . THR A 1 38 ? -9.885 -2.869 -8.489 1.00 0.00 38 THR A O 15
ATOM 26195 N N . SER A 1 39 ? -9.694 -0.627 -8.380 1.00 0.00 39 SER A N 15
ATOM 26196 C CA . SER A 1 39 ? -9.320 -0.365 -9.779 1.00 0.00 39 SER A CA 15
ATOM 26197 C C . SER A 1 39 ? -8.394 0.851 -9.885 1.00 0.00 39 SER A C 15
ATOM 26198 O O . SER A 1 39 ? -8.381 1.706 -8.998 1.00 0.00 39 SER A O 15
ATOM 26206 N N . GLU A 1 40 ? -7.681 0.979 -11.009 1.00 0.00 40 GLU A N 15
ATOM 26207 C CA . GLU A 1 40 ? -6.785 2.113 -11.305 1.00 0.00 40 GLU A CA 15
ATOM 26208 C C . GLU A 1 40 ? -7.456 3.494 -11.182 1.00 0.00 40 GLU A C 15
ATOM 26209 O O . GLU A 1 40 ? -6.811 4.457 -10.771 1.00 0.00 40 GLU A O 15
ATOM 26221 N N . GLU A 1 41 ? -8.757 3.583 -11.469 1.00 0.00 41 GLU A N 15
ATOM 26222 C CA . GLU A 1 41 ? -9.551 4.814 -11.365 1.00 0.00 41 GLU A CA 15
ATOM 26223 C C . GLU A 1 41 ? -9.602 5.372 -9.931 1.00 0.00 41 GLU A C 15
ATOM 26224 O O . GLU A 1 41 ? -9.643 6.589 -9.746 1.00 0.00 41 GLU A O 15
ATOM 26236 N N . ASP A 1 42 ? -9.579 4.508 -8.907 1.00 0.00 42 ASP A N 15
ATOM 26237 C CA . ASP A 1 42 ? -9.501 4.934 -7.509 1.00 0.00 42 ASP A CA 15
ATOM 26238 C C . ASP A 1 42 ? -8.061 5.313 -7.099 1.00 0.00 42 ASP A C 15
ATOM 26239 O O . ASP A 1 42 ? -7.856 6.305 -6.396 1.00 0.00 42 ASP A O 15
ATOM 26248 N N . ILE A 1 43 ? -7.048 4.599 -7.618 1.00 0.00 43 ILE A N 15
ATOM 26249 C CA . ILE A 1 43 ? -5.619 4.919 -7.410 1.00 0.00 43 ILE A CA 15
ATOM 26250 C C . ILE A 1 43 ? -5.267 6.309 -7.972 1.00 0.00 43 ILE A C 15
ATOM 26251 O O . ILE A 1 43 ? -4.503 7.050 -7.348 1.00 0.00 43 ILE A O 15
ATOM 26267 N N . LYS A 1 44 ? -5.871 6.708 -9.103 1.00 0.00 44 LYS A N 15
ATOM 26268 C CA . LYS A 1 44 ? -5.707 8.045 -9.713 1.00 0.00 44 LYS A CA 15
ATOM 26269 C C . LYS A 1 44 ? -5.964 9.196 -8.726 1.00 0.00 44 LYS A C 15
ATOM 26270 O O . LYS A 1 44 ? -5.274 10.215 -8.782 1.00 0.00 44 LYS A O 15
ATOM 26289 N N . ARG A 1 45 ? -6.923 9.031 -7.804 1.00 0.00 45 ARG A N 15
ATOM 26290 C CA . ARG A 1 45 ? -7.235 10.001 -6.737 1.00 0.00 45 ARG A CA 15
ATOM 26291 C C . ARG A 1 45 ? -6.167 9.997 -5.640 1.00 0.00 45 ARG A C 15
ATOM 26292 O O . ARG A 1 45 ? -5.698 11.056 -5.222 1.00 0.00 45 ARG A O 15
ATOM 26313 N N . ILE A 1 46 ? -5.748 8.804 -5.211 1.00 0.00 46 ILE A N 15
ATOM 26314 C CA . ILE A 1 46 ? -4.739 8.600 -4.156 1.00 0.00 46 ILE A CA 15
ATOM 26315 C C . ILE A 1 46 ? -3.390 9.205 -4.560 1.00 0.00 46 ILE A C 15
ATOM 26316 O O . ILE A 1 46 ? -2.707 9.752 -3.700 1.00 0.00 46 ILE A O 15
ATOM 26332 N N . ALA A 1 47 ? -3.040 9.229 -5.852 1.00 0.00 47 ALA A N 15
ATOM 26333 C CA . ALA A 1 47 ? -1.840 9.914 -6.347 1.00 0.00 47 ALA A CA 15
ATOM 26334 C C . ALA A 1 47 ? -1.729 11.363 -5.837 1.00 0.00 47 ALA A C 15
ATOM 26335 O O . ALA A 1 47 ? -0.701 11.756 -5.283 1.00 0.00 47 ALA A O 15
ATOM 26342 N N . LYS A 1 48 ? -2.815 12.134 -5.962 1.00 0.00 48 LYS A N 15
ATOM 26343 C CA . LYS A 1 48 ? -2.927 13.517 -5.477 1.00 0.00 48 LYS A CA 15
ATOM 26344 C C . LYS A 1 48 ? -3.144 13.608 -3.964 1.00 0.00 48 LYS A C 15
ATOM 26345 O O . LYS A 1 48 ? -2.586 14.493 -3.315 1.00 0.00 48 LYS A O 15
ATOM 26364 N N . LYS A 1 49 ? -3.921 12.678 -3.402 1.00 0.00 49 LYS A N 15
ATOM 26365 C CA . LYS A 1 49 ? -4.290 12.646 -1.969 1.00 0.00 49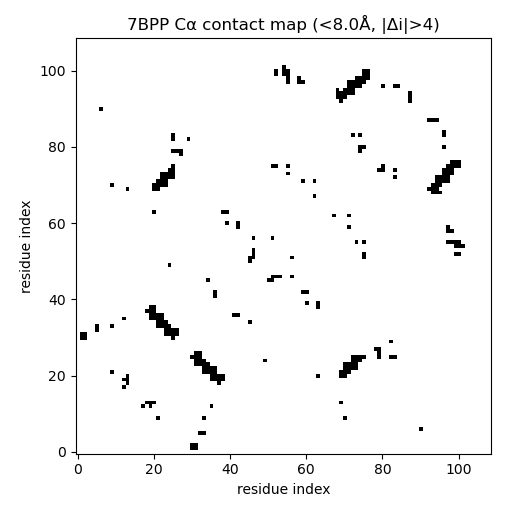 LYS A CA 15
ATOM 26366 C C . LYS A 1 49 ? -3.113 12.312 -1.040 1.00 0.00 49 LYS A C 15
ATOM 26367 O O . LYS A 1 49 ? -2.979 12.909 0.029 1.00 0.00 49 LYS A O 15
ATOM 26386 N N . ALA A 1 50 ? -2.251 11.390 -1.469 1.00 0.00 50 ALA A N 15
ATOM 26387 C CA . ALA A 1 50 ? -1.067 10.916 -0.752 1.00 0.00 50 ALA A CA 15
ATOM 26388 C C . ALA A 1 50 ? 0.245 11.599 -1.208 1.00 0.00 50 ALA A C 15
ATOM 26389 O O . ALA A 1 50 ? 1.244 11.555 -0.487 1.00 0.00 50 ALA A O 15
ATOM 26396 N N . GLY A 1 51 ? 0.256 12.228 -2.391 1.00 0.00 51 GLY A N 15
ATOM 26397 C CA . GLY A 1 51 ? 1.421 12.926 -2.955 1.00 0.00 51 GLY A CA 15
ATOM 26398 C C . GLY A 1 51 ? 2.432 12.010 -3.659 1.00 0.00 51 GLY A C 15
ATOM 26399 O O . GLY A 1 51 ? 3.642 12.219 -3.550 1.00 0.00 51 GLY A O 15
ATOM 26403 N N . ILE A 1 52 ? 1.949 10.969 -4.345 1.00 0.00 52 ILE A N 15
ATOM 26404 C CA . ILE A 1 52 ? 2.768 9.951 -5.023 1.00 0.00 52 ILE A CA 15
ATOM 26405 C C . ILE A 1 52 ? 3.302 10.504 -6.358 1.00 0.00 52 ILE A C 15
ATOM 26406 O O . ILE A 1 52 ? 2.545 11.081 -7.144 1.00 0.00 52 ILE A O 15
ATOM 26422 N N . SER A 1 53 ? 4.596 10.308 -6.633 1.00 0.00 53 SER A N 15
ATOM 26423 C CA . SER A 1 53 ? 5.236 10.711 -7.898 1.00 0.00 53 SER A CA 15
ATOM 26424 C C . SER A 1 53 ? 4.697 9.901 -9.080 1.00 0.00 53 SER A C 15
ATOM 26425 O O . SER A 1 53 ? 4.430 8.711 -8.933 1.00 0.00 53 SER A O 15
ATOM 26433 N N . GLU A 1 54 ? 4.590 10.492 -10.272 1.00 0.00 54 GLU A N 15
ATOM 26434 C CA . GLU A 1 54 ? 4.029 9.810 -11.458 1.00 0.00 54 GLU A CA 15
ATOM 26435 C C . GLU A 1 54 ? 4.824 8.550 -11.861 1.00 0.00 54 GLU A C 15
ATOM 26436 O O . GLU A 1 54 ? 4.249 7.558 -12.309 1.00 0.00 54 GLU A O 15
ATOM 26448 N N . GLU A 1 55 ? 6.142 8.561 -11.639 1.00 0.00 55 GLU A N 15
ATOM 26449 C CA . GLU A 1 55 ? 7.048 7.434 -11.915 1.00 0.00 55 GLU A CA 15
ATOM 26450 C C . GLU A 1 55 ? 6.806 6.243 -10.973 1.00 0.00 55 GLU A C 15
ATOM 26451 O O . GLU A 1 55 ? 6.918 5.084 -11.376 1.00 0.00 55 GLU A O 15
ATOM 26463 N N . LEU A 1 56 ? 6.445 6.538 -9.721 1.00 0.00 56 LEU A N 15
ATOM 26464 C CA . LEU A 1 56 ? 6.032 5.559 -8.713 1.00 0.00 56 LEU A CA 15
ATOM 26465 C C . LEU A 1 56 ? 4.594 5.077 -8.998 1.00 0.00 56 LEU A C 15
ATOM 26466 O O . LEU A 1 56 ? 4.336 3.877 -9.061 1.00 0.00 56 LEU A O 15
ATOM 26482 N N . LEU A 1 57 ? 3.667 6.006 -9.249 1.00 0.00 57 LEU A N 15
ATOM 26483 C CA . LEU A 1 57 ? 2.248 5.747 -9.520 1.00 0.00 57 LEU A CA 15
ATOM 26484 C C . LEU A 1 57 ? 2.032 4.741 -10.663 1.00 0.00 57 LEU A C 15
ATOM 26485 O O . LEU A 1 57 ? 1.188 3.852 -10.540 1.00 0.00 57 LEU A O 15
ATOM 26501 N N . ARG A 1 58 ? 2.846 4.815 -11.726 1.00 0.00 58 ARG A N 15
ATOM 26502 C CA . ARG A 1 58 ? 2.885 3.831 -12.825 1.00 0.00 58 ARG A CA 15
ATOM 26503 C C . ARG A 1 58 ? 3.021 2.399 -12.299 1.00 0.00 58 ARG A C 15
ATOM 26504 O O . ARG A 1 58 ? 2.307 1.506 -12.756 1.00 0.00 58 ARG A O 15
ATOM 26525 N N . ARG A 1 59 ? 3.888 2.178 -11.308 1.00 0.00 59 ARG A N 15
ATOM 26526 C CA . ARG A 1 59 ? 4.107 0.854 -10.710 1.00 0.00 59 ARG A CA 15
ATOM 26527 C C . ARG A 1 59 ? 2.915 0.403 -9.867 1.00 0.00 59 ARG A C 15
ATOM 26528 O O . ARG A 1 59 ? 2.538 -0.760 -9.960 1.00 0.00 59 ARG A O 15
ATOM 26549 N N . ILE A 1 60 ? 2.263 1.316 -9.133 1.00 0.00 60 ILE A N 15
ATOM 26550 C CA . ILE A 1 60 ? 1.017 1.001 -8.408 1.00 0.00 60 ILE A CA 15
ATOM 26551 C C . ILE A 1 60 ? -0.061 0.514 -9.391 1.00 0.00 60 ILE A C 15
ATOM 26552 O O . ILE A 1 60 ? -0.651 -0.547 -9.192 1.00 0.00 60 ILE A O 15
ATOM 26568 N N . LEU A 1 61 ? -0.276 1.245 -10.493 1.00 0.00 61 LEU A N 15
ATOM 26569 C CA . LEU A 1 61 ? -1.256 0.869 -11.520 1.00 0.00 61 LEU A CA 15
ATOM 26570 C C . LEU A 1 61 ? -0.909 -0.484 -12.177 1.00 0.00 61 LEU A C 15
ATOM 26571 O O . LEU A 1 61 ? -1.797 -1.310 -12.396 1.00 0.00 61 LEU A O 15
ATOM 26587 N N . GLN A 1 62 ? 0.376 -0.742 -12.448 1.00 0.00 62 GLN A N 15
ATOM 26588 C CA . GLN A 1 62 ? 0.851 -2.015 -13.009 1.00 0.00 62 GLN A CA 15
ATOM 26589 C C . GLN A 1 62 ? 0.650 -3.201 -12.047 1.00 0.00 62 GLN A C 15
ATOM 26590 O O . GLN A 1 62 ? 0.299 -4.295 -12.496 1.00 0.00 62 GLN A O 15
ATOM 26604 N N . SER A 1 63 ? 0.819 -3.001 -10.738 1.00 0.00 63 SER A N 15
ATOM 26605 C CA . SER A 1 63 ? 0.598 -4.039 -9.720 1.00 0.00 63 SER A CA 15
ATOM 26606 C C . SER A 1 63 ? -0.863 -4.489 -9.626 1.00 0.00 63 SER A C 15
ATOM 26607 O O . SER A 1 63 ? -1.128 -5.662 -9.355 1.00 0.00 63 SER A O 15
ATOM 26615 N N . PHE A 1 64 ? -1.823 -3.603 -9.914 1.00 0.00 64 PHE A N 15
ATOM 26616 C CA . PHE A 1 64 ? -3.253 -3.935 -9.911 1.00 0.00 64 PHE A CA 15
ATOM 26617 C C . PHE A 1 64 ? -3.676 -4.854 -11.069 1.00 0.00 64 PHE A C 15
ATOM 26618 O O . PHE A 1 64 ? -4.581 -5.674 -10.896 1.00 0.00 64 PHE A O 15
ATOM 26635 N N . ARG A 1 65 ? -3.011 -4.757 -12.231 1.00 0.00 65 ARG A N 15
ATOM 26636 C CA . ARG A 1 65 ? -3.202 -5.680 -13.369 1.00 0.00 65 ARG A CA 15
ATOM 26637 C C . ARG A 1 65 ? -2.902 -7.124 -12.965 1.00 0.00 65 ARG A C 15
ATOM 26638 O O . ARG A 1 65 ? -3.640 -8.035 -13.338 1.00 0.00 65 ARG A O 15
ATOM 26659 N N . ASP A 1 66 ? -1.838 -7.324 -12.190 1.00 0.00 66 ASP A N 15
ATOM 26660 C CA . ASP A 1 66 ? -1.459 -8.640 -11.661 1.00 0.00 66 ASP A CA 15
ATOM 26661 C C . ASP A 1 66 ? -2.328 -9.072 -10.468 1.00 0.00 66 ASP A C 15
ATOM 26662 O O . ASP A 1 66 ? -2.817 -10.203 -10.443 1.00 0.00 66 ASP A O 15
ATOM 26671 N N . GLY A 1 67 ? -2.546 -8.183 -9.491 1.00 0.00 67 GLY A N 15
ATOM 26672 C CA . GLY A 1 67 ? -3.474 -8.387 -8.368 1.00 0.00 67 GLY A CA 15
ATOM 26673 C C . GLY A 1 67 ? -3.115 -9.527 -7.401 1.00 0.00 67 GLY A C 15
ATOM 26674 O O . GLY A 1 67 ? -3.962 -9.930 -6.600 1.00 0.00 67 GLY A O 15
ATOM 26678 N N . GLN A 1 68 ? -1.881 -10.050 -7.455 1.00 0.00 68 GLN A N 15
ATOM 26679 C CA . GLN A 1 68 ? -1.460 -11.276 -6.751 1.00 0.00 68 GLN A CA 15
ATOM 26680 C C . GLN A 1 68 ? -1.277 -11.095 -5.228 1.00 0.00 68 GLN A C 15
ATOM 26681 O O . GLN A 1 68 ? -1.171 -12.081 -4.495 1.00 0.00 68 GLN A O 15
ATOM 26695 N N . TYR A 1 69 ? -1.252 -9.847 -4.751 1.00 0.00 69 TYR A N 15
ATOM 26696 C CA . TYR A 1 69 ? -1.054 -9.463 -3.350 1.00 0.00 69 TYR A CA 15
ATOM 26697 C C . TYR A 1 69 ? -2.337 -8.878 -2.745 1.00 0.00 69 TYR A C 15
ATOM 26698 O O . TYR A 1 69 ? -3.187 -8.340 -3.460 1.00 0.00 69 TYR A O 15
ATOM 26716 N N . ASP A 1 70 ? -2.484 -8.954 -1.421 1.00 0.00 70 ASP A N 15
ATOM 26717 C CA . ASP A 1 70 ? -3.658 -8.419 -0.710 1.00 0.00 70 ASP A CA 15
ATOM 26718 C C . ASP A 1 70 ? -3.542 -6.906 -0.443 1.00 0.00 70 ASP A C 15
ATOM 26719 O O . ASP A 1 70 ? -4.556 -6.206 -0.387 1.00 0.00 70 ASP A O 15
ATOM 26728 N N . LEU A 1 71 ? -2.310 -6.397 -0.325 1.00 0.00 71 LEU A N 15
ATOM 26729 C CA . LEU A 1 71 ? -1.991 -4.987 -0.096 1.00 0.00 71 LEU A CA 15
ATOM 26730 C C . LEU A 1 71 ? -0.700 -4.550 -0.812 1.00 0.00 71 LEU A C 15
ATOM 26731 O O . LEU A 1 71 ? 0.144 -5.380 -1.165 1.00 0.00 71 LEU A O 15
ATOM 26747 N N . PHE A 1 72 ? -0.538 -3.234 -0.974 1.00 0.00 72 PHE A N 15
ATOM 26748 C CA . PHE A 1 72 ? 0.582 -2.618 -1.697 1.00 0.00 72 PHE A CA 15
ATOM 26749 C C . PHE A 1 72 ? 1.237 -1.496 -0.874 1.00 0.00 72 PHE A C 15
ATOM 26750 O O . PHE A 1 72 ? 0.542 -0.648 -0.313 1.00 0.00 72 PHE A O 15
ATOM 26767 N N . PHE A 1 73 ? 2.572 -1.487 -0.806 1.00 0.00 73 PHE A N 15
ATOM 26768 C CA . PHE A 1 73 ? 3.390 -0.541 -0.023 1.00 0.00 73 PHE A CA 15
ATOM 26769 C C . PHE A 1 73 ? 4.200 0.385 -0.949 1.00 0.00 73 PHE A C 15
ATOM 26770 O O . PHE A 1 73 ? 4.969 -0.079 -1.797 1.00 0.00 73 PHE A O 15
ATOM 26787 N N . ILE A 1 74 ? 4.057 1.701 -0.759 1.00 0.00 74 ILE A N 15
ATOM 26788 C CA . ILE A 1 74 ? 4.687 2.751 -1.583 1.00 0.00 74 ILE A CA 15
ATOM 26789 C C . ILE A 1 74 ? 5.991 3.217 -0.916 1.00 0.00 74 ILE A C 15
ATOM 26790 O O . ILE A 1 74 ? 6.004 4.161 -0.123 1.00 0.00 74 ILE A O 15
ATOM 26806 N N . ALA A 1 75 ? 7.112 2.586 -1.258 1.00 0.00 75 ALA A N 15
ATOM 26807 C CA . ALA A 1 75 ? 8.429 2.976 -0.769 1.00 0.00 75 ALA A CA 15
ATOM 26808 C C . ALA A 1 75 ? 9.127 3.878 -1.800 1.00 0.00 75 ALA A C 15
ATOM 26809 O O . ALA A 1 75 ? 9.792 3.398 -2.713 1.00 0.00 75 ALA A O 15
ATOM 26816 N N . LYS A 1 76 ? 9.013 5.204 -1.663 1.00 0.00 76 LYS A N 15
ATOM 26817 C CA . LYS A 1 76 ? 9.690 6.144 -2.581 1.00 0.00 76 LYS A CA 15
ATOM 26818 C C . LYS A 1 76 ? 11.212 6.118 -2.384 1.00 0.00 76 LYS A C 15
ATOM 26819 O O . LYS A 1 76 ? 11.973 6.234 -3.345 1.00 0.00 76 LYS A O 15
ATOM 26838 N N . THR A 1 77 ? 11.639 5.909 -1.140 1.00 0.00 77 THR A N 15
ATOM 26839 C CA . THR A 1 77 ? 13.030 5.984 -0.666 1.00 0.00 77 THR A CA 15
ATOM 26840 C C . THR A 1 77 ? 13.462 4.661 -0.026 1.00 0.00 77 THR A C 15
ATOM 26841 O O . THR A 1 77 ? 12.633 3.916 0.486 1.00 0.00 77 THR A O 15
ATOM 26852 N N . GLU A 1 78 ? 14.762 4.376 0.038 1.00 0.00 78 GLU A N 15
ATOM 26853 C CA . GLU A 1 78 ? 15.309 3.241 0.810 1.00 0.00 78 GLU A CA 15
ATOM 26854 C C . GLU A 1 78 ? 15.003 3.365 2.319 1.00 0.00 78 GLU A C 15
ATOM 26855 O O . GLU A 1 78 ? 14.781 2.359 2.993 1.00 0.00 78 GLU A O 15
ATOM 26867 N N . ASP A 1 79 ? 14.899 4.594 2.837 1.00 0.00 79 ASP A N 15
ATOM 26868 C CA . ASP A 1 79 ? 14.418 4.880 4.197 1.00 0.00 79 ASP A CA 15
ATOM 26869 C C . ASP A 1 79 ? 12.938 4.491 4.400 1.00 0.00 79 ASP A C 15
ATOM 26870 O O . ASP A 1 79 ? 12.549 4.089 5.498 1.00 0.00 79 ASP A O 15
ATOM 26879 N N . ASP A 1 80 ? 12.120 4.551 3.342 1.00 0.00 80 ASP A N 15
ATOM 26880 C CA . ASP A 1 80 ? 10.749 4.025 3.349 1.00 0.00 80 ASP A CA 15
ATOM 26881 C C . ASP A 1 80 ? 10.749 2.496 3.201 1.00 0.00 80 ASP A C 15
ATOM 26882 O O . ASP A 1 80 ? 9.989 1.794 3.864 1.00 0.00 80 ASP A O 15
ATOM 26891 N N . GLU A 1 81 ? 11.638 1.948 2.373 1.00 0.00 81 GLU A N 15
ATOM 26892 C CA . GLU A 1 81 ? 11.722 0.507 2.130 1.00 0.00 81 GLU A CA 15
ATOM 26893 C C . GLU A 1 81 ? 12.050 -0.293 3.405 1.00 0.00 81 GLU A C 15
ATOM 26894 O O . GLU A 1 81 ? 11.540 -1.399 3.596 1.00 0.00 81 GLU A O 15
ATOM 26906 N N . ARG A 1 82 ? 12.817 0.307 4.326 1.00 0.00 82 ARG A N 15
ATOM 26907 C CA . ARG A 1 82 ? 13.073 -0.233 5.675 1.00 0.00 82 ARG A CA 15
ATOM 26908 C C . ARG A 1 82 ? 11.775 -0.363 6.478 1.00 0.00 82 ARG A C 15
ATOM 26909 O O . ARG A 1 82 ? 11.556 -1.372 7.149 1.00 0.00 82 ARG A O 15
ATOM 26930 N N . ARG A 1 83 ? 10.903 0.643 6.374 1.00 0.00 83 ARG A N 15
ATOM 26931 C CA . ARG A 1 83 ? 9.615 0.743 7.075 1.00 0.00 83 ARG A CA 15
ATOM 26932 C C . ARG A 1 83 ? 8.609 -0.283 6.548 1.00 0.00 83 ARG A C 15
ATOM 26933 O O . ARG A 1 83 ? 7.898 -0.900 7.338 1.00 0.00 83 ARG A O 15
ATOM 26954 N N . ALA A 1 84 ? 8.608 -0.526 5.235 1.00 0.00 84 ALA A N 15
ATOM 26955 C CA . ALA A 1 84 ? 7.846 -1.606 4.602 1.00 0.00 84 ALA A CA 15
ATOM 26956 C C . ALA A 1 84 ? 8.316 -2.999 5.064 1.00 0.00 84 ALA A C 15
ATOM 26957 O O . ALA A 1 84 ? 7.498 -3.837 5.451 1.00 0.00 84 ALA A O 15
ATOM 26964 N N . ARG A 1 85 ? 9.637 -3.231 5.065 1.00 0.00 85 ARG A N 15
ATOM 26965 C CA . ARG A 1 85 ? 10.264 -4.517 5.416 1.00 0.00 85 ARG A CA 15
ATOM 26966 C C . ARG A 1 85 ? 9.942 -4.953 6.845 1.00 0.00 85 ARG A C 15
ATOM 26967 O O . ARG A 1 85 ? 9.527 -6.094 7.045 1.00 0.00 85 ARG A O 15
ATOM 26988 N N . GLU A 1 86 ? 10.081 -4.066 7.833 1.00 0.00 86 GLU A N 15
ATOM 26989 C CA . GLU A 1 86 ? 9.755 -4.412 9.227 1.00 0.00 86 GLU A CA 15
ATOM 26990 C C . GLU A 1 86 ? 8.249 -4.623 9.458 1.00 0.00 86 GLU A C 15
ATOM 26991 O O . GLU A 1 86 ? 7.865 -5.460 10.277 1.00 0.00 86 GLU A O 15
ATOM 27003 N N . LEU A 1 87 ? 7.390 -3.910 8.718 1.00 0.00 87 LEU A N 15
ATOM 27004 C CA . LEU A 1 87 ? 5.936 -4.029 8.831 1.00 0.00 87 LEU A CA 15
ATOM 27005 C C . LEU A 1 87 ? 5.449 -5.362 8.242 1.00 0.00 87 LEU A C 15
ATOM 27006 O O . LEU A 1 87 ? 4.689 -6.078 8.894 1.00 0.00 87 LEU A O 15
ATOM 27022 N N . LYS A 1 88 ? 5.947 -5.762 7.064 1.00 0.00 88 LYS A N 15
ATOM 27023 C CA . LYS A 1 88 ? 5.590 -7.048 6.443 1.00 0.00 88 LYS A CA 15
ATOM 27024 C C . LYS A 1 88 ? 5.967 -8.247 7.322 1.00 0.00 88 LYS A C 15
ATOM 27025 O O . LYS A 1 88 ? 5.230 -9.230 7.366 1.00 0.00 88 LYS A O 15
ATOM 27044 N N . GLU A 1 89 ? 7.067 -8.151 8.070 1.00 0.00 89 GLU A N 15
ATOM 27045 C CA . GLU A 1 89 ? 7.542 -9.204 8.980 1.00 0.00 89 GLU A CA 15
ATOM 27046 C C . GLU A 1 89 ? 6.523 -9.495 10.097 1.00 0.00 89 GLU A C 15
ATOM 27047 O O . GLU A 1 89 ? 6.171 -10.655 10.327 1.00 0.00 89 GLU A O 15
ATOM 27059 N N . ARG A 1 90 ? 5.989 -8.445 10.741 1.00 0.00 90 ARG A N 15
ATOM 27060 C CA . ARG A 1 90 ? 4.942 -8.555 11.778 1.00 0.00 90 ARG A CA 15
ATOM 27061 C C . ARG A 1 90 ? 3.539 -8.821 11.217 1.00 0.00 90 ARG A C 15
ATOM 27062 O O . ARG A 1 90 ? 2.702 -9.399 11.909 1.00 0.00 90 ARG A O 15
ATOM 27083 N N . MET A 1 91 ? 3.293 -8.435 9.964 1.00 0.00 91 MET A N 15
ATOM 27084 C CA . MET A 1 91 ? 2.009 -8.633 9.268 1.00 0.00 91 MET A CA 15
ATOM 27085 C C . MET A 1 91 ? 1.803 -10.058 8.727 1.00 0.00 91 MET A C 15
ATOM 27086 O O . MET A 1 91 ? 0.666 -10.529 8.661 1.00 0.00 91 MET A O 15
ATOM 27100 N N . GLY A 1 92 ? 2.877 -10.755 8.340 1.00 0.00 92 GLY A N 15
ATOM 27101 C CA . GLY A 1 92 ? 2.872 -12.152 7.875 1.00 0.00 92 GLY A CA 15
ATOM 27102 C C . GLY A 1 92 ? 2.350 -12.363 6.445 1.00 0.00 92 GLY A C 15
ATOM 27103 O O . GLY A 1 92 ? 2.980 -13.084 5.664 1.00 0.00 92 GLY A O 15
ATOM 27107 N N . LYS A 1 93 ? 1.248 -11.698 6.068 1.00 0.00 93 LYS A N 15
ATOM 27108 C CA . LYS A 1 93 ? 0.677 -11.705 4.706 1.00 0.00 93 LYS A CA 15
ATOM 27109 C C . LYS A 1 93 ? 1.656 -11.117 3.672 1.00 0.00 93 LYS A C 15
ATOM 27110 O O . LYS A 1 93 ? 2.446 -10.236 4.021 1.00 0.00 93 LYS A O 15
ATOM 27129 N N . PRO A 1 94 ? 1.639 -11.591 2.411 1.00 0.00 94 PRO A N 15
ATOM 27130 C CA . PRO A 1 94 ? 2.559 -11.121 1.380 1.00 0.00 94 PRO A CA 15
ATOM 27131 C C . PRO A 1 94 ? 2.216 -9.691 0.935 1.00 0.00 94 PRO A C 15
ATOM 27132 O O . PRO A 1 94 ? 1.046 -9.330 0.781 1.00 0.00 94 PRO A O 15
ATOM 27143 N N . VAL A 1 95 ? 3.255 -8.887 0.697 1.00 0.00 95 VAL A N 15
ATOM 27144 C CA . VAL A 1 95 ? 3.167 -7.477 0.275 1.00 0.00 95 VAL A CA 15
ATOM 27145 C C . VAL A 1 95 ? 4.142 -7.242 -0.879 1.00 0.00 95 VAL A C 15
ATOM 27146 O O . VAL A 1 95 ? 5.275 -7.726 -0.829 1.00 0.00 95 VAL A O 15
ATOM 27159 N N . GLU A 1 96 ? 3.742 -6.471 -1.892 1.00 0.00 96 GLU A N 15
ATOM 27160 C CA . GLU A 1 96 ? 4.654 -6.029 -2.955 1.00 0.00 96 GLU A CA 15
ATOM 27161 C C . GLU A 1 96 ? 5.167 -4.608 -2.681 1.00 0.00 96 GLU A C 15
ATOM 27162 O O . GLU A 1 96 ? 4.400 -3.696 -2.353 1.00 0.00 96 GLU A O 15
ATOM 27174 N N . ILE A 1 97 ? 6.487 -4.444 -2.806 1.00 0.00 97 ILE A N 15
ATOM 27175 C CA . ILE A 1 97 ? 7.222 -3.210 -2.521 1.00 0.00 97 ILE A CA 15
ATOM 27176 C C . ILE A 1 97 ? 7.381 -2.410 -3.817 1.00 0.00 97 ILE A C 15
ATOM 27177 O O . ILE A 1 97 ? 7.973 -2.900 -4.782 1.00 0.00 97 ILE A O 15
ATOM 27193 N N . LEU A 1 98 ? 6.869 -1.179 -3.841 1.00 0.00 98 LEU A N 15
ATOM 27194 C CA . LEU A 1 98 ? 6.867 -0.322 -5.029 1.00 0.00 98 LEU A CA 15
ATOM 27195 C C . LEU A 1 98 ? 7.884 0.811 -4.855 1.00 0.00 98 LEU A C 15
ATOM 27196 O O . LEU A 1 98 ? 7.734 1.629 -3.947 1.00 0.00 98 LEU A O 15
ATOM 27212 N N . ARG A 1 99 ? 8.917 0.829 -5.710 1.00 0.00 99 ARG A N 15
ATOM 27213 C CA . ARG A 1 99 ? 10.096 1.716 -5.651 1.00 0.00 99 ARG A CA 15
ATOM 27214 C C . ARG A 1 99 ? 10.357 2.436 -6.974 1.00 0.00 99 ARG A C 15
ATOM 27215 O O . ARG A 1 99 ? 10.187 1.845 -8.042 1.00 0.00 99 ARG A O 15
ATOM 27236 N N . GLY A 1 100 ? 10.827 3.681 -6.910 1.00 0.00 100 GLY A N 15
ATOM 27237 C CA . GLY A 1 100 ? 11.322 4.421 -8.077 1.00 0.00 100 GLY A CA 15
ATOM 27238 C C . GLY A 1 100 ? 12.725 3.960 -8.495 1.00 0.00 100 GLY A C 15
ATOM 27239 O O . GLY A 1 100 ? 13.581 3.718 -7.639 1.00 0.00 100 GLY A O 15
ATOM 27243 N N . SER A 1 101 ? 12.967 3.832 -9.804 1.00 0.00 101 SER A N 15
ATOM 27244 C CA . SER A 1 101 ? 14.272 3.468 -10.382 1.00 0.00 101 SER A CA 15
ATOM 27245 C C . SER A 1 101 ? 14.530 4.202 -11.705 1.00 0.00 101 SER A C 15
ATOM 27246 O O . SER A 1 101 ? 13.606 4.394 -12.501 1.00 0.00 101 SER A O 15
ATOM 27254 N N . LEU A 1 102 ? 15.777 4.629 -11.933 1.00 0.00 102 LEU A N 15
ATOM 27255 C CA . LEU A 1 102 ? 16.231 5.365 -13.122 1.00 0.00 102 LEU A CA 15
ATOM 27256 C C . LEU A 1 102 ? 17.619 4.884 -13.586 1.00 0.00 102 LEU A C 15
ATOM 27257 O O . LEU A 1 102 ? 18.428 4.406 -12.786 1.00 0.00 102 LEU A O 15
ATOM 27273 N N . GLU A 1 103 ? 17.923 5.084 -14.872 1.00 0.00 103 GLU A N 15
ATOM 27274 C CA . GLU A 1 103 ? 19.255 4.896 -15.468 1.00 0.00 103 GLU A CA 15
ATOM 27275 C C . GLU A 1 103 ? 19.864 6.247 -15.891 1.00 0.00 103 GLU A C 15
ATOM 27276 O O . GLU A 1 103 ? 19.153 7.141 -16.360 1.00 0.00 103 GLU A O 15
ATOM 27288 N N . HIS A 1 104 ? 21.184 6.400 -15.750 1.00 0.00 104 HIS A N 15
ATOM 27289 C CA . HIS A 1 104 ? 21.910 7.610 -16.159 1.00 0.00 104 HIS A CA 15
ATOM 27290 C C . HIS A 1 104 ? 22.029 7.712 -17.691 1.00 0.00 104 HIS A C 15
ATOM 27291 O O . HIS A 1 104 ? 22.368 6.733 -18.365 1.00 0.00 104 HIS A O 15
ATOM 27305 N N . HIS A 1 105 ? 21.783 8.902 -18.249 1.00 0.00 105 HIS A N 15
ATOM 27306 C CA . HIS A 1 105 ? 21.937 9.174 -19.683 1.00 0.00 105 HIS A CA 15
ATOM 27307 C C . HIS A 1 105 ? 23.415 9.357 -20.079 1.00 0.00 105 HIS A C 15
ATOM 27308 O O . HIS A 1 105 ? 24.221 9.884 -19.305 1.00 0.00 105 HIS A O 15
ATOM 27322 N N . HIS A 1 106 ? 23.771 8.931 -21.293 1.00 0.00 106 HIS A N 15
ATOM 27323 C CA . HIS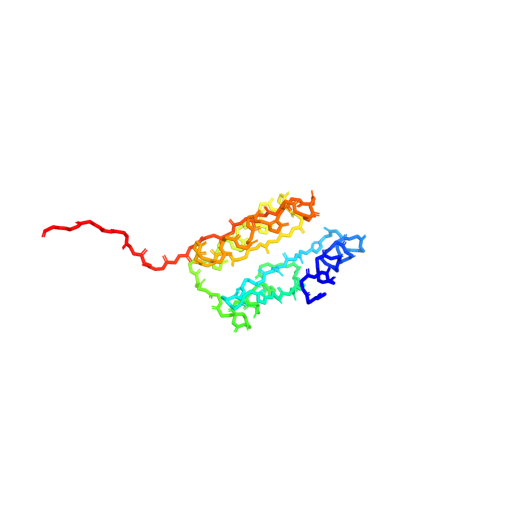 A 1 106 ? 25.118 9.058 -21.867 1.00 0.00 106 HIS A CA 15
ATOM 27324 C C . HIS A 1 106 ? 25.081 9.105 -23.406 1.00 0.00 106 HIS A C 15
ATOM 27325 O O . HIS A 1 106 ? 24.156 8.583 -24.034 1.00 0.00 106 HIS A O 15
ATOM 27339 N N . HIS A 1 107 ? 26.107 9.719 -24.007 1.00 0.00 107 HIS A N 15
ATOM 27340 C CA . HIS A 1 107 ? 26.260 9.884 -25.465 1.00 0.00 107 HIS A CA 15
ATOM 27341 C C . HIS A 1 107 ? 27.546 9.235 -26.022 1.00 0.00 107 HIS A C 15
ATOM 27342 O O . HIS A 1 107 ? 27.840 9.350 -27.216 1.00 0.00 107 HIS A O 15
ATOM 27356 N N . HIS A 1 108 ? 28.311 8.549 -25.164 1.00 0.00 108 HIS A N 15
ATOM 27357 C CA . HIS A 1 108 ? 29.606 7.920 -25.456 1.00 0.00 108 HIS A CA 15
ATOM 27358 C C . HIS A 1 108 ? 29.696 6.515 -24.829 1.00 0.00 108 HIS A C 15
ATOM 27359 O O . HIS A 1 108 ? 28.884 6.160 -23.965 1.00 0.00 108 HIS A O 15
ATOM 27373 N N . HIS A 1 109 ? 30.691 5.724 -25.252 1.00 0.00 109 HIS A N 15
ATOM 27374 C CA . HIS A 1 109 ? 30.946 4.343 -24.807 1.00 0.00 109 HIS A CA 15
ATOM 27375 C C . HIS A 1 109 ? 32.421 4.128 -24.411 1.00 0.00 109 HIS A C 15
ATOM 27376 O O . HIS A 1 109 ? 33.323 4.557 -25.169 1.00 0.00 109 HIS A O 15
ATOM 27391 N N . GLY A 1 1 ? -1.003 2.291 19.399 1.00 0.00 1 GLY A N 16
ATOM 27392 C CA . GLY A 1 1 ? -0.153 2.867 18.335 1.00 0.00 1 GLY A CA 16
ATOM 27393 C C . GLY A 1 1 ? -0.904 2.930 17.018 1.00 0.00 1 GLY A C 16
ATOM 27394 O O . GLY A 1 1 ? -1.259 1.889 16.463 1.00 0.00 1 GLY A O 16
ATOM 27400 N N . GLU A 1 2 ? -1.151 4.138 16.499 1.00 0.00 2 GLU A N 16
ATOM 27401 C CA . GLU A 1 2 ? -1.976 4.368 15.297 1.00 0.00 2 GLU A CA 16
ATOM 27402 C C . GLU A 1 2 ? -1.452 3.619 14.061 1.00 0.00 2 GLU A C 16
ATOM 27403 O O . GLU A 1 2 ? -2.223 3.047 13.296 1.00 0.00 2 GLU A O 16
ATOM 27415 N N . ASP A 1 3 ? -0.132 3.569 13.882 1.00 0.00 3 ASP A N 16
ATOM 27416 C CA . ASP A 1 3 ? 0.536 2.908 12.757 1.00 0.00 3 ASP A CA 16
ATOM 27417 C C . ASP A 1 3 ? 0.769 1.393 12.926 1.00 0.00 3 ASP A C 16
ATOM 27418 O O . ASP A 1 3 ? 1.423 0.772 12.083 1.00 0.00 3 ASP A O 16
ATOM 27427 N N . ASP A 1 4 ? 0.234 0.797 13.998 1.00 0.00 4 ASP A N 16
ATOM 27428 C CA . ASP A 1 4 ? 0.154 -0.657 14.208 1.00 0.00 4 ASP A CA 16
ATOM 27429 C C . ASP A 1 4 ? -1.289 -1.187 14.300 1.00 0.00 4 ASP A C 16
ATOM 27430 O O . ASP A 1 4 ? -1.544 -2.302 13.856 1.00 0.00 4 ASP A O 16
ATOM 27439 N N . GLU A 1 5 ? -2.264 -0.427 14.817 1.00 0.00 5 GLU A N 16
ATOM 27440 C CA . GLU A 1 5 ? -3.668 -0.896 14.883 1.00 0.00 5 GLU A CA 16
ATOM 27441 C C . GLU A 1 5 ? -4.309 -1.085 13.502 1.00 0.00 5 GLU A C 16
ATOM 27442 O O . GLU A 1 5 ? -5.100 -2.003 13.278 1.00 0.00 5 GLU A O 16
ATOM 27454 N N . ILE A 1 6 ? -3.912 -0.225 12.563 1.00 0.00 6 ILE A N 16
ATOM 27455 C CA . ILE A 1 6 ? -4.299 -0.231 11.140 1.00 0.00 6 ILE A CA 16
ATOM 27456 C C . ILE A 1 6 ? -3.966 -1.548 10.447 1.00 0.00 6 ILE A C 16
ATOM 27457 O O . ILE A 1 6 ? -4.596 -1.912 9.456 1.00 0.00 6 ILE A O 16
ATOM 27473 N N . LEU A 1 7 ? -2.978 -2.263 10.981 1.00 0.00 7 LEU A N 16
ATOM 27474 C CA . LEU A 1 7 ? -2.476 -3.509 10.413 1.00 0.00 7 LEU A CA 16
ATOM 27475 C C . LEU A 1 7 ? -3.606 -4.549 10.362 1.00 0.00 7 LEU A C 16
ATOM 27476 O O . LEU A 1 7 ? -3.839 -5.166 9.325 1.00 0.00 7 LEU A O 16
ATOM 27492 N N . GLN A 1 8 ? -4.352 -4.689 11.466 1.00 0.00 8 GLN A N 16
ATOM 27493 C CA . GLN A 1 8 ? -5.513 -5.579 11.563 1.00 0.00 8 GLN A CA 16
ATOM 27494 C C . GLN A 1 8 ? -6.729 -5.045 10.787 1.00 0.00 8 GLN A C 16
ATOM 27495 O O . GLN A 1 8 ? -7.441 -5.825 10.150 1.00 0.00 8 GLN A O 16
ATOM 27509 N N . ARG A 1 9 ? -6.940 -3.718 10.776 1.00 0.00 9 ARG A N 16
ATOM 27510 C CA . ARG A 1 9 ? -8.012 -3.057 9.998 1.00 0.00 9 ARG A CA 16
ATOM 27511 C C . ARG A 1 9 ? -7.897 -3.392 8.508 1.00 0.00 9 ARG A C 16
ATOM 27512 O O . ARG A 1 9 ? -8.900 -3.698 7.868 1.00 0.00 9 ARG A O 16
ATOM 27533 N N . ALA A 1 10 ? -6.672 -3.408 7.980 1.00 0.00 10 ALA A N 16
ATOM 27534 C CA . ALA A 1 10 ? -6.388 -3.784 6.601 1.00 0.00 10 ALA A CA 16
ATOM 27535 C C . ALA A 1 10 ? -6.848 -5.219 6.284 1.00 0.00 10 ALA A C 16
ATOM 27536 O O . ALA A 1 10 ? -7.563 -5.438 5.305 1.00 0.00 10 ALA A O 16
ATOM 27543 N N . LYS A 1 11 ? -6.517 -6.194 7.141 1.00 0.00 11 LYS A N 16
ATOM 27544 C CA . LYS A 1 11 ? -6.943 -7.596 6.956 1.00 0.00 11 LYS A CA 16
ATOM 27545 C C . LYS A 1 11 ? -8.469 -7.731 6.990 1.00 0.00 11 LYS A C 16
ATOM 27546 O O . LYS A 1 11 ? -9.057 -8.462 6.193 1.00 0.00 11 LYS A O 16
ATOM 27565 N N . ASP A 1 12 ? -9.112 -6.997 7.896 1.00 0.00 12 ASP A N 16
ATOM 27566 C CA . ASP A 1 12 ? -10.567 -7.013 8.098 1.00 0.00 12 ASP A CA 16
ATOM 27567 C C . ASP A 1 12 ? -11.361 -6.417 6.915 1.00 0.00 12 ASP A C 16
ATOM 27568 O O . ASP A 1 12 ? -12.470 -6.872 6.633 1.00 0.00 12 ASP A O 16
ATOM 27577 N N . ILE A 1 13 ? -10.788 -5.466 6.163 1.00 0.00 13 ILE A N 16
ATOM 27578 C CA . ILE A 1 13 ? -11.369 -4.986 4.894 1.00 0.00 13 ILE A CA 16
ATOM 27579 C C . ILE A 1 13 ? -11.389 -6.117 3.854 1.00 0.00 13 ILE A C 16
ATOM 27580 O O . ILE A 1 13 ? -12.431 -6.367 3.255 1.00 0.00 13 ILE A O 16
ATOM 27596 N N . LEU A 1 14 ? -10.283 -6.847 3.667 1.00 0.00 14 LEU A N 16
ATOM 27597 C CA . LEU A 1 14 ? -10.205 -7.960 2.703 1.00 0.00 14 LEU A CA 16
ATOM 27598 C C . LEU A 1 14 ? -11.079 -9.162 3.109 1.00 0.00 14 LEU A C 16
ATOM 27599 O O . LEU A 1 14 ? -11.584 -9.872 2.238 1.00 0.00 14 LEU A O 16
ATOM 27615 N N . LYS A 1 15 ? -11.297 -9.375 4.414 1.00 0.00 15 LYS A N 16
ATOM 27616 C CA . LYS A 1 15 ? -12.228 -10.386 4.948 1.00 0.00 15 LYS A CA 16
ATOM 27617 C C . LYS A 1 15 ? -13.665 -10.143 4.460 1.00 0.00 15 LYS A C 16
ATOM 27618 O O . LYS A 1 15 ? -14.350 -11.084 4.055 1.00 0.00 15 LYS A O 16
ATOM 27637 N N . GLU A 1 16 ? -14.110 -8.886 4.469 1.00 0.00 16 GLU A N 16
ATOM 27638 C CA . GLU A 1 16 ? -15.453 -8.479 4.029 1.00 0.00 16 GLU A CA 16
ATOM 27639 C C . GLU A 1 16 ? -15.549 -8.214 2.514 1.00 0.00 16 GLU A C 16
ATOM 27640 O O . GLU A 1 16 ? -16.590 -8.484 1.910 1.00 0.00 16 GLU A O 16
ATOM 27652 N N . ASP A 1 17 ? -14.477 -7.726 1.883 1.00 0.00 17 ASP A N 16
ATOM 27653 C CA . ASP A 1 17 ? -14.418 -7.345 0.472 1.00 0.00 17 ASP A CA 16
ATOM 27654 C C . ASP A 1 17 ? -13.157 -7.953 -0.193 1.00 0.00 17 ASP A C 16
ATOM 27655 O O . ASP A 1 17 ? -12.185 -7.243 -0.470 1.00 0.00 17 ASP A O 16
ATOM 27664 N N . PRO A 1 18 ? -13.154 -9.267 -0.500 1.00 0.00 18 PRO A N 16
ATOM 27665 C CA . PRO A 1 18 ? -12.004 -9.963 -1.093 1.00 0.00 18 PRO A CA 16
ATOM 27666 C C . PRO A 1 18 ? -11.750 -9.567 -2.559 1.00 0.00 18 PRO A C 16
ATOM 27667 O O . PRO A 1 18 ? -10.682 -9.844 -3.106 1.00 0.00 18 PRO A O 16
ATOM 27678 N N . ASN A 1 19 ? -12.727 -8.910 -3.196 1.00 0.00 19 ASN A N 16
ATOM 27679 C CA . ASN A 1 19 ? -12.659 -8.398 -4.569 1.00 0.00 19 ASN A CA 16
ATOM 27680 C C . ASN A 1 19 ? -11.992 -7.006 -4.660 1.00 0.00 19 ASN A C 16
ATOM 27681 O O . ASN A 1 19 ? -11.786 -6.494 -5.763 1.00 0.00 19 ASN A O 16
ATOM 27692 N N . ARG A 1 20 ? -11.658 -6.390 -3.515 1.00 0.00 20 ARG A N 16
ATOM 27693 C CA . ARG A 1 20 ? -10.981 -5.084 -3.396 1.00 0.00 20 ARG A CA 16
ATOM 27694 C C . ARG A 1 20 ? -9.499 -5.244 -3.039 1.00 0.00 20 ARG A C 16
ATOM 27695 O O . ARG A 1 20 ? -9.008 -6.355 -2.836 1.00 0.00 20 ARG A O 16
ATOM 27716 N N . LYS A 1 21 ? -8.791 -4.115 -2.970 1.00 0.00 21 LYS A N 16
ATOM 27717 C CA . LYS A 1 21 ? -7.364 -3.979 -2.655 1.00 0.00 21 LYS A CA 16
ATOM 27718 C C . LYS A 1 21 ? -7.130 -2.870 -1.624 1.00 0.00 21 LYS A C 16
ATOM 27719 O O . LYS A 1 21 ? -8.033 -2.114 -1.257 1.00 0.00 21 LYS A O 16
ATOM 27738 N N . ILE A 1 22 ? -5.889 -2.786 -1.156 1.00 0.00 22 ILE A N 16
ATOM 27739 C CA . ILE A 1 22 ? -5.422 -1.781 -0.199 1.00 0.00 22 ILE A CA 16
ATOM 27740 C C . ILE A 1 22 ? -4.148 -1.109 -0.704 1.00 0.00 22 ILE A C 16
ATOM 27741 O O . ILE A 1 22 ? -3.255 -1.776 -1.231 1.00 0.00 22 ILE A O 16
ATOM 27757 N N . LEU A 1 23 ? -4.057 0.200 -0.472 1.00 0.00 23 LEU A N 16
ATOM 27758 C CA . LEU A 1 23 ? -2.842 0.990 -0.642 1.00 0.00 23 LEU A CA 16
ATOM 27759 C C . LEU A 1 23 ? -2.394 1.542 0.715 1.00 0.00 23 LEU A C 16
ATOM 27760 O O . LEU A 1 23 ? -3.217 1.980 1.521 1.00 0.00 23 LEU A O 16
ATOM 27776 N N . ILE A 1 24 ? -1.088 1.541 0.954 1.00 0.00 24 ILE A N 16
ATOM 27777 C CA . ILE A 1 24 ? -0.470 2.026 2.187 1.00 0.00 24 ILE A CA 16
ATOM 27778 C C . ILE A 1 24 ? 0.540 3.122 1.854 1.00 0.00 24 ILE A C 16
ATOM 27779 O O . ILE A 1 24 ? 1.435 2.932 1.024 1.00 0.00 24 ILE A O 16
ATOM 27795 N N . ILE A 1 25 ? 0.408 4.259 2.536 1.00 0.00 25 ILE A N 16
ATOM 27796 C CA . ILE A 1 25 ? 1.257 5.438 2.355 1.00 0.00 25 ILE A CA 16
ATOM 27797 C C . ILE A 1 25 ? 2.221 5.545 3.531 1.00 0.00 25 ILE A C 16
ATOM 27798 O O . ILE A 1 25 ? 1.816 5.610 4.692 1.00 0.00 25 ILE A O 16
ATOM 27814 N N . LEU A 1 26 ? 3.507 5.577 3.207 1.00 0.00 26 LEU A N 16
ATOM 27815 C CA . LEU A 1 26 ? 4.605 5.719 4.157 1.00 0.00 26 LEU A CA 16
ATOM 27816 C C . LEU A 1 26 ? 4.939 7.202 4.374 1.00 0.00 26 LEU A C 16
ATOM 27817 O O . LEU A 1 26 ? 5.230 7.930 3.422 1.00 0.00 26 LEU A O 16
ATOM 27833 N N . ASN A 1 27 ? 4.921 7.645 5.633 1.00 0.00 27 ASN A N 16
ATOM 27834 C CA . ASN A 1 27 ? 5.355 8.980 6.052 1.00 0.00 27 ASN A CA 16
ATOM 27835 C C . ASN A 1 27 ? 6.850 8.955 6.454 1.00 0.00 27 ASN A C 16
ATOM 27836 O O . ASN A 1 27 ? 7.309 7.957 7.020 1.00 0.00 27 ASN A O 16
ATOM 27847 N N . PRO A 1 28 ? 7.622 10.037 6.219 1.00 0.00 28 PRO A N 16
ATOM 27848 C CA . PRO A 1 28 ? 9.070 10.071 6.468 1.00 0.00 28 PRO A CA 16
ATOM 27849 C C . PRO A 1 28 ? 9.457 9.926 7.953 1.00 0.00 28 PRO A C 16
ATOM 27850 O O . PRO A 1 28 ? 10.584 9.542 8.265 1.00 0.00 28 PRO A O 16
ATOM 27861 N N . ASP A 1 29 ? 8.526 10.183 8.878 1.00 0.00 29 ASP A N 16
ATOM 27862 C CA . ASP A 1 29 ? 8.684 9.951 10.325 1.00 0.00 29 ASP A CA 16
ATOM 27863 C C . ASP A 1 29 ? 8.552 8.464 10.739 1.00 0.00 29 ASP A C 16
ATOM 27864 O O . ASP A 1 29 ? 8.661 8.137 11.922 1.00 0.00 29 ASP A O 16
ATOM 27873 N N . GLY A 1 30 ? 8.286 7.554 9.791 1.00 0.00 30 GLY A N 16
ATOM 27874 C CA . GLY A 1 30 ? 8.007 6.126 10.026 1.00 0.00 30 GLY A CA 16
ATOM 27875 C C . GLY A 1 30 ? 6.528 5.801 10.289 1.00 0.00 30 GLY A C 16
ATOM 27876 O O . GLY A 1 30 ? 6.150 4.626 10.325 1.00 0.00 30 GLY A O 16
ATOM 27880 N N . LYS A 1 31 ? 5.686 6.836 10.424 1.00 0.00 31 LYS A N 16
ATOM 27881 C CA . LYS A 1 31 ? 4.221 6.766 10.485 1.00 0.00 31 LYS A CA 16
ATOM 27882 C C . LYS A 1 31 ? 3.625 6.232 9.169 1.00 0.00 31 LYS A C 16
ATOM 27883 O O . LYS A 1 31 ? 4.292 6.208 8.131 1.00 0.00 31 LYS A O 16
ATOM 27902 N N . ILE A 1 32 ? 2.368 5.795 9.219 1.00 0.00 32 ILE A N 16
ATOM 27903 C CA . ILE A 1 32 ? 1.668 5.151 8.101 1.00 0.00 32 ILE A CA 16
ATOM 27904 C C . ILE A 1 32 ? 0.238 5.685 7.923 1.00 0.00 32 ILE A C 16
ATOM 27905 O O . ILE A 1 32 ? -0.378 6.157 8.884 1.00 0.00 32 ILE A O 16
ATOM 27921 N N . GLU A 1 33 ? -0.317 5.562 6.717 1.00 0.00 33 GLU A N 16
ATOM 27922 C CA . GLU A 1 33 ? -1.732 5.819 6.414 1.00 0.00 33 GLU A CA 16
ATOM 27923 C C . GLU A 1 33 ? -2.310 4.691 5.541 1.00 0.00 33 GLU A C 16
ATOM 27924 O O . GLU A 1 33 ? -1.654 4.220 4.609 1.00 0.00 33 GLU A O 16
ATOM 27936 N N . LEU A 1 34 ? -3.548 4.277 5.830 1.00 0.00 34 LEU A N 16
ATOM 27937 C CA . LEU A 1 34 ? -4.258 3.180 5.160 1.00 0.00 34 LEU A CA 16
ATOM 27938 C C . LEU A 1 34 ? -5.346 3.725 4.220 1.00 0.00 34 LEU A C 16
ATOM 27939 O O . LEU A 1 34 ? -6.182 4.532 4.632 1.00 0.00 34 LEU A O 16
ATOM 27955 N N . TYR A 1 35 ? -5.364 3.231 2.979 1.00 0.00 35 TYR A N 16
ATOM 27956 C CA . TYR A 1 35 ? -6.376 3.517 1.962 1.00 0.00 35 TYR A CA 16
ATOM 27957 C C . TYR A 1 35 ? -7.007 2.241 1.396 1.00 0.00 35 TYR A C 16
ATOM 27958 O O . TYR A 1 35 ? -6.342 1.222 1.201 1.00 0.00 35 TYR A O 16
ATOM 27976 N N . GLU A 1 36 ? -8.294 2.335 1.067 1.00 0.00 36 GLU A N 16
ATOM 27977 C CA . GLU A 1 36 ? -9.048 1.292 0.356 1.00 0.00 36 GLU A CA 16
ATOM 27978 C C . GLU A 1 36 ? -9.250 1.680 -1.118 1.00 0.00 36 GLU A C 16
ATOM 27979 O O . GLU A 1 36 ? -9.520 2.842 -1.431 1.00 0.00 36 GLU A O 16
ATOM 27991 N N . VAL A 1 37 ? -9.078 0.716 -2.027 1.00 0.00 37 VAL A N 16
ATOM 27992 C CA . VAL A 1 37 ? -9.034 0.933 -3.484 1.00 0.00 37 VAL A CA 16
ATOM 27993 C C . VAL A 1 37 ? -9.525 -0.313 -4.227 1.00 0.00 37 VAL A C 16
ATOM 27994 O O . VAL A 1 37 ? -9.279 -1.433 -3.784 1.00 0.00 37 VAL A O 16
ATOM 28007 N N . THR A 1 38 ? -10.202 -0.152 -5.368 1.00 0.00 38 THR A N 16
ATOM 28008 C CA . THR A 1 38 ? -10.848 -1.287 -6.076 1.00 0.00 38 THR A CA 16
ATOM 28009 C C . THR A 1 38 ? -10.368 -1.471 -7.525 1.00 0.00 38 THR A C 16
ATOM 28010 O O . THR A 1 38 ? -10.429 -2.579 -8.062 1.00 0.00 38 THR A O 16
ATOM 28021 N N . SER A 1 39 ? -9.842 -0.409 -8.143 1.00 0.00 39 SER A N 16
ATOM 28022 C CA . SER A 1 39 ? -9.494 -0.311 -9.574 1.00 0.00 39 SER A CA 16
ATOM 28023 C C . SER A 1 39 ? -8.406 0.745 -9.799 1.00 0.00 39 SER A C 16
ATOM 28024 O O . SER A 1 39 ? -8.232 1.634 -8.967 1.00 0.00 39 SER A O 16
ATOM 28032 N N . GLU A 1 40 ? -7.723 0.729 -10.948 1.00 0.00 40 GLU A N 16
ATOM 28033 C CA . GLU A 1 40 ? -6.713 1.748 -11.308 1.00 0.00 40 GLU A CA 16
ATOM 28034 C C . GLU A 1 40 ? -7.261 3.189 -11.306 1.00 0.00 40 GLU A C 16
ATOM 28035 O O . GLU A 1 40 ? -6.562 4.118 -10.903 1.00 0.00 40 GLU A O 16
ATOM 28047 N N . GLU A 1 41 ? -8.534 3.377 -11.667 1.00 0.00 41 GLU A N 16
ATOM 28048 C CA . GLU A 1 41 ? -9.230 4.672 -11.607 1.00 0.00 41 GLU A CA 16
ATOM 28049 C C . GLU A 1 41 ? -9.378 5.199 -10.166 1.00 0.00 41 GLU A C 16
ATOM 28050 O O . GLU A 1 41 ? -9.430 6.410 -9.949 1.00 0.00 41 GLU A O 16
ATOM 28062 N N . ASP A 1 42 ? -9.421 4.304 -9.174 1.00 0.00 42 ASP A N 16
ATOM 28063 C CA . ASP A 1 42 ? -9.431 4.641 -7.752 1.00 0.00 42 ASP A CA 16
ATOM 28064 C C . ASP A 1 42 ? -8.027 5.097 -7.294 1.00 0.00 42 ASP A C 16
ATOM 28065 O O . ASP A 1 42 ? -7.884 6.112 -6.612 1.00 0.00 42 ASP A O 16
ATOM 28074 N N . ILE A 1 43 ? -6.971 4.413 -7.764 1.00 0.00 43 ILE A N 16
ATOM 28075 C CA . ILE A 1 43 ? -5.555 4.739 -7.486 1.00 0.00 43 ILE A CA 16
ATOM 28076 C C . ILE A 1 43 ? -5.176 6.132 -8.021 1.00 0.00 43 ILE A C 16
ATOM 28077 O O . ILE A 1 43 ? -4.421 6.862 -7.373 1.00 0.00 43 ILE A O 16
ATOM 28093 N N . LYS A 1 44 ? -5.746 6.546 -9.163 1.00 0.00 44 LYS A N 16
ATOM 28094 C CA . LYS A 1 44 ? -5.557 7.893 -9.739 1.00 0.00 44 LYS A CA 16
ATOM 28095 C C . LYS A 1 44 ? -5.898 9.031 -8.762 1.00 0.00 44 LYS A C 16
ATOM 28096 O O . LYS A 1 44 ? -5.243 10.074 -8.804 1.00 0.00 44 LYS A O 16
ATOM 28115 N N . ARG A 1 45 ? -6.867 8.837 -7.853 1.00 0.00 45 ARG A N 16
ATOM 28116 C CA . ARG A 1 45 ? -7.168 9.788 -6.764 1.00 0.00 45 ARG A CA 16
ATOM 28117 C C . ARG A 1 45 ? -6.101 9.749 -5.668 1.00 0.00 45 ARG A C 16
ATOM 28118 O O . ARG A 1 45 ? -5.614 10.802 -5.253 1.00 0.00 45 ARG A O 16
ATOM 28139 N N . ILE A 1 46 ? -5.701 8.549 -5.238 1.00 0.00 46 ILE A N 16
ATOM 28140 C CA . ILE A 1 46 ? -4.658 8.346 -4.213 1.00 0.00 46 ILE A CA 16
ATOM 28141 C C . ILE A 1 46 ? -3.346 9.045 -4.601 1.00 0.00 46 ILE A C 16
ATOM 28142 O O . ILE A 1 46 ? -2.687 9.606 -3.731 1.00 0.00 46 ILE A O 16
ATOM 28158 N N . ALA A 1 47 ? -3.003 9.115 -5.894 1.00 0.00 47 ALA A N 16
ATOM 28159 C CA . ALA A 1 47 ? -1.810 9.819 -6.381 1.00 0.00 47 ALA A CA 16
ATOM 28160 C C . ALA A 1 47 ? -1.727 11.270 -5.875 1.00 0.00 47 ALA A C 16
ATOM 28161 O O . ALA A 1 47 ? -0.711 11.680 -5.308 1.00 0.00 47 ALA A O 16
ATOM 28168 N N . LYS A 1 48 ? -2.823 12.023 -6.019 1.00 0.00 48 LYS A N 16
ATOM 28169 C CA . LYS A 1 48 ? -2.961 13.410 -5.548 1.00 0.00 48 LYS A CA 16
ATOM 28170 C C . LYS A 1 48 ? -3.192 13.516 -4.039 1.00 0.00 48 LYS A C 16
ATOM 28171 O O . LYS A 1 48 ? -2.689 14.441 -3.402 1.00 0.00 48 LYS A O 16
ATOM 28190 N N . LYS A 1 49 ? -3.920 12.554 -3.465 1.00 0.00 49 LYS A N 16
ATOM 28191 C CA . LYS A 1 49 ? -4.252 12.501 -2.025 1.00 0.00 49 LYS A CA 16
ATOM 28192 C C . LYS A 1 49 ? -3.030 12.217 -1.134 1.00 0.00 49 LYS A C 16
ATOM 28193 O O . LYS A 1 49 ? -2.926 12.773 -0.041 1.00 0.00 49 LYS A O 16
ATOM 28212 N N . ALA A 1 50 ? -2.103 11.390 -1.616 1.00 0.00 50 ALA A N 16
ATOM 28213 C CA . ALA A 1 50 ? -0.916 10.924 -0.895 1.00 0.00 50 ALA A CA 16
ATOM 28214 C C . ALA A 1 50 ? 0.406 11.576 -1.363 1.00 0.00 50 ALA A C 16
ATOM 28215 O O . ALA A 1 50 ? 1.408 11.506 -0.648 1.00 0.00 50 ALA A O 16
ATOM 28222 N N . GLY A 1 51 ? 0.430 12.205 -2.546 1.00 0.00 51 GLY A N 16
ATOM 28223 C CA . GLY A 1 51 ? 1.628 12.852 -3.106 1.00 0.00 51 GLY A CA 16
ATOM 28224 C C . GLY A 1 51 ? 2.580 11.889 -3.831 1.00 0.00 51 GLY A C 16
ATOM 28225 O O . GLY A 1 51 ? 3.801 11.989 -3.681 1.00 0.00 51 GLY A O 16
ATOM 28229 N N . ILE A 1 52 ? 2.034 10.915 -4.566 1.00 0.00 52 ILE A N 16
ATOM 28230 C CA . ILE A 1 52 ? 2.794 9.887 -5.296 1.00 0.00 52 ILE A CA 16
ATOM 28231 C C . ILE A 1 52 ? 3.193 10.431 -6.679 1.00 0.00 52 ILE A C 16
ATOM 28232 O O . ILE A 1 52 ? 2.336 10.882 -7.444 1.00 0.00 52 ILE A O 16
ATOM 28248 N N . SER A 1 53 ? 4.487 10.376 -7.013 1.00 0.00 53 SER A N 16
ATOM 28249 C CA . SER A 1 53 ? 5.003 10.774 -8.338 1.00 0.00 53 SER A CA 16
ATOM 28250 C C . SER A 1 53 ? 4.602 9.773 -9.420 1.00 0.00 53 SER A C 16
ATOM 28251 O O . SER A 1 53 ? 4.533 8.576 -9.152 1.00 0.00 53 SER A O 16
ATOM 28259 N N . GLU A 1 54 ? 4.395 10.231 -10.660 1.00 0.00 54 GLU A N 16
ATOM 28260 C CA . GLU A 1 54 ? 3.938 9.386 -11.784 1.00 0.00 54 GLU A CA 16
ATOM 28261 C C . GLU A 1 54 ? 4.854 8.171 -12.041 1.00 0.00 54 GLU A C 16
ATOM 28262 O O . GLU A 1 54 ? 4.387 7.085 -12.388 1.00 0.00 54 GLU A O 16
ATOM 28274 N N . GLU A 1 55 ? 6.156 8.342 -11.797 1.00 0.00 55 GLU A N 16
ATOM 28275 C CA . GLU A 1 55 ? 7.200 7.317 -11.942 1.00 0.00 55 GLU A CA 16
ATOM 28276 C C . GLU A 1 55 ? 7.023 6.132 -10.987 1.00 0.00 55 GLU A C 16
ATOM 28277 O O . GLU A 1 55 ? 7.391 5.003 -11.318 1.00 0.00 55 GLU A O 16
ATOM 28289 N N . LEU A 1 56 ? 6.488 6.401 -9.794 1.00 0.00 56 LEU A N 16
ATOM 28290 C CA . LEU A 1 56 ? 6.083 5.388 -8.816 1.00 0.00 56 LEU A CA 16
ATOM 28291 C C . LEU A 1 56 ? 4.631 4.950 -9.047 1.00 0.00 56 LEU A C 16
ATOM 28292 O O . LEU A 1 56 ? 4.355 3.755 -9.077 1.00 0.00 56 LEU A O 16
ATOM 28308 N N . LEU A 1 57 ? 3.710 5.879 -9.306 1.00 0.00 57 LEU A N 16
ATOM 28309 C CA . LEU A 1 57 ? 2.288 5.587 -9.509 1.00 0.00 57 LEU A CA 16
ATOM 28310 C C . LEU A 1 57 ? 2.065 4.508 -10.578 1.00 0.00 57 LEU A C 16
ATOM 28311 O O . LEU A 1 57 ? 1.274 3.594 -10.347 1.00 0.00 57 LEU A O 16
ATOM 28327 N N . ARG A 1 58 ? 2.806 4.539 -11.700 1.00 0.00 58 ARG A N 16
ATOM 28328 C CA . ARG A 1 58 ? 2.692 3.521 -12.766 1.00 0.00 58 ARG A CA 16
ATOM 28329 C C . ARG A 1 58 ? 3.000 2.096 -12.279 1.00 0.00 58 ARG A C 16
ATOM 28330 O O . ARG A 1 58 ? 2.422 1.130 -12.777 1.00 0.00 58 ARG A O 16
ATOM 28351 N N . ARG A 1 59 ? 3.866 1.965 -11.266 1.00 0.00 59 ARG A N 16
ATOM 28352 C CA . ARG A 1 59 ? 4.177 0.713 -10.555 1.00 0.00 59 ARG A CA 16
ATOM 28353 C C . ARG A 1 59 ? 2.976 0.229 -9.739 1.00 0.00 59 ARG A C 16
ATOM 28354 O O . ARG A 1 59 ? 2.644 -0.952 -9.789 1.00 0.00 59 ARG A O 16
ATOM 28375 N N . ILE A 1 60 ? 2.278 1.143 -9.054 1.00 0.00 60 ILE A N 16
ATOM 28376 C CA . ILE A 1 60 ? 1.051 0.830 -8.298 1.00 0.00 60 ILE A CA 16
ATOM 28377 C C . ILE A 1 60 ? -0.034 0.296 -9.255 1.00 0.00 60 ILE A C 16
ATOM 28378 O O . ILE A 1 60 ? -0.654 -0.731 -8.978 1.00 0.00 60 ILE A O 16
ATOM 28394 N N . LEU A 1 61 ? -0.222 0.940 -10.420 1.00 0.00 61 LEU A N 16
ATOM 28395 C CA . LEU A 1 61 ? -1.193 0.489 -11.428 1.00 0.00 61 LEU A CA 16
ATOM 28396 C C . LEU A 1 61 ? -0.862 -0.934 -11.945 1.00 0.00 61 LEU A C 16
ATOM 28397 O O . LEU A 1 61 ? -1.756 -1.768 -12.091 1.00 0.00 61 LEU A O 16
ATOM 28413 N N . GLN A 1 62 ? 0.426 -1.241 -12.170 1.00 0.00 62 GLN A N 16
ATOM 28414 C CA . GLN A 1 62 ? 0.900 -2.576 -12.581 1.00 0.00 62 GLN A CA 16
ATOM 28415 C C . GLN A 1 62 ? 0.652 -3.648 -11.505 1.00 0.00 62 GLN A C 16
ATOM 28416 O O . GLN A 1 62 ? 0.223 -4.756 -11.833 1.00 0.00 62 GLN A O 16
ATOM 28430 N N . SER A 1 63 ? 0.843 -3.322 -10.225 1.00 0.00 63 SER A N 16
ATOM 28431 C CA . SER A 1 63 ? 0.528 -4.234 -9.116 1.00 0.00 63 SER A CA 16
ATOM 28432 C C . SER A 1 63 ? -0.947 -4.644 -9.086 1.00 0.00 63 SER A C 16
ATOM 28433 O O . SER A 1 63 ? -1.259 -5.800 -8.803 1.00 0.00 63 SER A O 16
ATOM 28441 N N . PHE A 1 64 ? -1.862 -3.739 -9.450 1.00 0.00 64 PHE A N 16
ATOM 28442 C CA . PHE A 1 64 ? -3.291 -4.049 -9.571 1.00 0.00 64 PHE A CA 16
ATOM 28443 C C . PHE A 1 64 ? -3.623 -4.914 -10.799 1.00 0.00 64 PHE A C 16
ATOM 28444 O O . PHE A 1 64 ? -4.515 -5.762 -10.726 1.00 0.00 64 PHE A O 16
ATOM 28461 N N . ARG A 1 65 ? -2.910 -4.717 -11.920 1.00 0.00 65 ARG A N 16
ATOM 28462 C CA . ARG A 1 65 ? -3.076 -5.471 -13.173 1.00 0.00 65 ARG A CA 16
ATOM 28463 C C . ARG A 1 65 ? -2.811 -6.960 -12.946 1.00 0.00 65 ARG A C 16
ATOM 28464 O O . ARG A 1 65 ? -3.598 -7.803 -13.376 1.00 0.00 65 ARG A O 16
ATOM 28485 N N . ASP A 1 66 ? -1.743 -7.276 -12.217 1.00 0.00 66 ASP A N 16
ATOM 28486 C CA . ASP A 1 66 ? -1.392 -8.637 -11.821 1.00 0.00 66 ASP A CA 16
ATOM 28487 C C . ASP A 1 66 ? -2.219 -9.133 -10.619 1.00 0.00 66 ASP A C 16
ATOM 28488 O O . ASP A 1 66 ? -2.641 -10.291 -10.595 1.00 0.00 66 ASP A O 16
ATOM 28497 N N . GLY A 1 67 ? -2.494 -8.264 -9.641 1.00 0.00 67 GLY A N 16
ATOM 28498 C CA . GLY A 1 67 ? -3.471 -8.481 -8.563 1.00 0.00 67 GLY A CA 16
ATOM 28499 C C . GLY A 1 67 ? -3.195 -9.619 -7.572 1.00 0.00 67 GLY A C 16
ATOM 28500 O O . GLY A 1 67 ? -4.120 -10.035 -6.872 1.00 0.00 67 GLY A O 16
ATOM 28504 N N . GLN A 1 68 ? -1.962 -10.128 -7.478 1.00 0.00 68 GLN A N 16
ATOM 28505 C CA . GLN A 1 68 ? -1.645 -11.354 -6.721 1.00 0.00 68 GLN A CA 16
ATOM 28506 C C . GLN A 1 68 ? -1.524 -11.158 -5.193 1.00 0.00 68 GLN A C 16
ATOM 28507 O O . GLN A 1 68 ? -1.471 -12.142 -4.452 1.00 0.00 68 GLN A O 16
ATOM 28521 N N . TYR A 1 69 ? -1.488 -9.909 -4.713 1.00 0.00 69 TYR A N 16
ATOM 28522 C CA . TYR A 1 69 ? -1.215 -9.551 -3.312 1.00 0.00 69 TYR A CA 16
ATOM 28523 C C . TYR A 1 69 ? -2.447 -9.045 -2.546 1.00 0.00 69 TYR A C 16
ATOM 28524 O O . TYR A 1 69 ? -3.429 -8.584 -3.133 1.00 0.00 69 TYR A O 16
ATOM 28542 N N . ASP A 1 70 ? -2.376 -9.125 -1.216 1.00 0.00 70 ASP A N 16
ATOM 28543 C CA . ASP A 1 70 ? -3.448 -8.747 -0.284 1.00 0.00 70 ASP A CA 16
ATOM 28544 C C . ASP A 1 70 ? -3.466 -7.231 0.022 1.00 0.00 70 ASP A C 16
ATOM 28545 O O . ASP A 1 70 ? -4.521 -6.666 0.312 1.00 0.00 70 ASP A O 16
ATOM 28554 N N . LEU A 1 71 ? -2.307 -6.565 -0.089 1.00 0.00 71 LEU A N 16
ATOM 28555 C CA . LEU A 1 71 ? -2.100 -5.123 0.112 1.00 0.00 71 LEU A CA 16
ATOM 28556 C C . LEU A 1 71 ? -0.835 -4.610 -0.616 1.00 0.00 71 LEU A C 16
ATOM 28557 O O . LEU A 1 71 ? 0.019 -5.409 -1.017 1.00 0.00 71 LEU A O 16
ATOM 28573 N N . PHE A 1 72 ? -0.695 -3.284 -0.749 1.00 0.00 72 PHE A N 16
ATOM 28574 C CA . PHE A 1 72 ? 0.423 -2.637 -1.462 1.00 0.00 72 PHE A CA 16
ATOM 28575 C C . PHE A 1 72 ? 1.086 -1.506 -0.652 1.00 0.00 72 PHE A C 16
ATOM 28576 O O . PHE A 1 72 ? 0.391 -0.699 -0.034 1.00 0.00 72 PHE A O 16
ATOM 28593 N N . PHE A 1 73 ? 2.423 -1.423 -0.678 1.00 0.00 73 PHE A N 16
ATOM 28594 C CA . PHE A 1 73 ? 3.253 -0.429 0.037 1.00 0.00 73 PHE A CA 16
ATOM 28595 C C . PHE A 1 73 ? 4.043 0.461 -0.943 1.00 0.00 73 PHE A C 16
ATOM 28596 O O . PHE A 1 73 ? 4.633 -0.027 -1.910 1.00 0.00 73 PHE A O 16
ATOM 28613 N N . ILE A 1 74 ? 4.094 1.768 -0.663 1.00 0.00 74 ILE A N 16
ATOM 28614 C CA . ILE A 1 74 ? 4.755 2.794 -1.492 1.00 0.00 74 ILE A CA 16
ATOM 28615 C C . ILE A 1 74 ? 6.071 3.243 -0.841 1.00 0.00 74 ILE A C 16
ATOM 28616 O O . ILE A 1 74 ? 6.061 3.954 0.162 1.00 0.00 74 ILE A O 16
ATOM 28632 N N . ALA A 1 75 ? 7.214 2.913 -1.438 1.00 0.00 75 ALA A N 16
ATOM 28633 C CA . ALA A 1 75 ? 8.527 3.317 -0.954 1.00 0.00 75 ALA A CA 16
ATOM 28634 C C . ALA A 1 75 ? 9.134 4.344 -1.923 1.00 0.00 75 ALA A C 16
ATOM 28635 O O . ALA A 1 75 ? 9.748 3.977 -2.922 1.00 0.00 75 ALA A O 16
ATOM 28642 N N . LYS A 1 76 ? 8.984 5.644 -1.636 1.00 0.00 76 LYS A N 16
ATOM 28643 C CA . LYS A 1 76 ? 9.605 6.720 -2.440 1.00 0.00 76 LYS A CA 16
ATOM 28644 C C . LYS A 1 76 ? 11.129 6.794 -2.249 1.00 0.00 76 LYS A C 16
ATOM 28645 O O . LYS A 1 76 ? 11.836 7.271 -3.139 1.00 0.00 76 LYS A O 16
ATOM 28664 N N . THR A 1 77 ? 11.631 6.270 -1.130 1.00 0.00 77 THR A N 16
ATOM 28665 C CA . THR A 1 77 ? 13.060 6.180 -0.775 1.00 0.00 77 THR A CA 16
ATOM 28666 C C . THR A 1 77 ? 13.366 4.862 -0.052 1.00 0.00 77 THR A C 16
ATOM 28667 O O . THR A 1 77 ? 12.479 4.235 0.528 1.00 0.00 77 THR A O 16
ATOM 28678 N N . GLU A 1 78 ? 14.631 4.431 -0.038 1.00 0.00 78 GLU A N 16
ATOM 28679 C CA . GLU A 1 78 ? 15.052 3.180 0.626 1.00 0.00 78 GLU A CA 16
ATOM 28680 C C . GLU A 1 78 ? 14.873 3.196 2.160 1.00 0.00 78 GLU A C 16
ATOM 28681 O O . GLU A 1 78 ? 14.665 2.148 2.772 1.00 0.00 78 GLU A O 16
ATOM 28693 N N . ASP A 1 79 ? 14.881 4.379 2.785 1.00 0.00 79 ASP A N 16
ATOM 28694 C CA . ASP A 1 79 ? 14.557 4.556 4.209 1.00 0.00 79 ASP A CA 16
ATOM 28695 C C . ASP A 1 79 ? 13.052 4.381 4.506 1.00 0.00 79 ASP A C 16
ATOM 28696 O O . ASP A 1 79 ? 12.674 4.019 5.620 1.00 0.00 79 ASP A O 16
ATOM 28705 N N . ASP A 1 80 ? 12.181 4.593 3.512 1.00 0.00 80 ASP A N 16
ATOM 28706 C CA . ASP A 1 80 ? 10.763 4.227 3.607 1.00 0.00 80 ASP A CA 16
ATOM 28707 C C . ASP A 1 80 ? 10.604 2.716 3.380 1.00 0.00 80 ASP A C 16
ATOM 28708 O O . ASP A 1 80 ? 9.925 2.028 4.141 1.00 0.00 80 ASP A O 16
ATOM 28717 N N . GLU A 1 81 ? 11.317 2.166 2.393 1.00 0.00 81 GLU A N 16
ATOM 28718 C CA . GLU A 1 81 ? 11.345 0.728 2.096 1.00 0.00 81 GLU A CA 16
ATOM 28719 C C . GLU A 1 81 ? 11.740 -0.129 3.315 1.00 0.00 81 GLU A C 16
ATOM 28720 O O . GLU A 1 81 ? 11.213 -1.226 3.509 1.00 0.00 81 GLU A O 16
ATOM 28732 N N . ARG A 1 82 ? 12.610 0.410 4.179 1.00 0.00 82 ARG A N 16
ATOM 28733 C CA . ARG A 1 82 ? 13.001 -0.162 5.478 1.00 0.00 82 ARG A CA 16
ATOM 28734 C C . ARG A 1 82 ? 11.797 -0.393 6.397 1.00 0.00 82 ARG A C 16
ATOM 28735 O O . ARG A 1 82 ? 11.684 -1.465 6.989 1.00 0.00 82 ARG A O 16
ATOM 28756 N N . ARG A 1 83 ? 10.856 0.557 6.463 1.00 0.00 83 ARG A N 16
ATOM 28757 C CA . ARG A 1 83 ? 9.611 0.439 7.250 1.00 0.00 83 ARG A CA 16
ATOM 28758 C C . ARG A 1 83 ? 8.681 -0.624 6.656 1.00 0.00 83 ARG A C 16
ATOM 28759 O O . ARG A 1 83 ? 8.071 -1.387 7.401 1.00 0.00 83 ARG A O 16
ATOM 28780 N N . ALA A 1 84 ? 8.623 -0.729 5.327 1.00 0.00 84 ALA A N 16
ATOM 28781 C CA . ALA A 1 84 ? 7.806 -1.717 4.616 1.00 0.00 84 ALA A CA 16
ATOM 28782 C C . ALA A 1 84 ? 8.260 -3.171 4.857 1.00 0.00 84 ALA A C 16
ATOM 28783 O O . ALA A 1 84 ? 7.443 -4.033 5.193 1.00 0.00 84 ALA A O 16
ATOM 28790 N N . ARG A 1 85 ? 9.563 -3.454 4.720 1.00 0.00 85 ARG A N 16
ATOM 28791 C CA . ARG A 1 85 ? 10.101 -4.821 4.872 1.00 0.00 85 ARG A CA 16
ATOM 28792 C C . ARG A 1 85 ? 10.080 -5.336 6.316 1.00 0.00 85 ARG A C 16
ATOM 28793 O O . ARG A 1 85 ? 9.891 -6.533 6.529 1.00 0.00 85 ARG A O 16
ATOM 28814 N N . GLU A 1 86 ? 10.193 -4.452 7.308 1.00 0.00 86 GLU A N 16
ATOM 28815 C CA . GLU A 1 86 ? 10.020 -4.807 8.728 1.00 0.00 86 GLU A CA 16
ATOM 28816 C C . GLU A 1 86 ? 8.541 -5.012 9.112 1.00 0.00 86 GLU A C 16
ATOM 28817 O O . GLU A 1 86 ? 8.231 -5.873 9.938 1.00 0.00 86 GLU A O 16
ATOM 28829 N N . LEU A 1 87 ? 7.613 -4.285 8.478 1.00 0.00 87 LEU A N 16
ATOM 28830 C CA . LEU A 1 87 ? 6.164 -4.448 8.659 1.00 0.00 87 LEU A CA 16
ATOM 28831 C C . LEU A 1 87 ? 5.667 -5.808 8.134 1.00 0.00 87 LEU A C 16
ATOM 28832 O O . LEU A 1 87 ? 4.870 -6.465 8.805 1.00 0.00 87 LEU A O 16
ATOM 28848 N N . LYS A 1 88 ? 6.172 -6.280 6.986 1.00 0.00 88 LYS A N 16
ATOM 28849 C CA . LYS A 1 88 ? 5.806 -7.594 6.412 1.00 0.00 88 LYS A CA 16
ATOM 28850 C C . LYS A 1 88 ? 5.994 -8.753 7.403 1.00 0.00 88 LYS A C 16
ATOM 28851 O O . LYS A 1 88 ? 5.171 -9.666 7.440 1.00 0.00 88 LYS A O 16
ATOM 28870 N N . GLU A 1 89 ? 7.027 -8.701 8.246 1.00 0.00 89 GLU A N 16
ATOM 28871 C CA . GLU A 1 89 ? 7.326 -9.737 9.246 1.00 0.00 89 GLU A CA 16
ATOM 28872 C C . GLU A 1 89 ? 6.231 -9.863 10.323 1.00 0.00 89 GLU A C 16
ATOM 28873 O O . GLU A 1 89 ? 5.785 -10.973 10.625 1.00 0.00 89 GLU A O 16
ATOM 28885 N N . ARG A 1 90 ? 5.760 -8.732 10.871 1.00 0.00 90 ARG A N 16
ATOM 28886 C CA . ARG A 1 90 ? 4.674 -8.689 11.875 1.00 0.00 90 ARG A CA 16
ATOM 28887 C C . ARG A 1 90 ? 3.279 -8.888 11.272 1.00 0.00 90 ARG A C 16
ATOM 28888 O O . ARG A 1 90 ? 2.375 -9.368 11.954 1.00 0.00 90 ARG A O 16
ATOM 28909 N N . MET A 1 91 ? 3.119 -8.556 9.991 1.00 0.00 91 MET A N 16
ATOM 28910 C CA . MET A 1 91 ? 1.870 -8.733 9.232 1.00 0.00 91 MET A CA 16
ATOM 28911 C C . MET A 1 91 ? 1.656 -10.175 8.743 1.00 0.00 91 MET A C 16
ATOM 28912 O O . MET A 1 91 ? 0.514 -10.623 8.640 1.00 0.00 91 MET A O 16
ATOM 28926 N N . GLY A 1 92 ? 2.736 -10.921 8.482 1.00 0.00 92 GLY A N 16
ATOM 28927 C CA . GLY A 1 92 ? 2.713 -12.369 8.225 1.00 0.00 92 GLY A CA 16
ATOM 28928 C C . GLY A 1 92 ? 1.982 -12.815 6.951 1.00 0.00 92 GLY A C 16
ATOM 28929 O O . GLY A 1 92 ? 1.610 -13.986 6.844 1.00 0.00 92 GLY A O 16
ATOM 28933 N N . LYS A 1 93 ? 1.737 -11.900 6.005 1.00 0.00 93 LYS A N 16
ATOM 28934 C CA . LYS A 1 93 ? 1.018 -12.126 4.734 1.00 0.00 93 LYS A CA 16
ATOM 28935 C C . LYS A 1 93 ? 1.676 -11.381 3.558 1.00 0.00 93 LYS A C 16
ATOM 28936 O O . LYS A 1 93 ? 2.448 -10.448 3.794 1.00 0.00 93 LYS A O 16
ATOM 28955 N N . PRO A 1 94 ? 1.400 -11.779 2.298 1.00 0.00 94 PRO A N 16
ATOM 28956 C CA . PRO A 1 94 ? 2.054 -11.207 1.125 1.00 0.00 94 PRO A CA 16
ATOM 28957 C C . PRO A 1 94 ? 1.708 -9.723 0.922 1.00 0.00 94 PRO A C 16
ATOM 28958 O O . PRO A 1 94 ? 0.538 -9.334 0.888 1.00 0.00 94 PRO A O 16
ATOM 28969 N N . VAL A 1 95 ? 2.745 -8.913 0.715 1.00 0.00 95 VAL A N 16
ATOM 28970 C CA . VAL A 1 95 ? 2.684 -7.480 0.389 1.00 0.00 95 VAL A CA 16
ATOM 28971 C C . VAL A 1 95 ? 3.716 -7.175 -0.700 1.00 0.00 95 VAL A C 16
ATOM 28972 O O . VAL A 1 95 ? 4.832 -7.699 -0.657 1.00 0.00 95 VAL A O 16
ATOM 28985 N N . GLU A 1 96 ? 3.358 -6.345 -1.681 1.00 0.00 96 GLU A N 16
ATOM 28986 C CA . GLU A 1 96 ? 4.269 -5.921 -2.754 1.00 0.00 96 GLU A CA 16
ATOM 28987 C C . GLU A 1 96 ? 4.696 -4.453 -2.589 1.00 0.00 96 GLU A C 16
ATOM 28988 O O . GLU A 1 96 ? 3.895 -3.582 -2.234 1.00 0.00 96 GLU A O 16
ATOM 29000 N N . ILE A 1 97 ? 5.988 -4.208 -2.826 1.00 0.00 97 ILE A N 16
ATOM 29001 C CA . ILE A 1 97 ? 6.671 -2.925 -2.635 1.00 0.00 97 ILE A CA 16
ATOM 29002 C C . ILE A 1 97 ? 6.835 -2.213 -3.980 1.00 0.00 97 ILE A C 16
ATOM 29003 O O . ILE A 1 97 ? 7.394 -2.794 -4.916 1.00 0.00 97 ILE A O 16
ATOM 29019 N N . LEU A 1 98 ? 6.420 -0.947 -4.061 1.00 0.00 98 LEU A N 16
ATOM 29020 C CA . LEU A 1 98 ? 6.634 -0.097 -5.234 1.00 0.00 98 LEU A CA 16
ATOM 29021 C C . LEU A 1 98 ? 7.602 1.055 -4.947 1.00 0.00 98 LEU A C 16
ATOM 29022 O O . LEU A 1 98 ? 7.364 1.854 -4.043 1.00 0.00 98 LEU A O 16
ATOM 29038 N N . ARG A 1 99 ? 8.651 1.168 -5.770 1.00 0.00 99 ARG A N 16
ATOM 29039 C CA . ARG A 1 99 ? 9.587 2.304 -5.827 1.00 0.00 99 ARG A CA 16
ATOM 29040 C C . ARG A 1 99 ? 9.733 2.796 -7.274 1.00 0.00 99 ARG A C 16
ATOM 29041 O O . ARG A 1 99 ? 9.690 1.991 -8.206 1.00 0.00 99 ARG A O 16
ATOM 29062 N N . GLY A 1 100 ? 9.842 4.113 -7.465 1.00 0.00 100 GLY A N 16
ATOM 29063 C CA . GLY A 1 100 ? 9.739 4.766 -8.780 1.00 0.00 100 GLY A CA 16
ATOM 29064 C C . GLY A 1 100 ? 10.876 4.478 -9.768 1.00 0.00 100 GLY A C 16
ATOM 29065 O O . GLY A 1 100 ? 12.026 4.269 -9.374 1.00 0.00 100 GLY A O 16
ATOM 29069 N N . SER A 1 101 ? 10.547 4.503 -11.064 1.00 0.00 101 SER A N 16
ATOM 29070 C CA . SER A 1 101 ? 11.498 4.307 -12.171 1.00 0.00 101 SER A CA 16
ATOM 29071 C C . SER A 1 101 ? 12.128 5.634 -12.623 1.00 0.00 101 SER A C 16
ATOM 29072 O O . SER A 1 101 ? 11.468 6.457 -13.259 1.00 0.00 101 SER A O 16
ATOM 29080 N N . LEU A 1 102 ? 13.413 5.834 -12.317 1.00 0.00 102 LEU A N 16
ATOM 29081 C CA . LEU A 1 102 ? 14.193 7.018 -12.715 1.00 0.00 102 LEU A CA 16
ATOM 29082 C C . LEU A 1 102 ? 14.875 6.815 -14.083 1.00 0.00 102 LEU A C 16
ATOM 29083 O O . LEU A 1 102 ? 15.162 5.687 -14.489 1.00 0.00 102 LEU A O 16
ATOM 29099 N N . GLU A 1 103 ? 15.166 7.916 -14.783 1.00 0.00 103 GLU A N 16
ATOM 29100 C CA . GLU A 1 103 ? 15.869 7.941 -16.079 1.00 0.00 103 GLU A CA 16
ATOM 29101 C C . GLU A 1 103 ? 17.147 8.801 -16.029 1.00 0.00 103 GLU A C 16
ATOM 29102 O O . GLU A 1 103 ? 17.182 9.842 -15.365 1.00 0.00 103 GLU A O 16
ATOM 29114 N N . HIS A 1 104 ? 18.194 8.377 -16.747 1.00 0.00 104 HIS A N 16
ATOM 29115 C CA . HIS A 1 104 ? 19.477 9.082 -16.889 1.00 0.00 104 HIS A CA 16
ATOM 29116 C C . HIS A 1 104 ? 19.684 9.624 -18.317 1.00 0.00 104 HIS A C 16
ATOM 29117 O O . HIS A 1 104 ? 19.241 9.012 -19.295 1.00 0.00 104 HIS A O 16
ATOM 29131 N N . HIS A 1 105 ? 20.378 10.759 -18.452 1.00 0.00 105 HIS A N 16
ATOM 29132 C CA . HIS A 1 105 ? 20.752 11.345 -19.747 1.00 0.00 105 HIS A CA 16
ATOM 29133 C C . HIS A 1 105 ? 21.767 10.469 -20.515 1.00 0.00 105 HIS A C 16
ATOM 29134 O O . HIS A 1 105 ? 22.615 9.805 -19.909 1.00 0.00 105 HIS A O 16
ATOM 29148 N N . HIS A 1 106 ? 21.690 10.462 -21.849 1.00 0.00 106 HIS A N 16
ATOM 29149 C CA . HIS A 1 106 ? 22.561 9.664 -22.722 1.00 0.00 106 HIS A CA 16
ATOM 29150 C C . HIS A 1 106 ? 23.979 10.259 -22.856 1.00 0.00 106 HIS A C 16
ATOM 29151 O O . HIS A 1 106 ? 24.145 11.468 -23.037 1.00 0.00 106 HIS A O 16
ATOM 29165 N N . HIS A 1 107 ? 25.005 9.402 -22.820 1.00 0.00 107 HIS A N 16
ATOM 29166 C CA . HIS A 1 107 ? 26.407 9.774 -23.040 1.00 0.00 107 HIS A CA 16
ATOM 29167 C C . HIS A 1 107 ? 26.781 9.655 -24.532 1.00 0.00 107 HIS A C 16
ATOM 29168 O O . HIS A 1 107 ? 27.245 8.608 -24.996 1.00 0.00 107 HIS A O 16
ATOM 29182 N N . HIS A 1 108 ? 26.553 10.729 -25.291 1.00 0.00 108 HIS A N 16
ATOM 29183 C CA . HIS A 1 108 ? 26.880 10.816 -26.720 1.00 0.00 108 HIS A CA 16
ATOM 29184 C C . HIS A 1 108 ? 28.373 11.135 -26.965 1.00 0.00 108 HIS A C 16
ATOM 29185 O O . HIS A 1 108 ? 29.056 11.689 -26.096 1.00 0.00 108 HIS A O 16
ATOM 29199 N N . HIS A 1 109 ? 28.865 10.819 -28.170 1.00 0.00 109 HIS A N 16
ATOM 29200 C CA . HIS A 1 109 ? 30.183 11.234 -28.679 1.00 0.00 109 HIS A CA 16
ATOM 29201 C C . HIS A 1 109 ? 30.293 12.767 -28.837 1.00 0.00 109 HIS A C 16
ATOM 29202 O O . HIS A 1 109 ? 31.373 13.322 -28.526 1.00 0.00 109 HIS A O 16
ATOM 29217 N N . GLY A 1 1 ? -0.993 2.393 18.676 1.00 0.00 1 GLY A N 17
ATOM 29218 C CA . GLY A 1 1 ? 0.087 2.642 17.696 1.00 0.00 1 GLY A CA 17
ATOM 29219 C C . GLY A 1 1 ? -0.473 2.693 16.286 1.00 0.00 1 GLY A C 17
ATOM 29220 O O . GLY A 1 1 ? -1.129 1.748 15.856 1.00 0.00 1 GLY A O 17
ATOM 29226 N N . GLU A 1 2 ? -0.222 3.781 15.552 1.00 0.00 2 GLU A N 17
ATOM 29227 C CA . GLU A 1 2 ? -0.881 4.061 14.264 1.00 0.00 2 GLU A CA 17
ATOM 29228 C C . GLU A 1 2 ? -0.656 2.971 13.203 1.00 0.00 2 GLU A C 17
ATOM 29229 O O . GLU A 1 2 ? -1.613 2.539 12.565 1.00 0.00 2 GLU A O 17
ATOM 29241 N N . ASP A 1 3 ? 0.576 2.480 13.033 1.00 0.00 3 ASP A N 17
ATOM 29242 C CA . ASP A 1 3 ? 0.888 1.405 12.077 1.00 0.00 3 ASP A CA 17
ATOM 29243 C C . ASP A 1 3 ? 0.563 -0.019 12.579 1.00 0.00 3 ASP A C 17
ATOM 29244 O O . ASP A 1 3 ? 0.781 -0.992 11.859 1.00 0.00 3 ASP A O 17
ATOM 29253 N N . ASP A 1 4 ? 0.032 -0.151 13.800 1.00 0.00 4 ASP A N 17
ATOM 29254 C CA . ASP A 1 4 ? -0.422 -1.411 14.407 1.00 0.00 4 ASP A CA 17
ATOM 29255 C C . ASP A 1 4 ? -1.953 -1.575 14.398 1.00 0.00 4 ASP A C 17
ATOM 29256 O O . ASP A 1 4 ? -2.460 -2.674 14.183 1.00 0.00 4 ASP A O 17
ATOM 29265 N N . GLU A 1 5 ? -2.711 -0.490 14.591 1.00 0.00 5 GLU A N 17
ATOM 29266 C CA . GLU A 1 5 ? -4.183 -0.524 14.532 1.00 0.00 5 GLU A CA 17
ATOM 29267 C C . GLU A 1 5 ? -4.696 -0.721 13.100 1.00 0.00 5 GLU A C 17
ATOM 29268 O O . GLU A 1 5 ? -5.557 -1.564 12.842 1.00 0.00 5 GLU A O 17
ATOM 29280 N N . ILE A 1 6 ? -4.102 0.004 12.149 1.00 0.00 6 ILE A N 17
ATOM 29281 C CA . ILE A 1 6 ? -4.444 -0.077 10.716 1.00 0.00 6 ILE A CA 17
ATOM 29282 C C . ILE A 1 6 ? -4.104 -1.447 10.133 1.00 0.00 6 ILE A C 17
ATOM 29283 O O . ILE A 1 6 ? -4.757 -1.905 9.197 1.00 0.00 6 ILE A O 17
ATOM 29299 N N . LEU A 1 7 ? -3.093 -2.110 10.701 1.00 0.00 7 LEU A N 17
ATOM 29300 C CA . LEU A 1 7 ? -2.628 -3.428 10.272 1.00 0.00 7 LEU A CA 17
ATOM 29301 C C . LEU A 1 7 ? -3.761 -4.464 10.397 1.00 0.00 7 LEU A C 17
ATOM 29302 O O . LEU A 1 7 ? -3.982 -5.273 9.494 1.00 0.00 7 LEU A O 17
ATOM 29318 N N . GLN A 1 8 ? -4.518 -4.400 11.500 1.00 0.00 8 GLN A N 17
ATOM 29319 C CA . GLN A 1 8 ? -5.690 -5.243 11.748 1.00 0.00 8 GLN A CA 17
ATOM 29320 C C . GLN A 1 8 ? -6.883 -4.841 10.866 1.00 0.00 8 GLN A C 17
ATOM 29321 O O . GLN A 1 8 ? -7.562 -5.708 10.311 1.00 0.00 8 GLN A O 17
ATOM 29335 N N . ARG A 1 9 ? -7.113 -3.532 10.672 1.00 0.00 9 ARG A N 17
ATOM 29336 C CA . ARG A 1 9 ? -8.156 -3.005 9.768 1.00 0.00 9 ARG A CA 17
ATOM 29337 C C . ARG A 1 9 ? -7.948 -3.454 8.323 1.00 0.00 9 ARG A C 17
ATOM 29338 O O . ARG A 1 9 ? -8.918 -3.791 7.652 1.00 0.00 9 ARG A O 17
ATOM 29359 N N . ALA A 1 10 ? -6.699 -3.548 7.869 1.00 0.00 10 ALA A N 17
ATOM 29360 C CA . ALA A 1 10 ? -6.367 -4.071 6.546 1.00 0.00 10 ALA A CA 17
ATOM 29361 C C . ALA A 1 10 ? -6.880 -5.509 6.346 1.00 0.00 10 ALA A C 17
ATOM 29362 O O . ALA A 1 10 ? -7.576 -5.800 5.371 1.00 0.00 10 ALA A O 17
ATOM 29369 N N . LYS A 1 11 ? -6.604 -6.399 7.306 1.00 0.00 11 LYS A N 17
ATOM 29370 C CA . LYS A 1 11 ? -7.072 -7.794 7.280 1.00 0.00 11 LYS A CA 17
ATOM 29371 C C . LYS A 1 11 ? -8.599 -7.890 7.372 1.00 0.00 11 LYS A C 17
ATOM 29372 O O . LYS A 1 11 ? -9.203 -8.699 6.669 1.00 0.00 11 LYS A O 17
ATOM 29391 N N . ASP A 1 12 ? -9.237 -7.029 8.168 1.00 0.00 12 ASP A N 17
ATOM 29392 C CA . ASP A 1 12 ? -10.701 -6.953 8.282 1.00 0.00 12 ASP A CA 17
ATOM 29393 C C . ASP A 1 12 ? -11.381 -6.505 6.970 1.00 0.00 12 ASP A C 17
ATOM 29394 O O . ASP A 1 12 ? -12.399 -7.081 6.581 1.00 0.00 12 ASP A O 17
ATOM 29403 N N . ILE A 1 13 ? -10.788 -5.549 6.240 1.00 0.00 13 ILE A N 17
ATOM 29404 C CA . ILE A 1 13 ? -11.264 -5.122 4.911 1.00 0.00 13 ILE A CA 17
ATOM 29405 C C . ILE A 1 13 ? -11.231 -6.296 3.923 1.00 0.00 13 ILE A C 17
ATOM 29406 O O . ILE A 1 13 ? -12.234 -6.547 3.262 1.00 0.00 13 ILE A O 17
ATOM 29422 N N . LEU A 1 14 ? -10.137 -7.065 3.847 1.00 0.00 14 LEU A N 17
ATOM 29423 C CA . LEU A 1 14 ? -10.057 -8.231 2.950 1.00 0.00 14 LEU A CA 17
ATOM 29424 C C . LEU A 1 14 ? -10.972 -9.389 3.384 1.00 0.00 14 LEU A C 17
ATOM 29425 O O . LEU A 1 14 ? -11.466 -10.122 2.526 1.00 0.00 14 LEU A O 17
ATOM 29441 N N . LYS A 1 15 ? -11.226 -9.559 4.689 1.00 0.00 15 LYS A N 17
ATOM 29442 C CA . LYS A 1 15 ? -12.149 -10.585 5.208 1.00 0.00 15 LYS A CA 17
ATOM 29443 C C . LYS A 1 15 ? -13.593 -10.336 4.750 1.00 0.00 15 LYS A C 17
ATOM 29444 O O . LYS A 1 15 ? -14.293 -11.281 4.387 1.00 0.00 15 LYS A O 17
ATOM 29463 N N . GLU A 1 16 ? -14.023 -9.073 4.723 1.00 0.00 16 GLU A N 17
ATOM 29464 C CA . GLU A 1 16 ? -15.355 -8.669 4.248 1.00 0.00 16 GLU A CA 17
ATOM 29465 C C . GLU A 1 16 ? -15.426 -8.442 2.726 1.00 0.00 16 GLU A C 17
ATOM 29466 O O . GLU A 1 16 ? -16.459 -8.728 2.115 1.00 0.00 16 GLU A O 17
ATOM 29478 N N . ASP A 1 17 ? -14.346 -7.971 2.094 1.00 0.00 17 ASP A N 17
ATOM 29479 C CA . ASP A 1 17 ? -14.283 -7.617 0.675 1.00 0.00 17 ASP A CA 17
ATOM 29480 C C . ASP A 1 17 ? -12.987 -8.181 0.039 1.00 0.00 17 ASP A C 17
ATOM 29481 O O . ASP A 1 17 ? -12.047 -7.433 -0.249 1.00 0.00 17 ASP A O 17
ATOM 29490 N N . PRO A 1 18 ? -12.920 -9.501 -0.233 1.00 0.00 18 PRO A N 17
ATOM 29491 C CA . PRO A 1 18 ? -11.731 -10.160 -0.789 1.00 0.00 18 PRO A CA 17
ATOM 29492 C C . PRO A 1 18 ? -11.456 -9.778 -2.255 1.00 0.00 18 PRO A C 17
ATOM 29493 O O . PRO A 1 18 ? -10.365 -10.023 -2.772 1.00 0.00 18 PRO A O 17
ATOM 29504 N N . ASN A 1 19 ? -12.442 -9.172 -2.926 1.00 0.00 19 ASN A N 17
ATOM 29505 C CA . ASN A 1 19 ? -12.358 -8.695 -4.308 1.00 0.00 19 ASN A CA 17
ATOM 29506 C C . ASN A 1 19 ? -11.736 -7.283 -4.421 1.00 0.00 19 ASN A C 17
ATOM 29507 O O . ASN A 1 19 ? -11.487 -6.808 -5.534 1.00 0.00 19 ASN A O 17
ATOM 29518 N N . ARG A 1 20 ? -11.484 -6.609 -3.289 1.00 0.00 20 ARG A N 17
ATOM 29519 C CA . ARG A 1 20 ? -10.875 -5.267 -3.197 1.00 0.00 20 ARG A CA 17
ATOM 29520 C C . ARG A 1 20 ? -9.386 -5.339 -2.843 1.00 0.00 20 ARG A C 17
ATOM 29521 O O . ARG A 1 20 ? -8.854 -6.410 -2.544 1.00 0.00 20 ARG A O 17
ATOM 29542 N N . LYS A 1 21 ? -8.718 -4.187 -2.888 1.00 0.00 21 LYS A N 17
ATOM 29543 C CA . LYS A 1 21 ? -7.287 -3.991 -2.621 1.00 0.00 21 LYS A CA 17
ATOM 29544 C C . LYS A 1 21 ? -7.060 -2.864 -1.609 1.00 0.00 21 LYS A C 17
ATOM 29545 O O . LYS A 1 21 ? -7.973 -2.122 -1.237 1.00 0.00 21 LYS A O 17
ATOM 29564 N N . ILE A 1 22 ? -5.818 -2.754 -1.152 1.00 0.00 22 ILE A N 17
ATOM 29565 C CA . ILE A 1 22 ? -5.370 -1.741 -0.195 1.00 0.00 22 ILE A CA 17
ATOM 29566 C C . ILE A 1 22 ? -4.099 -1.063 -0.705 1.00 0.00 22 ILE A C 17
ATOM 29567 O O . ILE A 1 22 ? -3.199 -1.730 -1.215 1.00 0.00 22 ILE A O 17
ATOM 29583 N N . LEU A 1 23 ? -4.008 0.253 -0.506 1.00 0.00 23 LEU A N 17
ATOM 29584 C CA . LEU A 1 23 ? -2.794 1.044 -0.704 1.00 0.00 23 LEU A CA 17
ATOM 29585 C C . LEU A 1 23 ? -2.297 1.603 0.636 1.00 0.00 23 LEU A C 17
ATOM 29586 O O . LEU A 1 23 ? -3.097 1.984 1.491 1.00 0.00 23 LEU A O 17
ATOM 29602 N N . ILE A 1 24 ? -0.978 1.678 0.806 1.00 0.00 24 ILE A N 17
ATOM 29603 C CA . ILE A 1 24 ? -0.310 2.149 2.023 1.00 0.00 24 ILE A CA 17
ATOM 29604 C C . ILE A 1 24 ? 0.708 3.234 1.667 1.00 0.00 24 ILE A C 17
ATOM 29605 O O . ILE A 1 24 ? 1.529 3.054 0.763 1.00 0.00 24 ILE A O 17
ATOM 29621 N N . ILE A 1 25 ? 0.673 4.341 2.410 1.00 0.00 25 ILE A N 17
ATOM 29622 C CA . ILE A 1 25 ? 1.564 5.493 2.240 1.00 0.00 25 ILE A CA 17
ATOM 29623 C C . ILE A 1 25 ? 2.565 5.533 3.396 1.00 0.00 25 ILE A C 17
ATOM 29624 O O . ILE A 1 25 ? 2.194 5.584 4.571 1.00 0.00 25 ILE A O 17
ATOM 29640 N N . LEU A 1 26 ? 3.844 5.491 3.037 1.00 0.00 26 LEU A N 17
ATOM 29641 C CA . LEU A 1 26 ? 4.972 5.347 3.952 1.00 0.00 26 LEU A CA 17
ATOM 29642 C C . LEU A 1 26 ? 5.542 6.734 4.292 1.00 0.00 26 LEU A C 17
ATOM 29643 O O . LEU A 1 26 ? 6.140 7.382 3.430 1.00 0.00 26 LEU A O 17
ATOM 29659 N N . ASN A 1 27 ? 5.363 7.190 5.535 1.00 0.00 27 ASN A N 17
ATOM 29660 C CA . ASN A 1 27 ? 5.939 8.450 6.020 1.00 0.00 27 ASN A CA 17
ATOM 29661 C C . ASN A 1 27 ? 7.256 8.212 6.803 1.00 0.00 27 ASN A C 17
ATOM 29662 O O . ASN A 1 27 ? 7.350 7.237 7.559 1.00 0.00 27 ASN A O 17
ATOM 29673 N N . PRO A 1 28 ? 8.266 9.099 6.675 1.00 0.00 28 PRO A N 17
ATOM 29674 C CA . PRO A 1 28 ? 9.623 8.887 7.198 1.00 0.00 28 PRO A CA 17
ATOM 29675 C C . PRO A 1 28 ? 9.733 9.040 8.724 1.00 0.00 28 PRO A C 17
ATOM 29676 O O . PRO A 1 28 ? 10.667 8.519 9.333 1.00 0.00 28 PRO A O 17
ATOM 29687 N N . ASP A 1 29 ? 8.767 9.711 9.359 1.00 0.00 29 ASP A N 17
ATOM 29688 C CA . ASP A 1 29 ? 8.677 9.865 10.820 1.00 0.00 29 ASP A CA 17
ATOM 29689 C C . ASP A 1 29 ? 8.177 8.588 11.536 1.00 0.00 29 ASP A C 17
ATOM 29690 O O . ASP A 1 29 ? 8.000 8.583 12.756 1.00 0.00 29 ASP A O 17
ATOM 29699 N N . GLY A 1 30 ? 7.918 7.506 10.788 1.00 0.00 30 GLY A N 17
ATOM 29700 C CA . GLY A 1 30 ? 7.356 6.249 11.301 1.00 0.00 30 GLY A CA 17
ATOM 29701 C C . GLY A 1 30 ? 5.821 6.214 11.324 1.00 0.00 30 GLY A C 17
ATOM 29702 O O . GLY A 1 30 ? 5.235 5.186 11.668 1.00 0.00 30 GLY A O 17
ATOM 29706 N N . LYS A 1 31 ? 5.157 7.289 10.886 1.00 0.00 31 LYS A N 17
ATOM 29707 C CA . LYS A 1 31 ? 3.705 7.341 10.641 1.00 0.00 31 LYS A CA 17
ATOM 29708 C C . LYS A 1 31 ? 3.314 6.498 9.417 1.00 0.00 31 LYS A C 17
ATOM 29709 O O . LYS A 1 31 ? 4.154 6.269 8.543 1.00 0.00 31 LYS A O 17
ATOM 29728 N N . ILE A 1 32 ? 2.074 6.018 9.339 1.00 0.00 32 ILE A N 17
ATOM 29729 C CA . ILE A 1 32 ? 1.540 5.304 8.162 1.00 0.00 32 ILE A CA 17
ATOM 29730 C C . ILE A 1 32 ? 0.101 5.744 7.852 1.00 0.00 32 ILE A C 17
ATOM 29731 O O . ILE A 1 32 ? -0.658 6.099 8.756 1.00 0.00 32 ILE A O 17
ATOM 29747 N N . GLU A 1 33 ? -0.300 5.687 6.581 1.00 0.00 33 GLU A N 17
ATOM 29748 C CA . GLU A 1 33 ? -1.677 5.958 6.146 1.00 0.00 33 GLU A CA 17
ATOM 29749 C C . GLU A 1 33 ? -2.183 4.812 5.259 1.00 0.00 33 GLU A C 17
ATOM 29750 O O . GLU A 1 33 ? -1.447 4.332 4.394 1.00 0.00 33 GLU A O 17
ATOM 29762 N N . LEU A 1 34 ? -3.436 4.386 5.460 1.00 0.00 34 LEU A N 17
ATOM 29763 C CA . LEU A 1 34 ? -4.069 3.283 4.728 1.00 0.00 34 LEU A CA 17
ATOM 29764 C C . LEU A 1 34 ? -5.247 3.781 3.884 1.00 0.00 34 LEU A C 17
ATOM 29765 O O . LEU A 1 34 ? -6.075 4.565 4.352 1.00 0.00 34 LEU A O 17
ATOM 29781 N N . TYR A 1 35 ? -5.330 3.279 2.653 1.00 0.00 35 TYR A N 17
ATOM 29782 C CA . TYR A 1 35 ? -6.366 3.584 1.673 1.00 0.00 35 TYR A CA 17
ATOM 29783 C C . TYR A 1 35 ? -7.059 2.319 1.165 1.00 0.00 35 TYR A C 17
ATOM 29784 O O . TYR A 1 35 ? -6.416 1.302 0.897 1.00 0.00 35 TYR A O 17
ATOM 29802 N N . GLU A 1 36 ? -8.376 2.414 0.985 1.00 0.00 36 GLU A N 17
ATOM 29803 C CA . GLU A 1 36 ? -9.205 1.362 0.378 1.00 0.00 36 GLU A CA 17
ATOM 29804 C C . GLU A 1 36 ? -9.493 1.692 -1.096 1.00 0.00 36 GLU A C 17
ATOM 29805 O O . GLU A 1 36 ? -9.866 2.821 -1.426 1.00 0.00 36 GLU A O 17
ATOM 29817 N N . VAL A 1 37 ? -9.275 0.719 -1.986 1.00 0.00 37 VAL A N 17
ATOM 29818 C CA . VAL A 1 37 ? -9.267 0.900 -3.450 1.00 0.00 37 VAL A CA 17
ATOM 29819 C C . VAL A 1 37 ? -9.668 -0.407 -4.152 1.00 0.00 37 VAL A C 17
ATOM 29820 O O . VAL A 1 37 ? -9.351 -1.495 -3.682 1.00 0.00 37 VAL A O 17
ATOM 29833 N N . THR A 1 38 ? -10.375 -0.322 -5.283 1.00 0.00 38 THR A N 17
ATOM 29834 C CA . THR A 1 38 ? -10.987 -1.503 -5.947 1.00 0.00 38 THR A CA 17
ATOM 29835 C C . THR A 1 38 ? -10.529 -1.703 -7.402 1.00 0.00 38 THR A C 17
ATOM 29836 O O . THR A 1 38 ? -10.611 -2.809 -7.936 1.00 0.00 38 THR A O 17
ATOM 29847 N N . SER A 1 39 ? -10.014 -0.653 -8.049 1.00 0.00 39 SER A N 17
ATOM 29848 C CA . SER A 1 39 ? -9.548 -0.642 -9.444 1.00 0.00 39 SER A CA 17
ATOM 29849 C C . SER A 1 39 ? -8.438 0.395 -9.620 1.00 0.00 39 SER A C 17
ATOM 29850 O O . SER A 1 39 ? -8.352 1.343 -8.835 1.00 0.00 39 SER A O 17
ATOM 29858 N N . GLU A 1 40 ? -7.639 0.278 -10.687 1.00 0.00 40 GLU A N 17
ATOM 29859 C CA . GLU A 1 40 ? -6.683 1.319 -11.091 1.00 0.00 40 GLU A CA 17
ATOM 29860 C C . GLU A 1 40 ? -7.333 2.698 -11.254 1.00 0.00 40 GLU A C 17
ATOM 29861 O O . GLU A 1 40 ? -6.650 3.703 -11.087 1.00 0.00 40 GLU A O 17
ATOM 29873 N N . GLU A 1 41 ? -8.623 2.764 -11.591 1.00 0.00 41 GLU A N 17
ATOM 29874 C CA . GLU A 1 41 ? -9.379 4.016 -11.736 1.00 0.00 41 GLU A CA 17
ATOM 29875 C C . GLU A 1 41 ? -9.432 4.831 -10.433 1.00 0.00 41 GLU A C 17
ATOM 29876 O O . GLU A 1 41 ? -9.409 6.062 -10.477 1.00 0.00 41 GLU A O 17
ATOM 29888 N N . ASP A 1 42 ? -9.472 4.170 -9.271 1.00 0.00 42 ASP A N 17
ATOM 29889 C CA . ASP A 1 42 ? -9.507 4.841 -7.968 1.00 0.00 42 ASP A CA 17
ATOM 29890 C C . ASP A 1 42 ? -8.116 5.350 -7.536 1.00 0.00 42 ASP A C 17
ATOM 29891 O O . ASP A 1 42 ? -7.986 6.428 -6.954 1.00 0.00 42 ASP A O 17
ATOM 29900 N N . ILE A 1 43 ? -7.054 4.613 -7.889 1.00 0.00 43 ILE A N 17
ATOM 29901 C CA . ILE A 1 43 ? -5.645 4.945 -7.584 1.00 0.00 43 ILE A CA 17
ATOM 29902 C C . ILE A 1 43 ? -5.249 6.338 -8.104 1.00 0.00 43 ILE A C 17
ATOM 29903 O O . ILE A 1 43 ? -4.474 7.044 -7.455 1.00 0.00 43 ILE A O 17
ATOM 29919 N N . LYS A 1 44 ? -5.827 6.784 -9.231 1.00 0.00 44 LYS A N 17
ATOM 29920 C CA . LYS A 1 44 ? -5.592 8.136 -9.785 1.00 0.00 44 LYS A CA 17
ATOM 29921 C C . LYS A 1 44 ? -5.917 9.250 -8.785 1.00 0.00 44 LYS A C 17
ATOM 29922 O O . LYS A 1 44 ? -5.274 10.301 -8.835 1.00 0.00 44 LYS A O 17
ATOM 29941 N N . ARG A 1 45 ? -6.893 9.050 -7.888 1.00 0.00 45 ARG A N 17
ATOM 29942 C CA . ARG A 1 45 ? -7.208 10.010 -6.815 1.00 0.00 45 ARG A CA 17
ATOM 29943 C C . ARG A 1 45 ? -6.146 9.972 -5.711 1.00 0.00 45 ARG A C 17
ATOM 29944 O O . ARG A 1 45 ? -5.688 11.020 -5.257 1.00 0.00 45 ARG A O 17
ATOM 29965 N N . ILE A 1 46 ? -5.709 8.766 -5.333 1.00 0.00 46 ILE A N 17
ATOM 29966 C CA . ILE A 1 46 ? -4.683 8.528 -4.300 1.00 0.00 46 ILE A CA 17
ATOM 29967 C C . ILE A 1 46 ? -3.362 9.221 -4.662 1.00 0.00 46 ILE A C 17
ATOM 29968 O O . ILE A 1 46 ? -2.703 9.765 -3.781 1.00 0.00 46 ILE A O 17
ATOM 29984 N N . ALA A 1 47 ? -3.006 9.291 -5.952 1.00 0.00 47 ALA A N 17
ATOM 29985 C CA . ALA A 1 47 ? -1.803 9.981 -6.427 1.00 0.00 47 ALA A CA 17
ATOM 29986 C C . ALA A 1 47 ? -1.717 11.438 -5.941 1.00 0.00 47 ALA A C 17
ATOM 29987 O O . ALA A 1 47 ? -0.688 11.844 -5.396 1.00 0.00 47 ALA A O 17
ATOM 29994 N N . LYS A 1 48 ? -2.812 12.200 -6.072 1.00 0.00 48 LYS A N 17
ATOM 29995 C CA . LYS A 1 48 ? -2.925 13.578 -5.566 1.00 0.00 48 LYS A CA 17
ATOM 29996 C C . LYS A 1 48 ? -3.156 13.642 -4.051 1.00 0.00 48 LYS A C 17
ATOM 29997 O O . LYS A 1 48 ? -2.625 14.543 -3.397 1.00 0.00 48 LYS A O 17
ATOM 30016 N N . LYS A 1 49 ? -3.902 12.687 -3.477 1.00 0.00 49 LYS A N 17
ATOM 30017 C CA . LYS A 1 49 ? -4.207 12.634 -2.031 1.00 0.00 49 LYS A CA 17
ATOM 30018 C C . LYS A 1 49 ? -2.963 12.365 -1.164 1.00 0.00 49 LYS A C 17
ATOM 30019 O O . LYS A 1 49 ? -2.824 12.943 -0.087 1.00 0.00 49 LYS A O 17
ATOM 30038 N N . ALA A 1 50 ? -2.056 11.517 -1.652 1.00 0.00 50 ALA A N 17
ATOM 30039 C CA . ALA A 1 50 ? -0.856 11.053 -0.952 1.00 0.00 50 ALA A CA 17
ATOM 30040 C C . ALA A 1 50 ? 0.465 11.672 -1.469 1.00 0.00 50 ALA A C 17
ATOM 30041 O O . ALA A 1 50 ? 1.482 11.603 -0.774 1.00 0.00 50 ALA A O 17
ATOM 30048 N N . GLY A 1 51 ? 0.475 12.271 -2.668 1.00 0.00 51 GLY A N 17
ATOM 30049 C CA . GLY A 1 51 ? 1.674 12.880 -3.264 1.00 0.00 51 GLY A CA 17
ATOM 30050 C C . GLY A 1 51 ? 2.615 11.869 -3.935 1.00 0.00 51 GLY A C 17
ATOM 30051 O O . GLY A 1 51 ? 3.836 11.944 -3.765 1.00 0.00 51 GLY A O 17
ATOM 30055 N N . ILE A 1 52 ? 2.060 10.878 -4.640 1.00 0.00 52 ILE A N 17
ATOM 30056 C CA . ILE A 1 52 ? 2.817 9.786 -5.277 1.00 0.00 52 ILE A CA 17
ATOM 30057 C C . ILE A 1 52 ? 3.408 10.270 -6.614 1.00 0.00 52 ILE A C 17
ATOM 30058 O O . ILE A 1 52 ? 2.688 10.810 -7.459 1.00 0.00 52 ILE A O 17
ATOM 30074 N N . SER A 1 53 ? 4.713 10.061 -6.817 1.00 0.00 53 SER A N 17
ATOM 30075 C CA . SER A 1 53 ? 5.422 10.383 -8.068 1.00 0.00 53 SER A CA 17
ATOM 30076 C C . SER A 1 53 ? 4.866 9.582 -9.247 1.00 0.00 53 SER A C 17
ATOM 30077 O O . SER A 1 53 ? 4.579 8.398 -9.095 1.00 0.00 53 SER A O 17
ATOM 30085 N N . GLU A 1 54 ? 4.775 10.168 -10.445 1.00 0.00 54 GLU A N 17
ATOM 30086 C CA . GLU A 1 54 ? 4.182 9.496 -11.620 1.00 0.00 54 GLU A CA 17
ATOM 30087 C C . GLU A 1 54 ? 4.941 8.216 -12.026 1.00 0.00 54 GLU A C 17
ATOM 30088 O O . GLU A 1 54 ? 4.339 7.227 -12.450 1.00 0.00 54 GLU A O 17
ATOM 30100 N N . GLU A 1 55 ? 6.264 8.211 -11.831 1.00 0.00 55 GLU A N 17
ATOM 30101 C CA . GLU A 1 55 ? 7.161 7.082 -12.126 1.00 0.00 55 GLU A CA 17
ATOM 30102 C C . GLU A 1 55 ? 6.920 5.867 -11.224 1.00 0.00 55 GLU A C 17
ATOM 30103 O O . GLU A 1 55 ? 7.154 4.726 -11.629 1.00 0.00 55 GLU A O 17
ATOM 30115 N N . LEU A 1 56 ? 6.482 6.132 -9.993 1.00 0.00 56 LEU A N 17
ATOM 30116 C CA . LEU A 1 56 ? 6.031 5.139 -9.016 1.00 0.00 56 LEU A CA 17
ATOM 30117 C C . LEU A 1 56 ? 4.554 4.770 -9.244 1.00 0.00 56 LEU A C 17
ATOM 30118 O O . LEU A 1 56 ? 4.218 3.589 -9.305 1.00 0.00 56 LEU A O 17
ATOM 30134 N N . LEU A 1 57 ? 3.677 5.762 -9.448 1.00 0.00 57 LEU A N 17
ATOM 30135 C CA . LEU A 1 57 ? 2.228 5.588 -9.608 1.00 0.00 57 LEU A CA 17
ATOM 30136 C C . LEU A 1 57 ? 1.889 4.561 -10.691 1.00 0.00 57 LEU A C 17
ATOM 30137 O O . LEU A 1 57 ? 1.076 3.671 -10.443 1.00 0.00 57 LEU A O 17
ATOM 30153 N N . ARG A 1 58 ? 2.546 4.625 -11.859 1.00 0.00 58 ARG A N 17
ATOM 30154 C CA . ARG A 1 58 ? 2.325 3.668 -12.961 1.00 0.00 58 ARG A CA 17
ATOM 30155 C C . ARG A 1 58 ? 2.575 2.209 -12.551 1.00 0.00 58 ARG A C 17
ATOM 30156 O O . ARG A 1 58 ? 1.935 1.300 -13.078 1.00 0.00 58 ARG A O 17
ATOM 30177 N N . ARG A 1 59 ? 3.465 1.981 -11.577 1.00 0.00 59 ARG A N 17
ATOM 30178 C CA . ARG A 1 59 ? 3.759 0.663 -10.987 1.00 0.00 59 ARG A CA 17
ATOM 30179 C C . ARG A 1 59 ? 2.648 0.216 -10.040 1.00 0.00 59 ARG A C 17
ATOM 30180 O O . ARG A 1 59 ? 2.268 -0.948 -10.087 1.00 0.00 59 ARG A O 17
ATOM 30201 N N . ILE A 1 60 ? 2.048 1.138 -9.275 1.00 0.00 60 ILE A N 17
ATOM 30202 C CA . ILE A 1 60 ? 0.829 0.861 -8.491 1.00 0.00 60 ILE A CA 17
ATOM 30203 C C . ILE A 1 60 ? -0.300 0.383 -9.429 1.00 0.00 60 ILE A C 17
ATOM 30204 O O . ILE A 1 60 ? -0.934 -0.639 -9.161 1.00 0.00 60 ILE A O 17
ATOM 30220 N N . LEU A 1 61 ? -0.512 1.066 -10.569 1.00 0.00 61 LEU A N 17
ATOM 30221 C CA . LEU A 1 61 ? -1.515 0.655 -11.565 1.00 0.00 61 LEU A CA 17
ATOM 30222 C C . LEU A 1 61 ? -1.224 -0.759 -12.121 1.00 0.00 61 LEU A C 17
ATOM 30223 O O . LEU A 1 61 ? -2.123 -1.598 -12.203 1.00 0.00 61 LEU A O 17
ATOM 30239 N N . GLN A 1 62 ? 0.042 -1.048 -12.447 1.00 0.00 62 GLN A N 17
ATOM 30240 C CA . GLN A 1 62 ? 0.502 -2.361 -12.924 1.00 0.00 62 GLN A CA 17
ATOM 30241 C C . GLN A 1 62 ? 0.324 -3.475 -11.874 1.00 0.00 62 GLN A C 17
ATOM 30242 O O . GLN A 1 62 ? -0.035 -4.599 -12.235 1.00 0.00 62 GLN A O 17
ATOM 30256 N N . SER A 1 63 ? 0.512 -3.182 -10.585 1.00 0.00 63 SER A N 17
ATOM 30257 C CA . SER A 1 63 ? 0.307 -4.136 -9.486 1.00 0.00 63 SER A CA 17
ATOM 30258 C C . SER A 1 63 ? -1.155 -4.553 -9.320 1.00 0.00 63 SER A C 17
ATOM 30259 O O . SER A 1 63 ? -1.432 -5.715 -9.017 1.00 0.00 63 SER A O 17
ATOM 30267 N N . PHE A 1 64 ? -2.106 -3.653 -9.586 1.00 0.00 64 PHE A N 17
ATOM 30268 C CA . PHE A 1 64 ? -3.535 -3.995 -9.602 1.00 0.00 64 PHE A CA 17
ATOM 30269 C C . PHE A 1 64 ? -3.888 -4.895 -10.798 1.00 0.00 64 PHE A C 17
ATOM 30270 O O . PHE A 1 64 ? -4.712 -5.803 -10.669 1.00 0.00 64 PHE A O 17
ATOM 30287 N N . ARG A 1 65 ? -3.231 -4.672 -11.947 1.00 0.00 65 ARG A N 17
ATOM 30288 C CA . ARG A 1 65 ? -3.341 -5.501 -13.158 1.00 0.00 65 ARG A CA 17
ATOM 30289 C C . ARG A 1 65 ? -2.780 -6.915 -12.939 1.00 0.00 65 ARG A C 17
ATOM 30290 O O . ARG A 1 65 ? -3.299 -7.877 -13.503 1.00 0.00 65 ARG A O 17
ATOM 30311 N N . ASP A 1 66 ? -1.744 -7.055 -12.109 1.00 0.00 66 ASP A N 17
ATOM 30312 C CA . ASP A 1 66 ? -1.226 -8.357 -11.659 1.00 0.00 66 ASP A CA 17
ATOM 30313 C C . ASP A 1 66 ? -2.179 -9.034 -10.651 1.00 0.00 66 ASP A C 17
ATOM 30314 O O . ASP A 1 66 ? -2.531 -10.203 -10.807 1.00 0.00 66 ASP A O 17
ATOM 30323 N N . GLY A 1 67 ? -2.642 -8.279 -9.647 1.00 0.00 67 GLY A N 17
ATOM 30324 C CA . GLY A 1 67 ? -3.729 -8.651 -8.731 1.00 0.00 67 GLY A CA 17
ATOM 30325 C C . GLY A 1 67 ? -3.425 -9.714 -7.664 1.00 0.00 67 GLY A C 17
ATOM 30326 O O . GLY A 1 67 ? -4.345 -10.108 -6.944 1.00 0.00 67 GLY A O 17
ATOM 30330 N N . GLN A 1 68 ? -2.178 -10.170 -7.517 1.00 0.00 68 GLN A N 17
ATOM 30331 C CA . GLN A 1 68 ? -1.826 -11.333 -6.678 1.00 0.00 68 GLN A CA 17
ATOM 30332 C C . GLN A 1 68 ? -1.642 -11.033 -5.173 1.00 0.00 68 GLN A C 17
ATOM 30333 O O . GLN A 1 68 ? -1.545 -11.967 -4.374 1.00 0.00 68 GLN A O 17
ATOM 30347 N N . TYR A 1 69 ? -1.611 -9.758 -4.769 1.00 0.00 69 TYR A N 17
ATOM 30348 C CA . TYR A 1 69 ? -1.345 -9.316 -3.389 1.00 0.00 69 TYR A CA 17
ATOM 30349 C C . TYR A 1 69 ? -2.595 -8.764 -2.688 1.00 0.00 69 TYR A C 17
ATOM 30350 O O . TYR A 1 69 ? -3.528 -8.295 -3.342 1.00 0.00 69 TYR A O 17
ATOM 30368 N N . ASP A 1 70 ? -2.610 -8.796 -1.352 1.00 0.00 70 ASP A N 17
ATOM 30369 C CA . ASP A 1 70 ? -3.717 -8.267 -0.538 1.00 0.00 70 ASP A CA 17
ATOM 30370 C C . ASP A 1 70 ? -3.609 -6.746 -0.306 1.00 0.00 70 ASP A C 17
ATOM 30371 O O . ASP A 1 70 ? -4.621 -6.043 -0.292 1.00 0.00 70 ASP A O 17
ATOM 30380 N N . LEU A 1 71 ? -2.383 -6.233 -0.152 1.00 0.00 71 LEU A N 17
ATOM 30381 C CA . LEU A 1 71 ? -2.075 -4.821 0.096 1.00 0.00 71 LEU A CA 17
ATOM 30382 C C . LEU A 1 71 ? -0.793 -4.369 -0.626 1.00 0.00 71 LEU A C 17
ATOM 30383 O O . LEU A 1 71 ? 0.039 -5.195 -1.017 1.00 0.00 71 LEU A O 17
ATOM 30399 N N . PHE A 1 72 ? -0.628 -3.052 -0.777 1.00 0.00 72 PHE A N 17
ATOM 30400 C CA . PHE A 1 72 ? 0.457 -2.454 -1.570 1.00 0.00 72 PHE A CA 17
ATOM 30401 C C . PHE A 1 72 ? 1.193 -1.336 -0.816 1.00 0.00 72 PHE A C 17
ATOM 30402 O O . PHE A 1 72 ? 0.555 -0.456 -0.241 1.00 0.00 72 PHE A O 17
ATOM 30419 N N . PHE A 1 73 ? 2.529 -1.354 -0.836 1.00 0.00 73 PHE A N 17
ATOM 30420 C CA . PHE A 1 73 ? 3.414 -0.417 -0.120 1.00 0.00 73 PHE A CA 17
ATOM 30421 C C . PHE A 1 73 ? 4.226 0.452 -1.101 1.00 0.00 73 PHE A C 17
ATOM 30422 O O . PHE A 1 73 ? 4.950 -0.051 -1.965 1.00 0.00 73 PHE A O 17
ATOM 30439 N N . ILE A 1 74 ? 4.132 1.772 -0.927 1.00 0.00 74 ILE A N 17
ATOM 30440 C CA . ILE A 1 74 ? 4.766 2.797 -1.778 1.00 0.00 74 ILE A CA 17
ATOM 30441 C C . ILE A 1 74 ? 6.099 3.257 -1.157 1.00 0.00 74 ILE A C 17
ATOM 30442 O O . ILE A 1 74 ? 6.136 4.166 -0.326 1.00 0.00 74 ILE A O 17
ATOM 30458 N N . ALA A 1 75 ? 7.215 2.672 -1.591 1.00 0.00 75 ALA A N 17
ATOM 30459 C CA . ALA A 1 75 ? 8.560 3.020 -1.136 1.00 0.00 75 ALA A CA 17
ATOM 30460 C C . ALA A 1 75 ? 9.205 4.064 -2.067 1.00 0.00 75 ALA A C 17
ATOM 30461 O O . ALA A 1 75 ? 9.989 3.734 -2.960 1.00 0.00 75 ALA A O 17
ATOM 30468 N N . LYS A 1 76 ? 8.925 5.355 -1.832 1.00 0.00 76 LYS A N 17
ATOM 30469 C CA . LYS A 1 76 ? 9.565 6.457 -2.582 1.00 0.00 76 LYS A CA 17
ATOM 30470 C C . LYS A 1 76 ? 11.071 6.570 -2.274 1.00 0.00 76 LYS A C 17
ATOM 30471 O O . LYS A 1 76 ? 11.829 7.059 -3.113 1.00 0.00 76 LYS A O 17
ATOM 30490 N N . THR A 1 77 ? 11.509 6.078 -1.110 1.00 0.00 77 THR A N 17
ATOM 30491 C CA . THR A 1 77 ? 12.910 6.085 -0.644 1.00 0.00 77 THR A CA 17
ATOM 30492 C C . THR A 1 77 ? 13.298 4.752 0.009 1.00 0.00 77 THR A C 17
ATOM 30493 O O . THR A 1 77 ? 12.448 4.023 0.521 1.00 0.00 77 THR A O 17
ATOM 30504 N N . GLU A 1 78 ? 14.593 4.425 0.042 1.00 0.00 78 GLU A N 17
ATOM 30505 C CA . GLU A 1 78 ? 15.092 3.153 0.601 1.00 0.00 78 GLU A CA 17
ATOM 30506 C C . GLU A 1 78 ? 14.892 3.011 2.125 1.00 0.00 78 GLU A C 17
ATOM 30507 O O . GLU A 1 78 ? 14.728 1.898 2.625 1.00 0.00 78 GLU A O 17
ATOM 30519 N N . ASP A 1 79 ? 14.829 4.117 2.876 1.00 0.00 79 ASP A N 17
ATOM 30520 C CA . ASP A 1 79 ? 14.479 4.088 4.306 1.00 0.00 79 ASP A CA 17
ATOM 30521 C C . ASP A 1 79 ? 12.976 3.834 4.542 1.00 0.00 79 ASP A C 17
ATOM 30522 O O . ASP A 1 79 ? 12.577 3.332 5.595 1.00 0.00 79 ASP A O 17
ATOM 30531 N N . ASP A 1 80 ? 12.129 4.128 3.552 1.00 0.00 80 ASP A N 17
ATOM 30532 C CA . ASP A 1 80 ? 10.724 3.714 3.577 1.00 0.00 80 ASP A CA 17
ATOM 30533 C C . ASP A 1 80 ? 10.602 2.236 3.180 1.00 0.00 80 ASP A C 17
ATOM 30534 O O . ASP A 1 80 ? 9.880 1.475 3.820 1.00 0.00 80 ASP A O 17
ATOM 30543 N N . GLU A 1 81 ? 11.386 1.781 2.198 1.00 0.00 81 GLU A N 17
ATOM 30544 C CA . GLU A 1 81 ? 11.507 0.356 1.861 1.00 0.00 81 GLU A CA 17
ATOM 30545 C C . GLU A 1 81 ? 11.896 -0.499 3.085 1.00 0.00 81 GLU A C 17
ATOM 30546 O O . GLU A 1 81 ? 11.371 -1.597 3.290 1.00 0.00 81 GLU A O 17
ATOM 30558 N N . ARG A 1 82 ? 12.758 0.051 3.953 1.00 0.00 82 ARG A N 17
ATOM 30559 C CA . ARG A 1 82 ? 13.132 -0.517 5.255 1.00 0.00 82 ARG A CA 17
ATOM 30560 C C . ARG A 1 82 ? 11.918 -0.647 6.181 1.00 0.00 82 ARG A C 17
ATOM 30561 O O . ARG A 1 82 ? 11.680 -1.741 6.697 1.00 0.00 82 ARG A O 17
ATOM 30582 N N . ARG A 1 83 ? 11.112 0.410 6.377 1.00 0.00 83 ARG A N 17
ATOM 30583 C CA . ARG A 1 83 ? 9.930 0.347 7.268 1.00 0.00 83 ARG A CA 17
ATOM 30584 C C . ARG A 1 83 ? 8.834 -0.574 6.730 1.00 0.00 83 ARG A C 17
ATOM 30585 O O . ARG A 1 83 ? 8.161 -1.244 7.509 1.00 0.00 83 ARG A O 17
ATOM 30606 N N . ALA A 1 84 ? 8.680 -0.647 5.409 1.00 0.00 84 ALA A N 17
ATOM 30607 C CA . ALA A 1 84 ? 7.783 -1.587 4.730 1.00 0.00 84 ALA A CA 17
ATOM 30608 C C . ALA A 1 84 ? 8.131 -3.052 5.052 1.00 0.00 84 ALA A C 17
ATOM 30609 O O . ALA A 1 84 ? 7.247 -3.847 5.380 1.00 0.00 84 ALA A O 17
ATOM 30616 N N . ARG A 1 85 ? 9.426 -3.398 5.029 1.00 0.00 85 ARG A N 17
ATOM 30617 C CA . ARG A 1 85 ? 9.928 -4.732 5.397 1.00 0.00 85 ARG A CA 17
ATOM 30618 C C . ARG A 1 85 ? 9.698 -5.040 6.884 1.00 0.00 85 ARG A C 17
ATOM 30619 O O . ARG A 1 85 ? 9.213 -6.121 7.215 1.00 0.00 85 ARG A O 17
ATOM 30640 N N . GLU A 1 86 ? 9.974 -4.082 7.775 1.00 0.00 86 GLU A N 17
ATOM 30641 C CA . GLU A 1 86 ? 9.714 -4.212 9.223 1.00 0.00 86 GLU A CA 17
ATOM 30642 C C . GLU A 1 86 ? 8.218 -4.400 9.547 1.00 0.00 86 GLU A C 17
ATOM 30643 O O . GLU A 1 86 ? 7.867 -5.143 10.464 1.00 0.00 86 GLU A O 17
ATOM 30655 N N . LEU A 1 87 ? 7.327 -3.764 8.780 1.00 0.00 87 LEU A N 17
ATOM 30656 C CA . LEU A 1 87 ? 5.876 -3.924 8.895 1.00 0.00 87 LEU A CA 17
ATOM 30657 C C . LEU A 1 87 ? 5.423 -5.292 8.354 1.00 0.00 87 LEU A C 17
ATOM 30658 O O . LEU A 1 87 ? 4.676 -5.995 9.035 1.00 0.00 87 LEU A O 17
ATOM 30674 N N . LYS A 1 88 ? 5.921 -5.739 7.194 1.00 0.00 88 LYS A N 17
ATOM 30675 C CA . LYS A 1 88 ? 5.610 -7.078 6.658 1.00 0.00 88 LYS A CA 17
ATOM 30676 C C . LYS A 1 88 ? 6.002 -8.202 7.629 1.00 0.00 88 LYS A C 17
ATOM 30677 O O . LYS A 1 88 ? 5.262 -9.176 7.770 1.00 0.00 88 LYS A O 17
ATOM 30696 N N . GLU A 1 89 ? 7.113 -8.040 8.351 1.00 0.00 89 GLU A N 17
ATOM 30697 C CA . GLU A 1 89 ? 7.636 -9.029 9.305 1.00 0.00 89 GLU A CA 17
ATOM 30698 C C . GLU A 1 89 ? 6.664 -9.317 10.466 1.00 0.00 89 GLU A C 17
ATOM 30699 O O . GLU A 1 89 ? 6.443 -10.481 10.808 1.00 0.00 89 GLU A O 17
ATOM 30711 N N . ARG A 1 90 ? 6.040 -8.275 11.039 1.00 0.00 90 ARG A N 17
ATOM 30712 C CA . ARG A 1 90 ? 4.990 -8.416 12.068 1.00 0.00 90 ARG A CA 17
ATOM 30713 C C . ARG A 1 90 ? 3.629 -8.823 11.489 1.00 0.00 90 ARG A C 17
ATOM 30714 O O . ARG A 1 90 ? 2.832 -9.460 12.177 1.00 0.00 90 ARG A O 17
ATOM 30735 N N . MET A 1 91 ? 3.355 -8.444 10.237 1.00 0.00 91 MET A N 17
ATOM 30736 C CA . MET A 1 91 ? 2.035 -8.588 9.604 1.00 0.00 91 MET A CA 17
ATOM 30737 C C . MET A 1 91 ? 1.759 -10.003 9.077 1.00 0.00 91 MET A C 17
ATOM 30738 O O . MET A 1 91 ? 0.619 -10.465 9.156 1.00 0.00 91 MET A O 17
ATOM 30752 N N . GLY A 1 92 ? 2.772 -10.691 8.541 1.00 0.00 92 GLY A N 17
ATOM 30753 C CA . GLY A 1 92 ? 2.653 -12.058 8.007 1.00 0.00 92 GLY A CA 17
ATOM 30754 C C . GLY A 1 92 ? 1.840 -12.192 6.705 1.00 0.00 92 GLY A C 17
ATOM 30755 O O . GLY A 1 92 ? 1.503 -13.309 6.307 1.00 0.00 92 GLY A O 17
ATOM 30759 N N . LYS A 1 93 ? 1.512 -11.072 6.046 1.00 0.00 93 LYS A N 17
ATOM 30760 C CA . LYS A 1 93 ? 0.751 -10.995 4.784 1.00 0.00 93 LYS A CA 17
ATOM 30761 C C . LYS A 1 93 ? 1.664 -10.854 3.555 1.00 0.00 93 LYS A C 17
ATOM 30762 O O . LYS A 1 93 ? 2.782 -10.347 3.685 1.00 0.00 93 LYS A O 17
ATOM 30781 N N . PRO A 1 94 ? 1.204 -11.256 2.355 1.00 0.00 94 PRO A N 17
ATOM 30782 C CA . PRO A 1 94 ? 1.885 -10.941 1.105 1.00 0.00 94 PRO A CA 17
ATOM 30783 C C . PRO A 1 94 ? 1.739 -9.440 0.798 1.00 0.00 94 PRO A C 17
ATOM 30784 O O . PRO A 1 94 ? 0.631 -8.898 0.774 1.00 0.00 94 PRO A O 17
ATOM 30795 N N . VAL A 1 95 ? 2.866 -8.777 0.533 1.00 0.00 95 VAL A N 17
ATOM 30796 C CA . VAL A 1 95 ? 2.946 -7.341 0.208 1.00 0.00 95 VAL A CA 17
ATOM 30797 C C . VAL A 1 95 ? 3.914 -7.143 -0.956 1.00 0.00 95 VAL A C 17
ATOM 30798 O O . VAL A 1 95 ? 5.002 -7.722 -0.954 1.00 0.00 95 VAL A O 17
ATOM 30811 N N . GLU A 1 96 ? 3.549 -6.302 -1.924 1.00 0.00 96 GLU A N 17
ATOM 30812 C CA . GLU A 1 96 ? 4.464 -5.854 -2.982 1.00 0.00 96 GLU A CA 17
ATOM 30813 C C . GLU A 1 96 ? 4.963 -4.427 -2.702 1.00 0.00 96 GLU A C 17
ATOM 30814 O O . GLU A 1 96 ? 4.187 -3.534 -2.344 1.00 0.00 96 GLU A O 17
ATOM 30826 N N . ILE A 1 97 ? 6.279 -4.238 -2.853 1.00 0.00 97 ILE A N 17
ATOM 30827 C CA . ILE A 1 97 ? 7.007 -2.996 -2.566 1.00 0.00 97 ILE A CA 17
ATOM 30828 C C . ILE A 1 97 ? 7.314 -2.265 -3.880 1.00 0.00 97 ILE A C 17
ATOM 30829 O O . ILE A 1 97 ? 7.852 -2.873 -4.811 1.00 0.00 97 ILE A O 17
ATOM 30845 N N . LEU A 1 98 ? 6.994 -0.969 -3.965 1.00 0.00 98 LEU A N 17
ATOM 30846 C CA . LEU A 1 98 ? 7.040 -0.194 -5.214 1.00 0.00 98 LEU A CA 17
ATOM 30847 C C . LEU A 1 98 ? 7.970 1.027 -5.109 1.00 0.00 98 LEU A C 17
ATOM 30848 O O . LEU A 1 98 ? 7.795 1.856 -4.219 1.00 0.00 98 LEU A O 17
ATOM 30864 N N . ARG A 1 99 ? 8.933 1.144 -6.035 1.00 0.00 99 ARG A N 17
ATOM 30865 C CA . ARG A 1 99 ? 9.977 2.191 -6.100 1.00 0.00 99 ARG A CA 17
ATOM 30866 C C . ARG A 1 99 ? 9.716 3.215 -7.210 1.00 0.00 99 ARG A C 17
ATOM 30867 O O . ARG A 1 99 ? 9.132 2.872 -8.235 1.00 0.00 99 ARG A O 17
ATOM 30888 N N . GLY A 1 100 ? 10.204 4.449 -7.053 1.00 0.00 100 GLY A N 17
ATOM 30889 C CA . GLY A 1 100 ? 10.196 5.449 -8.133 1.00 0.00 100 GLY A CA 17
ATOM 30890 C C . GLY A 1 100 ? 10.562 6.871 -7.692 1.00 0.00 100 GLY A C 17
ATOM 30891 O O . GLY A 1 100 ? 9.674 7.672 -7.395 1.00 0.00 100 GLY A O 17
ATOM 30895 N N . SER A 1 101 ? 11.863 7.183 -7.698 1.00 0.00 101 SER A N 17
ATOM 30896 C CA . SER A 1 101 ? 12.427 8.537 -7.516 1.00 0.00 101 SER A CA 17
ATOM 30897 C C . SER A 1 101 ? 13.520 8.844 -8.553 1.00 0.00 101 SER A C 17
ATOM 30898 O O . SER A 1 101 ? 14.207 7.938 -9.036 1.00 0.00 101 SER A O 17
ATOM 30906 N N . LEU A 1 102 ? 13.695 10.126 -8.890 1.00 0.00 102 LEU A N 17
ATOM 30907 C CA . LEU A 1 102 ? 14.633 10.602 -9.917 1.00 0.00 102 LEU A CA 17
ATOM 30908 C C . LEU A 1 102 ? 16.087 10.646 -9.410 1.00 0.00 102 LEU A C 17
ATOM 30909 O O . LEU A 1 102 ? 16.371 11.205 -8.348 1.00 0.00 102 LEU A O 17
ATOM 30925 N N . GLU A 1 103 ? 17.029 10.127 -10.201 1.00 0.00 103 GLU A N 17
ATOM 30926 C CA . GLU A 1 103 ? 18.469 10.260 -9.935 1.00 0.00 103 GLU A CA 17
ATOM 30927 C C . GLU A 1 103 ? 18.940 11.717 -10.123 1.00 0.00 103 GLU A C 17
ATOM 30928 O O . GLU A 1 103 ? 18.770 12.325 -11.183 1.00 0.00 103 GLU A O 17
ATOM 30940 N N . HIS A 1 104 ? 19.499 12.306 -9.061 1.00 0.00 104 HIS A N 17
ATOM 30941 C CA . HIS A 1 104 ? 19.795 13.741 -9.006 1.00 0.00 104 HIS A CA 17
ATOM 30942 C C . HIS A 1 104 ? 21.022 14.116 -9.853 1.00 0.00 104 HIS A C 17
ATOM 30943 O O . HIS A 1 104 ? 22.077 13.477 -9.783 1.00 0.00 104 HIS A O 17
ATOM 30957 N N . HIS A 1 105 ? 20.889 15.179 -10.649 1.00 0.00 105 HIS A N 17
ATOM 30958 C CA . HIS A 1 105 ? 21.966 15.722 -11.483 1.00 0.00 105 HIS A CA 17
ATOM 30959 C C . HIS A 1 105 ? 22.923 16.590 -10.643 1.00 0.00 105 HIS A C 17
ATOM 30960 O O . HIS A 1 105 ? 22.495 17.283 -9.713 1.00 0.00 105 HIS A O 17
ATOM 30974 N N . HIS A 1 106 ? 24.219 16.551 -10.965 1.00 0.00 106 HIS A N 17
ATOM 30975 C CA . HIS A 1 106 ? 25.292 17.221 -10.216 1.00 0.00 106 HIS A CA 17
ATOM 30976 C C . HIS A 1 106 ? 26.064 18.213 -11.105 1.00 0.00 106 HIS A C 17
ATOM 30977 O O . HIS A 1 106 ? 26.349 17.926 -12.271 1.00 0.00 106 HIS A O 17
ATOM 30991 N N . HIS A 1 107 ? 26.400 19.381 -10.545 1.00 0.00 107 HIS A N 17
ATOM 30992 C CA . HIS A 1 107 ? 26.989 20.524 -11.259 1.00 0.00 107 HIS A CA 17
ATOM 30993 C C . HIS A 1 107 ? 28.064 21.236 -10.414 1.00 0.00 107 HIS A C 17
ATOM 30994 O O . HIS A 1 107 ? 27.960 21.289 -9.184 1.00 0.00 107 HIS A O 17
ATOM 31008 N N . HIS A 1 108 ? 29.076 21.810 -11.074 1.00 0.00 108 HIS A N 17
ATOM 31009 C CA . HIS A 1 108 ? 30.195 22.527 -10.436 1.00 0.00 108 HIS A CA 17
ATOM 31010 C C . HIS A 1 108 ? 30.151 24.060 -10.638 1.00 0.00 108 HIS A C 17
ATOM 31011 O O . HIS A 1 108 ? 30.745 24.805 -9.851 1.00 0.00 108 HIS A O 17
ATOM 31025 N N . HIS A 1 109 ? 29.444 24.543 -11.669 1.00 0.00 109 HIS A N 17
ATOM 31026 C CA . HIS A 1 109 ? 29.281 25.964 -12.031 1.00 0.00 109 HIS A CA 17
ATOM 31027 C C . HIS A 1 109 ? 27.801 26.307 -12.300 1.00 0.00 109 HIS A C 17
ATOM 31028 O O . HIS A 1 109 ? 27.321 27.329 -11.760 1.00 0.00 109 HIS A O 17
ATOM 31043 N N . GLY A 1 1 ? -0.423 5.492 18.206 1.00 0.00 1 GLY A N 18
ATOM 31044 C CA . GLY A 1 1 ? 0.004 4.204 17.611 1.00 0.00 1 GLY A CA 18
ATOM 31045 C C . GLY A 1 1 ? -0.896 3.793 16.457 1.00 0.00 1 GLY A C 18
ATOM 31046 O O . GLY A 1 1 ? -1.575 2.770 16.518 1.00 0.00 1 GLY A O 18
ATOM 31052 N N . GLU A 1 2 ? -0.910 4.589 15.388 1.00 0.00 2 GLU A N 18
ATOM 31053 C CA . GLU A 1 2 ? -1.828 4.456 14.245 1.00 0.00 2 GLU A CA 18
ATOM 31054 C C . GLU A 1 2 ? -1.494 3.247 13.352 1.00 0.00 2 GLU A C 18
ATOM 31055 O O . GLU A 1 2 ? -2.357 2.705 12.665 1.00 0.00 2 GLU A O 18
ATOM 31067 N N . ASP A 1 3 ? -0.239 2.806 13.373 1.00 0.00 3 ASP A N 18
ATOM 31068 C CA . ASP A 1 3 ? 0.296 1.712 12.555 1.00 0.00 3 ASP A CA 18
ATOM 31069 C C . ASP A 1 3 ? -0.203 0.324 13.009 1.00 0.00 3 ASP A C 18
ATOM 31070 O O . ASP A 1 3 ? -0.214 -0.622 12.222 1.00 0.00 3 ASP A O 18
ATOM 31079 N N . ASP A 1 4 ? -0.609 0.184 14.276 1.00 0.00 4 ASP A N 18
ATOM 31080 C CA . ASP A 1 4 ? -1.144 -1.060 14.848 1.00 0.00 4 ASP A CA 18
ATOM 31081 C C . ASP A 1 4 ? -2.600 -1.342 14.434 1.00 0.00 4 ASP A C 18
ATOM 31082 O O . ASP A 1 4 ? -2.958 -2.481 14.129 1.00 0.00 4 ASP A O 18
ATOM 31091 N N . GLU A 1 5 ? -3.455 -0.315 14.419 1.00 0.00 5 GLU A N 18
ATOM 31092 C CA . GLU A 1 5 ? -4.889 -0.458 14.124 1.00 0.00 5 GLU A CA 18
ATOM 31093 C C . GLU A 1 5 ? -5.154 -0.709 12.635 1.00 0.00 5 GLU A C 18
ATOM 31094 O O . GLU A 1 5 ? -5.915 -1.608 12.273 1.00 0.00 5 GLU A O 18
ATOM 31106 N N . ILE A 1 6 ? -4.468 0.034 11.762 1.00 0.00 6 ILE A N 18
ATOM 31107 C CA . ILE A 1 6 ? -4.575 -0.095 10.300 1.00 0.00 6 ILE A CA 18
ATOM 31108 C C . ILE A 1 6 ? -4.147 -1.485 9.831 1.00 0.00 6 ILE A C 18
ATOM 31109 O O . ILE A 1 6 ? -4.701 -2.014 8.868 1.00 0.00 6 ILE A O 18
ATOM 31125 N N . LEU A 1 7 ? -3.195 -2.097 10.541 1.00 0.00 7 LEU A N 18
ATOM 31126 C CA . LEU A 1 7 ? -2.669 -3.419 10.215 1.00 0.00 7 LEU A CA 18
ATOM 31127 C C . LEU A 1 7 ? -3.761 -4.485 10.364 1.00 0.00 7 LEU A C 18
ATOM 31128 O O . LEU A 1 7 ? -3.906 -5.359 9.509 1.00 0.00 7 LEU A O 18
ATOM 31144 N N . GLN A 1 8 ? -4.560 -4.384 11.431 1.00 0.00 8 GLN A N 18
ATOM 31145 C CA . GLN A 1 8 ? -5.720 -5.245 11.655 1.00 0.00 8 GLN A CA 18
ATOM 31146 C C . GLN A 1 8 ? -6.868 -4.900 10.695 1.00 0.00 8 GLN A C 18
ATOM 31147 O O . GLN A 1 8 ? -7.502 -5.800 10.143 1.00 0.00 8 GLN A O 18
ATOM 31161 N N . ARG A 1 9 ? -7.109 -3.607 10.434 1.00 0.00 9 ARG A N 18
ATOM 31162 C CA . ARG A 1 9 ? -8.159 -3.146 9.508 1.00 0.00 9 ARG A CA 18
ATOM 31163 C C . ARG A 1 9 ? -7.942 -3.594 8.069 1.00 0.00 9 ARG A C 18
ATOM 31164 O O . ARG A 1 9 ? -8.912 -3.895 7.383 1.00 0.00 9 ARG A O 18
ATOM 31185 N N . ALA A 1 10 ? -6.696 -3.717 7.628 1.00 0.00 10 ALA A N 18
ATOM 31186 C CA . ALA A 1 10 ? -6.383 -4.320 6.331 1.00 0.00 10 ALA A CA 18
ATOM 31187 C C . ALA A 1 10 ? -6.962 -5.745 6.195 1.00 0.00 10 ALA A C 18
ATOM 31188 O O . ALA A 1 10 ? -7.612 -6.064 5.198 1.00 0.00 10 ALA A O 18
ATOM 31195 N N . LYS A 1 11 ? -6.807 -6.583 7.231 1.00 0.00 11 LYS A N 18
ATOM 31196 C CA . LYS A 1 11 ? -7.413 -7.926 7.290 1.00 0.00 11 LYS A CA 18
ATOM 31197 C C . LYS A 1 11 ? -8.939 -7.866 7.467 1.00 0.00 11 LYS A C 18
ATOM 31198 O O . LYS A 1 11 ? -9.651 -8.659 6.857 1.00 0.00 11 LYS A O 18
ATOM 31217 N N . ASP A 1 12 ? -9.455 -6.900 8.227 1.00 0.00 12 ASP A N 18
ATOM 31218 C CA . ASP A 1 12 ? -10.898 -6.669 8.433 1.00 0.00 12 ASP A CA 18
ATOM 31219 C C . ASP A 1 12 ? -11.641 -6.290 7.131 1.00 0.00 12 ASP A C 18
ATOM 31220 O O . ASP A 1 12 ? -12.733 -6.797 6.869 1.00 0.00 12 ASP A O 18
ATOM 31229 N N . ILE A 1 13 ? -11.026 -5.462 6.273 1.00 0.00 13 ILE A N 18
ATOM 31230 C CA . ILE A 1 13 ? -11.531 -5.128 4.929 1.00 0.00 13 ILE A CA 18
ATOM 31231 C C . ILE A 1 13 ? -11.579 -6.391 4.060 1.00 0.00 13 ILE A C 18
ATOM 31232 O O . ILE A 1 13 ? -12.616 -6.704 3.479 1.00 0.00 13 ILE A O 18
ATOM 31248 N N . LEU A 1 14 ? -10.480 -7.149 4.001 1.00 0.00 14 LEU A N 18
ATOM 31249 C CA . LEU A 1 14 ? -10.356 -8.338 3.149 1.00 0.00 14 LEU A CA 18
ATOM 31250 C C . LEU A 1 14 ? -11.231 -9.519 3.605 1.00 0.00 14 LEU A C 18
ATOM 31251 O O . LEU A 1 14 ? -11.636 -10.330 2.773 1.00 0.00 14 LEU A O 18
ATOM 31267 N N . LYS A 1 15 ? -11.568 -9.608 4.898 1.00 0.00 15 LYS A N 18
ATOM 31268 C CA . LYS A 1 15 ? -12.526 -10.593 5.433 1.00 0.00 15 LYS A CA 18
ATOM 31269 C C . LYS A 1 15 ? -13.922 -10.426 4.819 1.00 0.00 15 LYS A C 18
ATOM 31270 O O . LYS A 1 15 ? -14.558 -11.416 4.454 1.00 0.00 15 LYS A O 18
ATOM 31289 N N . GLU A 1 16 ? -14.384 -9.183 4.676 1.00 0.00 16 GLU A N 18
ATOM 31290 C CA . GLU A 1 16 ? -15.682 -8.854 4.068 1.00 0.00 16 GLU A CA 18
ATOM 31291 C C . GLU A 1 16 ? -15.620 -8.716 2.538 1.00 0.00 16 GLU A C 18
ATOM 31292 O O . GLU A 1 16 ? -16.571 -9.093 1.851 1.00 0.00 16 GLU A O 18
ATOM 31304 N N . ASP A 1 17 ? -14.511 -8.207 1.993 1.00 0.00 17 ASP A N 18
ATOM 31305 C CA . ASP A 1 17 ? -14.327 -7.918 0.571 1.00 0.00 17 ASP A CA 18
ATOM 31306 C C . ASP A 1 17 ? -12.941 -8.410 0.088 1.00 0.00 17 ASP A C 18
ATOM 31307 O O . ASP A 1 17 ? -12.032 -7.605 -0.143 1.00 0.00 17 ASP A O 18
ATOM 31316 N N . PRO A 1 18 ? -12.755 -9.732 -0.111 1.00 0.00 18 PRO A N 18
ATOM 31317 C CA . PRO A 1 18 ? -11.474 -10.326 -0.516 1.00 0.00 18 PRO A CA 18
ATOM 31318 C C . PRO A 1 18 ? -11.084 -9.994 -1.967 1.00 0.00 18 PRO A C 18
ATOM 31319 O O . PRO A 1 18 ? -9.928 -10.169 -2.358 1.00 0.00 18 PRO A O 18
ATOM 31330 N N . ASN A 1 19 ? -12.039 -9.501 -2.764 1.00 0.00 19 ASN A N 18
ATOM 31331 C CA . ASN A 1 19 ? -11.849 -9.096 -4.158 1.00 0.00 19 ASN A CA 18
ATOM 31332 C C . ASN A 1 19 ? -11.288 -7.663 -4.301 1.00 0.00 19 ASN A C 18
ATOM 31333 O O . ASN A 1 19 ? -10.904 -7.259 -5.403 1.00 0.00 19 ASN A O 18
ATOM 31344 N N . ARG A 1 20 ? -11.244 -6.887 -3.208 1.00 0.00 20 ARG A N 18
ATOM 31345 C CA . ARG A 1 20 ? -10.758 -5.495 -3.170 1.00 0.00 20 ARG A CA 18
ATOM 31346 C C . ARG A 1 20 ? -9.257 -5.393 -2.879 1.00 0.00 20 ARG A C 18
ATOM 31347 O O . ARG A 1 20 ? -8.580 -6.397 -2.647 1.00 0.00 20 ARG A O 18
ATOM 31368 N N . LYS A 1 21 ? -8.736 -4.166 -2.939 1.00 0.00 21 LYS A N 18
ATOM 31369 C CA . LYS A 1 21 ? -7.309 -3.817 -2.912 1.00 0.00 21 LYS A CA 18
ATOM 31370 C C . LYS A 1 21 ? -7.021 -2.831 -1.773 1.00 0.00 21 LYS A C 18
ATOM 31371 O O . LYS A 1 21 ? -7.926 -2.178 -1.248 1.00 0.00 21 LYS A O 18
ATOM 31390 N N . ILE A 1 22 ? -5.752 -2.706 -1.391 1.00 0.00 22 ILE A N 18
ATOM 31391 C CA . ILE A 1 22 ? -5.312 -1.808 -0.315 1.00 0.00 22 ILE A CA 18
ATOM 31392 C C . ILE A 1 22 ? -4.022 -1.096 -0.725 1.00 0.00 22 ILE A C 18
ATOM 31393 O O . ILE A 1 22 ? -3.067 -1.744 -1.153 1.00 0.00 22 ILE A O 18
ATOM 31409 N N . LEU A 1 23 ? -3.976 0.223 -0.531 1.00 0.00 23 LEU A N 18
ATOM 31410 C CA . LEU A 1 23 ? -2.778 1.051 -0.696 1.00 0.00 23 LEU A CA 18
ATOM 31411 C C . LEU A 1 23 ? -2.295 1.593 0.654 1.00 0.00 23 LEU A C 18
ATOM 31412 O O . LEU A 1 23 ? -3.101 1.957 1.510 1.00 0.00 23 LEU A O 18
ATOM 31428 N N . ILE A 1 24 ? -0.979 1.662 0.836 1.00 0.00 24 ILE A N 18
ATOM 31429 C CA . ILE A 1 24 ? -0.314 2.074 2.073 1.00 0.00 24 ILE A CA 18
ATOM 31430 C C . ILE A 1 24 ? 0.734 3.153 1.782 1.00 0.00 24 ILE A C 18
ATOM 31431 O O . ILE A 1 24 ? 1.588 2.983 0.905 1.00 0.00 24 ILE A O 18
ATOM 31447 N N . ILE A 1 25 ? 0.696 4.243 2.550 1.00 0.00 25 ILE A N 18
ATOM 31448 C CA . ILE A 1 25 ? 1.564 5.411 2.364 1.00 0.00 25 ILE A CA 18
ATOM 31449 C C . ILE A 1 25 ? 2.659 5.422 3.434 1.00 0.00 25 ILE A C 18
ATOM 31450 O O . ILE A 1 25 ? 2.388 5.473 4.635 1.00 0.00 25 ILE A O 18
ATOM 31466 N N . LEU A 1 26 ? 3.904 5.385 2.966 1.00 0.00 26 LEU A N 18
ATOM 31467 C CA . LEU A 1 26 ? 5.130 5.445 3.761 1.00 0.00 26 LEU A CA 18
ATOM 31468 C C . LEU A 1 26 ? 5.583 6.911 3.931 1.00 0.00 26 LEU A C 18
ATOM 31469 O O . LEU A 1 26 ? 6.175 7.496 3.021 1.00 0.00 26 LEU A O 18
ATOM 31485 N N . ASN A 1 27 ? 5.309 7.507 5.094 1.00 0.00 27 ASN A N 18
ATOM 31486 C CA . ASN A 1 27 ? 5.733 8.872 5.437 1.00 0.00 27 ASN A CA 18
ATOM 31487 C C . ASN A 1 27 ? 7.195 8.901 5.945 1.00 0.00 27 ASN A C 18
ATOM 31488 O O . ASN A 1 27 ? 7.616 7.972 6.637 1.00 0.00 27 ASN A O 18
ATOM 31499 N N . PRO A 1 28 ? 7.986 9.954 5.671 1.00 0.00 28 PRO A N 18
ATOM 31500 C CA . PRO A 1 28 ? 9.418 9.999 5.998 1.00 0.00 28 PRO A CA 18
ATOM 31501 C C . PRO A 1 28 ? 9.710 9.976 7.511 1.00 0.00 28 PRO A C 18
ATOM 31502 O O . PRO A 1 28 ? 10.818 9.633 7.925 1.00 0.00 28 PRO A O 18
ATOM 31513 N N . ASP A 1 29 ? 8.718 10.301 8.344 1.00 0.00 29 ASP A N 18
ATOM 31514 C CA . ASP A 1 29 ? 8.780 10.231 9.810 1.00 0.00 29 ASP A CA 18
ATOM 31515 C C . ASP A 1 29 ? 8.593 8.802 10.382 1.00 0.00 29 ASP A C 18
ATOM 31516 O O . ASP A 1 29 ? 8.613 8.622 11.601 1.00 0.00 29 ASP A O 18
ATOM 31525 N N . GLY A 1 30 ? 8.393 7.770 9.544 1.00 0.00 30 GLY A N 18
ATOM 31526 C CA . GLY A 1 30 ? 8.183 6.383 9.991 1.00 0.00 30 GLY A CA 18
ATOM 31527 C C . GLY A 1 30 ? 6.719 6.007 10.281 1.00 0.00 30 GLY A C 18
ATOM 31528 O O . GLY A 1 30 ? 6.414 4.821 10.416 1.00 0.00 30 GLY A O 18
ATOM 31532 N N . LYS A 1 31 ? 5.797 6.980 10.301 1.00 0.00 31 LYS A N 18
ATOM 31533 C CA . LYS A 1 31 ? 4.341 6.763 10.426 1.00 0.00 31 LYS A CA 18
ATOM 31534 C C . LYS A 1 31 ? 3.723 6.218 9.135 1.00 0.00 31 LYS A C 18
ATOM 31535 O O . LYS A 1 31 ? 4.254 6.448 8.048 1.00 0.00 31 LYS A O 18
ATOM 31554 N N . ILE A 1 32 ? 2.606 5.505 9.240 1.00 0.00 32 ILE A N 18
ATOM 31555 C CA . ILE A 1 32 ? 1.913 4.879 8.105 1.00 0.00 32 ILE A CA 18
ATOM 31556 C C . ILE A 1 32 ? 0.448 5.330 7.981 1.00 0.00 32 ILE A C 18
ATOM 31557 O O . ILE A 1 32 ? -0.197 5.656 8.981 1.00 0.00 32 ILE A O 18
ATOM 31573 N N . GLU A 1 33 ? -0.097 5.322 6.760 1.00 0.00 33 GLU A N 18
ATOM 31574 C CA . GLU A 1 33 ? -1.514 5.593 6.476 1.00 0.00 33 GLU A CA 18
ATOM 31575 C C . GLU A 1 33 ? -2.068 4.561 5.480 1.00 0.00 33 GLU A C 18
ATOM 31576 O O . GLU A 1 33 ? -1.372 4.192 4.532 1.00 0.00 33 GLU A O 18
ATOM 31588 N N . LEU A 1 34 ? -3.312 4.106 5.674 1.00 0.00 34 LEU A N 18
ATOM 31589 C CA . LEU A 1 34 ? -3.970 3.095 4.835 1.00 0.00 34 LEU A CA 18
ATOM 31590 C C . LEU A 1 34 ? -5.128 3.691 4.022 1.00 0.00 34 LEU A C 18
ATOM 31591 O O . LEU A 1 34 ? -5.913 4.495 4.531 1.00 0.00 34 LEU A O 18
ATOM 31607 N N . TYR A 1 35 ? -5.249 3.239 2.774 1.00 0.00 35 TYR A N 18
ATOM 31608 C CA . TYR A 1 35 ? -6.299 3.595 1.824 1.00 0.00 35 TYR A CA 18
ATOM 31609 C C . TYR A 1 35 ? -6.998 2.361 1.243 1.00 0.00 35 TYR A C 18
ATOM 31610 O O . TYR A 1 35 ? -6.369 1.350 0.919 1.00 0.00 35 TYR A O 18
ATOM 31628 N N . GLU A 1 36 ? -8.314 2.479 1.077 1.00 0.00 36 GLU A N 18
ATOM 31629 C CA . GLU A 1 36 ? -9.197 1.449 0.509 1.00 0.00 36 GLU A CA 18
ATOM 31630 C C . GLU A 1 36 ? -9.539 1.775 -0.952 1.00 0.00 36 GLU A C 18
ATOM 31631 O O . GLU A 1 36 ? -9.932 2.900 -1.269 1.00 0.00 36 GLU A O 18
ATOM 31643 N N . VAL A 1 37 ? -9.344 0.803 -1.849 1.00 0.00 37 VAL A N 18
ATOM 31644 C CA . VAL A 1 37 ? -9.384 0.971 -3.312 1.00 0.00 37 VAL A CA 18
ATOM 31645 C C . VAL A 1 37 ? -9.750 -0.352 -4.000 1.00 0.00 37 VAL A C 18
ATOM 31646 O O . VAL A 1 37 ? -9.663 -1.424 -3.402 1.00 0.00 37 VAL A O 18
ATOM 31659 N N . THR A 1 38 ? -10.186 -0.296 -5.260 1.00 0.00 38 THR A N 18
ATOM 31660 C CA . THR A 1 38 ? -10.626 -1.493 -6.017 1.00 0.00 38 THR A CA 18
ATOM 31661 C C . THR A 1 38 ? -9.899 -1.685 -7.356 1.00 0.00 38 THR A C 18
ATOM 31662 O O . THR A 1 38 ? -9.635 -2.820 -7.766 1.00 0.00 38 THR A O 18
ATOM 31673 N N . SER A 1 39 ? -9.528 -0.587 -8.018 1.00 0.00 39 SER A N 18
ATOM 31674 C CA . SER A 1 39 ? -9.056 -0.553 -9.413 1.00 0.00 39 SER A CA 18
ATOM 31675 C C . SER A 1 39 ? -8.199 0.690 -9.678 1.00 0.00 39 SER A C 18
ATOM 31676 O O . SER A 1 39 ? -8.270 1.663 -8.928 1.00 0.00 39 SER A O 18
ATOM 31684 N N . GLU A 1 40 ? -7.456 0.691 -10.790 1.00 0.00 40 GLU A N 18
ATOM 31685 C CA . GLU A 1 40 ? -6.597 1.804 -11.243 1.00 0.00 40 GLU A CA 18
ATOM 31686 C C . GLU A 1 40 ? -7.296 3.173 -11.279 1.00 0.00 40 GLU A C 18
ATOM 31687 O O . GLU A 1 40 ? -6.671 4.189 -10.981 1.00 0.00 40 GLU A O 18
ATOM 31699 N N . GLU A 1 41 ? -8.598 3.209 -11.579 1.00 0.00 41 GLU A N 18
ATOM 31700 C CA . GLU A 1 41 ? -9.407 4.436 -11.615 1.00 0.00 41 GLU A CA 18
ATOM 31701 C C . GLU A 1 41 ? -9.501 5.128 -10.244 1.00 0.00 41 GLU A C 18
ATOM 31702 O O . GLU A 1 41 ? -9.557 6.357 -10.178 1.00 0.00 41 GLU A O 18
ATOM 31714 N N . ASP A 1 42 ? -9.506 4.364 -9.145 1.00 0.00 42 ASP A N 18
ATOM 31715 C CA . ASP A 1 42 ? -9.549 4.909 -7.789 1.00 0.00 42 ASP A CA 18
ATOM 31716 C C . ASP A 1 42 ? -8.170 5.459 -7.366 1.00 0.00 42 ASP A C 18
ATOM 31717 O O . ASP A 1 42 ? -8.073 6.527 -6.759 1.00 0.00 42 ASP A O 18
ATOM 31726 N N . ILE A 1 43 ? -7.091 4.775 -7.776 1.00 0.00 43 ILE A N 18
ATOM 31727 C CA . ILE A 1 43 ? -5.691 5.148 -7.494 1.00 0.00 43 ILE A CA 18
ATOM 31728 C C . ILE A 1 43 ? -5.348 6.562 -7.992 1.00 0.00 43 ILE A C 18
ATOM 31729 O O . ILE A 1 43 ? -4.584 7.269 -7.331 1.00 0.00 43 ILE A O 18
ATOM 31745 N N . LYS A 1 44 ? -5.950 7.027 -9.099 1.00 0.00 44 LYS A N 18
ATOM 31746 C CA . LYS A 1 44 ? -5.749 8.405 -9.600 1.00 0.00 44 LYS A CA 18
ATOM 31747 C C . LYS A 1 44 ? -6.031 9.477 -8.535 1.00 0.00 44 LYS A C 18
ATOM 31748 O O . LYS A 1 44 ? -5.337 10.495 -8.500 1.00 0.00 44 LYS A O 18
ATOM 31767 N N . ARG A 1 45 ? -7.013 9.250 -7.649 1.00 0.00 45 ARG A N 18
ATOM 31768 C CA . ARG A 1 45 ? -7.310 10.153 -6.519 1.00 0.00 45 ARG A CA 18
ATOM 31769 C C . ARG A 1 45 ? -6.260 10.036 -5.417 1.00 0.00 45 ARG A C 18
ATOM 31770 O O . ARG A 1 45 ? -5.793 11.056 -4.913 1.00 0.00 45 ARG A O 18
ATOM 31791 N N . ILE A 1 46 ? -5.824 8.812 -5.100 1.00 0.00 46 ILE A N 18
ATOM 31792 C CA . ILE A 1 46 ? -4.774 8.544 -4.099 1.00 0.00 46 ILE A CA 18
ATOM 31793 C C . ILE A 1 46 ? -3.456 9.237 -4.477 1.00 0.00 46 ILE A C 18
ATOM 31794 O O . ILE A 1 46 ? -2.777 9.760 -3.599 1.00 0.00 46 ILE A O 18
ATOM 31810 N N . ALA A 1 47 ? -3.119 9.331 -5.771 1.00 0.00 47 ALA A N 18
ATOM 31811 C CA . ALA A 1 47 ? -1.925 10.043 -6.242 1.00 0.00 47 ALA A CA 18
ATOM 31812 C C . ALA A 1 47 ? -1.869 11.499 -5.754 1.00 0.00 47 ALA A C 18
ATOM 31813 O O . ALA A 1 47 ? -0.842 11.937 -5.232 1.00 0.00 47 ALA A O 18
ATOM 31820 N N . LYS A 1 48 ? -2.990 12.225 -5.846 1.00 0.00 48 LYS A N 18
ATOM 31821 C CA . LYS A 1 48 ? -3.139 13.593 -5.320 1.00 0.00 48 LYS A CA 18
ATOM 31822 C C . LYS A 1 48 ? -3.288 13.624 -3.793 1.00 0.00 48 LYS A C 18
ATOM 31823 O O . LYS A 1 48 ? -2.745 14.521 -3.147 1.00 0.00 48 LYS A O 18
ATOM 31842 N N . LYS A 1 49 ? -3.989 12.644 -3.207 1.00 0.00 49 LYS A N 18
ATOM 31843 C CA . LYS A 1 49 ? -4.265 12.561 -1.755 1.00 0.00 49 LYS A CA 18
ATOM 31844 C C . LYS A 1 49 ? -3.007 12.285 -0.917 1.00 0.00 49 LYS A C 18
ATOM 31845 O O . LYS A 1 49 ? -2.862 12.835 0.176 1.00 0.00 49 LYS A O 18
ATOM 31864 N N . ALA A 1 50 ? -2.101 11.459 -1.442 1.00 0.00 50 ALA A N 18
ATOM 31865 C CA . ALA A 1 50 ? -0.877 10.998 -0.786 1.00 0.00 50 ALA A CA 18
ATOM 31866 C C . ALA A 1 50 ? 0.414 11.653 -1.328 1.00 0.00 50 ALA A C 18
ATOM 31867 O O . ALA A 1 50 ? 1.449 11.601 -0.661 1.00 0.00 50 ALA A O 18
ATOM 31874 N N . GLY A 1 51 ? 0.377 12.268 -2.519 1.00 0.00 51 GLY A N 18
ATOM 31875 C CA . GLY A 1 51 ? 1.543 12.913 -3.145 1.00 0.00 51 GLY A CA 18
ATOM 31876 C C . GLY A 1 51 ? 2.452 11.950 -3.923 1.00 0.00 51 GLY A C 18
ATOM 31877 O O . GLY A 1 51 ? 3.680 12.056 -3.855 1.00 0.00 51 GLY A O 18
ATOM 31881 N N . ILE A 1 52 ? 1.866 10.968 -4.613 1.00 0.00 52 ILE A N 18
ATOM 31882 C CA . ILE A 1 52 ? 2.589 9.919 -5.355 1.00 0.00 52 ILE A CA 18
ATOM 31883 C C . ILE A 1 52 ? 3.027 10.465 -6.726 1.00 0.00 52 ILE A C 18
ATOM 31884 O O . ILE A 1 52 ? 2.211 10.992 -7.484 1.00 0.00 52 ILE A O 18
ATOM 31900 N N . SER A 1 53 ? 4.317 10.327 -7.049 1.00 0.00 53 SER A N 18
ATOM 31901 C CA . SER A 1 53 ? 4.905 10.749 -8.331 1.00 0.00 53 SER A CA 18
ATOM 31902 C C . SER A 1 53 ? 4.464 9.837 -9.473 1.00 0.00 53 SER A C 18
ATOM 31903 O O . SER A 1 53 ? 4.333 8.633 -9.272 1.00 0.00 53 SER A O 18
ATOM 31911 N N . GLU A 1 54 ? 4.302 10.372 -10.687 1.00 0.00 54 GLU A N 18
ATOM 31912 C CA . GLU A 1 54 ? 3.818 9.611 -11.857 1.00 0.00 54 GLU A CA 18
ATOM 31913 C C . GLU A 1 54 ? 4.683 8.373 -12.172 1.00 0.00 54 GLU A C 18
ATOM 31914 O O . GLU A 1 54 ? 4.161 7.328 -12.564 1.00 0.00 54 GLU A O 18
ATOM 31926 N N . GLU A 1 55 ? 5.995 8.464 -11.931 1.00 0.00 55 GLU A N 18
ATOM 31927 C CA . GLU A 1 55 ? 6.963 7.377 -12.148 1.00 0.00 55 GLU A CA 18
ATOM 31928 C C . GLU A 1 55 ? 6.722 6.176 -11.223 1.00 0.00 55 GLU A C 18
ATOM 31929 O O . GLU A 1 55 ? 6.866 5.023 -11.633 1.00 0.00 55 GLU A O 18
ATOM 31941 N N . LEU A 1 56 ? 6.350 6.452 -9.969 1.00 0.00 56 LEU A N 18
ATOM 31942 C CA . LEU A 1 56 ? 5.993 5.436 -8.972 1.00 0.00 56 LEU A CA 18
ATOM 31943 C C . LEU A 1 56 ? 4.536 4.972 -9.152 1.00 0.00 56 LEU A C 18
ATOM 31944 O O . LEU A 1 56 ? 4.260 3.774 -9.177 1.00 0.00 56 LEU A O 18
ATOM 31960 N N . LEU A 1 57 ? 3.611 5.914 -9.362 1.00 0.00 57 LEU A N 18
ATOM 31961 C CA . LEU A 1 57 ? 2.176 5.688 -9.557 1.00 0.00 57 LEU A CA 18
ATOM 31962 C C . LEU A 1 57 ? 1.892 4.668 -10.674 1.00 0.00 57 LEU A C 18
ATOM 31963 O O . LEU A 1 57 ? 1.062 3.779 -10.483 1.00 0.00 57 LEU A O 18
ATOM 31979 N N . ARG A 1 58 ? 2.638 4.727 -11.787 1.00 0.00 58 ARG A N 18
ATOM 31980 C CA . ARG A 1 58 ? 2.595 3.734 -12.879 1.00 0.00 58 ARG A CA 18
ATOM 31981 C C . ARG A 1 58 ? 2.726 2.302 -12.348 1.00 0.00 58 ARG A C 18
ATOM 31982 O O . ARG A 1 58 ? 1.963 1.423 -12.755 1.00 0.00 58 ARG A O 18
ATOM 32003 N N . ARG A 1 59 ? 3.641 2.062 -11.405 1.00 0.00 59 ARG A N 18
ATOM 32004 C CA . ARG A 1 59 ? 3.847 0.729 -10.825 1.00 0.00 59 ARG A CA 18
ATOM 32005 C C . ARG A 1 59 ? 2.679 0.306 -9.934 1.00 0.00 59 ARG A C 18
ATOM 32006 O O . ARG A 1 59 ? 2.274 -0.849 -10.006 1.00 0.00 59 ARG A O 18
ATOM 32027 N N . ILE A 1 60 ? 2.082 1.232 -9.173 1.00 0.00 60 ILE A N 18
ATOM 32028 C CA . ILE A 1 60 ? 0.859 0.959 -8.389 1.00 0.00 60 ILE A CA 18
ATOM 32029 C C . ILE A 1 60 ? -0.269 0.478 -9.316 1.00 0.00 60 ILE A C 18
ATOM 32030 O O . ILE A 1 60 ? -0.863 -0.575 -9.078 1.00 0.00 60 ILE A O 18
ATOM 32046 N N . LEU A 1 61 ? -0.523 1.204 -10.414 1.00 0.00 61 LEU A N 18
ATOM 32047 C CA . LEU A 1 61 ? -1.549 0.822 -11.396 1.00 0.00 61 LEU A CA 18
ATOM 32048 C C . LEU A 1 61 ? -1.259 -0.559 -12.021 1.00 0.00 61 LEU A C 18
ATOM 32049 O O . LEU A 1 61 ? -2.178 -1.362 -12.200 1.00 0.00 61 LEU A O 18
ATOM 32065 N N . GLN A 1 62 ? 0.012 -0.867 -12.313 1.00 0.00 62 GLN A N 18
ATOM 32066 C CA . GLN A 1 62 ? 0.427 -2.162 -12.866 1.00 0.00 62 GLN A CA 18
ATOM 32067 C C . GLN A 1 62 ? 0.246 -3.323 -11.871 1.00 0.00 62 GLN A C 18
ATOM 32068 O O . GLN A 1 62 ? -0.223 -4.398 -12.258 1.00 0.00 62 GLN A O 18
ATOM 32082 N N . SER A 1 63 ? 0.561 -3.108 -10.592 1.00 0.00 63 SER A N 18
ATOM 32083 C CA . SER A 1 63 ? 0.400 -4.093 -9.512 1.00 0.00 63 SER A CA 18
ATOM 32084 C C . SER A 1 63 ? -1.059 -4.486 -9.270 1.00 0.00 63 SER A C 18
ATOM 32085 O O . SER A 1 63 ? -1.345 -5.638 -8.943 1.00 0.00 63 SER A O 18
ATOM 32093 N N . PHE A 1 64 ? -2.003 -3.566 -9.494 1.00 0.00 64 PHE A N 18
ATOM 32094 C CA . PHE A 1 64 ? -3.440 -3.843 -9.384 1.00 0.00 64 PHE A CA 18
ATOM 32095 C C . PHE A 1 64 ? -3.945 -4.783 -10.486 1.00 0.00 64 PHE A C 18
ATOM 32096 O O . PHE A 1 64 ? -4.823 -5.611 -10.228 1.00 0.00 64 PHE A O 18
ATOM 32113 N N . ARG A 1 65 ? -3.384 -4.679 -11.702 1.00 0.00 65 ARG A N 18
ATOM 32114 C CA . ARG A 1 65 ? -3.651 -5.608 -12.814 1.00 0.00 65 ARG A CA 18
ATOM 32115 C C . ARG A 1 65 ? -2.984 -6.969 -12.597 1.00 0.00 65 ARG A C 18
ATOM 32116 O O . ARG A 1 65 ? -3.547 -7.987 -12.999 1.00 0.00 65 ARG A O 18
ATOM 32137 N N . ASP A 1 66 ? -1.812 -6.998 -11.962 1.00 0.00 66 ASP A N 18
ATOM 32138 C CA . ASP A 1 66 ? -1.109 -8.240 -11.610 1.00 0.00 66 ASP A CA 18
ATOM 32139 C C . ASP A 1 66 ? -1.849 -9.031 -10.510 1.00 0.00 66 ASP A C 18
ATOM 32140 O O . ASP A 1 66 ? -2.019 -10.246 -10.626 1.00 0.00 66 ASP A O 18
ATOM 32149 N N . GLY A 1 67 ? -2.336 -8.342 -9.469 1.00 0.00 67 GLY A N 18
ATOM 32150 C CA . GLY A 1 67 ? -3.263 -8.880 -8.463 1.00 0.00 67 GLY A CA 18
ATOM 32151 C C . GLY A 1 67 ? -2.727 -9.988 -7.540 1.00 0.00 67 GLY A C 18
ATOM 32152 O O . GLY A 1 67 ? -3.523 -10.673 -6.896 1.00 0.00 67 GLY A O 18
ATOM 32156 N N . GLN A 1 68 ? -1.405 -10.187 -7.460 1.00 0.00 68 GLN A N 18
ATOM 32157 C CA . GLN A 1 68 ? -0.792 -11.293 -6.702 1.00 0.00 68 GLN A CA 18
ATOM 32158 C C . GLN A 1 68 ? -0.665 -11.023 -5.188 1.00 0.00 68 GLN A C 18
ATOM 32159 O O . GLN A 1 68 ? -0.475 -11.964 -4.412 1.00 0.00 68 GLN A O 18
ATOM 32173 N N . TYR A 1 69 ? -0.790 -9.762 -4.759 1.00 0.00 69 TYR A N 18
ATOM 32174 C CA . TYR A 1 69 ? -0.664 -9.321 -3.362 1.00 0.00 69 TYR A CA 18
ATOM 32175 C C . TYR A 1 69 ? -1.964 -8.733 -2.795 1.00 0.00 69 TYR A C 18
ATOM 32176 O O . TYR A 1 69 ? -2.802 -8.193 -3.521 1.00 0.00 69 TYR A O 18
ATOM 32194 N N . ASP A 1 70 ? -2.113 -8.824 -1.473 1.00 0.00 70 ASP A N 18
ATOM 32195 C CA . ASP A 1 70 ? -3.304 -8.389 -0.731 1.00 0.00 70 ASP A CA 18
ATOM 32196 C C . ASP A 1 70 ? -3.303 -6.878 -0.416 1.00 0.00 70 ASP A C 18
ATOM 32197 O O . ASP A 1 70 ? -4.366 -6.268 -0.281 1.00 0.00 70 ASP A O 18
ATOM 32206 N N . LEU A 1 71 ? -2.113 -6.275 -0.308 1.00 0.00 71 LEU A N 18
ATOM 32207 C CA . LEU A 1 71 ? -1.891 -4.853 -0.034 1.00 0.00 71 LEU A CA 18
ATOM 32208 C C . LEU A 1 71 ? -0.581 -4.342 -0.661 1.00 0.00 71 LEU A C 18
ATOM 32209 O O . LEU A 1 71 ? 0.304 -5.132 -1.009 1.00 0.00 71 LEU A O 18
ATOM 32225 N N . PHE A 1 72 ? -0.457 -3.017 -0.781 1.00 0.00 72 PHE A N 18
ATOM 32226 C CA . PHE A 1 72 ? 0.622 -2.374 -1.549 1.00 0.00 72 PHE A CA 18
ATOM 32227 C C . PHE A 1 72 ? 1.279 -1.216 -0.782 1.00 0.00 72 PHE A C 18
ATOM 32228 O O . PHE A 1 72 ? 0.591 -0.307 -0.331 1.00 0.00 72 PHE A O 18
ATOM 32245 N N . PHE A 1 73 ? 2.608 -1.231 -0.659 1.00 0.00 73 PHE A N 18
ATOM 32246 C CA . PHE A 1 73 ? 3.429 -0.227 0.047 1.00 0.00 73 PHE A CA 18
ATOM 32247 C C . PHE A 1 73 ? 4.213 0.647 -0.958 1.00 0.00 73 PHE A C 18
ATOM 32248 O O . PHE A 1 73 ? 4.947 0.137 -1.808 1.00 0.00 73 PHE A O 18
ATOM 32265 N N . ILE A 1 74 ? 4.079 1.973 -0.839 1.00 0.00 74 ILE A N 18
ATOM 32266 C CA . ILE A 1 74 ? 4.658 2.980 -1.756 1.00 0.00 74 ILE A CA 18
ATOM 32267 C C . ILE A 1 74 ? 5.981 3.511 -1.185 1.00 0.00 74 ILE A C 18
ATOM 32268 O O . ILE A 1 74 ? 6.001 4.479 -0.423 1.00 0.00 74 ILE A O 18
ATOM 32284 N N . ALA A 1 75 ? 7.098 2.884 -1.539 1.00 0.00 75 ALA A N 18
ATOM 32285 C CA . ALA A 1 75 ? 8.410 3.208 -0.991 1.00 0.00 75 ALA A CA 18
ATOM 32286 C C . ALA A 1 75 ? 9.192 4.140 -1.927 1.00 0.00 75 ALA A C 18
ATOM 32287 O O . ALA A 1 75 ? 9.951 3.696 -2.787 1.00 0.00 75 ALA A O 18
ATOM 32294 N N . LYS A 1 76 ? 9.052 5.457 -1.722 1.00 0.00 76 LYS A N 18
ATOM 32295 C CA . LYS A 1 76 ? 9.835 6.466 -2.458 1.00 0.00 76 LYS A CA 18
ATOM 32296 C C . LYS A 1 76 ? 11.336 6.446 -2.103 1.00 0.00 76 LYS A C 18
ATOM 32297 O O . LYS A 1 76 ? 12.153 6.887 -2.913 1.00 0.00 76 LYS A O 18
ATOM 32316 N N . THR A 1 77 ? 11.696 5.932 -0.924 1.00 0.00 77 THR A N 18
ATOM 32317 C CA . THR A 1 77 ? 13.063 5.957 -0.355 1.00 0.00 77 THR A CA 18
ATOM 32318 C C . THR A 1 77 ? 13.504 4.583 0.159 1.00 0.00 77 THR A C 18
ATOM 32319 O O . THR A 1 77 ? 12.683 3.785 0.608 1.00 0.00 77 THR A O 18
ATOM 32330 N N . GLU A 1 78 ? 14.813 4.313 0.172 1.00 0.00 78 GLU A N 18
ATOM 32331 C CA . GLU A 1 78 ? 15.377 3.029 0.634 1.00 0.00 78 GLU A CA 18
ATOM 32332 C C . GLU A 1 78 ? 15.093 2.740 2.121 1.00 0.00 78 GLU A C 18
ATOM 32333 O O . GLU A 1 78 ? 14.879 1.590 2.505 1.00 0.00 78 GLU A O 18
ATOM 32345 N N . ASP A 1 79 ? 15.023 3.774 2.968 1.00 0.00 79 ASP A N 18
ATOM 32346 C CA . ASP A 1 79 ? 14.646 3.619 4.381 1.00 0.00 79 ASP A CA 18
ATOM 32347 C C . ASP A 1 79 ? 13.135 3.373 4.580 1.00 0.00 79 ASP A C 18
ATOM 32348 O O . ASP A 1 79 ? 12.711 2.822 5.598 1.00 0.00 79 ASP A O 18
ATOM 32357 N N . ASP A 1 80 ? 12.305 3.732 3.596 1.00 0.00 80 ASP A N 18
ATOM 32358 C CA . ASP A 1 80 ? 10.894 3.347 3.579 1.00 0.00 80 ASP A CA 18
ATOM 32359 C C . ASP A 1 80 ? 10.709 1.902 3.098 1.00 0.00 80 ASP A C 18
ATOM 32360 O O . ASP A 1 80 ? 9.868 1.195 3.648 1.00 0.00 80 ASP A O 18
ATOM 32369 N N . GLU A 1 81 ? 11.535 1.413 2.161 1.00 0.00 81 GLU A N 18
ATOM 32370 C CA . GLU A 1 81 ? 11.585 -0.022 1.819 1.00 0.00 81 GLU A CA 18
ATOM 32371 C C . GLU A 1 81 ? 11.958 -0.866 3.052 1.00 0.00 81 GLU A C 18
ATOM 32372 O O . GLU A 1 81 ? 11.372 -1.926 3.288 1.00 0.00 81 GLU A O 18
ATOM 32384 N N . ARG A 1 82 ? 12.880 -0.359 3.886 1.00 0.00 82 ARG A N 18
ATOM 32385 C CA . ARG A 1 82 ? 13.260 -0.954 5.179 1.00 0.00 82 ARG A CA 18
ATOM 32386 C C . ARG A 1 82 ? 12.058 -1.036 6.122 1.00 0.00 82 ARG A C 18
ATOM 32387 O O . ARG A 1 82 ? 11.758 -2.117 6.629 1.00 0.00 82 ARG A O 18
ATOM 32408 N N . ARG A 1 83 ? 11.328 0.069 6.331 1.00 0.00 83 ARG A N 18
ATOM 32409 C CA . ARG A 1 83 ? 10.166 0.101 7.243 1.00 0.00 83 ARG A CA 18
ATOM 32410 C C . ARG A 1 83 ? 9.000 -0.756 6.724 1.00 0.00 83 ARG A C 18
ATOM 32411 O O . ARG A 1 83 ? 8.345 -1.434 7.512 1.00 0.00 83 ARG A O 18
ATOM 32432 N N . ALA A 1 84 ? 8.782 -0.794 5.408 1.00 0.00 84 ALA A N 18
ATOM 32433 C CA . ALA A 1 84 ? 7.810 -1.675 4.757 1.00 0.00 84 ALA A CA 18
ATOM 32434 C C . ALA A 1 84 ? 8.123 -3.166 4.995 1.00 0.00 84 ALA A C 18
ATOM 32435 O O . ALA A 1 84 ? 7.221 -3.936 5.327 1.00 0.00 84 ALA A O 18
ATOM 32442 N N . ARG A 1 85 ? 9.401 -3.566 4.898 1.00 0.00 85 ARG A N 18
ATOM 32443 C CA . ARG A 1 85 ? 9.866 -4.936 5.187 1.00 0.00 85 ARG A CA 18
ATOM 32444 C C . ARG A 1 85 ? 9.669 -5.315 6.659 1.00 0.00 85 ARG A C 18
ATOM 32445 O O . ARG A 1 85 ? 9.137 -6.387 6.944 1.00 0.00 85 ARG A O 18
ATOM 32466 N N . GLU A 1 86 ? 10.032 -4.428 7.588 1.00 0.00 86 GLU A N 18
ATOM 32467 C CA . GLU A 1 86 ? 9.819 -4.638 9.031 1.00 0.00 86 GLU A CA 18
ATOM 32468 C C . GLU A 1 86 ? 8.329 -4.796 9.386 1.00 0.00 86 GLU A C 18
ATOM 32469 O O . GLU A 1 86 ? 7.976 -5.654 10.196 1.00 0.00 86 GLU A O 18
ATOM 32481 N N . LEU A 1 87 ? 7.451 -4.009 8.752 1.00 0.00 87 LEU A N 18
ATOM 32482 C CA . LEU A 1 87 ? 5.999 -4.080 8.932 1.00 0.00 87 LEU A CA 18
ATOM 32483 C C . LEU A 1 87 ? 5.417 -5.376 8.347 1.00 0.00 87 LEU A C 18
ATOM 32484 O O . LEU A 1 87 ? 4.694 -6.096 9.037 1.00 0.00 87 LEU A O 18
ATOM 32500 N N . LYS A 1 88 ? 5.764 -5.714 7.100 1.00 0.00 88 LYS A N 18
ATOM 32501 C CA . LYS A 1 88 ? 5.288 -6.924 6.411 1.00 0.00 88 LYS A CA 18
ATOM 32502 C C . LYS A 1 88 ? 5.539 -8.198 7.227 1.00 0.00 88 LYS A C 18
ATOM 32503 O O . LYS A 1 88 ? 4.690 -9.088 7.270 1.00 0.00 88 LYS A O 18
ATOM 32522 N N . GLU A 1 89 ? 6.677 -8.277 7.912 1.00 0.00 89 GLU A N 18
ATOM 32523 C CA . GLU A 1 89 ? 7.076 -9.470 8.665 1.00 0.00 89 GLU A CA 18
ATOM 32524 C C . GLU A 1 89 ? 6.184 -9.743 9.889 1.00 0.00 89 GLU A C 18
ATOM 32525 O O . GLU A 1 89 ? 5.787 -10.886 10.124 1.00 0.00 89 GLU A O 18
ATOM 32537 N N . ARG A 1 90 ? 5.813 -8.692 10.634 1.00 0.00 90 ARG A N 18
ATOM 32538 C CA . ARG A 1 90 ? 4.869 -8.769 11.770 1.00 0.00 90 ARG A CA 18
ATOM 32539 C C . ARG A 1 90 ? 3.401 -8.880 11.344 1.00 0.00 90 ARG A C 18
ATOM 32540 O O . ARG A 1 90 ? 2.571 -9.371 12.107 1.00 0.00 90 ARG A O 18
ATOM 32561 N N . MET A 1 91 ? 3.089 -8.453 10.119 1.00 0.00 91 MET A N 18
ATOM 32562 C CA . MET A 1 91 ? 1.734 -8.474 9.543 1.00 0.00 91 MET A CA 18
ATOM 32563 C C . MET A 1 91 ? 1.246 -9.880 9.147 1.00 0.00 91 MET A C 18
ATOM 32564 O O . MET A 1 91 ? 0.034 -10.105 9.062 1.00 0.00 91 MET A O 18
ATOM 32578 N N . GLY A 1 92 ? 2.164 -10.827 8.922 1.00 0.00 92 GLY A N 18
ATOM 32579 C CA . GLY A 1 92 ? 1.860 -12.239 8.641 1.00 0.00 92 GLY A CA 18
ATOM 32580 C C . GLY A 1 92 ? 1.265 -12.521 7.252 1.00 0.00 92 GLY A C 18
ATOM 32581 O O . GLY A 1 92 ? 0.814 -13.640 6.996 1.00 0.00 92 GLY A O 18
ATOM 32585 N N . LYS A 1 93 ? 1.253 -11.519 6.361 1.00 0.00 93 LYS A N 18
ATOM 32586 C CA . LYS A 1 93 ? 0.693 -11.557 4.998 1.00 0.00 93 LYS A CA 18
ATOM 32587 C C . LYS A 1 93 ? 1.666 -10.929 3.984 1.00 0.00 93 LYS A C 18
ATOM 32588 O O . LYS A 1 93 ? 2.418 -10.026 4.355 1.00 0.00 93 LYS A O 18
ATOM 32607 N N . PRO A 1 94 ? 1.683 -11.398 2.722 1.00 0.00 94 PRO A N 18
ATOM 32608 C CA . PRO A 1 94 ? 2.590 -10.904 1.687 1.00 0.00 94 PRO A CA 18
ATOM 32609 C C . PRO A 1 94 ? 2.263 -9.460 1.268 1.00 0.00 94 PRO A C 18
ATOM 32610 O O . PRO A 1 94 ? 1.096 -9.086 1.123 1.00 0.00 94 PRO A O 18
ATOM 32621 N N . VAL A 1 95 ? 3.308 -8.659 1.031 1.00 0.00 95 VAL A N 18
ATOM 32622 C CA . VAL A 1 95 ? 3.221 -7.243 0.619 1.00 0.00 95 VAL A CA 18
ATOM 32623 C C . VAL A 1 95 ? 4.183 -6.980 -0.542 1.00 0.00 95 VAL A C 18
ATOM 32624 O O . VAL A 1 95 ? 5.324 -7.449 -0.509 1.00 0.00 95 VAL A O 18
ATOM 32637 N N . GLU A 1 96 ? 3.762 -6.205 -1.544 1.00 0.00 96 GLU A N 18
ATOM 32638 C CA . GLU A 1 96 ? 4.647 -5.742 -2.624 1.00 0.00 96 GLU A CA 18
ATOM 32639 C C . GLU A 1 96 ? 5.150 -4.312 -2.374 1.00 0.00 96 GLU A C 18
ATOM 32640 O O . GLU A 1 96 ? 4.390 -3.422 -1.977 1.00 0.00 96 GLU A O 18
ATOM 32652 N N . ILE A 1 97 ? 6.448 -4.112 -2.619 1.00 0.00 97 ILE A N 18
ATOM 32653 C CA . ILE A 1 97 ? 7.178 -2.857 -2.411 1.00 0.00 97 ILE A CA 18
ATOM 32654 C C . ILE A 1 97 ? 7.343 -2.136 -3.752 1.00 0.00 97 ILE A C 18
ATOM 32655 O O . ILE A 1 97 ? 7.904 -2.701 -4.696 1.00 0.00 97 ILE A O 18
ATOM 32671 N N . LEU A 1 98 ? 6.870 -0.890 -3.840 1.00 0.00 98 LEU A N 18
ATOM 32672 C CA . LEU A 1 98 ? 6.828 -0.119 -5.087 1.00 0.00 98 LEU A CA 18
ATOM 32673 C C . LEU A 1 98 ? 7.765 1.095 -5.011 1.00 0.00 98 LEU A C 18
ATOM 32674 O O . LEU A 1 98 ? 7.592 1.954 -4.146 1.00 0.00 98 LEU A O 18
ATOM 32690 N N . ARG A 1 99 ? 8.741 1.168 -5.925 1.00 0.00 99 ARG A N 18
ATOM 32691 C CA . ARG A 1 99 ? 9.820 2.178 -5.969 1.00 0.00 99 ARG A CA 18
ATOM 32692 C C . ARG A 1 99 ? 9.670 3.129 -7.157 1.00 0.00 99 ARG A C 18
ATOM 32693 O O . ARG A 1 99 ? 9.214 2.724 -8.223 1.00 0.00 99 ARG A O 18
ATOM 32714 N N . GLY A 1 100 ? 10.075 4.389 -6.990 1.00 0.00 100 GLY A N 18
ATOM 32715 C CA . GLY A 1 100 ? 10.095 5.374 -8.078 1.00 0.00 100 GLY A CA 18
ATOM 32716 C C . GLY A 1 100 ? 11.244 5.126 -9.063 1.00 0.00 100 GLY A C 18
ATOM 32717 O O . GLY A 1 100 ? 12.376 4.863 -8.647 1.00 0.00 100 GLY A O 18
ATOM 32721 N N . SER A 1 101 ? 10.964 5.222 -10.367 1.00 0.00 101 SER A N 18
ATOM 32722 C CA . SER A 1 101 ? 11.971 5.102 -11.433 1.00 0.00 101 SER A CA 18
ATOM 32723 C C . SER A 1 101 ? 12.861 6.352 -11.502 1.00 0.00 101 SER A C 18
ATOM 32724 O O . SER A 1 101 ? 12.355 7.469 -11.641 1.00 0.00 101 SER A O 18
ATOM 32732 N N . LEU A 1 102 ? 14.183 6.171 -11.410 1.00 0.00 102 LEU A N 18
ATOM 32733 C CA . LEU A 1 102 ? 15.187 7.241 -11.484 1.00 0.00 102 LEU A CA 18
ATOM 32734 C C . LEU A 1 102 ? 16.544 6.697 -11.970 1.00 0.00 102 LEU A C 18
ATOM 32735 O O . LEU A 1 102 ? 16.987 5.632 -11.535 1.00 0.00 102 LEU A O 18
ATOM 32751 N N . GLU A 1 103 ? 17.231 7.461 -12.822 1.00 0.00 103 GLU A N 18
ATOM 32752 C CA . GLU A 1 103 ? 18.607 7.205 -13.276 1.00 0.00 103 GLU A CA 18
ATOM 32753 C C . GLU A 1 103 ? 19.523 8.396 -12.937 1.00 0.00 103 GLU A C 18
ATOM 32754 O O . GLU A 1 103 ? 19.100 9.554 -13.002 1.00 0.00 103 GLU A O 18
ATOM 32766 N N . HIS A 1 104 ? 20.784 8.124 -12.581 1.00 0.00 104 HIS A N 18
ATOM 32767 C CA . HIS A 1 104 ? 21.773 9.142 -12.205 1.00 0.00 104 HIS A CA 18
ATOM 32768 C C . HIS A 1 104 ? 22.574 9.666 -13.411 1.00 0.00 104 HIS A C 18
ATOM 32769 O O . HIS A 1 104 ? 22.910 8.912 -14.331 1.00 0.00 104 HIS A O 18
ATOM 32783 N N . HIS A 1 105 ? 22.920 10.958 -13.397 1.00 0.00 105 HIS A N 18
ATOM 32784 C CA . HIS A 1 105 ? 23.769 11.579 -14.419 1.00 0.00 105 HIS A CA 18
ATOM 32785 C C . HIS A 1 105 ? 25.167 10.936 -14.406 1.00 0.00 105 HIS A C 18
ATOM 32786 O O . HIS A 1 105 ? 25.889 11.009 -13.409 1.00 0.00 105 HIS A O 18
ATOM 32800 N N . HIS A 1 106 ? 25.555 10.303 -15.515 1.00 0.00 106 HIS A N 18
ATOM 32801 C CA . HIS A 1 106 ? 26.882 9.699 -15.676 1.00 0.00 106 HIS A CA 18
ATOM 32802 C C . HIS A 1 106 ? 27.932 10.797 -15.927 1.00 0.00 106 HIS A C 18
ATOM 32803 O O . HIS A 1 106 ? 27.656 11.766 -16.641 1.00 0.00 106 HIS A O 18
ATOM 32817 N N . HIS A 1 107 ? 29.113 10.683 -15.311 1.00 0.00 107 HIS A N 18
ATOM 32818 C CA . HIS A 1 107 ? 30.147 11.731 -15.324 1.00 0.00 107 HIS A CA 18
ATOM 32819 C C . HIS A 1 107 ? 31.572 11.140 -15.200 1.00 0.00 107 HIS A C 18
ATOM 32820 O O . HIS A 1 107 ? 32.379 11.554 -14.362 1.00 0.00 107 HIS A O 18
ATOM 32834 N N . HIS A 1 108 ? 31.876 10.122 -16.013 1.00 0.00 108 HIS A N 18
ATOM 32835 C CA . HIS A 1 108 ? 33.180 9.445 -16.023 1.00 0.00 108 HIS A CA 18
ATOM 32836 C C . HIS A 1 108 ? 34.326 10.393 -16.439 1.00 0.00 108 HIS A C 18
ATOM 32837 O O . HIS A 1 108 ? 34.172 11.207 -17.358 1.00 0.00 108 HIS A O 18
ATOM 32851 N N . HIS A 1 109 ? 35.478 10.277 -15.766 1.00 0.00 109 HIS A N 18
ATOM 32852 C CA . HIS A 1 109 ? 36.674 11.114 -15.950 1.00 0.00 109 HIS A CA 18
ATOM 32853 C C . HIS A 1 109 ? 37.969 10.316 -15.697 1.00 0.00 109 HIS A C 18
ATOM 32854 O O . HIS A 1 109 ? 38.107 9.712 -14.606 1.00 0.00 109 HIS A O 18
ATOM 32869 N N . GLY A 1 1 ? 0.428 5.027 18.328 1.00 0.00 1 GLY A N 19
ATOM 32870 C CA . GLY A 1 1 ? 0.817 3.821 17.560 1.00 0.00 1 GLY A CA 19
ATOM 32871 C C . GLY A 1 1 ? -0.162 3.538 16.434 1.00 0.00 1 GLY A C 19
ATOM 32872 O O . GLY A 1 1 ? -0.844 2.516 16.431 1.00 0.00 1 GLY A O 19
ATOM 32878 N N . GLU A 1 2 ? -0.247 4.445 15.463 1.00 0.00 2 GLU A N 19
ATOM 32879 C CA . GLU A 1 2 ? -1.275 4.465 14.411 1.00 0.00 2 GLU A CA 19
ATOM 32880 C C . GLU A 1 2 ? -1.100 3.340 13.374 1.00 0.00 2 GLU A C 19
ATOM 32881 O O . GLU A 1 2 ? -2.063 2.918 12.739 1.00 0.00 2 GLU A O 19
ATOM 32893 N N . ASP A 1 3 ? 0.121 2.822 13.218 1.00 0.00 3 ASP A N 19
ATOM 32894 C CA . ASP A 1 3 ? 0.430 1.653 12.389 1.00 0.00 3 ASP A CA 19
ATOM 32895 C C . ASP A 1 3 ? -0.040 0.305 12.977 1.00 0.00 3 ASP A C 19
ATOM 32896 O O . ASP A 1 3 ? -0.105 -0.684 12.248 1.00 0.00 3 ASP A O 19
ATOM 32905 N N . ASP A 1 4 ? -0.382 0.239 14.270 1.00 0.00 4 ASP A N 19
ATOM 32906 C CA . ASP A 1 4 ? -0.896 -0.977 14.921 1.00 0.00 4 ASP A CA 19
ATOM 32907 C C . ASP A 1 4 ? -2.373 -1.267 14.591 1.00 0.00 4 ASP A C 19
ATOM 32908 O O . ASP A 1 4 ? -2.741 -2.404 14.294 1.00 0.00 4 ASP A O 19
ATOM 32917 N N . GLU A 1 5 ? -3.230 -0.241 14.629 1.00 0.00 5 GLU A N 19
ATOM 32918 C CA . GLU A 1 5 ? -4.684 -0.385 14.446 1.00 0.00 5 GLU A CA 19
ATOM 32919 C C . GLU A 1 5 ? -5.072 -0.650 12.986 1.00 0.00 5 GLU A C 19
ATOM 32920 O O . GLU A 1 5 ? -5.888 -1.526 12.688 1.00 0.00 5 GLU A O 19
ATOM 32932 N N . ILE A 1 6 ? -4.436 0.071 12.063 1.00 0.00 6 ILE A N 19
ATOM 32933 C CA . ILE A 1 6 ? -4.675 -0.034 10.615 1.00 0.00 6 ILE A CA 19
ATOM 32934 C C . ILE A 1 6 ? -4.301 -1.412 10.073 1.00 0.00 6 ILE A C 19
ATOM 32935 O O . ILE A 1 6 ? -4.891 -1.875 9.098 1.00 0.00 6 ILE A O 19
ATOM 32951 N N . LEU A 1 7 ? -3.332 -2.070 10.715 1.00 0.00 7 LEU A N 19
ATOM 32952 C CA . LEU A 1 7 ? -2.849 -3.396 10.327 1.00 0.00 7 LEU A CA 19
ATOM 32953 C C . LEU A 1 7 ? -3.997 -4.423 10.402 1.00 0.00 7 LEU A C 19
ATOM 32954 O O . LEU A 1 7 ? -4.180 -5.235 9.494 1.00 0.00 7 LEU A O 19
ATOM 32970 N N . GLN A 1 8 ? -4.820 -4.327 11.453 1.00 0.00 8 GLN A N 19
ATOM 32971 C CA . GLN A 1 8 ? -6.033 -5.129 11.630 1.00 0.00 8 GLN A CA 19
ATOM 32972 C C . GLN A 1 8 ? -7.154 -4.696 10.670 1.00 0.00 8 GLN A C 19
ATOM 32973 O O . GLN A 1 8 ? -7.781 -5.551 10.041 1.00 0.00 8 GLN A O 19
ATOM 32987 N N . ARG A 1 9 ? -7.370 -3.384 10.490 1.00 0.00 9 ARG A N 19
ATOM 32988 C CA . ARG A 1 9 ? -8.372 -2.843 9.546 1.00 0.00 9 ARG A CA 19
ATOM 32989 C C . ARG A 1 9 ? -8.137 -3.324 8.116 1.00 0.00 9 ARG A C 19
ATOM 32990 O O . ARG A 1 9 ? -9.094 -3.685 7.436 1.00 0.00 9 ARG A O 19
ATOM 33011 N N . ALA A 1 10 ? -6.880 -3.417 7.685 1.00 0.00 10 ALA A N 19
ATOM 33012 C CA . ALA A 1 10 ? -6.518 -3.962 6.380 1.00 0.00 10 ALA A CA 19
ATOM 33013 C C . ALA A 1 10 ? -6.986 -5.419 6.199 1.00 0.00 10 ALA A C 19
ATOM 33014 O O . ALA A 1 10 ? -7.628 -5.750 5.201 1.00 0.00 10 ALA A O 19
ATOM 33021 N N . LYS A 1 11 ? -6.742 -6.284 7.192 1.00 0.00 11 LYS A N 19
ATOM 33022 C CA . LYS A 1 11 ? -7.198 -7.683 7.169 1.00 0.00 11 LYS A CA 19
ATOM 33023 C C . LYS A 1 11 ? -8.727 -7.799 7.198 1.00 0.00 11 LYS A C 19
ATOM 33024 O O . LYS A 1 11 ? -9.284 -8.642 6.497 1.00 0.00 11 LYS A O 19
ATOM 33043 N N . ASP A 1 12 ? -9.416 -6.923 7.933 1.00 0.00 12 ASP A N 19
ATOM 33044 C CA . ASP A 1 12 ? -10.888 -6.877 7.952 1.00 0.00 12 ASP A CA 19
ATOM 33045 C C . ASP A 1 12 ? -11.495 -6.403 6.616 1.00 0.00 12 ASP A C 19
ATOM 33046 O O . ASP A 1 12 ? -12.520 -6.938 6.188 1.00 0.00 12 ASP A O 19
ATOM 33055 N N . ILE A 1 13 ? -10.849 -5.470 5.905 1.00 0.00 13 ILE A N 19
ATOM 33056 C CA . ILE A 1 13 ? -11.254 -5.064 4.548 1.00 0.00 13 ILE A CA 19
ATOM 33057 C C . ILE A 1 13 ? -11.177 -6.254 3.581 1.00 0.00 13 ILE A C 19
ATOM 33058 O O . ILE A 1 13 ? -12.128 -6.481 2.841 1.00 0.00 13 ILE A O 19
ATOM 33074 N N . LEU A 1 14 ? -10.115 -7.068 3.615 1.00 0.00 14 LEU A N 19
ATOM 33075 C CA . LEU A 1 14 ? -10.021 -8.278 2.778 1.00 0.00 14 LEU A CA 19
ATOM 33076 C C . LEU A 1 14 ? -10.990 -9.389 3.219 1.00 0.00 14 LEU A C 19
ATOM 33077 O O . LEU A 1 14 ? -11.488 -10.129 2.369 1.00 0.00 14 LEU A O 19
ATOM 33093 N N . LYS A 1 15 ? -11.285 -9.509 4.521 1.00 0.00 15 LYS A N 19
ATOM 33094 C CA . LYS A 1 15 ? -12.270 -10.469 5.053 1.00 0.00 15 LYS A CA 19
ATOM 33095 C C . LYS A 1 15 ? -13.678 -10.193 4.507 1.00 0.00 15 LYS A C 19
ATOM 33096 O O . LYS A 1 15 ? -14.377 -11.125 4.110 1.00 0.00 15 LYS A O 19
ATOM 33115 N N . GLU A 1 16 ? -14.076 -8.922 4.452 1.00 0.00 16 GLU A N 19
ATOM 33116 C CA . GLU A 1 16 ? -15.386 -8.496 3.944 1.00 0.00 16 GLU A CA 19
ATOM 33117 C C . GLU A 1 16 ? -15.422 -8.297 2.418 1.00 0.00 16 GLU A C 19
ATOM 33118 O O . GLU A 1 16 ? -16.453 -8.558 1.793 1.00 0.00 16 GLU A O 19
ATOM 33130 N N . ASP A 1 17 ? -14.313 -7.878 1.796 1.00 0.00 17 ASP A N 19
ATOM 33131 C CA . ASP A 1 17 ? -14.214 -7.564 0.371 1.00 0.00 17 ASP A CA 19
ATOM 33132 C C . ASP A 1 17 ? -12.902 -8.143 -0.215 1.00 0.00 17 ASP A C 19
ATOM 33133 O O . ASP A 1 17 ? -11.955 -7.404 -0.501 1.00 0.00 17 ASP A O 19
ATOM 33142 N N . PRO A 1 18 ? -12.828 -9.471 -0.451 1.00 0.00 18 PRO A N 19
ATOM 33143 C CA . PRO A 1 18 ? -11.631 -10.140 -0.981 1.00 0.00 18 PRO A CA 19
ATOM 33144 C C . PRO A 1 18 ? -11.333 -9.769 -2.446 1.00 0.00 18 PRO A C 19
ATOM 33145 O O . PRO A 1 18 ? -10.233 -10.015 -2.943 1.00 0.00 18 PRO A O 19
ATOM 33156 N N . ASN A 1 19 ? -12.307 -9.164 -3.136 1.00 0.00 19 ASN A N 19
ATOM 33157 C CA . ASN A 1 19 ? -12.201 -8.687 -4.516 1.00 0.00 19 ASN A CA 19
ATOM 33158 C C . ASN A 1 19 ? -11.543 -7.292 -4.621 1.00 0.00 19 ASN A C 19
ATOM 33159 O O . ASN A 1 19 ? -11.262 -6.830 -5.730 1.00 0.00 19 ASN A O 19
ATOM 33170 N N . ARG A 1 20 ? -11.300 -6.615 -3.488 1.00 0.00 20 ARG A N 19
ATOM 33171 C CA . ARG A 1 20 ? -10.698 -5.273 -3.399 1.00 0.00 20 ARG A CA 19
ATOM 33172 C C . ARG A 1 20 ? -9.227 -5.330 -2.988 1.00 0.00 20 ARG A C 19
ATOM 33173 O O . ARG A 1 20 ? -8.739 -6.348 -2.493 1.00 0.00 20 ARG A O 19
ATOM 33194 N N . LYS A 1 21 ? -8.518 -4.222 -3.211 1.00 0.00 21 LYS A N 19
ATOM 33195 C CA . LYS A 1 21 ? -7.090 -4.034 -2.926 1.00 0.00 21 LYS A CA 19
ATOM 33196 C C . LYS A 1 21 ? -6.883 -2.970 -1.842 1.00 0.00 21 LYS A C 19
ATOM 33197 O O . LYS A 1 21 ? -7.810 -2.263 -1.436 1.00 0.00 21 LYS A O 19
ATOM 33216 N N . ILE A 1 22 ? -5.648 -2.864 -1.359 1.00 0.00 22 ILE A N 19
ATOM 33217 C CA . ILE A 1 22 ? -5.239 -1.889 -0.344 1.00 0.00 22 ILE A CA 19
ATOM 33218 C C . ILE A 1 22 ? -3.959 -1.180 -0.777 1.00 0.00 22 ILE A C 19
ATOM 33219 O O . ILE A 1 22 ? -3.018 -1.816 -1.253 1.00 0.00 22 ILE A O 19
ATOM 33235 N N . LEU A 1 23 ? -3.919 0.133 -0.551 1.00 0.00 23 LEU A N 19
ATOM 33236 C CA . LEU A 1 23 ? -2.729 0.969 -0.673 1.00 0.00 23 LEU A CA 19
ATOM 33237 C C . LEU A 1 23 ? -2.302 1.491 0.699 1.00 0.00 23 LEU A C 19
ATOM 33238 O O . LEU A 1 23 ? -3.133 1.853 1.533 1.00 0.00 23 LEU A O 19
ATOM 33254 N N . ILE A 1 24 ? -0.992 1.554 0.904 1.00 0.00 24 ILE A N 19
ATOM 33255 C CA . ILE A 1 24 ? -0.355 2.008 2.132 1.00 0.00 24 ILE A CA 19
ATOM 33256 C C . ILE A 1 24 ? 0.693 3.068 1.804 1.00 0.00 24 ILE A C 19
ATOM 33257 O O . ILE A 1 24 ? 1.579 2.847 0.969 1.00 0.00 24 ILE A O 19
ATOM 33273 N N . ILE A 1 25 ? 0.615 4.205 2.491 1.00 0.00 25 ILE A N 19
ATOM 33274 C CA . ILE A 1 25 ? 1.531 5.331 2.300 1.00 0.00 25 ILE A CA 19
ATOM 33275 C C . ILE A 1 25 ? 2.545 5.340 3.439 1.00 0.00 25 ILE A C 19
ATOM 33276 O O . ILE A 1 25 ? 2.182 5.404 4.615 1.00 0.00 25 ILE A O 19
ATOM 33292 N N . LEU A 1 26 ? 3.821 5.291 3.068 1.00 0.00 26 LEU A N 19
ATOM 33293 C CA . LEU A 1 26 ? 4.956 5.427 3.976 1.00 0.00 26 LEU A CA 19
ATOM 33294 C C . LEU A 1 26 ? 5.300 6.909 4.193 1.00 0.00 26 LEU A C 19
ATOM 33295 O O . LEU A 1 26 ? 5.567 7.636 3.234 1.00 0.00 26 LEU A O 19
ATOM 33311 N N . ASN A 1 27 ? 5.304 7.354 5.452 1.00 0.00 27 ASN A N 19
ATOM 33312 C CA . ASN A 1 27 ? 5.749 8.691 5.853 1.00 0.00 27 ASN A CA 19
ATOM 33313 C C . ASN A 1 27 ? 7.219 8.659 6.337 1.00 0.00 27 ASN A C 19
ATOM 33314 O O . ASN A 1 27 ? 7.622 7.685 6.982 1.00 0.00 27 ASN A O 19
ATOM 33325 N N . PRO A 1 28 ? 8.021 9.719 6.105 1.00 0.00 28 PRO A N 19
ATOM 33326 C CA . PRO A 1 28 ? 9.441 9.765 6.485 1.00 0.00 28 PRO A CA 19
ATOM 33327 C C . PRO A 1 28 ? 9.684 9.725 8.008 1.00 0.00 28 PRO A C 19
ATOM 33328 O O . PRO A 1 28 ? 10.775 9.367 8.452 1.00 0.00 28 PRO A O 19
ATOM 33339 N N . ASP A 1 29 ? 8.673 10.049 8.822 1.00 0.00 29 ASP A N 19
ATOM 33340 C CA . ASP A 1 29 ? 8.690 9.908 10.289 1.00 0.00 29 ASP A CA 19
ATOM 33341 C C . ASP A 1 29 ? 8.505 8.449 10.779 1.00 0.00 29 ASP A C 19
ATOM 33342 O O . ASP A 1 29 ? 8.477 8.196 11.985 1.00 0.00 29 ASP A O 19
ATOM 33351 N N . GLY A 1 30 ? 8.341 7.483 9.864 1.00 0.00 30 GLY A N 19
ATOM 33352 C CA . GLY A 1 30 ? 8.030 6.073 10.151 1.00 0.00 30 GLY A CA 19
ATOM 33353 C C . GLY A 1 30 ? 6.535 5.773 10.328 1.00 0.00 30 GLY A C 19
ATOM 33354 O O . GLY A 1 30 ? 6.142 4.602 10.377 1.00 0.00 30 GLY A O 19
ATOM 33358 N N . LYS A 1 31 ? 5.698 6.821 10.372 1.00 0.00 31 LYS A N 19
ATOM 33359 C CA . LYS A 1 31 ? 4.229 6.748 10.392 1.00 0.00 31 LYS A CA 19
ATOM 33360 C C . LYS A 1 31 ? 3.676 6.127 9.098 1.00 0.00 31 LYS A C 19
ATOM 33361 O O . LYS A 1 31 ? 4.380 6.027 8.087 1.00 0.00 31 LYS A O 19
ATOM 33380 N N . ILE A 1 32 ? 2.412 5.700 9.143 1.00 0.00 32 ILE A N 19
ATOM 33381 C CA . ILE A 1 32 ? 1.730 5.024 8.034 1.00 0.00 32 ILE A CA 19
ATOM 33382 C C . ILE A 1 32 ? 0.302 5.549 7.811 1.00 0.00 32 ILE A C 19
ATOM 33383 O O . ILE A 1 32 ? -0.354 5.999 8.754 1.00 0.00 32 ILE A O 19
ATOM 33399 N N . GLU A 1 33 ? -0.206 5.449 6.578 1.00 0.00 33 GLU A N 19
ATOM 33400 C CA . GLU A 1 33 ? -1.600 5.756 6.218 1.00 0.00 33 GLU A CA 19
ATOM 33401 C C . GLU A 1 33 ? -2.209 4.613 5.390 1.00 0.00 33 GLU A C 19
ATOM 33402 O O . GLU A 1 33 ? -1.542 4.064 4.510 1.00 0.00 33 GLU A O 19
ATOM 33414 N N . LEU A 1 34 ? -3.476 4.272 5.650 1.00 0.00 34 LEU A N 19
ATOM 33415 C CA . LEU A 1 34 ? -4.203 3.133 5.068 1.00 0.00 34 LEU A CA 19
ATOM 33416 C C . LEU A 1 34 ? -5.307 3.625 4.121 1.00 0.00 34 LEU A C 19
ATOM 33417 O O . LEU A 1 34 ? -6.129 4.461 4.507 1.00 0.00 34 LEU A O 19
ATOM 33433 N N . TYR A 1 35 ? -5.340 3.081 2.902 1.00 0.00 35 TYR A N 19
ATOM 33434 C CA . TYR A 1 35 ? -6.336 3.383 1.873 1.00 0.00 35 TYR A CA 19
ATOM 33435 C C . TYR A 1 35 ? -6.957 2.124 1.267 1.00 0.00 35 TYR A C 19
ATOM 33436 O O . TYR A 1 35 ? -6.271 1.155 0.935 1.00 0.00 35 TYR A O 19
ATOM 33454 N N . GLU A 1 36 ? -8.271 2.175 1.064 1.00 0.00 36 GLU A N 19
ATOM 33455 C CA . GLU A 1 36 ? -9.056 1.151 0.365 1.00 0.00 36 GLU A CA 19
ATOM 33456 C C . GLU A 1 36 ? -9.313 1.555 -1.096 1.00 0.00 36 GLU A C 19
ATOM 33457 O O . GLU A 1 36 ? -9.653 2.706 -1.384 1.00 0.00 36 GLU A O 19
ATOM 33469 N N . VAL A 1 37 ? -9.113 0.617 -2.028 1.00 0.00 37 VAL A N 19
ATOM 33470 C CA . VAL A 1 37 ? -9.101 0.869 -3.481 1.00 0.00 37 VAL A CA 19
ATOM 33471 C C . VAL A 1 37 ? -9.499 -0.390 -4.257 1.00 0.00 37 VAL A C 19
ATOM 33472 O O . VAL A 1 37 ? -9.179 -1.504 -3.852 1.00 0.00 37 VAL A O 19
ATOM 33485 N N . THR A 1 38 ? -10.187 -0.235 -5.391 1.00 0.00 38 THR A N 19
ATOM 33486 C CA . THR A 1 38 ? -10.763 -1.383 -6.135 1.00 0.00 38 THR A CA 19
ATOM 33487 C C . THR A 1 38 ? -10.256 -1.488 -7.580 1.00 0.00 38 THR A C 19
ATOM 33488 O O . THR A 1 38 ? -10.186 -2.588 -8.131 1.00 0.00 38 THR A O 19
ATOM 33499 N N . SER A 1 39 ? -9.861 -0.363 -8.186 1.00 0.00 39 SER A N 19
ATOM 33500 C CA . SER A 1 39 ? -9.476 -0.244 -9.602 1.00 0.00 39 SER A CA 19
ATOM 33501 C C . SER A 1 39 ? -8.512 0.927 -9.806 1.00 0.00 39 SER A C 19
ATOM 33502 O O . SER A 1 39 ? -8.457 1.836 -8.979 1.00 0.00 39 SER A O 19
ATOM 33510 N N . GLU A 1 40 ? -7.805 0.957 -10.935 1.00 0.00 40 GLU A N 19
ATOM 33511 C CA . GLU A 1 40 ? -6.861 2.019 -11.326 1.00 0.00 40 GLU A CA 19
ATOM 33512 C C . GLU A 1 40 ? -7.458 3.437 -11.244 1.00 0.00 40 GLU A C 19
ATOM 33513 O O . GLU A 1 40 ? -6.783 4.372 -10.814 1.00 0.00 40 GLU A O 19
ATOM 33525 N N . GLU A 1 41 ? -8.740 3.594 -11.589 1.00 0.00 41 GLU A N 19
ATOM 33526 C CA . GLU A 1 41 ? -9.475 4.864 -11.489 1.00 0.00 41 GLU A CA 19
ATOM 33527 C C . GLU A 1 41 ? -9.622 5.360 -10.038 1.00 0.00 41 GLU A C 19
ATOM 33528 O O . GLU A 1 41 ? -9.697 6.567 -9.802 1.00 0.00 41 GLU A O 19
ATOM 33540 N N . ASP A 1 42 ? -9.646 4.454 -9.054 1.00 0.00 42 ASP A N 19
ATOM 33541 C CA . ASP A 1 42 ? -9.620 4.794 -7.633 1.00 0.00 42 ASP A CA 19
ATOM 33542 C C . ASP A 1 42 ? -8.201 5.197 -7.184 1.00 0.00 42 ASP A C 19
ATOM 33543 O O . ASP A 1 42 ? -8.031 6.171 -6.453 1.00 0.00 42 ASP A O 19
ATOM 33552 N N . ILE A 1 43 ? -7.160 4.519 -7.695 1.00 0.00 43 ILE A N 19
ATOM 33553 C CA . ILE A 1 43 ? -5.743 4.845 -7.420 1.00 0.00 43 ILE A CA 19
ATOM 33554 C C . ILE A 1 43 ? -5.385 6.250 -7.929 1.00 0.00 43 ILE A C 19
ATOM 33555 O O . ILE A 1 43 ? -4.646 6.982 -7.267 1.00 0.00 43 ILE A O 19
ATOM 33571 N N . LYS A 1 44 ? -5.964 6.665 -9.064 1.00 0.00 44 LYS A N 19
ATOM 33572 C CA . LYS A 1 44 ? -5.830 8.023 -9.626 1.00 0.00 44 LYS A CA 19
ATOM 33573 C C . LYS A 1 44 ? -6.149 9.137 -8.615 1.00 0.00 44 LYS A C 19
ATOM 33574 O O . LYS A 1 44 ? -5.578 10.222 -8.731 1.00 0.00 44 LYS A O 19
ATOM 33593 N N . ARG A 1 45 ? -7.041 8.883 -7.645 1.00 0.00 45 ARG A N 19
ATOM 33594 C CA . ARG A 1 45 ? -7.369 9.783 -6.517 1.00 0.00 45 ARG A CA 19
ATOM 33595 C C . ARG A 1 45 ? -6.270 9.795 -5.448 1.00 0.00 45 ARG A C 19
ATOM 33596 O O . ARG A 1 45 ? -5.863 10.861 -4.985 1.00 0.00 45 ARG A O 19
ATOM 33617 N N . ILE A 1 46 ? -5.761 8.613 -5.086 1.00 0.00 46 ILE A N 19
ATOM 33618 C CA . ILE A 1 46 ? -4.726 8.426 -4.052 1.00 0.00 46 ILE A CA 19
ATOM 33619 C C . ILE A 1 46 ? -3.431 9.161 -4.418 1.00 0.00 46 ILE A C 19
ATOM 33620 O O . ILE A 1 46 ? -2.783 9.725 -3.541 1.00 0.00 46 ILE A O 19
ATOM 33636 N N . ALA A 1 47 ? -3.089 9.244 -5.709 1.00 0.00 47 ALA A N 19
ATOM 33637 C CA . ALA A 1 47 ? -1.901 9.955 -6.195 1.00 0.00 47 ALA A CA 19
ATOM 33638 C C . ALA A 1 47 ? -1.817 11.408 -5.694 1.00 0.00 47 ALA A C 19
ATOM 33639 O O . ALA A 1 47 ? -0.764 11.846 -5.228 1.00 0.00 47 ALA A O 19
ATOM 33646 N N . LYS A 1 48 ? -2.944 12.127 -5.736 1.00 0.00 48 LYS A N 19
ATOM 33647 C CA . LYS A 1 48 ? -3.076 13.522 -5.286 1.00 0.00 48 LYS A CA 19
ATOM 33648 C C . LYS A 1 48 ? -3.109 13.629 -3.758 1.00 0.00 48 LYS A C 19
ATOM 33649 O O . LYS A 1 48 ? -2.480 14.526 -3.193 1.00 0.00 48 LYS A O 19
ATOM 33668 N N . LYS A 1 49 ? -3.813 12.706 -3.088 1.00 0.00 49 LYS A N 19
ATOM 33669 C CA . LYS A 1 49 ? -3.932 12.656 -1.614 1.00 0.00 49 LYS A CA 19
ATOM 33670 C C . LYS A 1 49 ? -2.601 12.389 -0.928 1.00 0.00 49 LYS A C 19
ATOM 33671 O O . LYS A 1 49 ? -2.280 13.026 0.077 1.00 0.00 49 LYS A O 19
ATOM 33690 N N . ALA A 1 50 ? -1.843 11.443 -1.473 1.00 0.00 50 ALA A N 19
ATOM 33691 C CA . ALA A 1 50 ? -0.651 10.906 -0.846 1.00 0.00 50 ALA A CA 19
ATOM 33692 C C . ALA A 1 50 ? 0.654 11.523 -1.394 1.00 0.00 50 ALA A C 19
ATOM 33693 O O . ALA A 1 50 ? 1.707 11.407 -0.762 1.00 0.00 50 ALA A O 19
ATOM 33700 N N . GLY A 1 51 ? 0.599 12.177 -2.564 1.00 0.00 51 GLY A N 19
ATOM 33701 C CA . GLY A 1 51 ? 1.756 12.813 -3.208 1.00 0.00 51 GLY A CA 19
ATOM 33702 C C . GLY A 1 51 ? 2.649 11.840 -3.988 1.00 0.00 51 GLY A C 19
ATOM 33703 O O . GLY A 1 51 ? 3.880 11.937 -3.931 1.00 0.00 51 GLY A O 19
ATOM 33707 N N . ILE A 1 52 ? 2.048 10.856 -4.662 1.00 0.00 52 ILE A N 19
ATOM 33708 C CA . ILE A 1 52 ? 2.763 9.788 -5.381 1.00 0.00 52 ILE A CA 19
ATOM 33709 C C . ILE A 1 52 ? 3.239 10.309 -6.746 1.00 0.00 52 ILE A C 19
ATOM 33710 O O . ILE A 1 52 ? 2.437 10.797 -7.547 1.00 0.00 52 ILE A O 19
ATOM 33726 N N . SER A 1 53 ? 4.540 10.186 -7.020 1.00 0.00 53 SER A N 19
ATOM 33727 C CA . SER A 1 53 ? 5.158 10.547 -8.306 1.00 0.00 53 SER A CA 19
ATOM 33728 C C . SER A 1 53 ? 4.623 9.678 -9.445 1.00 0.00 53 SER A C 19
ATOM 33729 O O . SER A 1 53 ? 4.436 8.477 -9.262 1.00 0.00 53 SER A O 19
ATOM 33737 N N . GLU A 1 54 ? 4.437 10.238 -10.642 1.00 0.00 54 GLU A N 19
ATOM 33738 C CA . GLU A 1 54 ? 3.857 9.530 -11.799 1.00 0.00 54 GLU A CA 19
ATOM 33739 C C . GLU A 1 54 ? 4.641 8.258 -12.182 1.00 0.00 54 GLU A C 19
ATOM 33740 O O . GLU A 1 54 ? 4.055 7.243 -12.564 1.00 0.00 54 GLU A O 19
ATOM 33752 N N . GLU A 1 55 ? 5.967 8.294 -12.014 1.00 0.00 55 GLU A N 19
ATOM 33753 C CA . GLU A 1 55 ? 6.895 7.184 -12.294 1.00 0.00 55 GLU A CA 19
ATOM 33754 C C . GLU A 1 55 ? 6.674 5.977 -11.375 1.00 0.00 55 GLU A C 19
ATOM 33755 O O . GLU A 1 55 ? 6.872 4.828 -11.778 1.00 0.00 55 GLU A O 19
ATOM 33767 N N . LEU A 1 56 ? 6.266 6.250 -10.132 1.00 0.00 56 LEU A N 19
ATOM 33768 C CA . LEU A 1 56 ? 5.870 5.254 -9.134 1.00 0.00 56 LEU A CA 19
ATOM 33769 C C . LEU A 1 56 ? 4.388 4.862 -9.287 1.00 0.00 56 LEU A C 19
ATOM 33770 O O . LEU A 1 56 ? 4.068 3.677 -9.299 1.00 0.00 56 LEU A O 19
ATOM 33786 N N . LEU A 1 57 ? 3.485 5.827 -9.493 1.00 0.00 57 LEU A N 19
ATOM 33787 C CA . LEU A 1 57 ? 2.041 5.606 -9.648 1.00 0.00 57 LEU A CA 19
ATOM 33788 C C . LEU A 1 57 ? 1.714 4.576 -10.748 1.00 0.00 57 LEU A C 19
ATOM 33789 O O . LEU A 1 57 ? 0.879 3.697 -10.529 1.00 0.00 57 LEU A O 19
ATOM 33805 N N . ARG A 1 58 ? 2.438 4.601 -11.878 1.00 0.00 58 ARG A N 19
ATOM 33806 C CA . ARG A 1 58 ? 2.365 3.584 -12.951 1.00 0.00 58 ARG A CA 19
ATOM 33807 C C . ARG A 1 58 ? 2.511 2.155 -12.409 1.00 0.00 58 ARG A C 19
ATOM 33808 O O . ARG A 1 58 ? 1.792 1.248 -12.824 1.00 0.00 58 ARG A O 19
ATOM 33829 N N . ARG A 1 59 ? 3.408 1.960 -11.446 1.00 0.00 59 ARG A N 19
ATOM 33830 C CA . ARG A 1 59 ? 3.735 0.664 -10.833 1.00 0.00 59 ARG A CA 19
ATOM 33831 C C . ARG A 1 59 ? 2.633 0.209 -9.880 1.00 0.00 59 ARG A C 19
ATOM 33832 O O . ARG A 1 59 ? 2.343 -0.984 -9.825 1.00 0.00 59 ARG A O 19
ATOM 33853 N N . ILE A 1 60 ? 1.957 1.151 -9.210 1.00 0.00 60 ILE A N 19
ATOM 33854 C CA . ILE A 1 60 ? 0.738 0.869 -8.434 1.00 0.00 60 ILE A CA 19
ATOM 33855 C C . ILE A 1 60 ? -0.360 0.353 -9.378 1.00 0.00 60 ILE A C 19
ATOM 33856 O O . ILE A 1 60 ? -0.922 -0.717 -9.148 1.00 0.00 60 ILE A O 19
ATOM 33872 N N . LEU A 1 61 ? -0.615 1.066 -10.486 1.00 0.00 61 LEU A N 19
ATOM 33873 C CA . LEU A 1 61 ? -1.631 0.670 -11.474 1.00 0.00 61 LEU A CA 19
ATOM 33874 C C . LEU A 1 61 ? -1.325 -0.702 -12.112 1.00 0.00 61 LEU A C 19
ATOM 33875 O O . LEU A 1 61 ? -2.225 -1.531 -12.251 1.00 0.00 61 LEU A O 19
ATOM 33891 N N . GLN A 1 62 ? -0.058 -0.978 -12.446 1.00 0.00 62 GLN A N 19
ATOM 33892 C CA . GLN A 1 62 ? 0.379 -2.287 -12.950 1.00 0.00 62 GLN A CA 19
ATOM 33893 C C . GLN A 1 62 ? 0.183 -3.399 -11.906 1.00 0.00 62 GLN A C 19
ATOM 33894 O O . GLN A 1 62 ? -0.311 -4.478 -12.235 1.00 0.00 62 GLN A O 19
ATOM 33908 N N . SER A 1 63 ? 0.504 -3.135 -10.638 1.00 0.00 63 SER A N 19
ATOM 33909 C CA . SER A 1 63 ? 0.384 -4.121 -9.554 1.00 0.00 63 SER A CA 19
ATOM 33910 C C . SER A 1 63 ? -1.061 -4.544 -9.284 1.00 0.00 63 SER A C 19
ATOM 33911 O O . SER A 1 63 ? -1.293 -5.668 -8.844 1.00 0.00 63 SER A O 19
ATOM 33919 N N . PHE A 1 64 ? -2.047 -3.705 -9.619 1.00 0.00 64 PHE A N 19
ATOM 33920 C CA . PHE A 1 64 ? -3.468 -4.068 -9.567 1.00 0.00 64 PHE A CA 19
ATOM 33921 C C . PHE A 1 64 ? -3.870 -5.016 -10.709 1.00 0.00 64 PHE A C 19
ATOM 33922 O O . PHE A 1 64 ? -4.713 -5.894 -10.514 1.00 0.00 64 PHE A O 19
ATOM 33939 N N . ARG A 1 65 ? -3.256 -4.860 -11.893 1.00 0.00 65 ARG A N 19
ATOM 33940 C CA . ARG A 1 65 ? -3.477 -5.724 -13.067 1.00 0.00 65 ARG A CA 19
ATOM 33941 C C . ARG A 1 65 ? -2.921 -7.133 -12.844 1.00 0.00 65 ARG A C 19
ATOM 33942 O O . ARG A 1 65 ? -3.509 -8.102 -13.325 1.00 0.00 65 ARG A O 19
ATOM 33963 N N . ASP A 1 66 ? -1.822 -7.256 -12.098 1.00 0.00 66 ASP A N 19
ATOM 33964 C CA . ASP A 1 66 ? -1.300 -8.526 -11.595 1.00 0.00 66 ASP A CA 19
ATOM 33965 C C . ASP A 1 66 ? -2.171 -9.050 -10.430 1.00 0.00 66 ASP A C 19
ATOM 33966 O O . ASP A 1 66 ? -2.644 -10.186 -10.464 1.00 0.00 66 ASP A O 19
ATOM 33975 N N . GLY A 1 67 ? -2.424 -8.209 -9.419 1.00 0.00 67 GLY A N 19
ATOM 33976 C CA . GLY A 1 67 ? -3.416 -8.410 -8.352 1.00 0.00 67 GLY A CA 19
ATOM 33977 C C . GLY A 1 67 ? -3.145 -9.497 -7.302 1.00 0.00 67 GLY A C 19
ATOM 33978 O O . GLY A 1 67 ? -4.036 -9.770 -6.495 1.00 0.00 67 GLY A O 19
ATOM 33982 N N . GLN A 1 68 ? -1.954 -10.106 -7.268 1.00 0.00 68 GLN A N 19
ATOM 33983 C CA . GLN A 1 68 ? -1.677 -11.312 -6.461 1.00 0.00 68 GLN A CA 19
ATOM 33984 C C . GLN A 1 68 ? -1.395 -11.056 -4.963 1.00 0.00 68 GLN A C 19
ATOM 33985 O O . GLN A 1 68 ? -1.451 -11.995 -4.165 1.00 0.00 68 GLN A O 19
ATOM 33999 N N . TYR A 1 69 ? -1.113 -9.811 -4.564 1.00 0.00 69 TYR A N 19
ATOM 34000 C CA . TYR A 1 69 ? -0.839 -9.417 -3.172 1.00 0.00 69 TYR A CA 19
ATOM 34001 C C . TYR A 1 69 ? -2.093 -8.881 -2.465 1.00 0.00 69 TYR A C 19
ATOM 34002 O O . TYR A 1 69 ? -3.026 -8.404 -3.113 1.00 0.00 69 TYR A O 19
ATOM 34020 N N . ASP A 1 70 ? -2.126 -8.926 -1.131 1.00 0.00 70 ASP A N 19
ATOM 34021 C CA . ASP A 1 70 ? -3.286 -8.482 -0.337 1.00 0.00 70 ASP A CA 19
ATOM 34022 C C . ASP A 1 70 ? -3.300 -6.954 -0.131 1.00 0.00 70 ASP A C 19
ATOM 34023 O O . ASP A 1 70 ? -4.366 -6.342 -0.052 1.00 0.00 70 ASP A O 19
ATOM 34032 N N . LEU A 1 71 ? -2.119 -6.331 -0.082 1.00 0.00 71 LEU A N 19
ATOM 34033 C CA . LEU A 1 71 ? -1.899 -4.893 0.100 1.00 0.00 71 LEU A CA 19
ATOM 34034 C C . LEU A 1 71 ? -0.618 -4.430 -0.625 1.00 0.00 71 LEU A C 19
ATOM 34035 O O . LEU A 1 71 ? 0.213 -5.257 -1.010 1.00 0.00 71 LEU A O 19
ATOM 34051 N N . PHE A 1 72 ? -0.450 -3.113 -0.781 1.00 0.00 72 PHE A N 19
ATOM 34052 C CA . PHE A 1 72 ? 0.711 -2.503 -1.449 1.00 0.00 72 PHE A CA 19
ATOM 34053 C C . PHE A 1 72 ? 1.312 -1.348 -0.628 1.00 0.00 72 PHE A C 19
ATOM 34054 O O . PHE A 1 72 ? 0.581 -0.467 -0.185 1.00 0.00 72 PHE A O 19
ATOM 34071 N N . PHE A 1 73 ? 2.637 -1.330 -0.450 1.00 0.00 73 PHE A N 19
ATOM 34072 C CA . PHE A 1 73 ? 3.413 -0.279 0.245 1.00 0.00 73 PHE A CA 19
ATOM 34073 C C . PHE A 1 73 ? 4.199 0.567 -0.777 1.00 0.00 73 PHE A C 19
ATOM 34074 O O . PHE A 1 73 ? 4.926 0.027 -1.613 1.00 0.00 73 PHE A O 19
ATOM 34091 N N . ILE A 1 74 ? 4.084 1.897 -0.689 1.00 0.00 74 ILE A N 19
ATOM 34092 C CA . ILE A 1 74 ? 4.734 2.868 -1.594 1.00 0.00 74 ILE A CA 19
ATOM 34093 C C . ILE A 1 74 ? 6.013 3.413 -0.943 1.00 0.00 74 ILE A C 19
ATOM 34094 O O . ILE A 1 74 ? 5.953 4.315 -0.106 1.00 0.00 74 ILE A O 19
ATOM 34110 N N . ALA A 1 75 ? 7.178 2.907 -1.345 1.00 0.00 75 ALA A N 19
ATOM 34111 C CA . ALA A 1 75 ? 8.472 3.285 -0.798 1.00 0.00 75 ALA A CA 19
ATOM 34112 C C . ALA A 1 75 ? 9.191 4.208 -1.789 1.00 0.00 75 ALA A C 19
ATOM 34113 O O . ALA A 1 75 ? 9.924 3.743 -2.659 1.00 0.00 75 ALA A O 19
ATOM 34120 N N . LYS A 1 76 ? 8.989 5.527 -1.669 1.00 0.00 76 LYS A N 19
ATOM 34121 C CA . LYS A 1 76 ? 9.637 6.515 -2.554 1.00 0.00 76 LYS A CA 19
ATOM 34122 C C . LYS A 1 76 ? 11.155 6.600 -2.307 1.00 0.00 76 LYS A C 19
ATOM 34123 O O . LYS A 1 76 ? 11.898 6.939 -3.229 1.00 0.00 76 LYS A O 19
ATOM 34142 N N . THR A 1 77 ? 11.620 6.251 -1.101 1.00 0.00 77 THR A N 19
ATOM 34143 C CA . THR A 1 77 ? 13.046 6.176 -0.716 1.00 0.00 77 THR A CA 19
ATOM 34144 C C . THR A 1 77 ? 13.417 4.848 -0.042 1.00 0.00 77 THR A C 19
ATOM 34145 O O . THR A 1 77 ? 12.560 4.108 0.446 1.00 0.00 77 THR A O 19
ATOM 34156 N N . GLU A 1 78 ? 14.717 4.554 0.032 1.00 0.00 78 GLU A N 19
ATOM 34157 C CA . GLU A 1 78 ? 15.279 3.371 0.706 1.00 0.00 78 GLU A CA 19
ATOM 34158 C C . GLU A 1 78 ? 14.940 3.312 2.210 1.00 0.00 78 GLU A C 19
ATOM 34159 O O . GLU A 1 78 ? 14.786 2.228 2.773 1.00 0.00 78 GLU A O 19
ATOM 34171 N N . ASP A 1 79 ? 14.792 4.469 2.862 1.00 0.00 79 ASP A N 19
ATOM 34172 C CA . ASP A 1 79 ? 14.425 4.563 4.281 1.00 0.00 79 ASP A CA 19
ATOM 34173 C C . ASP A 1 79 ? 12.958 4.159 4.527 1.00 0.00 79 ASP A C 19
ATOM 34174 O O . ASP A 1 79 ? 12.636 3.571 5.563 1.00 0.00 79 ASP A O 19
ATOM 34183 N N . ASP A 1 80 ? 12.078 4.390 3.547 1.00 0.00 80 ASP A N 19
ATOM 34184 C CA . ASP A 1 80 ? 10.709 3.865 3.560 1.00 0.00 80 ASP A CA 19
ATOM 34185 C C . ASP A 1 80 ? 10.685 2.360 3.263 1.00 0.00 80 ASP A C 19
ATOM 34186 O O . ASP A 1 80 ? 9.941 1.597 3.880 1.00 0.00 80 ASP A O 19
ATOM 34195 N N . GLU A 1 81 ? 11.545 1.913 2.346 1.00 0.00 81 GLU A N 19
ATOM 34196 C CA . GLU A 1 81 ? 11.681 0.506 1.962 1.00 0.00 81 GLU A CA 19
ATOM 34197 C C . GLU A 1 81 ? 12.038 -0.388 3.165 1.00 0.00 81 GLU A C 19
ATOM 34198 O O . GLU A 1 81 ? 11.555 -1.518 3.275 1.00 0.00 81 GLU A O 19
ATOM 34210 N N . ARG A 1 82 ? 12.815 0.154 4.115 1.00 0.00 82 ARG A N 19
ATOM 34211 C CA . ARG A 1 82 ? 13.144 -0.492 5.393 1.00 0.00 82 ARG A CA 19
ATOM 34212 C C . ARG A 1 82 ? 11.907 -0.658 6.277 1.00 0.00 82 ARG A C 19
ATOM 34213 O O . ARG A 1 82 ? 11.618 -1.767 6.717 1.00 0.00 82 ARG A O 19
ATOM 34234 N N . ARG A 1 83 ? 11.136 0.415 6.492 1.00 0.00 83 ARG A N 19
ATOM 34235 C CA . ARG A 1 83 ? 9.912 0.419 7.322 1.00 0.00 83 ARG A CA 19
ATOM 34236 C C . ARG A 1 83 ? 8.889 -0.600 6.803 1.00 0.00 83 ARG A C 19
ATOM 34237 O O . ARG A 1 83 ? 8.267 -1.312 7.592 1.00 0.00 83 ARG A O 19
ATOM 34258 N N . ALA A 1 84 ? 8.764 -0.714 5.482 1.00 0.00 84 ALA A N 19
ATOM 34259 C CA . ALA A 1 84 ? 7.886 -1.672 4.811 1.00 0.00 84 ALA A CA 19
ATOM 34260 C C . ALA A 1 84 ? 8.308 -3.143 5.026 1.00 0.00 84 ALA A C 19
ATOM 34261 O O . ALA A 1 84 ? 7.459 -3.996 5.295 1.00 0.00 84 ALA A O 19
ATOM 34268 N N . ARG A 1 85 ? 9.616 -3.442 4.975 1.00 0.00 85 ARG A N 19
ATOM 34269 C CA . ARG A 1 85 ? 10.171 -4.784 5.248 1.00 0.00 85 ARG A CA 19
ATOM 34270 C C . ARG A 1 85 ? 9.893 -5.230 6.686 1.00 0.00 85 ARG A C 19
ATOM 34271 O O . ARG A 1 85 ? 9.409 -6.338 6.914 1.00 0.00 85 ARG A O 19
ATOM 34292 N N . GLU A 1 86 ? 10.165 -4.351 7.648 1.00 0.00 86 GLU A N 19
ATOM 34293 C CA . GLU A 1 86 ? 9.957 -4.614 9.081 1.00 0.00 86 GLU A CA 19
ATOM 34294 C C . GLU A 1 86 ? 8.471 -4.842 9.408 1.00 0.00 86 GLU A C 19
ATOM 34295 O O . GLU A 1 86 ? 8.140 -5.649 10.278 1.00 0.00 86 GLU A O 19
ATOM 34307 N N . LEU A 1 87 ? 7.569 -4.181 8.671 1.00 0.00 87 LEU A N 19
ATOM 34308 C CA . LEU A 1 87 ? 6.123 -4.393 8.753 1.00 0.00 87 LEU A CA 19
ATOM 34309 C C . LEU A 1 87 ? 5.708 -5.753 8.165 1.00 0.00 87 LEU A C 19
ATOM 34310 O O . LEU A 1 87 ? 4.988 -6.501 8.827 1.00 0.00 87 LEU A O 19
ATOM 34326 N N . LYS A 1 88 ? 6.192 -6.129 6.972 1.00 0.00 88 LYS A N 19
ATOM 34327 C CA . LYS A 1 88 ? 5.873 -7.424 6.337 1.00 0.00 88 LYS A CA 19
ATOM 34328 C C . LYS A 1 88 ? 6.274 -8.621 7.209 1.00 0.00 88 LYS A C 19
ATOM 34329 O O . LYS A 1 88 ? 5.596 -9.649 7.190 1.00 0.00 88 LYS A O 19
ATOM 34348 N N . GLU A 1 89 ? 7.345 -8.489 7.988 1.00 0.00 89 GLU A N 19
ATOM 34349 C CA . GLU A 1 89 ? 7.809 -9.501 8.946 1.00 0.00 89 GLU A CA 19
ATOM 34350 C C . GLU A 1 89 ? 6.777 -9.770 10.062 1.00 0.00 89 GLU A C 19
ATOM 34351 O O . GLU A 1 89 ? 6.413 -10.925 10.297 1.00 0.00 89 GLU A O 19
ATOM 34363 N N . ARG A 1 90 ? 6.257 -8.715 10.710 1.00 0.00 90 ARG A N 19
ATOM 34364 C CA . ARG A 1 90 ? 5.265 -8.820 11.802 1.00 0.00 90 ARG A CA 19
ATOM 34365 C C . ARG A 1 90 ? 3.838 -9.109 11.330 1.00 0.00 90 ARG A C 19
ATOM 34366 O O . ARG A 1 90 ? 3.055 -9.703 12.071 1.00 0.00 90 ARG A O 19
ATOM 34387 N N . MET A 1 91 ? 3.492 -8.675 10.118 1.00 0.00 91 MET A N 19
ATOM 34388 C CA . MET A 1 91 ? 2.106 -8.673 9.627 1.00 0.00 91 MET A CA 19
ATOM 34389 C C . MET A 1 91 ? 1.575 -10.071 9.275 1.00 0.00 91 MET A C 19
ATOM 34390 O O . MET A 1 91 ? 0.370 -10.308 9.380 1.00 0.00 91 MET A O 19
ATOM 34404 N N . GLY A 1 92 ? 2.441 -10.999 8.856 1.00 0.00 92 GLY A N 19
ATOM 34405 C CA . GLY A 1 92 ? 2.053 -12.370 8.480 1.00 0.00 92 GLY A CA 19
ATOM 34406 C C . GLY A 1 92 ? 1.287 -12.491 7.151 1.00 0.00 92 GLY A C 19
ATOM 34407 O O . GLY A 1 92 ? 0.810 -13.579 6.818 1.00 0.00 92 GLY A O 19
ATOM 34411 N N . LYS A 1 93 ? 1.180 -11.396 6.384 1.00 0.00 93 LYS A N 19
ATOM 34412 C CA . LYS A 1 93 ? 0.565 -11.317 5.044 1.00 0.00 93 LYS A CA 19
ATOM 34413 C C . LYS A 1 93 ? 1.601 -10.988 3.959 1.00 0.00 93 LYS A C 19
ATOM 34414 O O . LYS A 1 93 ? 2.639 -10.399 4.280 1.00 0.00 93 LYS A O 19
ATOM 34433 N N . PRO A 1 94 ? 1.352 -11.340 2.685 1.00 0.00 94 PRO A N 19
ATOM 34434 C CA . PRO A 1 94 ? 2.191 -10.918 1.565 1.00 0.00 94 PRO A CA 19
ATOM 34435 C C . PRO A 1 94 ? 1.940 -9.439 1.233 1.00 0.00 94 PRO A C 19
ATOM 34436 O O . PRO A 1 94 ? 0.795 -9.035 1.007 1.00 0.00 94 PRO A O 19
ATOM 34447 N N . VAL A 1 95 ? 3.007 -8.640 1.137 1.00 0.00 95 VAL A N 19
ATOM 34448 C CA . VAL A 1 95 ? 2.948 -7.260 0.615 1.00 0.00 95 VAL A CA 19
ATOM 34449 C C . VAL A 1 95 ? 4.088 -7.004 -0.371 1.00 0.00 95 VAL A C 19
ATOM 34450 O O . VAL A 1 95 ? 5.228 -7.407 -0.131 1.00 0.00 95 VAL A O 19
ATOM 34463 N N . GLU A 1 96 ? 3.779 -6.328 -1.480 1.00 0.00 96 GLU A N 19
ATOM 34464 C CA . GLU A 1 96 ? 4.767 -5.908 -2.481 1.00 0.00 96 GLU A CA 19
ATOM 34465 C C . GLU A 1 96 ? 5.173 -4.442 -2.277 1.00 0.00 96 GLU A C 19
ATOM 34466 O O . GLU A 1 96 ? 4.339 -3.584 -1.964 1.00 0.00 96 GLU A O 19
ATOM 34478 N N . ILE A 1 97 ? 6.470 -4.173 -2.443 1.00 0.00 97 ILE A N 19
ATOM 34479 C CA . ILE A 1 97 ? 7.088 -2.866 -2.214 1.00 0.00 97 ILE A CA 19
ATOM 34480 C C . ILE A 1 97 ? 7.312 -2.154 -3.548 1.00 0.00 97 ILE A C 19
ATOM 34481 O O . ILE A 1 97 ? 8.070 -2.630 -4.399 1.00 0.00 97 ILE A O 19
ATOM 34497 N N . LEU A 1 98 ? 6.660 -1.006 -3.732 1.00 0.00 98 LEU A N 19
ATOM 34498 C CA . LEU A 1 98 ? 6.695 -0.224 -4.969 1.00 0.00 98 LEU A CA 19
ATOM 34499 C C . LEU A 1 98 ? 7.555 1.024 -4.805 1.00 0.00 98 LEU A C 19
ATOM 34500 O O . LEU A 1 98 ? 7.320 1.842 -3.917 1.00 0.00 98 LEU A O 19
ATOM 34516 N N . ARG A 1 99 ? 8.530 1.173 -5.701 1.00 0.00 99 ARG A N 19
ATOM 34517 C CA . ARG A 1 99 ? 9.517 2.263 -5.714 1.00 0.00 99 ARG A CA 19
ATOM 34518 C C . ARG A 1 99 ? 9.708 2.804 -7.130 1.00 0.00 99 ARG A C 19
ATOM 34519 O O . ARG A 1 99 ? 9.666 2.037 -8.089 1.00 0.00 99 ARG A O 19
ATOM 34540 N N . GLY A 1 100 ? 9.918 4.114 -7.262 1.00 0.00 100 GLY A N 19
ATOM 34541 C CA . GLY A 1 100 ? 9.907 4.851 -8.539 1.00 0.00 100 GLY A CA 19
ATOM 34542 C C . GLY A 1 100 ? 11.220 4.863 -9.336 1.00 0.00 100 GLY A C 19
ATOM 34543 O O . GLY A 1 100 ? 11.335 5.625 -10.297 1.00 0.00 100 GLY A O 19
ATOM 34547 N N . SER A 1 101 ? 12.223 4.069 -8.944 1.00 0.00 101 SER A N 19
ATOM 34548 C CA . SER A 1 101 ? 13.579 4.111 -9.518 1.00 0.00 101 SER A CA 19
ATOM 34549 C C . SER A 1 101 ? 13.637 3.619 -10.974 1.00 0.00 101 SER A C 19
ATOM 34550 O O . SER A 1 101 ? 12.993 2.628 -11.335 1.00 0.00 101 SER A O 19
ATOM 34558 N N . LEU A 1 102 ? 14.421 4.303 -11.813 1.00 0.00 102 LEU A N 19
ATOM 34559 C CA . LEU A 1 102 ? 14.769 3.899 -13.181 1.00 0.00 102 LEU A CA 19
ATOM 34560 C C . LEU A 1 102 ? 16.125 4.511 -13.576 1.00 0.00 102 LEU A C 19
ATOM 34561 O O . LEU A 1 102 ? 16.339 5.713 -13.412 1.00 0.00 102 LEU A O 19
ATOM 34577 N N . GLU A 1 103 ? 17.040 3.693 -14.100 1.00 0.00 103 GLU A N 19
ATOM 34578 C CA . GLU A 1 103 ? 18.365 4.118 -14.577 1.00 0.00 103 GLU A CA 19
ATOM 34579 C C . GLU A 1 103 ? 18.817 3.302 -15.803 1.00 0.00 103 GLU A C 19
ATOM 34580 O O . GLU A 1 103 ? 18.530 2.105 -15.898 1.00 0.00 103 GLU A O 19
ATOM 34592 N N . HIS A 1 104 ? 19.539 3.942 -16.729 1.00 0.00 104 HIS A N 19
ATOM 34593 C CA . HIS A 1 104 ? 20.177 3.296 -17.884 1.00 0.00 104 HIS A CA 19
ATOM 34594 C C . HIS A 1 104 ? 21.704 3.242 -17.701 1.00 0.00 104 HIS A C 19
ATOM 34595 O O . HIS A 1 104 ? 22.343 4.252 -17.396 1.00 0.00 104 HIS A O 19
ATOM 34609 N N . HIS A 1 105 ? 22.307 2.068 -17.913 1.00 0.00 105 HIS A N 19
ATOM 34610 C CA . HIS A 1 105 ? 23.759 1.873 -17.842 1.00 0.00 105 HIS A CA 19
ATOM 34611 C C . HIS A 1 105 ? 24.483 2.433 -19.082 1.00 0.00 105 HIS A C 19
ATOM 34612 O O . HIS A 1 105 ? 23.944 2.410 -20.192 1.00 0.00 105 HIS A O 19
ATOM 34626 N N . HIS A 1 106 ? 25.715 2.919 -18.906 1.00 0.00 106 HIS A N 19
ATOM 34627 C CA . HIS A 1 106 ? 26.581 3.369 -20.002 1.00 0.00 106 HIS A CA 19
ATOM 34628 C C . HIS A 1 106 ? 27.398 2.187 -20.556 1.00 0.00 106 HIS A C 19
ATOM 34629 O O . HIS A 1 106 ? 28.492 1.880 -20.070 1.00 0.00 106 HIS A O 19
ATOM 34643 N N . HIS A 1 107 ? 26.852 1.491 -21.558 1.00 0.00 107 HIS A N 19
ATOM 34644 C CA . HIS A 1 107 ? 27.513 0.351 -22.204 1.00 0.00 107 HIS A CA 19
ATOM 34645 C C . HIS A 1 107 ? 28.780 0.772 -22.974 1.00 0.00 107 HIS A C 19
ATOM 34646 O O . HIS A 1 107 ? 28.838 1.845 -23.582 1.00 0.00 107 HIS A O 19
ATOM 34660 N N . HIS A 1 108 ? 29.804 -0.081 -22.925 1.00 0.00 108 HIS A N 19
ATOM 34661 C CA . HIS A 1 108 ? 31.157 0.181 -23.428 1.00 0.00 108 HIS A CA 19
ATOM 34662 C C . HIS A 1 108 ? 31.877 -1.124 -23.825 1.00 0.00 108 HIS A C 19
ATOM 34663 O O . HIS A 1 108 ? 31.478 -2.214 -23.401 1.00 0.00 108 HIS A O 19
ATOM 34677 N N . HIS A 1 109 ? 32.945 -0.999 -24.629 1.00 0.00 109 HIS A N 19
ATOM 34678 C CA . HIS A 1 109 ? 33.716 -2.100 -25.238 1.00 0.00 109 HIS A CA 19
ATOM 34679 C C . HIS A 1 109 ? 32.813 -3.117 -25.993 1.00 0.00 109 HIS A C 19
ATOM 34680 O O . HIS A 1 109 ? 32.150 -2.684 -26.965 1.00 0.00 109 HIS A O 19
ATOM 34695 N N . GLY A 1 1 ? -0.829 1.115 19.203 1.00 0.00 1 GLY A N 20
ATOM 34696 C CA . GLY A 1 1 ? 0.250 1.390 18.230 1.00 0.00 1 GLY A CA 20
ATOM 34697 C C . GLY A 1 1 ? -0.324 1.828 16.894 1.00 0.00 1 GLY A C 20
ATOM 34698 O O . GLY A 1 1 ? -1.170 1.137 16.333 1.00 0.00 1 GLY A O 20
ATOM 34704 N N . GLU A 1 2 ? 0.126 2.966 16.361 1.00 0.00 2 GLU A N 20
ATOM 34705 C CA . GLU A 1 2 ? -0.483 3.603 15.175 1.00 0.00 2 GLU A CA 20
ATOM 34706 C C . GLU A 1 2 ? -0.324 2.783 13.881 1.00 0.00 2 GLU A C 20
ATOM 34707 O O . GLU A 1 2 ? -1.207 2.808 13.027 1.00 0.00 2 GLU A O 20
ATOM 34719 N N . ASP A 1 3 ? 0.766 2.019 13.747 1.00 0.00 3 ASP A N 20
ATOM 34720 C CA . ASP A 1 3 ? 0.985 1.061 12.649 1.00 0.00 3 ASP A CA 20
ATOM 34721 C C . ASP A 1 3 ? 0.453 -0.363 12.925 1.00 0.00 3 ASP A C 20
ATOM 34722 O O . ASP A 1 3 ? 0.624 -1.258 12.098 1.00 0.00 3 ASP A O 20
ATOM 34731 N N . ASP A 1 4 ? -0.189 -0.583 14.079 1.00 0.00 4 ASP A N 20
ATOM 34732 C CA . ASP A 1 4 ? -0.807 -1.854 14.495 1.00 0.00 4 ASP A CA 20
ATOM 34733 C C . ASP A 1 4 ? -2.346 -1.818 14.443 1.00 0.00 4 ASP A C 20
ATOM 34734 O O . ASP A 1 4 ? -2.978 -2.788 14.023 1.00 0.00 4 ASP A O 20
ATOM 34743 N N . GLU A 1 5 ? -2.971 -0.691 14.803 1.00 0.00 5 GLU A N 20
ATOM 34744 C CA . GLU A 1 5 ? -4.427 -0.516 14.668 1.00 0.00 5 GLU A CA 20
ATOM 34745 C C . GLU A 1 5 ? -4.868 -0.576 13.200 1.00 0.00 5 GLU A C 20
ATOM 34746 O O . GLU A 1 5 ? -5.805 -1.291 12.846 1.00 0.00 5 GLU A O 20
ATOM 34758 N N . ILE A 1 6 ? -4.124 0.104 12.324 1.00 0.00 6 ILE A N 20
ATOM 34759 C CA . ILE A 1 6 ? -4.351 0.107 10.870 1.00 0.00 6 ILE A CA 20
ATOM 34760 C C . ILE A 1 6 ? -4.124 -1.279 10.270 1.00 0.00 6 ILE A C 20
ATOM 34761 O O . ILE A 1 6 ? -4.771 -1.647 9.291 1.00 0.00 6 ILE A O 20
ATOM 34777 N N . LEU A 1 7 ? -3.220 -2.061 10.868 1.00 0.00 7 LEU A N 20
ATOM 34778 C CA . LEU A 1 7 ? -2.908 -3.412 10.416 1.00 0.00 7 LEU A CA 20
ATOM 34779 C C . LEU A 1 7 ? -4.166 -4.290 10.564 1.00 0.00 7 LEU A C 20
ATOM 34780 O O . LEU A 1 7 ? -4.580 -4.958 9.618 1.00 0.00 7 LEU A O 20
ATOM 34796 N N . GLN A 1 8 ? -4.844 -4.197 11.716 1.00 0.00 8 GLN A N 20
ATOM 34797 C CA . GLN A 1 8 ? -6.121 -4.873 11.976 1.00 0.00 8 GLN A CA 20
ATOM 34798 C C . GLN A 1 8 ? -7.256 -4.364 11.070 1.00 0.00 8 GLN A C 20
ATOM 34799 O O . GLN A 1 8 ? -8.033 -5.171 10.553 1.00 0.00 8 GLN A O 20
ATOM 34813 N N . ARG A 1 9 ? -7.332 -3.052 10.804 1.00 0.00 9 ARG A N 20
ATOM 34814 C CA . ARG A 1 9 ? -8.302 -2.475 9.853 1.00 0.00 9 ARG A CA 20
ATOM 34815 C C . ARG A 1 9 ? -8.106 -2.997 8.428 1.00 0.00 9 ARG A C 20
ATOM 34816 O O . ARG A 1 9 ? -9.088 -3.307 7.760 1.00 0.00 9 ARG A O 20
ATOM 34837 N N . ALA A 1 10 ? -6.861 -3.175 7.984 1.00 0.00 10 ALA A N 20
ATOM 34838 C CA . ALA A 1 10 ? -6.555 -3.784 6.690 1.00 0.00 10 ALA A CA 20
ATOM 34839 C C . ALA A 1 10 ? -7.050 -5.242 6.599 1.00 0.00 10 ALA A C 20
ATOM 34840 O O . ALA A 1 10 ? -7.702 -5.607 5.618 1.00 0.00 10 ALA A O 20
ATOM 34847 N N . LYS A 1 11 ? -6.827 -6.059 7.642 1.00 0.00 11 LYS A N 20
ATOM 34848 C CA . LYS A 1 11 ? -7.387 -7.424 7.723 1.00 0.00 11 LYS A CA 20
ATOM 34849 C C . LYS A 1 11 ? -8.920 -7.422 7.680 1.00 0.00 11 LYS A C 20
ATOM 34850 O O . LYS A 1 11 ? -9.511 -8.269 7.017 1.00 0.00 11 LYS A O 20
ATOM 34869 N N . ASP A 1 12 ? -9.565 -6.455 8.328 1.00 0.00 12 ASP A N 20
ATOM 34870 C CA . ASP A 1 12 ? -11.031 -6.336 8.355 1.00 0.00 12 ASP A CA 20
ATOM 34871 C C . ASP A 1 12 ? -11.630 -5.903 6.999 1.00 0.00 12 ASP A C 20
ATOM 34872 O O . ASP A 1 12 ? -12.652 -6.444 6.578 1.00 0.00 12 ASP A O 20
ATOM 34881 N N . ILE A 1 13 ? -10.963 -5.001 6.266 1.00 0.00 13 ILE A N 20
ATOM 34882 C CA . ILE A 1 13 ? -11.336 -4.648 4.883 1.00 0.00 13 ILE A CA 20
ATOM 34883 C C . ILE A 1 13 ? -11.256 -5.888 3.981 1.00 0.00 13 ILE A C 20
ATOM 34884 O O . ILE A 1 13 ? -12.190 -6.157 3.232 1.00 0.00 13 ILE A O 20
ATOM 34900 N N . LEU A 1 14 ? -10.189 -6.688 4.085 1.00 0.00 14 LEU A N 20
ATOM 34901 C CA . LEU A 1 14 ? -10.019 -7.920 3.302 1.00 0.00 14 LEU A CA 20
ATOM 34902 C C . LEU A 1 14 ? -10.996 -9.040 3.714 1.00 0.00 14 LEU A C 20
ATOM 34903 O O . LEU A 1 14 ? -11.409 -9.831 2.865 1.00 0.00 14 LEU A O 20
ATOM 34919 N N . LYS A 1 15 ? -11.399 -9.101 4.992 1.00 0.00 15 LYS A N 20
ATOM 34920 C CA . LYS A 1 15 ? -12.425 -10.029 5.503 1.00 0.00 15 LYS A CA 20
ATOM 34921 C C . LYS A 1 15 ? -13.796 -9.748 4.879 1.00 0.00 15 LYS A C 20
ATOM 34922 O O . LYS A 1 15 ? -14.482 -10.680 4.455 1.00 0.00 15 LYS A O 20
ATOM 34941 N N . GLU A 1 16 ? -14.186 -8.476 4.797 1.00 0.00 16 GLU A N 20
ATOM 34942 C CA . GLU A 1 16 ? -15.472 -8.055 4.225 1.00 0.00 16 GLU A CA 20
ATOM 34943 C C . GLU A 1 16 ? -15.451 -7.965 2.688 1.00 0.00 16 GLU A C 20
ATOM 34944 O O . GLU A 1 16 ? -16.462 -8.262 2.045 1.00 0.00 16 GLU A O 20
ATOM 34956 N N . ASP A 1 17 ? -14.312 -7.612 2.084 1.00 0.00 17 ASP A N 20
ATOM 34957 C CA . ASP A 1 17 ? -14.132 -7.452 0.644 1.00 0.00 17 ASP A CA 20
ATOM 34958 C C . ASP A 1 17 ? -12.845 -8.179 0.188 1.00 0.00 17 ASP A C 20
ATOM 34959 O O . ASP A 1 17 ? -11.818 -7.540 -0.066 1.00 0.00 17 ASP A O 20
ATOM 34968 N N . PRO A 1 18 ? -12.872 -9.519 0.032 1.00 0.00 18 PRO A N 20
ATOM 34969 C CA . PRO A 1 18 ? -11.709 -10.298 -0.408 1.00 0.00 18 PRO A CA 20
ATOM 34970 C C . PRO A 1 18 ? -11.339 -10.033 -1.879 1.00 0.00 18 PRO A C 20
ATOM 34971 O O . PRO A 1 18 ? -10.232 -10.361 -2.312 1.00 0.00 18 PRO A O 20
ATOM 34982 N N . ASN A 1 19 ? -12.250 -9.415 -2.641 1.00 0.00 19 ASN A N 20
ATOM 34983 C CA . ASN A 1 19 ? -12.054 -9.007 -4.032 1.00 0.00 19 ASN A CA 20
ATOM 34984 C C . ASN A 1 19 ? -11.422 -7.602 -4.174 1.00 0.00 19 ASN A C 20
ATOM 34985 O O . ASN A 1 19 ? -11.039 -7.219 -5.283 1.00 0.00 19 ASN A O 20
ATOM 34996 N N . ARG A 1 20 ? -11.304 -6.826 -3.081 1.00 0.00 20 ARG A N 20
ATOM 34997 C CA . ARG A 1 20 ? -10.682 -5.487 -3.063 1.00 0.00 20 ARG A CA 20
ATOM 34998 C C . ARG A 1 20 ? -9.180 -5.531 -2.778 1.00 0.00 20 ARG A C 20
ATOM 34999 O O . ARG A 1 20 ? -8.636 -6.553 -2.355 1.00 0.00 20 ARG A O 20
ATOM 35020 N N . LYS A 1 21 ? -8.523 -4.391 -3.007 1.00 0.00 21 LYS A N 20
ATOM 35021 C CA . LYS A 1 21 ? -7.101 -4.138 -2.752 1.00 0.00 21 LYS A CA 20
ATOM 35022 C C . LYS A 1 21 ? -6.921 -3.032 -1.710 1.00 0.00 21 LYS A C 20
ATOM 35023 O O . LYS A 1 21 ? -7.846 -2.285 -1.381 1.00 0.00 21 LYS A O 20
ATOM 35042 N N . ILE A 1 22 ? -5.706 -2.934 -1.188 1.00 0.00 22 ILE A N 20
ATOM 35043 C CA . ILE A 1 22 ? -5.302 -1.929 -0.204 1.00 0.00 22 ILE A CA 20
ATOM 35044 C C . ILE A 1 22 ? -4.038 -1.211 -0.682 1.00 0.00 22 ILE A C 20
ATOM 35045 O O . ILE A 1 22 ? -3.122 -1.845 -1.207 1.00 0.00 22 ILE A O 20
ATOM 35061 N N . LEU A 1 23 ? -3.976 0.102 -0.457 1.00 0.00 23 LEU A N 20
ATOM 35062 C CA . LEU A 1 23 ? -2.781 0.924 -0.640 1.00 0.00 23 LEU A CA 20
ATOM 35063 C C . LEU A 1 23 ? -2.303 1.476 0.708 1.00 0.00 23 LEU A C 20
ATOM 35064 O O . LEU A 1 23 ? -3.111 1.830 1.568 1.00 0.00 23 LEU A O 20
ATOM 35080 N N . ILE A 1 24 ? -0.988 1.571 0.879 1.00 0.00 24 ILE A N 20
ATOM 35081 C CA . ILE A 1 24 ? -0.340 2.036 2.106 1.00 0.00 24 ILE A CA 20
ATOM 35082 C C . ILE A 1 24 ? 0.671 3.137 1.780 1.00 0.00 24 ILE A C 20
ATOM 35083 O O . ILE A 1 24 ? 1.522 2.976 0.899 1.00 0.00 24 ILE A O 20
ATOM 35099 N N . ILE A 1 25 ? 0.598 4.237 2.530 1.00 0.00 25 ILE A N 20
ATOM 35100 C CA . ILE A 1 25 ? 1.480 5.398 2.403 1.00 0.00 25 ILE A CA 20
ATOM 35101 C C . ILE A 1 25 ? 2.459 5.427 3.577 1.00 0.00 25 ILE A C 20
ATOM 35102 O O . ILE A 1 25 ? 2.069 5.417 4.747 1.00 0.00 25 ILE A O 20
ATOM 35118 N N . LEU A 1 26 ? 3.743 5.469 3.238 1.00 0.00 26 LEU A N 20
ATOM 35119 C CA . LEU A 1 26 ? 4.872 5.504 4.164 1.00 0.00 26 LEU A CA 20
ATOM 35120 C C . LEU A 1 26 ? 5.250 6.965 4.465 1.00 0.00 26 LEU A C 20
ATOM 35121 O O . LEU A 1 26 ? 5.541 7.734 3.546 1.00 0.00 26 LEU A O 20
ATOM 35137 N N . ASN A 1 27 ? 5.265 7.352 5.742 1.00 0.00 27 ASN A N 20
ATOM 35138 C CA . ASN A 1 27 ? 5.676 8.688 6.189 1.00 0.00 27 ASN A CA 20
ATOM 35139 C C . ASN A 1 27 ? 7.163 8.707 6.621 1.00 0.00 27 ASN A C 20
ATOM 35140 O O . ASN A 1 27 ? 7.622 7.744 7.247 1.00 0.00 27 ASN A O 20
ATOM 35151 N N . PRO A 1 28 ? 7.916 9.798 6.368 1.00 0.00 28 PRO A N 20
ATOM 35152 C CA . PRO A 1 28 ? 9.345 9.893 6.701 1.00 0.00 28 PRO A CA 20
ATOM 35153 C C . PRO A 1 28 ? 9.634 9.890 8.215 1.00 0.00 28 PRO A C 20
ATOM 35154 O O . PRO A 1 28 ? 10.745 9.559 8.632 1.00 0.00 28 PRO A O 20
ATOM 35165 N N . ASP A 1 29 ? 8.637 10.202 9.051 1.00 0.00 29 ASP A N 20
ATOM 35166 C CA . ASP A 1 29 ? 8.699 10.089 10.517 1.00 0.00 29 ASP A CA 20
ATOM 35167 C C . ASP A 1 29 ? 8.569 8.633 11.031 1.00 0.00 29 ASP A C 20
ATOM 35168 O O . ASP A 1 29 ? 8.591 8.393 12.240 1.00 0.00 29 ASP A O 20
ATOM 35177 N N . GLY A 1 30 ? 8.408 7.653 10.129 1.00 0.00 30 GLY A N 20
ATOM 35178 C CA . GLY A 1 30 ? 8.197 6.233 10.439 1.00 0.00 30 GLY A CA 20
ATOM 35179 C C . GLY A 1 30 ? 6.724 5.846 10.621 1.00 0.00 30 GLY A C 20
ATOM 35180 O O . GLY A 1 30 ? 6.414 4.662 10.760 1.00 0.00 30 GLY A O 20
ATOM 35184 N N . LYS A 1 31 ? 5.803 6.815 10.581 1.00 0.00 31 LYS A N 20
ATOM 35185 C CA . LYS A 1 31 ? 4.346 6.600 10.629 1.00 0.00 31 LYS A CA 20
ATOM 35186 C C . LYS A 1 31 ? 3.822 5.952 9.334 1.00 0.00 31 LYS A C 20
ATOM 35187 O O . LYS A 1 31 ? 4.541 5.859 8.333 1.00 0.00 31 LYS A O 20
ATOM 35206 N N . ILE A 1 32 ? 2.575 5.478 9.366 1.00 0.00 32 ILE A N 20
ATOM 35207 C CA . ILE A 1 32 ? 1.903 4.838 8.227 1.00 0.00 32 ILE A CA 20
ATOM 35208 C C . ILE A 1 32 ? 0.451 5.325 8.064 1.00 0.00 32 ILE A C 20
ATOM 35209 O O . ILE A 1 32 ? -0.204 5.671 9.050 1.00 0.00 32 ILE A O 20
ATOM 35225 N N . GLU A 1 33 ? -0.075 5.311 6.835 1.00 0.00 33 GLU A N 20
ATOM 35226 C CA . GLU A 1 33 ? -1.480 5.622 6.523 1.00 0.00 33 GLU A CA 20
ATOM 35227 C C . GLU A 1 33 ? -2.093 4.569 5.583 1.00 0.00 33 GLU A C 20
ATOM 35228 O O . GLU A 1 33 ? -1.444 4.116 4.637 1.00 0.00 33 GLU A O 20
ATOM 35240 N N . LEU A 1 34 ? -3.356 4.205 5.828 1.00 0.00 34 LEU A N 20
ATOM 35241 C CA . LEU A 1 34 ? -4.097 3.152 5.122 1.00 0.00 34 LEU A CA 20
ATOM 35242 C C . LEU A 1 34 ? -5.144 3.741 4.161 1.00 0.00 34 LEU A C 20
ATOM 35243 O O . LEU A 1 34 ? -5.918 4.624 4.540 1.00 0.00 34 LEU A O 20
ATOM 35259 N N . TYR A 1 35 ? -5.208 3.195 2.944 1.00 0.00 35 TYR A N 20
ATOM 35260 C CA . TYR A 1 35 ? -6.194 3.513 1.908 1.00 0.00 35 TYR A CA 20
ATOM 35261 C C . TYR A 1 35 ? -6.858 2.255 1.335 1.00 0.00 35 TYR A C 20
ATOM 35262 O O . TYR A 1 35 ? -6.221 1.215 1.147 1.00 0.00 35 TYR A O 20
ATOM 35280 N N . GLU A 1 36 ? -8.144 2.375 1.008 1.00 0.00 36 GLU A N 20
ATOM 35281 C CA . GLU A 1 36 ? -8.944 1.322 0.359 1.00 0.00 36 GLU A CA 20
ATOM 35282 C C . GLU A 1 36 ? -9.177 1.643 -1.127 1.00 0.00 36 GLU A C 20
ATOM 35283 O O . GLU A 1 36 ? -9.461 2.792 -1.478 1.00 0.00 36 GLU A O 20
ATOM 35295 N N . VAL A 1 37 ? -9.029 0.642 -2.003 1.00 0.00 37 VAL A N 20
ATOM 35296 C CA . VAL A 1 37 ? -9.027 0.820 -3.468 1.00 0.00 37 VAL A CA 20
ATOM 35297 C C . VAL A 1 37 ? -9.563 -0.421 -4.187 1.00 0.00 37 VAL A C 20
ATOM 35298 O O . VAL A 1 37 ? -9.314 -1.556 -3.776 1.00 0.00 37 VAL A O 20
ATOM 35311 N N . THR A 1 38 ? -10.289 -0.222 -5.289 1.00 0.00 38 THR A N 20
ATOM 35312 C CA . THR A 1 38 ? -11.022 -1.311 -5.973 1.00 0.00 38 THR A CA 20
ATOM 35313 C C . THR A 1 38 ? -10.408 -1.683 -7.328 1.00 0.00 38 THR A C 20
ATOM 35314 O O . THR A 1 38 ? -10.410 -2.855 -7.711 1.00 0.00 38 THR A O 20
ATOM 35325 N N . SER A 1 39 ? -9.844 -0.695 -8.027 1.00 0.00 39 SER A N 20
ATOM 35326 C CA . SER A 1 39 ? -9.384 -0.768 -9.423 1.00 0.00 39 SER A CA 20
ATOM 35327 C C . SER A 1 39 ? -8.271 0.255 -9.669 1.00 0.00 39 SER A C 20
ATOM 35328 O O . SER A 1 39 ? -8.131 1.210 -8.907 1.00 0.00 39 SER A O 20
ATOM 35336 N N . GLU A 1 40 ? -7.531 0.133 -10.771 1.00 0.00 40 GLU A N 20
ATOM 35337 C CA . GLU A 1 40 ? -6.500 1.098 -11.190 1.00 0.00 40 GLU A CA 20
ATOM 35338 C C . GLU A 1 40 ? -7.042 2.527 -11.412 1.00 0.00 40 GLU A C 20
ATOM 35339 O O . GLU A 1 40 ? -6.326 3.506 -11.206 1.00 0.00 40 GLU A O 20
ATOM 35351 N N . GLU A 1 41 ? -8.326 2.670 -11.756 1.00 0.00 41 GLU A N 20
ATOM 35352 C CA . GLU A 1 41 ? -9.010 3.971 -11.833 1.00 0.00 41 GLU A CA 20
ATOM 35353 C C . GLU A 1 41 ? -9.236 4.620 -10.451 1.00 0.00 41 GLU A C 20
ATOM 35354 O O . GLU A 1 41 ? -9.303 5.845 -10.340 1.00 0.00 41 GLU A O 20
ATOM 35366 N N . ASP A 1 42 ? -9.337 3.824 -9.382 1.00 0.00 42 ASP A N 20
ATOM 35367 C CA . ASP A 1 42 ? -9.487 4.302 -8.003 1.00 0.00 42 ASP A CA 20
ATOM 35368 C C . ASP A 1 42 ? -8.153 4.887 -7.493 1.00 0.00 42 ASP A C 20
ATOM 35369 O O . ASP A 1 42 ? -8.120 5.933 -6.841 1.00 0.00 42 ASP A O 20
ATOM 35378 N N . ILE A 1 43 ? -7.031 4.266 -7.883 1.00 0.00 43 ILE A N 20
ATOM 35379 C CA . ILE A 1 43 ? -5.654 4.687 -7.557 1.00 0.00 43 ILE A CA 20
ATOM 35380 C C . ILE A 1 43 ? -5.350 6.113 -8.041 1.00 0.00 43 ILE A C 20
ATOM 35381 O O . ILE A 1 43 ? -4.628 6.845 -7.363 1.00 0.00 43 ILE A O 20
ATOM 35397 N N . LYS A 1 44 ? -5.937 6.549 -9.167 1.00 0.00 44 LYS A N 20
ATOM 35398 C CA . LYS A 1 44 ? -5.775 7.917 -9.698 1.00 0.00 44 LYS A CA 20
ATOM 35399 C C . LYS A 1 44 ? -6.058 8.997 -8.657 1.00 0.00 44 LYS A C 20
ATOM 35400 O O . LYS A 1 44 ? -5.368 10.018 -8.618 1.00 0.00 44 LYS A O 20
ATOM 35419 N N . ARG A 1 45 ? -7.064 8.769 -7.803 1.00 0.00 45 ARG A N 20
ATOM 35420 C CA . ARG A 1 45 ? -7.442 9.711 -6.744 1.00 0.00 45 ARG A CA 20
ATOM 35421 C C . ARG A 1 45 ? -6.422 9.688 -5.598 1.00 0.00 45 ARG A C 20
ATOM 35422 O O . ARG A 1 45 ? -6.053 10.742 -5.080 1.00 0.00 45 ARG A O 20
ATOM 35443 N N . ILE A 1 46 ? -5.903 8.501 -5.262 1.00 0.00 46 ILE A N 20
ATOM 35444 C CA . ILE A 1 46 ? -4.858 8.306 -4.241 1.00 0.00 46 ILE A CA 20
ATOM 35445 C C . ILE A 1 46 ? -3.567 9.043 -4.624 1.00 0.00 46 ILE A C 20
ATOM 35446 O O . ILE A 1 46 ? -2.935 9.637 -3.755 1.00 0.00 46 ILE A O 20
ATOM 35462 N N . ALA A 1 47 ? -3.201 9.086 -5.912 1.00 0.00 47 ALA A N 20
ATOM 35463 C CA . ALA A 1 47 ? -2.009 9.794 -6.393 1.00 0.00 47 ALA A CA 20
ATOM 35464 C C . ALA A 1 47 ? -1.972 11.266 -5.946 1.00 0.00 47 ALA A C 20
ATOM 35465 O O . ALA A 1 47 ? -0.966 11.726 -5.400 1.00 0.00 47 ALA A O 20
ATOM 35472 N N . LYS A 1 48 ? -3.094 11.980 -6.106 1.00 0.00 48 LYS A N 20
ATOM 35473 C CA . LYS A 1 48 ? -3.264 13.373 -5.664 1.00 0.00 48 LYS A CA 20
ATOM 35474 C C . LYS A 1 48 ? -3.446 13.488 -4.143 1.00 0.00 48 LYS A C 20
ATOM 35475 O O . LYS A 1 48 ? -2.908 14.416 -3.536 1.00 0.00 48 LYS A O 20
ATOM 35494 N N . LYS A 1 49 ? -4.164 12.544 -3.520 1.00 0.00 49 LYS A N 20
ATOM 35495 C CA . LYS A 1 49 ? -4.462 12.540 -2.072 1.00 0.00 49 LYS A CA 20
ATOM 35496 C C . LYS A 1 49 ? -3.227 12.283 -1.195 1.00 0.00 49 LYS A C 20
ATOM 35497 O O . LYS A 1 49 ? -3.092 12.891 -0.133 1.00 0.00 49 LYS A O 20
ATOM 35516 N N . ALA A 1 50 ? -2.327 11.407 -1.644 1.00 0.00 50 ALA A N 20
ATOM 35517 C CA . ALA A 1 50 ? -1.125 10.976 -0.926 1.00 0.00 50 ALA A CA 20
ATOM 35518 C C . ALA A 1 50 ? 0.172 11.651 -1.424 1.00 0.00 50 ALA A C 20
ATOM 35519 O O . ALA A 1 50 ? 1.193 11.599 -0.735 1.00 0.00 50 ALA A O 20
ATOM 35526 N N . GLY A 1 51 ? 0.156 12.283 -2.607 1.00 0.00 51 GLY A N 20
ATOM 35527 C CA . GLY A 1 51 ? 1.328 12.949 -3.193 1.00 0.00 51 GLY A CA 20
ATOM 35528 C C . GLY A 1 51 ? 2.315 11.994 -3.878 1.00 0.00 51 GLY A C 20
ATOM 35529 O O . GLY A 1 51 ? 3.532 12.147 -3.737 1.00 0.00 51 GLY A O 20
ATOM 35533 N N . ILE A 1 52 ? 1.806 10.965 -4.562 1.00 0.00 52 ILE A N 20
ATOM 35534 C CA . ILE A 1 52 ? 2.610 9.946 -5.256 1.00 0.00 52 ILE A CA 20
ATOM 35535 C C . ILE A 1 52 ? 3.085 10.496 -6.614 1.00 0.00 52 ILE A C 20
ATOM 35536 O O . ILE A 1 52 ? 2.294 11.054 -7.379 1.00 0.00 52 ILE A O 20
ATOM 35552 N N . SER A 1 53 ? 4.375 10.333 -6.925 1.00 0.00 53 SER A N 20
ATOM 35553 C CA . SER A 1 53 ? 4.975 10.704 -8.216 1.00 0.00 53 SER A CA 20
ATOM 35554 C C . SER A 1 53 ? 4.473 9.825 -9.363 1.00 0.00 53 SER A C 20
ATOM 35555 O O . SER A 1 53 ? 4.202 8.643 -9.169 1.00 0.00 53 SER A O 20
ATOM 35563 N N . GLU A 1 54 ? 4.397 10.362 -10.584 1.00 0.00 54 GLU A N 20
ATOM 35564 C CA . GLU A 1 54 ? 3.945 9.605 -11.768 1.00 0.00 54 GLU A CA 20
ATOM 35565 C C . GLU A 1 54 ? 4.834 8.377 -12.058 1.00 0.00 54 GLU A C 20
ATOM 35566 O O . GLU A 1 54 ? 4.352 7.337 -12.514 1.00 0.00 54 GLU A O 20
ATOM 35578 N N . GLU A 1 55 ? 6.128 8.476 -11.738 1.00 0.00 55 GLU A N 20
ATOM 35579 C CA . GLU A 1 55 ? 7.131 7.426 -11.954 1.00 0.00 55 GLU A CA 20
ATOM 35580 C C . GLU A 1 55 ? 6.974 6.202 -11.049 1.00 0.00 55 GLU A C 20
ATOM 35581 O O . GLU A 1 55 ? 7.285 5.078 -11.448 1.00 0.00 55 GLU A O 20
ATOM 35593 N N . LEU A 1 56 ? 6.497 6.434 -9.829 1.00 0.00 56 LEU A N 20
ATOM 35594 C CA . LEU A 1 56 ? 6.065 5.384 -8.906 1.00 0.00 56 LEU A CA 20
ATOM 35595 C C . LEU A 1 56 ? 4.609 4.972 -9.188 1.00 0.00 56 LEU A C 20
ATOM 35596 O O . LEU A 1 56 ? 4.288 3.789 -9.167 1.00 0.00 56 LEU A O 20
ATOM 35612 N N . LEU A 1 57 ? 3.726 5.910 -9.539 1.00 0.00 57 LEU A N 20
ATOM 35613 C CA . LEU A 1 57 ? 2.288 5.650 -9.710 1.00 0.00 57 LEU A CA 20
ATOM 35614 C C . LEU A 1 57 ? 2.011 4.559 -10.758 1.00 0.00 57 LEU A C 20
ATOM 35615 O O . LEU A 1 57 ? 1.202 3.664 -10.516 1.00 0.00 57 LEU A O 20
ATOM 35631 N N . ARG A 1 58 ? 2.742 4.566 -11.879 1.00 0.00 58 ARG A N 20
ATOM 35632 C CA . ARG A 1 58 ? 2.696 3.505 -12.908 1.00 0.00 58 ARG A CA 20
ATOM 35633 C C . ARG A 1 58 ? 3.009 2.102 -12.370 1.00 0.00 58 ARG A C 20
ATOM 35634 O O . ARG A 1 58 ? 2.458 1.125 -12.875 1.00 0.00 58 ARG A O 20
ATOM 35655 N N . ARG A 1 59 ? 3.828 1.993 -11.314 1.00 0.00 59 ARG A N 20
ATOM 35656 C CA . ARG A 1 59 ? 4.092 0.735 -10.591 1.00 0.00 59 ARG A CA 20
ATOM 35657 C C . ARG A 1 59 ? 2.826 0.272 -9.870 1.00 0.00 59 ARG A C 20
ATOM 35658 O O . ARG A 1 59 ? 2.420 -0.869 -10.053 1.00 0.00 59 ARG A O 20
ATOM 35679 N N . ILE A 1 60 ? 2.153 1.173 -9.141 1.00 0.00 60 ILE A N 20
ATOM 35680 C CA . ILE A 1 60 ? 0.875 0.881 -8.461 1.00 0.00 60 ILE A CA 20
ATOM 35681 C C . ILE A 1 60 ? -0.183 0.412 -9.480 1.00 0.00 60 ILE A C 20
ATOM 35682 O O . ILE A 1 60 ? -0.854 -0.600 -9.268 1.00 0.00 60 ILE A O 20
ATOM 35698 N N . LEU A 1 61 ? -0.288 1.109 -10.623 1.00 0.00 61 LEU A N 20
ATOM 35699 C CA . LEU A 1 61 ? -1.242 0.786 -11.693 1.00 0.00 61 LEU A CA 20
ATOM 35700 C C . LEU A 1 61 ? -0.971 -0.606 -12.306 1.00 0.00 61 LEU A C 20
ATOM 35701 O O . LEU A 1 61 ? -1.908 -1.376 -12.525 1.00 0.00 61 LEU A O 20
ATOM 35717 N N . GLN A 1 62 ? 0.300 -0.969 -12.519 1.00 0.00 62 GLN A N 20
ATOM 35718 C CA . GLN A 1 62 ? 0.700 -2.296 -13.001 1.00 0.00 62 GLN A CA 20
ATOM 35719 C C . GLN A 1 62 ? 0.476 -3.400 -11.952 1.00 0.00 62 GLN A C 20
ATOM 35720 O O . GLN A 1 62 ? -0.008 -4.479 -12.297 1.00 0.00 62 GLN A O 20
ATOM 35734 N N . SER A 1 63 ? 0.764 -3.141 -10.675 1.00 0.00 63 SER A N 20
ATOM 35735 C CA . SER A 1 63 ? 0.586 -4.114 -9.586 1.00 0.00 63 SER A CA 20
ATOM 35736 C C . SER A 1 63 ? -0.867 -4.565 -9.420 1.00 0.00 63 SER A C 20
ATOM 35737 O O . SER A 1 63 ? -1.118 -5.725 -9.092 1.00 0.00 63 SER A O 20
ATOM 35745 N N . PHE A 1 64 ? -1.834 -3.695 -9.723 1.00 0.00 64 PHE A N 20
ATOM 35746 C CA . PHE A 1 64 ? -3.257 -4.048 -9.748 1.00 0.00 64 PHE A CA 20
ATOM 35747 C C . PHE A 1 64 ? -3.628 -4.945 -10.941 1.00 0.00 64 PHE A C 20
ATOM 35748 O O . PHE A 1 64 ? -4.487 -5.819 -10.806 1.00 0.00 64 PHE A O 20
ATOM 35765 N N . ARG A 1 65 ? -2.973 -4.757 -12.099 1.00 0.00 65 ARG A N 20
ATOM 35766 C CA . ARG A 1 65 ? -3.165 -5.589 -13.301 1.00 0.00 65 ARG A CA 20
ATOM 35767 C C . ARG A 1 65 ? -2.591 -6.998 -13.127 1.00 0.00 65 ARG A C 20
ATOM 35768 O O . ARG A 1 65 ? -3.163 -7.952 -13.656 1.00 0.00 65 ARG A O 20
ATOM 35789 N N . ASP A 1 66 ? -1.500 -7.143 -12.376 1.00 0.00 66 ASP A N 20
ATOM 35790 C CA . ASP A 1 66 ? -0.980 -8.436 -11.930 1.00 0.00 66 ASP A CA 20
ATOM 35791 C C . ASP A 1 66 ? -1.889 -9.048 -10.844 1.00 0.00 66 ASP A C 20
ATOM 35792 O O . ASP A 1 66 ? -2.260 -10.220 -10.927 1.00 0.00 66 ASP A O 20
ATOM 35801 N N . GLY A 1 67 ? -2.293 -8.249 -9.850 1.00 0.00 67 GLY A N 20
ATOM 35802 C CA . GLY A 1 67 ? -3.345 -8.565 -8.876 1.00 0.00 67 GLY A CA 20
ATOM 35803 C C . GLY A 1 67 ? -3.058 -9.671 -7.852 1.00 0.00 67 GLY A C 20
ATOM 35804 O O . GLY A 1 67 ? -3.990 -10.106 -7.174 1.00 0.00 67 GLY A O 20
ATOM 35808 N N . GLN A 1 68 ? -1.810 -10.131 -7.705 1.00 0.00 68 GLN A N 20
ATOM 35809 C CA . GLN A 1 68 ? -1.477 -11.327 -6.907 1.00 0.00 68 GLN A CA 20
ATOM 35810 C C . GLN A 1 68 ? -1.317 -11.072 -5.391 1.00 0.00 68 GLN A C 20
ATOM 35811 O O . GLN A 1 68 ? -1.236 -12.027 -4.615 1.00 0.00 68 GLN A O 20
ATOM 35825 N N . TYR A 1 69 ? -1.288 -9.807 -4.961 1.00 0.00 69 TYR A N 20
ATOM 35826 C CA . TYR A 1 69 ? -1.090 -9.386 -3.564 1.00 0.00 69 TYR A CA 20
ATOM 35827 C C . TYR A 1 69 ? -2.374 -8.836 -2.923 1.00 0.00 69 TYR A C 20
ATOM 35828 O O . TYR A 1 69 ? -3.280 -8.369 -3.616 1.00 0.00 69 TYR A O 20
ATOM 35846 N N . ASP A 1 70 ? -2.446 -8.868 -1.592 1.00 0.00 70 ASP A N 20
ATOM 35847 C CA . ASP A 1 70 ? -3.582 -8.355 -0.812 1.00 0.00 70 ASP A CA 20
ATOM 35848 C C . ASP A 1 70 ? -3.491 -6.834 -0.575 1.00 0.00 70 ASP A C 20
ATOM 35849 O O . ASP A 1 70 ? -4.510 -6.138 -0.587 1.00 0.00 70 ASP A O 20
ATOM 35858 N N . LEU A 1 71 ? -2.272 -6.313 -0.386 1.00 0.00 71 LEU A N 20
ATOM 35859 C CA . LEU A 1 71 ? -1.986 -4.895 -0.148 1.00 0.00 71 LEU A CA 20
ATOM 35860 C C . LEU A 1 71 ? -0.684 -4.432 -0.824 1.00 0.00 71 LEU A C 20
ATOM 35861 O O . LEU A 1 71 ? 0.178 -5.244 -1.176 1.00 0.00 71 LEU A O 20
ATOM 35877 N N . PHE A 1 72 ? -0.537 -3.112 -0.969 1.00 0.00 72 PHE A N 20
ATOM 35878 C CA . PHE A 1 72 ? 0.562 -2.482 -1.706 1.00 0.00 72 PHE A CA 20
ATOM 35879 C C . PHE A 1 72 ? 1.230 -1.356 -0.901 1.00 0.00 72 PHE A C 20
ATOM 35880 O O . PHE A 1 72 ? 0.546 -0.540 -0.284 1.00 0.00 72 PHE A O 20
ATOM 35897 N N . PHE A 1 73 ? 2.564 -1.309 -0.917 1.00 0.00 73 PHE A N 20
ATOM 35898 C CA . PHE A 1 73 ? 3.402 -0.373 -0.149 1.00 0.00 73 PHE A CA 20
ATOM 35899 C C . PHE A 1 73 ? 4.216 0.535 -1.083 1.00 0.00 73 PHE A C 20
ATOM 35900 O O . PHE A 1 73 ? 4.937 0.056 -1.961 1.00 0.00 73 PHE A O 20
ATOM 35917 N N . ILE A 1 74 ? 4.125 1.849 -0.869 1.00 0.00 74 ILE A N 20
ATOM 35918 C CA . ILE A 1 74 ? 4.733 2.887 -1.722 1.00 0.00 74 ILE A CA 20
ATOM 35919 C C . ILE A 1 74 ? 6.067 3.367 -1.118 1.00 0.00 74 ILE A C 20
ATOM 35920 O O . ILE A 1 74 ? 6.103 4.266 -0.275 1.00 0.00 74 ILE A O 20
ATOM 35936 N N . ALA A 1 75 ? 7.187 2.816 -1.581 1.00 0.00 75 ALA A N 20
ATOM 35937 C CA . ALA A 1 75 ? 8.532 3.221 -1.173 1.00 0.00 75 ALA A CA 20
ATOM 35938 C C . ALA A 1 75 ? 9.085 4.306 -2.119 1.00 0.00 75 ALA A C 20
ATOM 35939 O O . ALA A 1 75 ? 9.786 4.015 -3.092 1.00 0.00 75 ALA A O 20
ATOM 35946 N N . LYS A 1 76 ? 8.795 5.583 -1.818 1.00 0.00 76 LYS A N 20
ATOM 35947 C CA . LYS A 1 76 ? 9.342 6.742 -2.560 1.00 0.00 76 LYS A CA 20
ATOM 35948 C C . LYS A 1 76 ? 10.853 6.912 -2.350 1.00 0.00 76 LYS A C 20
ATOM 35949 O O . LYS A 1 76 ? 11.531 7.437 -3.235 1.00 0.00 76 LYS A O 20
ATOM 35968 N N . THR A 1 77 ? 11.379 6.425 -1.226 1.00 0.00 77 THR A N 20
ATOM 35969 C CA . THR A 1 77 ? 12.814 6.429 -0.898 1.00 0.00 77 THR A CA 20
ATOM 35970 C C . THR A 1 77 ? 13.236 5.097 -0.275 1.00 0.00 77 THR A C 20
ATOM 35971 O O . THR A 1 77 ? 12.454 4.437 0.408 1.00 0.00 77 THR A O 20
ATOM 35982 N N . GLU A 1 78 ? 14.500 4.708 -0.455 1.00 0.00 78 GLU A N 20
ATOM 35983 C CA . GLU A 1 78 ? 15.050 3.465 0.114 1.00 0.00 78 GLU A CA 20
ATOM 35984 C C . GLU A 1 78 ? 15.112 3.499 1.658 1.00 0.00 78 GLU A C 20
ATOM 35985 O O . GLU A 1 78 ? 15.041 2.461 2.313 1.00 0.00 78 GLU A O 20
ATOM 35997 N N . ASP A 1 79 ? 15.172 4.697 2.251 1.00 0.00 79 ASP A N 20
ATOM 35998 C CA . ASP A 1 79 ? 15.043 4.912 3.700 1.00 0.00 79 ASP A CA 20
ATOM 35999 C C . ASP A 1 79 ? 13.630 4.587 4.238 1.00 0.00 79 ASP A C 20
ATOM 36000 O O . ASP A 1 79 ? 13.494 4.134 5.375 1.00 0.00 79 ASP A O 20
ATOM 36009 N N . ASP A 1 80 ? 12.579 4.756 3.423 1.00 0.00 80 ASP A N 20
ATOM 36010 C CA . ASP A 1 80 ? 11.209 4.338 3.771 1.00 0.00 80 ASP A CA 20
ATOM 36011 C C . ASP A 1 80 ? 11.036 2.814 3.646 1.00 0.00 80 ASP A C 20
ATOM 36012 O O . ASP A 1 80 ? 10.305 2.191 4.415 1.00 0.00 80 ASP A O 20
ATOM 36021 N N . GLU A 1 81 ? 11.744 2.196 2.699 1.00 0.00 81 GLU A N 20
ATOM 36022 C CA . GLU A 1 81 ? 11.656 0.767 2.364 1.00 0.00 81 GLU A CA 20
ATOM 36023 C C . GLU A 1 81 ? 11.931 -0.166 3.563 1.00 0.00 81 GLU A C 20
ATOM 36024 O O . GLU A 1 81 ? 11.344 -1.247 3.663 1.00 0.00 81 GLU A O 20
ATOM 36036 N N . ARG A 1 82 ? 12.765 0.273 4.519 1.00 0.00 82 ARG A N 20
ATOM 36037 C CA . ARG A 1 82 ? 13.032 -0.437 5.785 1.00 0.00 82 ARG A CA 20
ATOM 36038 C C . ARG A 1 82 ? 11.752 -0.684 6.585 1.00 0.00 82 ARG A C 20
ATOM 36039 O O . ARG A 1 82 ? 11.509 -1.809 7.020 1.00 0.00 82 ARG A O 20
ATOM 36060 N N . ARG A 1 83 ? 10.904 0.337 6.766 1.00 0.00 83 ARG A N 20
ATOM 36061 C CA . ARG A 1 83 ? 9.692 0.247 7.608 1.00 0.00 83 ARG A CA 20
ATOM 36062 C C . ARG A 1 83 ? 8.583 -0.587 6.964 1.00 0.00 83 ARG A C 20
ATOM 36063 O O . ARG A 1 83 ? 7.740 -1.144 7.663 1.00 0.00 83 ARG A O 20
ATOM 36084 N N . ALA A 1 84 ? 8.603 -0.686 5.638 1.00 0.00 84 ALA A N 20
ATOM 36085 C CA . ALA A 1 84 ? 7.771 -1.596 4.848 1.00 0.00 84 ALA A CA 20
ATOM 36086 C C . ALA A 1 84 ? 8.147 -3.072 5.070 1.00 0.00 84 ALA A C 20
ATOM 36087 O O . ALA A 1 84 ? 7.273 -3.903 5.322 1.00 0.00 84 ALA A O 20
ATOM 36094 N N . ARG A 1 85 ? 9.450 -3.394 5.053 1.00 0.00 85 ARG A N 20
ATOM 36095 C CA . ARG A 1 85 ? 9.969 -4.743 5.346 1.00 0.00 85 ARG A CA 20
ATOM 36096 C C . ARG A 1 85 ? 9.660 -5.170 6.787 1.00 0.00 85 ARG A C 20
ATOM 36097 O O . ARG A 1 85 ? 9.190 -6.284 7.016 1.00 0.00 85 ARG A O 20
ATOM 36118 N N . GLU A 1 86 ? 9.849 -4.260 7.745 1.00 0.00 86 GLU A N 20
ATOM 36119 C CA . GLU A 1 86 ? 9.521 -4.467 9.167 1.00 0.00 86 GLU A CA 20
ATOM 36120 C C . GLU A 1 86 ? 8.022 -4.742 9.389 1.00 0.00 86 GLU A C 20
ATOM 36121 O O . GLU A 1 86 ? 7.660 -5.558 10.238 1.00 0.00 86 GLU A O 20
ATOM 36133 N N . LEU A 1 87 ? 7.144 -4.103 8.603 1.00 0.00 87 LEU A N 20
ATOM 36134 C CA . LEU A 1 87 ? 5.696 -4.327 8.631 1.00 0.00 87 LEU A CA 20
ATOM 36135 C C . LEU A 1 87 ? 5.314 -5.673 7.989 1.00 0.00 87 LEU A C 20
ATOM 36136 O O . LEU A 1 87 ? 4.587 -6.453 8.603 1.00 0.00 87 LEU A O 20
ATOM 36152 N N . LYS A 1 88 ? 5.840 -5.994 6.798 1.00 0.00 88 LYS A N 20
ATOM 36153 C CA . LYS A 1 88 ? 5.580 -7.274 6.107 1.00 0.00 88 LYS A CA 20
ATOM 36154 C C . LYS A 1 88 ? 5.918 -8.488 6.987 1.00 0.00 88 LYS A C 20
ATOM 36155 O O . LYS A 1 88 ? 5.186 -9.477 6.979 1.00 0.00 88 LYS A O 20
ATOM 36174 N N . GLU A 1 89 ? 6.978 -8.392 7.791 1.00 0.00 89 GLU A N 20
ATOM 36175 C CA . GLU A 1 89 ? 7.415 -9.441 8.722 1.00 0.00 89 GLU A CA 20
ATOM 36176 C C . GLU A 1 89 ? 6.361 -9.758 9.804 1.00 0.00 89 GLU A C 20
ATOM 36177 O O . GLU A 1 89 ? 6.029 -10.927 10.023 1.00 0.00 89 GLU A O 20
ATOM 36189 N N . ARG A 1 90 ? 5.806 -8.730 10.465 1.00 0.00 90 ARG A N 20
ATOM 36190 C CA . ARG A 1 90 ? 4.790 -8.881 11.527 1.00 0.00 90 ARG A CA 20
ATOM 36191 C C . ARG A 1 90 ? 3.378 -9.184 11.010 1.00 0.00 90 ARG A C 20
ATOM 36192 O O . ARG A 1 90 ? 2.577 -9.785 11.726 1.00 0.00 90 ARG A O 20
ATOM 36213 N N . MET A 1 91 ? 3.066 -8.755 9.785 1.00 0.00 91 MET A N 20
ATOM 36214 C CA . MET A 1 91 ? 1.695 -8.739 9.252 1.00 0.00 91 MET A CA 20
ATOM 36215 C C . MET A 1 91 ? 1.139 -10.115 8.852 1.00 0.00 91 MET A C 20
ATOM 36216 O O . MET A 1 91 ? -0.070 -10.329 8.950 1.00 0.00 91 MET A O 20
ATOM 36230 N N . GLY A 1 92 ? 1.984 -11.045 8.397 1.00 0.00 92 GLY A N 20
ATOM 36231 C CA . GLY A 1 92 ? 1.561 -12.396 7.986 1.00 0.00 92 GLY A CA 20
ATOM 36232 C C . GLY A 1 92 ? 0.724 -12.459 6.694 1.00 0.00 92 GLY A C 20
ATOM 36233 O O . GLY A 1 92 ? 0.132 -13.500 6.397 1.00 0.00 92 GLY A O 20
ATOM 36237 N N . LYS A 1 93 ? 0.670 -11.361 5.928 1.00 0.00 93 LYS A N 20
ATOM 36238 C CA . LYS A 1 93 ? 0.031 -11.230 4.603 1.00 0.00 93 LYS A CA 20
ATOM 36239 C C . LYS A 1 93 ? 1.058 -10.763 3.557 1.00 0.00 93 LYS A C 20
ATOM 36240 O O . LYS A 1 93 ? 2.013 -10.072 3.925 1.00 0.00 93 LYS A O 20
ATOM 36259 N N . PRO A 1 94 ? 0.904 -11.135 2.272 1.00 0.00 94 PRO A N 20
ATOM 36260 C CA . PRO A 1 94 ? 1.869 -10.791 1.235 1.00 0.00 94 PRO A CA 20
ATOM 36261 C C . PRO A 1 94 ? 1.722 -9.321 0.818 1.00 0.00 94 PRO A C 20
ATOM 36262 O O . PRO A 1 94 ? 0.614 -8.809 0.633 1.00 0.00 94 PRO A O 20
ATOM 36273 N N . VAL A 1 95 ? 2.865 -8.656 0.638 1.00 0.00 95 VAL A N 20
ATOM 36274 C CA . VAL A 1 95 ? 2.977 -7.232 0.288 1.00 0.00 95 VAL A CA 20
ATOM 36275 C C . VAL A 1 95 ? 3.980 -7.068 -0.849 1.00 0.00 95 VAL A C 20
ATOM 36276 O O . VAL A 1 95 ? 5.067 -7.650 -0.797 1.00 0.00 95 VAL A O 20
ATOM 36289 N N . GLU A 1 96 ? 3.646 -6.255 -1.850 1.00 0.00 96 GLU A N 20
ATOM 36290 C CA . GLU A 1 96 ? 4.598 -5.835 -2.888 1.00 0.00 96 GLU A CA 20
ATOM 36291 C C . GLU A 1 96 ? 5.128 -4.422 -2.592 1.00 0.00 96 GLU A C 20
ATOM 36292 O O . GLU A 1 96 ? 4.370 -3.526 -2.205 1.00 0.00 96 GLU A O 20
ATOM 36304 N N . ILE A 1 97 ? 6.442 -4.238 -2.760 1.00 0.00 97 ILE A N 20
ATOM 36305 C CA . ILE A 1 97 ? 7.170 -2.997 -2.464 1.00 0.00 97 ILE A CA 20
ATOM 36306 C C . ILE A 1 97 ? 7.421 -2.234 -3.769 1.00 0.00 97 ILE A C 20
ATOM 36307 O O . ILE A 1 97 ? 8.149 -2.711 -4.643 1.00 0.00 97 ILE A O 20
ATOM 36323 N N . LEU A 1 98 ? 6.807 -1.057 -3.911 1.00 0.00 98 LEU A N 20
ATOM 36324 C CA . LEU A 1 98 ? 6.784 -0.286 -5.158 1.00 0.00 98 LEU A CA 20
ATOM 36325 C C . LEU A 1 98 ? 7.729 0.910 -5.073 1.00 0.00 98 LEU A C 20
ATOM 36326 O O . LEU A 1 98 ? 7.652 1.712 -4.145 1.00 0.00 98 LEU A O 20
ATOM 36342 N N . ARG A 1 99 ? 8.613 1.011 -6.066 1.00 0.00 99 ARG A N 20
ATOM 36343 C CA . ARG A 1 99 ? 9.762 1.940 -6.102 1.00 0.00 99 ARG A CA 20
ATOM 36344 C C . ARG A 1 99 ? 9.736 2.879 -7.304 1.00 0.00 99 ARG A C 20
ATOM 36345 O O . ARG A 1 99 ? 9.373 2.474 -8.405 1.00 0.00 99 ARG A O 20
ATOM 36366 N N . GLY A 1 100 ? 10.184 4.119 -7.108 1.00 0.00 100 GLY A N 20
ATOM 36367 C CA . GLY A 1 100 ? 10.450 5.067 -8.197 1.00 0.00 100 GLY A CA 20
ATOM 36368 C C . GLY A 1 100 ? 11.726 4.672 -8.949 1.00 0.00 100 GLY A C 20
ATOM 36369 O O . GLY A 1 100 ? 11.691 3.830 -9.851 1.00 0.00 100 GLY A O 20
ATOM 36373 N N . SER A 1 101 ? 12.862 5.244 -8.540 1.00 0.00 101 SER A N 20
ATOM 36374 C CA . SER A 1 101 ? 14.195 4.947 -9.091 1.00 0.00 101 SER A CA 20
ATOM 36375 C C . SER A 1 101 ? 14.701 3.550 -8.708 1.00 0.00 101 SER A C 20
ATOM 36376 O O . SER A 1 101 ? 14.571 3.121 -7.556 1.00 0.00 101 SER A O 20
ATOM 36384 N N . LEU A 1 102 ? 15.341 2.872 -9.666 1.00 0.00 102 LEU A N 20
ATOM 36385 C CA . LEU A 1 102 ? 16.005 1.567 -9.525 1.00 0.00 102 LEU A CA 20
ATOM 36386 C C . LEU A 1 102 ? 17.326 1.551 -10.324 1.00 0.00 102 LEU A C 20
ATOM 36387 O O . LEU A 1 102 ? 17.461 2.256 -11.327 1.00 0.00 102 LEU A O 20
ATOM 36403 N N . GLU A 1 103 ? 18.303 0.746 -9.901 1.00 0.00 103 GLU A N 20
ATOM 36404 C CA . GLU A 1 103 ? 19.603 0.605 -10.576 1.00 0.00 103 GLU A CA 20
ATOM 36405 C C . GLU A 1 103 ? 19.511 -0.272 -11.844 1.00 0.00 103 GLU A C 20
ATOM 36406 O O . GLU A 1 103 ? 18.834 -1.304 -11.852 1.00 0.00 103 GLU A O 20
ATOM 36418 N N . HIS A 1 104 ? 20.212 0.130 -12.911 1.00 0.00 104 HIS A N 20
ATOM 36419 C CA . HIS A 1 104 ? 20.305 -0.585 -14.191 1.00 0.00 104 HIS A CA 20
ATOM 36420 C C . HIS A 1 104 ? 21.773 -0.844 -14.582 1.00 0.00 104 HIS A C 20
ATOM 36421 O O . HIS A 1 104 ? 22.597 0.075 -14.555 1.00 0.00 104 HIS A O 20
ATOM 36435 N N . HIS A 1 105 ? 22.103 -2.082 -14.967 1.00 0.00 105 HIS A N 20
ATOM 36436 C CA . HIS A 1 105 ? 23.416 -2.449 -15.513 1.00 0.00 105 HIS A CA 20
ATOM 36437 C C . HIS A 1 105 ? 23.452 -2.309 -17.047 1.00 0.00 105 HIS A C 20
ATOM 36438 O O . HIS A 1 105 ? 22.578 -2.827 -17.745 1.00 0.00 105 HIS A O 20
ATOM 36452 N N . HIS A 1 106 ? 24.476 -1.631 -17.576 1.00 0.00 106 HIS A N 20
ATOM 36453 C CA . HIS A 1 106 ? 24.570 -1.259 -18.997 1.00 0.00 106 HIS A CA 20
ATOM 36454 C C . HIS A 1 106 ? 25.313 -2.280 -19.889 1.00 0.00 106 HIS A C 20
ATOM 36455 O O . HIS A 1 106 ? 25.265 -2.151 -21.115 1.00 0.00 106 HIS A O 20
ATOM 36469 N N . HIS A 1 107 ? 25.963 -3.298 -19.304 1.00 0.00 107 HIS A N 20
ATOM 36470 C CA . HIS A 1 107 ? 26.821 -4.283 -19.992 1.00 0.00 107 HIS A CA 20
ATOM 36471 C C . HIS A 1 107 ? 27.987 -3.643 -20.794 1.00 0.00 107 HIS A C 20
ATOM 36472 O O . HIS A 1 107 ? 28.265 -2.445 -20.676 1.00 0.00 107 HIS A O 20
ATOM 36486 N N . HIS A 1 108 ? 28.700 -4.453 -21.592 1.00 0.00 108 HIS A N 20
ATOM 36487 C CA . HIS A 1 108 ? 29.810 -4.043 -22.469 1.00 0.00 108 HIS A CA 20
ATOM 36488 C C . HIS A 1 108 ? 30.955 -3.302 -21.730 1.00 0.00 108 HIS A C 20
ATOM 36489 O O . HIS A 1 108 ? 31.365 -2.199 -22.109 1.00 0.00 108 HIS A O 20
ATOM 36503 N N . HIS A 1 109 ? 31.476 -3.945 -20.674 1.00 0.00 109 HIS A N 20
ATOM 36504 C CA . HIS A 1 109 ? 32.616 -3.508 -19.842 1.00 0.00 109 HIS A CA 20
ATOM 36505 C C . HIS A 1 109 ? 32.464 -2.079 -19.264 1.00 0.00 109 HIS A C 20
ATOM 36506 O O . HIS A 1 109 ? 31.552 -1.883 -18.428 1.00 0.00 109 HIS A O 20
#

Foldseek 3Di:
DQLVVVLVVLVVCCVVCVQWAKEKAFDPVLGIDIDTGRALVRLVVVCVVRVNDPQQSVVVNVCVVVPPFRYEYEPADPSSVVSVVVSCVPNVGDYDYTYRDDDDDDDPD

Secondary structure (DSSP, 8-state):
-HHHHHHHHHHHHHHH-TTSEEEEEEPTTS-EEEEEE-SHHHHHHHHHHHT--HHHHHHHHHHHHH--SSEEEE-SSHHHHHHHHHHHHHH-S-EEEE---S-------